Protein 3QV1 (pdb70)

Nearest PDB structures (foldseek):
  2pkr-assembly1_Q  TM=9.986E-01  e=2.501E-71  Spinacia oleracea
  3rvd-assembly1_C  TM=1.000E+00  e=3.241E-70  Arabidopsis thaliana
  1rm3-assembly1_B  TM=9.990E-01  e=1.098E-69  Spinacia oleracea
  1rm5-assembly1_A  TM=9.950E-01  e=1.240E-69  Spinacia oleracea
  4boy-assembly1_A  TM=9.921E-01  e=5.118E-60  Thermosynechococcus vestitus

Radius of gyration: 46.95 Å; Cα contacts (8 Å, |Δi|>4): 5160; chains: 9; bounding box: 91×151×78 Å

Solvent-accessible surface area: 75488 Å² total; per-residue (Å²): 150,102,14,90,0,0,0,3,8,10,25,32,34,0,2,0,0,1,21,2,22,62,66,69,189,148,19,37,0,26,2,30,0,0,4,30,28,1,4,16,116,6,6,12,14,5,0,47,20,2,10,17,34,31,88,11,140,12,78,16,93,80,38,55,164,88,5,0,10,8,82,57,89,103,5,58,8,37,44,49,128,55,2,29,118,7,49,0,168,149,51,25,0,16,0,0,0,2,16,47,54,104,33,21,53,99,146,6,0,16,67,0,59,124,11,18,3,104,4,0,0,0,17,23,63,22,133,74,132,9,31,16,10,0,14,27,18,22,5,134,66,16,44,34,111,41,54,9,0,0,0,0,28,26,7,1,2,0,0,0,0,0,0,26,0,0,27,119,72,6,21,4,78,19,0,2,0,4,1,3,8,0,4,30,52,68,5,55,11,10,3,20,39,34,229,38,38,16,37,0,0,0,1,20,38,0,0,0,0,10,90,30,48,3,5,165,10,0,15,114,4,26,99,94,2,67,66,50,14,58,6,6,4,2,25,0,11,2,16,5,0,0,0,0,10,0,4,0,22,2,76,94,148,9,125,31,93,58,0,3,40,9,0,76,76,0,15,133,152,86,0,151,34,21,1,48,23,17,90,72,47,9,0,2,22,11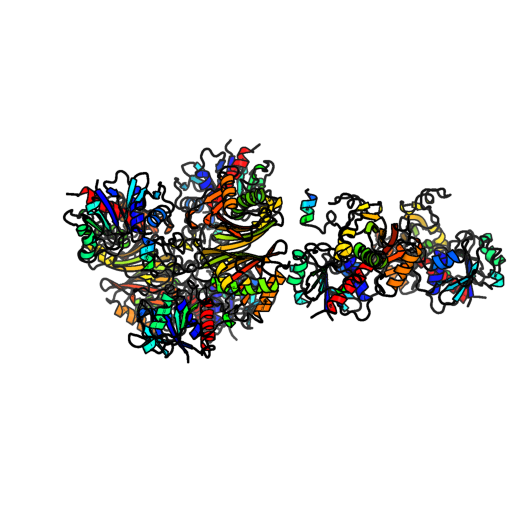,12,70,65,21,67,58,5,0,5,0,2,14,77,15,11,27,32,12,50,74,24,1,0,3,0,0,0,1,6,2,11,7,38,1,11,0,15,12,0,0,27,0,0,26,42,0,15,117,73,76,184,163,17,88,0,0,0,2,6,5,27,35,34,0,3,0,0,0,22,1,30,56,47,66,185,141,12,36,2,36,0,31,0,0,5,25,29,0,2,4,84,10,3,11,16,4,0,46,23,2,10,14,33,33,84,14,139,11,82,19,100,81,43,52,136,85,4,0,6,5,83,56,70,82,2,64,4,31,46,53,140,61,3,29,116,7,38,0,150,142,46,29,0,18,0,0,0,2,17,51,55,100,39,34,61,121,140,7,0,19,59,0,52,124,10,13,4,100,5,0,0,2,18,22,66,20,144,63,138,9,25,18,14,0,14,28,10,20,4,132,64,17,52,47,130,38,67,13,1,0,0,1,26,30,7,0,3,0,0,0,0,0,0,56,1,0,20,131,58,9,21,6,78,23,0,1,0,5,1,4,10,0,3,35,49,60,6,54,10,10,3,20,34,43,200,31,18,17,43,0,0,0,1,19,42,0,0,0,1,9,91,29,46,3,1,114,16,0,12,116,6,23,98,95,1,166,65,55,5,34,5,4,5,2,24,0,14,2,16,5,0,0,0,0,6,0,3,0,24,1,78,99,143,12,115,27,121,55,0,8,53,12,0,84,46,0,13,121,131,93,0,134,33,22,1,49,19,12,87,81,45,10,0,2,20,12,12,75,66,18,71,62,5,0,7,0,0,16,75,15,9,29,25,27,44,76,26,1,0,3,0,0,0,1,6,1,8,8,39,1,10,0,14,10,0,0,30,0,0,28,46,0,10,112,70,76,216,170,18,84,0,0,0,3,6,10,23,32,34,1,3,0,0,0,19,0,27,61,63,70,186,143,16,39,2,32,0,24,0,0,4,31,87,14,28,19,131,22,7,12,14,4,0,44,22,1,8,13,36,30,85,13,140,10,81,22,109,77,33,71,166,79,4,0,6,7,76,53,70,96,0,49,8,30,65,53,138,60,2,27,118,6,32,0,168,144,46,32,0,29,0,0,0,2,20,39,36,35,33,35,55,96,153,7,0,17,63,0,58,127,14,14,2,114,15,1,0,0,18,21,42,25,141,70,123,12,29,15,13,0,12,27,11,22,4,133,69,12,37,25,112,45,54,10,3,0,0,0,8,24,1,0,4,1,0,0,0,0,0,39,1,0,23,123,78,10,18,6,80,16,0,0,1,6,1,4,4,0,4,22,22,0,3,29,10,9,3,21,11,0,96,29,33,18,2,0,0,0,1,19,40,0,0,0,1,12,68,28,27,3,5,154,7,0,17,116,4,24,100,92,2,157,80,50,20,64,8,6,5,1,4,0,12,2,14,6,0,0,1,0,11,0,3,0,20,2,80,89,80,1,9,34,36,34,0,7,30,8,0,79,75,0,14,118,152,94,0,125,34,20,1,45,24,16,91,75,44,12,0,1,22,9,12,74,67,21,68,62,4,0,5,0,2,13,80,18,11,33,19,20,42,19,21,4,0,5,0,0,0,1,6,3,10,8,38,2,10,0,12,10,0,0,28,0,0,32,45,1,18,118,67,80,168,152,104,20,78,0,0,0,1,5,10,22,34,33,0,3,0,0,0,19,1,32,52,49,57,185,134,20,31,1,26,0,22,0,0,5,34,62,28,27,22,173,20,7,10,15,6,0,47,17,1,8,14,34,32,79,12,140,14,78,20,93,84,34,59,155,87,4,0,9,5,78,56,84,84,1,60,9,42,63,49,127,60,2,32,120,7,34,0,153,145,42,34,1,21,0,0,0,2,17,39,37,38,34,26,60,123,140,8,0,18,70,0,56,128,12,9,3,102,7,0,0,1,18,21,40,19,134,76,116,11,36,15,12,0,15,25,15,23,4,135,70,12,46,50,132,40,67,12,1,0,0,1,4,12,0,0,3,0,0,0,0,0,0,53,0,0,23,120,58,8,18,8,82,18,0,0,0,4,0,4,0,0,4,15,21,1,4,34,10,11,3,18,17,0,75,28,16,15,1,0,0,0,1,19,45,0,0,0,2,9,75,19,15,1,4,130,17,0,10,106,5,23,101,93,3,151,86,55,11,38,5,5,0,1,1,0,14,2,13,8,0,0,2,0,10,0,2,0,19,1,72,107,142,11,113,19,117,51,0,10,45,8,0,94,64,0,18,130,137,84,0,158,33,19,1,47,21,16,88,77,47,11,0,2,19,13,10,77,62,22,66,61,4,0,6,0,0,15,75,18,12,36,34,24,30,81,20,2,0,2,0,0,0,1,5,2,10,9,39,1,11,0,14,11,0,0,30,0,0,23,48,0,10,108,51,60,204,157,20,93,0,0,0,2,6,10,30,74,36,0,23,0,0,1,20,2,22,62,62,70,191,140,11,32,2,34,0,33,1,0,6,47,96,31,22,20,167,80,6,11,54,73,0,41,28,8,78,27,37,33,87,13,139,12,96,20,112,73,27,64,170,70,0,0,10,7,81,60,85,98,3,55,9,35,62,47,173,55,2,32,118,11,28,0,172,153,54,28,0,17,0,0,0,2,19,46,54,78,31,40,49,105,147,7,0,13,60,0,64,132,9,30,4,99,11,0,0,2,13,26,69,21,146,54,132,9,33,17,11,0,15,31,17,22,4,141,68,23,43,23,122,43,48,7,0,0,0,2,28,26,8,1,3,0,0,0,0,0,0,25,1,0,26,115,78,12,22,5,74,120,13,69,3,35,1,49,10,1,71,44,82,78,13,94,146,124,89,36,102,40,214,30,141,136,37,10,115,3,9,49,134,49,123,4,46,12,100,33,49,3,4,147,16,0,12,102,5,21,99,93,3,151,76,60,18,108,14,83,4,48,21,30,62,46,53,6,3,2,24,0,44,0,34,0,53,2,77,104,148,10,124,31,96,47,0,5,37,8,0,76,77,0,11,122,154,95,0,137,32,19,1,47,20,16,87,82,103,21,88,33,33,15,11,76,64,20,69,58,4,0,5,0,8,14,83,73,11,115,33,132,54,75,38,96,0,73,0,20,0,33,5,2,11,18,38,1,10,0,14,9,0,0,28,0,0,33,44,0,8,108,74,59,188,206,16,86,0,0,0,3,8,11,26,73,33,0,25,0,0,0,22,1,26,62,50,74,191,149,33,29,5,42,0,30,0,0,5,40,75,26,15,14,154,92,6,12,53,71,0,44,33,5,78,24,34,33,83,12,138,15,85,18,99,81,34,60,153,87,4,0,3,4,83,56,87,77,1,68,11,29,68,54,154,55,2,27,118,7,36,0,133,146,47,34,1,24,0,0,0,3,16,38,39,39,36,21,43,20,117,10,0,2,60,0,23,97,10,7,2,102,8,0,0,0,19,21,74,26,137,47,105,11,34,16,16,0,14,29,13,21,6,136,71,19,47,34,111,39,24,1,0,0,0,2,28,26,9,1,3,0,0,0,0,0,0,45,0,0,24,114,74,10,22,2,72,116,14,72,3,32,1,46,11,1,68,36,50,0,14,43,150,127,87,35,63,5,108,38,148,130,6,8,121,2,8,50,131,53,121,4,48,12,85,35,43,4,1,127,19,0,14,116,6,20,97,101,1,167,86,65,11,81,11,91,4,51,13,28,59,49,59,7,4,2,20,0,38,0,31,0,62,4,80,106,140,10,113,27,119,46,0,9,48,10,0,89,56,0,17,106,142,77,0,137,34,22,0,50,23,15,89,84,99,22,88,33,39,16,12,74,63,19,69,60,4,0,7,0,4,14,87,72,10,97,33,98,59,72,40,96,1,71,0,27,0,33,4,1,9,16,35,0,11,0,11,10,0,0,28,0,0,32,42,0,12,114,80,72,202,81,64,0,67,102,50,9,152,120,44,50,65,31,60,22,6,36,58,81,50,19,96,43,4,98,99,33,11,134,100,36,47,51,30,56,25,6,34,58,76,56,154,110,49,82,79,97,6,116,94,45,50,59,31,65,47,0,60,50,123

Sequence (2078 aa):
AKLKVAINGFGRIGRNFLRCWHGRKDSPLDIIAINDTGGVKQASHLLKYDSTLGIFDADVKPSGETAISVDGKIIQVVSNRNPSLLPWKELGIDIVIEGTGVFVDREGAGKHIEAGAKKVIITAPGKGDIPTYVVGVNADAYSHDEPIISNASCTTNCLAPFVKVLDQKFGIIKGTMTTTHSYTGDQRLLDASHRDLRRARAAALNIIVPTSTGAAKAVALVLPNLKGKLNGIALRVPTPNVSVVDLVVQVSKKTFAEEVNAAFRDSAEKELKGILDVCDEPLVSVDFRCSDFSTTIDSSLTMVMGDDMVKVIAWYDNEWGYSQRVVDLADIVANNWKKLKVAINGFGRIGRNFLRCWHGRKDSPLDIIAINDTGGVKQASHLLKYDSTLGIFDADVKPSGETAISVDGKIIQVVSNRNPSLLPWKELGIDIVIEGTGVFVDREGAGKHIEAGAKKVIITAPGKGDIPTYVVGVNADAYSHDEPIISNASCTTNCLAPFVKVLDQKFGIIKGTMTTTHSYTGDQRLLDASHRDLRRARAAALNIVPTSTGAAKAVALVLPNLKGKLNGIALRVPTPNVSVVDLVVQVSKKTFAEEVNAAFRDSAEKELKGILDVCDEPLVSVDFRCSDFSTTIDSSLTMVMMGDDMVKVIAWYDNEWGYSQRVVDLADIVANNWKKLKVAINGFGRIGRNFLRCWHGRKDSPLDIIAINDTGGVKQASHLLKYDSTLGIFDADVKPSGETAISVDGKIIQVVSNRNPSLLPWKELGIDIVIEGTGVFVDREGAGKHIEAGAKKVIITAPGKGDIPTYVVGVNADAYSHDEPIISNASCTTNCLAPFVKVLDQKFGIIKGTMTTTHSYTGDQRLLDASHRDLRRARAAALNIVPTSTGAAKAVALVLPNLKGKLNGIALRVPTPNVSVVDLVVQVSKKTFAEEVNAAFRDSAEKELKGILDVCDEPLVSVDFRCSDFSTTIDSSLTMVMGDDMVKVIAWYDNEWGYSQRVVDLADIVANNWKAKLKVAINGFGRIGRNFLRCWHGRKDSPLDIIAINDTGGVKQASHLLKYDSTLGIFDADVKPSGETAISVDGKIIQVVSNRNPSLLPWKELGIDIIVIEGTGVFVDREGAGKHIEAGAKKVIITAPGKGDIPTYVVGVNADAYSHDEPIISNASCTTNCLAPFVKVLDQKFGIIKGTMTTTHSYTGDQRLLDASHRDLRRARAAALNIVPTSTGAAKAVALVLPNLKGKLNGIALRVPTPNVSVVDLVVQVSKKTFAEEVNAAFRDSAEKELKGILDVCDEPLVSVDFRCSDFSTTIDSSLTMVMGDDMVKVIAWYDNEWGYSQRVVDLADIVANNWKKLKVAINGFGRIGRNFLRCWHGRKDSPLDIIAINDTGGVKQASHLLKYDSTLGIFDADVKPSGETAISVDGKIIQVVSNRNPSLLPWKELGIDIVIEGTGVFVDREGAGKHIEAGAKKVIITAPGKGDIPTYVVGVNADAYSHDEPIISNASCTTNCLAPFVKVLDQKFGIIKGTMTTTHSYTGDQRLLDASHRDLRRARAAALNIVPTSTGAAKAVALVLPNLKGKLNGIALRVPTPNVSVVDLVVQVSKKTFAEEVNAAFRDSAEKELKGILDVCDEPLVSVDFRCSDFSTTIDSSLTMVMGDDMVKVIAWYDNEWGYSQRVVDLADIVANNWKKLKVAINGFGRIGRNFLRCWHGRKDSPLDIIAINDTGGVKQASHLLKYDSTLGIFDADVKPSGETAISVDGKIIQVVSNRNPSLLPWKELGIDIVIEGTGVFVDREGAGKHIEAGAKKVIITAPGKGDIPTYVVGVNADAYSHDEPIISNASCTTNCLAPFVKVLDQKFGIIKGTMTTTHSYTGDQRLLDASHRDLRRARAAALNIVPTSTGAAKAVALVLPNLKGKLNGIALRVPTPNVSVVDLVVQVSKKTFAEEVNAAFRDSAEKELKGILDVCDEPLVSVDFRCSDFSTTIDSSLTMVMMGDDMVKVIAWYDNEWGYSQRVVDLADIVANNWKDPLEEYCKDNPETNECRTYDNDPLEEYCKDNPETNECRTYDDPLEEYCKDNPETNECRTY

InterPro domains:
  IPR006424 Glyceraldehyde-3-phosphate dehydrogenase, type I [TIGR01534] (63-386)
  IPR020828 Glyceraldehyde 3-phosphate dehydrogenase, NAD(P) binding domain [PF00044] (63-164)
  IPR020828 Glyceraldehyde 3-phosphate dehydrogenase, NAD(P) binding domain [SM00846] (62-213)
  IPR020829 Glyceraldehyde 3-phosphate dehydrogenase, catalytic domain [PF02800] (218-374)
  IPR020830 Glyceraldehyde 3-phosphate dehydrogenase, active site [PS00071] (211-218)
  IPR020831 Glyceraldehyde/Erythrose phosphate dehydrogenase family [PIRSF000149] (61-394)
  IPR020831 Glyceraldehyde/Erythrose phosphate dehydrogenase family [PR00078] (171-184)
  IPR020831 Glyceraldehyde/Erythrose phosphate dehydrogenase family [PR00078] (207-225)
  IPR020831 Glyceraldehyde/Erythrose phosphate dehydrogenase family [PR00078] (234-250)
  IPR020831 Glyceraldehyde/Erythrose phosphate dehydrogenase family [PR00078] (290-307)
  IPR020831 Glyceraldehyde/Erythrose phosphate dehydrogenase family [PR00078] (330-345)
  IPR020831 Glyceraldehyde/Erythrose phosphate dehydrogenase family [PTHR43148] (59-396)
  IPR036291 NAD(P)-binding domain superfamily [SSF51735] (61-229)

CATH classification: 3.40.50.720 (+1 more: 3.30.360.10)

Organism: Arabidopsis thaliana (NCBI:txid3702)

Structure (mmCIF, N/CA/C/O backbone):
data_3QV1
#
_entry.id   3QV1
#
_cell.length_a   142.670
_cell.length_b   245.990
_cell.length_c   138.660
_cell.angle_alpha   90.00
_cell.angle_beta   90.00
_cell.angle_gamma   90.00
#
_symmetry.space_group_name_H-M   'C 2 2 21'
#
loop_
_entity.id
_entity.type
_entity.pdbx_description
1 polymer 'Glyceraldehyde-3-phosphate dehydrogenase A, chloroplastic'
2 polymer 'CP12 protein'
3 non-polymer NICOTINAMIDE-ADENINE-DINUCLEOTIDE
4 non-polymer DI(HYDROXYETHYL)ETHER
5 non-polymer 'SULFATE ION'
6 non-polymer 1,2-ETHANEDIOL
7 water water
#
loop_
_atom_site.group_PDB
_atom_site.id
_atom_site.type_symbol
_atom_site.label_atom_id
_atom_site.label_alt_id
_atom_site.label_comp_id
_atom_site.label_asym_id
_atom_site.label_entity_id
_atom_site.label_seq_id
_atom_site.pdbx_PDB_ins_code
_atom_site.Cartn_x
_atom_site.Cartn_y
_atom_site.Cartn_z
_atom_site.occupancy
_atom_site.B_iso_or_equiv
_atom_site.auth_seq_id
_atom_site.auth_comp_id
_atom_site.auth_asym_id
_atom_site.auth_atom_id
_atom_site.pdbx_PDB_model_num
ATOM 1 N N . ALA A 1 1 ? 19.388 68.125 -41.150 1.00 34.96 -1 ALA A N 1
ATOM 2 C CA . ALA A 1 1 ? 18.714 69.265 -40.477 1.00 33.93 -1 ALA A CA 1
ATOM 3 C C . ALA A 1 1 ? 18.008 68.806 -39.210 1.00 33.35 -1 ALA A C 1
ATOM 4 O O . ALA A 1 1 ? 17.411 69.623 -38.499 1.00 32.10 -1 ALA A O 1
ATOM 6 N N . LYS A 1 2 ? 18.088 67.507 -38.917 1.00 33.20 0 LYS A N 1
ATOM 7 C CA . LYS A 1 2 ? 17.696 67.027 -37.605 1.00 33.58 0 LYS A CA 1
ATOM 8 C C . LYS A 1 2 ? 18.711 67.553 -36.601 1.00 32.19 0 LYS A C 1
ATOM 9 O O . LYS A 1 2 ? 19.911 67.543 -36.856 1.00 31.78 0 LYS A O 1
ATOM 15 N N . LEU A 1 3 ? 18.195 68.066 -35.488 1.00 32.76 1 LEU A N 1
ATOM 16 C CA . LEU A 1 3 ? 19.007 68.596 -34.417 1.00 31.36 1 LEU A CA 1
ATOM 17 C C . LEU A 1 3 ? 19.696 67.482 -33.664 1.00 30.74 1 LEU A C 1
ATOM 18 O O . LEU A 1 3 ? 19.093 66.455 -33.344 1.00 31.70 1 LEU A O 1
ATOM 23 N N . LYS A 1 4 ? 20.978 67.687 -33.383 1.00 29.32 2 LYS A N 1
ATOM 24 C CA . LYS A 1 4 ? 21.760 66.671 -32.736 1.00 28.72 2 LYS A CA 1
ATOM 25 C C . LYS A 1 4 ? 21.601 66.915 -31.249 1.00 26.82 2 LYS A C 1
ATOM 26 O O . LYS A 1 4 ? 21.805 68.029 -30.784 1.00 25.01 2 LYS A O 1
ATOM 32 N N . VAL A 1 5 ? 21.173 65.878 -30.535 1.00 26.11 3 VAL A N 1
ATOM 33 C CA . VAL A 1 5 ? 20.881 65.973 -29.098 1.00 24.05 3 VAL A CA 1
ATOM 34 C C . VAL A 1 5 ? 21.780 65.072 -28.261 1.00 22.18 3 VAL A C 1
ATOM 35 O O . VAL A 1 5 ? 22.047 63.935 -28.624 1.00 21.58 3 VAL A O 1
ATOM 39 N N . ALA A 1 6 ? 22.187 65.585 -27.096 1.00 22.12 4 ALA A N 1
ATOM 40 C CA . ALA A 1 6 ? 22.906 64.815 -26.081 1.00 20.48 4 ALA A CA 1
ATOM 41 C C . ALA A 1 6 ? 22.111 64.767 -24.768 1.00 18.43 4 ALA A C 1
ATOM 42 O O . ALA A 1 6 ? 21.481 65.730 -24.353 1.00 15.71 4 ALA A O 1
ATOM 44 N N . ILE A 1 7 ? 22.138 63.601 -24.148 1.00 18.40 5 ILE A N 1
ATOM 45 C CA . ILE A 1 7 ? 21.525 63.431 -22.834 1.00 19.10 5 ILE A CA 1
ATOM 46 C C . ILE A 1 7 ? 22.615 63.502 -21.790 1.00 17.84 5 ILE A C 1
ATOM 47 O O . ILE A 1 7 ? 23.483 62.648 -21.740 1.00 19.01 5 ILE A O 1
ATOM 52 N N . ASN A 1 8 ? 22.576 64.525 -20.942 1.00 20.40 6 ASN A N 1
ATOM 53 C CA . ASN A 1 8 ? 23.466 64.555 -19.807 1.00 20.24 6 ASN A CA 1
ATOM 54 C C . ASN A 1 8 ? 22.805 64.108 -18.514 1.00 22.69 6 ASN A C 1
ATOM 55 O O . ASN A 1 8 ? 21.975 64.804 -17.964 1.00 23.86 6 ASN A O 1
ATOM 60 N N . GLY A 1 9 ? 23.221 62.944 -18.025 1.00 22.98 7 GLY A N 1
ATOM 61 C CA . GLY A 1 9 ? 22.553 62.287 -16.934 1.00 22.28 7 GLY A CA 1
ATOM 62 C C . GLY A 1 9 ? 21.527 61.297 -17.433 1.00 21.75 7 GLY A C 1
ATOM 63 O O . GLY A 1 9 ? 20.388 61.639 -17.564 1.00 23.21 7 GLY A O 1
ATOM 64 N N . PHE A 1 10 ? 21.958 60.057 -17.646 1.00 20.94 8 PHE A N 1
ATOM 65 C CA . PHE A 1 10 ? 21.124 58.960 -18.151 1.00 20.69 8 PHE A CA 1
ATOM 66 C C . PHE A 1 10 ? 20.356 58.203 -17.069 1.00 19.36 8 PHE A C 1
ATOM 67 O O . PHE A 1 10 ? 20.477 56.988 -16.960 1.00 18.35 8 PHE A O 1
ATOM 75 N N . GLY A 1 11 ? 19.594 58.947 -16.279 1.00 19.72 9 GLY A N 1
ATOM 76 C CA . GLY A 1 11 ? 18.860 58.412 -15.129 1.00 19.48 9 GLY A CA 1
ATOM 77 C C . GLY A 1 11 ? 17.420 58.142 -15.470 1.00 17.44 9 GLY A C 1
ATOM 78 O O . GLY A 1 11 ? 17.085 57.905 -16.633 1.00 18.55 9 GLY A O 1
ATOM 79 N N . ARG A 1 12 ? 16.567 58.155 -14.470 1.00 16.31 10 ARG A N 1
ATOM 80 C CA . ARG A 1 12 ? 15.123 57.971 -14.701 1.00 16.88 10 ARG A CA 1
ATOM 81 C C . ARG A 1 12 ? 14.618 58.858 -15.859 1.00 15.41 10 ARG A C 1
ATOM 82 O O . ARG A 1 12 ? 14.103 58.354 -16.875 1.00 18.95 10 ARG A O 1
ATOM 90 N N . ILE A 1 13 ? 14.872 60.153 -15.779 1.00 16.45 11 ILE A N 1
ATOM 91 C CA . ILE A 1 13 ? 14.468 61.059 -16.829 1.00 16.57 11 ILE A CA 1
ATOM 92 C C . ILE A 1 13 ? 15.249 60.904 -18.123 1.00 15.59 11 ILE A C 1
ATOM 93 O O . ILE A 1 13 ? 14.652 60.926 -19.187 1.00 19.29 11 ILE A O 1
ATOM 98 N N . GLY A 1 14 ? 16.561 60.793 -18.030 1.00 16.28 12 GLY A N 1
ATOM 99 C CA . GLY A 1 14 ? 17.416 60.577 -19.197 1.00 17.73 12 GLY A CA 1
ATOM 100 C C . GLY A 1 14 ? 16.967 59.349 -19.969 1.00 16.73 12 GLY A C 1
ATOM 101 O O . GLY A 1 14 ? 16.831 59.408 -21.169 1.00 15.57 12 GLY A O 1
ATOM 102 N N . ARG A 1 15 ? 16.704 58.251 -19.265 1.00 16.83 13 ARG A N 1
ATOM 103 C CA . ARG A 1 15 ? 16.243 57.029 -19.934 1.00 17.70 13 ARG A CA 1
ATOM 104 C C . ARG A 1 15 ? 14.816 57.090 -20.442 1.00 18.20 13 ARG A C 1
ATOM 105 O O . ARG A 1 15 ? 14.574 56.715 -21.602 1.00 20.16 13 ARG A O 1
ATOM 113 N N . ASN A 1 16 ? 13.894 57.597 -19.632 1.00 17.13 14 ASN A N 1
ATOM 114 C CA . ASN A 1 16 ? 12.509 57.802 -20.067 1.00 18.37 14 ASN A CA 1
ATOM 115 C C . ASN A 1 16 ? 12.470 58.711 -21.289 1.00 19.02 14 ASN A C 1
ATOM 116 O O . ASN A 1 16 ? 11.752 58.439 -22.223 1.00 19.32 14 ASN A O 1
ATOM 121 N N . PHE A 1 17 ? 13.255 59.780 -21.269 1.00 20.56 15 PHE A N 1
ATOM 122 C CA . PHE A 1 17 ? 13.366 60.698 -22.401 1.00 20.34 15 PHE A CA 1
ATOM 123 C C . PHE A 1 17 ? 13.766 59.985 -23.696 1.00 20.04 15 PHE A C 1
ATOM 124 O O . PHE A 1 17 ? 13.145 60.209 -24.726 1.00 20.94 15 PHE A O 1
ATOM 132 N N . LEU A 1 18 ? 14.794 59.139 -23.665 1.00 20.58 16 LEU A N 1
ATOM 133 C CA . LEU A 1 18 ? 15.193 58.432 -24.873 1.00 21.15 16 LEU A CA 1
ATOM 134 C C . LEU A 1 18 ? 14.076 57.492 -25.432 1.00 22.96 16 LEU A C 1
ATOM 135 O O . LEU A 1 18 ? 13.791 57.457 -26.647 1.00 21.61 16 LEU A O 1
ATOM 140 N N . ARG A 1 19 ? 13.444 56.741 -24.534 1.00 22.03 17 ARG A N 1
ATOM 141 C CA . ARG A 1 19 ? 12.360 55.816 -24.885 1.00 22.36 17 ARG A CA 1
ATOM 142 C C . ARG A 1 19 ? 11.152 56.623 -25.377 1.00 22.16 17 ARG A C 1
ATOM 143 O O . ARG A 1 19 ? 10.558 56.289 -26.394 1.00 21.75 17 ARG A O 1
ATOM 151 N N . CYS A 1 20 ? 10.820 57.716 -24.688 1.00 21.15 18 CYS A N 1
ATOM 152 C CA . CYS A 1 20 ? 9.798 58.624 -25.194 1.00 21.89 18 CYS A CA 1
ATOM 153 C C . CYS A 1 20 ? 10.113 59.070 -26.626 1.00 21.96 18 CYS A C 1
ATOM 154 O O . CYS A 1 20 ? 9.289 58.895 -27.509 1.00 21.37 18 CYS A O 1
ATOM 157 N N . TRP A 1 21 A 11.268 59.694 -26.824 1.00 23.39 18 TRP A N 1
ATOM 158 C CA . TRP A 1 21 A 11.714 60.103 -28.177 1.00 24.24 18 TRP A CA 1
ATOM 159 C C . TRP A 1 21 A 11.720 58.914 -29.159 1.00 24.05 18 TRP A C 1
ATOM 160 O O . TRP A 1 21 A 11.342 59.047 -30.314 1.00 24.81 18 TRP A O 1
ATOM 171 N N . HIS A 1 22 B 12.187 57.754 -28.731 1.00 26.19 18 HIS A N 1
ATOM 172 C CA . HIS A 1 22 B 12.205 56.595 -29.643 1.00 27.32 18 HIS A CA 1
ATOM 173 C C . HIS A 1 22 B 10.824 56.255 -30.228 1.00 27.95 18 HIS A C 1
ATOM 174 O O . HIS A 1 22 B 10.701 55.770 -31.352 1.00 26.56 18 HIS A O 1
ATOM 181 N N . GLY A 1 23 ? 9.780 56.486 -29.445 1.00 28.62 19 GLY A N 1
ATOM 182 C CA . GLY A 1 23 ? 8.431 56.166 -29.887 1.00 28.51 19 GLY A CA 1
ATOM 183 C C . GLY A 1 23 ? 7.795 57.203 -30.785 1.00 28.77 19 GLY A C 1
ATOM 184 O O . GLY A 1 23 ? 6.712 56.975 -31.291 1.00 29.62 19 GLY A O 1
ATOM 185 N N . ARG A 1 24 ? 8.435 58.357 -30.973 1.00 29.63 20 ARG A N 1
ATOM 186 C CA . ARG A 1 24 ? 7.860 59.408 -31.822 1.00 29.88 20 ARG A CA 1
ATOM 187 C C . ARG A 1 24 ? 8.135 59.077 -33.280 1.00 31.62 20 ARG A C 1
ATOM 188 O O . ARG A 1 24 ? 9.159 58.478 -33.581 1.00 32.84 20 ARG A O 1
ATOM 196 N N . LYS A 1 25 ? 7.243 59.482 -34.188 1.00 34.58 21 LYS A N 1
ATOM 197 C CA . LYS A 1 25 ? 7.515 59.327 -35.648 1.00 35.09 21 LYS A CA 1
ATOM 198 C C . LYS A 1 25 ? 7.863 60.658 -36.297 1.00 34.26 21 LYS A C 1
ATOM 199 O O . LYS A 1 25 ? 7.219 61.658 -36.047 1.00 33.78 21 LYS A O 1
ATOM 205 N N . ASP A 1 26 ? 8.886 60.645 -37.144 1.00 35.20 22 ASP A N 1
ATOM 206 C CA . ASP A 1 26 ? 9.412 61.865 -37.790 1.00 35.66 22 ASP A CA 1
ATOM 207 C C . ASP A 1 26 ? 9.749 62.961 -36.752 1.00 34.75 22 ASP A C 1
ATOM 208 O O . ASP A 1 26 ? 9.235 64.088 -36.802 1.00 34.63 22 ASP A O 1
ATOM 213 N N . SER A 1 27 ? 10.614 62.591 -35.806 1.00 32.10 23 SER A N 1
ATOM 214 C CA . SER A 1 27 ? 11.180 63.510 -34.855 1.00 29.95 23 SER A CA 1
ATOM 215 C C . SER A 1 27 ? 12.089 64.484 -35.600 1.00 30.16 23 SER A C 1
ATOM 216 O O . SER A 1 27 ? 12.817 64.090 -36.526 1.00 30.89 23 SER A O 1
ATOM 219 N N . PRO A 1 28 ? 12.063 65.755 -35.204 1.00 27.74 24 PRO A N 1
ATOM 220 C CA . PRO A 1 28 ? 13.055 66.727 -35.640 1.00 26.97 24 PRO A CA 1
ATOM 221 C C . PRO A 1 28 ? 14.432 66.537 -34.966 1.00 25.93 24 PRO A C 1
ATOM 222 O O . PRO A 1 28 ? 15.380 67.266 -35.275 1.00 24.25 24 PRO A O 1
ATOM 226 N N . LEU A 1 29 ? 14.527 65.569 -34.058 1.00 24.91 25 LEU A N 1
ATOM 227 C CA . LEU A 1 29 ? 15.713 65.349 -33.233 1.00 25.51 25 LEU A CA 1
ATOM 228 C C . LEU A 1 29 ? 16.396 64.036 -33.514 1.00 25.65 25 LEU A C 1
ATOM 229 O O . LEU A 1 29 ? 15.771 63.001 -33.768 1.00 26.21 25 LEU A O 1
ATOM 234 N N . ASP A 1 30 ? 17.706 64.084 -33.405 1.00 27.09 26 ASP A N 1
ATOM 235 C CA . ASP A 1 30 ? 18.494 62.888 -33.425 1.00 28.39 26 ASP A CA 1
ATOM 236 C C . ASP A 1 30 ? 19.334 62.789 -32.181 1.00 27.07 26 ASP A C 1
ATOM 237 O O . ASP A 1 30 ? 20.135 63.682 -31.889 1.00 26.85 26 ASP A O 1
ATOM 242 N N . ILE A 1 31 ? 19.170 61.722 -31.421 1.00 26.99 27 ILE A N 1
ATOM 243 C CA . ILE A 1 31 ? 19.949 61.663 -30.216 1.00 27.28 27 ILE A CA 1
ATOM 244 C C . ILE A 1 31 ? 21.235 60.865 -30.470 1.00 27.28 27 ILE A C 1
ATOM 245 O O . ILE A 1 31 ? 21.210 59.690 -30.853 1.00 29.04 27 ILE A O 1
ATOM 250 N N . ILE A 1 32 ? 22.366 61.553 -30.310 1.00 26.24 28 ILE A N 1
ATOM 251 C CA . ILE A 1 32 ? 23.641 61.035 -30.800 1.00 26.24 28 ILE A CA 1
ATOM 252 C C . ILE A 1 32 ? 24.682 60.828 -29.695 1.00 24.12 28 ILE A C 1
ATOM 253 O O . ILE A 1 32 ? 25.754 60.293 -29.937 1.00 22.11 28 ILE A O 1
ATOM 258 N N . ALA A 1 33 ? 24.339 61.155 -28.447 1.00 22.15 29 ALA A N 1
ATOM 259 C CA . ALA A 1 33 ? 25.284 60.911 -27.387 1.00 22.12 29 ALA A CA 1
ATOM 260 C C . ALA A 1 33 ? 24.635 60.943 -26.001 1.00 20.32 29 ALA A C 1
ATOM 261 O O . ALA A 1 33 ? 23.633 61.600 -25.787 1.00 19.46 29 ALA A O 1
ATOM 263 N N . ILE A 1 34 ? 25.231 60.167 -25.114 1.00 20.84 30 ILE A N 1
ATOM 264 C CA . ILE A 1 34 ? 24.843 60.105 -23.697 1.00 21.90 30 ILE A CA 1
ATOM 265 C C . ILE A 1 34 ? 26.060 60.287 -22.819 1.00 21.26 30 ILE A C 1
ATOM 266 O O . ILE A 1 34 ? 27.147 59.821 -23.143 1.00 19.39 30 ILE A O 1
ATOM 271 N N . ASN A 1 35 ? 25.859 60.918 -21.661 1.00 21.04 31 ASN A N 1
ATOM 272 C CA . ASN A 1 35 ? 26.917 61.068 -20.730 1.00 20.86 31 ASN A CA 1
ATOM 273 C C . ASN A 1 35 ? 26.339 60.788 -19.357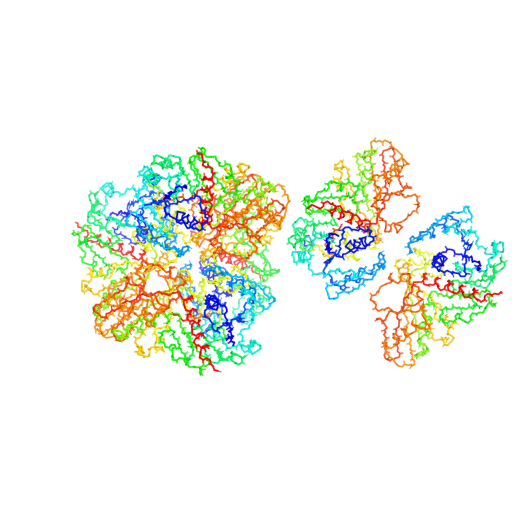 1.00 21.23 31 ASN A C 1
ATOM 274 O O . ASN A 1 35 ? 25.263 61.253 -19.044 1.00 18.57 31 ASN A O 1
ATOM 279 N N . ASP A 1 36 ? 27.052 59.972 -18.601 1.00 23.93 32 ASP A N 1
ATOM 280 C CA . ASP A 1 36 ? 26.758 59.699 -17.219 1.00 27.65 32 ASP A CA 1
ATOM 281 C C . ASP A 1 36 ? 28.063 59.364 -16.510 1.00 29.80 32 ASP A C 1
ATOM 282 O O . ASP A 1 36 ? 29.054 59.021 -17.137 1.00 30.00 32 ASP A O 1
ATOM 287 N N . THR A 1 37 ? 28.076 59.465 -15.192 1.00 32.50 33 THR A N 1
ATOM 288 C CA . THR A 1 37 ? 29.169 58.914 -14.421 1.00 33.27 33 THR A CA 1
ATOM 289 C C . THR A 1 37 ? 29.489 57.452 -14.840 1.00 34.59 33 THR A C 1
ATOM 290 O O . THR A 1 37 ? 30.634 57.017 -14.770 1.00 35.68 33 THR A O 1
ATOM 294 N N . GLY A 1 38 ? 28.487 56.719 -15.331 1.00 36.10 34 GLY A N 1
ATOM 295 C CA . GLY A 1 38 ? 28.553 55.258 -15.456 1.00 35.39 34 GLY A CA 1
ATOM 296 C C . GLY A 1 38 ? 29.202 54.418 -16.568 1.00 36.52 34 GLY A C 1
ATOM 297 O O . GLY A 1 38 ? 29.523 53.260 -16.313 1.00 39.89 34 GLY A O 1
ATOM 298 N N . GLY A 1 39 ? 29.381 54.879 -17.797 1.00 35.96 36 GLY A N 1
ATOM 299 C CA . GLY A 1 39 ? 29.947 53.963 -18.819 1.00 34.94 36 GLY A CA 1
ATOM 300 C C . GLY A 1 39 ? 28.967 53.044 -19.546 1.00 34.76 36 GLY A C 1
ATOM 301 O O . GLY A 1 39 ? 27.837 52.864 -19.090 1.00 35.88 36 GLY A O 1
ATOM 302 N N . VAL A 1 40 ? 29.390 52.464 -20.678 1.00 33.06 37 VAL A N 1
ATOM 303 C CA . VAL A 1 40 ? 28.512 51.604 -21.513 1.00 33.85 37 VAL A CA 1
ATOM 304 C C . VAL A 1 40 ? 27.821 50.384 -20.853 1.00 33.34 37 VAL A C 1
ATOM 305 O O . VAL A 1 40 ? 26.653 50.095 -21.148 1.00 32.77 37 VAL A O 1
ATOM 309 N N . LYS A 1 41 ? 28.525 49.637 -20.010 1.00 32.72 38 LYS A N 1
ATOM 310 C CA . LYS A 1 41 ? 27.905 48.529 -19.306 1.00 32.15 38 LYS A CA 1
ATOM 311 C C . LYS A 1 41 ? 26.542 49.042 -18.756 1.00 31.18 38 LYS A C 1
ATOM 312 O O . LYS A 1 41 ? 25.481 48.456 -19.011 1.00 29.82 38 LYS A O 1
ATOM 318 N N . GLN A 1 42 ? 26.584 50.149 -18.021 1.00 29.42 39 GLN A N 1
ATOM 319 C CA . GLN A 1 42 ? 25.394 50.658 -17.361 1.00 29.51 39 GLN A CA 1
ATOM 320 C C . GLN A 1 42 ? 24.402 51.133 -18.420 1.00 27.65 39 GLN A C 1
ATOM 321 O O . GLN A 1 42 ? 23.294 50.619 -18.502 1.00 28.39 39 GLN A O 1
ATOM 327 N N . ALA A 1 43 ? 24.797 52.126 -19.205 1.00 26.89 40 ALA A N 1
ATOM 328 C CA . ALA A 1 43 ? 23.962 52.685 -20.289 1.00 26.89 40 ALA A CA 1
ATOM 329 C C . ALA A 1 43 ? 23.052 51.652 -20.937 1.00 26.93 40 ALA A C 1
ATOM 330 O O . ALA A 1 43 ? 21.832 51.773 -20.967 1.00 24.21 40 ALA A O 1
ATOM 332 N N . SER A 1 44 ? 23.706 50.624 -21.453 1.00 26.95 41 SER A N 1
ATOM 333 C CA . SER A 1 44 ? 23.101 49.630 -22.338 1.00 27.45 41 SER A CA 1
ATOM 334 C C . SER A 1 44 ? 22.113 48.769 -21.534 1.00 26.66 41 SER A C 1
ATOM 335 O O . SER A 1 44 ? 20.971 48.486 -21.934 1.00 23.69 41 SER A O 1
ATOM 338 N N . HIS A 1 45 ? 22.557 48.387 -20.352 1.00 26.32 42 HIS A N 1
ATOM 339 C CA . HIS A 1 45 ? 21.746 47.528 -19.527 1.00 25.46 42 HIS A CA 1
ATOM 340 C C . HIS A 1 45 ? 20.516 48.239 -18.906 1.00 25.00 42 HIS A C 1
ATOM 341 O O . HIS A 1 45 ? 19.394 47.728 -18.974 1.00 23.54 42 HIS A O 1
ATOM 348 N N . LEU A 1 46 ? 20.712 49.414 -18.321 1.00 25.85 43 LEU A N 1
ATOM 349 C CA . LEU A 1 46 ? 19.601 50.138 -17.694 1.00 25.53 43 LEU A CA 1
ATOM 350 C C . LEU A 1 46 ? 18.592 50.726 -18.676 1.00 26.20 43 LEU A C 1
ATOM 351 O O . LEU A 1 46 ? 17.415 50.988 -18.295 1.00 24.84 43 LEU A O 1
ATOM 356 N N . LEU A 1 47 ? 19.008 50.880 -19.942 1.00 24.70 44 LEU A N 1
ATOM 357 C CA . LEU A 1 47 ? 18.064 51.182 -21.013 1.00 24.79 44 LEU A CA 1
ATOM 358 C C . LEU A 1 47 ? 17.170 49.988 -21.472 1.00 25.30 44 LEU A C 1
ATOM 359 O O . LEU A 1 47 ? 15.958 50.158 -21.641 1.00 27.40 44 LEU A O 1
ATOM 364 N N . LYS A 1 48 ? 17.746 48.801 -21.682 1.00 24.89 45 LYS A N 1
ATOM 365 C CA . LYS A 1 48 ? 16.971 47.611 -22.061 1.00 25.05 45 LYS A CA 1
ATOM 366 C C . LYS A 1 48 ? 16.026 47.186 -20.954 1.00 24.84 45 LYS A C 1
ATOM 367 O O . LYS A 1 48 ? 14.848 46.894 -21.187 1.00 23.51 45 LYS A O 1
ATOM 373 N N . TYR A 1 49 ? 16.569 47.170 -19.744 1.00 24.10 46 TYR A N 1
ATOM 374 C CA . TYR A 1 49 ? 15.908 46.568 -18.599 1.00 23.60 46 TYR A CA 1
ATOM 375 C C . TYR A 1 49 ? 15.508 47.681 -17.626 1.00 22.64 46 TYR A C 1
ATOM 376 O O . TYR A 1 49 ? 16.336 48.517 -17.255 1.00 20.97 46 TYR A O 1
ATOM 385 N N . ASP A 1 50 ? 14.220 47.699 -17.264 1.00 21.69 47 ASP A N 1
ATOM 386 C CA . ASP A 1 50 ? 13.651 48.763 -16.459 1.00 20.20 47 ASP A CA 1
ATOM 387 C C . ASP A 1 50 ? 12.553 48.262 -15.500 1.00 19.09 47 ASP A C 1
ATOM 388 O O . ASP A 1 50 ? 11.549 47.697 -15.895 1.00 19.76 47 ASP A O 1
ATOM 393 N N . SER A 1 51 ? 12.774 48.433 -14.200 1.00 18.48 48 SER A N 1
ATOM 394 C CA . SER A 1 51 ? 11.867 47.924 -13.204 1.00 17.94 48 SER A CA 1
ATOM 395 C C . SER A 1 51 ? 10.490 48.587 -13.324 1.00 17.95 48 SER A C 1
ATOM 396 O O . SER A 1 51 ? 9.476 47.982 -12.958 1.00 19.87 48 SER A O 1
ATOM 399 N N . THR A 1 52 ? 10.469 49.817 -13.832 1.00 16.51 49 THR A N 1
ATOM 400 C CA . THR A 1 52 ? 9.260 50.591 -13.902 1.00 17.90 49 THR A CA 1
ATOM 401 C C . THR A 1 52 ? 8.632 50.476 -15.301 1.00 17.91 49 THR A C 1
ATOM 402 O O . THR A 1 52 ? 7.433 50.350 -15.457 1.00 19.03 49 THR A O 1
ATOM 406 N N . LEU A 1 53 ? 9.470 50.495 -16.314 1.00 18.98 50 LEU A N 1
ATOM 407 C CA . LEU A 1 53 ? 8.994 50.528 -17.706 1.00 18.62 50 LEU A CA 1
ATOM 408 C C . LEU A 1 53 ? 8.941 49.179 -18.381 1.00 20.16 50 LEU A C 1
ATOM 409 O O . LEU A 1 53 ? 8.281 49.028 -19.429 1.00 22.18 50 LEU A O 1
ATOM 414 N N . GLY A 1 54 ? 9.656 48.203 -17.831 1.00 18.45 51 GLY A N 1
ATOM 415 C CA . GLY A 1 54 ? 9.725 46.909 -18.426 1.00 20.27 51 GLY A CA 1
ATOM 416 C C . GLY A 1 54 ? 10.748 46.974 -19.537 1.00 21.62 51 GLY A C 1
ATOM 417 O O . GLY A 1 54 ? 11.322 48.042 -19.803 1.00 20.36 51 GLY A O 1
ATOM 418 N N . ILE A 1 55 ? 10.971 45.832 -20.170 1.00 21.34 52 ILE A N 1
ATOM 419 C CA . ILE A 1 55 ? 11.957 45.682 -21.247 1.00 23.18 52 ILE A CA 1
ATOM 420 C C . ILE A 1 55 ? 11.669 46.612 -22.411 1.00 24.69 52 ILE A C 1
ATOM 421 O O . ILE A 1 55 ? 10.530 46.735 -22.836 1.00 25.00 52 ILE A O 1
ATOM 426 N N . PHE A 1 56 ? 12.723 47.242 -22.938 1.00 27.02 53 PHE A N 1
ATOM 427 C CA . PHE A 1 56 ? 12.658 48.110 -24.119 1.00 26.97 53 PHE A CA 1
ATOM 428 C C . PHE A 1 56 ? 12.582 47.332 -25.450 1.00 29.30 53 PHE A C 1
ATOM 429 O O . PHE A 1 56 ? 13.525 46.634 -25.842 1.00 29.20 53 PHE A O 1
ATOM 437 N N . ASP A 1 57 ? 11.457 47.468 -26.151 1.00 32.07 54 ASP A N 1
ATOM 438 C CA . ASP A 1 57 ? 11.214 46.735 -27.395 1.00 32.61 54 ASP A CA 1
ATOM 439 C C . ASP A 1 57 ? 11.991 47.406 -28.536 1.00 33.18 54 ASP A C 1
ATOM 440 O O . ASP A 1 57 ? 11.451 48.197 -29.333 1.00 32.69 54 ASP A O 1
ATOM 445 N N . ALA A 1 58 ? 13.280 47.107 -28.541 1.00 32.96 55 ALA A N 1
ATOM 446 C CA . ALA A 1 58 ? 14.239 47.604 -29.499 1.00 34.33 55 ALA A CA 1
ATOM 447 C C . ALA A 1 58 ? 15.474 46.773 -29.213 1.00 35.59 55 ALA A C 1
ATOM 448 O O . ALA A 1 58 ? 15.607 46.203 -28.108 1.00 35.10 55 ALA A O 1
ATOM 450 N N . ASP A 1 59 ? 16.354 46.691 -30.207 1.00 36.64 56 ASP A N 1
ATOM 451 C CA . ASP A 1 59 ? 17.575 45.893 -30.126 1.00 36.68 56 ASP A CA 1
ATOM 452 C C . ASP A 1 59 ? 18.652 46.794 -29.564 1.00 36.74 56 ASP A C 1
ATOM 453 O O . ASP A 1 59 ? 19.192 47.627 -30.270 1.00 36.75 56 ASP A O 1
ATOM 458 N N . VAL A 1 60 ? 18.938 46.634 -28.279 1.00 36.10 57 VAL A N 1
ATOM 459 C CA . VAL A 1 60 ? 19.846 47.506 -27.578 1.00 36.04 57 VAL A CA 1
ATOM 460 C C . VAL A 1 60 ? 21.074 46.697 -27.264 1.00 37.01 57 VAL A C 1
ATOM 461 O O . VAL A 1 60 ? 20.970 45.668 -26.610 1.00 35.75 57 VAL A O 1
ATOM 465 N N . LYS A 1 61 ? 22.238 47.158 -27.719 1.00 38.36 58 LYS A N 1
ATOM 466 C CA . LYS A 1 61 ? 23.487 46.540 -27.314 1.00 38.58 58 LYS A CA 1
ATOM 467 C C . LYS A 1 61 ? 24.677 47.483 -27.488 1.00 38.85 58 LYS A C 1
ATOM 468 O O . LYS A 1 61 ? 24.564 48.517 -28.153 1.00 39.32 58 LYS A O 1
ATOM 474 N N . PRO A 1 62 ? 25.829 47.134 -26.889 1.00 37.86 59 PRO A N 1
ATOM 475 C CA . PRO A 1 62 ? 27.072 47.885 -27.125 1.00 37.67 59 PRO A CA 1
ATOM 476 C C . PRO A 1 62 ? 27.508 47.965 -28.600 1.00 36.70 59 PRO A C 1
ATOM 477 O O . PRO A 1 62 ? 27.225 47.041 -29.349 1.00 36.45 59 PRO A O 1
ATOM 481 N N . SER A 1 63 ? 28.123 49.073 -29.019 1.00 36.21 60 SER A N 1
ATOM 482 C CA . SER A 1 63 ? 28.962 49.104 -30.260 1.00 37.81 60 SER A CA 1
ATOM 483 C C . SER A 1 63 ? 30.321 49.664 -29.902 1.00 37.81 60 SER A C 1
ATOM 484 O O . SER A 1 63 ? 30.469 50.877 -29.768 1.00 37.09 60 SER A O 1
ATOM 487 N N . GLY A 1 64 A 31.320 48.794 -29.780 1.00 38.30 60 GLY A N 1
ATOM 488 C CA . GLY A 1 64 A 32.636 49.228 -29.326 1.00 38.19 60 GLY A CA 1
ATOM 489 C C . GLY A 1 64 A 32.541 49.377 -27.827 1.00 38.45 60 GLY A C 1
ATOM 490 O O . GLY A 1 64 A 31.564 48.927 -27.219 1.00 39.32 60 GLY A O 1
ATOM 491 N N . GLU A 1 65 ? 33.526 50.019 -27.221 1.00 37.65 61 GLU A N 1
ATOM 492 C CA . GLU A 1 65 ? 33.500 50.159 -25.778 1.00 37.79 61 GLU A CA 1
ATOM 493 C C . GLU A 1 65 ? 33.167 51.583 -25.401 1.00 35.94 61 GLU A C 1
ATOM 494 O O . GLU A 1 65 ? 33.228 51.924 -24.217 1.00 35.33 61 GLU A O 1
ATOM 500 N N . THR A 1 66 ? 32.799 52.408 -26.388 1.00 34.22 62 THR A N 1
ATOM 501 C CA . THR A 1 66 ? 32.339 53.790 -26.103 1.00 33.19 62 THR A CA 1
ATOM 502 C C . THR A 1 66 ? 31.059 54.161 -26.854 1.00 32.08 62 THR A C 1
ATOM 503 O O . THR A 1 66 ? 30.814 55.327 -27.137 1.00 30.54 62 THR A O 1
ATOM 507 N N . ALA A 1 67 ? 30.248 53.179 -27.203 1.00 31.54 63 ALA A N 1
ATOM 508 C CA . ALA A 1 67 ? 28.968 53.491 -27.797 1.00 31.48 63 ALA A CA 1
ATOM 509 C C . ALA A 1 67 ? 27.933 52.399 -27.493 1.00 31.36 63 ALA A C 1
ATOM 510 O O . ALA A 1 67 ? 28.260 51.354 -26.907 1.00 29.99 63 ALA A O 1
ATOM 512 N N . ILE A 1 68 ? 26.677 52.703 -27.814 1.00 30.95 64 ILE A N 1
ATOM 513 C CA . ILE A 1 68 ? 25.633 51.702 -27.866 1.00 30.85 64 ILE A CA 1
ATOM 514 C C . ILE A 1 68 ? 24.912 51.887 -29.180 1.00 30.43 64 ILE A C 1
ATOM 515 O O . ILE A 1 68 ? 25.087 52.892 -29.867 1.00 31.26 64 ILE A O 1
ATOM 520 N N . SER A 1 69 ? 24.102 50.903 -29.540 1.00 30.60 65 SER A N 1
ATOM 521 C CA . SER A 1 69 ? 23.259 51.056 -30.697 1.00 29.59 65 SER A CA 1
ATOM 522 C C . SER A 1 69 ? 21.892 50.566 -30.302 1.00 29.85 65 SER A C 1
ATOM 523 O O . SER A 1 69 ? 21.770 49.596 -29.568 1.00 28.58 65 SER A O 1
ATOM 526 N N . VAL A 1 70 ? 20.886 51.286 -30.791 1.00 30.57 66 VAL A N 1
ATOM 527 C CA . VAL A 1 70 ? 19.494 51.097 -30.444 1.00 31.75 66 VAL A CA 1
ATOM 528 C C . VAL A 1 70 ? 18.737 51.027 -31.753 1.00 32.68 66 VAL A C 1
ATOM 529 O O . VAL A 1 70 ? 18.525 52.055 -32.389 1.00 32.33 66 VAL A O 1
ATOM 533 N N . ASP A 1 71 ? 18.320 49.808 -32.113 1.00 35.22 67 ASP A N 1
ATOM 534 C CA . ASP A 1 71 ? 17.811 49.460 -33.465 1.00 36.31 67 ASP A CA 1
ATOM 535 C C . ASP A 1 71 ? 18.762 49.914 -34.563 1.00 37.38 67 ASP A C 1
ATOM 536 O O . ASP A 1 71 ? 18.337 50.459 -35.590 1.00 39.20 67 ASP A O 1
ATOM 541 N N . GLY A 1 72 ? 20.050 49.700 -34.329 1.00 37.69 68 GLY A N 1
ATOM 542 C CA . GLY A 1 72 ? 21.081 50.073 -35.289 1.00 38.00 68 GLY A CA 1
ATOM 543 C C . GLY A 1 72 ? 21.554 51.518 -35.293 1.00 38.05 68 GLY A C 1
ATOM 544 O O . GLY A 1 72 ? 22.561 51.823 -35.934 1.00 39.09 68 GLY A O 1
ATOM 545 N N . LYS A 1 73 ? 20.853 52.418 -34.609 1.00 38.15 69 LYS A N 1
ATOM 546 C CA . LYS A 1 73 ? 21.317 53.795 -34.541 1.00 38.27 69 LYS A CA 1
ATOM 547 C C . LYS A 1 73 ? 22.409 53.840 -33.487 1.00 36.96 69 LYS A C 1
ATOM 548 O O . LYS A 1 73 ? 22.207 53.396 -32.353 1.00 35.39 69 LYS A O 1
ATOM 554 N N . ILE A 1 74 ? 23.580 54.350 -33.872 1.00 35.81 70 ILE A N 1
ATOM 555 C CA . ILE A 1 74 ? 24.711 54.371 -32.960 1.00 35.79 70 ILE A CA 1
ATOM 556 C C . ILE A 1 74 ? 24.650 55.645 -32.150 1.00 33.77 70 ILE A C 1
ATOM 557 O O . ILE A 1 74 ? 24.495 56.732 -32.694 1.00 32.26 70 ILE A O 1
ATOM 562 N N . ILE A 1 75 ? 24.743 55.506 -30.832 1.00 32.25 71 ILE A N 1
ATOM 563 C CA . ILE A 1 75 ? 24.825 56.688 -30.015 1.00 31.14 71 ILE A CA 1
ATOM 564 C C . ILE A 1 75 ? 26.036 56.538 -29.103 1.00 29.99 71 ILE A C 1
ATOM 565 O O . ILE A 1 75 ? 26.279 55.466 -28.546 1.00 29.74 71 ILE A O 1
ATOM 570 N N . GLN A 1 76 ? 26.808 57.613 -29.015 1.00 29.25 72 GLN A N 1
ATOM 571 C CA . GLN A 1 76 ? 28.050 57.640 -28.260 1.00 29.88 72 GLN A CA 1
ATOM 572 C C . GLN A 1 76 ? 27.783 57.752 -26.781 1.00 28.63 72 GLN A C 1
ATOM 573 O O . GLN A 1 76 ? 26.879 58.454 -26.360 1.00 28.67 72 GLN A O 1
ATOM 579 N N . VAL A 1 77 ? 28.577 57.042 -26.003 1.00 29.58 73 VAL A N 1
ATOM 580 C CA . VAL A 1 77 ? 28.442 57.038 -24.539 1.00 29.66 73 VAL A CA 1
ATOM 581 C C . VAL A 1 77 ? 29.753 57.498 -23.925 1.00 30.66 73 VAL A C 1
ATOM 582 O O . VAL A 1 77 ? 30.810 56.834 -24.052 1.00 32.56 73 VAL A O 1
ATOM 586 N N . VAL A 1 78 ? 29.688 58.640 -23.255 1.00 30.96 74 VAL A N 1
ATOM 587 C CA . VAL A 1 78 ? 30.859 59.198 -22.621 1.00 30.67 74 VAL A CA 1
ATOM 588 C C . VAL A 1 78 ? 30.591 59.221 -21.154 1.00 29.72 74 VAL A C 1
ATOM 589 O O . VAL A 1 78 ? 29.460 59.018 -20.738 1.00 28.83 74 VAL A O 1
ATOM 593 N N . SER A 1 79 ? 31.637 59.451 -20.370 1.00 28.06 75 SER A N 1
ATOM 594 C CA . SER A 1 79 ? 31.509 59.452 -18.941 1.00 28.68 75 SER A CA 1
ATOM 595 C C . SER A 1 79 ? 32.459 60.464 -18.366 1.00 28.18 75 SER A C 1
ATOM 596 O O . SER A 1 79 ? 33.609 60.160 -18.124 1.00 29.50 75 SER A O 1
ATOM 599 N N . ASN A 1 80 ? 31.979 61.681 -18.198 1.00 28.03 76 ASN A N 1
ATOM 600 C CA . ASN A 1 80 ? 32.724 62.742 -17.525 1.00 28.41 76 ASN A CA 1
ATOM 601 C C . ASN A 1 80 ? 31.790 63.525 -16.597 1.00 28.04 76 ASN A C 1
ATOM 602 O O . ASN A 1 80 ? 30.749 64.033 -17.014 1.00 28.08 76 ASN A O 1
ATOM 607 N N . ARG A 1 81 ? 32.180 63.647 -15.345 1.00 28.51 77 ARG A N 1
ATOM 608 C CA . ARG A 1 81 ? 31.376 64.357 -14.366 1.00 31.34 77 ARG A CA 1
ATOM 609 C C . ARG A 1 81 ? 31.512 65.893 -14.433 1.00 30.52 77 ARG A C 1
ATOM 610 O O . ARG A 1 81 ? 30.759 66.629 -13.780 1.00 29.40 77 ARG A O 1
ATOM 618 N N . ASN A 1 82 ? 32.447 66.368 -15.260 1.00 29.94 78 ASN A N 1
ATOM 619 C CA . ASN A 1 82 ? 32.611 67.798 -15.548 1.00 29.13 78 ASN A CA 1
ATOM 620 C C . ASN A 1 82 ? 32.107 68.085 -16.948 1.00 27.76 78 ASN A C 1
ATOM 621 O O . ASN A 1 82 ? 32.773 67.732 -17.900 1.00 26.26 78 ASN A O 1
ATOM 626 N N . PRO A 1 83 ? 30.911 68.711 -17.068 1.00 26.88 79 PRO A N 1
ATOM 627 C CA . PRO A 1 83 ? 30.291 69.076 -18.340 1.00 26.36 79 PRO A CA 1
ATOM 628 C C . PRO A 1 83 ? 31.153 69.958 -19.235 1.00 26.12 79 PRO A C 1
ATOM 629 O O . PRO A 1 83 ? 30.916 70.015 -20.428 1.00 27.09 79 PRO A O 1
ATOM 633 N N . SER A 1 84 ? 32.126 70.661 -18.656 1.00 26.65 80 SER A N 1
ATOM 634 C CA . SER A 1 84 ? 33.011 71.536 -19.430 1.00 25.58 80 SER A CA 1
ATOM 635 C C . SER A 1 84 ? 33.863 70.745 -20.389 1.00 24.86 80 SER A C 1
ATOM 636 O O . SER A 1 84 ? 34.211 71.245 -21.439 1.00 25.98 80 SER A O 1
ATOM 639 N N . LEU A 1 85 ? 34.113 69.484 -20.062 1.00 23.49 81 LEU A N 1
ATOM 640 C CA . LEU A 1 85 ? 35.047 68.669 -20.793 1.00 24.13 81 LEU A CA 1
ATOM 641 C C . LEU A 1 85 ? 34.405 67.729 -21.773 1.00 23.37 81 LEU A C 1
ATOM 642 O O . LEU A 1 85 ? 35.025 66.775 -22.211 1.00 22.97 81 LEU A O 1
ATOM 647 N N . LEU A 1 86 ? 33.130 67.943 -22.071 1.00 23.29 82 LEU A N 1
ATOM 648 C CA . LEU A 1 86 ? 32.403 66.991 -22.856 1.00 22.80 82 LEU A CA 1
ATOM 649 C C . LEU A 1 86 ? 32.598 67.354 -24.319 1.00 22.07 82 LEU A C 1
ATOM 650 O O . LEU A 1 86 ? 32.785 68.510 -24.640 1.00 21.07 82 LEU A O 1
ATOM 655 N N . PRO A 1 87 ? 32.603 66.340 -25.192 1.00 23.42 83 PRO A N 1
ATOM 656 C CA . PRO A 1 87 ? 32.979 66.493 -26.599 1.00 24.37 83 PRO A CA 1
ATOM 657 C C . PRO A 1 87 ? 31.890 67.072 -27.509 1.00 25.38 83 PRO A C 1
ATOM 658 O O . PRO A 1 87 ? 31.762 66.665 -28.668 1.00 27.22 83 PRO A O 1
ATOM 662 N N . TRP A 1 88 ? 31.188 68.086 -27.018 1.00 25.23 84 TRP A N 1
ATOM 663 C CA . TRP A 1 88 ? 29.988 68.564 -27.658 1.00 25.30 84 TRP A CA 1
ATOM 664 C C . TRP A 1 88 ? 30.247 69.324 -28.975 1.00 27.93 84 TRP A C 1
ATOM 665 O O . TRP A 1 88 ? 29.603 69.078 -30.009 1.00 26.60 84 TRP A O 1
ATOM 676 N N . LYS A 1 89 ? 31.198 70.263 -28.916 1.00 31.17 85 LYS A N 1
ATOM 677 C CA . LYS A 1 89 ? 31.734 70.932 -30.112 1.00 31.60 85 LYS A CA 1
ATOM 678 C C . LYS A 1 89 ? 32.124 69.927 -31.206 1.00 31.52 85 LYS A C 1
ATOM 679 O O . LYS A 1 89 ? 31.712 70.064 -32.350 1.00 31.78 85 LYS A O 1
ATOM 685 N N . GLU A 1 90 ? 32.903 68.915 -30.849 1.00 32.18 86 GLU A N 1
ATOM 686 C CA . GLU A 1 90 ? 33.254 67.845 -31.788 1.00 33.65 86 GLU A CA 1
ATOM 687 C C . GLU A 1 90 ? 32.053 67.127 -32.390 1.00 33.23 86 GLU A C 1
ATOM 688 O O . GLU A 1 90 ? 31.992 66.907 -33.598 1.00 32.64 86 GLU A O 1
ATOM 694 N N . LEU A 1 91 ? 31.128 66.701 -31.531 1.00 31.95 87 LEU A N 1
ATOM 695 C CA . LEU A 1 91 ? 29.957 65.935 -31.988 1.00 30.93 87 LEU A CA 1
ATOM 696 C C . LEU A 1 91 ? 28.911 66.829 -32.640 1.00 29.51 87 LEU A C 1
ATOM 697 O O . LEU A 1 91 ? 27.961 66.328 -33.222 1.00 30.13 87 LEU A O 1
ATOM 702 N N . GLY A 1 92 ? 29.097 68.155 -32.545 1.00 28.87 88 GLY A N 1
ATOM 703 C CA . GLY A 1 92 ? 28.169 69.113 -33.131 1.00 27.06 88 GLY A CA 1
ATOM 704 C C . GLY A 1 92 ? 26.841 69.099 -32.418 1.00 26.90 88 GLY A C 1
ATOM 705 O O . GLY A 1 92 ? 25.804 69.159 -33.053 1.00 27.90 88 GLY A O 1
ATOM 706 N N . ILE A 1 93 ? 26.863 69.046 -31.086 1.00 25.31 89 ILE A N 1
ATOM 707 C CA . ILE A 1 93 ? 25.630 68.959 -30.292 1.00 24.16 89 ILE A CA 1
ATOM 708 C C . ILE A 1 93 ? 24.878 70.273 -30.312 1.00 22.13 89 ILE A C 1
ATOM 709 O O . ILE A 1 93 ? 25.420 71.332 -30.043 1.00 22.49 89 ILE A O 1
ATOM 714 N N . ASP A 1 94 ? 23.598 70.200 -30.611 1.00 22.72 90 ASP A N 1
ATOM 715 C CA . ASP A 1 94 ? 22.762 71.378 -30.629 1.00 22.72 90 ASP A CA 1
ATOM 716 C C . ASP A 1 94 ? 22.078 71.562 -29.284 1.00 22.38 90 ASP A C 1
ATOM 717 O O . ASP A 1 94 ? 22.092 72.632 -28.743 1.00 24.00 90 ASP A O 1
ATOM 722 N N . ILE A 1 95 ? 21.431 70.515 -28.778 1.00 23.01 91 ILE A N 1
ATOM 723 C CA . ILE A 1 95 ? 20.769 70.593 -27.464 1.00 22.51 91 ILE A CA 1
ATOM 724 C C . ILE A 1 95 ? 21.265 69.561 -26.438 1.00 20.24 91 ILE A C 1
ATOM 725 O O . ILE A 1 95 ? 21.378 68.368 -26.705 1.00 18.04 91 ILE A O 1
ATOM 730 N N . VAL A 1 96 ? 21.494 70.020 -25.216 1.00 21.75 92 VAL A N 1
ATOM 731 C CA . VAL A 1 96 ? 21.684 69.084 -24.126 1.00 20.46 92 VAL A CA 1
ATOM 732 C C . VAL A 1 96 ? 20.439 69.061 -23.243 1.00 19.71 92 VAL A C 1
ATOM 733 O O . VAL A 1 96 ? 19.934 70.110 -22.801 1.00 18.24 92 VAL A O 1
ATOM 737 N N . ILE A 1 97 ? 19.967 67.834 -22.991 1.00 19.30 93 ILE A N 1
ATOM 738 C CA . ILE A 1 97 ? 19.035 67.564 -21.949 1.00 18.10 93 ILE A CA 1
ATOM 739 C C . ILE A 1 97 ? 19.794 67.393 -20.638 1.00 18.66 93 ILE A C 1
ATOM 740 O O . ILE A 1 97 ? 20.428 66.378 -20.389 1.00 19.30 93 ILE A O 1
ATOM 745 N N . GLU A 1 98 ? 19.684 68.395 -19.797 1.00 18.86 94 GLU A N 1
ATOM 746 C CA . GLU A 1 98 ? 20.364 68.370 -18.540 1.00 19.26 94 GLU A CA 1
ATOM 747 C C . GLU A 1 98 ? 19.498 67.605 -17.550 1.00 19.08 94 GLU A C 1
ATOM 748 O O . GLU A 1 98 ? 18.651 68.184 -16.835 1.00 17.95 94 GLU A O 1
ATOM 754 N N . GLY A 1 99 ? 19.778 66.308 -17.508 1.00 18.81 95 GLY A N 1
ATOM 755 C CA . GLY A 1 99 ? 19.057 65.343 -16.680 1.00 20.14 95 GLY A CA 1
ATOM 756 C C . GLY A 1 99 ? 19.794 64.876 -15.449 1.00 19.57 95 GLY A C 1
ATOM 757 O O . GLY A 1 99 ? 19.404 63.887 -14.850 1.00 20.43 95 GLY A O 1
ATOM 758 N N . THR A 1 100 ? 20.818 65.616 -15.003 1.00 21.82 96 THR A N 1
ATOM 759 C CA . THR A 1 100 ? 21.617 65.148 -13.843 1.00 20.52 96 THR A CA 1
ATOM 760 C C . THR A 1 100 ? 21.049 65.512 -12.482 1.00 21.40 96 THR A C 1
ATOM 761 O O . THR A 1 100 ? 21.348 64.823 -11.494 1.00 20.11 96 THR A O 1
ATOM 765 N N . GLY A 1 101 ? 20.300 66.607 -12.406 1.00 21.10 97 GLY A N 1
ATOM 766 C CA . GLY A 1 101 ? 19.843 67.116 -11.116 1.00 22.41 97 GLY A CA 1
ATOM 767 C C . GLY A 1 101 ? 20.858 68.014 -10.434 1.00 23.23 97 GLY A C 1
ATOM 768 O O . GLY A 1 101 ? 20.561 68.639 -9.403 1.00 24.02 97 GLY A O 1
ATOM 769 N N . VAL A 1 102 ? 22.064 68.091 -10.999 1.00 24.64 98 VAL A N 1
ATOM 770 C CA . VAL A 1 102 ? 23.168 68.826 -10.378 1.00 25.64 98 VAL A CA 1
ATOM 771 C C . VAL A 1 102 ? 23.700 69.998 -11.182 1.00 26.49 98 VAL A C 1
ATOM 772 O O . VAL A 1 102 ? 24.692 70.598 -10.773 1.00 27.37 98 VAL A O 1
ATOM 776 N N . PHE A 1 103 ? 23.131 70.276 -12.347 1.00 26.56 99 PHE A N 1
ATOM 777 C CA . PHE A 1 103 ? 23.554 71.445 -13.132 1.00 26.44 99 PHE A CA 1
ATOM 778 C C . PHE A 1 103 ? 22.312 72.275 -13.450 1.00 26.81 99 PHE A C 1
ATOM 779 O O . PHE A 1 103 ? 21.937 72.462 -14.603 1.00 26.94 99 PHE A O 1
ATOM 787 N N . VAL A 1 104 ? 21.665 72.777 -12.402 1.00 27.56 100 VAL A N 1
ATOM 788 C CA . VAL A 1 104 ? 20.359 73.396 -12.572 1.00 28.01 100 VAL A CA 1
ATOM 789 C C . VAL A 1 104 ? 20.404 74.920 -12.465 1.00 27.23 100 VAL A C 1
ATOM 790 O O . VAL A 1 104 ? 19.377 75.588 -12.650 1.00 25.88 100 VAL A O 1
ATOM 794 N N . ASP A 1 105 ? 21.607 75.465 -12.249 1.00 28.34 101 ASP A N 1
ATOM 795 C CA . ASP A 1 105 ? 21.834 76.877 -12.452 1.00 29.45 101 ASP A CA 1
ATOM 796 C C . ASP A 1 105 ? 22.488 77.156 -13.795 1.00 29.71 101 ASP A C 1
ATOM 797 O O . ASP A 1 105 ? 22.857 76.247 -14.537 1.00 28.81 101 ASP A O 1
ATOM 802 N N . ARG A 1 106 ? 22.595 78.441 -14.102 1.00 30.45 102 ARG A N 1
ATOM 803 C CA . ARG A 1 106 ? 23.256 78.906 -15.317 1.00 31.45 102 ARG A CA 1
ATOM 804 C C . ARG A 1 106 ? 24.711 78.536 -15.425 1.00 30.31 102 ARG A C 1
ATOM 805 O O . ARG A 1 106 ? 25.143 78.034 -16.450 1.00 31.35 102 ARG A O 1
ATOM 813 N N . GLU A 1 107 ? 25.456 78.823 -14.371 1.00 31.53 103 GLU A N 1
ATOM 814 C CA . GLU A 1 107 ? 26.824 78.379 -14.207 1.00 33.01 103 GLU A CA 1
ATOM 815 C C . GLU A 1 107 ? 27.057 76.915 -14.569 1.00 31.39 103 GLU A C 1
ATOM 816 O O . GLU A 1 107 ? 27.955 76.607 -15.339 1.00 32.67 103 GLU A O 1
ATOM 822 N N . GLY A 1 108 ? 26.305 76.010 -13.955 1.00 28.47 104 GLY A N 1
ATOM 823 C CA . GLY A 1 108 ? 26.481 74.594 -14.181 1.00 26.96 104 GLY A CA 1
ATOM 824 C C . GLY A 1 108 ? 26.018 74.279 -15.575 1.00 25.71 104 GLY A C 1
ATOM 825 O O . GLY A 1 108 ? 26.758 73.721 -16.368 1.00 23.85 104 GLY A O 1
ATOM 826 N N . ALA A 1 109 ? 24.782 74.666 -15.866 1.00 26.32 105 ALA A N 1
ATOM 827 C CA . ALA A 1 109 ? 24.155 74.426 -17.172 1.00 26.27 105 ALA A CA 1
ATOM 828 C C . ALA A 1 109 ? 24.983 75.019 -18.299 1.00 25.65 105 ALA A C 1
ATOM 829 O O . ALA A 1 109 ? 25.212 74.359 -19.318 1.00 27.37 105 ALA A O 1
ATOM 831 N N . GLY A 1 110 ? 25.446 76.261 -18.130 1.00 25.35 106 GLY A N 1
ATOM 832 C CA . GLY A 1 110 ? 26.286 76.912 -19.152 1.00 24.25 106 GLY A CA 1
ATOM 833 C C . GLY A 1 110 ? 27.551 76.146 -19.530 1.00 24.90 106 GLY A C 1
ATOM 834 O O . GLY A 1 110 ? 28.104 76.324 -20.634 1.00 25.65 106 GLY A O 1
ATOM 835 N N . LYS A 1 111 ? 28.019 75.243 -18.670 1.00 23.54 107 LYS A N 1
ATOM 836 C CA . LYS A 1 111 ? 29.228 74.513 -19.009 1.00 23.87 107 LYS A CA 1
ATOM 837 C C . LYS A 1 111 ? 29.111 73.695 -20.286 1.00 22.91 107 LYS A C 1
ATOM 838 O O . LYS A 1 111 ? 30.122 73.384 -20.875 1.00 20.29 107 LYS A O 1
ATOM 844 N N . HIS A 1 112 ? 27.900 73.264 -20.623 1.00 21.67 108 HIS A N 1
ATOM 845 C CA . HIS A 1 112 ? 27.635 72.560 -21.893 1.00 23.97 108 HIS A CA 1
ATOM 846 C C . HIS A 1 112 ? 27.808 73.463 -23.077 1.00 24.20 108 HIS A C 1
ATOM 847 O O . HIS A 1 112 ? 28.127 73.018 -24.198 1.00 27.36 108 HIS A O 1
ATOM 854 N N . ILE A 1 113 ? 27.533 74.730 -22.846 1.00 26.10 109 ILE A N 1
ATOM 855 C CA . ILE A 1 113 ? 27.657 75.703 -23.916 1.00 27.21 109 ILE A CA 1
ATOM 856 C C . ILE A 1 113 ? 29.137 76.025 -24.150 1.00 26.44 109 ILE A C 1
ATOM 857 O O . ILE A 1 113 ? 29.593 75.965 -25.285 1.00 22.78 109 ILE A O 1
ATOM 862 N N . GLU A 1 114 ? 29.886 76.200 -23.062 1.00 25.29 110 GLU A N 1
ATOM 863 C CA . GLU A 1 114 ? 31.357 76.124 -23.086 1.00 26.87 110 GLU A CA 1
ATOM 864 C C . GLU A 1 114 ? 31.922 74.946 -23.851 1.00 24.99 110 GLU A C 1
ATOM 865 O O . GLU A 1 114 ? 32.823 75.111 -24.638 1.00 26.64 110 GLU A O 1
ATOM 871 N N . ALA A 1 115 ? 31.413 73.750 -23.595 1.00 23.22 111 ALA A N 1
ATOM 872 C CA . ALA A 1 115 ? 31.907 72.569 -24.269 1.00 23.10 111 ALA A CA 1
ATOM 873 C C . ALA A 1 115 ? 31.513 72.529 -25.728 1.00 22.05 111 ALA A C 1
ATOM 874 O O . ALA A 1 115 ? 32.026 71.705 -26.451 1.00 24.39 111 ALA A O 1
ATOM 876 N N . GLY A 1 116 ? 30.584 73.365 -26.164 1.00 23.94 112 GLY A N 1
ATOM 877 C CA . GLY A 1 116 ? 30.225 73.437 -27.593 1.00 24.43 112 GLY A CA 1
ATOM 878 C C . GLY A 1 116 ? 28.779 73.185 -28.010 1.00 25.76 112 GLY A C 1
ATOM 879 O O . GLY A 1 116 ? 28.434 73.358 -29.190 1.00 25.04 112 GLY 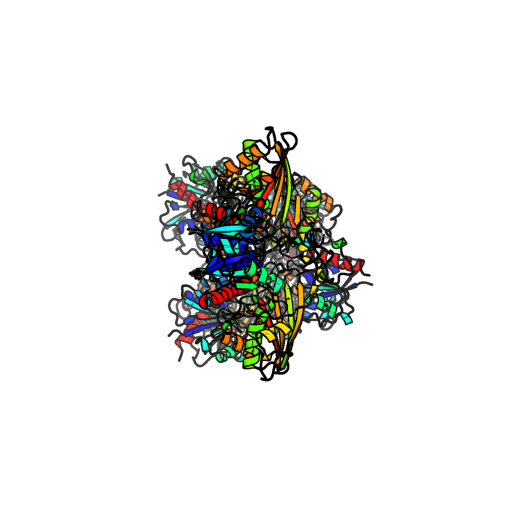A O 1
ATOM 880 N N . ALA A 1 117 ? 27.944 72.742 -27.068 1.00 26.67 113 ALA A N 1
ATOM 881 C CA . ALA A 1 117 ? 26.480 72.650 -27.267 1.00 26.11 113 ALA A CA 1
ATOM 882 C C . ALA A 1 117 ? 25.931 74.045 -27.487 1.00 26.13 113 ALA A C 1
ATOM 883 O O . ALA A 1 117 ? 26.454 75.015 -26.936 1.00 25.32 113 ALA A O 1
ATOM 885 N N . LYS A 1 118 ? 24.860 74.152 -28.270 1.00 25.79 114 LYS A N 1
ATOM 886 C CA . LYS A 1 118 ? 24.232 75.449 -28.514 1.00 26.91 114 LYS A CA 1
ATOM 887 C C . LYS A 1 118 ? 23.046 75.775 -27.606 1.00 25.98 114 LYS A C 1
ATOM 888 O O . LYS A 1 118 ? 22.680 76.934 -27.510 1.00 24.90 114 LYS A O 1
ATOM 894 N N . LYS A 1 119 ? 22.446 74.775 -26.946 1.00 25.36 115 LYS A N 1
ATOM 895 C CA . LYS A 1 119 ? 21.220 74.995 -26.120 1.00 24.77 115 LYS A CA 1
ATOM 896 C C . LYS A 1 119 ? 21.113 73.959 -25.004 1.00 21.24 115 LYS A C 1
ATOM 897 O O . LYS A 1 119 ? 21.487 72.833 -25.193 1.00 19.46 115 LYS A O 1
ATOM 903 N N . VAL A 1 120 ? 20.653 74.355 -23.830 1.00 21.34 116 VAL A N 1
ATOM 904 C CA . VAL A 1 120 ? 20.401 73.389 -22.725 1.00 21.23 116 VAL A CA 1
ATOM 905 C C . VAL A 1 120 ? 18.965 73.438 -22.201 1.00 19.55 116 VAL A C 1
ATOM 906 O O . VAL A 1 120 ? 18.432 74.528 -21.891 1.00 20.24 116 VAL A O 1
ATOM 910 N N . ILE A 1 121 ? 18.340 72.262 -22.142 1.00 20.13 117 ILE A N 1
ATOM 911 C CA . ILE A 1 121 ? 17.016 72.096 -21.542 1.00 19.53 117 ILE A CA 1
ATOM 912 C C . ILE A 1 121 ? 17.231 71.377 -20.236 1.00 17.71 117 ILE A C 1
ATOM 913 O O . ILE A 1 121 ? 17.682 70.248 -20.193 1.00 19.51 117 ILE A O 1
ATOM 918 N N . ILE A 1 122 ? 16.964 72.069 -19.151 1.00 19.09 118 ILE A N 1
ATOM 919 C CA . ILE A 1 122 ? 17.079 71.488 -17.827 1.00 17.23 118 ILE A CA 1
ATOM 920 C C . ILE A 1 122 ? 15.772 70.776 -17.437 1.00 17.02 118 ILE A C 1
ATOM 921 O O . ILE A 1 122 ? 14.730 71.423 -17.342 1.00 21.05 118 ILE A O 1
ATOM 926 N N . THR A 1 123 ? 15.861 69.461 -17.198 1.00 15.48 119 THR A N 1
ATOM 927 C CA . THR A 1 123 ? 14.740 68.570 -16.796 1.00 14.75 119 THR A CA 1
ATOM 928 C C . THR A 1 123 ? 14.336 68.727 -15.309 1.00 15.96 119 THR A C 1
ATOM 929 O O . THR A 1 123 ? 14.082 67.762 -14.625 1.00 12.97 119 THR A O 1
ATOM 933 N N . ALA A 1 124 ? 14.240 69.964 -14.880 1.00 16.99 120 ALA A N 1
ATOM 934 C CA . ALA A 1 124 ? 14.009 70.318 -13.486 1.00 18.58 120 ALA A CA 1
ATOM 935 C C . ALA A 1 124 ? 13.783 71.827 -13.445 1.00 20.82 120 ALA A C 1
ATOM 936 O O . ALA A 1 124 ? 14.063 72.541 -14.420 1.00 22.10 120 ALA A O 1
ATOM 938 N N . PRO A 1 125 ? 13.256 72.324 -12.326 1.00 23.58 121 PRO A N 1
ATOM 939 C CA . PRO A 1 125 ? 13.249 73.770 -12.208 1.00 26.47 121 PRO A CA 1
ATOM 940 C C . PRO A 1 125 ? 14.668 74.351 -12.231 1.00 27.95 121 PRO A C 1
ATOM 941 O O . PRO A 1 125 ? 15.608 73.684 -11.772 1.00 29.90 121 PRO A O 1
ATOM 945 N N . GLY A 1 126 ? 14.808 75.572 -12.755 1.00 28.95 122 GLY A N 1
ATOM 946 C CA . GLY A 1 126 ? 16.041 76.333 -12.645 1.00 31.07 122 GLY A CA 1
ATOM 947 C C . GLY A 1 126 ? 16.244 76.941 -11.256 1.00 32.99 122 GLY A C 1
ATOM 948 O O . GLY A 1 126 ? 15.284 77.264 -10.577 1.00 32.97 122 GLY A O 1
ATOM 949 N N . LYS A 1 127 A 17.500 77.047 -10.816 1.00 35.61 122 LYS A N 1
ATOM 950 C CA . LYS A 1 127 A 17.883 78.002 -9.792 1.00 36.23 122 LYS A CA 1
ATOM 951 C C . LYS A 1 127 A 18.080 79.334 -10.481 1.00 36.78 122 LYS A C 1
ATOM 952 O O . LYS A 1 127 A 18.677 79.409 -11.559 1.00 37.38 122 LYS A O 1
ATOM 958 N N . GLY A 1 128 ? 17.587 80.386 -9.857 1.00 37.33 123 GLY A N 1
ATOM 959 C CA . GLY A 1 128 ? 17.792 81.729 -10.360 1.00 37.41 123 GLY A CA 1
ATOM 960 C C . GLY A 1 128 ? 17.001 81.984 -11.622 1.00 38.02 123 GLY A C 1
ATOM 961 O O . GLY A 1 128 ? 15.978 81.349 -11.870 1.00 39.18 123 GLY A O 1
ATOM 962 N N . ASP A 1 129 ? 17.498 82.909 -12.428 1.00 37.94 124 ASP A N 1
ATOM 963 C CA . ASP A 1 129 ? 16.752 83.446 -13.543 1.00 36.47 124 ASP A CA 1
ATOM 964 C C . ASP A 1 129 ? 16.993 82.633 -14.808 1.00 35.17 124 ASP A C 1
ATOM 965 O O . ASP A 1 129 ? 17.814 82.983 -15.653 1.00 36.32 124 ASP A O 1
ATOM 970 N N . ILE A 1 130 ? 16.295 81.508 -14.908 1.00 32.85 125 ILE A N 1
ATOM 971 C CA . ILE A 1 130 ? 16.350 80.697 -16.114 1.00 29.78 125 ILE A CA 1
ATOM 972 C C . ILE A 1 130 ? 14.932 80.700 -16.631 1.00 27.38 125 ILE A C 1
ATOM 973 O O . ILE A 1 130 ? 14.010 80.413 -15.892 1.00 27.62 125 ILE A O 1
ATOM 978 N N . PRO A 1 131 ? 14.742 81.079 -17.900 1.00 25.43 126 PRO A N 1
ATOM 979 C CA . PRO A 1 131 ? 13.450 80.981 -18.519 1.00 25.06 126 PRO A CA 1
ATOM 980 C C . PRO A 1 131 ? 12.843 79.568 -18.382 1.00 23.89 126 PRO A C 1
ATOM 981 O O . PRO A 1 131 ? 13.508 78.574 -18.678 1.00 21.32 126 PRO A O 1
ATOM 985 N N . THR A 1 132 ? 11.582 79.514 -17.959 1.00 23.59 127 THR A N 1
ATOM 986 C CA . THR A 1 132 ? 10.876 78.286 -17.609 1.00 24.51 127 THR A CA 1
ATOM 987 C C . THR A 1 132 ? 9.596 78.093 -18.462 1.00 24.42 127 THR A C 1
ATOM 988 O O . THR A 1 132 ? 8.808 79.031 -18.639 1.00 24.04 127 THR A O 1
ATOM 992 N N . TYR A 1 133 ? 9.414 76.877 -19.013 1.00 24.09 128 TYR A N 1
ATOM 993 C CA . TYR A 1 133 ? 8.277 76.587 -19.887 1.00 22.48 128 TYR A CA 1
ATOM 994 C C . TYR A 1 133 ? 7.490 75.352 -19.461 1.00 21.98 128 TYR A C 1
ATOM 995 O O . TYR A 1 133 ? 8.054 74.354 -19.056 1.00 20.78 128 TYR A O 1
ATOM 1004 N N . VAL A 1 134 ? 6.166 75.451 -19.538 1.00 21.96 129 VAL A N 1
ATOM 1005 C CA . VAL A 1 134 ? 5.288 74.297 -19.412 1.00 22.39 129 VAL A CA 1
ATOM 1006 C C . VAL A 1 134 ? 4.559 74.222 -20.744 1.00 23.55 129 VAL A C 1
ATOM 1007 O O . VAL A 1 134 ? 3.883 75.140 -21.120 1.00 24.99 129 VAL A O 1
ATOM 1011 N N . VAL A 1 135 ? 4.791 73.155 -21.499 1.00 24.15 130 VAL A N 1
ATOM 1012 C CA . VAL A 1 135 ? 4.093 72.944 -22.759 1.00 24.86 130 VAL A CA 1
ATOM 1013 C C . VAL A 1 135 ? 2.571 72.879 -22.516 1.00 25.44 130 VAL A C 1
ATOM 1014 O O . VAL A 1 135 ? 2.090 72.154 -21.645 1.00 25.38 130 VAL A O 1
ATOM 1018 N N . GLY A 1 136 ? 1.834 73.670 -23.300 1.00 25.98 131 GLY A N 1
ATOM 1019 C CA . GLY A 1 136 ? 0.391 73.770 -23.224 1.00 25.52 131 GLY A CA 1
ATOM 1020 C C . GLY A 1 136 ? 0.004 74.994 -22.435 1.00 26.67 131 GLY A C 1
ATOM 1021 O O . GLY A 1 136 ? -1.150 75.397 -22.453 1.00 27.50 131 GLY A O 1
ATOM 1022 N N . VAL A 1 137 ? 0.990 75.597 -21.775 1.00 25.28 132 VAL A N 1
ATOM 1023 C CA . VAL A 1 137 ? 0.761 76.729 -20.873 1.00 25.99 132 VAL A CA 1
ATOM 1024 C C . VAL A 1 137 ? 1.479 78.033 -21.270 1.00 26.44 132 VAL A C 1
ATOM 1025 O O . VAL A 1 137 ? 0.813 79.061 -21.428 1.00 26.71 132 VAL A O 1
ATOM 1029 N N . ASN A 1 138 ? 2.811 78.015 -21.394 1.00 27.33 133 ASN A N 1
ATOM 1030 C CA . ASN A 1 138 ? 3.548 79.210 -21.875 1.00 28.44 133 ASN A CA 1
ATOM 1031 C C . ASN A 1 138 ? 4.703 78.935 -22.837 1.00 28.31 133 ASN A C 1
ATOM 1032 O O . ASN A 1 138 ? 5.520 79.805 -23.102 1.00 26.88 133 ASN A O 1
ATOM 1037 N N . ALA A 1 139 ? 4.738 77.747 -23.410 1.00 29.46 134 ALA A N 1
ATOM 1038 C CA . ALA A 1 139 ? 5.872 77.353 -24.230 1.00 30.69 134 ALA A CA 1
ATOM 1039 C C . ALA A 1 139 ? 5.864 78.075 -25.567 1.00 32.41 134 ALA A C 1
ATOM 1040 O O . ALA A 1 139 ? 6.808 77.972 -26.338 1.00 32.29 134 ALA A O 1
ATOM 1042 N N . ASP A 1 140 ? 4.778 78.781 -25.855 1.00 34.26 135 ASP A N 1
ATOM 1043 C CA . ASP A 1 140 ? 4.686 79.592 -27.071 1.00 34.67 135 ASP A CA 1
ATOM 1044 C C . ASP A 1 140 ? 5.421 80.920 -26.833 1.00 34.98 135 ASP A C 1
ATOM 1045 O O . ASP A 1 140 ? 5.715 81.657 -27.761 1.00 35.27 135 ASP A O 1
ATOM 1050 N N . ALA A 1 141 ? 5.731 81.222 -25.578 1.00 33.76 136 ALA A N 1
ATOM 1051 C CA . ALA A 1 141 ? 6.549 82.395 -25.299 1.00 33.09 136 ALA A CA 1
ATOM 1052 C C . ALA A 1 141 ? 8.062 82.077 -25.392 1.00 32.30 136 ALA A C 1
ATOM 1053 O O . ALA A 1 141 ? 8.895 82.936 -25.084 1.00 31.51 136 ALA A O 1
ATOM 1055 N N . TYR A 1 142 ? 8.410 80.856 -25.821 1.00 31.02 137 TYR A N 1
ATOM 1056 C CA . TYR A 1 142 ? 9.808 80.459 -26.004 1.00 31.77 137 TYR A CA 1
ATOM 1057 C C . TYR A 1 142 ? 10.445 81.246 -27.137 1.00 32.37 137 TYR A C 1
ATOM 1058 O O . TYR A 1 142 ? 9.868 81.404 -28.214 1.00 33.55 137 TYR A O 1
ATOM 1067 N N . SER A 1 143 ? 11.645 81.739 -26.865 1.00 33.35 138 SER A N 1
ATOM 1068 C CA . SER A 1 143 ? 12.424 82.483 -27.815 1.00 34.43 138 SER A CA 1
ATOM 1069 C C . SER A 1 143 ? 13.732 81.726 -28.018 1.00 35.50 138 SER A C 1
ATOM 1070 O O . SER A 1 143 ? 14.373 81.281 -27.058 1.00 35.93 138 SER A O 1
ATOM 1073 N N . HIS A 1 144 ? 14.096 81.559 -29.278 1.00 35.93 139 HIS A N 1
ATOM 1074 C CA . HIS A 1 144 ? 15.256 80.795 -29.653 1.00 35.92 139 HIS A CA 1
ATOM 1075 C C . HIS A 1 144 ? 16.554 81.420 -29.197 1.00 34.74 139 HIS A C 1
ATOM 1076 O O . HIS A 1 144 ? 17.604 80.796 -29.310 1.00 34.35 139 HIS A O 1
ATOM 1083 N N . ASP A 1 145 ? 16.474 82.637 -28.677 1.00 33.82 140 ASP A N 1
ATOM 1084 C CA . ASP A 1 145 ? 17.651 83.409 -28.297 1.00 33.16 140 ASP A CA 1
ATOM 1085 C C . ASP A 1 145 ? 18.091 83.034 -26.908 1.00 31.45 140 ASP A C 1
ATOM 1086 O O . ASP A 1 145 ? 19.183 83.400 -26.462 1.00 29.24 140 ASP A O 1
ATOM 1091 N N . GLU A 1 146 ? 17.221 82.284 -26.238 1.00 29.53 141 GLU A N 1
ATOM 1092 C CA . GLU A 1 146 ? 17.474 81.786 -24.902 1.00 28.35 141 GLU A CA 1
ATOM 1093 C C . GLU A 1 146 ? 18.271 80.472 -24.925 1.00 26.73 141 GLU A C 1
ATOM 1094 O O . GLU A 1 146 ? 17.786 79.404 -25.341 1.00 25.30 141 GLU A O 1
ATOM 1100 N N . PRO A 1 147 ? 19.531 80.541 -24.479 1.00 25.07 142 PRO A N 1
ATOM 1101 C CA . PRO A 1 147 ? 20.344 79.335 -24.595 1.00 24.84 142 PRO A CA 1
ATOM 1102 C C . PRO A 1 147 ? 20.131 78.330 -23.476 1.00 22.49 142 PRO A C 1
ATOM 1103 O O . PRO A 1 147 ? 20.518 77.204 -23.624 1.00 23.43 142 PRO A O 1
ATOM 1107 N N . ILE A 1 148 ? 19.555 78.756 -22.366 1.00 23.52 143 ILE A N 1
ATOM 1108 C CA . ILE A 1 148 ? 19.337 77.878 -21.210 1.00 23.95 143 ILE A CA 1
ATOM 1109 C C . ILE A 1 148 ? 17.918 78.061 -20.729 1.00 23.24 143 ILE A C 1
ATOM 1110 O O . ILE A 1 148 ? 17.467 79.168 -20.453 1.00 20.71 143 ILE A O 1
ATOM 1115 N N . ILE A 1 149 ? 17.176 76.942 -20.744 1.00 24.44 144 ILE A N 1
ATOM 1116 C CA . ILE A 1 149 ? 15.769 76.965 -20.395 1.00 23.40 144 ILE A CA 1
ATOM 1117 C C . ILE A 1 149 ? 15.431 75.785 -19.512 1.00 22.23 144 ILE A C 1
ATOM 1118 O O . ILE A 1 149 ? 16.108 74.740 -19.531 1.00 20.61 144 ILE A O 1
ATOM 1123 N N . SER A 1 150 ? 14.391 75.982 -18.704 1.00 21.97 145 SER A N 1
ATOM 1124 C CA . SER A 1 150 ? 13.833 74.920 -17.871 1.00 21.00 145 SER A CA 1
ATOM 1125 C C . SER A 1 150 ? 12.450 74.459 -18.324 1.00 19.33 145 SER A C 1
ATOM 1126 O O . SER A 1 150 ? 11.629 75.250 -18.754 1.00 16.33 145 SER A O 1
ATOM 1129 N N . ASN A 1 151 ? 12.213 73.160 -18.195 1.00 21.00 146 ASN A N 1
ATOM 1130 C CA . ASN A 1 151 ? 10.902 72.572 -18.388 1.00 21.05 146 ASN A CA 1
ATOM 1131 C C . ASN A 1 151 ? 10.153 72.385 -17.061 1.00 20.11 146 ASN A C 1
ATOM 1132 O O . ASN A 1 151 ? 9.182 71.648 -17.000 1.00 21.24 146 ASN A O 1
ATOM 1137 N N . ALA A 1 152 ? 10.627 73.029 -16.003 1.00 20.15 147 ALA A N 1
ATOM 1138 C CA . ALA A 1 152 ? 10.007 72.926 -14.681 1.00 19.61 147 ALA A CA 1
ATOM 1139 C C . ALA A 1 152 ? 10.011 71.524 -14.121 1.00 18.96 147 ALA A C 1
ATOM 1140 O O . ALA A 1 152 ? 10.781 70.656 -14.577 1.00 17.21 147 ALA A O 1
ATOM 1142 N N . SER A 1 153 ? 9.186 71.322 -13.076 1.00 20.46 148 SER A N 1
ATOM 1143 C CA . SER A 1 153 ? 8.981 70.002 -12.469 1.00 19.92 148 SER A CA 1
ATOM 1144 C C . SER A 1 153 ? 7.823 69.192 -13.100 1.00 21.36 148 SER A C 1
ATOM 1145 O O . SER A 1 153 ? 7.035 69.673 -13.981 1.00 19.95 148 SER A O 1
ATOM 1148 N N . CYS A 1 154 ? 7.757 67.923 -12.712 1.00 19.94 149 CYS A N 1
ATOM 1149 C CA . CYS A 1 154 ? 6.649 67.072 -13.063 1.00 19.83 149 CYS A CA 1
ATOM 1150 C C . CYS A 1 154 ? 5.385 67.608 -12.401 1.00 20.27 149 CYS A C 1
ATOM 1151 O O . CYS A 1 154 ? 4.339 67.696 -13.021 1.00 18.60 149 CYS A O 1
ATOM 1154 N N . THR A 1 155 ? 5.456 67.935 -11.100 1.00 20.40 150 THR A N 1
ATOM 1155 C CA . THR A 1 155 ? 4.325 68.494 -10.453 1.00 19.29 150 THR A CA 1
ATOM 1156 C C . THR A 1 155 ? 3.850 69.818 -11.079 1.00 21.33 150 THR A C 1
ATOM 1157 O O . THR A 1 155 ? 2.627 70.054 -11.152 1.00 21.02 150 THR A O 1
ATOM 1161 N N . THR A 1 156 ? 4.785 70.667 -11.532 1.00 19.69 151 THR A N 1
ATOM 1162 C CA . THR A 1 156 ? 4.421 71.936 -12.097 1.00 19.30 151 THR A CA 1
ATOM 1163 C C . THR A 1 156 ? 3.794 71.696 -13.487 1.00 18.35 151 THR A C 1
ATOM 1164 O O . THR A 1 156 ? 2.845 72.387 -13.863 1.00 17.12 151 THR A O 1
ATOM 1168 N N . ASN A 1 157 ? 4.241 70.665 -14.172 1.00 18.03 152 ASN A N 1
ATOM 1169 C CA . ASN A 1 157 ? 3.634 70.296 -15.466 1.00 18.43 152 ASN A CA 1
ATOM 1170 C C . ASN A 1 157 ? 2.202 69.696 -15.352 1.00 17.75 152 ASN A C 1
ATOM 1171 O O . ASN A 1 157 ? 1.411 69.802 -16.285 1.00 17.82 152 ASN A O 1
ATOM 1176 N N . CYS A 1 158 ? 1.878 69.070 -14.218 1.00 18.34 153 CYS A N 1
ATOM 1177 C CA . CYS A 1 158 ? 0.524 68.581 -13.927 1.00 18.24 153 CYS A CA 1
ATOM 1178 C C . CYS A 1 158 ? -0.413 69.711 -13.482 1.00 18.25 153 CYS A C 1
ATOM 1179 O O . CYS A 1 158 ? -1.563 69.820 -13.884 1.00 19.54 153 CYS A O 1
ATOM 1182 N N . LEU A 1 159 ? 0.091 70.538 -12.597 1.00 19.72 154 LEU A N 1
ATOM 1183 C CA . LEU A 1 159 ? -0.710 71.577 -11.998 1.00 20.75 154 LEU A CA 1
ATOM 1184 C C . LEU A 1 159 ? -1.056 72.696 -13.012 1.00 19.33 154 LEU A C 1
ATOM 1185 O O . LEU A 1 159 ? -2.205 73.075 -13.147 1.00 16.53 154 LEU A O 1
ATOM 1190 N N . ALA A 1 160 ? -0.067 73.180 -13.747 1.00 19.80 155 ALA A N 1
ATOM 1191 C CA . ALA A 1 160 ? -0.226 74.446 -14.448 1.00 20.98 155 ALA A CA 1
ATOM 1192 C C . ALA A 1 160 ? -1.341 74.399 -15.512 1.00 21.81 155 ALA A C 1
ATOM 1193 O O . ALA A 1 160 ? -2.111 75.350 -15.674 1.00 22.34 155 ALA A O 1
ATOM 1195 N N . PRO A 1 161 ? -1.412 73.312 -16.256 1.00 23.07 156 PRO A N 1
ATOM 1196 C CA . PRO A 1 161 ? -2.505 73.121 -17.241 1.00 22.55 156 PRO A CA 1
ATOM 1197 C C . PRO A 1 161 ? -3.908 73.319 -16.674 1.00 22.44 156 PRO A C 1
ATOM 1198 O O . PRO A 1 161 ? -4.717 73.963 -17.320 1.00 22.12 156 PRO A O 1
ATOM 1202 N N . PHE A 1 162 ? -4.174 72.844 -15.462 1.00 21.31 157 PHE A N 1
ATOM 1203 C CA . PHE A 1 162 ? -5.531 72.917 -14.949 1.00 21.44 157 PHE A CA 1
ATOM 1204 C C . PHE A 1 162 ? -5.755 74.140 -14.077 1.00 22.54 157 PHE A C 1
ATOM 1205 O O . PHE A 1 162 ? -6.874 74.589 -13.976 1.00 22.90 157 PHE A O 1
ATOM 1213 N N . VAL A 1 163 ? -4.693 74.667 -13.465 1.00 21.64 158 VAL A N 1
ATOM 1214 C CA . VAL A 1 163 ? -4.690 76.026 -12.956 1.00 20.56 158 VAL A CA 1
ATOM 1215 C C . VAL A 1 163 ? -4.963 77.031 -14.101 1.00 20.64 158 VAL A C 1
ATOM 1216 O O . VAL A 1 163 ? -5.738 77.964 -13.935 1.00 19.32 158 VAL A O 1
ATOM 1220 N N . LYS A 1 164 ? -4.407 76.807 -15.288 1.00 22.33 159 LYS A N 1
ATOM 1221 C CA . LYS A 1 164 ? -4.622 77.758 -16.382 1.00 22.22 159 LYS A CA 1
ATOM 1222 C C . LYS A 1 164 ? -6.122 77.870 -16.658 1.00 21.94 159 LYS A C 1
ATOM 1223 O O . LYS A 1 164 ? -6.693 78.964 -16.613 1.00 19.65 159 LYS A O 1
ATOM 1229 N N . VAL A 1 165 ? -6.749 76.715 -16.912 1.00 22.07 160 VAL A N 1
ATOM 1230 C CA . VAL A 1 165 ? -8.196 76.607 -17.141 1.00 21.90 160 VAL A CA 1
ATOM 1231 C C . VAL A 1 165 ? -8.976 77.160 -15.948 1.00 21.92 160 VAL A C 1
ATOM 1232 O O . VAL A 1 165 ? -9.878 77.959 -16.103 1.00 21.26 160 VAL A O 1
ATOM 1236 N N . LEU A 1 166 ? -8.665 76.743 -14.740 1.00 22.81 161 LEU A N 1
ATOM 1237 C CA . LEU A 1 166 ? -9.446 77.272 -13.624 1.00 23.03 161 LEU A CA 1
ATOM 1238 C C . LEU A 1 166 ? -9.417 78.807 -13.508 1.00 24.38 161 LEU A C 1
ATOM 1239 O O . LEU A 1 166 ? -10.450 79.442 -13.190 1.00 23.33 161 LEU A O 1
ATOM 1244 N N . ASP A 1 167 ? -8.255 79.420 -13.739 1.00 26.51 162 ASP A N 1
ATOM 1245 C CA . ASP A 1 167 ? -8.126 80.862 -13.601 1.00 26.10 162 ASP A CA 1
ATOM 1246 C C . ASP A 1 167 ? -8.842 81.563 -14.733 1.00 27.47 162 ASP A C 1
ATOM 1247 O O . ASP A 1 167 ? -9.558 82.523 -14.511 1.00 26.54 162 ASP A O 1
ATOM 1252 N N . GLN A 1 168 ? -8.632 81.070 -15.942 1.00 28.03 163 GLN A N 1
ATOM 1253 C CA . GLN A 1 168 ? -9.256 81.595 -17.132 1.00 30.04 163 GLN A CA 1
ATOM 1254 C C . GLN A 1 168 ? -10.762 81.656 -16.902 1.00 30.16 163 GLN A C 1
ATOM 1255 O O . GLN A 1 168 ? -11.377 82.716 -17.036 1.00 29.64 163 GLN A O 1
ATOM 1261 N N . LYS A 1 169 ? -11.342 80.515 -16.524 1.00 29.11 164 LYS A N 1
ATOM 1262 C CA . LYS A 1 169 ? -12.777 80.328 -16.537 1.00 28.28 164 LYS A CA 1
ATOM 1263 C C . LYS A 1 169 ? -13.510 80.644 -15.220 1.00 27.00 164 LYS A C 1
ATOM 1264 O O . LYS A 1 169 ? -14.704 80.951 -15.248 1.00 27.56 164 LYS A O 1
ATOM 1270 N N . PHE A 1 170 ? -12.814 80.626 -14.090 1.00 26.13 165 PHE A N 1
ATOM 1271 C CA . PHE A 1 170 ? -13.489 80.834 -12.790 1.00 24.15 165 PHE A CA 1
ATOM 1272 C C . PHE A 1 170 ? -12.907 81.921 -11.928 1.00 24.05 165 PHE A C 1
ATOM 1273 O O . PHE A 1 170 ? -13.606 82.472 -11.022 1.00 21.09 165 PHE A O 1
ATOM 1281 N N . GLY A 1 171 ? -11.638 82.208 -12.183 1.00 22.36 166 GLY A N 1
ATOM 1282 C CA . GLY A 1 171 ? -10.914 83.278 -11.524 1.00 22.06 166 GLY A CA 1
ATOM 1283 C C . GLY A 1 171 ? -10.424 82.873 -10.138 1.00 21.59 166 GLY A C 1
ATOM 1284 O O . GLY A 1 171 ? -11.143 83.018 -9.192 1.00 22.32 166 GLY A O 1
ATOM 1285 N N . ILE A 1 172 ? -9.197 82.365 -10.053 1.00 21.08 167 ILE A N 1
ATOM 1286 C CA . ILE A 1 172 ? -8.601 81.939 -8.796 1.00 21.68 167 ILE A CA 1
ATOM 1287 C C . ILE A 1 172 ? -8.179 83.100 -7.921 1.00 22.12 167 ILE A C 1
ATOM 1288 O O . ILE A 1 172 ? -7.404 83.929 -8.334 1.00 23.18 167 ILE A O 1
ATOM 1293 N N . ILE A 1 173 ? -8.633 83.088 -6.679 1.00 24.47 168 ILE A N 1
ATOM 1294 C CA . ILE A 1 173 ? -8.355 84.130 -5.706 1.00 23.86 168 ILE A CA 1
ATOM 1295 C C . ILE A 1 173 ? -7.120 83.739 -4.839 1.00 24.76 168 ILE A C 1
ATOM 1296 O O . ILE A 1 173 ? -6.148 84.472 -4.729 1.00 23.62 168 ILE A O 1
ATOM 1301 N N . LYS A 1 174 ? -7.167 82.566 -4.228 1.00 23.67 169 LYS A N 1
ATOM 1302 C CA . LYS A 1 174 ? -6.009 82.021 -3.568 1.00 24.09 169 LYS A CA 1
ATOM 1303 C C . LYS A 1 174 ? -6.216 80.544 -3.513 1.00 22.59 169 LYS A C 1
ATOM 1304 O O . LYS A 1 174 ? -7.350 80.061 -3.619 1.00 24.46 169 LYS A O 1
ATOM 1310 N N . GLY A 1 175 ? -5.151 79.800 -3.327 1.00 20.69 170 GLY A N 1
ATOM 1311 C CA . GLY A 1 175 ? -5.320 78.380 -3.268 1.00 21.44 170 GLY A CA 1
ATOM 1312 C C . GLY A 1 175 ? -4.219 77.677 -2.585 1.00 20.75 170 GLY A C 1
ATOM 1313 O O . GLY A 1 175 ? -3.181 78.280 -2.313 1.00 21.87 170 GLY A O 1
ATOM 1314 N N . THR A 1 176 ? -4.416 76.383 -2.360 1.00 20.29 171 THR A N 1
ATOM 1315 C CA . THR A 1 176 ? -3.371 75.563 -1.786 1.00 21.39 171 THR A CA 1
ATOM 1316 C C . THR A 1 176 ? -3.279 74.194 -2.375 1.00 21.67 171 THR A C 1
ATOM 1317 O O . THR A 1 176 ? -4.288 73.586 -2.692 1.00 21.00 171 THR A O 1
ATOM 1321 N N . MET A 1 177 ? -2.067 73.656 -2.475 1.00 21.84 172 MET A N 1
ATOM 1322 C CA . MET A 1 177 ? -1.941 72.324 -3.041 1.00 21.51 172 MET A CA 1
ATOM 1323 C C . MET A 1 177 ? -1.087 71.341 -2.285 1.00 19.37 172 MET A C 1
ATOM 1324 O O . MET A 1 177 ? -0.153 71.713 -1.576 1.00 19.92 172 MET A O 1
ATOM 1329 N N . THR A 1 178 ? -1.465 70.069 -2.405 1.00 17.99 173 THR A N 1
ATOM 1330 C CA . THR A 1 178 ? -0.676 68.982 -1.876 1.00 19.54 173 THR A CA 1
ATOM 1331 C C . THR A 1 178 ? -0.483 67.969 -2.949 1.00 18.70 173 THR A C 1
ATOM 1332 O O . THR A 1 178 ? -1.444 67.507 -3.522 1.00 20.15 173 THR A O 1
ATOM 1336 N N . THR A 1 179 ? 0.757 67.576 -3.191 1.00 20.35 174 THR A N 1
ATOM 1337 C CA . THR A 1 179 ? 1.009 66.420 -4.040 1.00 21.44 174 THR A CA 1
ATOM 1338 C C . THR A 1 179 ? 1.411 65.161 -3.267 1.00 20.46 174 THR A C 1
ATOM 1339 O O . THR A 1 179 ? 2.347 65.179 -2.482 1.00 19.71 174 THR A O 1
ATOM 1343 N N . THR A 1 180 ? 0.669 64.083 -3.536 1.00 19.16 175 THR A N 1
ATOM 1344 C CA . THR A 1 180 ? 0.930 62.730 -3.055 1.00 19.53 175 THR A CA 1
ATOM 1345 C C . THR A 1 180 ? 1.770 62.021 -4.133 1.00 19.86 175 THR A C 1
ATOM 1346 O O . THR A 1 180 ? 1.285 61.682 -5.278 1.00 19.07 175 THR A O 1
ATOM 1350 N N . HIS A 1 181 ? 3.051 61.867 -3.801 1.00 18.14 176 HIS A N 1
ATOM 1351 C CA . HIS A 1 181 ? 4.106 61.670 -4.817 1.00 18.23 176 HIS A CA 1
ATOM 1352 C C . HIS A 1 181 ? 4.847 60.337 -4.625 1.00 16.05 176 HIS A C 1
ATOM 1353 O O . HIS A 1 181 ? 5.146 59.931 -3.498 1.00 19.85 176 HIS A O 1
ATOM 1360 N N . SER A 1 182 ? 5.094 59.643 -5.743 1.00 16.89 177 SER A N 1
ATOM 1361 C CA . SER A 1 182 ? 5.914 58.437 -5.805 1.00 13.51 177 SER A CA 1
ATOM 1362 C C . SER A 1 182 ? 7.335 58.792 -5.293 1.00 14.93 177 SER A C 1
ATOM 1363 O O . SER A 1 182 ? 7.818 59.936 -5.469 1.00 11.12 177 SER A O 1
ATOM 1366 N N . TYR A 1 183 ? 7.980 57.869 -4.556 1.00 14.97 178 TYR A N 1
ATOM 1367 C CA . TYR A 1 183 ? 9.304 58.123 -4.098 1.00 14.62 178 TYR A CA 1
ATOM 1368 C C . TYR A 1 183 ? 10.187 58.346 -5.324 1.00 16.60 178 TYR A C 1
ATOM 1369 O O . TYR A 1 183 ? 9.833 57.916 -6.446 1.00 13.40 178 TYR A O 1
ATOM 1378 N N . THR A 1 184 ? 11.248 59.128 -5.150 1.00 15.78 179 THR A N 1
ATOM 1379 C CA . THR A 1 184 ? 12.173 59.394 -6.266 1.00 18.26 179 THR A CA 1
ATOM 1380 C C . THR A 1 184 ? 13.592 59.116 -5.783 1.00 20.18 179 THR A C 1
ATOM 1381 O O . THR A 1 184 ? 13.800 58.958 -4.571 1.00 21.33 179 THR A O 1
ATOM 1385 N N . GLY A 1 185 ? 14.569 59.117 -6.701 1.00 18.76 180 GLY A N 1
ATOM 1386 C CA . GLY A 1 185 ? 15.945 58.716 -6.354 1.00 20.02 180 GLY A CA 1
ATOM 1387 C C . GLY A 1 185 ? 16.666 59.608 -5.341 1.00 19.10 180 GLY A C 1
ATOM 1388 O O . GLY A 1 185 ? 17.717 59.296 -4.837 1.00 17.78 180 GLY A O 1
ATOM 1389 N N . ASP A 1 186 ? 16.059 60.733 -5.054 1.00 19.24 181 ASP A N 1
ATOM 1390 C CA . ASP A 1 186 ? 16.594 61.711 -4.194 1.00 20.88 181 ASP A CA 1
ATOM 1391 C C . ASP A 1 186 ? 16.329 61.318 -2.708 1.00 19.82 181 ASP A C 1
ATOM 1392 O O . ASP A 1 186 ? 17.001 61.804 -1.796 1.00 24.58 181 ASP A O 1
ATOM 1397 N N . GLN A 1 187 ? 15.420 60.374 -2.448 1.00 18.15 182 GLN A N 1
ATOM 1398 C CA . GLN A 1 187 ? 15.198 59.868 -1.072 1.00 15.76 182 GLN A CA 1
ATOM 1399 C C . GLN A 1 187 ? 16.067 58.661 -0.704 1.00 15.51 182 GLN A C 1
ATOM 1400 O O . GLN A 1 187 ? 16.504 57.908 -1.571 1.00 15.18 182 GLN A O 1
ATOM 1406 N N . ARG A 1 188 ? 16.270 58.389 0.586 1.00 14.26 183 ARG A N 1
ATOM 1407 C CA . ARG A 1 188 ? 17.114 57.264 0.932 1.00 14.88 183 ARG A CA 1
ATOM 1408 C C . ARG A 1 188 ? 16.279 55.994 1.000 1.00 14.63 183 ARG A C 1
ATOM 1409 O O . ARG A 1 188 ? 15.117 56.064 1.324 1.00 15.44 183 ARG A O 1
ATOM 1417 N N . LEU A 1 189 ? 16.852 54.846 0.601 1.00 16.88 184 LEU A N 1
ATOM 1418 C CA . LEU A 1 189 ? 16.250 53.518 0.721 1.00 15.44 184 LEU A CA 1
ATOM 1419 C C . LEU A 1 189 ? 16.025 53.110 2.165 1.00 15.29 184 LEU A C 1
ATOM 1420 O O . LEU A 1 189 ? 14.946 52.652 2.536 1.00 16.15 184 LEU A O 1
ATOM 1425 N N . LEU A 1 190 ? 17.073 53.213 2.960 1.00 17.09 185 LEU A N 1
ATOM 1426 C CA . LEU A 1 190 ? 16.972 53.066 4.433 1.00 16.61 185 LEU A CA 1
ATOM 1427 C C . LEU A 1 190 ? 17.423 54.362 5.059 1.00 17.30 185 LEU A C 1
ATOM 1428 O O . LEU A 1 190 ? 18.074 55.188 4.416 1.00 17.09 185 LEU A O 1
ATOM 1433 N N . ASP A 1 191 ? 17.076 54.528 6.323 1.00 16.06 186 ASP A N 1
ATOM 1434 C CA . ASP A 1 191 ? 17.329 55.774 7.049 1.00 16.53 186 ASP A CA 1
ATOM 1435 C C . ASP A 1 191 ? 18.807 56.104 6.951 1.00 17.12 186 ASP A C 1
ATOM 1436 O O . ASP A 1 191 ? 19.673 55.366 7.469 1.00 17.84 186 ASP A O 1
ATOM 1441 N N . ALA A 1 192 ? 19.108 57.248 6.348 1.00 17.75 187 ALA A N 1
ATOM 1442 C CA . ALA A 1 192 ? 20.482 57.663 6.236 1.00 16.93 187 ALA A CA 1
ATOM 1443 C C . ALA A 1 192 ? 20.618 59.114 5.922 1.00 17.58 187 ALA A C 1
ATOM 1444 O O . ALA A 1 192 ? 19.639 59.832 5.738 1.00 15.84 187 ALA A O 1
ATOM 1446 N N . SER A 1 193 ? 21.864 59.551 5.794 1.00 21.74 188 SER A N 1
ATOM 1447 C CA . SER A 1 193 ? 22.153 60.965 5.815 1.00 23.80 188 SER A CA 1
ATOM 1448 C C . SER A 1 193 ? 21.581 61.701 4.596 1.00 24.42 188 SER A C 1
ATOM 1449 O O . SER A 1 193 ? 21.683 61.255 3.469 1.00 21.94 188 SER A O 1
ATOM 1452 N N . HIS A 1 194 ? 20.927 62.826 4.856 1.00 25.87 190 HIS A N 1
ATOM 1453 C CA . HIS A 1 194 ? 20.393 63.669 3.803 1.00 27.02 190 HIS A CA 1
ATOM 1454 C C . HIS A 1 194 ? 20.317 65.041 4.427 1.00 27.93 190 HIS A C 1
ATOM 1455 O O . HIS A 1 194 ? 20.092 65.156 5.625 1.00 28.52 190 HIS A O 1
ATOM 1462 N N . ARG A 1 195 ? 20.513 66.072 3.614 1.00 30.33 191 ARG A N 1
ATOM 1463 C CA . ARG A 1 195 ? 20.376 67.463 4.067 1.00 30.52 191 ARG A CA 1
ATOM 1464 C C . ARG A 1 195 ? 18.936 67.763 4.538 1.00 29.56 191 ARG A C 1
ATOM 1465 O O . ARG A 1 195 ? 18.743 68.532 5.455 1.00 29.21 191 ARG A O 1
ATOM 1473 N N . ASP A 1 196 ? 17.946 67.096 3.927 1.00 28.04 192 ASP A N 1
ATOM 1474 C CA . ASP A 1 196 ? 16.532 67.123 4.328 1.00 25.87 192 ASP A CA 1
ATOM 1475 C C . ASP A 1 196 ? 16.224 65.921 5.270 1.00 24.24 192 ASP A C 1
ATOM 1476 O O . ASP A 1 196 ? 16.254 64.784 4.850 1.00 20.78 192 ASP A O 1
ATOM 1481 N N . LEU A 1 197 ? 15.976 66.208 6.561 1.00 22.19 193 LEU A N 1
ATOM 1482 C CA . LEU A 1 197 ? 15.795 65.190 7.549 1.00 22.18 193 LEU A CA 1
ATOM 1483 C C . LEU A 1 197 ? 14.604 64.289 7.240 1.00 20.63 193 LEU A C 1
ATOM 1484 O O . LEU A 1 197 ? 14.520 63.191 7.729 1.00 22.69 193 LEU A O 1
ATOM 1489 N N . ARG A 1 198 ? 13.679 64.753 6.421 1.00 22.01 194 ARG A N 1
ATOM 1490 C CA . ARG A 1 198 ? 12.563 63.895 6.002 1.00 21.22 194 ARG A CA 1
ATOM 1491 C C . ARG A 1 198 ? 12.916 62.957 4.844 1.00 20.80 194 ARG A C 1
ATOM 1492 O O . ARG A 1 198 ? 12.517 61.784 4.855 1.00 19.70 194 ARG A O 1
ATOM 1500 N N . ARG A 1 199 ? 13.662 63.461 3.846 1.00 22.42 195 ARG A N 1
ATOM 1501 C CA . ARG A 1 199 ? 14.114 62.647 2.728 1.00 22.92 195 ARG A CA 1
ATOM 1502 C C . ARG A 1 199 ? 15.230 61.711 3.134 1.00 21.48 195 ARG A C 1
ATOM 1503 O O . ARG A 1 199 ? 15.584 60.809 2.368 1.00 20.23 195 ARG A O 1
ATOM 1511 N N . ALA A 1 200 ? 15.809 61.951 4.321 1.00 20.27 196 ALA A N 1
ATOM 1512 C CA . ALA A 1 200 ? 16.683 60.972 4.981 1.00 20.57 196 ALA A CA 1
ATOM 1513 C C . ALA A 1 200 ? 16.036 59.585 5.237 1.00 19.50 196 ALA A C 1
ATOM 1514 O O . ALA A 1 200 ? 16.732 58.590 5.319 1.00 19.75 196 ALA A O 1
ATOM 1516 N N . ARG A 1 201 ? 14.711 59.530 5.358 1.00 19.02 197 ARG A N 1
ATOM 1517 C CA . ARG A 1 201 ? 14.030 58.379 5.957 1.00 18.13 197 ARG A CA 1
ATOM 1518 C C . ARG A 1 201 ? 13.645 57.360 4.950 1.00 17.67 197 ARG A C 1
ATOM 1519 O O . ARG A 1 201 ? 13.281 57.705 3.810 1.00 19.33 197 ARG A O 1
ATOM 1527 N N . ALA A 1 202 ? 13.713 56.081 5.336 1.00 16.67 198 ALA A N 1
ATOM 1528 C CA . ALA A 1 202 ? 13.415 55.031 4.357 1.00 15.30 198 ALA A CA 1
ATOM 1529 C C . ALA A 1 202 ? 12.192 55.279 3.497 1.00 14.73 198 ALA A C 1
ATOM 1530 O O . ALA A 1 202 ? 11.055 55.259 3.980 1.00 14.32 198 ALA A O 1
ATOM 1532 N N . ALA A 1 203 ? 12.407 55.400 2.177 1.00 14.55 199 ALA A N 1
ATOM 1533 C CA . ALA A 1 203 ? 11.370 55.851 1.286 1.00 13.60 199 ALA A CA 1
ATOM 1534 C C . ALA A 1 203 ? 10.154 54.956 1.241 1.00 14.05 199 ALA A C 1
ATOM 1535 O O . ALA A 1 203 ? 9.026 55.425 1.042 1.00 13.71 199 ALA A O 1
ATOM 1537 N N . ALA A 1 204 ? 10.406 53.651 1.249 1.00 14.68 200 ALA A N 1
ATOM 1538 C CA . ALA A 1 204 ? 9.387 52.677 0.889 1.00 14.51 200 ALA A CA 1
ATOM 1539 C C . ALA A 1 204 ? 8.616 52.247 2.117 1.00 13.72 200 ALA A C 1
ATOM 1540 O O . ALA A 1 204 ? 7.730 51.411 2.018 1.00 14.61 200 ALA A O 1
ATOM 1542 N N . LEU A 1 205 ? 8.929 52.862 3.255 1.00 14.41 201 LEU A N 1
ATOM 1543 C CA . LEU A 1 205 ? 8.304 52.542 4.514 1.00 13.45 201 LEU A CA 1
ATOM 1544 C C . LEU A 1 205 ? 7.405 53.630 5.051 1.00 14.79 201 LEU A C 1
ATOM 1545 O O . LEU A 1 205 ? 6.837 53.467 6.106 1.00 15.13 201 LEU A O 1
ATOM 1550 N N . ASN A 1 206 ? 7.325 54.779 4.383 1.00 14.59 202 ASN A N 1
ATOM 1551 C CA . ASN A 1 206 ? 6.912 56.012 5.042 1.00 10.94 202 ASN A CA 1
ATOM 1552 C C . ASN A 1 206 ? 6.089 56.886 4.230 1.00 14.30 202 ASN A C 1
ATOM 1553 O O . ASN A 1 206 ? 6.271 56.922 2.952 1.00 7.43 202 ASN A O 1
ATOM 1558 N N . ILE A 1 207 ? 5.234 57.644 4.888 1.00 11.65 203 ILE A N 1
ATOM 1559 C CA A ILE A 1 207 ? 4.687 58.849 4.249 0.50 13.55 203 ILE A CA 1
ATOM 1560 C CA B ILE A 1 207 ? 4.677 58.847 4.253 0.50 12.76 203 ILE A CA 1
ATOM 1561 C C . ILE A 1 207 ? 5.609 59.972 4.702 1.00 13.57 203 ILE A C 1
ATOM 1562 O O . ILE A 1 207 ? 5.823 60.174 5.932 1.00 13.77 203 ILE A O 1
ATOM 1571 N N . VAL A 1 208 ? 6.176 60.677 3.736 1.00 12.94 204 VAL A N 1
ATOM 1572 C CA . VAL A 1 208 ? 7.256 61.670 3.917 1.00 13.27 204 VAL A CA 1
ATOM 1573 C C . VAL A 1 208 ? 6.935 63.104 3.421 1.00 14.13 204 VAL A C 1
ATOM 1574 O O . VAL A 1 208 ? 6.899 63.391 2.187 1.00 16.46 204 VAL A O 1
ATOM 1578 N N . PRO A 1 209 ? 6.616 64.016 4.348 1.00 13.76 205 PRO A N 1
ATOM 1579 C CA . PRO A 1 209 ? 6.377 65.384 3.947 1.00 15.89 205 PRO A CA 1
ATOM 1580 C C . PRO A 1 209 ? 7.679 65.993 3.468 1.00 19.93 205 PRO A C 1
ATOM 1581 O O . PRO A 1 209 ? 8.723 65.763 4.070 1.00 21.08 205 PRO A O 1
ATOM 1585 N N . THR A 1 210 ? 7.610 66.702 2.354 1.00 22.57 206 THR A N 1
ATOM 1586 C CA . THR A 1 210 ? 8.738 67.392 1.825 1.00 25.93 206 THR A CA 1
ATOM 1587 C C . THR A 1 210 ? 8.254 68.610 1.032 1.00 28.35 206 THR A C 1
ATOM 1588 O O . THR A 1 210 ? 7.041 68.794 0.784 1.00 26.89 206 THR A O 1
ATOM 1592 N N . SER A 1 211 ? 9.182 69.494 0.695 1.00 31.05 207 SER A N 1
ATOM 1593 C CA . SER A 1 211 ? 8.772 70.736 0.064 1.00 32.02 207 SER A CA 1
ATOM 1594 C C . SER A 1 211 ? 8.626 70.535 -1.421 1.00 33.42 207 SER A C 1
ATOM 1595 O O . SER A 1 211 ? 9.080 69.548 -2.001 1.00 35.16 207 SER A O 1
ATOM 1598 N N . THR A 1 212 ? 7.872 71.453 -1.997 1.00 34.84 208 THR A N 1
ATOM 1599 C CA . THR A 1 212 ? 7.653 71.534 -3.424 1.00 34.52 208 THR A CA 1
ATOM 1600 C C . THR A 1 212 ? 7.662 73.041 -3.696 1.00 34.46 208 THR A C 1
ATOM 1601 O O . THR A 1 212 ? 7.160 73.841 -2.897 1.00 34.92 208 THR A O 1
ATOM 1605 N N . GLY A 1 213 ? 8.320 73.436 -4.768 1.00 34.09 209 GLY A N 1
ATOM 1606 C CA . GLY A 1 213 ? 8.276 74.816 -5.233 1.00 33.41 209 GLY A CA 1
ATOM 1607 C C . GLY A 1 213 ? 7.279 74.957 -6.371 1.00 32.63 209 GLY A C 1
ATOM 1608 O O . GLY A 1 213 ? 7.200 76.014 -6.999 1.00 31.26 209 GLY A O 1
ATOM 1609 N N . ALA A 1 214 ? 6.502 73.899 -6.613 1.00 32.58 210 ALA A N 1
ATOM 1610 C CA . ALA A 1 214 ? 5.482 73.890 -7.666 1.00 32.55 210 ALA A CA 1
ATOM 1611 C C . ALA A 1 214 ? 4.497 75.041 -7.516 1.00 31.78 210 ALA A C 1
ATOM 1612 O O . ALA A 1 214 ? 4.097 75.657 -8.488 1.00 30.97 210 ALA A O 1
ATOM 1614 N N . ALA A 1 215 ? 4.124 75.341 -6.286 1.00 33.97 211 ALA A N 1
ATOM 1615 C CA . ALA A 1 215 ? 3.114 76.358 -6.001 1.00 35.42 211 ALA A CA 1
ATOM 1616 C C . ALA A 1 215 ? 3.562 77.725 -6.489 1.00 36.28 211 ALA A C 1
ATOM 1617 O O . ALA A 1 215 ? 2.848 78.376 -7.264 1.00 35.75 211 ALA A O 1
ATOM 1619 N N . LYS A 1 216 ? 4.752 78.163 -6.054 1.00 37.68 212 LYS A N 1
ATOM 1620 C CA . LYS A 1 216 ? 5.328 79.432 -6.564 1.00 38.10 212 LYS A CA 1
ATOM 1621 C C . LYS A 1 216 ? 5.919 79.370 -8.011 1.00 36.72 212 LYS A C 1
ATOM 1622 O O . LYS A 1 216 ? 5.945 80.374 -8.693 1.00 38.26 212 LYS A O 1
ATOM 1628 N N . ALA A 1 217 ? 6.349 78.203 -8.483 1.00 34.75 213 ALA A N 1
ATOM 1629 C CA . ALA A 1 217 ? 6.757 78.016 -9.888 1.00 33.39 213 ALA A CA 1
ATOM 1630 C C . ALA A 1 217 ? 5.596 78.049 -10.896 1.00 32.59 213 ALA A C 1
ATOM 1631 O O . ALA A 1 217 ? 5.806 78.276 -12.088 1.00 31.85 213 ALA A O 1
ATOM 1633 N N . VAL A 1 218 ? 4.370 77.785 -10.459 1.00 31.52 214 VAL A N 1
ATOM 1634 C CA . VAL A 1 218 ? 3.254 78.009 -11.356 1.00 30.98 214 VAL A CA 1
ATOM 1635 C C . VAL A 1 218 ? 3.199 79.462 -11.772 1.00 29.33 214 VAL A C 1
ATOM 1636 O O . VAL A 1 218 ? 2.918 79.725 -12.915 1.00 28.43 214 VAL A O 1
ATOM 1640 N N . ALA A 1 219 ? 3.508 80.398 -10.870 1.00 29.34 215 ALA A N 1
ATOM 1641 C CA . ALA A 1 219 ? 3.496 81.827 -11.206 1.00 30.09 215 ALA A CA 1
ATOM 1642 C C . ALA A 1 219 ? 4.548 82.205 -12.261 1.00 30.68 215 ALA A C 1
ATOM 1643 O O . ALA A 1 219 ? 4.452 83.244 -12.882 1.00 32.57 215 ALA A O 1
ATOM 1645 N N . LEU A 1 220 ? 5.558 81.365 -12.461 1.00 30.40 216 LEU A N 1
ATOM 1646 C CA . LEU A 1 220 ? 6.557 81.631 -13.474 1.00 28.89 216 LEU A CA 1
ATOM 1647 C C . LEU A 1 220 ? 5.941 81.457 -14.848 1.00 28.07 216 LEU A C 1
ATOM 1648 O O . LEU A 1 220 ? 6.153 82.305 -15.724 1.00 28.44 216 LEU A O 1
ATOM 1653 N N . VAL A 1 221 ? 5.139 80.400 -15.032 1.00 26.19 217 VAL A N 1
ATOM 1654 C CA . VAL A 1 221 ? 4.450 80.179 -16.321 1.00 24.98 217 VAL A CA 1
ATOM 1655 C C . VAL A 1 221 ? 3.030 80.786 -16.445 1.00 23.61 217 VAL A C 1
ATOM 1656 O O . VAL A 1 221 ? 2.514 80.955 -17.547 1.00 21.19 217 VAL A O 1
ATOM 1660 N N . LEU A 1 222 ? 2.384 81.106 -15.325 1.00 22.38 218 LEU A N 1
ATOM 1661 C CA . LEU A 1 222 ? 1.140 81.900 -15.345 1.00 24.81 218 LEU A CA 1
ATOM 1662 C C . LEU A 1 222 ? 1.222 83.004 -14.279 1.00 25.04 218 LEU A C 1
ATOM 1663 O O . LEU A 1 222 ? 0.834 82.793 -13.126 1.00 22.92 218 LEU A O 1
ATOM 1668 N N . PRO A 1 223 ? 1.776 84.166 -14.656 1.00 27.29 219 PRO A N 1
ATOM 1669 C CA . PRO A 1 223 ? 2.056 85.359 -13.836 1.00 27.86 219 PRO A CA 1
ATOM 1670 C C . PRO A 1 223 ? 0.911 85.886 -12.962 1.00 29.37 219 PRO A C 1
ATOM 1671 O O . PRO A 1 223 ? 1.166 86.391 -11.872 1.00 28.97 219 PRO A O 1
ATOM 1675 N N . ASN A 1 224 ? -0.335 85.743 -13.417 1.00 30.90 220 ASN A N 1
ATOM 1676 C CA . ASN A 1 224 ? -1.514 86.139 -12.624 1.00 30.63 220 ASN A CA 1
ATOM 1677 C C . ASN A 1 224 ? -1.628 85.311 -11.340 1.00 29.86 220 ASN A C 1
ATOM 1678 O O . ASN A 1 224 ? -2.374 85.654 -10.438 1.00 29.27 220 ASN A O 1
ATOM 1683 N N . LEU A 1 225 ? -0.877 84.221 -11.268 1.00 28.82 221 LEU A N 1
ATOM 1684 C CA . LEU A 1 225 ? -0.955 83.319 -10.131 1.00 29.42 221 LEU A CA 1
ATOM 1685 C C . LEU A 1 225 ? 0.048 83.687 -9.059 1.00 28.82 221 LEU A C 1
ATOM 1686 O O . LEU A 1 225 ? 0.134 83.033 -8.023 1.00 27.52 221 LEU A O 1
ATOM 1691 N N . LYS A 1 226 ? 0.803 84.755 -9.297 1.00 29.60 222 LYS A N 1
ATOM 1692 C CA . LYS A 1 226 ? 1.839 85.135 -8.375 1.00 30.45 222 LYS A CA 1
ATOM 1693 C C . LYS A 1 226 ? 1.272 85.453 -6.993 1.00 28.69 222 LYS A C 1
ATOM 1694 O O . LYS A 1 226 ? 0.360 86.257 -6.851 1.00 27.88 222 LYS A O 1
ATOM 1700 N N . GLY A 1 227 ? 1.824 84.811 -5.979 1.00 29.11 223 GLY A N 1
ATOM 1701 C CA . GLY A 1 227 ? 1.448 85.084 -4.579 1.00 29.05 223 GLY A CA 1
ATOM 1702 C C . GLY A 1 227 ? 0.212 84.324 -4.102 1.00 29.46 223 GLY A C 1
ATOM 1703 O O . GLY A 1 227 ? -0.110 84.329 -2.917 1.00 28.84 223 GLY A O 1
ATOM 1704 N N . LYS A 1 228 ? -0.453 83.642 -5.031 1.00 27.64 224 LYS A N 1
ATOM 1705 C CA . LYS A 1 228 ? -1.791 83.093 -4.799 1.00 27.30 224 LYS A CA 1
ATOM 1706 C C . LYS A 1 228 ? -1.837 81.636 -4.364 1.00 25.66 224 LYS A C 1
ATOM 1707 O O . LYS A 1 228 ? -2.845 81.213 -3.847 1.00 27.10 224 LYS A O 1
ATOM 1713 N N . LEU A 1 229 ? -0.771 80.864 -4.573 1.00 25.01 225 LEU A N 1
ATOM 1714 C CA . LEU A 1 229 ? -0.754 79.448 -4.179 1.00 24.52 225 LEU A CA 1
ATOM 1715 C C . LEU A 1 229 ? 0.362 79.145 -3.180 1.00 24.65 225 LEU A C 1
ATOM 1716 O O . LEU A 1 229 ? 1.322 79.923 -2.986 1.00 24.31 225 LEU A O 1
ATOM 1721 N N . ASN A 1 230 ? 0.200 78.035 -2.495 1.00 24.88 226 ASN A N 1
ATOM 1722 C CA . ASN A 1 230 ? 1.239 77.487 -1.663 1.00 25.36 226 ASN A CA 1
ATOM 1723 C C . ASN A 1 230 ? 0.986 75.988 -1.651 1.00 23.58 226 ASN A C 1
ATOM 1724 O O . ASN A 1 230 ? -0.113 75.519 -1.947 1.00 23.47 226 ASN A O 1
ATOM 1729 N N . GLY A 1 231 ? 1.992 75.211 -1.336 1.00 23.35 227 GLY A N 1
ATOM 1730 C CA . GLY A 1 231 ? 1.773 73.784 -1.286 1.00 23.24 227 GLY A CA 1
ATOM 1731 C C . GLY A 1 231 ? 2.846 73.006 -0.601 1.00 22.40 227 GLY A C 1
ATOM 1732 O O . GLY A 1 231 ? 3.887 73.569 -0.209 1.00 23.10 227 GLY A O 1
ATOM 1733 N N . ILE A 1 232 ? 2.572 71.710 -0.492 1.00 18.97 228 ILE A N 1
ATOM 1734 C CA . ILE A 1 232 ? 3.459 70.740 0.049 1.00 20.42 228 ILE A CA 1
ATOM 1735 C C . ILE A 1 232 ? 3.390 69.469 -0.774 1.00 19.86 228 ILE A C 1
ATOM 1736 O O . ILE A 1 232 ? 2.535 69.327 -1.676 1.00 19.43 228 ILE A O 1
ATOM 1741 N N . ALA A 1 233 ? 4.362 68.594 -0.517 1.00 19.64 229 ALA A N 1
ATOM 1742 C CA . ALA A 1 233 ? 4.383 67.255 -1.045 1.00 19.39 229 ALA A CA 1
ATOM 1743 C C . ALA A 1 233 ? 4.385 66.236 0.082 1.00 18.95 229 ALA A C 1
ATOM 1744 O O . ALA A 1 233 ? 4.788 66.525 1.216 1.00 19.67 229 ALA A O 1
ATOM 1746 N N . LEU A 1 234 ? 3.832 65.070 -0.243 1.00 18.22 230 LEU A N 1
ATOM 1747 C CA . LEU A 1 234 ? 3.871 63.880 0.582 1.00 17.92 230 LEU A CA 1
ATOM 1748 C C . LEU A 1 234 ? 4.332 62.768 -0.314 1.00 16.55 230 LEU A C 1
ATOM 1749 O O . LEU A 1 234 ? 3.518 62.276 -1.125 1.00 19.44 230 LEU A O 1
ATOM 1754 N N . ARG A 1 235 ? 5.598 62.381 -0.177 1.00 15.06 231 ARG A N 1
ATOM 1755 C CA . ARG A 1 235 ? 6.119 61.188 -0.834 1.00 16.12 231 ARG A CA 1
ATOM 1756 C C . ARG A 1 235 ? 5.615 59.912 -0.202 1.00 13.60 231 ARG A C 1
ATOM 1757 O O . ARG A 1 235 ? 5.603 59.778 1.052 1.00 14.90 231 ARG A O 1
ATOM 1765 N N . VAL A 1 236 ? 5.231 58.971 -1.072 1.00 13.74 232 VAL A N 1
ATOM 1766 C CA . VAL A 1 236 ? 4.566 57.708 -0.683 1.00 13.33 232 VAL A CA 1
ATOM 1767 C C . VAL A 1 236 ? 5.255 56.529 -1.294 1.00 8.28 232 VAL A C 1
ATOM 1768 O O . VAL A 1 236 ? 6.140 56.756 -2.037 1.00 14.40 232 VAL A O 1
ATOM 1772 N N . PRO A 1 237 ? 5.085 55.327 -0.731 1.00 9.00 233 PRO A N 1
ATOM 1773 C CA . PRO A 1 237 ? 5.830 54.165 -1.093 1.00 8.35 233 PRO A CA 1
ATOM 1774 C C . PRO A 1 237 ? 5.374 53.475 -2.286 1.00 8.94 233 PRO A C 1
ATOM 1775 O O . PRO A 1 237 ? 5.086 52.314 -2.196 1.00 7.99 233 PRO A O 1
ATOM 1779 N N . THR A 1 238 ? 5.237 54.259 -3.358 1.00 9.99 234 THR A N 1
ATOM 1780 C CA . THR A 1 238 ? 5.050 53.762 -4.730 1.00 10.71 234 THR A CA 1
ATOM 1781 C C . THR A 1 238 ? 6.245 54.217 -5.610 1.00 11.09 234 THR A C 1
ATOM 1782 O O . THR A 1 238 ? 6.771 55.301 -5.469 1.00 10.33 234 THR A O 1
ATOM 1786 N N . PRO A 1 239 ? 6.673 53.361 -6.533 1.00 13.32 235 PRO A N 1
ATOM 1787 C CA . PRO A 1 239 ? 7.804 53.685 -7.406 1.00 14.82 235 PRO A CA 1
ATOM 1788 C C . PRO A 1 239 ? 7.598 54.722 -8.544 1.00 17.03 235 PRO A C 1
ATOM 1789 O O . PRO A 1 239 ? 8.582 55.329 -9.059 1.00 18.27 235 PRO A O 1
ATOM 1793 N N . ASN A 1 240 ? 6.350 54.903 -8.958 1.00 16.21 236 ASN A N 1
ATOM 1794 C CA . ASN A 1 240 ? 6.049 55.873 -9.968 1.00 12.17 236 ASN A CA 1
ATOM 1795 C C . ASN A 1 240 ? 4.598 56.208 -9.944 1.00 9.02 236 ASN A C 1
ATOM 1796 O O . ASN A 1 240 ? 3.779 55.352 -9.732 1.00 5.79 236 ASN A O 1
ATOM 1801 N N . VAL A 1 241 ? 4.289 57.413 -10.394 1.00 14.79 237 VAL A N 1
ATOM 1802 C CA . VAL A 1 241 ? 2.937 57.971 -10.633 1.00 14.58 237 VAL A CA 1
ATOM 1803 C C . VAL A 1 241 ? 2.592 58.768 -9.381 1.00 15.30 237 VAL A C 1
ATOM 1804 O O . VAL A 1 241 ? 2.809 58.314 -8.295 1.00 14.57 237 VAL A O 1
ATOM 1808 N N . SER A 1 242 ? 2.150 59.997 -9.575 1.00 16.61 238 SER A N 1
ATOM 1809 C CA . SER A 1 242 ? 1.851 60.915 -8.471 1.00 15.64 238 SER A CA 1
ATOM 1810 C C . SER A 1 242 ? 0.458 61.563 -8.684 1.00 17.07 238 SER A C 1
ATOM 1811 O O . SER A 1 242 ? -0.193 61.414 -9.746 1.00 14.58 238 SER A O 1
ATOM 1814 N N . VAL A 1 243 ? -0.049 62.236 -7.660 1.00 18.70 239 VAL A N 1
ATOM 1815 C CA . VAL A 1 243 ? -1.362 62.880 -7.810 1.00 19.56 239 VAL A CA 1
ATOM 1816 C C . VAL A 1 243 ? -1.308 64.241 -7.153 1.00 21.91 239 VAL A C 1
ATOM 1817 O O . VAL A 1 243 ? -0.765 64.360 -6.052 1.00 23.80 239 VAL A O 1
ATOM 1821 N N . VAL A 1 244 ? -1.820 65.284 -7.823 1.00 22.61 240 VAL A N 1
ATOM 1822 C CA . VAL A 1 244 ? -1.984 66.591 -7.164 1.00 21.69 240 VAL A CA 1
ATOM 1823 C C . VAL A 1 244 ? -3.416 66.836 -6.693 1.00 20.34 240 VAL A C 1
ATOM 1824 O O . VAL A 1 244 ? -4.385 66.610 -7.404 1.00 16.38 240 VAL A O 1
ATOM 1828 N N . ASP A 1 245 ? -3.531 67.296 -5.456 1.00 19.70 241 ASP A N 1
ATOM 1829 C CA . ASP A 1 245 ? -4.773 67.695 -4.880 1.00 20.44 241 ASP A CA 1
ATOM 1830 C C . ASP A 1 245 ? -4.777 69.245 -4.780 1.00 20.66 241 ASP A C 1
ATOM 1831 O O . ASP A 1 245 ? -4.110 69.809 -3.879 1.00 20.89 241 ASP A O 1
ATOM 1836 N N . LEU A 1 246 ? -5.522 69.930 -5.657 1.00 18.70 242 LEU A N 1
ATOM 1837 C CA . LEU A 1 246 ? -5.626 71.399 -5.574 1.00 19.19 242 LEU A CA 1
ATOM 1838 C C . LEU A 1 246 ? -6.930 71.902 -4.923 1.00 19.47 242 LEU A C 1
ATOM 1839 O O . LEU A 1 246 ? -8.012 71.442 -5.254 1.00 20.53 242 LEU A O 1
ATOM 1844 N N . VAL A 1 247 ? -6.797 72.790 -3.935 1.00 17.52 243 VAL A N 1
ATOM 1845 C CA . VAL A 1 247 ? -7.932 73.509 -3.390 1.00 19.70 243 VAL A CA 1
ATOM 1846 C C . VAL A 1 247 ? -7.811 75.028 -3.608 1.00 19.94 243 VAL A C 1
ATOM 1847 O O . VAL A 1 247 ? -6.886 75.646 -3.090 1.00 19.31 243 VAL A O 1
ATOM 1851 N N . VAL A 1 248 ? -8.743 75.599 -4.393 1.00 20.06 244 VAL A N 1
ATOM 1852 C CA . VAL A 1 248 ? -8.788 77.045 -4.709 1.00 20.85 244 VAL A CA 1
ATOM 1853 C C . VAL A 1 248 ? -10.152 77.711 -4.385 1.00 22.41 244 VAL A C 1
ATOM 1854 O O . VAL A 1 248 ? -11.211 77.113 -4.579 1.00 22.93 244 VAL A O 1
ATOM 1858 N N . GLN A 1 249 ? -10.113 78.937 -3.873 1.00 21.91 245 GLN A N 1
ATOM 1859 C CA . GLN A 1 249 ? -11.266 79.826 -3.873 1.00 22.33 245 GLN A CA 1
ATOM 1860 C C . GLN A 1 249 ? -11.298 80.532 -5.216 1.00 23.04 245 GLN A C 1
ATOM 1861 O O . GLN A 1 249 ? -10.277 81.048 -5.666 1.00 21.52 245 GLN A O 1
ATOM 1867 N N . VAL A 1 250 ? -12.476 80.561 -5.825 1.00 24.46 246 VAL A N 1
ATOM 1868 C CA . VAL A 1 250 ? -12.641 81.112 -7.164 1.00 24.55 246 VAL A CA 1
ATOM 1869 C C . VAL A 1 250 ? -13.698 82.216 -7.094 1.00 25.10 246 VAL A C 1
ATOM 1870 O O . VAL A 1 250 ? -14.464 82.322 -6.103 1.00 22.49 246 VAL A O 1
ATOM 1874 N N . SER A 1 251 ? -13.699 83.074 -8.117 1.00 25.42 247 SER A N 1
ATOM 1875 C CA . SER A 1 251 ? -14.543 84.270 -8.093 1.00 27.17 247 SER A CA 1
ATOM 1876 C C . SER A 1 251 ? -15.898 83.947 -8.654 1.00 27.39 247 SER A C 1
ATOM 1877 O O . SER A 1 251 ? -16.908 84.470 -8.180 1.00 27.92 247 SER A O 1
ATOM 1880 N N . LYS A 1 252 ? -15.931 83.066 -9.647 1.00 28.20 248 LYS A N 1
ATOM 1881 C CA . LYS A 1 252 ? -17.180 82.588 -10.192 1.00 28.32 248 LYS A CA 1
ATOM 1882 C C . LYS A 1 252 ? -17.772 81.436 -9.389 1.00 27.43 248 LYS A C 1
ATOM 1883 O O . LYS A 1 252 ? -17.206 80.366 -9.327 1.00 26.35 248 LYS A O 1
ATOM 1889 N N . LYS A 1 253 ? -18.928 81.657 -8.775 1.00 27.86 249 LYS A N 1
ATOM 1890 C CA . LYS A 1 253 ? -19.660 80.567 -8.090 1.00 27.85 249 LYS A CA 1
ATOM 1891 C C . LYS A 1 253 ? -20.076 79.436 -9.057 1.00 24.77 249 LYS A C 1
ATOM 1892 O O . LYS A 1 253 ? -20.513 79.664 -10.191 1.00 21.44 249 LYS A O 1
ATOM 1898 N N . THR A 1 254 ? -19.918 78.199 -8.601 1.00 23.97 250 THR A N 1
ATOM 1899 C CA . THR A 1 254 ? -19.946 77.063 -9.507 1.00 22.82 250 THR A CA 1
ATOM 1900 C C . THR A 1 254 ? -20.334 75.805 -8.771 1.00 21.86 250 THR A C 1
ATOM 1901 O O . THR A 1 254 ? -20.812 75.856 -7.630 1.00 20.56 250 THR A O 1
ATOM 1905 N N . PHE A 1 255 ? -20.150 74.671 -9.435 1.00 22.12 251 PHE A N 1
ATOM 1906 C CA . PHE A 1 255 ? -20.461 73.362 -8.879 1.00 21.25 251 PHE A CA 1
ATOM 1907 C C . PHE A 1 255 ? -19.549 72.415 -9.652 1.00 20.13 251 PHE A C 1
ATOM 1908 O O . PHE A 1 255 ? -18.976 72.806 -10.657 1.00 21.16 251 PHE A O 1
ATOM 1916 N N . ALA A 1 256 ? -19.423 71.184 -9.176 1.00 20.84 252 ALA A N 1
ATOM 1917 C CA . ALA A 1 256 ? -18.378 70.250 -9.639 1.00 20.85 252 ALA A CA 1
ATOM 1918 C C . ALA A 1 256 ? -18.383 69.942 -11.130 1.00 21.54 252 ALA A C 1
ATOM 1919 O O . ALA A 1 256 ? -17.315 69.809 -11.748 1.00 20.31 252 ALA A O 1
ATOM 1921 N N . GLU A 1 257 ? -19.564 69.758 -11.699 1.00 22.08 253 GLU A N 1
ATOM 1922 C CA . GLU A 1 257 ? -19.618 69.318 -13.082 1.00 22.11 253 GLU A CA 1
ATOM 1923 C C . GLU A 1 257 ? -19.320 70.417 -14.056 1.00 21.32 253 GLU A C 1
ATOM 1924 O O . GLU A 1 257 ? -18.895 70.157 -15.185 1.00 23.43 253 GLU A O 1
ATOM 1930 N N . GLU A 1 258 ? -19.554 71.656 -13.662 1.00 22.13 254 GLU A N 1
ATOM 1931 C CA . GLU A 1 258 ? -19.235 72.754 -14.554 1.00 21.31 254 GLU A CA 1
ATOM 1932 C C . GLU A 1 258 ? -17.720 72.848 -14.658 1.00 20.35 254 GLU A C 1
ATOM 1933 O O . GLU A 1 258 ? -17.135 73.072 -15.721 1.00 19.89 254 GLU A O 1
ATOM 1939 N N . VAL A 1 259 ? -17.083 72.675 -13.516 1.00 18.01 255 VAL A N 1
ATOM 1940 C CA . VAL A 1 259 ? -15.636 72.556 -13.440 1.00 18.05 255 VAL A CA 1
ATOM 1941 C C . VAL A 1 259 ? -15.122 71.389 -14.244 1.00 17.45 255 VAL A C 1
ATOM 1942 O O . VAL A 1 259 ? -14.205 71.569 -15.051 1.00 20.87 255 VAL A O 1
ATOM 1946 N N . ASN A 1 260 ? -15.694 70.205 -14.074 1.00 17.32 256 ASN A N 1
ATOM 1947 C CA . ASN A 1 260 ? -15.255 69.065 -14.865 1.00 18.29 256 ASN A CA 1
ATOM 1948 C C . ASN A 1 260 ? -15.480 69.333 -16.359 1.00 19.24 256 ASN A C 1
ATOM 1949 O O . ASN A 1 260 ? -14.606 69.033 -17.177 1.00 22.48 256 ASN A O 1
ATOM 1954 N N . ALA A 1 261 ? -16.655 69.860 -16.708 1.00 20.14 257 ALA A N 1
ATOM 1955 C CA . ALA A 1 261 ? -16.965 70.197 -18.147 1.00 20.97 257 ALA A CA 1
ATOM 1956 C C . ALA A 1 261 ? -15.936 71.139 -18.739 1.00 20.78 257 ALA A C 1
ATOM 1957 O O . ALA A 1 261 ? -15.495 70.968 -19.856 1.00 25.00 257 ALA A O 1
ATOM 1959 N N . ALA A 1 262 ? -15.514 72.135 -17.986 1.00 21.29 258 ALA A N 1
ATOM 1960 C CA . ALA A 1 262 ? -14.510 73.071 -18.476 1.00 21.37 258 ALA A CA 1
ATOM 1961 C C . ALA A 1 262 ? -13.150 72.432 -18.805 1.00 21.05 258 ALA A C 1
ATOM 1962 O O . ALA A 1 262 ? -12.528 72.759 -19.801 1.00 22.46 258 ALA A O 1
ATOM 1964 N N . PHE A 1 263 ? -12.685 71.505 -17.982 1.00 20.28 259 PHE A N 1
ATOM 1965 C CA . PHE A 1 263 ? -11.513 70.721 -18.362 1.00 19.17 259 PHE A CA 1
ATOM 1966 C C . PHE A 1 263 ? -11.737 69.867 -19.611 1.00 20.07 259 PHE A C 1
ATOM 1967 O O . PHE A 1 263 ? -10.810 69.674 -20.383 1.00 19.54 259 PHE A O 1
ATOM 1975 N N . ARG A 1 264 ? -12.930 69.273 -19.728 1.00 22.66 260 ARG A N 1
ATOM 1976 C CA . ARG A 1 264 ? -13.282 68.473 -20.911 1.00 23.47 260 ARG A CA 1
ATOM 1977 C C . ARG A 1 264 ? -13.187 69.270 -22.197 1.00 24.27 260 ARG A C 1
ATOM 1978 O O . ARG A 1 264 ? -12.741 68.768 -23.252 1.00 24.94 260 ARG A O 1
ATOM 1986 N N . ASP A 1 265 ? -13.643 70.508 -22.109 1.00 25.90 261 ASP A N 1
ATOM 1987 C CA . ASP A 1 265 ? -13.624 71.412 -23.252 1.00 25.98 261 ASP A CA 1
ATOM 1988 C C . ASP A 1 265 ? -12.196 71.745 -23.631 1.00 24.67 261 ASP A C 1
ATOM 1989 O O . ASP A 1 265 ? -11.841 71.635 -24.788 1.00 24.28 261 ASP A O 1
ATOM 1994 N N . SER A 1 266 ? -11.378 72.132 -22.646 1.00 25.88 262 SER A N 1
ATOM 1995 C CA . SER A 1 266 ? -9.924 72.370 -22.844 1.00 25.32 262 SER A CA 1
ATOM 1996 C C . SER A 1 266 ? -9.215 71.179 -23.444 1.00 26.21 262 SER A C 1
ATOM 1997 O O . SER A 1 266 ? -8.357 71.334 -24.304 1.00 24.35 262 SER A O 1
ATOM 2000 N N . ALA A 1 267 ? -9.554 69.982 -22.959 1.00 27.28 263 ALA A N 1
ATOM 2001 C CA . ALA A 1 267 ? -8.943 68.768 -23.451 1.00 27.75 263 ALA A CA 1
ATOM 2002 C C . ALA A 1 267 ? -9.290 68.560 -24.916 1.00 28.87 263 ALA A C 1
ATOM 2003 O O . ALA A 1 267 ? -8.546 67.928 -25.643 1.00 29.00 263 ALA A O 1
ATOM 2005 N N . GLU A 1 268 ? -10.428 69.085 -25.341 1.00 30.83 264 GLU A N 1
ATOM 2006 C CA . GLU A 1 268 ? -10.837 69.009 -26.748 1.00 32.65 264 GLU A CA 1
ATOM 2007 C C . GLU A 1 268 ? -10.085 70.019 -27.568 1.00 32.76 264 GLU A C 1
ATOM 2008 O O . GLU A 1 268 ? -9.777 69.777 -28.721 1.00 33.58 264 GLU A O 1
ATOM 2014 N N . LYS A 1 269 ? -9.826 71.166 -26.955 1.00 33.14 265 LYS A N 1
ATOM 2015 C CA . LYS A 1 269 ? -9.272 72.314 -27.640 1.00 33.78 265 LYS A CA 1
ATOM 2016 C C . LYS A 1 269 ? -7.813 72.598 -27.269 1.00 32.31 265 LYS A C 1
ATOM 2017 O O . LYS A 1 269 ? -6.918 71.812 -27.551 1.00 31.52 265 LYS A O 1
ATOM 2023 N N . GLU A 1 270 ? -7.605 73.741 -26.635 1.00 32.14 266 GLU A N 1
ATOM 2024 C CA . GLU A 1 270 ? -6.283 74.313 -26.426 1.00 31.64 266 GLU A CA 1
ATOM 2025 C C . GLU A 1 270 ? -5.312 73.427 -25.592 1.00 30.18 266 GLU A C 1
ATOM 2026 O O . GLU A 1 270 ? -4.103 73.616 -25.649 1.00 27.46 266 GLU A O 1
ATOM 2032 N N . LEU A 1 271 ? -5.844 72.435 -24.880 1.00 29.49 267 LEU A N 1
ATOM 2033 C CA . LEU A 1 271 ? -5.010 71.503 -24.116 1.00 27.97 267 LEU A CA 1
ATOM 2034 C C . LEU A 1 271 ? -5.097 70.087 -24.670 1.00 27.16 267 LEU A C 1
ATOM 2035 O O . LEU A 1 271 ? -4.780 69.116 -24.005 1.00 26.33 267 LEU A O 1
ATOM 2040 N N . LYS A 1 272 ? -5.477 69.954 -25.928 1.00 26.76 268 LYS A N 1
ATOM 2041 C CA . LYS A 1 272 ? -5.491 68.623 -26.531 1.00 25.50 268 LYS A CA 1
ATOM 2042 C C . LYS A 1 272 ? -4.126 67.979 -26.325 1.00 23.37 268 LYS A C 1
ATOM 2043 O O . LYS A 1 272 ? -3.103 68.636 -26.457 1.00 24.80 268 LYS A O 1
ATOM 2049 N N . GLY A 1 273 ? -4.082 66.706 -25.981 1.00 21.20 269 GLY A N 1
ATOM 2050 C CA . GLY A 1 273 ? -2.792 66.043 -25.737 1.00 21.44 269 GLY A CA 1
ATOM 2051 C C . GLY A 1 273 ? -2.079 66.331 -24.420 1.00 21.26 269 GLY A C 1
ATOM 2052 O O . GLY A 1 273 ? -1.158 65.591 -24.007 1.00 21.93 269 GLY A O 1
ATOM 2053 N N . ILE A 1 274 ? -2.478 67.390 -23.752 1.00 20.29 270 ILE A N 1
ATOM 2054 C CA . ILE A 1 274 ? -1.835 67.762 -22.500 1.00 20.47 270 ILE A CA 1
ATOM 2055 C C . ILE A 1 274 ? -2.722 67.457 -21.300 1.00 20.15 270 ILE A C 1
ATOM 2056 O O . ILE A 1 274 ? -2.238 66.951 -20.276 1.00 21.13 270 ILE A O 1
ATOM 2061 N N . LEU A 1 275 ? -4.003 67.789 -21.395 1.00 20.40 271 LEU A N 1
ATOM 2062 C CA . LEU A 1 275 ? -4.931 67.583 -20.277 1.00 20.73 271 LEU A CA 1
ATOM 2063 C C . LEU A 1 275 ? -5.935 66.534 -20.729 1.00 20.75 271 LEU A C 1
ATOM 2064 O O . LEU A 1 275 ? -6.386 66.562 -21.887 1.00 17.01 271 LEU A O 1
ATOM 2069 N N . ASP A 1 276 ? -6.245 65.608 -19.818 1.00 19.99 272 ASP A N 1
ATOM 2070 C CA . ASP A 1 276 ? -7.255 64.574 -19.997 1.00 19.62 272 ASP A CA 1
ATOM 2071 C C . ASP A 1 276 ? -8.123 64.498 -18.761 1.00 20.39 272 ASP A C 1
ATOM 2072 O O . ASP A 1 276 ? -7.757 64.970 -17.661 1.00 18.93 272 ASP A O 1
ATOM 2077 N N . VAL A 1 277 ? -9.297 63.925 -18.971 1.00 19.99 273 VAL A N 1
ATOM 2078 C CA . VAL A 1 277 ? -10.310 63.772 -17.944 1.00 20.08 273 VAL A CA 1
ATOM 2079 C C . VAL A 1 277 ? -10.718 62.306 -17.879 1.00 20.33 273 VAL A C 1
ATOM 2080 O O . VAL A 1 277 ? -11.194 61.724 -18.843 1.00 20.15 273 VAL A O 1
ATOM 2084 N N . CYS A 1 278 ? -10.494 61.681 -16.747 1.00 21.41 274 CYS A N 1
ATOM 2085 C CA . CYS A 1 278 ? -10.881 60.277 -16.602 1.00 22.21 274 CYS A CA 1
ATOM 2086 C C . CYS A 1 278 ? -12.149 60.090 -15.763 1.00 22.68 274 CYS A C 1
ATOM 2087 O O . CYS A 1 278 ? -12.205 60.525 -14.596 1.00 17.68 274 CYS A O 1
ATOM 2090 N N . ASP A 1 279 ? -13.137 59.394 -16.347 1.00 23.88 275 ASP A N 1
ATOM 2091 C CA . ASP A 1 279 ? -14.410 59.102 -15.668 1.00 24.58 275 ASP A CA 1
ATOM 2092 C C . ASP A 1 279 ? -14.500 57.730 -14.977 1.00 25.24 275 ASP A C 1
ATOM 2093 O O . ASP A 1 279 ? -15.343 57.528 -14.098 1.00 26.36 275 ASP A O 1
ATOM 2098 N N . GLU A 1 280 ? -13.572 56.833 -15.263 1.00 24.55 276 GLU A N 1
ATOM 2099 C CA . GLU A 1 280 ? -13.539 55.578 -14.526 1.00 24.50 276 GLU A CA 1
ATOM 2100 C C . GLU A 1 280 ? -12.758 55.561 -13.254 1.00 22.40 276 GLU A C 1
ATOM 2101 O O . GLU A 1 280 ? -11.842 56.344 -13.071 1.00 21.22 276 GLU A O 1
ATOM 2107 N N . PRO A 1 281 ? -13.164 54.648 -12.368 1.00 19.68 277 PRO A N 1
ATOM 2108 C CA . PRO A 1 281 ? -12.612 54.500 -11.048 1.00 19.29 277 PRO A CA 1
ATOM 2109 C C . PRO A 1 281 ? -11.268 53.795 -11.037 1.00 19.99 277 PRO A C 1
ATOM 2110 O O . PRO A 1 281 ? -11.188 52.631 -10.612 1.00 21.36 277 PRO A O 1
ATOM 2114 N N . LEU A 1 282 ? -10.225 54.525 -11.469 1.00 17.60 278 LEU A N 1
ATOM 2115 C CA . LEU A 1 282 ? -8.866 53.994 -11.549 1.00 16.90 278 LEU A CA 1
ATOM 2116 C C . LEU A 1 282 ? -7.967 54.261 -10.311 1.00 16.45 278 LEU A C 1
ATOM 2117 O O . LEU A 1 282 ? -8.335 55.007 -9.399 1.00 15.99 278 LEU A O 1
ATOM 2122 N N . VAL A 1 283 ? -6.803 53.593 -10.301 1.00 14.52 279 VAL A N 1
ATOM 2123 C CA . VAL A 1 283 ? -5.806 53.731 -9.235 1.00 16.48 279 VAL A CA 1
ATOM 2124 C C . VAL A 1 283 ? -4.468 54.067 -9.839 1.00 17.58 279 VAL A C 1
ATOM 2125 O O . VAL A 1 283 ? -4.351 54.093 -11.076 1.00 15.42 279 VAL A O 1
ATOM 2129 N N . SER A 1 284 ? -3.490 54.435 -9.008 1.00 16.63 280 SER A N 1
ATOM 2130 C CA . SER A 1 284 ? -2.256 55.061 -9.555 1.00 18.65 280 SER A CA 1
ATOM 2131 C C . SER A 1 284 ? -1.689 54.324 -10.735 1.00 19.63 280 SER A C 1
ATOM 2132 O O . SER A 1 284 ? -1.205 54.950 -11.672 1.00 19.88 280 SER A O 1
ATOM 2135 N N . VAL A 1 285 ? -1.669 52.997 -10.639 1.00 19.33 281 VAL A N 1
ATOM 2136 C CA . VAL A 1 285 ? -0.902 52.149 -11.558 1.00 18.77 281 VAL A CA 1
ATOM 2137 C C . VAL A 1 285 ? -1.495 52.243 -12.977 1.00 18.47 281 VAL A C 1
ATOM 2138 O O . VAL A 1 285 ? -0.816 52.017 -14.009 1.00 18.15 281 VAL A O 1
ATOM 2142 N N . ASP A 1 286 ? -2.767 52.622 -13.069 1.00 18.25 282 ASP A N 1
ATOM 2143 C CA . ASP A 1 286 ? -3.409 52.657 -14.412 1.00 17.37 282 ASP A CA 1
ATOM 2144 C C . ASP A 1 286 ? -2.954 53.856 -15.229 1.00 17.47 282 ASP A C 1
ATOM 2145 O O . ASP A 1 286 ? -3.283 53.969 -16.399 1.00 19.56 282 ASP A O 1
ATOM 2150 N N . PHE A 1 287 ? -2.223 54.777 -14.625 1.00 18.87 283 PHE A N 1
ATOM 2151 C CA . PHE A 1 287 ? -1.786 55.946 -15.365 1.00 18.46 283 PHE A CA 1
ATOM 2152 C C . PHE A 1 287 ? -0.339 55.828 -15.819 1.00 18.35 283 PHE A C 1
ATOM 2153 O O . PHE A 1 287 ? 0.160 56.735 -16.492 1.00 21.46 283 PHE A O 1
ATOM 2161 N N . ARG A 1 288 ? 0.308 54.690 -15.571 1.00 17.48 284 ARG A N 1
ATOM 2162 C CA . ARG A 1 288 ? 1.666 54.489 -16.009 1.00 18.69 284 ARG A CA 1
ATOM 2163 C C . ARG A 1 288 ? 1.648 54.686 -17.519 1.00 17.61 284 ARG A C 1
ATOM 2164 O O . ARG A 1 288 ? 0.720 54.199 -18.146 1.00 13.91 284 ARG A O 1
ATOM 2172 N N . CYS A 1 289 ? 2.617 55.432 -18.052 1.00 18.64 285 CYS A N 1
ATOM 2173 C CA . CYS A 1 289 ? 2.780 55.664 -19.502 1.00 19.74 285 CYS A CA 1
ATOM 2174 C C . CYS A 1 289 ? 1.690 56.543 -20.121 1.00 20.93 285 CYS A C 1
ATOM 2175 O O . CYS A 1 289 ? 1.561 56.647 -21.354 1.00 21.07 285 CYS A O 1
ATOM 2178 N N . SER A 1 290 ? 0.907 57.189 -19.257 1.00 21.59 286 SER A N 1
ATOM 2179 C CA . SER A 1 290 ? 0.047 58.320 -19.652 1.00 21.05 286 SER A CA 1
ATOM 2180 C C . SER A 1 290 ? 0.874 59.458 -20.238 1.00 21.36 286 SER A C 1
ATOM 2181 O O . SER A 1 290 ? 1.753 60.052 -19.562 1.00 19.18 286 SER A O 1
ATOM 2184 N N . ASP A 1 291 ? 0.578 59.762 -21.499 1.00 19.70 287 ASP A N 1
ATOM 2185 C CA . ASP A 1 291 ? 1.172 60.868 -22.233 1.00 20.04 287 ASP A CA 1
ATOM 2186 C C . ASP A 1 291 ? 0.656 62.254 -21.898 1.00 20.40 287 ASP A C 1
ATOM 2187 O O . ASP A 1 291 ? 1.162 63.254 -22.457 1.00 17.46 287 ASP A O 1
ATOM 2192 N N . PHE A 1 292 ? -0.319 62.322 -20.974 1.00 20.71 288 PHE A N 1
ATOM 2193 C CA . PHE A 1 292 ? -0.904 63.575 -20.543 1.00 20.29 288 PHE A CA 1
ATOM 2194 C C . PHE A 1 292 ? -0.213 64.083 -19.319 1.00 20.13 288 PHE A C 1
ATOM 2195 O O . PHE A 1 292 ? 0.192 63.312 -18.446 1.00 22.29 288 PHE A O 1
ATOM 2203 N N . SER A 1 293 ? -0.082 65.396 -19.261 1.00 19.18 289 SER A N 1
ATOM 2204 C CA . SER A 1 293 ? 0.536 66.076 -18.198 1.00 18.81 289 SER A CA 1
ATOM 2205 C C . SER A 1 293 ? -0.369 65.988 -16.962 1.00 18.12 289 SER A C 1
ATOM 2206 O O . SER A 1 293 ? 0.073 65.804 -15.869 1.00 22.51 289 SER A O 1
ATOM 2209 N N . THR A 1 294 ? -1.666 66.111 -17.209 1.00 19.79 290 THR A N 1
ATOM 2210 C CA . THR A 1 294 ? -2.716 66.164 -16.204 1.00 19.32 290 THR A CA 1
ATOM 2211 C C . THR A 1 294 ? -3.933 65.353 -16.687 1.00 19.46 290 THR A C 1
ATOM 2212 O O . THR A 1 294 ? -4.373 65.447 -17.853 1.00 20.74 290 THR A O 1
ATOM 2216 N N . THR A 1 295 ? -4.340 64.414 -15.837 1.00 17.52 291 THR A N 1
ATOM 2217 C CA . THR A 1 295 ? -5.550 63.626 -16.024 1.00 15.85 291 THR A CA 1
ATOM 2218 C C . THR A 1 295 ? -6.363 63.877 -14.798 1.00 15.68 291 THR A C 1
ATOM 2219 O O . THR A 1 295 ? -6.075 63.335 -13.737 1.00 12.35 291 THR A O 1
ATOM 2223 N N . ILE A 1 296 ? -7.402 64.686 -14.956 1.00 15.77 292 ILE A N 1
ATOM 2224 C CA . ILE A 1 296 ? -8.378 64.908 -13.895 1.00 17.13 292 ILE A CA 1
ATOM 2225 C C . ILE A 1 296 ? -9.190 63.624 -13.519 1.00 16.73 292 ILE A C 1
ATOM 2226 O O . ILE A 1 296 ? -9.713 62.929 -14.380 1.00 15.41 292 ILE A O 1
ATOM 2231 N N . ASP A 1 297 ? -9.280 63.325 -12.212 1.00 15.63 293 ASP A N 1
ATOM 2232 C CA . ASP A 1 297 ? -10.173 62.302 -11.719 1.00 16.99 293 ASP A CA 1
ATOM 2233 C C . ASP A 1 297 ? -11.530 62.970 -11.525 1.00 17.10 293 ASP A C 1
ATOM 2234 O O . ASP A 1 297 ? -11.765 63.579 -10.500 1.00 18.17 293 ASP A O 1
ATOM 2239 N N . SER A 1 298 ? -12.410 62.887 -12.522 1.00 19.79 294 SER A N 1
ATOM 2240 C CA . SER A 1 298 ? -13.642 63.667 -12.526 1.00 19.09 294 SER A CA 1
ATOM 2241 C C . SER A 1 298 ? -14.545 63.349 -11.314 1.00 19.78 294 SER A C 1
ATOM 2242 O O . SER A 1 298 ? -15.211 64.250 -10.709 1.00 17.67 294 SER A O 1
ATOM 2245 N N . SER A 1 299 ? -14.560 62.081 -10.946 1.00 22.32 295 SER A N 1
ATOM 2246 C CA . SER A 1 299 ? -15.407 61.626 -9.851 1.00 21.75 295 SER A CA 1
ATOM 2247 C C . SER A 1 299 ? -14.953 62.179 -8.522 1.00 21.85 295 SER A C 1
ATOM 2248 O O . SER A 1 299 ? -15.740 62.175 -7.569 1.00 22.56 295 SER A O 1
ATOM 2251 N N . LEU A 1 300 ? -13.742 62.730 -8.442 1.00 21.35 296 LEU A N 1
ATOM 2252 C CA . LEU A 1 300 ? -13.298 63.332 -7.171 1.00 19.49 296 LEU A CA 1
ATOM 2253 C C . LEU A 1 300 ? -13.483 64.833 -7.125 1.00 18.77 296 LEU A C 1
ATOM 2254 O O . LEU A 1 300 ? -13.393 65.400 -6.079 1.00 11.97 296 LEU A O 1
ATOM 2259 N N . THR A 1 301 ? -13.758 65.504 -8.256 1.00 16.86 297 THR A N 1
ATOM 2260 C CA . THR A 1 301 ? -14.010 66.941 -8.173 1.00 16.88 297 THR A CA 1
ATOM 2261 C C . THR A 1 301 ? -15.143 67.307 -7.150 1.00 19.05 297 THR A C 1
ATOM 2262 O O . THR A 1 301 ? -16.213 66.704 -7.120 1.00 19.19 297 THR A O 1
ATOM 2266 N N . MET A 1 302 ? -14.932 68.361 -6.384 1.00 17.46 298 MET A N 1
ATOM 2267 C CA . MET A 1 302 ? -15.909 68.774 -5.388 1.00 17.61 298 MET A CA 1
ATOM 2268 C C . MET A 1 302 ? -15.953 70.273 -5.278 1.00 14.20 298 MET A C 1
ATOM 2269 O O . MET A 1 302 ? -14.921 70.888 -5.371 1.00 15.08 298 MET A O 1
ATOM 2274 N N . VAL A 1 303 ? -17.118 70.866 -5.020 1.00 14.17 299 VAL A N 1
ATOM 2275 C CA . VAL A 1 303 ? -17.196 72.294 -4.673 1.00 16.95 299 VAL A CA 1
ATOM 2276 C C . VAL A 1 303 ? -17.935 72.465 -3.326 1.00 18.00 299 VAL A C 1
ATOM 2277 O O . VAL A 1 303 ? -18.998 71.866 -3.119 1.00 19.67 299 VAL A O 1
ATOM 2281 N N . MET A 1 304 ? -17.381 73.282 -2.428 1.00 19.58 300 MET A N 1
ATOM 2282 C CA . MET A 1 304 ? -17.955 73.525 -1.101 1.00 19.48 300 MET A CA 1
ATOM 2283 C C . MET A 1 304 ? -18.269 75.017 -1.032 1.00 18.34 300 MET A C 1
ATOM 2284 O O . MET A 1 304 ? -17.411 75.820 -1.285 1.00 17.27 300 MET A O 1
ATOM 2289 N N . GLY A 1 305 ? -19.494 75.389 -0.683 1.00 21.29 301 GLY A N 1
ATOM 2290 C CA . GLY A 1 305 ? -19.912 76.817 -0.545 1.00 20.85 301 GLY A CA 1
ATOM 2291 C C . GLY A 1 305 ? -19.875 77.581 -1.842 1.00 21.70 301 GLY A C 1
ATOM 2292 O O . GLY A 1 305 ? -19.647 78.813 -1.890 1.00 22.45 301 GLY A O 1
ATOM 2293 N N . ASP A 1 306 ? -20.083 76.836 -2.906 1.00 19.81 302 ASP A N 1
ATOM 2294 C CA . ASP A 1 306 ? -20.135 77.388 -4.303 1.00 22.44 302 ASP A CA 1
ATOM 2295 C C . ASP A 1 306 ? -18.829 77.914 -4.894 1.00 21.35 302 ASP A C 1
ATOM 2296 O O . ASP A 1 306 ? -18.679 77.955 -6.131 1.00 21.74 302 ASP A O 1
ATOM 2301 N N . ASP A 1 307 ? -17.893 78.309 -4.035 1.00 20.65 303 ASP A N 1
ATOM 2302 C CA . ASP A 1 307 ? -16.613 78.866 -4.511 1.00 20.91 303 ASP A CA 1
ATOM 2303 C C . ASP A 1 307 ? -15.274 78.254 -3.950 1.00 19.97 303 ASP A C 1
ATOM 2304 O O . ASP A 1 307 ? -14.229 78.801 -4.263 1.00 21.92 303 ASP A O 1
ATOM 2309 N N . MET A 1 308 ? -15.296 77.203 -3.113 1.00 19.14 304 MET A N 1
ATOM 2310 C CA . MET A 1 308 ? -14.064 76.454 -2.788 1.00 18.27 304 MET A CA 1
ATOM 2311 C C . MET A 1 308 ? -14.021 75.154 -3.514 1.00 18.42 304 MET A C 1
ATOM 2312 O O . MET A 1 308 ? -14.844 74.275 -3.268 1.00 19.44 304 MET A O 1
ATOM 2317 N N . VAL A 1 309 ? -13.070 75.051 -4.441 1.00 19.75 305 VAL A N 1
ATOM 2318 C CA . VAL A 1 309 ? -13.065 74.009 -5.453 1.00 17.06 305 VAL A CA 1
ATOM 2319 C C . VAL A 1 309 ? -11.882 73.072 -5.243 1.00 16.99 305 VAL A C 1
ATOM 2320 O O . VAL A 1 309 ? -10.712 73.495 -5.308 1.00 13.70 305 VAL A O 1
ATOM 2324 N N . LYS A 1 310 ? -12.198 71.785 -5.060 1.00 18.37 306 LYS A N 1
ATOM 2325 C CA . LYS A 1 310 ? -11.207 70.724 -4.957 1.00 18.78 306 LYS A CA 1
ATOM 2326 C C . LYS A 1 310 ? -11.077 69.880 -6.226 1.00 16.96 306 LYS A C 1
ATOM 2327 O O . LYS A 1 310 ? -12.008 69.234 -6.648 1.00 15.95 306 LYS A O 1
ATOM 2333 N N . VAL A 1 311 ? -9.878 69.818 -6.765 1.00 17.27 307 VAL A N 1
ATOM 2334 C CA . VAL A 1 311 ? -9.609 69.009 -7.911 1.00 15.85 307 VAL A CA 1
ATOM 2335 C C . VAL A 1 311 ? -8.358 68.110 -7.780 1.00 15.89 307 VAL A C 1
ATOM 2336 O O . VAL A 1 311 ? -7.276 68.563 -7.428 1.00 15.42 307 VAL A O 1
ATOM 2340 N N . ILE A 1 312 ? -8.511 66.843 -8.181 1.00 17.63 308 ILE A N 1
ATOM 2341 C CA . ILE A 1 312 ? -7.475 65.840 -8.106 1.00 17.75 308 ILE A CA 1
ATOM 2342 C C . ILE A 1 312 ? -7.020 65.426 -9.485 1.00 17.44 308 ILE A C 1
ATOM 2343 O O . ILE A 1 312 ? -7.828 64.975 -10.268 1.00 18.66 308 ILE A O 1
ATOM 2348 N N . ALA A 1 313 ? -5.725 65.524 -9.754 1.00 18.03 309 ALA A N 1
ATOM 2349 C CA . ALA A 1 313 ? -5.165 65.180 -11.078 1.00 17.46 309 ALA A CA 1
ATOM 2350 C C . ALA A 1 313 ? -4.045 64.190 -10.964 1.00 18.08 309 ALA A C 1
ATOM 2351 O O . ALA A 1 313 ? -3.203 64.255 -10.022 1.00 18.61 309 ALA A O 1
ATOM 2353 N N . TRP A 1 314 ? -4.009 63.289 -11.939 1.00 17.53 310 TRP A N 1
ATOM 2354 C CA . TRP A 1 314 ? -3.035 62.176 -11.976 1.00 17.09 310 TRP A CA 1
ATOM 2355 C C . TRP A 1 314 ? -1.926 62.463 -12.968 1.00 18.38 310 TRP A C 1
ATOM 2356 O O . TRP A 1 314 ? -2.190 62.951 -14.060 1.00 18.93 310 TRP A O 1
ATOM 2367 N N . TYR A 1 315 ? -0.671 62.120 -12.645 1.00 20.64 311 TYR A N 1
ATOM 2368 C CA . TYR A 1 315 ? 0.393 62.188 -13.693 1.00 16.57 311 TYR A CA 1
ATOM 2369 C C . TYR A 1 315 ? 1.440 61.105 -13.535 1.00 15.95 311 TYR A C 1
ATOM 2370 O O . TYR A 1 315 ? 1.771 60.679 -12.433 1.00 10.97 311 TYR A O 1
ATOM 2379 N N . ASP A 1 316 ? 1.974 60.629 -14.659 1.00 12.92 312 ASP A N 1
ATOM 2380 C CA . ASP A 1 316 ? 3.135 59.767 -14.589 1.00 14.89 312 ASP A CA 1
ATOM 2381 C C . ASP A 1 316 ? 4.361 60.708 -14.571 1.00 16.33 312 ASP A C 1
ATOM 2382 O O . ASP A 1 316 ? 4.739 61.322 -15.613 1.00 17.97 312 ASP A O 1
ATOM 2387 N N . ASN A 1 317 ? 4.919 60.863 -13.356 1.00 15.99 313 ASN A N 1
ATOM 2388 C CA . ASN A 1 317 ? 6.003 61.824 -13.125 1.00 15.98 313 ASN A CA 1
ATOM 2389 C C . ASN A 1 317 ? 7.254 61.645 -13.979 1.00 15.89 313 ASN A C 1
ATOM 2390 O O . ASN A 1 317 ? 8.003 62.610 -14.201 1.00 17.01 313 ASN A O 1
ATOM 2395 N N . GLU A 1 318 ? 7.482 60.418 -14.458 1.00 16.12 314 GLU A N 1
ATOM 2396 C CA . GLU A 1 318 ? 8.689 60.066 -15.183 1.00 15.26 314 GLU A CA 1
ATOM 2397 C C . GLU A 1 318 ? 8.379 60.164 -16.664 1.00 14.84 314 GLU A C 1
ATOM 2398 O O . GLU A 1 318 ? 8.991 60.910 -17.385 1.00 14.32 314 GLU A O 1
ATOM 2404 N N . TRP A 1 319 ? 7.402 59.397 -17.099 1.00 17.21 315 TRP A N 1
ATOM 2405 C CA . TRP A 1 319 ? 7.122 59.256 -18.549 1.00 17.09 315 TRP A CA 1
ATOM 2406 C C . TRP A 1 319 ? 6.425 60.472 -19.180 1.00 16.84 315 TRP A C 1
ATOM 2407 O O . TRP A 1 319 ? 6.742 60.939 -20.334 1.00 18.92 315 TRP A O 1
ATOM 2418 N N . GLY A 1 320 ? 5.405 60.913 -18.476 1.00 16.06 316 GLY A N 1
ATOM 2419 C CA . GLY A 1 320 ? 4.601 62.068 -18.838 1.00 18.16 316 GLY A CA 1
ATOM 2420 C C . GLY A 1 320 ? 5.440 63.321 -18.979 1.00 19.09 316 GLY A C 1
ATOM 2421 O O . GLY A 1 320 ? 5.369 64.009 -20.008 1.00 18.28 316 GLY A O 1
ATOM 2422 N N . TYR A 1 321 ? 6.213 63.613 -17.932 1.00 19.38 317 TYR A N 1
ATOM 2423 C CA . TYR A 1 321 ? 7.138 64.736 -17.923 1.00 18.51 317 TYR A CA 1
ATOM 2424 C C . TYR A 1 321 ? 8.141 64.627 -19.078 1.00 18.55 317 TYR A C 1
ATOM 2425 O O . TYR A 1 321 ? 8.449 65.632 -19.744 1.00 19.01 317 TYR A O 1
ATOM 2434 N N . SER A 1 322 ? 8.661 63.418 -19.303 1.00 17.37 318 SER A N 1
ATOM 2435 C CA . SER A 1 322 ? 9.698 63.227 -20.321 1.00 17.43 318 SER A CA 1
ATOM 2436 C C . SER A 1 322 ? 9.082 63.390 -21.709 1.00 17.05 318 SER A C 1
ATOM 2437 O O . SER A 1 322 ? 9.755 63.823 -22.621 1.00 18.30 318 SER A O 1
ATOM 2440 N N . GLN A 1 323 ? 7.815 63.021 -21.859 1.00 17.27 319 GLN A N 1
ATOM 2441 C CA . GLN A 1 323 ? 7.080 63.297 -23.125 1.00 17.20 319 GLN A CA 1
ATOM 2442 C C . GLN A 1 323 ? 7.013 64.806 -23.383 1.00 15.20 319 GLN A C 1
ATOM 2443 O O . GLN A 1 323 ? 7.174 65.263 -24.488 1.00 12.58 319 GLN A O 1
ATOM 2449 N N . ARG A 1 324 ? 6.851 65.580 -22.322 1.00 14.13 320 ARG A N 1
ATOM 2450 C CA . ARG A 1 324 ? 6.960 67.043 -22.357 1.00 15.24 320 ARG A CA 1
ATOM 2451 C C . ARG A 1 324 ? 8.354 67.620 -22.576 1.00 15.78 320 ARG A C 1
ATOM 2452 O O . ARG A 1 324 ? 8.491 68.763 -23.047 1.00 17.06 320 ARG A O 1
ATOM 2460 N N . VAL A 1 325 ? 9.395 66.870 -22.237 1.00 16.70 321 VAL A N 1
ATOM 2461 C CA . VAL A 1 325 ? 10.737 67.295 -22.566 1.00 17.49 321 VAL A CA 1
ATOM 2462 C C . VAL A 1 325 ? 10.966 67.110 -24.074 1.00 18.22 321 VAL A C 1
ATOM 2463 O O . VAL A 1 325 ? 11.549 67.971 -24.702 1.00 19.35 321 VAL A O 1
ATOM 2467 N N . VAL A 1 326 ? 10.528 65.983 -24.624 1.00 17.55 322 VAL A N 1
ATOM 2468 C CA . VAL A 1 326 ? 10.603 65.789 -26.100 1.00 17.59 322 VAL A CA 1
ATOM 2469 C C . VAL A 1 326 ? 9.861 66.917 -26.796 1.00 17.12 322 VAL A C 1
ATOM 2470 O O . VAL A 1 326 ? 10.406 67.507 -27.669 1.00 24.83 322 VAL A O 1
ATOM 2474 N N . ASP A 1 327 ? 8.613 67.187 -26.432 1.00 19.77 323 ASP A N 1
ATOM 2475 C CA . ASP A 1 327 ? 7.793 68.336 -26.922 1.00 19.11 323 ASP A CA 1
ATOM 2476 C C . ASP A 1 327 ? 8.452 69.711 -26.846 1.00 20.41 323 ASP A C 1
ATOM 2477 O O . ASP A 1 327 ? 8.315 70.501 -27.773 1.00 19.05 323 ASP A O 1
ATOM 2482 N N . LEU A 1 328 ? 9.136 70.006 -25.740 1.00 18.59 324 LEU A N 1
ATOM 2483 C CA . LEU A 1 328 ? 9.869 71.253 -25.589 1.00 19.49 324 LEU A CA 1
ATOM 2484 C C . LEU A 1 328 ? 11.112 71.266 -26.484 1.00 19.61 324 LEU A C 1
ATOM 2485 O O . LEU A 1 328 ? 11.408 72.268 -27.152 1.00 16.97 324 LEU A O 1
ATOM 2490 N N . ALA A 1 329 ? 11.805 70.129 -26.541 1.00 20.94 325 ALA A N 1
ATOM 2491 C CA . ALA A 1 329 ? 12.921 69.982 -27.427 1.00 20.54 325 ALA A CA 1
ATOM 2492 C C . ALA A 1 329 ? 12.457 70.098 -28.908 1.00 21.64 325 ALA A C 1
ATOM 2493 O O . ALA A 1 329 ? 13.141 70.725 -29.717 1.00 21.84 325 ALA A O 1
ATOM 2495 N N . ASP A 1 330 ? 11.306 69.519 -29.250 1.00 22.38 326 ASP A N 1
ATOM 2496 C CA . ASP A 1 330 ? 10.687 69.750 -30.591 1.00 22.56 326 ASP A CA 1
ATOM 2497 C C . ASP A 1 330 ? 10.346 71.234 -30.859 1.00 22.78 326 ASP A C 1
ATOM 2498 O O . ASP A 1 330 ? 10.515 71.721 -31.954 1.00 22.76 326 ASP A O 1
ATOM 2503 N N . ILE A 1 331 ? 9.870 71.947 -29.857 1.00 23.50 327 ILE A N 1
ATOM 2504 C CA . ILE A 1 331 ? 9.618 73.374 -29.978 1.00 25.06 327 ILE A CA 1
ATOM 2505 C C . ILE A 1 331 ? 10.895 74.197 -30.167 1.00 25.93 327 ILE A C 1
ATOM 2506 O O . ILE A 1 331 ? 10.920 75.199 -30.897 1.00 25.84 327 ILE A O 1
ATOM 2511 N N . VAL A 1 332 ? 11.963 73.793 -29.496 1.00 26.26 328 VAL A N 1
ATOM 2512 C CA . VAL A 1 332 ? 13.283 74.375 -29.769 1.00 26.27 328 VAL A CA 1
ATOM 2513 C C . VAL A 1 332 ? 13.676 74.111 -31.248 1.00 25.55 328 VAL A C 1
ATOM 2514 O O . VAL A 1 332 ? 14.106 75.000 -31.956 1.00 22.62 328 VAL A O 1
ATOM 2518 N N . ALA A 1 333 ? 13.548 72.870 -31.680 1.00 27.77 329 ALA A N 1
ATOM 2519 C CA . ALA A 1 333 ? 13.947 72.495 -33.024 1.00 30.54 329 ALA A CA 1
ATOM 2520 C C . ALA A 1 333 ? 13.159 73.277 -34.056 1.00 31.83 329 ALA A C 1
ATOM 2521 O O . ALA A 1 333 ? 13.719 73.738 -35.053 1.00 33.88 329 ALA A O 1
ATOM 2523 N N . ASN A 1 334 ? 11.861 73.403 -33.834 1.00 34.49 330 ASN A N 1
ATOM 2524 C CA . ASN A 1 334 ? 10.988 74.089 -34.791 1.00 35.91 330 ASN A CA 1
ATOM 2525 C C . ASN A 1 334 ? 11.234 75.589 -34.809 1.00 36.39 330 ASN A C 1
ATOM 2526 O O . ASN A 1 334 ? 10.950 76.235 -35.787 1.00 36.87 330 ASN A O 1
ATOM 2531 N N . ASN A 1 335 ? 11.782 76.140 -33.738 1.00 36.71 331 ASN A N 1
ATOM 2532 C CA . ASN A 1 335 ? 12.095 77.562 -33.707 1.00 38.14 331 ASN A CA 1
ATOM 2533 C C . ASN A 1 335 ? 13.573 77.857 -33.932 1.00 38.36 331 ASN A C 1
ATOM 2534 O O . ASN A 1 335 ? 14.050 78.944 -33.598 1.00 38.36 331 ASN A O 1
ATOM 2539 N N . TRP A 1 336 ? 14.293 76.891 -34.488 1.00 38.38 332 TRP A N 1
ATOM 2540 C CA . TRP A 1 336 ? 15.730 77.001 -34.641 1.00 40.02 332 TRP A CA 1
ATOM 2541 C C . TRP A 1 336 ? 15.995 77.969 -35.790 1.00 42.08 332 TRP A C 1
ATOM 2542 O O . TRP A 1 336 ? 15.478 77.811 -36.891 1.00 41.97 332 TRP A O 1
ATOM 2553 N N . LYS A 1 337 ? 16.788 78.990 -35.498 1.00 45.54 333 LYS A N 1
ATOM 2554 C CA . LYS A 1 337 ? 17.067 80.041 -36.449 1.00 46.51 333 LYS A CA 1
ATOM 2555 C C . LYS A 1 337 ? 18.588 80.113 -36.639 1.00 48.14 333 LYS A C 1
ATOM 2556 O O . LYS A 1 337 ? 19.367 79.789 -35.724 1.00 47.87 333 LYS A O 1
ATOM 2563 N N . LYS B 1 2 ? -14.103 23.720 -33.028 1.00 47.09 0 LYS B N 1
ATOM 2564 C CA . LYS B 1 2 ? -13.421 24.725 -32.162 1.00 46.70 0 LYS B CA 1
ATOM 2565 C C . LYS B 1 2 ? -14.072 24.741 -30.787 1.00 45.99 0 LYS B C 1
ATOM 2566 O O . LYS B 1 2 ? -15.223 25.124 -30.607 1.00 46.46 0 LYS B O 1
ATOM 2572 N N . LEU B 1 3 ? -13.289 24.332 -29.813 1.00 45.43 1 LEU B N 1
ATOM 2573 C CA . LEU B 1 3 ? -13.803 23.982 -28.521 1.00 44.80 1 LEU B CA 1
ATOM 2574 C C . LEU B 1 3 ? -14.258 25.194 -27.734 1.00 44.61 1 LEU B C 1
ATOM 2575 O O . LEU B 1 3 ? -13.705 26.283 -27.867 1.00 44.45 1 LEU B O 1
ATOM 2580 N N . LYS B 1 4 ? -15.278 24.969 -26.912 1.00 44.02 2 LYS B N 1
ATOM 2581 C CA . LYS B 1 4 ? -15.967 26.021 -26.197 1.00 42.81 2 LYS B CA 1
ATOM 2582 C C . LYS B 1 4 ? -15.566 25.951 -24.746 1.00 40.44 2 LYS B C 1
ATOM 2583 O O . LYS B 1 4 ? -15.748 24.929 -24.097 1.00 39.77 2 LYS B O 1
ATOM 2589 N N . VAL B 1 5 ? -15.008 27.058 -24.260 1.00 38.76 3 VAL B N 1
ATOM 2590 C CA . VAL B 1 5 ? -14.385 27.124 -22.942 1.00 36.69 3 VAL B CA 1
ATOM 2591 C C . VAL B 1 5 ? -15.128 28.086 -22.026 1.00 34.77 3 VAL B C 1
ATOM 2592 O O . VAL B 1 5 ? -15.553 29.142 -22.456 1.00 34.06 3 VAL B O 1
ATOM 2596 N N . ALA B 1 6 ? -15.280 27.713 -20.762 1.00 33.63 4 ALA B N 1
ATOM 2597 C CA . ALA B 1 6 ? -15.717 28.639 -19.741 1.00 33.51 4 ALA B CA 1
ATOM 2598 C C . ALA B 1 6 ? -14.647 28.752 -18.636 1.00 32.93 4 ALA B C 1
ATOM 2599 O O . ALA B 1 6 ? -13.982 27.786 -18.267 1.00 31.76 4 ALA B O 1
ATOM 2601 N N . ILE B 1 7 ? -14.484 29.957 -18.118 1.00 32.31 5 ILE B N 1
ATOM 2602 C CA . ILE B 1 7 ? -13.546 30.182 -17.051 1.00 31.48 5 ILE B CA 1
ATOM 2603 C C . ILE B 1 7 ? -14.300 30.200 -15.736 1.00 30.25 5 ILE B C 1
ATOM 2604 O O . ILE B 1 7 ? -15.082 31.106 -15.463 1.00 31.66 5 ILE B O 1
ATOM 2609 N N . ASN B 1 8 ? -14.085 29.170 -14.936 1.00 29.33 6 ASN B N 1
ATOM 2610 C CA . ASN B 1 8 ? -14.604 29.166 -13.592 1.00 28.55 6 ASN B CA 1
ATOM 2611 C C . ASN B 1 8 ? -13.592 29.715 -12.607 1.00 28.60 6 ASN B C 1
ATOM 2612 O O . ASN B 1 8 ? -12.638 29.055 -12.236 1.00 29.87 6 ASN B O 1
ATOM 2617 N N . GLY B 1 9 ? -13.816 30.956 -12.201 1.00 28.62 7 GLY B N 1
ATOM 2618 C CA . GLY B 1 9 ? -12.950 31.641 -11.265 1.00 28.07 7 GLY B CA 1
ATOM 2619 C C . GLY B 1 9 ? -12.232 32.700 -12.042 1.00 27.41 7 GLY B C 1
ATOM 2620 O O . GLY B 1 9 ? -11.245 32.407 -12.671 1.00 29.08 7 GLY B O 1
ATOM 2621 N N . PHE B 1 10 ? -12.743 33.925 -12.053 1.00 26.80 8 PHE B N 1
ATOM 2622 C CA . PHE B 1 10 ? -12.116 34.971 -12.867 1.00 25.91 8 PHE B CA 1
ATOM 2623 C C . PHE B 1 10 ? -11.060 35.756 -12.072 1.00 26.83 8 PHE B C 1
ATOM 2624 O O . PHE B 1 10 ? -11.106 36.985 -12.011 1.00 27.59 8 PHE B O 1
ATOM 2632 N N . GLY B 1 11 ? -10.086 35.023 -11.531 1.00 25.98 9 GLY B N 1
ATOM 2633 C CA . GLY B 1 11 ? -9.100 35.564 -10.646 1.00 25.03 9 GLY B CA 1
ATOM 2634 C C . GLY B 1 11 ? -7.786 35.827 -11.302 1.00 24.66 9 GLY B C 1
ATOM 2635 O O . GLY B 1 11 ? -7.735 36.196 -12.441 1.00 22.80 9 GLY B O 1
ATOM 2636 N N . ARG B 1 12 ? -6.693 35.698 -10.560 1.00 25.03 10 ARG B N 1
ATOM 2637 C CA . ARG B 1 12 ? -5.395 35.995 -11.182 1.00 24.67 10 ARG B CA 1
ATOM 2638 C C . ARG B 1 12 ? -5.124 35.035 -12.343 1.00 23.64 10 ARG B C 1
ATOM 2639 O O . ARG B 1 12 ? -4.822 35.460 -13.441 1.00 25.43 10 ARG B O 1
ATOM 2647 N N . ILE B 1 13 ? -5.336 33.750 -12.137 1.00 24.18 11 ILE B N 1
ATOM 2648 C CA . ILE B 1 13 ? -5.186 32.791 -13.269 1.00 24.70 11 ILE B CA 1
ATOM 2649 C C . ILE B 1 13 ? -6.272 32.898 -14.336 1.00 23.64 11 ILE B C 1
ATOM 2650 O O . ILE B 1 13 ? -5.974 32.909 -15.534 1.00 23.59 11 ILE B O 1
ATOM 2655 N N . GLY B 1 14 ? -7.528 32.983 -13.925 1.00 24.51 12 GLY B N 1
ATOM 2656 C CA . GLY B 1 14 ? -8.623 33.104 -14.886 1.00 25.35 12 GLY B CA 1
ATOM 2657 C C . GLY B 1 14 ? -8.441 34.220 -15.891 1.00 26.02 12 GLY B C 1
ATOM 2658 O O . GLY B 1 14 ? -8.705 34.068 -17.096 1.00 26.72 12 GLY B O 1
ATOM 2659 N N . ARG B 1 15 ? -7.995 35.375 -15.406 1.00 27.13 13 ARG B N 1
ATOM 2660 C CA . ARG B 1 15 ? -7.799 36.545 -16.268 1.00 25.25 13 ARG B CA 1
ATOM 2661 C C . ARG B 1 15 ? -6.450 36.527 -16.991 1.00 25.41 13 ARG B C 1
ATOM 2662 O O . ARG B 1 15 ? -6.361 36.962 -18.128 1.00 26.06 13 ARG B O 1
ATOM 2670 N N . ASN B 1 16 ? -5.404 36.007 -16.353 1.00 25.37 14 ASN B N 1
ATOM 2671 C CA . ASN B 1 16 ? -4.143 35.742 -17.054 1.00 26.25 14 ASN B CA 1
ATOM 2672 C C . ASN B 1 16 ? -4.417 34.742 -18.161 1.00 26.77 14 ASN B C 1
ATOM 2673 O O . ASN B 1 16 ? -3.961 34.928 -19.293 1.00 26.46 14 ASN B O 1
ATOM 2678 N N . PHE B 1 17 ? -5.217 33.720 -17.851 1.00 27.79 15 PHE B N 1
ATOM 2679 C CA . PHE B 1 17 ? -5.575 32.727 -18.851 1.00 28.48 15 PHE B CA 1
ATOM 2680 C C . PHE B 1 17 ? -6.243 33.371 -20.082 1.00 28.25 15 PHE B C 1
ATOM 2681 O O . PHE B 1 17 ? -5.821 33.121 -21.197 1.00 27.73 15 PHE B O 1
ATOM 2689 N N . LEU B 1 18 ? -7.261 34.205 -19.872 1.00 29.13 16 LEU B N 1
ATOM 2690 C CA . LEU B 1 18 ? -7.955 34.879 -20.972 1.00 30.33 16 LEU B CA 1
ATOM 2691 C C . LEU B 1 18 ? -7.004 35.711 -21.836 1.00 30.43 16 LEU B C 1
ATOM 2692 O O . LEU B 1 18 ? -7.007 35.600 -23.053 1.00 31.76 16 LEU B O 1
ATOM 2697 N N . ARG B 1 19 ? -6.181 36.525 -21.187 1.00 29.82 17 ARG B N 1
ATOM 2698 C CA . ARG B 1 19 ? -5.226 37.392 -21.866 1.00 30.35 17 ARG B CA 1
ATOM 2699 C C . ARG B 1 19 ? -4.203 36.574 -22.655 1.00 30.01 17 ARG B C 1
ATOM 2700 O O . ARG B 1 19 ? -3.919 36.887 -23.819 1.00 28.76 17 ARG B O 1
ATOM 2708 N N . CYS B 1 20 ? -3.693 35.506 -22.031 1.00 30.48 18 CYS B N 1
ATOM 2709 C CA . CYS B 1 20 ? -2.794 34.536 -22.691 1.00 30.67 18 CYS B CA 1
ATOM 2710 C C . CYS B 1 20 ? -3.456 33.952 -23.918 1.00 31.82 18 CYS B C 1
ATOM 2711 O O . CYS B 1 20 ? -2.830 33.904 -24.970 1.00 30.88 18 CYS B O 1
ATOM 2714 N N . TRP B 1 21 A -4.714 33.519 -23.786 1.00 33.45 18 TRP B N 1
ATOM 2715 C CA . TRP B 1 21 A -5.447 32.949 -24.932 1.00 35.18 18 TRP B CA 1
ATOM 2716 C C . TRP B 1 21 A -5.631 34.021 -25.995 1.00 35.82 18 TRP B C 1
ATOM 2717 O O . TRP B 1 21 A -5.275 33.822 -27.146 1.00 35.87 18 TRP B O 1
ATOM 2728 N N . HIS B 1 22 B -6.128 35.184 -25.589 1.00 36.90 18 HIS B N 1
ATOM 2729 C CA . HIS B 1 22 B -6.309 36.278 -26.524 1.00 37.54 18 HIS B CA 1
ATOM 2730 C C . HIS B 1 22 B -5.044 36.528 -27.355 1.00 38.47 18 HIS B C 1
ATOM 2731 O O . HIS B 1 22 B -5.131 36.953 -28.496 1.00 37.67 18 HIS B O 1
ATOM 2738 N N . GLY B 1 23 ? -3.875 36.264 -26.773 1.00 39.18 19 GLY B N 1
ATOM 2739 C CA . GLY B 1 23 ? -2.612 36.552 -27.418 1.00 39.60 19 GLY B CA 1
ATOM 2740 C C . GLY B 1 23 ? -2.242 35.490 -28.415 1.00 39.84 19 GLY B C 1
ATOM 2741 O O . GLY B 1 23 ? -1.339 35.668 -29.221 1.00 39.00 19 GLY B O 1
ATOM 2742 N N . ARG B 1 24 ? -2.954 34.373 -28.363 1.00 41.31 20 ARG B N 1
ATOM 2743 C CA . ARG B 1 24 ? -2.688 33.274 -29.277 1.00 41.47 20 ARG B CA 1
ATOM 2744 C C . ARG B 1 24 ? -3.281 33.523 -30.640 1.00 43.33 20 ARG B C 1
ATOM 2745 O O . ARG B 1 24 ? -4.300 34.179 -30.805 1.00 43.01 20 ARG B O 1
ATOM 2753 N N . LYS B 1 25 ? -2.620 32.923 -31.607 1.00 45.66 21 LYS B N 1
ATOM 2754 C CA . LYS B 1 25 ? -3.010 32.983 -32.982 1.00 47.73 21 LYS B CA 1
ATOM 2755 C C . LYS B 1 25 ? -3.673 31.643 -33.388 1.00 47.71 21 LYS B C 1
ATOM 2756 O O . LYS B 1 25 ? -3.130 30.557 -33.169 1.00 47.12 21 LYS B O 1
ATOM 2762 N N . ASP B 1 26 ? -4.877 31.738 -33.941 1.00 48.53 22 ASP B N 1
ATOM 2763 C CA . ASP B 1 26 ? -5.619 30.564 -34.440 1.00 48.20 22 ASP B CA 1
ATOM 2764 C C . ASP B 1 26 ? -5.908 29.529 -33.378 1.00 47.84 22 ASP B C 1
ATOM 2765 O O . ASP B 1 26 ? -5.804 28.329 -33.635 1.00 47.78 22 ASP B O 1
ATOM 2770 N N . SER B 1 27 ? -6.273 29.983 -32.186 1.00 46.00 23 SER B N 1
ATOM 2771 C CA . SER B 1 27 ? -6.560 29.053 -31.114 1.00 44.99 23 SER B CA 1
ATOM 2772 C C . SER B 1 27 ? -7.616 28.043 -31.590 1.00 45.03 23 SER B C 1
ATOM 2773 O O . SER B 1 27 ? -8.536 28.416 -32.326 1.00 45.61 23 SER B O 1
ATOM 2776 N N . PRO B 1 28 ? -7.472 26.764 -31.195 1.00 43.93 24 PRO B N 1
ATOM 2777 C CA . PRO B 1 28 ? -8.547 25.809 -31.334 1.00 43.82 24 PRO B CA 1
ATOM 2778 C C . PRO B 1 28 ? -9.605 25.987 -30.252 1.00 43.47 24 PRO B C 1
ATOM 2779 O O . PRO B 1 28 ? -10.590 25.256 -30.240 1.00 41.79 24 PRO B O 1
ATOM 2783 N N . LEU B 1 29 ? -9.387 26.948 -29.349 1.00 43.77 25 LEU B N 1
ATOM 2784 C CA . LEU B 1 29 ? -10.321 27.232 -28.254 1.00 43.56 25 LEU B CA 1
ATOM 2785 C C . LEU B 1 29 ? -11.101 28.506 -28.537 1.00 43.61 25 LEU B C 1
ATOM 2786 O O . LEU B 1 29 ? -10.614 29.415 -29.165 1.00 44.06 25 LEU B O 1
ATOM 2791 N N . ASP B 1 30 ? -12.326 28.565 -28.060 1.00 44.36 26 ASP B N 1
ATOM 2792 C CA . ASP B 1 30 ? -13.129 29.743 -28.202 1.00 44.67 26 ASP B CA 1
ATOM 2793 C C . ASP B 1 30 ? -13.675 30.012 -26.818 1.00 44.43 26 ASP B C 1
ATOM 2794 O O . ASP B 1 30 ? -14.332 29.158 -26.229 1.00 44.22 26 ASP B O 1
ATOM 2799 N N . ILE B 1 31 ? -13.387 31.183 -26.266 1.00 43.72 27 ILE B N 1
ATOM 2800 C CA . ILE B 1 31 ? -13.876 31.470 -24.917 1.00 42.98 27 ILE B CA 1
ATOM 2801 C C . ILE B 1 31 ? -15.242 32.106 -25.044 1.00 41.88 27 ILE B C 1
ATOM 2802 O O . ILE B 1 31 ? -15.397 33.078 -25.772 1.00 43.55 27 ILE B O 1
ATOM 2807 N N . ILE B 1 32 ? -16.239 31.513 -24.394 1.00 39.89 28 ILE B N 1
ATOM 2808 C CA . ILE B 1 32 ? -17.617 31.983 -24.520 1.00 39.49 28 ILE B CA 1
ATOM 2809 C C . ILE B 1 32 ? -18.257 32.298 -23.178 1.00 37.13 28 ILE B C 1
ATOM 2810 O O . ILE B 1 32 ? -19.290 32.934 -23.131 1.00 36.11 28 ILE B O 1
ATOM 2815 N N . ALA B 1 33 ? -17.653 31.869 -22.087 1.00 35.70 29 ALA B N 1
ATOM 2816 C CA . ALA B 1 33 ? -18.226 32.189 -20.799 1.00 35.29 29 ALA B CA 1
ATOM 2817 C C . ALA B 1 33 ? -17.201 32.337 -19.677 1.00 33.57 29 ALA B C 1
ATOM 2818 O O . ALA B 1 33 ? -16.066 31.868 -19.778 1.00 32.34 29 ALA B O 1
ATOM 2820 N N . ILE B 1 34 ? -17.641 33.003 -18.608 1.00 32.29 30 ILE B N 1
ATOM 2821 C CA . ILE B 1 34 ? -16.820 33.286 -17.452 1.00 32.48 30 ILE B CA 1
ATOM 2822 C C . ILE B 1 34 ? -17.741 33.136 -16.274 1.00 32.62 30 ILE B C 1
ATOM 2823 O O . ILE B 1 34 ? -18.895 33.553 -16.342 1.00 33.19 30 ILE B O 1
ATOM 2828 N N . ASN B 1 35 ? -17.250 32.565 -15.181 1.00 33.11 31 ASN B N 1
ATOM 2829 C CA . ASN B 1 35 ? -18.054 32.520 -13.972 1.00 33.73 31 ASN B CA 1
ATOM 2830 C C . ASN B 1 35 ? -17.240 32.997 -12.787 1.00 35.79 31 ASN B C 1
ATOM 2831 O O . ASN B 1 35 ? -16.055 32.690 -12.661 1.00 35.87 31 ASN B O 1
ATOM 2836 N N . ASP B 1 36 ? -17.881 33.757 -11.918 1.00 38.48 32 ASP B N 1
ATOM 2837 C CA . ASP B 1 36 ? -17.186 34.334 -10.814 1.00 40.27 32 ASP B CA 1
ATOM 2838 C C . ASP B 1 36 ? -18.227 34.635 -9.767 1.00 41.67 32 ASP B C 1
ATOM 2839 O O . ASP B 1 36 ? -19.401 34.647 -10.040 1.00 42.17 32 ASP B O 1
ATOM 2844 N N . THR B 1 37 ? -17.781 34.867 -8.550 1.00 43.82 33 THR B N 1
ATOM 2845 C CA . THR B 1 37 ? -18.653 35.285 -7.486 1.00 44.87 33 THR B CA 1
ATOM 2846 C C . THR B 1 37 ? -18.948 36.799 -7.570 1.00 44.98 33 THR B C 1
ATOM 2847 O O . THR B 1 37 ? -19.470 37.370 -6.627 1.00 45.17 33 THR B O 1
ATOM 2851 N N . GLY B 1 38 ? -18.708 37.408 -8.738 1.00 45.65 34 GLY B N 1
ATOM 2852 C CA . GLY B 1 38 ? -18.571 38.868 -8.859 1.00 45.25 34 GLY B CA 1
ATOM 2853 C C . GLY B 1 38 ? -19.574 39.691 -9.667 1.00 45.53 34 GLY B C 1
ATOM 2854 O O . GLY B 1 38 ? -20.156 40.649 -9.150 1.00 47.38 34 GLY B O 1
ATOM 2855 N N . GLY B 1 39 ? -19.749 39.387 -10.945 1.00 44.70 36 GLY B N 1
ATOM 2856 C CA . GLY B 1 39 ? -20.612 40.215 -11.779 1.00 43.16 36 GLY B CA 1
ATOM 2857 C C . GLY B 1 39 ? -19.869 40.831 -12.942 1.00 42.81 36 GLY B C 1
ATOM 2858 O O . GLY B 1 39 ? -18.657 41.045 -12.869 1.00 43.75 36 GLY B O 1
ATOM 2859 N N . VAL B 1 40 ? -20.603 41.091 -14.021 1.00 40.76 37 VAL B N 1
ATOM 2860 C CA . VAL B 1 40 ? -20.084 41.726 -15.242 1.00 40.10 37 VAL B CA 1
ATOM 2861 C C . VAL B 1 40 ? -19.306 43.023 -14.956 1.00 39.39 37 VAL B C 1
ATOM 2862 O O . VAL B 1 40 ? -18.443 43.432 -15.734 1.00 37.94 37 VAL B O 1
ATOM 2866 N N . LYS B 1 41 ? -19.658 43.679 -13.848 1.00 39.39 38 LYS B N 1
ATOM 2867 C CA . LYS B 1 41 ? -19.137 44.983 -13.511 1.00 38.50 38 LYS B CA 1
ATOM 2868 C C . LYS B 1 41 ? -17.684 44.841 -13.077 1.00 37.48 38 LYS B C 1
ATOM 2869 O O . LYS B 1 41 ? -16.829 45.627 -13.500 1.00 37.26 38 LYS B O 1
ATOM 2875 N N . GLN B 1 42 ? -17.414 43.833 -12.246 1.00 35.08 39 GLN B N 1
ATOM 2876 C CA . GLN B 1 42 ? -16.060 43.479 -11.881 1.00 34.48 39 GLN B CA 1
ATOM 2877 C C . GLN B 1 42 ? -15.354 42.916 -13.104 1.00 33.10 39 GLN B C 1
ATOM 2878 O O . GLN B 1 42 ? -14.257 43.329 -13.453 1.00 31.44 39 GLN B O 1
ATOM 2884 N N . ALA B 1 43 ? -15.978 41.936 -13.739 1.00 31.40 40 ALA B N 1
ATOM 2885 C CA . ALA B 1 43 ? -15.285 41.168 -14.777 1.00 30.84 40 ALA B CA 1
ATOM 2886 C C . ALA B 1 43 ? -14.681 42.051 -15.861 1.00 29.51 40 ALA B C 1
ATOM 2887 O O . ALA B 1 43 ? -13.562 41.803 -16.327 1.00 28.50 40 ALA B O 1
ATOM 2889 N N . SER B 1 44 ? -15.437 43.056 -16.296 1.00 29.75 41 SER B N 1
ATOM 2890 C CA . SER B 1 44 ? -15.007 43.904 -17.431 1.00 28.71 41 SER B CA 1
ATOM 2891 C C . SER B 1 44 ? -13.914 44.888 -16.974 1.00 27.87 41 SER B C 1
ATOM 2892 O O . SER B 1 44 ? -12.984 45.203 -17.711 1.00 27.32 41 SER B O 1
ATOM 2895 N N . HIS B 1 45 ? -14.024 45.342 -15.727 1.00 27.42 42 HIS B N 1
ATOM 2896 C CA . HIS B 1 45 ? -13.070 46.292 -15.154 1.00 27.47 42 HIS B CA 1
ATOM 2897 C C . HIS B 1 45 ? -11.734 45.631 -14.826 1.00 26.65 42 HIS B C 1
ATOM 2898 O O . HIS B 1 45 ? -10.700 46.085 -15.261 1.00 25.20 42 HIS B O 1
ATOM 2905 N N . LEU B 1 46 ? -11.769 44.538 -14.063 1.00 26.58 43 LEU B N 1
ATOM 2906 C CA . LEU B 1 46 ? -10.545 43.848 -13.667 1.00 25.69 43 LEU B CA 1
ATOM 2907 C C . LEU B 1 46 ? -9.845 43.158 -14.835 1.00 25.00 43 LEU B C 1
ATOM 2908 O O . LEU B 1 46 ? -8.662 42.849 -14.745 1.00 25.70 43 LEU B O 1
ATOM 2913 N N . LEU B 1 47 ? -10.561 42.945 -15.936 1.00 23.27 44 LEU B N 1
ATOM 2914 C CA . LEU B 1 47 ? -9.938 42.404 -17.124 1.00 23.17 44 LEU B CA 1
ATOM 2915 C C . LEU B 1 47 ? -9.151 43.488 -17.865 1.00 22.92 44 LEU B C 1
ATOM 2916 O O . LEU B 1 47 ? -8.038 43.257 -18.313 1.00 23.18 44 LEU B O 1
ATOM 2921 N N . LYS B 1 48 ? -9.734 44.671 -17.973 1.00 24.37 45 LYS B N 1
ATOM 2922 C CA . LYS B 1 48 ? -9.134 45.798 -18.688 1.00 24.30 45 LYS B CA 1
ATOM 2923 C C . LYS B 1 48 ? -7.999 46.416 -17.879 1.00 23.33 45 LYS B C 1
ATOM 2924 O O . LYS B 1 48 ? -7.006 46.734 -18.426 1.00 22.75 45 LYS B O 1
ATOM 2930 N N . TYR B 1 49 ? -8.141 46.557 -16.554 1.00 23.88 46 TYR B N 1
ATOM 2931 C CA . TYR B 1 49 ? -7.154 47.251 -15.757 1.00 22.69 46 TYR B CA 1
ATOM 2932 C C . TYR B 1 49 ? -6.505 46.211 -14.883 1.00 22.45 46 TYR B C 1
ATOM 2933 O O . TYR B 1 49 ? -7.173 45.493 -14.152 1.00 25.75 46 TYR B O 1
ATOM 2942 N N . ASP B 1 50 ? -5.203 46.095 -14.941 1.00 21.80 47 ASP B N 1
ATOM 2943 C CA . ASP B 1 50 ? -4.511 45.080 -14.106 1.00 20.92 47 ASP B CA 1
ATOM 2944 C C . ASP B 1 50 ? -3.249 45.657 -13.454 1.00 20.02 47 ASP B C 1
ATOM 2945 O O . ASP B 1 50 ? -2.399 46.223 -14.098 1.00 19.09 47 ASP B O 1
ATOM 2950 N N . SER B 1 51 ? -3.128 45.563 -12.135 1.00 19.78 48 SER B N 1
ATOM 2951 C CA . SER B 1 51 ? -2.037 46.214 -11.471 1.00 18.61 48 SER B CA 1
ATOM 2952 C C . SER B 1 51 ? -0.721 45.542 -11.826 1.00 18.90 48 SER B C 1
ATOM 2953 O O . SER B 1 51 ? 0.335 46.173 -11.769 1.00 19.32 48 SER B O 1
ATOM 2956 N N . THR B 1 52 ? -0.766 44.268 -12.200 1.00 19.29 49 THR B N 1
ATOM 2957 C CA . THR B 1 52 ? 0.421 43.503 -12.487 1.00 19.19 49 THR B CA 1
ATOM 2958 C C . THR B 1 52 ? 0.749 43.455 -13.989 1.00 20.75 49 THR B C 1
ATOM 2959 O O . THR B 1 52 ? 1.916 43.532 -14.360 1.00 20.00 49 THR B O 1
ATOM 2963 N N . LEU B 1 53 ? -0.281 43.330 -14.822 1.00 20.64 50 LEU B N 1
ATOM 2964 C CA . LEU B 1 53 ? -0.122 43.180 -16.258 1.00 21.72 50 LEU B CA 1
ATOM 2965 C C . LEU B 1 53 ? -0.274 44.465 -17.004 1.00 22.51 50 LEU B C 1
ATOM 2966 O O . LEU B 1 53 ? 0.069 44.515 -18.191 1.00 24.13 50 LEU B O 1
ATOM 2971 N N . GLY B 1 54 ? -0.836 45.500 -16.365 1.00 22.65 51 GLY B N 1
ATOM 2972 C CA . GLY B 1 54 ? -1.121 46.735 -17.072 1.00 24.74 51 GLY B CA 1
ATOM 2973 C C . GLY B 1 54 ? -2.352 46.632 -17.975 1.00 24.41 51 GLY B C 1
ATOM 2974 O O . GLY B 1 54 ? -3.037 45.632 -17.960 1.00 26.38 51 GLY B O 1
ATOM 2975 N N . ILE B 1 55 ? -2.647 47.670 -18.730 1.00 23.80 52 ILE B N 1
ATOM 2976 C CA . ILE B 1 55 ? -3.947 47.786 -19.336 1.00 26.34 52 ILE B CA 1
ATOM 2977 C C . ILE B 1 55 ? -4.022 46.828 -20.488 1.00 27.94 52 ILE B C 1
ATOM 2978 O O . ILE B 1 55 ? -3.089 46.768 -21.264 1.00 29.00 52 ILE B O 1
ATOM 2983 N N . PHE B 1 56 ? -5.107 46.062 -20.567 1.00 29.80 53 PHE B N 1
ATOM 2984 C CA . PHE B 1 56 ? -5.327 45.112 -21.662 1.00 30.88 53 PHE B CA 1
ATOM 2985 C C . PHE B 1 56 ? -5.590 45.905 -22.932 1.00 32.92 53 PHE B C 1
ATOM 2986 O O . PHE B 1 56 ? -6.513 46.724 -22.998 1.00 32.99 53 PHE B O 1
ATOM 2994 N N . ASP B 1 57 ? -4.754 45.661 -23.931 1.00 36.03 54 ASP B N 1
ATOM 2995 C CA . ASP B 1 57 ? -4.843 46.330 -25.203 1.00 36.94 54 ASP B CA 1
ATOM 2996 C C . ASP B 1 57 ? -5.843 45.585 -26.082 1.00 38.60 54 ASP B C 1
ATOM 2997 O O . ASP B 1 57 ? -5.468 44.843 -27.012 1.00 38.28 54 ASP B O 1
ATOM 3002 N N . ALA B 1 58 ? -7.117 45.786 -25.755 1.00 39.01 55 ALA B N 1
ATOM 3003 C CA . ALA B 1 58 ? -8.226 45.240 -26.508 1.00 40.22 55 ALA B CA 1
ATOM 3004 C C . ALA B 1 58 ? -9.449 46.075 -26.153 1.00 41.78 55 ALA B C 1
ATOM 3005 O O . ALA B 1 58 ? -9.438 46.795 -25.132 1.00 42.16 55 ALA B O 1
ATOM 3007 N N . ASP B 1 59 ? -10.501 46.008 -26.962 1.00 42.15 56 ASP B N 1
ATOM 3008 C CA . ASP B 1 59 ? -11.694 46.776 -26.625 1.00 42.09 56 ASP B CA 1
ATOM 3009 C C . ASP B 1 59 ? -12.570 45.980 -25.671 1.00 42.38 56 ASP B C 1
ATOM 3010 O O . ASP B 1 59 ? -13.356 45.119 -26.089 1.00 43.05 56 ASP B O 1
ATOM 3015 N N . VAL B 1 60 ? -12.421 46.258 -24.380 1.00 41.30 57 VAL B N 1
ATOM 3016 C CA . VAL B 1 60 ? -13.218 45.578 -23.369 1.00 41.25 57 VAL B CA 1
ATOM 3017 C C . VAL B 1 60 ? -14.385 46.460 -22.926 1.00 41.48 57 VAL B C 1
ATOM 3018 O O . VAL B 1 60 ? -14.190 47.612 -22.531 1.00 41.18 57 VAL B O 1
ATOM 3022 N N . LYS B 1 61 ? -15.597 45.933 -23.003 1.00 41.88 58 LYS B N 1
ATOM 3023 C CA . LYS B 1 61 ? -16.752 46.681 -22.542 1.00 42.85 58 LYS B CA 1
ATOM 3024 C C . LYS B 1 61 ? -17.891 45.746 -22.189 1.00 42.67 58 LYS B C 1
ATOM 3025 O O . LYS B 1 61 ? -17.906 44.622 -22.652 1.00 42.94 58 LYS B O 1
ATOM 3031 N N . PRO B 1 62 ? -18.798 46.171 -21.294 1.00 42.87 59 PRO B N 1
ATOM 3032 C CA . PRO B 1 62 ? -20.072 45.466 -21.164 1.00 43.10 59 PRO B CA 1
ATOM 3033 C C . PRO B 1 62 ? -20.902 45.369 -22.456 1.00 43.01 59 PRO B C 1
ATOM 3034 O O . PRO B 1 62 ? -20.722 46.144 -23.413 1.00 41.97 59 PRO B O 1
ATOM 3038 N N . SER B 1 63 ? -21.782 44.368 -22.457 1.00 43.65 60 SER B N 1
ATOM 3039 C CA . SER B 1 63 ? -22.548 43.931 -23.639 1.00 43.63 60 SER B CA 1
ATOM 3040 C C . SER B 1 63 ? -23.772 43.218 -23.090 1.00 43.96 60 SER B C 1
ATOM 3041 O O . SER B 1 63 ? -23.907 42.013 -23.234 1.00 45.49 60 SER B O 1
ATOM 3044 N N . GLY B 1 64 A -24.624 43.968 -22.402 1.00 44.15 60 GLY B N 1
ATOM 3045 C CA . GLY B 1 64 A -25.826 43.430 -21.786 1.00 44.45 60 GLY B CA 1
ATOM 3046 C C . GLY B 1 64 A -25.693 43.569 -20.297 1.00 44.94 60 GLY B C 1
ATOM 3047 O O . GLY B 1 64 A -24.696 44.116 -19.818 1.00 45.16 60 GLY B O 1
ATOM 3048 N N . GLU B 1 65 ? -26.678 43.077 -19.555 1.00 44.95 61 GLU B N 1
ATOM 3049 C CA . GLU B 1 65 ? -26.545 42.993 -18.103 1.00 45.39 61 GLU B CA 1
ATOM 3050 C C . GLU B 1 65 ? -25.750 41.737 -17.732 1.00 44.65 61 GLU B C 1
ATOM 3051 O O . GLU B 1 65 ? -25.344 41.594 -16.580 1.00 45.06 61 GLU B O 1
ATOM 3057 N N . THR B 1 66 ? -25.524 40.837 -18.698 1.00 43.51 62 THR B N 1
ATOM 3058 C CA . THR B 1 66 ? -24.906 39.537 -18.389 1.00 42.98 62 THR B CA 1
ATOM 3059 C C . THR B 1 66 ? -23.779 39.077 -19.325 1.00 41.88 62 THR B C 1
ATOM 3060 O O . THR B 1 66 ? -23.500 37.874 -19.402 1.00 42.44 62 THR B O 1
ATOM 3064 N N . ALA B 1 67 ? -23.138 40.007 -20.023 1.00 40.56 63 ALA B N 1
ATOM 3065 C CA . ALA B 1 67 ? -21.985 39.678 -20.855 1.00 39.69 63 ALA B CA 1
ATOM 3066 C C . ALA B 1 67 ? -21.018 40.852 -21.051 1.00 39.19 63 ALA B C 1
ATOM 3067 O O . ALA B 1 67 ? -21.316 41.994 -20.668 1.00 39.45 63 ALA B O 1
ATOM 3069 N N . ILE B 1 68 ? -19.858 40.548 -21.648 1.00 38.11 64 ILE B N 1
ATOM 3070 C CA . ILE B 1 68 ? -18.856 41.546 -22.039 1.00 37.10 64 ILE B CA 1
ATOM 3071 C C . ILE B 1 68 ? -18.424 41.278 -23.472 1.00 36.53 64 ILE B C 1
ATOM 3072 O O . ILE B 1 68 ? -18.522 40.160 -23.967 1.00 36.44 64 ILE B O 1
ATOM 3077 N N . SER B 1 69 ? -17.949 42.317 -24.131 1.00 36.24 65 SER B N 1
ATOM 3078 C CA . SER B 1 69 ? -17.350 42.185 -25.439 1.00 37.53 65 SER B CA 1
ATOM 3079 C C . SER B 1 69 ? -15.834 42.386 -25.308 1.00 38.00 65 SER B C 1
ATOM 3080 O O . SER B 1 69 ? -15.379 43.375 -24.750 1.00 39.57 65 SER B O 1
ATOM 3083 N N . VAL B 1 70 ? -15.051 41.438 -25.796 1.00 37.70 66 VAL B N 1
ATOM 3084 C CA . VAL B 1 70 ? -13.618 41.644 -25.912 1.00 37.91 66 VAL B CA 1
ATOM 3085 C C . VAL B 1 70 ? -13.296 41.563 -27.395 1.00 38.65 66 VAL B C 1
ATOM 3086 O O . VAL B 1 70 ? -13.412 40.497 -27.980 1.00 38.38 66 VAL B O 1
ATOM 3090 N N . ASP B 1 71 ? -12.908 42.688 -27.987 1.00 39.79 67 ASP B N 1
ATOM 3091 C CA . ASP B 1 71 ? -12.552 42.765 -29.416 1.00 41.35 67 ASP B CA 1
ATOM 3092 C C . ASP B 1 71 ? -13.660 42.316 -30.409 1.00 42.92 67 ASP B C 1
ATOM 3093 O O . ASP B 1 71 ? -13.378 41.794 -31.509 1.00 44.07 67 ASP B O 1
ATOM 3098 N N . GLY B 1 72 ? -14.910 42.560 -30.032 1.00 43.34 68 GLY B N 1
ATOM 3099 C CA . GLY B 1 72 ? -16.052 42.193 -30.855 1.00 44.46 68 GLY B CA 1
ATOM 3100 C C . GLY B 1 72 ? -16.729 40.937 -30.346 1.00 45.67 68 GLY B C 1
ATOM 3101 O O . GLY B 1 72 ? -17.953 40.851 -30.344 1.00 46.63 68 GLY B O 1
ATOM 3102 N N . LYS B 1 73 ? -15.919 39.989 -29.873 1.00 46.18 69 LYS B N 1
ATOM 3103 C CA . LYS B 1 73 ? -16.380 38.670 -29.460 1.00 45.77 69 LYS B CA 1
ATOM 3104 C C . LYS B 1 73 ? -17.062 38.765 -28.087 1.00 45.39 69 LYS B C 1
ATOM 3105 O O . LYS B 1 73 ? -16.452 39.163 -27.103 1.00 45.88 69 LYS B O 1
ATOM 3111 N N . ILE B 1 74 ? -18.341 38.421 -28.039 1.00 44.36 70 ILE B N 1
ATOM 3112 C CA . ILE B 1 74 ? -19.126 38.525 -26.818 1.00 44.09 70 ILE B CA 1
ATOM 3113 C C . ILE B 1 74 ? -18.768 37.372 -25.894 1.00 43.91 70 ILE B C 1
ATOM 3114 O O . ILE B 1 74 ? -18.423 36.291 -26.370 1.00 44.47 70 ILE B O 1
ATOM 3119 N N . ILE B 1 75 ? -18.852 37.584 -24.581 1.00 42.34 71 ILE B N 1
ATOM 3120 C CA . ILE B 1 75 ? -18.562 36.514 -23.622 1.00 41.71 71 ILE B CA 1
ATOM 3121 C C . ILE B 1 75 ? -19.508 36.578 -22.424 1.00 41.10 71 ILE B C 1
ATOM 3122 O O . ILE B 1 75 ? -19.486 37.544 -21.654 1.00 40.33 71 ILE B O 1
ATOM 3127 N N . GLN B 1 76 ? -20.323 35.537 -22.253 1.00 40.31 72 GLN B N 1
ATOM 3128 C CA . GLN B 1 76 ? -21.292 35.530 -21.172 1.00 40.06 72 GLN B CA 1
ATOM 3129 C C . GLN B 1 76 ? -20.598 35.613 -19.817 1.00 39.17 72 GLN B C 1
ATOM 3130 O O . GLN B 1 76 ? -19.540 35.047 -19.607 1.00 39.41 72 GLN B O 1
ATOM 3136 N N . VAL B 1 77 ? -21.235 36.309 -18.892 1.00 38.81 73 VAL B N 1
ATOM 3137 C CA . VAL B 1 77 ? -20.768 36.370 -17.526 1.00 38.26 73 VAL B CA 1
ATOM 3138 C C . VAL B 1 77 ? -21.933 35.959 -16.691 1.00 37.16 73 VAL B C 1
ATOM 3139 O O . VAL B 1 77 ? -22.994 36.569 -16.746 1.00 36.70 73 VAL B O 1
ATOM 3143 N N . VAL B 1 78 ? -21.724 34.873 -15.963 1.00 38.38 74 VAL B N 1
ATOM 3144 C CA . VAL B 1 78 ? -22.692 34.346 -15.026 1.00 40.08 74 VAL B CA 1
ATOM 3145 C C . VAL B 1 78 ? -22.018 34.390 -13.675 1.00 40.33 74 VAL B C 1
ATOM 3146 O O . VAL B 1 78 ? -20.831 34.691 -13.603 1.00 40.43 74 VAL B O 1
ATOM 3150 N N . SER B 1 79 ? -22.775 34.129 -12.614 1.00 40.90 75 SER B N 1
ATOM 3151 C CA . SER B 1 79 ? -22.282 34.315 -11.269 1.00 41.86 75 SER B CA 1
ATOM 3152 C C . SER B 1 79 ? -22.949 33.383 -10.237 1.00 42.31 75 SER B C 1
ATOM 3153 O O . SER B 1 79 ? -23.953 33.743 -9.607 1.00 41.07 75 SER B O 1
ATOM 3156 N N . ASN B 1 80 ? -22.360 32.191 -10.071 1.00 42.99 76 ASN B N 1
ATOM 3157 C CA . ASN B 1 80 ? -22.894 31.134 -9.201 1.00 42.45 76 ASN B CA 1
ATOM 3158 C C . ASN B 1 80 ? -21.805 30.322 -8.503 1.00 41.59 76 ASN B C 1
ATOM 3159 O O . ASN B 1 80 ? -20.982 29.722 -9.157 1.00 40.24 76 ASN B O 1
ATOM 3164 N N . ARG B 1 81 ? -21.833 30.288 -7.168 1.00 42.57 77 ARG B N 1
ATOM 3165 C CA . ARG B 1 81 ? -20.830 29.587 -6.368 1.00 43.07 77 ARG B CA 1
ATOM 3166 C C . ARG B 1 81 ? -20.915 28.058 -6.492 1.00 42.13 77 ARG B C 1
ATOM 3167 O O . ARG B 1 81 ? -20.032 27.354 -6.020 1.00 41.09 77 ARG B O 1
ATOM 3175 N N . ASN B 1 82 ? -22.001 27.562 -7.080 1.00 41.14 78 ASN B N 1
ATOM 3176 C CA . ASN B 1 82 ? -22.281 26.134 -7.170 1.00 40.10 78 ASN B CA 1
ATOM 3177 C C . ASN B 1 82 ? -22.183 25.733 -8.629 1.00 38.58 78 ASN B C 1
ATOM 3178 O O . ASN B 1 82 ? -23.036 26.094 -9.447 1.00 35.20 78 ASN B O 1
ATOM 3183 N N . PRO B 1 83 ? -21.106 25.010 -8.979 1.00 38.58 79 PRO B N 1
ATOM 3184 C CA . PRO B 1 83 ? -20.888 24.588 -10.371 1.00 39.23 79 PRO B CA 1
ATOM 3185 C C . PRO B 1 83 ? -22.054 23.802 -11.033 1.00 39.51 79 PRO B C 1
ATOM 3186 O O . PRO B 1 83 ? -22.238 23.884 -12.261 1.00 37.54 79 PRO B O 1
ATOM 3190 N N . SER B 1 84 ? -22.806 23.048 -10.222 1.00 40.60 80 SER B N 1
ATOM 3191 C CA . SER B 1 84 ? -23.958 22.253 -10.691 1.00 40.95 80 SER B CA 1
ATOM 3192 C C . SER B 1 84 ? -24.995 23.118 -11.380 1.00 41.96 80 SER B C 1
ATOM 3193 O O . SER B 1 84 ? -25.603 22.721 -12.391 1.00 42.71 80 SER B O 1
ATOM 3196 N N . LEU B 1 85 ? -25.167 24.320 -10.831 1.00 42.46 81 LEU B N 1
ATOM 3197 C CA . LEU B 1 85 ? -26.179 25.276 -11.273 1.00 42.17 81 LEU B CA 1
ATOM 3198 C C . LEU B 1 85 ? -25.772 26.025 -12.528 1.00 42.31 81 LEU B C 1
ATOM 3199 O O . LEU B 1 85 ? -26.609 26.641 -13.190 1.00 44.38 81 LEU B O 1
ATOM 3204 N N . LEU B 1 86 ? -24.499 25.945 -12.887 1.00 40.58 82 LEU B N 1
ATOM 3205 C CA . LEU B 1 86 ? -24.012 26.662 -14.049 1.00 39.88 82 LEU B CA 1
ATOM 3206 C C . LEU B 1 86 ? -24.643 26.131 -15.330 1.00 38.97 82 LEU B C 1
ATOM 3207 O O . LEU B 1 86 ? -24.997 24.973 -15.393 1.00 38.91 82 LEU B O 1
ATOM 3212 N N . PRO B 1 87 ? -24.811 26.998 -16.350 1.00 39.81 83 PRO B N 1
ATOM 3213 C CA . PRO B 1 87 ? -25.502 26.639 -17.598 1.00 39.71 83 PRO B CA 1
ATOM 3214 C C . PRO B 1 87 ? -24.592 26.111 -18.689 1.00 39.53 83 PRO B C 1
ATOM 3215 O O . PRO B 1 87 ? -24.603 26.610 -19.809 1.00 39.81 83 PRO B O 1
ATOM 3219 N N . TRP B 1 88 ? -23.809 25.095 -18.393 1.00 40.54 84 TRP B N 1
ATOM 3220 C CA . TRP B 1 88 ? -22.834 24.649 -19.378 1.00 41.85 84 TRP B CA 1
ATOM 3221 C C . TRP B 1 88 ? -23.504 23.883 -20.509 1.00 42.72 84 TRP B C 1
ATOM 3222 O O . TRP B 1 88 ? -23.105 24.019 -21.686 1.00 43.30 84 TRP B O 1
ATOM 3233 N N . LYS B 1 89 ? -24.504 23.067 -20.145 1.00 43.83 85 LYS B N 1
ATOM 3234 C CA . LYS B 1 89 ? -25.339 22.361 -21.128 1.00 44.41 85 LYS B CA 1
ATOM 3235 C C . LYS B 1 89 ? -25.964 23.398 -22.053 1.00 44.66 85 LYS B C 1
ATOM 3236 O O . LYS B 1 89 ? -25.832 23.338 -23.272 1.00 42.23 85 LYS B O 1
ATOM 3242 N N . GLU B 1 90 ? -26.618 24.373 -21.430 1.00 45.34 86 GLU B N 1
ATOM 3243 C CA . GLU B 1 90 ? -27.184 25.508 -22.135 1.00 46.38 86 GLU B CA 1
ATOM 3244 C C . GLU B 1 90 ? -26.257 26.107 -23.196 1.00 46.59 86 GLU B C 1
ATOM 3245 O O . GLU B 1 90 ? -26.676 26.270 -24.340 1.00 46.43 86 GLU B O 1
ATOM 3251 N N . LEU B 1 91 ? -25.016 26.460 -22.828 1.00 46.61 87 LEU B N 1
ATOM 3252 C CA . LEU B 1 91 ? -24.157 27.258 -23.741 1.00 46.71 87 LEU B CA 1
ATOM 3253 C C . LEU B 1 91 ? -23.188 26.436 -24.586 1.00 46.50 87 LEU B C 1
ATOM 3254 O O . LEU B 1 91 ? -22.447 27.007 -25.399 1.00 47.24 87 LEU B O 1
ATOM 3259 N N . GLY B 1 92 ? -23.173 25.118 -24.385 1.00 45.37 88 GLY B N 1
ATOM 3260 C CA . GLY B 1 92 ? -22.407 24.220 -25.235 1.00 44.59 88 GLY B CA 1
ATOM 3261 C C . GLY B 1 92 ? -20.948 24.132 -24.838 1.00 43.90 88 GLY B C 1
ATOM 3262 O O . GLY B 1 92 ? -20.061 23.941 -25.681 1.00 44.11 88 GLY B O 1
ATOM 3263 N N . ILE B 1 93 ? -20.696 24.265 -23.545 1.00 43.06 89 ILE B N 1
ATOM 3264 C CA . ILE B 1 93 ? -19.333 24.365 -23.062 1.00 42.44 89 ILE B CA 1
ATOM 3265 C C . ILE B 1 93 ? -18.706 22.971 -23.104 1.00 42.52 89 ILE B C 1
ATOM 3266 O O . ILE B 1 93 ? -19.220 22.008 -22.508 1.00 43.90 89 ILE B O 1
ATOM 3271 N N . ASP B 1 94 ? -17.605 22.871 -23.835 1.00 40.84 90 ASP B N 1
ATOM 3272 C CA . ASP B 1 94 ? -16.834 21.652 -23.906 1.00 39.35 90 ASP B CA 1
ATOM 3273 C C . ASP B 1 94 ? -15.934 21.507 -22.690 1.00 38.22 90 ASP B C 1
ATOM 3274 O O . ASP B 1 94 ? -15.930 20.461 -22.028 1.00 38.14 90 ASP B O 1
ATOM 3279 N N . ILE B 1 95 ? -15.158 22.555 -22.408 1.00 37.83 91 ILE B N 1
ATOM 3280 C CA . ILE B 1 95 ? -14.168 22.502 -21.331 1.00 36.38 91 ILE B CA 1
ATOM 3281 C C . ILE B 1 95 ? -14.186 23.698 -20.357 1.00 35.03 91 ILE B C 1
ATOM 3282 O O . ILE B 1 95 ? -14.235 24.870 -20.758 1.00 35.06 91 ILE B O 1
ATOM 3287 N N . VAL B 1 96 ? -14.171 23.365 -19.072 1.00 31.72 92 VAL B N 1
ATOM 3288 C CA . VAL B 1 96 ? -14.094 24.341 -17.988 1.00 30.82 92 VAL B CA 1
ATOM 3289 C C . VAL B 1 96 ? -12.657 24.584 -17.482 1.00 28.96 92 VAL B C 1
ATOM 3290 O O . VAL B 1 96 ? -11.938 23.648 -17.091 1.00 28.26 92 VAL B O 1
ATOM 3294 N N . ILE B 1 97 ? -12.227 25.846 -17.485 1.00 27.69 93 ILE B N 1
ATOM 3295 C CA . ILE B 1 97 ? -10.989 26.158 -16.780 1.00 27.09 93 ILE B CA 1
ATOM 3296 C C . ILE B 1 97 ? -11.357 26.412 -15.309 1.00 26.27 93 ILE B C 1
ATOM 3297 O O . ILE B 1 97 ? -12.062 27.363 -14.962 1.00 27.21 93 ILE B O 1
ATOM 3302 N N . GLU B 1 98 ? -10.873 25.537 -14.458 1.00 26.93 94 GLU B N 1
ATOM 3303 C CA . GLU B 1 98 ? -11.203 25.571 -13.040 1.00 27.19 94 GLU B CA 1
ATOM 3304 C C . GLU B 1 98 ? -10.132 26.369 -12.306 1.00 26.47 94 GLU B C 1
ATOM 3305 O O . GLU B 1 98 ? -9.108 25.817 -11.930 1.00 27.94 94 GLU B O 1
ATOM 3311 N N . GLY B 1 99 ? -10.369 27.662 -12.140 1.00 26.24 95 GLY B N 1
ATOM 3312 C CA . GLY B 1 99 ? -9.430 28.556 -11.520 1.00 26.79 95 GLY B CA 1
ATOM 3313 C C . GLY B 1 99 ? -9.942 29.150 -10.221 1.00 27.43 95 GLY B C 1
ATOM 3314 O O . GLY B 1 99 ? -9.468 30.198 -9.793 1.00 30.29 95 GLY B O 1
ATOM 3315 N N . THR B 1 100 ? -10.899 28.510 -9.573 1.00 27.09 96 THR B N 1
ATOM 3316 C CA . THR B 1 100 ? -11.455 29.071 -8.319 1.00 27.03 96 THR B CA 1
ATOM 3317 C C . THR B 1 100 ? -10.567 28.767 -7.111 1.00 26.08 96 THR B C 1
ATOM 3318 O O . THR B 1 100 ? -10.753 29.330 -6.015 1.00 25.72 96 THR B O 1
ATOM 3322 N N . GLY B 1 101 ? -9.683 27.793 -7.276 1.00 26.59 97 GLY B N 1
ATOM 3323 C CA . GLY B 1 101 ? -8.911 27.261 -6.151 1.00 28.09 97 GLY B CA 1
ATOM 3324 C C . GLY B 1 101 ? -9.688 26.395 -5.171 1.00 29.01 97 GLY B C 1
ATOM 3325 O O . GLY B 1 101 ? -9.158 26.016 -4.117 1.00 28.56 97 GLY B O 1
ATOM 3326 N N . VAL B 1 102 ? -10.930 26.038 -5.496 1.00 30.72 98 VAL B N 1
ATOM 3327 C CA . VAL B 1 102 ? -11.738 25.268 -4.515 1.00 31.35 98 VAL B CA 1
ATOM 3328 C C . VAL B 1 102 ? -12.405 24.012 -5.061 1.00 32.06 98 VAL B C 1
ATOM 3329 O O . VAL B 1 102 ? -12.873 23.209 -4.276 1.00 33.88 98 VAL B O 1
ATOM 3333 N N . PHE B 1 103 ? -12.441 23.810 -6.375 1.00 31.55 99 PHE B N 1
ATOM 3334 C CA . PHE B 1 103 ? -12.918 22.538 -6.890 1.00 32.48 99 PHE B CA 1
ATOM 3335 C C . PHE B 1 103 ? -11.758 21.731 -7.501 1.00 32.51 99 PHE B C 1
ATOM 3336 O O . PHE B 1 103 ? -11.541 21.693 -8.711 1.00 32.84 99 PHE B O 1
ATOM 3344 N N . VAL B 1 104 ? -11.035 21.080 -6.609 1.00 33.56 100 VAL B N 1
ATOM 3345 C CA . VAL B 1 104 ? -9.774 20.422 -6.921 1.00 34.29 100 VAL B CA 1
ATOM 3346 C C . VAL B 1 104 ? -9.878 18.896 -6.772 1.00 35.24 100 VAL B C 1
ATOM 3347 O O . VAL B 1 104 ? -8.940 18.179 -7.138 1.00 35.55 100 VAL B O 1
ATOM 3351 N N . ASP B 1 105 ? -10.994 18.395 -6.232 1.00 35.44 101 ASP B N 1
ATOM 3352 C CA . ASP B 1 105 ? -11.248 16.940 -6.213 1.00 35.74 101 ASP B CA 1
ATOM 3353 C C . ASP B 1 105 ? -12.243 16.506 -7.297 1.00 35.38 101 ASP B C 1
ATOM 3354 O O . ASP B 1 105 ? -12.810 17.343 -7.982 1.00 35.79 101 ASP B O 1
ATOM 3359 N N . ARG B 1 106 ? -12.382 15.190 -7.474 1.00 36.03 102 ARG B N 1
ATOM 3360 C CA . ARG B 1 106 ? -13.301 14.576 -8.461 1.00 35.80 102 ARG B CA 1
ATOM 3361 C C . ARG B 1 106 ? -14.749 14.975 -8.149 1.00 35.84 102 ARG B C 1
ATOM 3362 O O . ARG B 1 106 ? -15.535 15.324 -9.034 1.00 34.66 102 ARG B O 1
ATOM 3370 N N . GLU B 1 107 ? -15.092 14.942 -6.873 1.00 36.67 103 GLU B N 1
ATOM 3371 C CA . GLU B 1 107 ? -16.456 15.284 -6.483 1.00 38.12 103 GLU B CA 1
ATOM 3372 C C . GLU B 1 107 ? -16.827 16.746 -6.795 1.00 38.54 103 GLU B C 1
ATOM 3373 O O . GLU B 1 107 ? -17.881 16.994 -7.395 1.00 39.92 103 GLU B O 1
ATOM 3379 N N . GLY B 1 108 ? -15.974 17.707 -6.404 1.00 37.55 104 GLY B N 1
ATOM 3380 C CA . GLY B 1 108 ? -16.227 19.132 -6.704 1.00 36.40 104 GLY B CA 1
ATOM 3381 C C . GLY B 1 108 ? -16.108 19.480 -8.190 1.00 35.59 104 GLY B C 1
ATOM 3382 O O . GLY B 1 108 ? -17.029 20.053 -8.795 1.00 33.85 104 GLY B O 1
ATOM 3383 N N . ALA B 1 109 ? -14.963 19.143 -8.777 1.00 34.48 105 ALA B N 1
ATOM 3384 C CA . ALA B 1 109 ? -14.725 19.438 -10.175 1.00 35.30 105 ALA B CA 1
ATOM 3385 C C . ALA B 1 109 ? -15.741 18.700 -11.084 1.00 35.83 105 ALA B C 1
ATOM 3386 O O . ALA B 1 109 ? -16.128 19.204 -12.136 1.00 36.70 105 ALA B O 1
ATOM 3388 N N . GLY B 1 110 ? -16.163 17.505 -10.675 1.00 36.48 106 GLY B N 1
ATOM 3389 C CA . GLY B 1 110 ? -17.200 16.775 -11.403 1.00 36.61 106 GLY B CA 1
ATOM 3390 C C . GLY B 1 110 ? -18.523 17.510 -11.617 1.00 36.63 106 GLY B C 1
ATOM 3391 O O . GLY B 1 110 ? -19.219 17.232 -12.589 1.00 37.97 106 GLY B O 1
ATOM 3392 N N . LYS B 1 111 ? -18.871 18.465 -10.746 1.00 36.41 107 LYS B N 1
ATOM 3393 C CA . LYS B 1 111 ? -20.142 19.181 -10.883 1.00 36.20 107 LYS B CA 1
ATOM 3394 C C . LYS B 1 111 ? -20.243 19.940 -12.182 1.00 35.97 107 LYS B C 1
ATOM 3395 O O . LYS B 1 111 ? -21.335 20.121 -12.705 1.00 35.82 107 LYS B O 1
ATOM 3401 N N . HIS B 1 112 ? -19.107 20.405 -12.681 1.00 35.36 108 HIS B N 1
ATOM 3402 C CA . HIS B 1 112 ? -19.031 21.045 -13.993 1.00 36.22 108 HIS B CA 1
ATOM 3403 C C . HIS B 1 112 ? -19.527 20.112 -15.081 1.00 35.63 108 HIS B C 1
ATOM 3404 O O . HIS B 1 112 ? -20.113 20.536 -16.056 1.00 36.45 108 HIS B O 1
ATOM 3411 N N . ILE B 1 113 ? -19.278 18.827 -14.909 1.00 36.98 109 ILE B N 1
ATOM 3412 C CA . ILE B 1 113 ? -19.673 17.844 -15.910 1.00 37.98 109 ILE B CA 1
ATOM 3413 C C . ILE B 1 113 ? -21.153 17.493 -15.672 1.00 37.67 109 ILE B C 1
ATOM 3414 O O . ILE B 1 113 ? -21.943 17.512 -16.597 1.00 37.02 109 ILE B O 1
ATOM 3419 N N . GLU B 1 114 ? -21.541 17.261 -14.421 1.00 38.73 110 GLU B N 1
ATOM 3420 C CA . GLU B 1 114 ? -22.960 17.173 -14.074 1.00 38.77 110 GLU B CA 1
ATOM 3421 C C . GLU B 1 114 ? -23.775 18.300 -14.753 1.00 38.81 110 GLU B C 1
ATOM 3422 O O . GLU B 1 114 ? -24.845 18.052 -15.317 1.00 38.60 110 GLU B O 1
ATOM 3428 N N . ALA B 1 115 ? -23.243 19.528 -14.705 1.00 37.98 111 ALA B N 1
ATOM 3429 C CA . ALA B 1 115 ? -23.874 20.732 -15.271 1.00 37.10 111 ALA B CA 1
ATOM 3430 C C . ALA B 1 115 ? -23.777 20.801 -16.784 1.00 35.76 111 ALA B C 1
ATOM 3431 O O . ALA B 1 115 ? -24.389 21.678 -17.394 1.00 34.44 111 ALA B O 1
ATOM 3433 N N . GLY B 1 116 ? -22.986 19.907 -17.383 1.00 35.98 112 GLY B N 1
ATOM 3434 C CA . GLY B 1 116 ? -22.994 19.726 -18.846 1.00 36.34 112 GLY B CA 1
ATOM 3435 C C . GLY B 1 116 ? -21.697 19.929 -19.594 1.00 36.70 112 GLY B C 1
ATOM 3436 O O . GLY B 1 116 ? -21.672 19.914 -20.831 1.00 35.32 112 GLY B O 1
ATOM 3437 N N . ALA B 1 117 ? -20.605 20.153 -18.873 1.00 37.73 113 ALA B N 1
ATOM 3438 C CA . ALA B 1 117 ? -19.302 20.223 -19.535 1.00 38.63 113 ALA B CA 1
ATOM 3439 C C . ALA B 1 117 ? -18.712 18.808 -19.714 1.00 38.17 113 ALA B C 1
ATOM 3440 O O . ALA B 1 117 ? -19.142 17.864 -19.076 1.00 38.03 113 ALA B O 1
ATOM 3442 N N . LYS B 1 118 ? -17.726 18.679 -20.589 1.00 40.10 114 LYS B N 1
ATOM 3443 C CA . LYS B 1 118 ? -17.099 17.387 -20.892 1.00 40.51 114 LYS B CA 1
ATOM 3444 C C . LYS B 1 118 ? -15.776 17.182 -20.168 1.00 40.59 114 LYS B C 1
ATOM 3445 O O . LYS B 1 118 ? -15.395 16.046 -19.831 1.00 38.83 114 LYS B O 1
ATOM 3451 N N . LYS B 1 119 ? -15.073 18.301 -19.966 1.00 40.72 115 LYS B N 1
ATOM 3452 C CA . LYS B 1 119 ? -13.720 18.327 -19.400 1.00 39.51 115 LYS B CA 1
ATOM 3453 C C . LYS B 1 119 ? -13.494 19.500 -18.451 1.00 37.72 115 LYS B C 1
ATOM 3454 O O . LYS B 1 119 ? -14.023 20.596 -18.636 1.00 36.72 115 LYS B O 1
ATOM 3460 N N . VAL B 1 120 ? -12.734 19.213 -17.400 1.00 36.01 116 VAL B N 1
ATOM 3461 C CA . VAL B 1 120 ? -12.326 20.200 -16.413 1.00 34.09 116 VAL B CA 1
ATOM 3462 C C . VAL B 1 120 ? -10.820 20.168 -16.315 1.00 32.06 116 VAL B C 1
ATOM 3463 O O . VAL B 1 120 ? -10.227 19.106 -16.083 1.00 28.94 116 VAL B O 1
ATOM 3467 N N . ILE B 1 121 ? -10.223 21.343 -16.491 1.00 30.58 117 ILE B N 1
ATOM 3468 C CA . ILE B 1 121 ? -8.802 21.547 -16.298 1.00 29.97 117 ILE B CA 1
ATOM 3469 C C . ILE B 1 121 ? -8.607 22.385 -15.049 1.00 28.43 117 ILE B C 1
ATOM 3470 O O . ILE B 1 121 ? -8.946 23.570 -15.019 1.00 28.58 117 ILE B O 1
ATOM 3475 N N . ILE B 1 122 ? -8.056 21.770 -14.024 1.00 27.62 118 ILE B N 1
ATOM 3476 C CA . ILE B 1 122 ? -7.852 22.450 -12.761 1.00 27.18 118 ILE B CA 1
ATOM 3477 C C . ILE B 1 122 ? -6.473 23.120 -12.769 1.00 27.02 118 ILE B C 1
ATOM 3478 O O . ILE B 1 122 ? -5.480 22.507 -13.163 1.00 26.38 118 ILE B O 1
ATOM 3483 N N . THR B 1 123 ? -6.439 24.376 -12.330 1.00 27.21 119 THR B N 1
ATOM 3484 C CA . THR B 1 123 ? -5.254 25.220 -12.341 1.00 26.93 119 THR B CA 1
ATOM 3485 C C . THR B 1 123 ? -4.560 25.133 -10.960 1.00 28.81 119 THR B C 1
ATOM 3486 O O . THR B 1 123 ? -4.163 26.132 -10.392 1.00 29.66 119 THR B O 1
ATOM 3490 N N . ALA B 1 124 ? -4.424 23.929 -10.434 1.00 28.13 120 ALA B N 1
ATOM 3491 C CA . ALA B 1 124 ? -3.812 23.717 -9.150 1.00 29.82 120 ALA B CA 1
ATOM 3492 C C . ALA B 1 124 ? -3.579 22.227 -8.999 1.00 31.55 120 ALA B C 1
ATOM 3493 O O . ALA B 1 124 ? -4.091 21.432 -9.767 1.00 32.67 120 ALA B O 1
ATOM 3495 N N . PRO B 1 125 ? -2.781 21.831 -8.019 1.00 33.61 121 PRO B N 1
ATOM 3496 C CA . PRO B 1 125 ? -2.766 20.385 -7.865 1.00 35.76 121 PRO B CA 1
ATOM 3497 C C . PRO B 1 125 ? -4.173 19.838 -7.536 1.00 36.96 121 PRO B C 1
ATOM 3498 O O . PRO B 1 125 ? -5.007 20.550 -6.983 1.00 36.66 121 PRO B O 1
ATOM 3502 N N . GLY B 1 126 ? -4.438 18.592 -7.917 1.00 38.89 122 GLY B N 1
ATOM 3503 C CA . GLY B 1 126 ? -5.701 17.961 -7.604 1.00 40.31 122 GLY B CA 1
ATOM 3504 C C . GLY B 1 126 ? -5.609 17.334 -6.238 1.00 41.84 122 GLY B C 1
ATOM 3505 O O . GLY B 1 126 ? -4.522 17.307 -5.622 1.00 41.45 122 GLY B O 1
ATOM 3506 N N . LYS B 1 127 A -6.749 16.864 -5.741 1.00 43.91 122 LYS B N 1
ATOM 3507 C CA . LYS B 1 127 A -6.771 15.971 -4.577 1.00 45.88 122 LYS B CA 1
ATOM 3508 C C . LYS B 1 127 A -7.198 14.646 -5.181 1.00 46.78 122 LYS B C 1
ATOM 3509 O O . LYS B 1 127 A -7.900 14.636 -6.203 1.00 46.87 122 LYS B O 1
ATOM 3515 N N . GLY B 1 128 ? -6.755 13.544 -4.579 1.00 47.16 123 GLY B N 1
ATOM 3516 C CA . GLY B 1 128 ? -6.973 12.204 -5.143 1.00 47.37 123 GLY B CA 1
ATOM 3517 C C . GLY B 1 128 ? -5.979 11.895 -6.259 1.00 48.14 123 GLY B C 1
ATOM 3518 O O . GLY B 1 128 ? -5.107 12.713 -6.592 1.00 49.20 123 GLY B O 1
ATOM 3519 N N . ASP B 1 129 ? -6.104 10.718 -6.855 1.00 47.83 124 ASP B N 1
ATOM 3520 C CA . ASP B 1 129 ? -5.184 10.333 -7.922 1.00 46.39 124 ASP B CA 1
ATOM 3521 C C . ASP B 1 129 ? -5.547 11.004 -9.248 1.00 43.79 124 ASP B C 1
ATOM 3522 O O . ASP B 1 129 ? -5.481 10.369 -10.305 1.00 42.53 124 ASP B O 1
ATOM 3527 N N . ILE B 1 130 ? -5.895 12.291 -9.187 1.00 41.11 125 ILE B N 1
ATOM 3528 C CA . ILE B 1 130 ? -6.340 13.037 -10.380 1.00 39.27 125 ILE B CA 1
ATOM 3529 C C . ILE B 1 130 ? -5.199 13.218 -11.360 1.00 37.46 125 ILE B C 1
ATOM 3530 O O . ILE B 1 130 ? -4.117 13.654 -10.989 1.00 37.30 125 ILE B O 1
ATOM 3535 N N . PRO B 1 131 ? -5.424 12.851 -12.623 1.00 35.92 126 PRO B N 1
ATOM 3536 C CA . PRO B 1 131 ? -4.355 12.931 -13.587 1.00 35.60 126 PRO B CA 1
ATOM 3537 C C . PRO B 1 131 ? -3.725 14.333 -13.702 1.00 34.85 126 PRO B C 1
ATOM 3538 O O . PRO B 1 131 ? -4.410 15.320 -13.943 1.00 33.44 126 PRO B O 1
ATOM 3542 N N . THR B 1 132 ? -2.411 14.393 -13.553 1.00 34.35 127 THR B N 1
ATOM 3543 C CA . THR B 1 132 ? -1.698 15.671 -13.471 1.00 34.25 127 THR B CA 1
ATOM 3544 C C . THR B 1 132 ? -0.622 15.769 -14.547 1.00 33.33 127 THR B C 1
ATOM 3545 O O . THR B 1 132 ? 0.061 14.794 -14.821 1.00 31.83 127 THR B O 1
ATOM 3549 N N . TYR B 1 133 ? -0.495 16.940 -15.166 1.00 35.00 128 TYR B N 1
ATOM 3550 C CA . TYR B 1 133 ? 0.331 17.113 -16.369 1.00 35.19 128 TYR B CA 1
ATOM 3551 C C . TYR B 1 133 ? 1.169 18.399 -16.355 1.00 34.83 128 TYR B C 1
ATOM 3552 O O . TYR B 1 133 ? 0.671 19.475 -15.995 1.00 33.03 128 TYR B O 1
ATOM 3561 N N . VAL B 1 134 ? 2.441 18.257 -16.742 1.00 33.55 129 VAL B N 1
ATOM 3562 C CA . VAL B 1 134 ? 3.331 19.381 -16.989 1.00 33.79 129 VAL B CA 1
ATOM 3563 C C . VAL B 1 134 ? 3.711 19.366 -18.471 1.00 34.17 129 VAL B C 1
ATOM 3564 O O . VAL B 1 134 ? 4.221 18.383 -19.004 1.00 33.57 129 VAL B O 1
ATOM 3568 N N . VAL B 1 135 ? 3.417 20.465 -19.130 1.00 34.72 130 VAL B N 1
ATOM 3569 C CA . VAL B 1 135 ? 3.662 20.582 -20.541 1.00 35.86 130 VAL B CA 1
ATOM 3570 C C . VAL B 1 135 ? 5.169 20.632 -20.743 1.00 36.95 130 VAL B C 1
ATOM 3571 O O . VAL B 1 135 ? 5.881 21.404 -20.081 1.00 37.08 130 VAL B O 1
ATOM 3575 N N . GLY B 1 136 ? 5.657 19.760 -21.621 1.00 37.34 131 GLY B N 1
ATOM 3576 C CA . GLY B 1 136 ? 7.090 19.568 -21.814 1.00 37.18 131 GLY B CA 1
ATOM 3577 C C . GLY B 1 136 ? 7.665 18.418 -21.020 1.00 36.79 131 GLY B C 1
ATOM 3578 O O . GLY B 1 136 ? 8.765 17.992 -21.303 1.00 36.93 131 GLY B O 1
ATOM 3579 N N . VAL B 1 137 ? 6.934 17.914 -20.027 1.00 37.32 132 VAL B N 1
ATOM 3580 C CA . VAL B 1 137 ? 7.432 16.820 -19.178 1.00 38.11 132 VAL B CA 1
ATOM 3581 C C . VAL B 1 137 ? 6.657 15.503 -19.423 1.00 38.70 132 VAL B C 1
ATOM 3582 O O . VAL B 1 137 ? 7.248 14.476 -19.775 1.00 39.28 132 VAL B O 1
ATOM 3586 N N . ASN B 1 138 ? 5.346 15.527 -19.233 1.00 38.95 133 ASN B N 1
ATOM 3587 C CA . ASN B 1 138 ? 4.541 14.320 -19.401 1.00 39.89 133 ASN B CA 1
ATOM 3588 C C . ASN B 1 138 ? 3.196 14.605 -20.017 1.00 39.95 133 ASN B C 1
ATOM 3589 O O . ASN B 1 138 ? 2.311 13.775 -19.975 1.00 40.03 133 ASN B O 1
ATOM 3594 N N . ALA B 1 139 ? 3.031 15.781 -20.590 1.00 42.21 134 ALA B N 1
ATOM 3595 C CA . ALA B 1 139 ? 1.728 16.175 -21.122 1.00 43.92 134 ALA B CA 1
ATOM 3596 C C . ALA B 1 139 ? 1.390 15.333 -22.333 1.00 44.93 134 ALA B C 1
ATOM 3597 O O . ALA B 1 139 ? 0.221 15.247 -22.737 1.00 44.76 134 ALA B O 1
ATOM 3599 N N . ASP B 1 140 ? 2.430 14.715 -22.902 1.00 46.67 135 ASP B N 1
ATOM 3600 C CA . ASP B 1 140 ? 2.295 13.743 -24.012 1.00 46.90 135 ASP B CA 1
ATOM 3601 C C . ASP B 1 140 ? 1.603 12.443 -23.582 1.00 46.67 135 ASP B C 1
ATOM 3602 O O . ASP B 1 140 ? 1.100 11.709 -24.420 1.00 47.04 135 ASP B O 1
ATOM 3607 N N . ALA B 1 141 ? 1.558 12.165 -22.281 1.00 46.57 136 ALA B N 1
ATOM 3608 C CA . ALA B 1 141 ? 0.853 10.989 -21.785 1.00 46.20 136 ALA B CA 1
ATOM 3609 C C . ALA B 1 141 ? -0.642 11.248 -21.580 1.00 46.22 136 ALA B C 1
ATOM 3610 O O . ALA B 1 141 ? -1.354 10.385 -21.072 1.00 45.82 136 ALA B O 1
ATOM 3612 N N . TYR B 1 142 ? -1.126 12.430 -21.964 1.00 46.15 137 TYR B N 1
ATOM 3613 C CA . TYR B 1 142 ? -2.541 12.769 -21.744 1.00 46.86 137 TYR B CA 1
ATOM 3614 C C . TYR B 1 142 ? -3.467 11.970 -22.652 1.00 47.18 137 TYR B C 1
ATOM 3615 O O . TYR B 1 142 ? -3.248 11.900 -23.859 1.00 47.39 137 TYR B O 1
ATOM 3624 N N . SER B 1 143 ? -4.509 11.402 -22.040 1.00 49.01 138 SER B N 1
ATOM 3625 C CA . SER B 1 143 ? -5.527 10.596 -22.721 1.00 49.96 138 SER B CA 1
ATOM 3626 C C . SER B 1 143 ? -6.883 11.301 -22.694 1.00 50.37 138 SER B C 1
ATOM 3627 O O . SER B 1 143 ? -7.302 11.781 -21.636 1.00 50.09 138 SER B O 1
ATOM 3630 N N . HIS B 1 144 ? -7.584 11.331 -23.835 1.00 51.57 139 HIS B N 1
ATOM 3631 C CA . HIS B 1 144 ? -8.959 11.851 -23.860 1.00 51.27 139 HIS B CA 1
ATOM 3632 C C . HIS B 1 144 ? -9.935 11.088 -22.964 1.00 51.03 139 HIS B C 1
ATOM 3633 O O . HIS B 1 144 ? -10.965 11.638 -22.577 1.00 51.64 139 HIS B O 1
ATOM 3640 N N . ASP B 1 145 ? -9.625 9.834 -22.645 1.00 50.70 140 ASP B N 1
ATOM 3641 C CA . ASP B 1 145 ? -10.384 9.071 -21.646 1.00 49.68 140 ASP B CA 1
ATOM 3642 C C . ASP B 1 145 ? -10.601 9.875 -20.333 1.00 48.72 140 ASP B C 1
ATOM 3643 O O . ASP B 1 145 ? -11.561 9.621 -19.598 1.00 48.37 140 ASP B O 1
ATOM 3648 N N . GLU B 1 146 ? -9.714 10.832 -20.036 1.00 46.44 141 GLU B N 1
ATOM 3649 C CA . GLU B 1 146 ? -9.730 11.498 -18.729 1.00 43.88 141 GLU B CA 1
ATOM 3650 C C . GLU B 1 146 ? -10.562 12.797 -18.706 1.00 42.24 141 GLU B C 1
ATOM 3651 O O . GLU B 1 146 ? -10.276 13.755 -19.414 1.00 40.32 141 GLU B O 1
ATOM 3657 N N . PRO B 1 147 ? -11.618 12.817 -17.873 1.00 40.94 142 PRO B N 1
ATOM 3658 C CA . PRO B 1 147 ? -12.532 13.960 -17.818 1.00 39.46 142 PRO B CA 1
ATOM 3659 C C . PRO B 1 147 ? -12.011 15.119 -16.970 1.00 37.47 142 PRO B C 1
ATOM 3660 O O . PRO B 1 147 ? -12.181 16.269 -17.343 1.00 37.64 142 PRO B O 1
ATOM 3664 N N . ILE B 1 148 ? -11.399 14.791 -15.837 1.00 35.08 143 ILE B N 1
ATOM 3665 C CA . ILE B 1 148 ? -10.852 15.766 -14.920 1.00 33.52 143 ILE B CA 1
ATOM 3666 C C . ILE B 1 148 ? -9.333 15.615 -14.792 1.00 32.97 143 ILE B C 1
ATOM 3667 O O . ILE B 1 148 ? -8.816 14.565 -14.407 1.00 31.52 143 ILE B O 1
ATOM 3672 N N . ILE B 1 149 ? -8.617 16.694 -15.088 1.00 32.55 144 ILE B N 1
ATOM 3673 C CA . ILE B 1 149 ? -7.172 16.689 -15.055 1.00 31.35 144 ILE B CA 1
ATOM 3674 C C . ILE B 1 149 ? -6.651 18.006 -14.468 1.00 31.86 144 ILE B C 1
ATOM 3675 O O . ILE B 1 149 ? -7.334 19.039 -14.533 1.00 31.08 144 ILE B O 1
ATOM 3680 N N . SER B 1 150 ? -5.417 17.937 -13.949 1.00 31.47 145 SER B N 1
ATOM 3681 C CA . SER B 1 150 ? -4.731 19.048 -13.307 1.00 30.57 145 SER B CA 1
ATOM 3682 C C . SER B 1 150 ? -3.531 19.519 -14.104 1.00 29.98 145 SER B C 1
ATOM 3683 O O . SER B 1 150 ? -2.866 18.732 -14.784 1.00 29.74 145 SER B O 1
ATOM 3686 N N . ASN B 1 151 ? -3.263 20.817 -14.015 1.00 29.17 146 ASN B N 1
ATOM 3687 C CA . ASN B 1 151 ? -2.041 21.406 -14.570 1.00 28.05 146 ASN B CA 1
ATOM 3688 C C . ASN B 1 151 ? -0.944 21.619 -13.502 1.00 27.27 146 ASN B C 1
ATOM 3689 O O . ASN B 1 151 ? 0.043 22.303 -13.749 1.00 25.55 146 ASN B O 1
ATOM 3694 N N . ALA B 1 152 ? -1.136 21.046 -12.324 1.00 26.46 147 ALA B N 1
ATOM 3695 C CA . ALA B 1 152 ? -0.177 21.164 -11.245 1.00 26.55 147 ALA B CA 1
ATOM 3696 C C . ALA B 1 152 ? -0.013 22.639 -10.811 1.00 26.87 147 ALA B C 1
ATOM 3697 O O . ALA B 1 152 ? -0.682 23.514 -11.383 1.00 24.46 147 ALA B O 1
ATOM 3699 N N . SER B 1 153 ? 0.764 22.862 -9.722 1.00 27.10 148 SER B N 1
ATOM 3700 C CA . SER B 1 153 ? 1.164 24.195 -9.252 1.00 27.24 148 SER B CA 1
ATOM 3701 C C . SER B 1 153 ? 2.127 24.956 -10.191 1.00 28.20 148 SER B C 1
ATOM 3702 O O . SER B 1 153 ? 2.693 24.404 -11.146 1.00 29.07 148 SER B O 1
ATOM 3705 N N . CYS B 1 154 ? 2.285 26.256 -9.933 1.00 28.51 149 CYS B N 1
ATOM 3706 C CA . CYS B 1 154 ? 3.251 27.078 -10.685 1.00 27.70 149 CYS B CA 1
ATOM 3707 C C . CYS B 1 154 ? 4.685 26.615 -10.391 1.00 25.82 149 CYS B C 1
ATOM 3708 O O . CYS B 1 154 ? 5.528 26.549 -11.273 1.00 23.89 149 CYS B O 1
ATOM 3711 N N . THR B 1 155 ? 4.942 26.285 -9.134 1.00 25.43 150 THR B N 1
ATOM 3712 C CA . THR B 1 155 ? 6.255 25.898 -8.710 1.00 26.09 150 THR B CA 1
ATOM 3713 C C . THR B 1 155 ? 6.639 24.582 -9.363 1.00 27.03 150 THR B C 1
ATOM 3714 O O . THR B 1 155 ? 7.800 24.370 -9.659 1.00 28.13 150 THR B O 1
ATOM 3718 N N . THR B 1 156 ? 5.656 23.718 -9.619 1.00 26.49 151 THR B N 1
ATOM 3719 C CA . THR B 1 156 ? 5.922 22.403 -10.147 1.00 25.35 151 THR B CA 1
ATOM 3720 C C . THR B 1 156 ? 6.189 22.498 -11.656 1.00 25.86 151 THR B C 1
ATOM 3721 O O . THR B 1 156 ? 7.007 21.755 -12.190 1.00 26.26 151 THR B O 1
ATOM 3725 N N . ASN B 1 157 ? 5.514 23.416 -12.336 1.00 24.68 152 ASN B N 1
ATOM 3726 C CA . ASN B 1 157 ? 5.806 23.696 -13.763 1.00 25.56 152 ASN B CA 1
ATOM 3727 C C . ASN B 1 157 ? 7.184 24.315 -13.991 1.00 26.41 152 ASN B C 1
ATOM 3728 O O . ASN B 1 157 ? 7.735 24.224 -15.096 1.00 27.84 152 ASN B O 1
ATOM 3733 N N . CYS B 1 158 ? 7.743 24.959 -12.963 1.00 27.53 153 CYS B N 1
ATOM 3734 C CA . CYS B 1 158 ? 9.080 25.517 -13.085 1.00 27.16 153 CYS B CA 1
ATOM 3735 C C . CYS B 1 158 ? 10.068 24.407 -12.825 1.00 27.55 153 CYS B C 1
ATOM 3736 O O . CYS B 1 158 ? 10.923 24.119 -13.630 1.00 26.70 153 CYS B O 1
ATOM 3739 N N . LEU B 1 159 ? 9.901 23.774 -11.686 1.00 28.55 154 LEU B N 1
ATOM 3740 C CA . LEU B 1 159 ? 10.841 22.789 -11.201 1.00 29.93 154 LEU B CA 1
ATOM 3741 C C . LEU B 1 159 ? 10.988 21.560 -12.088 1.00 29.47 154 LEU B C 1
ATOM 3742 O O . LEU B 1 159 ? 12.106 21.092 -12.314 1.00 29.88 154 LEU B O 1
ATOM 3747 N N . ALA B 1 160 ? 9.872 21.043 -12.595 1.00 29.28 155 ALA B N 1
ATOM 3748 C CA . ALA B 1 160 ? 9.889 19.739 -13.227 1.00 30.01 155 ALA B CA 1
ATOM 3749 C C . ALA B 1 160 ? 10.758 19.693 -14.492 1.00 30.03 155 ALA B C 1
ATOM 3750 O O . ALA B 1 160 ? 11.501 18.732 -14.689 1.00 30.42 155 ALA B O 1
ATOM 3752 N N . PRO B 1 161 ? 10.639 20.701 -15.373 1.00 30.79 156 PRO B N 1
ATOM 3753 C CA . PRO B 1 161 ? 11.428 20.735 -16.626 1.00 30.82 156 PRO B CA 1
ATOM 3754 C C . PRO B 1 161 ? 12.953 20.696 -16.457 1.00 33.02 156 PRO B C 1
ATOM 3755 O O . PRO B 1 161 ? 13.618 20.002 -17.238 1.00 33.97 156 PRO B O 1
ATOM 3759 N N . PHE B 1 162 ? 13.515 21.374 -15.447 1.00 33.05 157 PHE B N 1
ATOM 3760 C CA . PHE B 1 162 ? 14.971 21.283 -15.260 1.00 33.56 157 PHE B CA 1
ATOM 3761 C C . PHE B 1 162 ? 15.381 20.040 -14.505 1.00 33.75 157 PHE B C 1
ATOM 3762 O O . PHE B 1 162 ? 16.366 19.426 -14.869 1.00 33.36 157 PHE B O 1
ATOM 3770 N N . VAL B 1 163 ? 14.610 19.661 -13.491 1.00 35.55 158 VAL B N 1
ATOM 3771 C CA . VAL B 1 163 ? 14.757 18.354 -12.827 1.00 36.56 158 VAL B CA 1
ATOM 3772 C C . VAL B 1 163 ? 14.717 17.175 -13.799 1.00 37.79 158 VAL B C 1
ATOM 3773 O O . VAL B 1 163 ? 15.353 16.156 -13.541 1.00 38.37 158 VAL B O 1
ATOM 3777 N N . LYS B 1 164 ? 13.977 17.319 -14.898 1.00 38.86 159 LYS B N 1
ATOM 3778 C CA . LYS B 1 164 ? 13.930 16.315 -15.963 1.00 40.07 159 LYS B CA 1
ATOM 3779 C C . LYS B 1 164 ? 15.303 16.208 -16.642 1.00 40.53 159 LYS B C 1
ATOM 3780 O O . LYS B 1 164 ? 15.884 15.127 -16.713 1.00 40.58 159 LYS B O 1
ATOM 3786 N N . VAL B 1 165 ? 15.801 17.342 -17.139 1.00 40.55 160 VAL B N 1
ATOM 3787 C CA . VAL B 1 165 ? 17.138 17.443 -17.744 1.00 40.55 160 VAL B CA 1
ATOM 3788 C C . VAL B 1 165 ? 18.268 16.973 -16.788 1.00 40.42 160 VAL B C 1
ATOM 3789 O O . VAL B 1 165 ? 19.187 16.276 -17.203 1.00 39.44 160 VAL B O 1
ATOM 3793 N N . LEU B 1 166 ? 18.177 17.326 -15.508 1.00 38.71 161 LEU B N 1
ATOM 3794 C CA . LEU B 1 166 ? 19.206 16.981 -14.544 1.00 39.03 161 LEU B CA 1
ATOM 3795 C C . LEU B 1 166 ? 19.254 15.475 -14.226 1.00 39.37 161 LEU B C 1
ATOM 3796 O O . LEU B 1 166 ? 20.321 14.919 -13.969 1.00 36.00 161 LEU B O 1
ATOM 3801 N N . ASP B 1 167 ? 18.077 14.857 -14.158 1.00 40.85 162 ASP B N 1
ATOM 3802 C CA . ASP B 1 167 ? 17.965 13.435 -13.869 1.00 41.63 162 ASP B CA 1
ATOM 3803 C C . ASP B 1 167 ? 18.419 12.663 -15.098 1.00 42.42 162 ASP B C 1
ATOM 3804 O O . ASP B 1 167 ? 19.193 11.732 -14.979 1.00 43.11 162 ASP B O 1
ATOM 3809 N N . GLN B 1 168 ? 17.940 13.061 -16.274 1.00 43.70 163 GLN B N 1
ATOM 3810 C CA . GLN B 1 168 ? 18.353 12.441 -17.521 1.00 43.99 163 GLN B CA 1
ATOM 3811 C C . GLN B 1 168 ? 19.870 12.464 -17.673 1.00 44.04 163 GLN B C 1
ATOM 3812 O O . GLN B 1 168 ? 20.483 11.432 -17.921 1.00 43.43 163 GLN B O 1
ATOM 3818 N N . LYS B 1 169 ? 20.470 13.643 -17.546 1.00 42.98 164 LYS B N 1
ATOM 3819 C CA . LYS B 1 169 ? 21.859 13.829 -17.947 1.00 42.14 164 LYS B CA 1
ATOM 3820 C C . LYS B 1 169 ? 22.904 13.718 -16.835 1.00 41.35 164 LYS B C 1
ATOM 3821 O O . LYS B 1 169 ? 24.098 13.637 -17.119 1.00 40.55 164 LYS B O 1
ATOM 3827 N N . PHE B 1 170 ? 22.473 13.695 -15.578 1.00 40.70 165 PHE B N 1
ATOM 3828 C CA . PHE B 1 170 ? 23.413 13.547 -14.485 1.00 40.20 165 PHE B CA 1
ATOM 3829 C C . PHE B 1 170 ? 22.925 12.526 -13.471 1.00 39.16 165 PHE B C 1
ATOM 3830 O O . PHE B 1 170 ? 23.716 11.926 -12.764 1.00 39.51 165 PHE B O 1
ATOM 3838 N N . GLY B 1 171 ? 21.621 12.326 -13.397 1.00 37.81 166 GLY B N 1
ATOM 3839 C CA . GLY B 1 171 ? 21.079 11.295 -12.550 1.00 36.90 166 GLY B CA 1
ATOM 3840 C C . GLY B 1 171 ? 20.980 11.795 -11.140 1.00 35.87 166 GLY B C 1
ATOM 3841 O O . GLY B 1 171 ? 21.987 11.863 -10.449 1.00 35.52 166 GLY B O 1
ATOM 3842 N N . ILE B 1 172 ? 19.757 12.156 -10.742 1.00 34.60 167 ILE B N 1
ATOM 3843 C CA . ILE B 1 172 ? 19.482 12.723 -9.436 1.00 34.97 167 ILE B CA 1
ATOM 3844 C C . ILE B 1 172 ? 19.405 11.613 -8.405 1.00 34.93 167 ILE B C 1
ATOM 3845 O O . ILE B 1 172 ? 18.582 10.711 -8.517 1.00 33.78 167 ILE B O 1
ATOM 3850 N N . ILE B 1 173 ? 20.270 11.689 -7.397 1.00 36.53 168 ILE B N 1
ATOM 3851 C CA . ILE B 1 173 ? 20.200 10.764 -6.271 1.00 37.14 168 ILE B CA 1
ATOM 3852 C C . ILE B 1 173 ? 19.144 11.252 -5.306 1.00 37.91 168 ILE B C 1
ATOM 3853 O O . ILE B 1 173 ? 18.166 10.547 -5.061 1.00 39.77 168 ILE B O 1
ATOM 3858 N N . LYS B 1 174 ? 19.351 12.450 -4.759 1.00 37.17 169 LYS B N 1
ATOM 3859 C CA . LYS B 1 174 ? 18.412 13.063 -3.821 1.00 37.68 169 LYS B CA 1
ATOM 3860 C C . LYS B 1 174 ? 18.571 14.563 -3.907 1.00 36.99 169 LYS B C 1
ATOM 3861 O O . LYS B 1 174 ? 19.572 15.040 -4.426 1.00 35.48 169 LYS B O 1
ATOM 3867 N N . GLY B 1 175 ? 17.612 15.299 -3.355 1.00 36.02 170 GLY B N 1
ATOM 3868 C CA . GLY B 1 175 ? 17.668 16.754 -3.433 1.00 36.80 170 GLY B CA 1
ATOM 3869 C C . GLY B 1 175 ? 16.547 17.511 -2.748 1.00 35.85 170 GLY B C 1
ATOM 3870 O O . GLY B 1 175 ? 15.468 16.969 -2.521 1.00 35.60 170 GLY B O 1
ATOM 3871 N N . THR B 1 176 ? 16.815 18.779 -2.444 1.00 35.04 171 THR B N 1
ATOM 3872 C CA . THR B 1 176 ? 15.885 19.615 -1.706 1.00 35.17 171 THR B CA 1
ATOM 3873 C C . THR B 1 176 ? 15.691 20.977 -2.432 1.00 35.78 171 THR B C 1
ATOM 3874 O O . THR B 1 176 ? 16.518 21.402 -3.231 1.00 34.81 171 THR B O 1
ATOM 3878 N N . MET B 1 177 ? 14.576 21.645 -2.167 1.00 35.97 172 MET B N 1
ATOM 3879 C CA . MET B 1 177 ? 14.129 22.785 -2.961 1.00 34.60 172 MET B CA 1
ATOM 3880 C C . MET B 1 177 ? 13.655 23.885 -2.007 1.00 32.84 172 MET B C 1
ATOM 3881 O O . MET B 1 177 ? 13.064 23.569 -0.970 1.00 31.19 172 MET B O 1
ATOM 3886 N N . THR B 1 178 ? 13.994 25.155 -2.300 1.00 30.81 173 THR B N 1
ATOM 3887 C CA . THR B 1 178 ? 13.300 26.340 -1.726 1.00 29.73 173 THR B CA 1
ATOM 3888 C C . THR B 1 178 ? 12.807 27.212 -2.863 1.00 28.51 173 THR B C 1
ATOM 3889 O O . THR B 1 178 ? 13.575 27.574 -3.754 1.00 28.62 173 THR B O 1
ATOM 3893 N N . THR B 1 179 ? 11.514 27.507 -2.851 1.00 29.07 174 THR B N 1
ATOM 3894 C CA . THR B 1 179 ? 10.955 28.490 -3.767 1.00 28.16 174 THR B CA 1
ATOM 3895 C C . THR B 1 179 ? 10.803 29.826 -3.037 1.00 27.50 174 THR B C 1
ATOM 3896 O O . THR B 1 179 ? 10.283 29.917 -1.914 1.00 24.52 174 THR B O 1
ATOM 3900 N N . THR B 1 180 ? 11.359 30.854 -3.645 1.00 25.73 175 THR B N 1
ATOM 3901 C CA . THR B 1 180 ? 11.247 32.191 -3.098 1.00 27.00 175 THR B CA 1
ATOM 3902 C C . THR B 1 180 ? 10.191 32.851 -3.966 1.00 25.03 175 THR B C 1
ATOM 3903 O O . THR B 1 180 ? 10.381 33.111 -5.182 1.00 22.82 175 THR B O 1
ATOM 3907 N N . HIS B 1 181 ? 9.038 33.053 -3.342 1.00 23.41 176 HIS B N 1
ATOM 3908 C CA . HIS B 1 181 ? 7.813 33.164 -4.106 1.00 22.83 176 HIS B CA 1
ATOM 3909 C C . HIS B 1 181 ? 7.124 34.500 -3.906 1.00 20.15 176 HIS B C 1
ATOM 3910 O O . HIS B 1 181 ? 6.994 34.954 -2.804 1.00 19.92 176 HIS B O 1
ATOM 3917 N N . SER B 1 182 ? 6.675 35.147 -4.977 1.00 20.03 177 SER B N 1
ATOM 3918 C CA . SER B 1 182 ? 5.792 36.296 -4.786 1.00 19.69 177 SER B CA 1
ATOM 3919 C C . SER B 1 182 ? 4.558 35.923 -3.926 1.00 20.83 177 SER B C 1
ATOM 3920 O O . SER B 1 182 ? 4.046 34.777 -3.960 1.00 18.36 177 SER B O 1
ATOM 3923 N N . TYR B 1 183 ? 4.134 36.891 -3.094 1.00 20.56 178 TYR B N 1
ATOM 3924 C CA . TYR B 1 183 ? 2.878 36.798 -2.383 1.00 18.16 178 TYR B CA 1
ATOM 3925 C C . TYR B 1 183 ? 1.713 36.476 -3.318 1.00 19.99 178 TYR B C 1
ATOM 3926 O O . TYR B 1 183 ? 1.714 36.770 -4.539 1.00 13.52 178 TYR B O 1
ATOM 3935 N N . THR B 1 184 ? 0.751 35.755 -2.769 1.00 20.93 179 THR B N 1
ATOM 3936 C CA . THR B 1 184 ? -0.431 35.476 -3.541 1.00 22.84 179 THR B CA 1
ATOM 3937 C C . THR B 1 184 ? -1.651 35.703 -2.678 1.00 22.83 179 THR B C 1
ATOM 3938 O O . THR B 1 184 ? -1.554 35.928 -1.469 1.00 26.21 179 THR B O 1
ATOM 3942 N N . GLY B 1 185 ? -2.807 35.649 -3.321 1.00 25.08 180 GLY B N 1
ATOM 3943 C CA . GLY B 1 185 ? -4.060 36.012 -2.678 1.00 24.94 180 GLY B CA 1
ATOM 3944 C C . GLY B 1 185 ? -4.573 35.155 -1.552 1.00 24.55 180 GLY B C 1
ATOM 3945 O O . GLY B 1 185 ? -5.588 35.523 -0.961 1.00 23.74 180 GLY B O 1
ATOM 3946 N N . ASP B 1 186 ? -3.916 34.027 -1.253 1.00 24.41 181 ASP B N 1
ATOM 3947 C CA . ASP B 1 186 ? -4.234 33.237 -0.033 1.00 26.10 181 ASP B CA 1
ATOM 3948 C C . ASP B 1 186 ? -3.660 33.863 1.239 1.00 26.40 181 ASP B C 1
ATOM 3949 O O . ASP B 1 186 ? -4.074 33.546 2.397 1.00 29.00 181 ASP B O 1
ATOM 3954 N N . GLN B 1 187 ? -2.698 34.770 1.040 1.00 24.30 182 GLN B N 1
ATOM 3955 C CA . GLN B 1 187 ? -2.079 35.505 2.144 1.00 19.49 182 GLN B CA 1
ATOM 3956 C C . GLN B 1 187 ? -2.865 36.731 2.653 1.00 17.79 182 GLN B C 1
ATOM 3957 O O . GLN B 1 187 ? -3.503 37.381 1.886 1.00 12.19 182 GLN B O 1
ATOM 3963 N N . ARG B 1 188 ? -2.856 37.056 3.960 1.00 13.36 183 ARG B N 1
ATOM 3964 C CA . ARG B 1 188 ? -3.575 38.268 4.380 1.00 14.95 183 ARG B CA 1
ATOM 3965 C C . ARG B 1 188 ? -2.812 39.587 4.027 1.00 15.45 183 ARG B C 1
ATOM 3966 O O . ARG B 1 188 ? -1.609 39.591 3.922 1.00 14.51 183 ARG B O 1
ATOM 3974 N N . LEU B 1 189 ? -3.494 40.715 3.842 1.00 15.44 184 LEU B N 1
ATOM 3975 C CA . LEU B 1 189 ? -2.806 42.004 3.731 1.00 15.35 184 LEU B CA 1
ATOM 3976 C C . LEU B 1 189 ? -2.229 42.545 5.044 1.00 14.76 184 LEU B C 1
ATOM 3977 O O . LEU B 1 189 ? -1.107 43.030 5.067 1.00 11.65 184 LEU B O 1
ATOM 3982 N N . LEU B 1 190 ? -2.997 42.510 6.127 1.00 15.04 185 LEU B N 1
ATOM 3983 C CA . LEU B 1 190 ? -2.465 42.724 7.453 1.00 15.09 185 LEU B CA 1
ATOM 3984 C C . LEU B 1 190 ? -2.790 41.511 8.335 1.00 15.35 185 LEU B C 1
ATOM 3985 O O . LEU B 1 190 ? -3.756 40.809 8.111 1.00 16.52 185 LEU B O 1
ATOM 3990 N N . ASP B 1 191 ? -2.047 41.302 9.402 1.00 16.75 186 ASP B N 1
ATOM 3991 C CA . ASP B 1 191 ? -2.319 40.167 10.266 1.00 16.54 186 ASP B CA 1
ATOM 3992 C C . ASP B 1 191 ? -3.824 40.068 10.524 1.00 15.81 186 ASP B C 1
ATOM 3993 O O . ASP B 1 191 ? -4.506 41.039 10.821 1.00 14.68 186 ASP B O 1
ATOM 399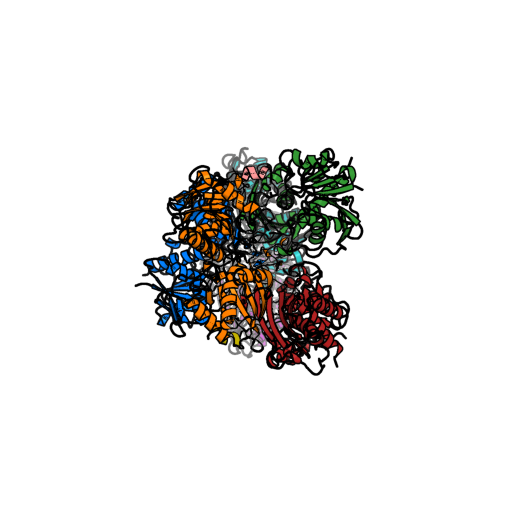8 N N . ALA B 1 192 ? -4.325 38.866 10.355 1.00 17.62 187 ALA B N 1
ATOM 3999 C CA . ALA B 1 192 ? -5.742 38.558 10.470 1.00 19.60 187 ALA B CA 1
ATOM 4000 C C . ALA B 1 192 ? -5.863 37.046 10.397 1.00 21.50 187 ALA B C 1
ATOM 4001 O O . ALA B 1 192 ? -4.917 36.336 10.037 1.00 24.84 187 ALA B O 1
ATOM 4003 N N . SER B 1 193 ? -7.036 36.545 10.721 1.00 26.07 188 SER B N 1
ATOM 4004 C CA . SER B 1 193 ? -7.240 35.117 10.875 1.00 27.30 188 SER B CA 1
ATOM 4005 C C . SER B 1 193 ? -7.025 34.367 9.566 1.00 29.34 188 SER B C 1
ATOM 4006 O O . SER B 1 193 ? -7.395 34.837 8.468 1.00 28.84 188 SER B O 1
ATOM 4009 N N . HIS B 1 194 ? -6.378 33.207 9.698 1.00 29.88 190 HIS B N 1
ATOM 4010 C CA . HIS B 1 194 ? -6.171 32.274 8.606 1.00 30.84 190 HIS B CA 1
ATOM 4011 C C . HIS B 1 194 ? -5.909 30.986 9.362 1.00 32.13 190 HIS B C 1
ATOM 4012 O O . HIS B 1 194 ? -5.539 31.004 10.545 1.00 32.74 190 HIS B O 1
ATOM 4019 N N . ARG B 1 195 ? -6.155 29.868 8.714 1.00 33.72 191 ARG B N 1
ATOM 4020 C CA . ARG B 1 195 ? -5.940 28.560 9.337 1.00 34.65 191 ARG B CA 1
ATOM 4021 C C . ARG B 1 195 ? -4.441 28.206 9.380 1.00 34.22 191 ARG B C 1
ATOM 4022 O O . ARG B 1 195 ? -3.994 27.424 10.242 1.00 34.73 191 ARG B O 1
ATOM 4030 N N . ASP B 1 196 ? -3.703 28.766 8.411 1.00 32.85 192 ASP B N 1
ATOM 4031 C CA . ASP B 1 196 ? -2.249 28.814 8.398 1.00 31.48 192 ASP B CA 1
ATOM 4032 C C . ASP B 1 196 ? -1.807 30.097 9.106 1.00 29.83 192 ASP B C 1
ATOM 4033 O O . ASP B 1 196 ? -2.040 31.219 8.627 1.00 26.86 192 ASP B O 1
ATOM 4038 N N . LEU B 1 197 ? -1.185 29.914 10.270 1.00 28.42 193 LEU B N 1
ATOM 4039 C CA . LEU B 1 197 ? -0.766 31.017 11.120 1.00 27.58 193 LEU B CA 1
ATOM 4040 C C . LEU B 1 197 ? 0.327 31.867 10.503 1.00 25.90 193 LEU B C 1
ATOM 4041 O O . LEU B 1 197 ? 0.589 32.955 10.977 1.00 26.31 193 LEU B O 1
ATOM 4046 N N . ARG B 1 198 ? 0.917 31.388 9.426 1.00 27.29 194 ARG B N 1
ATOM 4047 C CA . ARG B 1 198 ? 1.948 32.143 8.687 1.00 28.05 194 ARG B CA 1
ATOM 4048 C C . ARG B 1 198 ? 1.358 32.939 7.534 1.00 27.17 194 ARG B C 1
ATOM 4049 O O . ARG B 1 198 ? 1.747 34.073 7.316 1.00 28.88 194 ARG B O 1
ATOM 4057 N N . ARG B 1 199 ? 0.434 32.330 6.794 1.00 26.33 195 ARG B N 1
ATOM 4058 C CA . ARG B 1 199 ? -0.352 33.029 5.784 1.00 25.76 195 ARG B CA 1
ATOM 4059 C C . ARG B 1 199 ? -1.286 34.108 6.406 1.00 22.47 195 ARG B C 1
ATOM 4060 O O . ARG B 1 199 ? -1.746 34.996 5.714 1.00 20.11 195 ARG B O 1
ATOM 4068 N N . ALA B 1 200 ? -1.558 34.039 7.719 1.00 18.62 196 ALA B N 1
ATOM 4069 C CA . ALA B 1 200 ? -2.259 35.045 8.411 1.00 19.43 196 ALA B CA 1
ATOM 4070 C C . ALA B 1 200 ? -1.550 36.388 8.297 1.00 19.43 196 ALA B C 1
ATOM 4071 O O . ALA B 1 200 ? -2.162 37.446 8.387 1.00 20.50 196 ALA B O 1
ATOM 4073 N N . ARG B 1 201 ? -0.240 36.344 8.147 1.00 18.93 197 ARG B N 1
ATOM 4074 C CA . ARG B 1 201 ? 0.579 37.518 8.435 1.00 19.41 197 ARG B CA 1
ATOM 4075 C C . ARG B 1 201 ? 0.771 38.442 7.242 1.00 16.97 197 ARG B C 1
ATOM 4076 O O . ARG B 1 201 ? 0.909 37.981 6.087 1.00 18.12 197 ARG B O 1
ATOM 4084 N N . ALA B 1 202 ? 0.753 39.746 7.513 1.00 16.09 198 ALA B N 1
ATOM 4085 C CA . ALA B 1 202 ? 0.795 40.772 6.462 1.00 17.64 198 ALA B CA 1
ATOM 4086 C C . ALA B 1 202 ? 1.762 40.451 5.336 1.00 18.32 198 ALA B C 1
ATOM 4087 O O . ALA B 1 202 ? 2.992 40.460 5.528 1.00 20.81 198 ALA B O 1
ATOM 4089 N N . ALA B 1 203 ? 1.214 40.222 4.147 1.00 18.50 199 ALA B N 1
ATOM 4090 C CA . ALA B 1 203 ? 1.970 39.648 3.050 1.00 17.72 199 ALA B CA 1
ATOM 4091 C C . ALA B 1 203 ? 3.136 40.515 2.574 1.00 16.93 199 ALA B C 1
ATOM 4092 O O . ALA B 1 203 ? 4.213 40.000 2.220 1.00 17.63 199 ALA B O 1
ATOM 4094 N N . ALA B 1 204 ? 2.896 41.821 2.490 1.00 16.23 200 ALA B N 1
ATOM 4095 C CA . ALA B 1 204 ? 3.856 42.769 1.865 1.00 16.57 200 ALA B CA 1
ATOM 4096 C C . ALA B 1 204 ? 4.871 43.311 2.840 1.00 17.63 200 ALA B C 1
ATOM 4097 O O . ALA B 1 204 ? 5.662 44.144 2.448 1.00 19.33 200 ALA B O 1
ATOM 4099 N N . LEU B 1 205 ? 4.826 42.830 4.085 1.00 16.21 201 LEU B N 1
ATOM 4100 C CA . LEU B 1 205 ? 5.700 43.216 5.140 1.00 15.43 201 LEU B CA 1
ATOM 4101 C C . LEU B 1 205 ? 6.694 42.148 5.599 1.00 17.33 201 LEU B C 1
ATOM 4102 O O . LEU B 1 205 ? 7.594 42.442 6.377 1.00 19.50 201 LEU B O 1
ATOM 4107 N N . ASN B 1 206 ? 6.543 40.910 5.126 1.00 19.00 202 ASN B N 1
ATOM 4108 C CA . ASN B 1 206 ? 7.213 39.742 5.755 1.00 17.82 202 ASN B CA 1
ATOM 4109 C C . ASN B 1 206 ? 7.795 38.767 4.770 1.00 17.43 202 ASN B C 1
ATOM 4110 O O . ASN B 1 206 ? 7.301 38.644 3.656 1.00 15.28 202 ASN B O 1
ATOM 4115 N N . ILE B 1 207 ? 8.827 38.049 5.209 1.00 17.24 203 ILE B N 1
ATOM 4116 C CA . ILE B 1 207 ? 9.220 36.785 4.625 1.00 16.26 203 ILE B CA 1
ATOM 4117 C C . ILE B 1 207 ? 8.435 35.707 5.378 1.00 17.33 203 ILE B C 1
ATOM 4118 O O . ILE B 1 207 ? 8.468 35.646 6.632 1.00 20.07 203 ILE B O 1
ATOM 4123 N N . VAL B 1 208 ? 7.664 34.933 4.625 1.00 16.95 204 VAL B N 1
ATOM 4124 C CA . VAL B 1 208 ? 6.726 33.957 5.139 1.00 15.87 204 VAL B CA 1
ATOM 4125 C C . VAL B 1 208 ? 6.964 32.586 4.581 1.00 17.76 204 VAL B C 1
ATOM 4126 O O . VAL B 1 208 ? 6.768 32.326 3.330 1.00 17.86 204 VAL B O 1
ATOM 4130 N N . PRO B 1 209 ? 7.415 31.684 5.447 1.00 20.83 205 PRO B N 1
ATOM 4131 C CA . PRO B 1 209 ? 7.613 30.326 5.007 1.00 22.77 205 PRO B CA 1
ATOM 4132 C C . PRO B 1 209 ? 6.278 29.606 4.986 1.00 27.62 205 PRO B C 1
ATOM 4133 O O . PRO B 1 209 ? 5.413 29.811 5.859 1.00 28.73 205 PRO B O 1
ATOM 4137 N N . THR B 1 210 ? 6.093 28.793 3.971 1.00 31.22 206 THR B N 1
ATOM 4138 C CA . THR B 1 210 ? 4.852 28.099 3.801 1.00 34.90 206 THR B CA 1
ATOM 4139 C C . THR B 1 210 ? 5.150 26.713 3.209 1.00 36.93 206 THR B C 1
ATOM 4140 O O . THR B 1 210 ? 6.239 26.460 2.646 1.00 38.07 206 THR B O 1
ATOM 4144 N N . SER B 1 211 ? 4.208 25.800 3.393 1.00 38.34 207 SER B N 1
ATOM 4145 C CA . SER B 1 211 ? 4.376 24.445 2.926 1.00 39.77 207 SER B CA 1
ATOM 4146 C C . SER B 1 211 ? 4.159 24.468 1.451 1.00 40.62 207 SER B C 1
ATOM 4147 O O . SER B 1 211 ? 3.336 25.241 0.973 1.00 41.73 207 SER B O 1
ATOM 4150 N N . THR B 1 212 ? 4.909 23.627 0.745 1.00 41.22 208 THR B N 1
ATOM 4151 C CA . THR B 1 212 ? 4.706 23.377 -0.678 1.00 41.28 208 THR B CA 1
ATOM 4152 C C . THR B 1 212 ? 4.696 21.861 -0.820 1.00 41.64 208 THR B C 1
ATOM 4153 O O . THR B 1 212 ? 5.373 21.153 -0.068 1.00 41.42 208 THR B O 1
ATOM 4157 N N . GLY B 1 213 ? 3.896 21.366 -1.750 1.00 41.73 209 GLY B N 1
ATOM 4158 C CA . GLY B 1 213 ? 3.906 19.948 -2.084 1.00 42.14 209 GLY B CA 1
ATOM 4159 C C . GLY B 1 213 ? 4.550 19.749 -3.434 1.00 41.91 209 GLY B C 1
ATOM 4160 O O . GLY B 1 213 ? 4.525 18.649 -3.984 1.00 41.02 209 GLY B O 1
ATOM 4161 N N . ALA B 1 214 ? 5.144 20.832 -3.939 1.00 42.97 210 ALA B N 1
ATOM 4162 C CA . ALA B 1 214 ? 5.723 20.908 -5.287 1.00 43.62 210 ALA B CA 1
ATOM 4163 C C . ALA B 1 214 ? 6.836 19.896 -5.548 1.00 44.02 210 ALA B C 1
ATOM 4164 O O . ALA B 1 214 ? 6.994 19.406 -6.670 1.00 44.27 210 ALA B O 1
ATOM 4166 N N . ALA B 1 215 ? 7.609 19.582 -4.511 1.00 45.18 211 ALA B N 1
ATOM 4167 C CA . ALA B 1 215 ? 8.739 18.656 -4.638 1.00 45.41 211 ALA B CA 1
ATOM 4168 C C . ALA B 1 215 ? 8.271 17.220 -4.819 1.00 46.29 211 ALA B C 1
ATOM 4169 O O . ALA B 1 215 ? 8.775 16.490 -5.672 1.00 47.43 211 ALA B O 1
ATOM 4171 N N . LYS B 1 216 ? 7.308 16.811 -4.001 1.00 46.61 212 LYS B N 1
ATOM 4172 C CA . LYS B 1 216 ? 6.724 15.481 -4.115 1.00 46.37 212 LYS B CA 1
ATOM 4173 C C . LYS B 1 216 ? 5.807 15.336 -5.333 1.00 45.73 212 LYS B C 1
ATOM 4174 O O . LYS B 1 216 ? 5.531 14.214 -5.766 1.00 47.40 212 LYS B O 1
ATOM 4180 N N . ALA B 1 217 ? 5.329 16.452 -5.879 1.00 43.65 213 ALA B N 1
ATOM 4181 C CA . ALA B 1 217 ? 4.422 16.412 -7.010 1.00 43.02 213 ALA B CA 1
ATOM 4182 C C . ALA B 1 217 ? 5.155 16.239 -8.325 1.00 41.30 213 ALA B C 1
ATOM 4183 O O . ALA B 1 217 ? 4.551 15.828 -9.298 1.00 41.27 213 ALA B O 1
ATOM 4185 N N . VAL B 1 218 ? 6.444 16.570 -8.361 1.00 40.89 214 VAL B N 1
ATOM 4186 C CA . VAL B 1 218 ? 7.281 16.337 -9.558 1.00 41.00 214 VAL B CA 1
ATOM 4187 C C . VAL B 1 218 ? 7.334 14.846 -9.882 1.00 40.07 214 VAL B C 1
ATOM 4188 O O . VAL B 1 218 ? 7.418 14.449 -11.047 1.00 40.62 214 VAL B O 1
ATOM 4192 N N . ALA B 1 219 ? 7.290 14.032 -8.837 1.00 39.32 215 ALA B N 1
ATOM 4193 C CA . ALA B 1 219 ? 7.288 12.585 -8.978 1.00 39.76 215 ALA B CA 1
ATOM 4194 C C . ALA B 1 219 ? 6.011 12.002 -9.615 1.00 39.16 215 ALA B C 1
ATOM 4195 O O . ALA B 1 219 ? 5.957 10.813 -9.881 1.00 38.27 215 ALA B O 1
ATOM 4197 N N . LEU B 1 220 ? 4.985 12.820 -9.831 1.00 39.60 216 LEU B N 1
ATOM 4198 C CA . LEU B 1 220 ? 3.795 12.372 -10.545 1.00 39.65 216 LEU B CA 1
ATOM 4199 C C . LEU B 1 220 ? 3.980 12.527 -12.034 1.00 39.74 216 LEU B C 1
ATOM 4200 O O . LEU B 1 220 ? 3.387 11.787 -12.809 1.00 40.78 216 LEU B O 1
ATOM 4205 N N . VAL B 1 221 ? 4.813 13.486 -12.433 1.00 38.35 217 VAL B N 1
ATOM 4206 C CA . VAL B 1 221 ? 5.074 13.745 -13.847 1.00 37.35 217 VAL B CA 1
ATOM 4207 C C . VAL B 1 221 ? 6.443 13.198 -14.264 1.00 36.69 217 VAL B C 1
ATOM 4208 O O . VAL B 1 221 ? 6.751 13.066 -15.460 1.00 34.95 217 VAL B O 1
ATOM 4212 N N . LEU B 1 222 ? 7.233 12.840 -13.254 1.00 36.79 218 LEU B N 1
ATOM 4213 C CA . LEU B 1 222 ? 8.532 12.187 -13.420 1.00 37.95 218 LEU B CA 1
ATOM 4214 C C . LEU B 1 222 ? 8.670 11.111 -12.349 1.00 38.34 218 LEU B C 1
ATOM 4215 O O . LEU B 1 222 ? 9.365 11.306 -11.336 1.00 37.29 218 LEU B O 1
ATOM 4220 N N . PRO B 1 223 ? 8.006 9.964 -12.561 1.00 39.33 219 PRO B N 1
ATOM 4221 C CA . PRO B 1 223 ? 7.937 8.970 -11.499 1.00 40.10 219 PRO B CA 1
ATOM 4222 C C . PRO B 1 223 ? 9.314 8.590 -10.967 1.00 40.96 219 PRO B C 1
ATOM 4223 O O . PRO B 1 223 ? 9.460 8.341 -9.763 1.00 40.40 219 PRO B O 1
ATOM 4227 N N . ASN B 1 224 ? 10.321 8.587 -11.840 1.00 41.96 220 ASN B N 1
ATOM 4228 C CA . ASN B 1 224 ? 11.696 8.327 -11.414 1.00 42.56 220 ASN B CA 1
ATOM 4229 C C . ASN B 1 224 ? 12.126 9.162 -10.202 1.00 43.27 220 ASN B C 1
ATOM 4230 O O . ASN B 1 224 ? 13.020 8.776 -9.454 1.00 44.69 220 ASN B O 1
ATOM 4235 N N . LEU B 1 225 ? 11.491 10.312 -9.998 1.00 43.49 221 LEU B N 1
ATOM 4236 C CA . LEU B 1 225 ? 11.897 11.203 -8.912 1.00 43.17 221 LEU B CA 1
ATOM 4237 C C . LEU B 1 225 ? 11.218 10.879 -7.603 1.00 42.30 221 LEU B C 1
ATOM 4238 O O . LEU B 1 225 ? 11.366 11.609 -6.630 1.00 41.25 221 LEU B O 1
ATOM 4243 N N . LYS B 1 226 ? 10.493 9.769 -7.568 1.00 42.39 222 LYS B N 1
ATOM 4244 C CA . LYS B 1 226 ? 9.645 9.470 -6.427 1.00 42.19 222 LYS B CA 1
ATOM 4245 C C . LYS B 1 226 ? 10.441 9.224 -5.144 1.00 41.02 222 LYS B C 1
ATOM 4246 O O . LYS B 1 226 ? 11.431 8.476 -5.122 1.00 40.99 222 LYS B O 1
ATOM 4252 N N . GLY B 1 227 ? 9.984 9.854 -4.071 1.00 40.12 223 GLY B N 1
ATOM 4253 C CA . GLY B 1 227 ? 10.612 9.727 -2.771 1.00 39.85 223 GLY B CA 1
ATOM 4254 C C . GLY B 1 227 ? 11.853 10.576 -2.605 1.00 39.92 223 GLY B C 1
ATOM 4255 O O . GLY B 1 227 ? 12.286 10.797 -1.473 1.00 40.77 223 GLY B O 1
ATOM 4256 N N . LYS B 1 228 ? 12.409 11.071 -3.719 1.00 39.31 224 LYS B N 1
ATOM 4257 C CA . LYS B 1 228 ? 13.742 11.707 -3.747 1.00 38.91 224 LYS B CA 1
ATOM 4258 C C . LYS B 1 228 ? 13.827 13.213 -3.428 1.00 38.46 224 LYS B C 1
ATOM 4259 O O . LYS B 1 228 ? 14.919 13.698 -3.135 1.00 38.19 224 LYS B O 1
ATOM 4265 N N . LEU B 1 229 ? 12.716 13.955 -3.506 1.00 36.97 225 LEU B N 1
ATOM 4266 C CA . LEU B 1 229 ? 12.754 15.415 -3.281 1.00 36.61 225 LEU B CA 1
ATOM 4267 C C . LEU B 1 229 ? 11.897 15.878 -2.105 1.00 35.73 225 LEU B C 1
ATOM 4268 O O . LEU B 1 229 ? 10.796 15.362 -1.886 1.00 35.81 225 LEU B O 1
ATOM 4273 N N . ASN B 1 230 ? 12.397 16.869 -1.368 1.00 35.19 226 ASN B N 1
ATOM 4274 C CA . ASN B 1 230 ? 11.517 17.726 -0.574 1.00 35.13 226 ASN B CA 1
ATOM 4275 C C . ASN B 1 230 ? 11.786 19.227 -0.781 1.00 34.09 226 ASN B C 1
ATOM 4276 O O . ASN B 1 230 ? 12.697 19.610 -1.517 1.00 32.49 226 ASN B O 1
ATOM 4281 N N . GLY B 1 231 ? 10.960 20.060 -0.159 1.00 32.50 227 GLY B N 1
ATOM 4282 C CA . GLY B 1 231 ? 11.030 21.488 -0.365 1.00 31.17 227 GLY B CA 1
ATOM 4283 C C . GLY B 1 231 ? 10.280 22.289 0.677 1.00 30.88 227 GLY B C 1
ATOM 4284 O O . GLY B 1 231 ? 9.574 21.745 1.533 1.00 30.91 227 GLY B O 1
ATOM 4285 N N . ILE B 1 232 ? 10.505 23.593 0.620 1.00 29.65 228 ILE B N 1
ATOM 4286 C CA . ILE B 1 232 ? 9.764 24.575 1.370 1.00 28.45 228 ILE B CA 1
ATOM 4287 C C . ILE B 1 232 ? 9.556 25.743 0.406 1.00 25.69 228 ILE B C 1
ATOM 4288 O O . ILE B 1 232 ? 10.185 25.776 -0.626 1.00 25.81 228 ILE B O 1
ATOM 4293 N N . ALA B 1 233 ? 8.671 26.671 0.757 1.00 24.81 229 ALA B N 1
ATOM 4294 C CA . ALA B 1 233 ? 8.501 27.942 0.060 1.00 25.35 229 ALA B CA 1
ATOM 4295 C C . ALA B 1 233 ? 8.654 29.066 1.038 1.00 23.25 229 ALA B C 1
ATOM 4296 O O . ALA B 1 233 ? 8.289 28.919 2.226 1.00 22.54 229 ALA B O 1
ATOM 4298 N N . LEU B 1 234 ? 9.250 30.152 0.560 1.00 20.87 230 LEU B N 1
ATOM 4299 C CA . LEU B 1 234 ? 9.257 31.442 1.263 1.00 22.12 230 LEU B CA 1
ATOM 4300 C C . LEU B 1 234 ? 8.509 32.465 0.408 1.00 22.88 230 LEU B C 1
ATOM 4301 O O . LEU B 1 234 ? 8.941 32.780 -0.734 1.00 23.65 230 LEU B O 1
ATOM 4306 N N . ARG B 1 235 ? 7.393 32.983 0.930 1.00 20.92 231 ARG B N 1
ATOM 4307 C CA . ARG B 1 235 ? 6.700 34.085 0.275 1.00 21.22 231 ARG B CA 1
ATOM 4308 C C . ARG B 1 235 ? 7.336 35.424 0.664 1.00 20.92 231 ARG B C 1
ATOM 4309 O O . ARG B 1 235 ? 7.603 35.695 1.867 1.00 20.44 231 ARG B O 1
ATOM 4317 N N . VAL B 1 236 ? 7.596 36.252 -0.353 1.00 18.33 232 VAL B N 1
ATOM 4318 C CA . VAL B 1 236 ? 8.271 37.551 -0.129 1.00 18.20 232 VAL B CA 1
ATOM 4319 C C . VAL B 1 236 ? 7.447 38.710 -0.710 1.00 15.40 232 VAL B C 1
ATOM 4320 O O . VAL B 1 236 ? 6.525 38.456 -1.415 1.00 13.24 232 VAL B O 1
ATOM 4324 N N . PRO B 1 237 ? 7.665 39.962 -0.253 1.00 17.12 233 PRO B N 1
ATOM 4325 C CA . PRO B 1 237 ? 6.827 41.100 -0.691 1.00 16.74 233 PRO B CA 1
ATOM 4326 C C . PRO B 1 237 ? 7.019 41.614 -2.100 1.00 18.37 233 PRO B C 1
ATOM 4327 O O . PRO B 1 237 ? 7.221 42.792 -2.302 1.00 19.40 233 PRO B O 1
ATOM 4331 N N . THR B 1 238 ? 6.941 40.704 -3.061 1.00 18.74 234 THR B N 1
ATOM 4332 C CA . THR B 1 238 ? 6.793 41.060 -4.452 1.00 19.44 234 THR B CA 1
ATOM 4333 C C . THR B 1 238 ? 5.456 40.458 -4.874 1.00 19.76 234 THR B C 1
ATOM 4334 O O . THR B 1 238 ? 5.054 39.414 -4.363 1.00 19.45 234 THR B O 1
ATOM 4338 N N . PRO B 1 239 ? 4.761 41.125 -5.823 1.00 20.64 235 PRO B N 1
ATOM 4339 C CA . PRO B 1 239 ? 3.410 40.821 -6.266 1.00 21.15 235 PRO B CA 1
ATOM 4340 C C . PRO B 1 239 ? 3.291 39.793 -7.380 1.00 22.90 235 PRO B C 1
ATOM 4341 O O . PRO B 1 239 ? 2.220 39.180 -7.560 1.00 25.55 235 PRO B O 1
ATOM 4345 N N . ASN B 1 240 ? 4.361 39.650 -8.149 1.00 23.27 236 ASN B N 1
ATOM 4346 C CA . ASN B 1 240 ? 4.469 38.592 -9.126 1.00 22.64 236 ASN B CA 1
ATOM 4347 C C . ASN B 1 240 ? 5.938 38.241 -9.356 1.00 22.02 236 ASN B C 1
ATOM 4348 O O . ASN B 1 240 ? 6.811 39.072 -9.124 1.00 19.35 236 ASN B O 1
ATOM 4353 N N . VAL B 1 241 ? 6.149 37.032 -9.881 1.00 22.69 237 VAL B N 1
ATOM 4354 C CA . VAL B 1 241 ? 7.436 36.469 -10.367 1.00 23.11 237 VAL B CA 1
ATOM 4355 C C . VAL B 1 241 ? 8.137 35.769 -9.209 1.00 23.32 237 VAL B C 1
ATOM 4356 O O . VAL B 1 241 ? 8.203 36.280 -8.055 1.00 22.07 237 VAL B O 1
ATOM 4360 N N . SER B 1 242 ? 8.549 34.534 -9.489 1.00 23.01 238 SER B N 1
ATOM 4361 C CA . SER B 1 242 ? 9.074 33.670 -8.446 1.00 23.83 238 SER B CA 1
ATOM 4362 C C . SER B 1 242 ? 10.405 32.976 -8.852 1.00 24.02 238 SER B C 1
ATOM 4363 O O . SER B 1 242 ? 10.790 32.990 -10.009 1.00 23.54 238 SER B O 1
ATOM 4366 N N . VAL B 1 243 ? 11.096 32.363 -7.889 1.00 24.47 239 VAL B N 1
ATOM 4367 C CA . VAL B 1 243 ? 12.341 31.679 -8.206 1.00 24.02 239 VAL B CA 1
ATOM 4368 C C . VAL B 1 243 ? 12.429 30.355 -7.472 1.00 25.40 239 VAL B C 1
ATOM 4369 O O . VAL B 1 243 ? 12.078 30.268 -6.287 1.00 23.61 239 VAL B O 1
ATOM 4373 N N . VAL B 1 244 ? 12.868 29.306 -8.171 1.00 24.06 240 VAL B N 1
ATOM 4374 C CA . VAL B 1 244 ? 13.174 28.055 -7.494 1.00 24.77 240 VAL B CA 1
ATOM 4375 C C . VAL B 1 244 ? 14.687 27.836 -7.301 1.00 24.29 240 VAL B C 1
ATOM 4376 O O . VAL B 1 244 ? 15.490 28.111 -8.173 1.00 20.70 240 VAL B O 1
ATOM 4380 N N . ASP B 1 245 ? 15.041 27.401 -6.098 1.00 23.99 241 ASP B N 1
ATOM 4381 C CA . ASP B 1 245 ? 16.425 27.178 -5.691 1.00 26.30 241 ASP B CA 1
ATOM 4382 C C . ASP B 1 245 ? 16.454 25.656 -5.409 1.00 25.86 241 ASP B C 1
ATOM 4383 O O . ASP B 1 245 ? 15.890 25.178 -4.434 1.00 25.66 241 ASP B O 1
ATOM 4388 N N . LEU B 1 246 ? 17.038 24.900 -6.320 1.00 27.48 242 LEU B N 1
ATOM 4389 C CA . LEU B 1 246 ? 17.130 23.439 -6.185 1.00 28.14 242 LEU B CA 1
ATOM 4390 C C . LEU B 1 246 ? 18.568 22.996 -5.892 1.00 28.56 242 LEU B C 1
ATOM 4391 O O . LEU B 1 246 ? 19.474 23.260 -6.682 1.00 26.56 242 LEU B O 1
ATOM 4396 N N . VAL B 1 247 ? 18.749 22.301 -4.765 1.00 28.83 243 VAL B N 1
ATOM 4397 C CA . VAL B 1 247 ? 19.995 21.570 -4.509 1.00 30.81 243 VAL B CA 1
ATOM 4398 C C . VAL B 1 247 ? 19.827 20.023 -4.715 1.00 31.71 243 VAL B C 1
ATOM 4399 O O . VAL B 1 247 ? 19.072 19.367 -3.991 1.00 31.24 243 VAL B O 1
ATOM 4403 N N . VAL B 1 248 ? 20.537 19.457 -5.694 1.00 32.60 244 VAL B N 1
ATOM 4404 C CA . VAL B 1 248 ? 20.557 18.006 -5.871 1.00 33.41 244 VAL B CA 1
ATOM 4405 C C . VAL B 1 248 ? 21.949 17.394 -5.762 1.00 35.33 244 VAL B C 1
ATOM 4406 O O . VAL B 1 248 ? 22.961 18.006 -6.089 1.00 35.49 244 VAL B O 1
ATOM 4410 N N . GLN B 1 249 ? 21.966 16.163 -5.284 1.00 37.82 245 GLN B N 1
ATOM 4411 C CA . GLN B 1 249 ? 23.126 15.299 -5.413 1.00 39.11 245 GLN B CA 1
ATOM 4412 C C . GLN B 1 249 ? 22.959 14.427 -6.643 1.00 38.49 245 GLN B C 1
ATOM 4413 O O . GLN B 1 249 ? 21.989 13.696 -6.761 1.00 37.08 245 GLN B O 1
ATOM 4419 N N . VAL B 1 250 ? 23.895 14.520 -7.573 1.00 39.23 246 VAL B N 1
ATOM 4420 C CA . VAL B 1 250 ? 23.798 13.705 -8.776 1.00 40.19 246 VAL B CA 1
ATOM 4421 C C . VAL B 1 250 ? 24.849 12.580 -8.771 1.00 40.64 246 VAL B C 1
ATOM 4422 O O . VAL B 1 250 ? 25.851 12.644 -8.058 1.00 40.63 246 VAL B O 1
ATOM 4426 N N . SER B 1 251 ? 24.589 11.547 -9.563 1.00 41.80 247 SER B N 1
ATOM 4427 C CA . SER B 1 251 ? 25.480 10.391 -9.665 1.00 42.54 247 SER B CA 1
ATOM 4428 C C . SER B 1 251 ? 26.709 10.759 -10.505 1.00 43.36 247 SER B C 1
ATOM 4429 O O . SER B 1 251 ? 27.845 10.453 -10.132 1.00 44.24 247 SER B O 1
ATOM 4432 N N . LYS B 1 252 ? 26.465 11.437 -11.625 1.00 43.89 248 LYS B N 1
ATOM 4433 C CA . LYS B 1 252 ? 27.497 11.837 -12.559 1.00 44.49 248 LYS B CA 1
ATOM 4434 C C . LYS B 1 252 ? 28.244 13.119 -12.130 1.00 45.99 248 LYS B C 1
ATOM 4435 O O . LYS B 1 252 ? 27.711 14.226 -12.216 1.00 46.14 248 LYS B O 1
ATOM 4441 N N . LYS B 1 253 ? 29.482 12.971 -11.662 1.00 46.76 249 LYS B N 1
ATOM 4442 C CA . LYS B 1 253 ? 30.338 14.125 -11.354 1.00 46.29 249 LYS B CA 1
ATOM 4443 C C . LYS B 1 253 ? 30.337 15.129 -12.513 1.00 45.01 249 LYS B C 1
ATOM 4444 O O . LYS B 1 253 ? 30.344 14.728 -13.681 1.00 44.11 249 LYS B O 1
ATOM 4450 N N . THR B 1 254 ? 30.313 16.426 -12.189 1.00 43.38 250 THR B N 1
ATOM 4451 C CA . THR B 1 254 ? 30.115 17.467 -13.217 1.00 43.21 250 THR B CA 1
ATOM 4452 C C . THR B 1 254 ? 30.613 18.819 -12.722 1.00 42.58 250 THR B C 1
ATOM 4453 O O . THR B 1 254 ? 31.162 18.917 -11.627 1.00 42.71 250 THR B O 1
ATOM 4457 N N . PHE B 1 255 ? 30.418 19.856 -13.533 1.00 41.63 251 PHE B N 1
ATOM 4458 C CA . PHE B 1 255 ? 30.775 21.210 -13.141 1.00 41.57 251 PHE B CA 1
ATOM 4459 C C . PHE B 1 255 ? 29.809 22.284 -13.710 1.00 40.74 251 PHE B C 1
ATOM 4460 O O . PHE B 1 255 ? 29.258 22.149 -14.816 1.00 38.34 251 PHE B O 1
ATOM 4468 N N . ALA B 1 256 ? 29.619 23.357 -12.944 1.00 40.39 252 ALA B N 1
ATOM 4469 C CA . ALA B 1 256 ? 28.657 24.421 -13.296 1.00 40.56 252 ALA B CA 1
ATOM 4470 C C . ALA B 1 256 ? 28.433 24.639 -14.805 1.00 41.26 252 ALA B C 1
ATOM 4471 O O . ALA B 1 256 ? 27.306 24.516 -15.309 1.00 41.40 252 ALA B O 1
ATOM 4473 N N . GLU B 1 257 ? 29.495 24.984 -15.527 1.00 41.57 253 GLU B N 1
ATOM 4474 C CA . GLU B 1 257 ? 29.370 25.257 -16.956 1.00 41.09 253 GLU B CA 1
ATOM 4475 C C . GLU B 1 257 ? 28.780 24.094 -17.697 1.00 40.18 253 GLU B C 1
ATOM 4476 O O . GLU B 1 257 ? 28.129 24.303 -18.717 1.00 39.71 253 GLU B O 1
ATOM 4482 N N . GLU B 1 258 ? 29.020 22.875 -17.206 1.00 39.41 254 GLU B N 1
ATOM 4483 C CA . GLU B 1 258 ? 28.548 21.676 -17.905 1.00 39.27 254 GLU B CA 1
ATOM 4484 C C . GLU B 1 258 ? 27.051 21.466 -17.751 1.00 38.34 254 GLU B C 1
ATOM 4485 O O . GLU B 1 258 ? 26.348 21.184 -18.739 1.00 37.81 254 GLU B O 1
ATOM 4491 N N . VAL B 1 259 ? 26.596 21.556 -16.496 1.00 37.41 255 VAL B N 1
ATOM 4492 C CA . VAL B 1 259 ? 25.178 21.680 -16.122 1.00 35.66 255 VAL B CA 1
ATOM 4493 C C . VAL B 1 259 ? 24.466 22.777 -16.933 1.00 34.70 255 VAL B C 1
ATOM 4494 O O . VAL B 1 259 ? 23.439 22.525 -17.540 1.00 34.70 255 VAL B O 1
ATOM 4498 N N . ASN B 1 260 ? 25.019 23.986 -16.982 1.00 34.01 256 ASN B N 1
ATOM 4499 C CA . ASN B 1 260 ? 24.401 25.061 -17.782 1.00 33.40 256 ASN B CA 1
ATOM 4500 C C . ASN B 1 260 ? 24.260 24.719 -19.271 1.00 33.57 256 ASN B C 1
ATOM 4501 O O . ASN B 1 260 ? 23.251 25.059 -19.892 1.00 33.85 256 ASN B O 1
ATOM 4506 N N . ALA B 1 261 ? 25.276 24.067 -19.845 1.00 34.59 257 ALA B N 1
ATOM 4507 C CA . ALA B 1 261 ? 25.306 23.782 -21.284 1.00 34.20 257 ALA B CA 1
ATOM 4508 C C . ALA B 1 261 ? 24.266 22.741 -21.649 1.00 33.99 257 ALA B C 1
ATOM 4509 O O . ALA B 1 261 ? 23.653 22.765 -22.730 1.00 32.88 257 ALA B O 1
ATOM 4511 N N . ALA B 1 262 ? 24.083 21.814 -20.731 1.00 33.04 258 ALA B N 1
ATOM 4512 C CA . ALA B 1 262 ? 23.031 20.823 -20.821 1.00 33.26 258 ALA B CA 1
ATOM 4513 C C . ALA B 1 262 ? 21.651 21.473 -20.883 1.00 33.19 258 ALA B C 1
ATOM 4514 O O . ALA B 1 262 ? 20.827 21.100 -21.728 1.00 32.49 258 ALA B O 1
ATOM 4516 N N . PHE B 1 263 ? 21.396 22.430 -19.975 1.00 32.64 259 PHE B N 1
ATOM 4517 C CA . PHE B 1 263 ? 20.159 23.256 -20.013 1.00 32.64 259 PHE B CA 1
ATOM 4518 C C . PHE B 1 263 ? 20.005 23.965 -21.363 1.00 31.89 259 PHE B C 1
ATOM 4519 O O . PHE B 1 263 ? 18.931 23.979 -21.939 1.00 30.29 259 PHE B O 1
ATOM 4527 N N . ARG B 1 264 ? 21.085 24.542 -21.869 1.00 33.66 260 ARG B N 1
ATOM 4528 C CA . ARG B 1 264 ? 21.004 25.295 -23.120 1.00 35.65 260 ARG B CA 1
ATOM 4529 C C . ARG B 1 264 ? 20.652 24.389 -24.281 1.00 36.42 260 ARG B C 1
ATOM 4530 O O . ARG B 1 264 ? 20.025 24.809 -25.245 1.00 36.96 260 ARG B O 1
ATOM 4538 N N . ASP B 1 265 ? 21.061 23.133 -24.184 1.00 39.21 261 ASP B N 1
ATOM 4539 C CA . ASP B 1 265 ? 20.795 22.149 -25.222 1.00 39.00 261 ASP B CA 1
ATOM 4540 C C . ASP B 1 265 ? 19.348 21.664 -25.137 1.00 38.49 261 ASP B C 1
ATOM 4541 O O . ASP B 1 265 ? 18.657 21.559 -26.139 1.00 37.30 261 ASP B O 1
ATOM 4546 N N . SER B 1 266 ? 18.887 21.366 -23.932 1.00 38.72 262 SER B N 1
ATOM 4547 C CA . SER B 1 266 ? 17.456 21.132 -23.700 1.00 40.07 262 SER B CA 1
ATOM 4548 C C . SER B 1 266 ? 16.545 22.245 -24.282 1.00 40.05 262 SER B C 1
ATOM 4549 O O . SER B 1 266 ? 15.525 21.957 -24.890 1.00 39.14 262 SER B O 1
ATOM 4552 N N . ALA B 1 267 ? 16.952 23.506 -24.097 1.00 40.72 263 ALA B N 1
ATOM 4553 C CA . ALA B 1 267 ? 16.225 24.689 -24.577 1.00 41.38 263 ALA B CA 1
ATOM 4554 C C . ALA B 1 267 ? 16.108 24.812 -26.100 1.00 41.87 263 ALA B C 1
ATOM 4555 O O . ALA B 1 267 ? 15.179 25.425 -26.592 1.00 41.39 263 ALA B O 1
ATOM 4557 N N . GLU B 1 268 ? 17.056 24.252 -26.846 1.00 44.06 264 GLU B N 1
ATOM 4558 C CA . GLU B 1 268 ? 17.037 24.342 -28.315 1.00 45.96 264 GLU B CA 1
ATOM 4559 C C . GLU B 1 268 ? 16.302 23.158 -28.911 1.00 45.81 264 GLU B C 1
ATOM 4560 O O . GLU B 1 268 ? 15.743 23.237 -30.008 1.00 44.97 264 GLU B O 1
ATOM 4566 N N . LYS B 1 269 ? 16.295 22.065 -28.161 1.00 46.09 265 LYS B N 1
ATOM 4567 C CA . LYS B 1 269 ? 15.746 20.799 -28.631 1.00 45.90 265 LYS B CA 1
ATOM 4568 C C . LYS B 1 269 ? 14.377 20.471 -27.998 1.00 45.02 265 LYS B C 1
ATOM 4569 O O . LYS B 1 269 ? 13.345 21.013 -28.430 1.00 45.34 265 LYS B O 1
ATOM 4575 N N . GLU B 1 270 ? 14.376 19.623 -26.971 1.00 43.79 266 GLU B N 1
ATOM 4576 C CA . GLU B 1 270 ? 13.142 18.997 -26.482 1.00 43.16 266 GLU B CA 1
ATOM 4577 C C . GLU B 1 270 ? 12.252 19.887 -25.588 1.00 42.52 266 GLU B C 1
ATOM 4578 O O . GLU B 1 270 ? 11.019 19.800 -25.670 1.00 42.05 266 GLU B O 1
ATOM 4584 N N . LEU B 1 271 ? 12.861 20.734 -24.748 1.00 41.02 267 LEU B N 1
ATOM 4585 C CA . LEU B 1 271 ? 12.110 21.697 -23.937 1.00 39.01 267 LEU B CA 1
ATOM 4586 C C . LEU B 1 271 ? 12.083 23.089 -24.590 1.00 37.56 267 LEU B C 1
ATOM 4587 O O . LEU B 1 271 ? 12.148 24.120 -23.922 1.00 35.08 267 LEU B O 1
ATOM 4592 N N . LYS B 1 272 ? 11.979 23.117 -25.911 1.00 37.10 268 LYS B N 1
ATOM 4593 C CA . LYS B 1 272 ? 11.978 24.381 -26.613 1.00 36.62 268 LYS B CA 1
ATOM 4594 C C . LYS B 1 272 ? 10.660 25.107 -26.440 1.00 35.84 268 LYS B C 1
ATOM 4595 O O . LYS B 1 272 ? 9.591 24.584 -26.774 1.00 34.03 268 LYS B O 1
ATOM 4601 N N . GLY B 1 273 ? 10.756 26.341 -25.949 1.00 34.72 269 GLY B N 1
ATOM 4602 C CA . GLY B 1 273 ? 9.576 27.132 -25.620 1.00 33.46 269 GLY B CA 1
ATOM 4603 C C . GLY B 1 273 ? 9.154 26.960 -24.175 1.00 32.54 269 GLY B C 1
ATOM 4604 O O . GLY B 1 273 ? 8.183 27.582 -23.745 1.00 31.15 269 GLY B O 1
ATOM 4605 N N . ILE B 1 274 ? 9.896 26.126 -23.427 1.00 31.36 270 ILE B N 1
ATOM 4606 C CA . ILE B 1 274 ? 9.514 25.707 -22.077 1.00 31.07 270 ILE B CA 1
ATOM 4607 C C . ILE B 1 274 ? 10.628 26.028 -21.056 1.00 30.59 270 ILE B C 1
ATOM 4608 O O . ILE B 1 274 ? 10.359 26.574 -19.991 1.00 30.08 270 ILE B O 1
ATOM 4613 N N . LEU B 1 275 ? 11.866 25.682 -21.388 1.00 31.20 271 LEU B N 1
ATOM 4614 C CA . LEU B 1 275 ? 13.022 25.927 -20.512 1.00 30.83 271 LEU B CA 1
ATOM 4615 C C . LEU B 1 275 ? 13.880 26.926 -21.278 1.00 29.80 271 LEU B C 1
ATOM 4616 O O . LEU B 1 275 ? 14.056 26.791 -22.475 1.00 27.87 271 LEU B O 1
ATOM 4621 N N . ASP B 1 276 ? 14.378 27.943 -20.587 1.00 30.14 272 ASP B N 1
ATOM 4622 C CA . ASP B 1 276 ? 15.329 28.884 -21.192 1.00 30.06 272 ASP B CA 1
ATOM 4623 C C . ASP B 1 276 ? 16.472 29.135 -20.233 1.00 29.09 272 ASP B C 1
ATOM 4624 O O . ASP B 1 276 ? 16.392 28.856 -19.034 1.00 30.69 272 ASP B O 1
ATOM 4629 N N . VAL B 1 277 ? 17.567 29.633 -20.760 1.00 29.02 273 VAL B N 1
ATOM 4630 C CA . VAL B 1 277 ? 18.729 29.884 -19.934 1.00 28.84 273 VAL B CA 1
ATOM 4631 C C . VAL B 1 277 ? 19.084 31.357 -19.983 1.00 28.74 273 VAL B C 1
ATOM 4632 O O . VAL B 1 277 ? 19.353 31.887 -21.050 1.00 27.75 273 VAL B O 1
ATOM 4636 N N . CYS B 1 278 ? 19.112 32.017 -18.830 1.00 28.56 274 CYS B N 1
ATOM 4637 C CA . CYS B 1 278 ? 19.474 33.451 -18.824 1.00 29.87 274 CYS B CA 1
ATOM 4638 C C . CYS B 1 278 ? 20.930 33.751 -18.461 1.00 30.35 274 CYS B C 1
ATOM 4639 O O . CYS B 1 278 ? 21.366 33.499 -17.337 1.00 31.00 274 CYS B O 1
ATOM 4642 N N . ASP B 1 279 ? 21.651 34.370 -19.393 1.00 30.82 275 ASP B N 1
ATOM 4643 C CA . ASP B 1 279 ? 23.076 34.689 -19.198 1.00 30.47 275 ASP B CA 1
ATOM 4644 C C . ASP B 1 279 ? 23.428 36.165 -18.964 1.00 31.27 275 ASP B C 1
ATOM 4645 O O . ASP B 1 279 ? 24.529 36.617 -19.326 1.00 32.30 275 ASP B O 1
ATOM 4650 N N . GLU B 1 280 ? 22.499 36.907 -18.375 1.00 29.83 276 GLU B N 1
ATOM 4651 C CA . GLU B 1 280 ? 22.661 38.331 -18.114 1.00 29.63 276 GLU B CA 1
ATOM 4652 C C . GLU B 1 280 ? 22.240 38.536 -16.690 1.00 26.64 276 GLU B C 1
ATOM 4653 O O . GLU B 1 280 ? 21.433 37.749 -16.192 1.00 25.06 276 GLU B O 1
ATOM 4659 N N . PRO B 1 281 ? 22.765 39.583 -16.036 1.00 24.35 277 PRO B N 1
ATOM 4660 C CA . PRO B 1 281 ? 22.454 39.637 -14.611 1.00 23.88 277 PRO B CA 1
ATOM 4661 C C . PRO B 1 281 ? 21.133 40.345 -14.408 1.00 23.45 277 PRO B C 1
ATOM 4662 O O . PRO B 1 281 ? 21.106 41.538 -14.085 1.00 25.06 277 PRO B O 1
ATOM 4666 N N . LEU B 1 282 ? 20.041 39.609 -14.592 1.00 22.90 278 LEU B N 1
ATOM 4667 C CA . LEU B 1 282 ? 18.708 40.174 -14.439 1.00 23.96 278 LEU B CA 1
ATOM 4668 C C . LEU B 1 282 ? 18.178 40.015 -13.013 1.00 24.42 278 LEU B C 1
ATOM 4669 O O . LEU B 1 282 ? 18.789 39.325 -12.221 1.00 26.75 278 LEU B O 1
ATOM 4674 N N . VAL B 1 283 ? 17.057 40.680 -12.700 1.00 24.23 279 VAL B N 1
ATOM 4675 C CA . VAL B 1 283 ? 16.378 40.602 -11.365 1.00 22.68 279 VAL B CA 1
ATOM 4676 C C . VAL B 1 283 ? 14.892 40.269 -11.597 1.00 22.55 279 VAL B C 1
ATOM 4677 O O . VAL B 1 283 ? 14.441 40.192 -12.735 1.00 18.55 279 VAL B O 1
ATOM 4681 N N . SER B 1 284 ? 14.109 40.069 -10.550 1.00 23.18 280 SER B N 1
ATOM 4682 C CA . SER B 1 284 ? 12.793 39.441 -10.780 1.00 23.02 280 SER B CA 1
ATOM 4683 C C . SER B 1 284 ? 11.850 40.132 -11.791 1.00 23.01 280 SER B C 1
ATOM 4684 O O . SER B 1 284 ? 11.196 39.469 -12.583 1.00 21.83 280 SER B O 1
ATOM 4687 N N . VAL B 1 285 ? 11.771 41.446 -11.758 1.00 22.00 281 VAL B N 1
ATOM 4688 C CA . VAL B 1 285 ? 10.803 42.155 -12.540 1.00 23.03 281 VAL B CA 1
ATOM 4689 C C . VAL B 1 285 ? 11.012 41.888 -14.019 1.00 22.30 281 VAL B C 1
ATOM 4690 O O . VAL B 1 285 ? 10.096 42.070 -14.819 1.00 21.69 281 VAL B O 1
ATOM 4694 N N . ASP B 1 286 ? 12.230 41.502 -14.365 1.00 23.09 282 ASP B N 1
ATOM 4695 C CA . ASP B 1 286 ? 12.655 41.298 -15.779 1.00 23.27 282 ASP B CA 1
ATOM 4696 C C . ASP B 1 286 ? 12.042 40.054 -16.428 1.00 24.03 282 ASP B C 1
ATOM 4697 O O . ASP B 1 286 ? 12.115 39.879 -17.636 1.00 24.50 282 ASP B O 1
ATOM 4702 N N . PHE B 1 287 ? 11.458 39.179 -15.604 1.00 25.21 283 PHE B N 1
ATOM 4703 C CA . PHE B 1 287 ? 10.902 37.894 -16.077 1.00 25.27 283 PHE B CA 1
ATOM 4704 C C . PHE B 1 287 ? 9.390 37.924 -16.127 1.00 25.29 283 PHE B C 1
ATOM 4705 O O . PHE B 1 287 ? 8.751 36.890 -16.311 1.00 24.23 283 PHE B O 1
ATOM 4713 N N . ARG B 1 288 ? 8.824 39.121 -15.949 1.00 26.46 284 ARG B N 1
ATOM 4714 C CA . ARG B 1 288 ? 7.385 39.328 -16.062 1.00 27.35 284 ARG B CA 1
ATOM 4715 C C . ARG B 1 288 ? 6.974 39.045 -17.488 1.00 26.11 284 ARG B C 1
ATOM 4716 O O . ARG B 1 288 ? 7.686 39.425 -18.390 1.00 23.12 284 ARG B O 1
ATOM 4724 N N . CYS B 1 289 ? 5.861 38.333 -17.660 1.00 26.23 285 CYS B N 1
ATOM 4725 C CA . CYS B 1 289 ? 5.373 37.932 -18.988 1.00 27.85 285 CYS B CA 1
ATOM 4726 C C . CYS B 1 289 ? 6.349 37.013 -19.749 1.00 27.41 285 CYS B C 1
ATOM 4727 O O . CYS B 1 289 ? 6.297 36.902 -20.981 1.00 26.90 285 CYS B O 1
ATOM 4730 N N . SER B 1 290 ? 7.238 36.354 -18.998 1.00 27.63 286 SER B N 1
ATOM 4731 C CA . SER B 1 290 ? 8.008 35.220 -19.538 1.00 27.73 286 SER B CA 1
ATOM 4732 C C . SER B 1 290 ? 7.090 34.039 -19.906 1.00 28.19 286 SER B C 1
ATOM 4733 O O . SER B 1 290 ? 6.307 33.559 -19.074 1.00 26.73 286 SER B O 1
ATOM 4736 N N . ASP B 1 291 ? 7.208 33.601 -21.169 1.00 27.94 287 ASP B N 1
ATOM 4737 C CA . ASP B 1 291 ? 6.417 32.525 -21.732 1.00 27.53 287 ASP B CA 1
ATOM 4738 C C . ASP B 1 291 ? 7.013 31.191 -21.395 1.00 27.42 287 ASP B C 1
ATOM 4739 O O . ASP B 1 291 ? 6.367 30.183 -21.633 1.00 29.10 287 ASP B O 1
ATOM 4744 N N . PHE B 1 292 ? 8.207 31.190 -20.815 1.00 26.38 288 PHE B N 1
ATOM 4745 C CA . PHE B 1 292 ? 8.865 29.978 -20.353 1.00 27.54 288 PHE B CA 1
ATOM 4746 C C . PHE B 1 292 ? 8.459 29.619 -18.933 1.00 28.97 288 PHE B C 1
ATOM 4747 O O . PHE B 1 292 ? 8.224 30.505 -18.103 1.00 30.21 288 PHE B O 1
ATOM 4755 N N . SER B 1 293 ? 8.356 28.318 -18.659 1.00 28.46 289 SER B N 1
ATOM 4756 C CA . SER B 1 293 ? 8.043 27.840 -17.323 1.00 29.24 289 SER B CA 1
ATOM 4757 C C . SER B 1 293 ? 9.287 27.896 -16.462 1.00 28.88 289 SER B C 1
ATOM 4758 O O . SER B 1 293 ? 9.200 27.962 -15.234 1.00 30.03 289 SER B O 1
ATOM 4761 N N . THR B 1 294 ? 10.449 27.799 -17.098 1.00 29.12 290 THR B N 1
ATOM 4762 C CA . THR B 1 294 ? 11.693 27.849 -16.352 1.00 28.97 290 THR B CA 1
ATOM 4763 C C . THR B 1 294 ? 12.795 28.564 -17.149 1.00 28.77 290 THR B C 1
ATOM 4764 O O . THR B 1 294 ? 13.028 28.310 -18.336 1.00 28.23 290 THR B O 1
ATOM 4768 N N . THR B 1 295 ? 13.355 29.580 -16.504 1.00 27.43 291 THR B N 1
ATOM 4769 C CA . THR B 1 295 ? 14.510 30.300 -16.999 1.00 27.04 291 THR B CA 1
ATOM 4770 C C . THR B 1 295 ? 15.606 30.135 -15.944 1.00 25.73 291 THR B C 1
ATOM 4771 O O . THR B 1 295 ? 15.522 30.577 -14.795 1.00 26.66 291 THR B O 1
ATOM 4775 N N . ILE B 1 296 ? 16.601 29.379 -16.355 1.00 24.35 292 ILE B N 1
ATOM 4776 C CA . ILE B 1 296 ? 17.758 29.118 -15.573 1.00 23.49 292 ILE B CA 1
ATOM 4777 C C . ILE B 1 296 ? 18.639 30.376 -15.482 1.00 21.94 292 ILE B C 1
ATOM 4778 O O . ILE B 1 296 ? 18.946 30.987 -16.479 1.00 18.75 292 ILE B O 1
ATOM 4783 N N . ASP B 1 297 ? 18.995 30.769 -14.260 1.00 21.90 293 ASP B N 1
ATOM 4784 C CA . ASP B 1 297 ? 19.936 31.849 -14.051 1.00 23.81 293 ASP B CA 1
ATOM 4785 C C . ASP B 1 297 ? 21.362 31.271 -13.941 1.00 23.66 293 ASP B C 1
ATOM 4786 O O . ASP B 1 297 ? 21.825 30.862 -12.876 1.00 22.94 293 ASP B O 1
ATOM 4791 N N . SER B 1 298 ? 22.071 31.327 -15.056 1.00 24.69 294 SER B N 1
ATOM 4792 C CA . SER B 1 298 ? 23.287 30.549 -15.295 1.00 24.95 294 SER B CA 1
ATOM 4793 C C . SER B 1 298 ? 24.490 30.970 -14.448 1.00 25.54 294 SER B C 1
ATOM 4794 O O . SER B 1 298 ? 25.376 30.157 -14.137 1.00 26.72 294 SER B O 1
ATOM 4797 N N . SER B 1 299 ? 24.520 32.235 -14.060 1.00 27.42 295 SER B N 1
ATOM 4798 C CA . SER B 1 299 ? 25.616 32.736 -13.262 1.00 27.53 295 SER B CA 1
ATOM 4799 C C . SER B 1 299 ? 25.449 32.311 -11.834 1.00 29.19 295 SER B C 1
ATOM 4800 O O . SER B 1 299 ? 26.384 32.449 -11.007 1.00 28.29 295 SER B O 1
ATOM 4803 N N . LEU B 1 300 ? 24.273 31.765 -11.543 1.00 28.49 296 LEU B N 1
ATOM 4804 C CA . LEU B 1 300 ? 24.003 31.272 -10.199 1.00 28.00 296 LEU B CA 1
ATOM 4805 C C . LEU B 1 300 ? 24.217 29.750 -10.052 1.00 26.82 296 LEU B C 1
ATOM 4806 O O . LEU B 1 300 ? 24.350 29.249 -8.939 1.00 25.94 296 LEU B O 1
ATOM 4811 N N . THR B 1 301 ? 24.283 29.019 -11.168 1.00 26.67 297 THR B N 1
ATOM 4812 C CA . THR B 1 301 ? 24.613 27.593 -11.141 1.00 27.94 297 THR B CA 1
ATOM 4813 C C . THR B 1 301 ? 25.933 27.316 -10.379 1.00 28.91 297 THR B C 1
ATOM 4814 O O . THR B 1 301 ? 26.957 27.958 -10.593 1.00 29.01 297 THR B O 1
ATOM 4818 N N . MET B 1 302 ? 25.864 26.402 -9.424 1.00 30.83 298 MET B N 1
ATOM 4819 C CA . MET B 1 302 ? 27.041 25.945 -8.690 1.00 32.64 298 MET B CA 1
ATOM 4820 C C . MET B 1 302 ? 27.088 24.434 -8.608 1.00 32.77 298 MET B C 1
ATOM 4821 O O . MET B 1 302 ? 26.060 23.772 -8.706 1.00 32.14 298 MET B O 1
ATOM 4826 N N . VAL B 1 303 ? 28.301 23.916 -8.412 1.00 32.95 299 VAL B N 1
ATOM 4827 C CA . VAL B 1 303 ? 28.550 22.516 -8.120 1.00 33.14 299 VAL B CA 1
ATOM 4828 C C . VAL B 1 303 ? 29.569 22.476 -6.989 1.00 33.11 299 VAL B C 1
ATOM 4829 O O . VAL B 1 303 ? 30.689 22.945 -7.128 1.00 34.68 299 VAL B O 1
ATOM 4833 N N . MET B 1 304 ? 29.184 21.945 -5.848 1.00 34.67 300 MET B N 1
ATOM 4834 C CA A MET B 1 304 ? 30.084 21.801 -4.714 0.50 34.63 300 MET B CA 1
ATOM 4835 C CA B MET B 1 304 ? 30.115 21.781 -4.736 0.50 34.48 300 MET B CA 1
ATOM 4836 C C . MET B 1 304 ? 30.496 20.316 -4.529 1.00 35.16 300 MET B C 1
ATOM 4837 O O . MET B 1 304 ? 29.650 19.425 -4.575 1.00 33.71 300 MET B O 1
ATOM 4846 N N . GLY B 1 305 ? 31.798 20.069 -4.308 1.00 35.70 301 GLY B N 1
ATOM 4847 C CA . GLY B 1 305 ? 32.325 18.712 -4.075 1.00 35.50 301 GLY B CA 1
ATOM 4848 C C . GLY B 1 305 ? 31.937 17.700 -5.148 1.00 36.13 301 GLY B C 1
ATOM 4849 O O . GLY B 1 305 ? 31.620 16.526 -4.836 1.00 36.32 301 GLY B O 1
ATOM 4850 N N . ASP B 1 306 ? 31.932 18.190 -6.395 1.00 35.92 302 ASP B N 1
ATOM 4851 C CA . ASP B 1 306 ? 31.724 17.406 -7.625 1.00 35.67 302 ASP B CA 1
ATOM 4852 C C . ASP B 1 306 ? 30.282 16.983 -7.950 1.00 34.28 302 ASP B C 1
ATOM 4853 O O . ASP B 1 306 ? 29.897 16.933 -9.120 1.00 31.16 302 ASP B O 1
ATOM 4858 N N . ASP B 1 307 ? 29.507 16.684 -6.915 1.00 34.22 303 ASP B N 1
ATOM 4859 C CA . ASP B 1 307 ? 28.211 16.040 -7.076 1.00 35.02 303 ASP B CA 1
ATOM 4860 C C . ASP B 1 307 ? 27.051 16.702 -6.305 1.00 34.97 303 ASP B C 1
ATOM 4861 O O . ASP B 1 307 ? 25.966 16.106 -6.224 1.00 34.90 303 ASP B O 1
ATOM 4866 N N . MET B 1 308 ? 27.265 17.917 -5.764 1.00 33.83 304 MET B N 1
ATOM 4867 C CA . MET B 1 308 ? 26.165 18.720 -5.194 1.00 33.35 304 MET B CA 1
ATOM 4868 C C . MET B 1 308 ? 25.864 19.953 -6.057 1.00 32.53 304 MET B C 1
ATOM 4869 O O . MET B 1 308 ? 26.545 20.973 -5.952 1.00 31.04 304 MET B O 1
ATOM 4874 N N . VAL B 1 309 ? 24.846 19.847 -6.925 1.00 32.73 305 VAL B N 1
ATOM 4875 C CA . VAL B 1 309 ? 24.489 20.930 -7.854 1.00 32.32 305 VAL B CA 1
ATOM 4876 C C . VAL B 1 309 ? 23.370 21.852 -7.293 1.00 32.97 305 VAL B C 1
ATOM 4877 O O . VAL B 1 309 ? 22.420 21.395 -6.643 1.00 33.50 305 VAL B O 1
ATOM 4881 N N . LYS B 1 310 ? 23.527 23.160 -7.508 1.00 31.79 306 LYS B N 1
ATOM 4882 C CA . LYS B 1 310 ? 22.554 24.157 -7.071 1.00 30.95 306 LYS B CA 1
ATOM 4883 C C . LYS B 1 310 ? 22.178 24.897 -8.320 1.00 30.21 306 LYS B C 1
ATOM 4884 O O . LYS B 1 310 ? 23.041 25.370 -9.043 1.00 29.93 306 LYS B O 1
ATOM 4890 N N . VAL B 1 311 ? 20.878 24.933 -8.596 1.00 29.99 307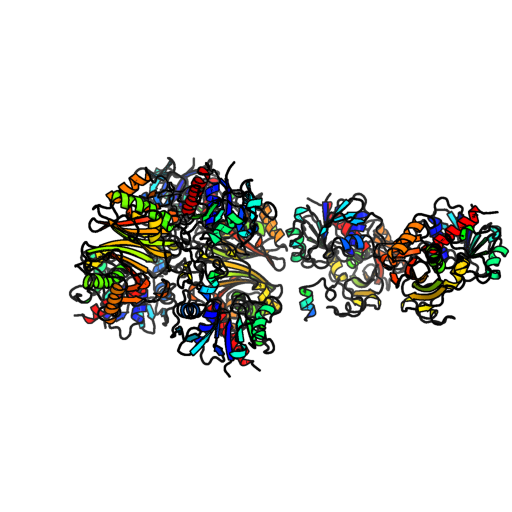 VAL B N 1
ATOM 4891 C CA . VAL B 1 311 ? 20.330 25.615 -9.783 1.00 28.02 307 VAL B CA 1
ATOM 4892 C C . VAL B 1 311 ? 19.216 26.532 -9.287 1.00 27.11 307 VAL B C 1
ATOM 4893 O O . VAL B 1 311 ? 18.423 26.152 -8.399 1.00 26.04 307 VAL B O 1
ATOM 4897 N N . ILE B 1 312 ? 19.231 27.747 -9.840 1.00 26.63 308 ILE B N 1
ATOM 4898 C CA . ILE B 1 312 ? 18.281 28.835 -9.602 1.00 25.21 308 ILE B CA 1
ATOM 4899 C C . ILE B 1 312 ? 17.471 29.105 -10.860 1.00 23.63 308 ILE B C 1
ATOM 4900 O O . ILE B 1 312 ? 18.058 29.362 -11.899 1.00 21.17 308 ILE B O 1
ATOM 4905 N N . ALA B 1 313 ? 16.142 29.058 -10.773 1.00 22.53 309 ALA B N 1
ATOM 4906 C CA . ALA B 1 313 ? 15.268 29.260 -11.945 1.00 21.93 309 ALA B CA 1
ATOM 4907 C C . ALA B 1 313 ? 14.115 30.241 -11.687 1.00 21.69 309 ALA B C 1
ATOM 4908 O O . ALA B 1 313 ? 13.468 30.269 -10.600 1.00 22.96 309 ALA B O 1
ATOM 4910 N N . TRP B 1 314 ? 13.887 31.091 -12.663 1.00 22.05 310 TRP B N 1
ATOM 4911 C CA . TRP B 1 314 ? 12.876 32.118 -12.549 1.00 23.21 310 TRP B CA 1
ATOM 4912 C C . TRP B 1 314 ? 11.626 31.727 -13.271 1.00 23.68 310 TRP B C 1
ATOM 4913 O O . TRP B 1 314 ? 11.694 31.092 -14.317 1.00 25.32 310 TRP B O 1
ATOM 4924 N N . TYR B 1 315 ? 10.470 32.136 -12.729 1.00 24.23 311 TYR B N 1
ATOM 4925 C CA . TYR B 1 315 ? 9.210 32.011 -13.477 1.00 23.61 311 TYR B CA 1
ATOM 4926 C C . TYR B 1 315 ? 8.200 33.141 -13.175 1.00 23.15 311 TYR B C 1
ATOM 4927 O O . TYR B 1 315 ? 8.122 33.659 -12.062 1.00 21.66 311 TYR B O 1
ATOM 4936 N N . ASP B 1 316 ? 7.451 33.558 -14.179 1.00 22.89 312 ASP B N 1
ATOM 4937 C CA . ASP B 1 316 ? 6.232 34.344 -13.887 1.00 22.33 312 ASP B CA 1
ATOM 4938 C C . ASP B 1 316 ? 5.139 33.370 -13.412 1.00 21.75 312 ASP B C 1
ATOM 4939 O O . ASP B 1 316 ? 4.519 32.697 -14.225 1.00 21.88 312 ASP B O 1
ATOM 4944 N N . ASN B 1 317 ? 4.912 33.276 -12.097 1.00 20.62 313 ASN B N 1
ATOM 4945 C CA . ASN B 1 317 ? 3.923 32.336 -11.580 1.00 20.85 313 ASN B CA 1
ATOM 4946 C C . ASN B 1 317 ? 2.495 32.524 -12.093 1.00 21.74 313 ASN B C 1
ATOM 4947 O O . ASN B 1 317 ? 1.693 31.580 -12.047 1.00 23.48 313 ASN B O 1
ATOM 4952 N N . GLU B 1 318 ? 2.166 33.713 -12.600 1.00 22.31 314 GLU B N 1
ATOM 4953 C CA . GLU B 1 318 ? 0.837 33.990 -13.105 1.00 21.50 314 GLU B CA 1
ATOM 4954 C C . GLU B 1 318 ? 0.735 33.715 -14.612 1.00 23.29 314 GLU B C 1
ATOM 4955 O O . GLU B 1 318 ? -0.050 32.853 -15.054 1.00 24.67 314 GLU B O 1
ATOM 4961 N N . TRP B 1 319 ? 1.542 34.435 -15.376 1.00 21.85 315 TRP B N 1
ATOM 4962 C CA . TRP B 1 319 ? 1.467 34.436 -16.833 1.00 22.86 315 TRP B CA 1
ATOM 4963 C C . TRP B 1 319 ? 2.042 33.182 -17.416 1.00 24.34 315 TRP B C 1
ATOM 4964 O O . TRP B 1 319 ? 1.518 32.647 -18.409 1.00 24.19 315 TRP B O 1
ATOM 4975 N N . GLY B 1 320 ? 3.127 32.721 -16.819 1.00 25.48 316 GLY B N 1
ATOM 4976 C CA . GLY B 1 320 ? 3.851 31.599 -17.373 1.00 28.12 316 GLY B CA 1
ATOM 4977 C C . GLY B 1 320 ? 3.062 30.326 -17.242 1.00 28.19 316 GLY B C 1
ATOM 4978 O O . GLY B 1 320 ? 2.977 29.543 -18.169 1.00 28.71 316 GLY B O 1
ATOM 4979 N N . TYR B 1 321 ? 2.503 30.138 -16.059 1.00 28.54 317 TYR B N 1
ATOM 4980 C CA . TYR B 1 321 ? 1.607 29.048 -15.739 1.00 28.27 317 TYR B CA 1
ATOM 4981 C C . TYR B 1 321 ? 0.341 29.096 -16.546 1.00 27.37 317 TYR B C 1
ATOM 4982 O O . TYR B 1 321 ? -0.141 28.061 -17.024 1.00 26.36 317 TYR B O 1
ATOM 4991 N N . SER B 1 322 ? -0.215 30.298 -16.657 1.00 27.15 318 SER B N 1
ATOM 4992 C CA . SER B 1 322 ? -1.413 30.525 -17.429 1.00 28.14 318 SER B CA 1
ATOM 4993 C C . SER B 1 322 ? -1.177 30.241 -18.910 1.00 28.65 318 SER B C 1
ATOM 4994 O O . SER B 1 322 ? -2.134 29.952 -19.634 1.00 29.00 318 SER B O 1
ATOM 4997 N N . GLN B 1 323 ? 0.084 30.301 -19.350 1.00 29.09 319 GLN B N 1
ATOM 4998 C CA . GLN B 1 323 ? 0.427 29.999 -20.751 1.00 29.10 319 GLN B CA 1
ATOM 4999 C C . GLN B 1 323 ? 0.461 28.494 -20.900 1.00 28.73 319 GLN B C 1
ATOM 5000 O O . GLN B 1 323 ? 0.128 27.946 -21.944 1.00 28.97 319 GLN B O 1
ATOM 5006 N N . ARG B 1 324 ? 0.860 27.837 -19.826 1.00 29.41 320 ARG B N 1
ATOM 5007 C CA . ARG B 1 324 ? 0.888 26.386 -19.768 1.00 29.47 320 ARG B CA 1
ATOM 5008 C C . ARG B 1 324 ? -0.536 25.818 -19.734 1.00 31.03 320 ARG B C 1
ATOM 5009 O O . ARG B 1 324 ? -0.826 24.872 -20.468 1.00 32.00 320 ARG B O 1
ATOM 5017 N N . VAL B 1 325 ? -1.399 26.363 -18.860 1.00 30.98 321 VAL B N 1
ATOM 5018 C CA . VAL B 1 325 ? -2.832 26.063 -18.873 1.00 30.73 321 VAL B CA 1
ATOM 5019 C C . VAL B 1 325 ? -3.408 26.118 -20.312 1.00 31.42 321 VAL B C 1
ATOM 5020 O O . VAL B 1 325 ? -4.095 25.192 -20.714 1.00 31.19 321 VAL B O 1
ATOM 5024 N N . VAL B 1 326 ? -3.120 27.175 -21.083 1.00 31.16 322 VAL B N 1
ATOM 5025 C CA . VAL B 1 326 ? -3.590 27.273 -22.495 1.00 30.78 322 VAL B CA 1
ATOM 5026 C C . VAL B 1 326 ? -3.018 26.161 -23.390 1.00 32.12 322 VAL B C 1
ATOM 5027 O O . VAL B 1 326 ? -3.683 25.643 -24.290 1.00 33.10 322 VAL B O 1
ATOM 5031 N N . ASP B 1 327 ? -1.750 25.836 -23.168 1.00 32.34 323 ASP B N 1
ATOM 5032 C CA . ASP B 1 327 ? -1.105 24.741 -23.880 1.00 32.05 323 ASP B CA 1
ATOM 5033 C C . ASP B 1 327 ? -1.737 23.408 -23.523 1.00 31.77 323 ASP B C 1
ATOM 5034 O O . ASP B 1 327 ? -1.841 22.548 -24.371 1.00 31.68 323 ASP B O 1
ATOM 5039 N N . LEU B 1 328 ? -2.135 23.216 -22.274 1.00 32.73 324 LEU B N 1
ATOM 5040 C CA . LEU B 1 328 ? -2.674 21.933 -21.888 1.00 33.02 324 LEU B CA 1
ATOM 5041 C C . LEU B 1 328 ? -4.051 21.742 -22.505 1.00 33.97 324 LEU B C 1
ATOM 5042 O O . LEU B 1 328 ? -4.466 20.604 -22.780 1.00 33.91 324 LEU B O 1
ATOM 5047 N N . ALA B 1 329 ? -4.745 22.864 -22.703 1.00 34.10 325 ALA B N 1
ATOM 5048 C CA . ALA B 1 329 ? -6.082 22.887 -23.254 1.00 34.44 325 ALA B CA 1
ATOM 5049 C C . ALA B 1 329 ? -6.024 22.774 -24.771 1.00 35.80 325 ALA B C 1
ATOM 5050 O O . ALA B 1 329 ? -7.002 22.375 -25.414 1.00 35.96 325 ALA B O 1
ATOM 5052 N N . ASP B 1 330 ? -4.892 23.142 -25.348 1.00 36.42 326 ASP B N 1
ATOM 5053 C CA . ASP B 1 330 ? -4.696 22.966 -26.782 1.00 37.10 326 ASP B CA 1
ATOM 5054 C C . ASP B 1 330 ? -4.414 21.492 -27.022 1.00 38.19 326 ASP B C 1
ATOM 5055 O O . ASP B 1 330 ? -4.808 20.932 -28.029 1.00 37.99 326 ASP B O 1
ATOM 5060 N N . ILE B 1 331 ? -3.741 20.865 -26.065 1.00 39.61 327 ILE B N 1
ATOM 5061 C CA . ILE B 1 331 ? -3.521 19.425 -26.096 1.00 40.39 327 ILE B CA 1
ATOM 5062 C C . ILE B 1 331 ? -4.866 18.683 -25.931 1.00 40.99 327 ILE B C 1
ATOM 5063 O O . ILE B 1 331 ? -5.165 17.758 -26.682 1.00 40.38 327 ILE B O 1
ATOM 5068 N N . VAL B 1 332 ? -5.678 19.094 -24.964 1.00 41.97 328 VAL B N 1
ATOM 5069 C CA . VAL B 1 332 ? -7.006 18.512 -24.802 1.00 43.18 328 VAL B CA 1
ATOM 5070 C C . VAL B 1 332 ? -7.845 18.660 -26.085 1.00 44.71 328 VAL B C 1
ATOM 5071 O O . VAL B 1 332 ? -8.548 17.733 -26.511 1.00 44.33 328 VAL B O 1
ATOM 5075 N N . ALA B 1 333 ? -7.756 19.825 -26.708 1.00 46.80 329 ALA B N 1
ATOM 5076 C CA . ALA B 1 333 ? -8.515 20.102 -27.921 1.00 48.16 329 ALA B CA 1
ATOM 5077 C C . ALA B 1 333 ? -8.001 19.290 -29.106 1.00 50.05 329 ALA B C 1
ATOM 5078 O O . ALA B 1 333 ? -8.787 18.800 -29.915 1.00 50.74 329 ALA B O 1
ATOM 5080 N N . ASN B 1 334 ? -6.686 19.145 -29.226 1.00 51.76 330 ASN B N 1
ATOM 5081 C CA . ASN B 1 334 ? -6.139 18.457 -30.396 1.00 52.65 330 ASN B CA 1
ATOM 5082 C C . ASN B 1 334 ? -6.310 16.952 -30.296 1.00 53.73 330 ASN B C 1
ATOM 5083 O O . ASN B 1 334 ? -6.054 16.245 -31.257 1.00 54.40 330 ASN B O 1
ATOM 5088 N N . ASN B 1 335 ? -6.769 16.474 -29.147 1.00 54.65 331 ASN B N 1
ATOM 5089 C CA . ASN B 1 335 ? -6.979 15.047 -28.926 1.00 55.64 331 ASN B CA 1
ATOM 5090 C C . ASN B 1 335 ? -8.431 14.715 -28.598 1.00 56.16 331 ASN B C 1
ATOM 5091 O O . ASN B 1 335 ? -8.716 13.725 -27.935 1.00 55.25 331 ASN B O 1
ATOM 5096 N N . TRP B 1 336 ? -9.334 15.565 -29.082 1.00 57.98 332 TRP B N 1
ATOM 5097 C CA . TRP B 1 336 ? -10.773 15.474 -28.823 1.00 58.68 332 TRP B CA 1
ATOM 5098 C C . TRP B 1 336 ? -11.337 14.268 -29.582 1.00 59.67 332 TRP B C 1
ATOM 5099 O O . TRP B 1 336 ? -10.879 13.973 -30.692 1.00 60.21 332 TRP B O 1
ATOM 5110 N N . LYS B 1 337 ? -12.307 13.565 -28.994 1.00 60.66 333 LYS B N 1
ATOM 5111 C CA . LYS B 1 337 ? -12.857 12.335 -29.606 1.00 61.54 333 LYS B CA 1
ATOM 5112 C C . LYS B 1 337 ? -14.352 12.418 -29.888 1.00 62.46 333 LYS B C 1
ATOM 5113 O O . LYS B 1 337 ? -14.881 11.518 -30.548 1.00 63.81 333 LYS B O 1
ATOM 5120 N N . LYS C 1 2 ? -17.199 45.517 38.845 1.00 42.65 0 LYS C N 1
ATOM 5121 C CA . LYS C 1 2 ? -16.330 45.865 37.686 1.00 42.62 0 LYS C CA 1
ATOM 5122 C C . LYS C 1 2 ? -16.926 45.404 36.354 1.00 42.88 0 LYS C C 1
ATOM 5123 O O . LYS C 1 2 ? -17.258 44.226 36.153 1.00 44.53 0 LYS C O 1
ATOM 5129 N N . LEU C 1 3 ? -17.038 46.364 35.446 1.00 41.95 1 LEU C N 1
ATOM 5130 C CA . LEU C 1 3 ? -17.670 46.182 34.153 1.00 40.37 1 LEU C CA 1
ATOM 5131 C C . LEU C 1 3 ? -17.030 45.115 33.267 1.00 39.40 1 LEU C C 1
ATOM 5132 O O . LEU C 1 3 ? -15.809 45.056 33.105 1.00 39.88 1 LEU C O 1
ATOM 5137 N N . LYS C 1 4 ? -17.876 44.278 32.682 1.00 37.52 2 LYS C N 1
ATOM 5138 C CA . LYS C 1 4 ? -17.409 43.128 31.970 1.00 37.05 2 LYS C CA 1
ATOM 5139 C C . LYS C 1 4 ? -17.603 43.357 30.467 1.00 35.26 2 LYS C C 1
ATOM 5140 O O . LYS C 1 4 ? -18.637 43.800 30.028 1.00 34.47 2 LYS C O 1
ATOM 5146 N N . VAL C 1 5 ? -16.551 43.082 29.705 1.00 35.43 3 VAL C N 1
ATOM 5147 C CA . VAL C 1 5 ? -16.455 43.482 28.313 1.00 32.93 3 VAL C CA 1
ATOM 5148 C C . VAL C 1 5 ? -16.187 42.233 27.526 1.00 31.15 3 VAL C C 1
ATOM 5149 O O . VAL C 1 5 ? -15.486 41.378 27.996 1.00 30.72 3 VAL C O 1
ATOM 5153 N N . ALA C 1 6 ? -16.796 42.127 26.344 1.00 30.85 4 ALA C N 1
ATOM 5154 C CA . ALA C 1 6 ? -16.445 41.130 25.350 1.00 30.64 4 ALA C CA 1
ATOM 5155 C C . ALA C 1 6 ? -16.033 41.861 24.074 1.00 29.37 4 ALA C C 1
ATOM 5156 O O . ALA C 1 6 ? -16.581 42.892 23.711 1.00 29.56 4 ALA C O 1
ATOM 5158 N N . ILE C 1 7 ? -15.039 41.309 23.410 1.00 27.98 5 ILE C N 1
ATOM 5159 C CA . ILE C 1 7 ? -14.545 41.903 22.215 1.00 26.52 5 ILE C CA 1
ATOM 5160 C C . ILE C 1 7 ? -15.090 41.052 21.109 1.00 23.73 5 ILE C C 1
ATOM 5161 O O . ILE C 1 7 ? -14.770 39.895 21.030 1.00 23.30 5 ILE C O 1
ATOM 5166 N N . ASN C 1 8 ? -15.915 41.624 20.242 1.00 22.61 6 ASN C N 1
ATOM 5167 C CA . ASN C 1 8 ? -16.406 40.850 19.128 1.00 22.48 6 ASN C CA 1
ATOM 5168 C C . ASN C 1 8 ? -15.768 41.285 17.801 1.00 23.27 6 ASN C C 1
ATOM 5169 O O . ASN C 1 8 ? -15.940 42.421 17.407 1.00 23.38 6 ASN C O 1
ATOM 5174 N N . GLY C 1 9 ? -15.096 40.362 17.098 1.00 23.43 7 GLY C N 1
ATOM 5175 C CA . GLY C 1 9 ? -14.162 40.719 16.008 1.00 23.62 7 GLY C CA 1
ATOM 5176 C C . GLY C 1 9 ? -12.761 41.039 16.548 1.00 23.06 7 GLY C C 1
ATOM 5177 O O . GLY C 1 9 ? -12.462 42.198 16.898 1.00 22.53 7 GLY C O 1
ATOM 5178 N N . PHE C 1 10 ? -11.922 40.000 16.652 1.00 22.92 8 PHE C N 1
ATOM 5179 C CA . PHE C 1 10 ? -10.577 40.112 17.246 1.00 23.20 8 PHE C CA 1
ATOM 5180 C C . PHE C 1 10 ? -9.539 40.424 16.186 1.00 22.86 8 PHE C C 1
ATOM 5181 O O . PHE C 1 10 ? -8.558 39.688 16.035 1.00 22.01 8 PHE C O 1
ATOM 5189 N N . GLY C 1 11 ? -9.786 41.512 15.451 1.00 21.98 9 GLY C N 1
ATOM 5190 C CA . GLY C 1 11 ? -8.981 41.889 14.307 1.00 22.51 9 GLY C CA 1
ATOM 5191 C C . GLY C 1 11 ? -8.033 43.008 14.693 1.00 21.01 9 GLY C C 1
ATOM 5192 O O . GLY C 1 11 ? -7.666 43.168 15.848 1.00 21.04 9 GLY C O 1
ATOM 5193 N N . ARG C 1 12 ? -7.663 43.816 13.740 1.00 19.46 10 ARG C N 1
ATOM 5194 C CA . ARG C 1 12 ? -6.717 44.869 14.067 1.00 19.79 10 ARG C CA 1
ATOM 5195 C C . ARG C 1 12 ? -7.149 45.737 15.239 1.00 18.57 10 ARG C C 1
ATOM 5196 O O . ARG C 1 12 ? -6.368 45.950 16.183 1.00 21.92 10 ARG C O 1
ATOM 5204 N N . ILE C 1 13 ? -8.387 46.238 15.222 1.00 20.82 11 ILE C N 1
ATOM 5205 C CA . ILE C 1 13 ? -8.910 47.062 16.368 1.00 19.60 11 ILE C CA 1
ATOM 5206 C C . ILE C 1 13 ? -9.163 46.216 17.572 1.00 19.60 11 ILE C C 1
ATOM 5207 O O . ILE C 1 13 ? -8.864 46.614 18.731 1.00 19.45 11 ILE C O 1
ATOM 5212 N N . GLY C 1 14 ? -9.726 45.050 17.350 1.00 18.51 12 GLY C N 1
ATOM 5213 C CA . GLY C 1 14 ? -9.983 44.168 18.475 1.00 20.98 12 GLY C CA 1
ATOM 5214 C C . GLY C 1 14 ? -8.725 43.801 19.242 1.00 19.47 12 GLY C C 1
ATOM 5215 O O . GLY C 1 14 ? -8.713 43.821 20.456 1.00 18.74 12 GLY C O 1
ATOM 5216 N N . ARG C 1 15 ? -7.677 43.456 18.510 1.00 21.67 13 ARG C N 1
ATOM 5217 C CA . ARG C 1 15 ? -6.388 43.107 19.085 1.00 22.32 13 ARG C CA 1
ATOM 5218 C C . ARG C 1 15 ? -5.639 44.320 19.590 1.00 22.75 13 ARG C C 1
ATOM 5219 O O . ARG C 1 15 ? -5.094 44.281 20.745 1.00 23.11 13 ARG C O 1
ATOM 5227 N N . ASN C 1 16 ? -5.698 45.430 18.851 1.00 21.19 14 ASN C N 1
ATOM 5228 C CA . ASN C 1 16 ? -5.135 46.694 19.369 1.00 22.13 14 ASN C CA 1
ATOM 5229 C C . ASN C 1 16 ? -5.836 47.101 20.660 1.00 23.24 14 ASN C C 1
ATOM 5230 O O . ASN C 1 16 ? -5.177 47.545 21.612 1.00 26.06 14 ASN C O 1
ATOM 5235 N N . PHE C 1 17 ? -7.174 46.978 20.663 1.00 23.90 15 PHE C N 1
ATOM 5236 C CA . PHE C 1 17 ? -8.015 47.355 21.790 1.00 23.55 15 PHE C CA 1
ATOM 5237 C C . PHE C 1 17 ? -7.543 46.664 23.077 1.00 23.81 15 PHE C C 1
ATOM 5238 O O . PHE C 1 17 ? -7.465 47.272 24.181 1.00 26.13 15 PHE C O 1
ATOM 5246 N N . LEU C 1 18 ? -7.239 45.385 22.926 1.00 23.48 16 LEU C N 1
ATOM 5247 C CA . LEU C 1 18 ? -6.853 44.539 24.018 1.00 25.65 16 LEU C CA 1
ATOM 5248 C C . LEU C 1 18 ? -5.548 45.014 24.629 1.00 26.63 16 LEU C C 1
ATOM 5249 O O . LEU C 1 18 ? -5.416 45.091 25.840 1.00 26.95 16 LEU C O 1
ATOM 5254 N N . ARG C 1 19 ? -4.600 45.362 23.769 1.00 27.76 17 ARG C N 1
ATOM 5255 C CA . ARG C 1 19 ? -3.275 45.827 24.197 1.00 26.30 17 ARG C CA 1
ATOM 5256 C C . ARG C 1 19 ? -3.361 47.249 24.734 1.00 25.36 17 ARG C C 1
ATOM 5257 O O . ARG C 1 19 ? -2.726 47.574 25.734 1.00 25.96 17 ARG C O 1
ATOM 5265 N N . CYS C 1 20 ? -4.219 48.080 24.154 1.00 24.84 18 CYS C N 1
ATOM 5266 C CA . CYS C 1 20 ? -4.397 49.413 24.696 1.00 25.41 18 CYS C CA 1
ATOM 5267 C C . CYS C 1 20 ? -4.895 49.329 26.134 1.00 26.53 18 CYS C C 1
ATOM 5268 O O . CYS C 1 20 ? -4.343 49.958 27.024 1.00 27.85 18 CYS C O 1
ATOM 5271 N N . TRP C 1 21 A -5.939 48.536 26.346 1.00 30.10 18 TRP C N 1
ATOM 5272 C CA . TRP C 1 21 A -6.543 48.351 27.673 1.00 30.59 18 TRP C CA 1
ATOM 5273 C C . TRP C 1 21 A -5.522 47.764 28.627 1.00 30.65 18 TRP C C 1
ATOM 5274 O O . TRP C 1 21 A -5.419 48.160 29.790 1.00 31.05 18 TRP C O 1
ATOM 5285 N N . HIS C 1 22 B -4.748 46.822 28.120 1.00 33.00 18 HIS C N 1
ATOM 5286 C CA . HIS C 1 22 B -3.752 46.141 28.926 1.00 33.00 18 HIS C CA 1
ATOM 5287 C C . HIS C 1 22 B -2.744 47.133 29.496 1.00 33.64 18 HIS C C 1
ATOM 5288 O O . HIS C 1 22 B -2.193 46.939 30.585 1.00 33.08 18 HIS C O 1
ATOM 5295 N N . GLY C 1 23 ? -2.492 48.196 28.736 1.00 33.06 19 GLY C N 1
ATOM 5296 C CA . GLY C 1 23 ? -1.512 49.192 29.134 1.00 33.79 19 GLY C CA 1
ATOM 5297 C C . GLY C 1 23 ? -2.052 50.119 30.195 1.00 33.25 19 GLY C C 1
ATOM 5298 O O . GLY C 1 23 ? -1.323 50.940 30.737 1.00 31.88 19 GLY C O 1
ATOM 5299 N N . ARG C 1 24 ? -3.354 50.013 30.450 1.00 35.01 20 ARG C N 1
ATOM 5300 C CA . ARG C 1 24 ? -4.053 50.937 31.331 1.00 36.30 20 ARG C CA 1
ATOM 5301 C C . ARG C 1 24 ? -3.900 50.513 32.799 1.00 37.59 20 ARG C C 1
ATOM 5302 O O . ARG C 1 24 ? -3.713 49.334 33.111 1.00 37.17 20 ARG C O 1
ATOM 5310 N N . LYS C 1 25 ? -3.964 51.502 33.679 1.00 39.95 21 LYS C N 1
ATOM 5311 C CA . LYS C 1 25 ? -3.752 51.307 35.111 1.00 41.60 21 LYS C CA 1
ATOM 5312 C C . LYS C 1 25 ? -5.077 51.603 35.793 1.00 42.21 21 LYS C C 1
ATOM 5313 O O . LYS C 1 25 ? -5.710 52.630 35.536 1.00 41.79 21 LYS C O 1
ATOM 5319 N N . ASP C 1 26 ? -5.527 50.670 36.618 1.00 42.51 22 ASP C N 1
ATOM 5320 C CA . ASP C 1 26 ? -6.804 50.835 37.323 1.00 42.72 22 ASP C CA 1
ATOM 5321 C C . ASP C 1 26 ? -7.986 51.038 36.377 1.00 42.08 22 ASP C C 1
ATOM 5322 O O . ASP C 1 26 ? -8.839 51.888 36.612 1.00 41.11 22 ASP C O 1
ATOM 5327 N N . SER C 1 27 ? -8.038 50.216 35.333 1.00 41.69 23 SER C N 1
ATOM 5328 C CA . SER C 1 27 ? -9.159 50.197 34.401 1.00 40.98 23 SER C CA 1
ATOM 5329 C C . SER C 1 27 ? -10.437 49.906 35.140 1.00 40.46 23 SER C C 1
ATOM 5330 O O . SER C 1 27 ? -10.445 49.063 36.028 1.00 40.95 23 SER C O 1
ATOM 5333 N N . PRO C 1 28 ? -11.519 50.630 34.807 1.00 40.15 24 PRO C N 1
ATOM 5334 C CA . PRO C 1 28 ? -12.843 50.253 35.288 1.00 39.64 24 PRO C CA 1
ATOM 5335 C C . PRO C 1 28 ? -13.431 49.073 34.515 1.00 39.08 24 PRO C C 1
ATOM 5336 O O . PRO C 1 28 ? -14.577 48.678 34.748 1.00 38.11 24 PRO C O 1
ATOM 5340 N N . LEU C 1 29 ? -12.651 48.534 33.585 1.00 38.30 25 LEU C N 1
ATOM 5341 C CA . LEU C 1 29 ? -13.119 47.485 32.730 1.00 38.03 25 LEU C CA 1
ATOM 5342 C C . LEU C 1 29 ? -12.334 46.255 33.027 1.00 38.04 25 LEU C C 1
ATOM 5343 O O . LEU C 1 29 ? -11.230 46.319 33.558 1.00 37.51 25 LEU C O 1
ATOM 5348 N N . ASP C 1 30 ? -12.909 45.128 32.637 1.00 37.91 26 ASP C N 1
ATOM 5349 C CA . ASP C 1 30 ? -12.240 43.872 32.758 1.00 38.40 26 ASP C CA 1
ATOM 5350 C C . ASP C 1 30 ? -12.761 43.033 31.633 1.00 37.07 26 ASP C C 1
ATOM 5351 O O . ASP C 1 30 ? -13.941 42.715 31.592 1.00 37.28 26 ASP C O 1
ATOM 5356 N N . ILE C 1 31 ? -11.894 42.704 30.687 1.00 36.09 27 ILE C N 1
ATOM 5357 C CA . ILE C 1 31 ? -12.343 41.992 29.512 1.00 35.09 27 ILE C CA 1
ATOM 5358 C C . ILE C 1 31 ? -12.319 40.472 29.777 1.00 34.78 27 ILE C C 1
ATOM 5359 O O . ILE C 1 31 ? -11.292 39.889 30.159 1.00 34.17 27 ILE C O 1
ATOM 5364 N N . ILE C 1 32 ? -13.481 39.846 29.601 1.00 33.08 28 ILE C N 1
ATOM 5365 C CA . ILE C 1 32 ? -13.634 38.444 29.961 1.00 33.20 28 ILE C CA 1
ATOM 5366 C C . ILE C 1 32 ? -13.896 37.528 28.778 1.00 30.81 28 ILE C C 1
ATOM 5367 O O . ILE C 1 32 ? -13.828 36.323 28.932 1.00 30.67 28 ILE C O 1
ATOM 5372 N N . ALA C 1 33 ? -14.172 38.093 27.602 1.00 28.66 29 ALA C N 1
ATOM 5373 C CA . ALA C 1 33 ? -14.420 37.280 26.417 1.00 28.50 29 ALA C CA 1
ATOM 5374 C C . ALA C 1 33 ? -13.970 37.915 25.116 1.00 27.09 29 ALA C C 1
ATOM 5375 O O . ALA C 1 33 ? -14.024 39.133 24.948 1.00 27.24 29 ALA C O 1
ATOM 5377 N N . ILE C 1 34 ? -13.568 37.031 24.204 1.00 26.92 30 ILE C N 1
ATOM 5378 C CA . ILE C 1 34 ? -13.247 37.350 22.817 1.00 27.57 30 ILE C CA 1
ATOM 5379 C C . ILE C 1 34 ? -14.043 36.422 21.930 1.00 27.07 30 ILE C C 1
ATOM 5380 O O . ILE C 1 34 ? -14.075 35.225 22.150 1.00 29.09 30 ILE C O 1
ATOM 5385 N N . ASN C 1 35 ? -14.693 36.973 20.927 1.00 27.09 31 ASN C N 1
ATOM 5386 C CA . ASN C 1 35 ? -15.310 36.157 19.895 1.00 28.28 31 ASN C CA 1
ATOM 5387 C C . ASN C 1 35 ? -14.715 36.516 18.549 1.00 28.14 31 ASN C C 1
ATOM 5388 O O . ASN C 1 35 ? -14.462 37.670 18.300 1.00 27.07 31 ASN C O 1
ATOM 5393 N N . ASP C 1 36 ? -14.504 35.535 17.681 1.00 30.51 32 ASP C N 1
ATOM 5394 C CA . ASP C 1 36 ? -14.098 35.801 16.313 1.00 32.66 32 ASP C CA 1
ATOM 5395 C C . ASP C 1 36 ? -14.368 34.570 15.457 1.00 34.56 32 ASP C C 1
ATOM 5396 O O . ASP C 1 36 ? -14.642 33.495 15.976 1.00 35.27 32 ASP C O 1
ATOM 5401 N N . THR C 1 37 ? -14.279 34.737 14.140 1.00 36.63 33 THR C N 1
ATOM 5402 C CA . THR C 1 37 ? -14.381 33.620 13.204 1.00 38.24 33 THR C CA 1
ATOM 5403 C C . THR C 1 37 ? -13.308 32.536 13.439 1.00 39.09 33 THR C C 1
ATOM 5404 O O . THR C 1 37 ? -13.574 31.359 13.235 1.00 39.45 33 THR C O 1
ATOM 5408 N N . GLY C 1 38 ? -12.098 32.926 13.832 1.00 40.59 34 GLY C N 1
ATOM 5409 C CA . GLY C 1 38 ? -11.061 31.942 14.241 1.00 41.48 34 GLY C CA 1
ATOM 5410 C C . GLY C 1 38 ? -11.261 31.332 15.636 1.00 41.99 34 GLY C C 1
ATOM 5411 O O . GLY C 1 38 ? -12.245 31.631 16.324 1.00 43.33 34 GLY C O 1
ATOM 5412 N N . GLY C 1 39 ? -10.321 30.488 16.064 1.00 42.21 36 GLY C N 1
ATOM 5413 C CA . GLY C 1 39 ? -10.395 29.822 17.378 1.00 42.21 36 GLY C CA 1
ATOM 5414 C C . GLY C 1 39 ? -9.331 30.288 18.354 1.00 42.59 36 GLY C C 1
ATOM 5415 O O . GLY C 1 39 ? -8.670 31.296 18.120 1.00 43.83 36 GLY C O 1
ATOM 5416 N N . VAL C 1 40 ? -9.156 29.567 19.451 1.00 43.10 37 VAL C N 1
ATOM 5417 C CA . VAL C 1 40 ? -8.119 29.922 20.444 1.00 43.74 37 VAL C CA 1
ATOM 5418 C C . VAL C 1 40 ? -6.713 29.879 19.808 1.00 44.08 37 VAL C C 1
ATOM 5419 O O . VAL C 1 40 ? -5.799 30.586 20.214 1.00 43.95 37 VAL C O 1
ATOM 5423 N N . LYS C 1 41 ? -6.554 29.022 18.810 1.00 44.69 38 LYS C N 1
ATOM 5424 C CA . LYS C 1 41 ? -5.294 28.894 18.109 1.00 44.27 38 LYS C CA 1
ATOM 5425 C C . LYS C 1 41 ? -4.844 30.247 17.543 1.00 44.16 38 LYS C C 1
ATOM 5426 O O . LYS C 1 41 ? -3.693 30.671 17.753 1.00 43.56 38 LYS C O 1
ATOM 5432 N N . GLN C 1 42 ? -5.759 30.899 16.817 1.00 42.75 39 GLN C N 1
ATOM 5433 C CA . GLN C 1 42 ? -5.507 32.186 16.194 1.00 41.33 39 GLN C CA 1
ATOM 5434 C C . GLN C 1 42 ? -5.445 33.289 17.241 1.00 40.12 39 GLN C C 1
ATOM 5435 O O . GLN C 1 42 ? -4.531 34.107 17.239 1.00 38.28 39 GLN C O 1
ATOM 5441 N N . ALA C 1 43 ? -6.433 33.315 18.134 1.00 38.47 40 ALA C N 1
ATOM 5442 C CA . ALA C 1 43 ? -6.528 34.375 19.142 1.00 37.18 40 ALA C CA 1
ATOM 5443 C C . ALA C 1 43 ? -5.228 34.539 19.928 1.00 35.78 40 ALA C C 1
ATOM 5444 O O . ALA C 1 43 ? -4.744 35.655 20.162 1.00 34.04 40 ALA C O 1
ATOM 5446 N N . SER C 1 44 ? -4.662 33.409 20.322 1.00 34.41 41 SER C N 1
ATOM 5447 C CA . SER C 1 44 ? -3.448 33.404 21.121 1.00 33.86 41 SER C CA 1
ATOM 5448 C C . SER C 1 44 ? -2.235 33.872 20.276 1.00 32.27 41 SER C C 1
ATOM 5449 O O . SER C 1 44 ? -1.516 34.815 20.671 1.00 33.22 41 SER C O 1
ATOM 5452 N N . HIS C 1 45 ? -2.051 33.249 19.109 1.00 30.17 42 HIS C N 1
ATOM 5453 C CA . HIS C 1 45 ? -0.925 33.566 18.213 1.00 30.14 42 HIS C CA 1
ATOM 5454 C C . HIS C 1 45 ? -0.919 35.042 17.760 1.00 29.09 42 HIS C C 1
ATOM 5455 O O . HIS C 1 45 ? 0.076 35.769 17.982 1.00 27.64 42 HIS C O 1
ATOM 5462 N N . LEU C 1 46 ? -2.045 35.483 17.191 1.00 27.81 43 LEU C N 1
ATOM 5463 C CA . LEU C 1 46 ? -2.196 36.856 16.685 1.00 27.93 43 LEU C CA 1
ATOM 5464 C C . LEU C 1 46 ? -2.186 37.932 17.766 1.00 28.05 43 LEU C C 1
ATOM 5465 O O . LEU C 1 46 ? -1.816 39.073 17.479 1.00 30.34 43 LEU C O 1
ATOM 5470 N N . LEU C 1 47 ? -2.603 37.597 18.987 1.00 26.12 44 LEU C N 1
ATOM 5471 C CA . LEU C 1 47 ? -2.441 38.526 20.088 1.00 26.14 44 LEU C CA 1
ATOM 5472 C C . LEU C 1 47 ? -0.947 38.742 20.380 1.00 25.65 44 LEU C C 1
ATOM 5473 O O . LEU C 1 47 ? -0.516 39.879 20.596 1.00 23.24 44 LEU C O 1
ATOM 5478 N N . LYS C 1 48 ? -0.170 37.644 20.336 1.00 26.46 45 LYS C N 1
ATOM 5479 C CA . LYS C 1 48 ? 1.254 37.625 20.723 1.00 26.49 45 LYS C CA 1
ATOM 5480 C C . LYS C 1 48 ? 2.187 38.150 19.644 1.00 26.10 45 LYS C C 1
ATOM 5481 O O . LYS C 1 48 ? 3.088 38.908 19.933 1.00 26.70 45 LYS C O 1
ATOM 5487 N N . TYR C 1 49 ? 1.976 37.733 18.402 1.00 26.39 46 TYR C N 1
ATOM 5488 C CA . TYR C 1 49 ? 2.809 38.161 17.312 1.00 26.33 46 TYR C CA 1
ATOM 5489 C C . TYR C 1 49 ? 1.989 39.099 16.424 1.00 25.98 46 TYR C C 1
ATOM 5490 O O . TYR C 1 49 ? 0.856 38.766 16.052 1.00 24.29 46 TYR C O 1
ATOM 5499 N N . ASP C 1 50 ? 2.557 40.275 16.132 1.00 24.16 47 ASP C N 1
ATOM 5500 C CA . ASP C 1 50 ? 1.888 41.337 15.365 1.00 22.77 47 ASP C CA 1
ATOM 5501 C C . ASP C 1 50 ? 2.866 42.056 14.439 1.00 21.20 47 ASP C C 1
ATOM 5502 O O . ASP C 1 50 ? 3.820 42.666 14.894 1.00 21.43 47 ASP C O 1
ATOM 5507 N N . SER C 1 51 ? 2.664 41.972 13.132 1.00 18.60 48 SER C N 1
ATOM 5508 C CA . SER C 1 51 ? 3.616 42.566 12.211 1.00 18.81 48 SER C CA 1
ATOM 5509 C C . SER C 1 51 ? 3.757 44.113 12.337 1.00 17.79 48 SER C C 1
ATOM 5510 O O . SER C 1 51 ? 4.764 44.705 11.952 1.00 19.70 48 SER C O 1
ATOM 5513 N N . THR C 1 52 ? 2.731 44.751 12.853 1.00 17.23 49 THR C N 1
ATOM 5514 C CA . THR C 1 52 ? 2.665 46.191 12.978 1.00 17.48 49 THR C CA 1
ATOM 5515 C C . THR C 1 52 ? 3.087 46.613 14.355 1.00 17.78 49 THR C C 1
ATOM 5516 O O . THR C 1 52 ? 3.752 47.616 14.510 1.00 18.50 49 THR C O 1
ATOM 5520 N N . LEU C 1 53 ? 2.665 45.857 15.361 1.00 19.44 50 LEU C N 1
ATOM 5521 C CA . LEU C 1 53 ? 2.920 46.240 16.769 1.00 19.00 50 LEU C CA 1
ATOM 5522 C C . LEU C 1 53 ? 4.109 45.564 17.383 1.00 20.39 50 LEU C C 1
ATOM 5523 O O . LEU C 1 53 ? 4.545 45.955 18.471 1.00 21.90 50 LEU C O 1
ATOM 5528 N N . GLY C 1 54 ? 4.581 44.500 16.760 1.00 19.27 51 GLY C N 1
ATOM 5529 C CA . GLY C 1 54 ? 5.560 43.648 17.387 1.00 21.51 51 GLY C CA 1
ATOM 5530 C C . GLY C 1 54 ? 5.046 42.826 18.570 1.00 21.65 51 GLY C C 1
ATOM 5531 O O . GLY C 1 54 ? 3.839 42.744 18.825 1.00 17.65 51 GLY C O 1
ATOM 5532 N N . ILE C 1 55 ? 5.972 42.235 19.310 1.00 22.11 52 ILE C N 1
ATOM 5533 C CA . ILE C 1 55 ? 5.605 41.135 20.209 1.00 24.07 52 ILE C CA 1
ATOM 5534 C C . ILE C 1 55 ? 5.019 41.748 21.438 1.00 25.40 52 ILE C C 1
ATOM 5535 O O . ILE C 1 55 ? 5.572 42.710 21.961 1.00 26.69 52 ILE C O 1
ATOM 5540 N N . PHE C 1 56 ? 3.872 41.218 21.858 1.00 26.79 53 PHE C N 1
ATOM 5541 C CA . PHE C 1 56 ? 3.197 41.627 23.093 1.00 27.13 53 PHE C CA 1
ATOM 5542 C C . PHE C 1 56 ? 4.026 41.174 24.299 1.00 29.34 53 PHE C C 1
ATOM 5543 O O . PHE C 1 56 ? 4.222 39.978 24.526 1.00 29.02 53 PHE C O 1
ATOM 5551 N N . ASP C 1 57 ? 4.519 42.150 25.047 1.00 31.77 54 ASP C N 1
ATOM 5552 C CA . ASP C 1 57 ? 5.221 41.934 26.297 1.00 32.77 54 ASP C CA 1
ATOM 5553 C C . ASP C 1 57 ? 4.223 41.489 27.368 1.00 33.93 54 ASP C C 1
ATOM 5554 O O . ASP C 1 57 ? 3.884 42.249 28.271 1.00 34.57 54 ASP C O 1
ATOM 5559 N N . ALA C 1 58 ? 3.723 40.273 27.217 1.00 34.62 55 ALA C N 1
ATOM 5560 C CA . ALA C 1 58 ? 2.885 39.644 28.226 1.00 35.88 55 ALA C CA 1
ATOM 5561 C C . ALA C 1 58 ? 2.921 38.161 27.951 1.00 36.51 55 ALA C C 1
ATOM 5562 O O . ALA C 1 58 ? 3.257 37.722 26.847 1.00 36.02 55 ALA C O 1
ATOM 5564 N N . ASP C 1 59 ? 2.613 37.405 28.993 1.00 37.83 56 ASP C N 1
ATOM 5565 C CA . ASP C 1 59 ? 2.581 35.947 28.959 1.00 38.01 56 ASP C CA 1
ATOM 5566 C C . ASP C 1 59 ? 1.263 35.526 28.322 1.00 37.77 56 ASP C C 1
ATOM 5567 O O . ASP C 1 59 ? 0.203 35.570 28.950 1.00 37.97 56 ASP C O 1
ATOM 5572 N N . VAL C 1 60 ? 1.323 35.184 27.044 1.00 36.86 57 VAL C N 1
ATOM 5573 C CA . VAL C 1 60 ? 0.125 34.870 26.319 1.00 37.01 57 VAL C CA 1
ATOM 5574 C C . VAL C 1 60 ? 0.147 33.394 25.980 1.00 37.20 57 VAL C C 1
ATOM 5575 O O . VAL C 1 60 ? 1.001 32.953 25.216 1.00 37.55 57 VAL C O 1
ATOM 5579 N N . LYS C 1 61 ? -0.813 32.647 26.523 1.00 37.39 58 LYS C N 1
ATOM 5580 C CA . LYS C 1 61 ? -1.021 31.237 26.152 1.00 38.91 58 LYS C CA 1
ATOM 5581 C C . LYS C 1 61 ? -2.513 30.826 26.206 1.00 39.36 58 LYS C C 1
ATOM 5582 O O . LYS C 1 61 ? -3.338 31.520 26.808 1.00 39.20 58 LYS C O 1
ATOM 5588 N N . PRO C 1 62 ? -2.871 29.727 25.527 1.00 40.67 59 PRO C N 1
ATOM 5589 C CA . PRO C 1 62 ? -4.174 29.047 25.770 1.00 41.14 59 PRO C CA 1
ATOM 5590 C C . PRO C 1 62 ? -4.402 28.539 27.218 1.00 41.09 59 PRO C C 1
ATOM 5591 O O . PRO C 1 62 ? -3.461 28.070 27.844 1.00 39.98 59 PRO C O 1
ATOM 5595 N N . SER C 1 63 ? -5.626 28.714 27.744 1.00 42.33 60 SER C N 1
ATOM 5596 C CA . SER C 1 63 ? -6.139 27.981 28.924 1.00 43.04 60 SER C CA 1
ATOM 5597 C C . SER C 1 63 ? -7.257 27.054 28.477 1.00 43.37 60 SER C C 1
ATOM 5598 O O . SER C 1 63 ? -8.332 27.521 28.143 1.00 44.50 60 SER C O 1
ATOM 5601 N N . GLY C 1 64 A -7.027 25.750 28.485 1.00 43.43 60 GLY C N 1
ATOM 5602 C CA . GLY C 1 64 A -8.033 24.818 28.011 1.00 44.15 60 GLY C CA 1
ATOM 5603 C C . GLY C 1 64 A -8.126 24.922 26.503 1.00 44.94 60 GLY C C 1
ATOM 5604 O O . GLY C 1 64 A -7.130 25.198 25.839 1.00 45.68 60 GLY C O 1
ATOM 5605 N N . GLU C 1 65 ? -9.318 24.731 25.953 1.00 44.86 61 GLU C N 1
ATOM 5606 C CA . GLU C 1 65 ? -9.466 24.757 24.503 1.00 45.06 61 GLU C CA 1
ATOM 5607 C C . GLU C 1 65 ? -10.439 25.828 24.024 1.00 44.55 61 GLU C C 1
ATOM 5608 O O . GLU C 1 65 ? -10.629 26.008 22.816 1.00 44.21 61 GLU C O 1
ATOM 5614 N N . THR C 1 66 ? -11.021 26.540 24.989 1.00 43.52 62 THR C N 1
ATOM 5615 C CA . THR C 1 66 ? -12.046 27.547 24.759 1.00 42.12 62 THR C CA 1
ATOM 5616 C C . THR C 1 66 ? -11.671 28.857 25.465 1.00 39.91 62 THR C C 1
ATOM 5617 O O . THR C 1 66 ? -12.531 29.713 25.696 1.00 39.32 62 THR C O 1
ATOM 5621 N N . ALA C 1 67 ? -10.394 29.000 25.825 1.00 38.45 63 ALA C N 1
ATOM 5622 C CA . ALA C 1 67 ? -9.895 30.215 26.468 1.00 38.45 63 ALA C CA 1
ATOM 5623 C C . ALA C 1 67 ? -8.398 30.435 26.225 1.00 37.78 63 ALA C C 1
ATOM 5624 O O . ALA C 1 67 ? -7.699 29.559 25.698 1.00 36.94 63 ALA C O 1
ATOM 5626 N N . ILE C 1 68 ? -7.943 31.637 26.575 1.00 37.05 64 ILE C N 1
ATOM 5627 C CA . ILE C 1 68 ? -6.526 31.978 26.591 1.00 37.75 64 ILE C CA 1
ATOM 5628 C C . ILE C 1 68 ? -6.243 32.610 27.929 1.00 37.47 64 ILE C C 1
ATOM 5629 O O . ILE C 1 68 ? -7.155 33.047 28.585 1.00 38.67 64 ILE C O 1
ATOM 5634 N N . SER C 1 69 ? -4.991 32.670 28.351 1.00 38.27 65 SER C N 1
ATOM 5635 C CA . SER C 1 69 ? -4.684 33.516 29.504 1.00 38.57 65 SER C CA 1
ATOM 5636 C C . SER C 1 69 ? -3.595 34.554 29.173 1.00 38.93 65 SER C C 1
ATOM 5637 O O . SER C 1 69 ? -2.584 34.247 28.541 1.00 38.31 65 SER C O 1
ATOM 5640 N N . VAL C 1 70 ? -3.842 35.791 29.580 1.00 39.55 66 VAL C N 1
ATOM 5641 C CA . VAL C 1 70 ? -2.941 36.874 29.302 1.00 40.43 66 VAL C CA 1
ATOM 5642 C C . VAL C 1 70 ? -2.490 37.376 30.644 1.00 41.63 66 VAL C C 1
ATOM 5643 O O . VAL C 1 70 ? -3.241 38.079 31.318 1.00 42.29 66 VAL C O 1
ATOM 5647 N N . ASP C 1 71 ? -1.259 37.008 31.016 1.00 42.80 67 ASP C N 1
ATOM 5648 C CA . ASP C 1 71 ? -0.702 37.300 32.346 1.00 42.90 67 ASP C CA 1
ATOM 5649 C C . ASP C 1 71 ? -1.573 36.752 33.486 1.00 43.52 67 ASP C C 1
ATOM 5650 O O . ASP C 1 71 ? -1.856 37.432 34.467 1.00 43.44 67 ASP C O 1
ATOM 5655 N N . GLY C 1 72 ? -2.008 35.511 33.341 1.00 44.32 68 GLY C N 1
ATOM 5656 C CA . GLY C 1 72 ? -2.749 34.862 34.412 1.00 44.92 68 GLY C CA 1
ATOM 5657 C C . GLY C 1 72 ? -4.247 35.087 34.377 1.00 45.79 68 GLY C C 1
ATOM 5658 O O . GLY C 1 72 ? -5.005 34.256 34.873 1.00 47.20 68 GLY C O 1
ATOM 5659 N N . LYS C 1 73 ? -4.683 36.208 33.812 1.00 45.42 69 LYS C N 1
ATOM 5660 C CA . LYS C 1 73 ? -6.103 36.409 33.521 1.00 44.85 69 LYS C CA 1
ATOM 5661 C C . LYS C 1 73 ? -6.592 35.493 32.393 1.00 43.55 69 LYS C C 1
ATOM 5662 O O . LYS C 1 73 ? -6.064 35.531 31.282 1.00 42.73 69 LYS C O 1
ATOM 5668 N N . ILE C 1 74 ? -7.601 34.675 32.701 1.00 42.22 70 ILE C N 1
ATOM 5669 C CA . ILE C 1 74 ? -8.274 33.833 31.716 1.00 40.99 70 ILE C CA 1
ATOM 5670 C C . ILE C 1 74 ? -9.355 34.636 30.993 1.00 39.70 70 ILE C C 1
ATOM 5671 O O . ILE C 1 74 ? -10.111 35.407 31.606 1.00 36.67 70 ILE C O 1
ATOM 5676 N N . ILE C 1 75 ? -9.378 34.441 29.674 1.00 38.14 71 ILE C N 1
ATOM 5677 C CA . ILE C 1 75 ? -10.286 35.104 28.769 1.00 37.57 71 ILE C CA 1
ATOM 5678 C C . ILE C 1 75 ? -10.848 34.050 27.845 1.00 35.45 71 ILE C C 1
ATOM 5679 O O . ILE C 1 75 ? -10.105 33.350 27.169 1.00 34.27 71 ILE C O 1
ATOM 5684 N N . GLN C 1 76 ? -12.173 33.940 27.823 1.00 35.30 72 GLN C N 1
ATOM 5685 C CA . GLN C 1 76 ? -12.847 32.959 26.981 1.00 34.57 72 GLN C CA 1
ATOM 5686 C C . GLN C 1 76 ? -12.701 33.331 25.520 1.00 33.59 72 GLN C C 1
ATOM 5687 O O . GLN C 1 76 ? -12.633 34.504 25.176 1.00 34.26 72 GLN C O 1
ATOM 5693 N N . VAL C 1 77 ? -12.647 32.331 24.656 1.00 32.47 73 VAL C N 1
ATOM 5694 C CA . VAL C 1 77 ? -12.611 32.589 23.246 1.00 33.24 73 VAL C CA 1
ATOM 5695 C C . VAL C 1 77 ? -13.748 31.796 22.656 1.00 33.97 73 VAL C C 1
ATOM 5696 O O . VAL C 1 77 ? -13.795 30.576 22.792 1.00 35.62 73 VAL C O 1
ATOM 5700 N N . VAL C 1 78 ? -14.686 32.479 22.018 1.00 33.90 74 VAL C N 1
ATOM 5701 C CA . VAL C 1 78 ? -15.733 31.769 21.311 1.00 34.01 74 VAL C CA 1
ATOM 5702 C C . VAL C 1 78 ? -15.621 32.069 19.854 1.00 33.19 74 VAL C C 1
ATOM 5703 O O . VAL C 1 78 ? -14.900 32.991 19.445 1.00 31.62 74 VAL C O 1
ATOM 5707 N N . SER C 1 79 ? -16.322 31.278 19.065 1.00 33.26 75 SER C N 1
ATOM 5708 C CA . SER C 1 79 ? -16.294 31.444 17.645 1.00 34.61 75 SER C CA 1
ATOM 5709 C C . SER C 1 79 ? -17.654 31.237 17.026 1.00 35.30 75 SER C C 1
ATOM 5710 O O . SER C 1 79 ? -17.897 30.216 16.391 1.00 37.32 75 SER C O 1
ATOM 5713 N N . ASN C 1 80 ? -18.538 32.216 17.179 1.00 35.10 76 ASN C N 1
ATOM 5714 C CA . ASN C 1 80 ? -19.793 32.224 16.426 1.00 33.95 76 ASN C CA 1
ATOM 5715 C C . ASN C 1 80 ? -19.963 33.516 15.651 1.00 32.74 76 ASN C C 1
ATOM 5716 O O . ASN C 1 80 ? -19.943 34.614 16.214 1.00 30.88 76 ASN C O 1
ATOM 5721 N N . ARG C 1 81 ? -20.148 33.326 14.351 1.00 32.37 77 ARG C N 1
ATOM 5722 C CA . ARG C 1 81 ? -20.429 34.360 13.369 1.00 32.52 77 ARG C CA 1
ATOM 5723 C C . ARG C 1 81 ? -21.785 35.018 13.551 1.00 30.75 77 ARG C C 1
ATOM 5724 O O . ARG C 1 81 ? -22.038 36.081 12.991 1.00 29.36 77 ARG C O 1
ATOM 5732 N N . ASN C 1 82 ? -22.651 34.403 14.359 1.00 31.27 78 ASN C N 1
ATOM 5733 C CA . ASN C 1 82 ? -23.953 34.997 14.701 1.00 30.43 78 ASN C CA 1
ATOM 5734 C C . ASN C 1 82 ? -23.975 35.404 16.151 1.00 30.03 78 ASN C C 1
ATOM 5735 O O . ASN C 1 82 ? -23.945 34.551 17.028 1.00 31.10 78 ASN C O 1
ATOM 5740 N N . PRO C 1 83 ? -23.976 36.721 16.397 1.00 28.90 79 PRO C N 1
ATOM 5741 C CA . PRO C 1 83 ? -23.888 37.341 17.700 1.00 29.53 79 PRO C CA 1
ATOM 5742 C C . PRO C 1 83 ? -25.095 37.127 18.638 1.00 30.72 79 PRO C C 1
ATOM 5743 O O . PRO C 1 83 ? -24.987 37.303 19.883 1.00 28.30 79 PRO C O 1
ATOM 5747 N N . SER C 1 84 ? -26.227 36.749 18.043 1.00 32.52 80 SER C N 1
ATOM 5748 C CA . SER C 1 84 ? -27.418 36.405 18.792 1.00 33.50 80 SER C CA 1
ATOM 5749 C C . SER C 1 84 ? -27.104 35.203 19.669 1.00 33.88 80 SER C C 1
ATOM 5750 O O . SER C 1 84 ? -27.659 35.061 20.753 1.00 34.48 80 SER C O 1
ATOM 5753 N N . LEU C 1 85 ? -26.195 34.354 19.183 1.00 34.26 81 LEU C N 1
ATOM 5754 C CA . LEU C 1 85 ? -25.874 33.057 19.811 1.00 34.43 81 LEU C CA 1
ATOM 5755 C C . LEU C 1 85 ? -24.705 33.066 20.787 1.00 34.23 81 LEU C C 1
ATOM 5756 O O . LEU C 1 85 ? -24.223 32.012 21.187 1.00 35.15 81 LEU C O 1
ATOM 5761 N N . LEU C 1 86 ? -24.262 34.246 21.186 1.00 34.06 82 LEU C N 1
ATOM 5762 C CA . LEU C 1 86 ? -23.036 34.359 21.938 1.00 34.24 82 LEU C CA 1
ATOM 5763 C C . LEU C 1 86 ? -23.343 34.300 23.439 1.00 34.37 82 LEU C C 1
ATOM 5764 O O . LEU C 1 86 ? -24.354 34.810 23.898 1.00 33.76 82 LEU C O 1
ATOM 5769 N N . PRO C 1 87 ? -22.443 33.688 24.215 1.00 35.97 83 PRO C N 1
ATOM 5770 C CA . PRO C 1 87 ? -22.724 33.400 25.624 1.00 36.04 83 PRO C CA 1
ATOM 5771 C C . PRO C 1 87 ? -22.690 34.576 26.549 1.00 37.27 83 PRO C C 1
ATOM 5772 O O . PRO C 1 87 ? -22.150 34.456 27.645 1.00 38.77 83 PRO C O 1
ATOM 5776 N N . TRP C 1 88 ? -23.279 35.699 26.163 1.00 37.84 84 TRP C N 1
ATOM 5777 C CA . TRP C 1 88 ? -23.051 36.940 26.897 1.00 39.16 84 TRP C CA 1
ATOM 5778 C C . TRP C 1 88 ? -23.792 36.965 28.239 1.00 40.56 84 TRP C C 1
ATOM 5779 O O . TRP C 1 88 ? -23.274 37.458 29.252 1.00 40.95 84 TRP C O 1
ATOM 5790 N N . LYS C 1 89 ? -25.028 36.464 28.210 1.00 42.91 85 LYS C N 1
ATOM 5791 C CA . LYS C 1 89 ? -25.840 36.211 29.398 1.00 42.96 85 LYS C CA 1
ATOM 5792 C C . LYS C 1 89 ? -25.147 35.161 30.293 1.00 42.86 85 LYS C C 1
ATOM 5793 O O . LYS C 1 89 ? -24.978 35.363 31.484 1.00 41.39 85 LYS C O 1
ATOM 5799 N N . GLU C 1 90 ? -24.718 34.046 29.715 1.00 43.72 86 GLU C N 1
ATOM 5800 C CA . GLU C 1 90 ? -23.933 33.114 30.497 1.00 43.79 86 GLU C CA 1
ATOM 5801 C C . GLU C 1 90 ? -22.797 33.882 31.221 1.00 44.14 86 GLU C C 1
ATOM 5802 O O . GLU C 1 90 ? -22.727 33.896 32.462 1.00 44.87 86 GLU C O 1
ATOM 5808 N N . LEU C 1 91 ? -21.939 34.569 30.460 1.00 43.08 87 LEU C N 1
ATOM 5809 C CA . LEU C 1 91 ? -20.688 35.115 31.006 1.00 41.85 87 LEU C CA 1
ATOM 5810 C C . LEU C 1 91 ? -20.846 36.435 31.761 1.00 41.56 87 LEU C C 1
ATOM 5811 O O . LEU C 1 91 ? -19.909 36.891 32.425 1.00 42.17 87 LEU C O 1
ATOM 5816 N N . GLY C 1 92 ? -22.028 37.041 31.681 1.00 40.33 88 GLY C N 1
ATOM 5817 C CA . GLY C 1 92 ? -22.288 38.260 32.418 1.00 39.87 88 GLY C CA 1
ATOM 5818 C C . GLY C 1 92 ? -21.573 39.445 31.800 1.00 39.83 88 GLY C C 1
ATOM 5819 O O . GLY C 1 92 ? -20.928 40.245 32.491 1.00 40.22 88 GLY C O 1
ATOM 5820 N N . ILE C 1 93 ? -21.692 39.554 30.480 1.00 38.84 89 ILE C N 1
ATOM 5821 C CA . ILE C 1 93 ? -21.089 40.645 29.743 1.00 37.53 89 ILE C CA 1
ATOM 5822 C C . ILE C 1 93 ? -21.923 41.901 29.929 1.00 36.88 89 ILE C C 1
ATOM 5823 O O . ILE C 1 93 ? -23.118 41.915 29.626 1.00 36.43 89 ILE C O 1
ATOM 5828 N N . ASP C 1 94 ? -21.286 42.960 30.408 1.00 36.71 90 ASP C N 1
ATOM 5829 C CA . ASP C 1 94 ? -21.920 44.253 30.469 1.00 36.69 90 ASP C CA 1
ATOM 5830 C C . ASP C 1 94 ? -21.857 44.994 29.140 1.00 36.15 90 ASP C C 1
ATOM 5831 O O . ASP C 1 94 ? -22.815 45.648 28.740 1.00 36.53 90 ASP C O 1
ATOM 5836 N N . ILE C 1 95 ? -20.730 44.904 28.448 1.00 36.12 91 ILE C N 1
ATOM 5837 C CA . ILE C 1 95 ? -20.526 45.761 27.280 1.00 33.60 91 ILE C CA 1
ATOM 5838 C C . ILE C 1 95 ? -19.703 45.064 26.224 1.00 31.21 91 ILE C C 1
ATOM 5839 O O . ILE C 1 95 ? -18.777 44.347 26.517 1.00 31.28 91 ILE C O 1
ATOM 5844 N N . VAL C 1 96 ? -20.097 45.245 24.976 1.00 29.62 92 VAL C N 1
ATOM 5845 C CA . VAL C 1 96 ? -19.452 44.602 23.849 1.00 28.30 92 VAL C CA 1
ATOM 5846 C C . VAL C 1 96 ? -18.734 45.666 22.979 1.00 26.29 92 VAL C C 1
ATOM 5847 O O . VAL C 1 96 ? -19.226 46.768 22.748 1.00 23.59 92 VAL C O 1
ATOM 5851 N N . ILE C 1 97 ? -17.528 45.326 22.575 1.00 26.27 93 ILE C N 1
ATOM 5852 C CA . ILE C 1 97 ? -16.735 46.163 21.699 1.00 25.41 93 ILE C CA 1
ATOM 5853 C C . ILE C 1 97 ? -16.917 45.489 20.376 1.00 23.79 93 ILE C C 1
ATOM 5854 O O . ILE C 1 97 ? -16.570 44.329 20.239 1.00 24.28 93 ILE C O 1
ATOM 5859 N N . GLU C 1 98 ? -17.481 46.212 19.411 1.00 24.30 94 GLU C N 1
ATOM 5860 C CA . GLU C 1 98 ? -17.910 45.628 18.157 1.00 22.51 94 GLU C CA 1
ATOM 5861 C C . GLU C 1 98 ? -16.981 45.971 16.938 1.00 21.64 94 GLU C C 1
ATOM 5862 O O . GLU C 1 98 ? -17.117 47.001 16.235 1.00 19.96 94 GLU C O 1
ATOM 5868 N N . GLY C 1 99 ? -16.091 45.021 16.663 1.00 20.87 95 GLY C N 1
ATOM 5869 C CA . GLY C 1 99 ? -14.942 45.236 15.795 1.00 21.32 95 GLY C CA 1
ATOM 5870 C C . GLY C 1 99 ? -14.913 44.391 14.548 1.00 19.99 95 GLY C C 1
ATOM 5871 O O . GLY C 1 99 ? -13.886 44.239 13.943 1.00 21.07 95 GLY C O 1
ATOM 5872 N N . THR C 1 100 ? -16.049 43.805 14.189 1.00 21.24 96 THR C N 1
ATOM 5873 C CA . THR C 1 100 ? -16.125 42.917 13.024 1.00 19.73 96 THR C CA 1
ATOM 5874 C C . THR C 1 100 ? -16.203 43.753 11.775 1.00 20.47 96 THR C C 1
ATOM 5875 O O . THR C 1 100 ? -15.881 43.275 10.675 1.00 22.27 96 THR C O 1
ATOM 5879 N N . GLY C 1 101 ? -16.682 44.984 11.959 1.00 19.69 97 GLY C N 1
ATOM 5880 C CA . GLY C 1 101 ? -17.052 45.854 10.884 1.00 22.64 97 GLY C CA 1
ATOM 5881 C C . GLY C 1 101 ? -18.295 45.474 10.097 1.00 23.89 97 GLY C C 1
ATOM 5882 O O . GLY C 1 101 ? -18.561 46.100 9.057 1.00 23.42 97 GLY C O 1
ATOM 5883 N N . VAL C 1 102 ? -19.045 44.456 10.548 1.00 25.54 98 VAL C N 1
ATOM 5884 C CA . VAL C 1 102 ? -20.254 44.009 9.833 1.00 26.57 98 VAL C CA 1
ATOM 5885 C C . VAL C 1 102 ? -21.547 44.325 10.599 1.00 27.10 98 VAL C C 1
ATOM 5886 O O . VAL C 1 102 ? -22.568 44.522 9.980 1.00 29.83 98 VAL C O 1
ATOM 5890 N N . PHE C 1 103 ? -21.488 44.488 11.918 1.00 26.87 99 PHE C N 1
ATOM 5891 C CA . PHE C 1 103 ? -22.675 44.807 12.710 1.00 27.26 99 PHE C CA 1
ATOM 5892 C C . PHE C 1 103 ? -22.674 46.246 13.164 1.00 27.90 99 PHE C C 1
ATOM 5893 O O . PHE C 1 103 ? -22.479 46.529 14.357 1.00 26.36 99 PHE C O 1
ATOM 5901 N N . VAL C 1 104 ? -22.916 47.140 12.209 1.00 27.27 100 VAL C N 1
ATOM 5902 C CA . VAL C 1 104 ? -22.806 48.582 12.424 1.00 29.18 100 VAL C CA 1
ATOM 5903 C C . VAL C 1 104 ? -24.134 49.332 12.460 1.00 30.10 100 VAL C C 1
ATOM 5904 O O . VAL C 1 104 ? -24.152 50.552 12.650 1.00 30.50 100 VAL C O 1
ATOM 5908 N N . ASP C 1 105 ? -25.237 48.605 12.272 1.00 31.99 101 ASP C N 1
ATOM 5909 C CA . ASP C 1 105 ? -26.583 49.156 12.456 1.00 32.50 101 ASP C CA 1
ATOM 5910 C C . ASP C 1 105 ? -27.224 48.589 13.721 1.00 32.68 101 ASP C C 1
ATOM 5911 O O . ASP C 1 105 ? -26.665 47.704 14.391 1.00 32.40 101 ASP C O 1
ATOM 5916 N N . ARG C 1 106 ? -28.381 49.143 14.063 1.00 34.14 102 ARG C N 1
ATOM 5917 C CA . ARG C 1 106 ? -29.114 48.783 15.288 1.00 34.98 102 ARG C CA 1
ATOM 5918 C C . ARG C 1 106 ? -29.555 47.336 15.287 1.00 34.15 102 ARG C C 1
ATOM 5919 O O . ARG C 1 106 ? -29.443 46.660 16.281 1.00 33.41 102 ARG C O 1
ATOM 5927 N N . GLU C 1 107 ? -30.073 46.886 14.150 1.00 34.88 103 GLU C N 1
ATOM 5928 C CA . GLU C 1 107 ? -30.519 45.514 14.006 1.00 36.47 103 GLU C CA 1
ATOM 5929 C C . GLU C 1 107 ? -29.370 44.543 14.228 1.00 34.31 103 GLU C C 1
ATOM 5930 O O . GLU C 1 107 ? -29.542 43.500 14.869 1.00 33.30 103 GLU C O 1
ATOM 5936 N N . GLY C 1 108 ? -28.201 44.880 13.678 1.00 32.96 104 GLY C N 1
ATOM 5937 C CA . GLY C 1 108 ? -27.011 44.025 13.781 1.00 31.99 104 GLY C CA 1
ATOM 5938 C C . GLY C 1 108 ? -26.383 44.039 15.151 1.00 29.64 104 GLY C C 1
ATOM 5939 O O . GLY C 1 108 ? -26.256 43.025 15.771 1.00 30.45 104 GLY C O 1
ATOM 5940 N N . ALA C 1 109 ? -25.988 45.210 15.622 1.00 30.79 105 ALA C N 1
ATOM 5941 C CA . ALA C 1 109 ? -25.334 45.375 16.938 1.00 30.65 105 ALA C CA 1
ATOM 5942 C C . ALA C 1 109 ? -26.234 44.976 18.104 1.00 31.13 105 ALA C C 1
ATOM 5943 O O . ALA C 1 109 ? -25.758 44.569 19.177 1.00 30.70 105 ALA C O 1
ATOM 5945 N N . GLY C 1 110 ? -27.533 45.158 17.887 1.00 32.56 106 GLY C N 1
ATOM 5946 C CA . GLY C 1 110 ? -28.559 44.824 18.857 1.00 32.53 106 GLY C CA 1
ATOM 5947 C C . GLY C 1 110 ? -28.699 43.333 19.052 1.00 32.70 106 GLY C C 1
ATOM 5948 O O . GLY C 1 110 ? -29.294 42.918 20.021 1.00 32.03 106 GLY C O 1
ATOM 5949 N N . LYS C 1 111 ? -28.150 42.520 18.140 1.00 32.84 107 LYS C N 1
ATOM 5950 C CA . LYS C 1 111 ? -28.094 41.073 18.361 1.00 32.99 107 LYS C CA 1
ATOM 5951 C C . LYS C 1 111 ? -27.289 40.718 19.593 1.00 33.21 107 LYS C C 1
ATOM 5952 O O . LYS C 1 111 ? -27.527 39.685 20.196 1.00 33.67 107 LYS C O 1
ATOM 5958 N N . HIS C 1 112 ? -26.346 41.571 19.975 1.00 34.18 108 HIS C N 1
ATOM 5959 C CA . HIS C 1 112 ? -25.558 41.337 21.173 1.00 34.09 108 HIS C CA 1
ATOM 5960 C C . HIS C 1 112 ? -26.380 41.504 22.395 1.00 36.20 108 HIS C C 1
ATOM 5961 O O . HIS C 1 112 ? -26.079 40.913 23.438 1.00 36.59 108 HIS C O 1
ATOM 5968 N N . ILE C 1 113 ? -27.372 42.379 22.282 1.00 38.89 109 ILE C N 1
ATOM 5969 C CA . ILE C 1 113 ? -28.230 42.740 23.404 1.00 39.36 109 ILE C CA 1
ATOM 5970 C C . ILE C 1 113 ? -29.171 41.565 23.666 1.00 38.93 109 ILE C C 1
ATOM 5971 O O . ILE C 1 113 ? -29.328 41.135 24.801 1.00 37.68 109 ILE C O 1
ATOM 5976 N N . GLU C 1 114 ? -29.764 41.050 22.591 1.00 39.51 110 GLU C N 1
ATOM 5977 C CA . GLU C 1 114 ? -30.515 39.810 22.630 1.00 40.30 110 GLU C CA 1
ATOM 5978 C C . GLU C 1 114 ? -29.761 38.836 23.470 1.00 41.20 110 GLU C C 1
ATOM 5979 O O . GLU C 1 114 ? -30.268 38.336 24.478 1.00 42.04 110 GLU C O 1
ATOM 5985 N N . ALA C 1 115 ? -28.524 38.586 23.035 1.00 41.54 111 ALA C N 1
ATOM 5986 C CA . ALA C 1 115 ? -27.703 37.492 23.533 1.00 40.84 111 ALA C CA 1
ATOM 5987 C C . ALA C 1 115 ? -27.394 37.595 25.002 1.00 40.59 111 ALA C C 1
ATOM 5988 O O . ALA C 1 115 ? -27.011 36.601 25.606 1.00 41.74 111 ALA C O 1
ATOM 5990 N N . GLY C 1 116 ? -27.541 38.784 25.581 1.00 40.79 112 GLY C N 1
ATOM 5991 C CA . GLY C 1 116 ? -27.220 38.984 26.995 1.00 41.27 112 GLY C CA 1
ATOM 5992 C C . GLY C 1 116 ? -26.564 40.323 27.312 1.00 42.01 112 GLY C C 1
ATOM 5993 O O . GLY C 1 116 ? -26.754 40.872 28.409 1.00 41.90 112 GLY C O 1
ATOM 5994 N N . ALA C 1 117 ? -25.783 40.858 26.368 1.00 41.59 113 ALA C N 1
ATOM 5995 C CA . ALA C 1 117 ? -25.075 42.117 26.611 1.00 41.29 113 ALA C CA 1
ATOM 5996 C C . ALA C 1 117 ? -26.027 43.277 26.874 1.00 41.14 113 ALA C C 1
ATOM 5997 O O . ALA C 1 117 ? -27.141 43.323 26.348 1.00 41.72 113 ALA C O 1
ATOM 5999 N N . LYS C 1 118 ? -25.566 44.234 27.672 1.00 40.69 114 LYS C N 1
ATOM 6000 C CA . LYS C 1 118 ? -26.352 45.415 27.979 1.00 40.39 114 LYS C CA 1
ATOM 6001 C C . LYS C 1 118 ? -25.958 46.658 27.165 1.00 39.43 114 LYS C C 1
ATOM 6002 O O . LYS C 1 118 ? -26.792 47.558 26.999 1.00 39.80 114 LYS C O 1
ATOM 6008 N N . LYS C 1 119 ? -24.714 46.731 26.669 1.00 37.52 115 LYS C N 1
ATOM 6009 C CA . LYS C 1 119 ? -24.316 47.827 25.762 1.00 35.76 115 LYS C CA 1
ATOM 6010 C C . LYS C 1 119 ? -23.309 47.423 24.663 1.00 33.27 115 LYS C C 1
ATOM 6011 O O . LYS C 1 119 ? -22.604 46.424 24.749 1.00 31.40 115 LYS C O 1
ATOM 6017 N N . VAL C 1 120 ? -23.282 48.225 23.610 1.00 31.23 116 VAL C N 1
ATOM 6018 C CA . VAL C 1 120 ? -22.435 47.961 22.456 1.00 29.13 116 VAL C CA 1
ATOM 6019 C C . VAL C 1 120 ? -21.750 49.237 22.005 1.00 27.43 116 VAL C C 1
ATOM 6020 O O . VAL C 1 120 ? -22.413 50.264 21.730 1.00 27.43 116 VAL C O 1
ATOM 6024 N N . ILE C 1 121 ? -20.417 49.172 21.961 1.00 24.52 117 ILE C N 1
ATOM 6025 C CA . ILE C 1 121 ? -19.641 50.223 21.327 1.00 22.92 117 ILE C CA 1
ATOM 6026 C C . ILE C 1 121 ? -19.192 49.693 19.964 1.00 21.62 117 ILE C C 1
ATOM 6027 O O . ILE C 1 121 ? -18.476 48.694 19.854 1.00 21.68 117 ILE C O 1
ATOM 6032 N N . ILE C 1 122 ? -19.671 50.348 18.928 1.00 22.19 118 ILE C N 1
ATOM 6033 C CA . ILE C 1 122 ? -19.239 50.043 17.576 1.00 20.00 118 ILE C CA 1
ATOM 6034 C C . ILE C 1 122 ? -17.971 50.860 17.190 1.00 20.05 118 ILE C C 1
ATOM 6035 O O . ILE C 1 122 ? -17.912 52.084 17.326 1.00 20.12 118 ILE C O 1
ATOM 6040 N N . THR C 1 123 ? -16.959 50.161 16.709 1.00 20.07 119 THR C N 1
ATOM 6041 C CA . THR C 1 123 ? -15.648 50.739 16.367 1.00 19.47 119 THR C CA 1
ATOM 6042 C C . THR C 1 123 ? -15.597 51.119 14.881 1.00 20.35 119 THR C C 1
ATOM 6043 O O . THR C 1 123 ? -14.639 50.772 14.173 1.00 19.46 119 THR C O 1
ATOM 6047 N N . ALA C 1 124 ? -16.639 51.825 14.446 1.00 20.36 120 ALA C N 1
ATOM 6048 C CA . ALA C 1 124 ? -16.808 52.238 13.049 1.00 20.47 120 ALA C CA 1
ATOM 6049 C C . ALA C 1 124 ? -17.915 53.296 13.036 1.00 23.23 120 ALA C C 1
ATOM 6050 O O . ALA C 1 124 ? -18.653 53.431 13.998 1.00 23.63 120 ALA C O 1
ATOM 6052 N N . PRO C 1 125 ? -18.024 54.077 11.957 1.00 25.76 121 PRO C N 1
ATOM 6053 C CA . PRO C 1 125 ? -19.240 54.861 11.890 1.00 28.02 121 PRO C CA 1
ATOM 6054 C C . PRO C 1 125 ? -20.514 53.949 11.872 1.00 29.00 121 PRO C C 1
ATOM 6055 O O . PRO C 1 125 ? -20.502 52.861 11.303 1.00 30.19 121 PRO C O 1
ATOM 6059 N N . GLY C 1 126 ? -21.565 54.392 12.565 1.00 30.77 122 GLY C N 1
ATOM 6060 C CA . GLY C 1 126 ? -22.826 53.670 12.683 1.00 32.07 122 GLY C CA 1
ATOM 6061 C C . GLY C 1 126 ? -23.721 53.890 11.484 1.00 33.30 122 GLY C C 1
ATOM 6062 O O . GLY C 1 126 ? -23.600 54.892 10.811 1.00 33.76 122 GLY C O 1
ATOM 6063 N N . LYS C 1 127 A -24.594 52.933 11.199 1.00 35.52 122 LYS C N 1
ATOM 6064 C CA . LYS C 1 127 A -25.609 53.094 10.161 1.00 37.86 122 LYS C CA 1
ATOM 6065 C C . LYS C 1 127 A -26.848 53.614 10.844 1.00 38.71 122 LYS C C 1
ATOM 6066 O O . LYS C 1 127 A -27.198 53.128 11.922 1.00 38.44 122 LYS C O 1
ATOM 6072 N N . GLY C 1 128 ? -27.477 54.613 10.231 1.00 38.93 123 GLY C N 1
ATOM 6073 C CA . GLY C 1 128 ? -28.750 55.115 10.693 1.00 39.72 123 GLY C CA 1
ATOM 6074 C C . GLY C 1 128 ? -28.685 55.951 11.950 1.00 40.63 123 GLY C C 1
ATOM 6075 O O . GLY C 1 128 ? -27.831 56.810 12.076 1.00 40.74 123 GLY C O 1
ATOM 6076 N N . ASP C 1 129 ? -29.592 55.689 12.886 1.00 41.85 124 ASP C N 1
ATOM 6077 C CA . ASP C 1 129 ? -29.850 56.603 13.995 1.00 41.84 124 ASP C CA 1
ATOM 6078 C C . ASP C 1 129 ? -29.039 56.229 15.226 1.00 40.77 124 ASP C C 1
ATOM 6079 O O . ASP C 1 129 ? -29.539 56.320 16.352 1.00 42.39 124 ASP C O 1
ATOM 6084 N N . ILE C 1 130 ? -27.789 55.829 15.033 1.00 38.21 125 ILE C N 1
ATOM 6085 C CA . ILE C 1 130 ? -26.921 55.517 16.175 1.00 36.30 125 ILE C CA 1
ATOM 6086 C C . ILE C 1 130 ? -26.162 56.768 16.628 1.00 35.28 125 ILE C C 1
ATOM 6087 O O . ILE C 1 130 ? -25.616 57.490 15.786 1.00 34.32 125 ILE C O 1
ATOM 6092 N N . PRO C 1 131 ? -26.153 57.044 17.966 1.00 33.96 126 PRO C N 1
ATOM 6093 C CA . PRO C 1 131 ? -25.354 58.098 18.578 1.00 33.32 126 PRO C CA 1
ATOM 6094 C C . PRO C 1 131 ? -23.863 57.873 18.351 1.00 32.79 126 PRO C C 1
ATOM 6095 O O . PRO C 1 131 ? -23.381 56.739 18.433 1.00 31.96 126 PRO C O 1
ATOM 6099 N N . THR C 1 132 ? -23.146 58.954 18.068 1.00 32.08 127 THR C N 1
ATOM 6100 C CA . THR C 1 132 ? -21.770 58.872 17.632 1.00 31.59 127 THR C CA 1
ATOM 6101 C C . THR C 1 132 ? -20.981 59.829 18.482 1.00 31.35 127 THR C C 1
ATOM 6102 O O . THR C 1 132 ? -21.340 60.985 18.568 1.00 29.44 127 THR C O 1
ATOM 6106 N N . TYR C 1 133 ? -19.917 59.337 19.117 1.00 31.83 128 TYR C N 1
ATOM 6107 C CA . TYR C 1 133 ? -19.132 60.135 20.059 1.00 31.25 128 TYR C CA 1
ATOM 6108 C C . TYR C 1 133 ? -17.658 60.162 19.674 1.00 30.69 128 TYR C C 1
ATOM 6109 O O . TYR C 1 133 ? -17.088 59.130 19.309 1.00 30.14 128 TYR C O 1
ATOM 6118 N N . VAL C 1 134 ? -17.065 61.354 19.711 1.00 29.20 129 VAL C N 1
ATOM 6119 C CA . VAL C 1 134 ? -15.610 61.490 19.627 1.00 27.24 129 VAL C CA 1
ATOM 6120 C C . VAL C 1 134 ? -15.126 62.019 20.972 1.00 26.15 129 VAL C C 1
ATOM 6121 O O . VAL C 1 134 ? -15.569 63.054 21.445 1.00 26.72 129 VAL C O 1
ATOM 6125 N N . VAL C 1 135 ? -14.223 61.266 21.584 1.00 26.88 130 VAL C N 1
ATOM 6126 C CA . VAL C 1 135 ? -13.622 61.620 22.861 1.00 27.26 130 VAL C CA 1
ATOM 6127 C C . VAL C 1 135 ? -12.778 62.883 22.773 1.00 28.48 130 VAL C C 1
ATOM 6128 O O . VAL C 1 135 ? -11.891 63.047 21.894 1.00 28.63 130 VAL C O 1
ATOM 6132 N N . GLY C 1 136 ? -13.090 63.813 23.672 1.00 28.89 131 GLY C N 1
ATOM 6133 C CA . GLY C 1 136 ? -12.523 65.154 23.621 1.00 28.37 131 GLY C CA 1
ATOM 6134 C C . GLY C 1 136 ? -13.343 66.136 22.814 1.00 28.49 131 GLY C C 1
ATOM 6135 O O . GLY C 1 136 ? -13.028 67.313 22.760 1.00 28.49 131 GLY C O 1
ATOM 6136 N N . VAL C 1 137 ? -14.391 65.667 22.163 1.00 28.41 132 VAL C N 1
ATOM 6137 C CA . VAL C 1 137 ? -15.200 66.578 21.386 1.00 30.05 132 VAL C CA 1
ATOM 6138 C C . VAL C 1 137 ? -16.640 66.698 21.925 1.00 30.88 132 VAL C C 1
ATOM 6139 O O . VAL C 1 137 ? -17.062 67.774 22.341 1.00 29.63 132 VAL C O 1
ATOM 6143 N N . ASN C 1 138 ? -17.363 65.580 21.904 1.00 32.67 133 ASN C N 1
ATOM 6144 C CA . ASN C 1 138 ? -18.772 65.526 22.268 1.00 33.19 133 ASN C CA 1
ATOM 6145 C C . ASN C 1 138 ? -19.122 64.310 23.090 1.00 34.15 133 ASN C C 1
ATOM 6146 O O . ASN C 1 138 ? -20.287 63.960 23.145 1.00 35.73 133 ASN C O 1
ATOM 6151 N N . ALA C 1 139 ? -18.147 63.660 23.714 1.00 34.44 134 ALA C N 1
ATOM 6152 C CA . ALA C 1 139 ? -18.405 62.431 24.428 1.00 35.88 134 ALA C CA 1
ATOM 6153 C C . ALA C 1 139 ? -18.768 62.713 25.883 1.00 37.06 134 ALA C C 1
ATOM 6154 O O . ALA C 1 139 ? -19.075 61.797 26.651 1.00 36.25 134 ALA C O 1
ATOM 6156 N N . ASP C 1 140 ? -18.718 63.982 26.267 1.00 39.21 135 ASP C N 1
ATOM 6157 C CA . ASP C 1 140 ? -19.269 64.395 27.565 1.00 40.68 135 ASP C CA 1
ATOM 6158 C C . ASP C 1 140 ? -20.787 64.261 27.511 1.00 42.09 135 ASP C C 1
ATOM 6159 O O . ASP C 1 140 ? -21.440 63.952 28.511 1.00 43.66 135 ASP C O 1
ATOM 6164 N N . ALA C 1 141 ? -21.329 64.487 26.313 1.00 42.65 136 ALA C N 1
ATOM 6165 C CA . ALA C 1 141 ? -22.742 64.406 26.036 1.00 41.68 136 ALA C CA 1
ATOM 6166 C C . ALA C 1 141 ? -23.292 62.997 26.078 1.00 42.10 136 ALA C C 1
ATOM 6167 O O . ALA C 1 141 ? -24.467 62.811 25.806 1.00 43.21 136 ALA C O 1
ATOM 6169 N N . TYR C 1 142 ? -22.463 62.001 26.384 1.00 41.75 137 TYR C N 1
ATOM 6170 C CA . TYR C 1 142 ? -22.922 60.616 26.392 1.00 42.00 137 TYR C CA 1
ATOM 6171 C C . TYR C 1 142 ? -23.953 60.364 27.489 1.00 43.21 137 TYR C C 1
ATOM 6172 O O . TYR C 1 142 ? -23.725 60.660 28.671 1.00 43.63 137 TYR C O 1
ATOM 6181 N N . SER C 1 143 ? -25.066 59.767 27.065 1.00 44.78 138 SER C N 1
ATOM 6182 C CA . SER C 1 143 ? -26.227 59.481 27.898 1.00 45.19 138 SER C CA 1
ATOM 6183 C C . SER C 1 143 ? -26.339 57.962 28.075 1.00 45.34 138 SER C C 1
ATOM 6184 O O . SER C 1 143 ? -26.373 57.224 27.092 1.00 44.51 138 SER C O 1
ATOM 6187 N N . HIS C 1 144 ? -26.380 57.494 29.321 1.00 46.39 139 HIS C N 1
ATOM 6188 C CA . HIS C 1 144 ? -26.448 56.054 29.581 1.00 46.54 139 HIS C CA 1
ATOM 6189 C C . HIS C 1 144 ? -27.719 55.391 29.060 1.00 46.21 139 HIS C C 1
ATOM 6190 O O . HIS C 1 144 ? -27.735 54.195 28.780 1.00 46.34 139 HIS C O 1
ATOM 6197 N N . ASP C 1 145 ? -28.791 56.159 28.952 1.00 45.72 140 ASP C N 1
ATOM 6198 C CA . ASP C 1 145 ? -29.999 55.656 28.336 1.00 45.10 140 ASP C CA 1
ATOM 6199 C C . ASP C 1 145 ? -29.719 55.035 26.963 1.00 43.23 140 ASP C C 1
ATOM 6200 O O . ASP C 1 145 ? -30.527 54.266 26.473 1.00 42.67 140 ASP C O 1
ATOM 6205 N N . GLU C 1 146 ? -28.605 55.400 26.326 1.00 42.38 141 GLU C N 1
ATOM 6206 C CA . GLU C 1 146 ? -28.288 54.943 24.943 1.00 40.63 141 GLU C CA 1
ATOM 6207 C C . GLU C 1 146 ? -27.505 53.614 24.954 1.00 38.40 141 GLU C C 1
ATOM 6208 O O . GLU C 1 146 ? -26.372 53.562 25.426 1.00 37.69 141 GLU C O 1
ATOM 6214 N N . PRO C 1 147 ? -28.112 52.538 24.435 1.00 35.66 142 PRO C N 1
ATOM 6215 C CA . PRO C 1 147 ? -27.561 51.180 24.487 1.00 34.22 142 PRO C CA 1
ATOM 6216 C C . PRO C 1 147 ? -26.547 50.816 23.396 1.00 32.91 142 PRO C C 1
ATOM 6217 O O . PRO C 1 147 ? -25.665 49.974 23.610 1.00 32.58 142 PRO C O 1
ATOM 6221 N N . ILE C 1 148 ? -26.726 51.409 22.226 1.00 31.10 143 ILE C N 1
ATOM 6222 C CA . ILE C 1 148 ? -25.888 51.149 21.073 1.00 30.52 143 ILE C CA 1
ATOM 6223 C C . ILE C 1 148 ? -25.304 52.489 20.599 1.00 29.09 143 ILE C C 1
ATOM 6224 O O . ILE C 1 148 ? -26.038 53.359 20.147 1.00 29.72 143 ILE C O 1
ATOM 6229 N N . ILE C 1 149 ? -23.984 52.639 20.735 1.00 27.14 144 ILE C N 1
ATOM 6230 C CA . ILE C 1 149 ? -23.260 53.813 20.256 1.00 25.36 144 ILE C CA 1
ATOM 6231 C C . ILE C 1 149 ? -22.023 53.491 19.389 1.00 22.37 144 ILE C C 1
ATOM 6232 O O . ILE C 1 149 ? -21.510 52.374 19.338 1.00 22.36 144 ILE C O 1
ATOM 6237 N N . SER C 1 150 ? -21.538 54.514 18.727 1.00 20.04 145 SER C N 1
ATOM 6238 C CA . SER C 1 150 ? -20.439 54.365 17.838 1.00 19.35 145 SER C CA 1
ATOM 6239 C C . SER C 1 150 ? -19.331 55.322 18.218 1.00 19.44 145 SER C C 1
ATOM 6240 O O . SER C 1 150 ? -19.586 56.461 18.629 1.00 21.01 145 SER C O 1
ATOM 6243 N N . ASN C 1 151 ? -18.090 54.846 18.086 1.00 19.14 146 ASN C N 1
ATOM 6244 C CA . ASN C 1 151 ? -16.937 55.664 18.368 1.00 19.28 146 ASN C CA 1
ATOM 6245 C C . ASN C 1 151 ? -16.344 56.355 17.104 1.00 19.20 146 ASN C C 1
ATOM 6246 O O . ASN C 1 151 ? -15.190 56.834 17.083 1.00 17.75 146 ASN C O 1
ATOM 6251 N N . ALA C 1 152 ? -17.163 56.421 16.067 1.00 20.81 147 ALA C N 1
ATOM 6252 C CA . ALA C 1 152 ? -16.772 57.015 14.812 1.00 18.54 147 ALA C CA 1
ATOM 6253 C C . ALA C 1 152 ? -15.607 56.291 14.143 1.00 19.88 147 ALA C C 1
ATOM 6254 O O . ALA C 1 152 ? -15.229 55.207 14.588 1.00 16.79 147 ALA C O 1
ATOM 6256 N N . SER C 1 153 ? -15.115 56.847 12.996 1.00 19.35 148 SER C N 1
ATOM 6257 C CA . SER C 1 153 ? -13.877 56.361 12.321 1.00 18.88 148 SER C CA 1
ATOM 6258 C C . SER C 1 153 ? -12.590 56.980 12.833 1.00 20.07 148 SER C C 1
ATOM 6259 O O . SER C 1 153 ? -12.564 57.866 13.722 1.00 21.83 148 SER C O 1
ATOM 6262 N N . CYS C 1 154 ? -11.497 56.408 12.342 1.00 19.73 149 CYS C N 1
ATOM 6263 C CA . CYS C 1 154 ? -10.165 56.816 12.751 1.00 18.98 149 CYS C CA 1
ATOM 6264 C C . CYS C 1 154 ? -9.947 58.228 12.301 1.00 18.06 149 CYS C C 1
ATOM 6265 O O . CYS C 1 154 ? -9.491 59.065 13.057 1.00 15.63 149 CYS C O 1
ATOM 6268 N N . THR C 1 155 ? -10.311 58.480 11.051 1.00 16.45 150 THR C N 1
ATOM 6269 C CA . THR C 1 155 ? -10.238 59.787 10.467 1.00 16.65 150 THR C CA 1
ATOM 6270 C C . THR C 1 155 ? -11.036 60.865 11.123 1.00 16.07 150 THR C C 1
ATOM 6271 O O . THR C 1 155 ? -10.595 62.017 11.184 1.00 16.18 150 THR C O 1
ATOM 6275 N N . THR C 1 156 ? -12.207 60.503 11.622 1.00 17.76 151 THR C N 1
ATOM 6276 C CA . THR C 1 156 ? -13.120 61.445 12.159 1.00 17.40 151 THR C CA 1
ATOM 6277 C C . THR C 1 156 ? -12.562 61.794 13.531 1.00 17.06 151 THR C C 1
ATOM 6278 O O . THR C 1 156 ? -12.631 62.950 13.947 1.00 18.83 151 THR C O 1
ATOM 6282 N N . ASN C 1 157 ? -11.965 60.817 14.210 1.00 15.80 152 ASN C N 1
ATOM 6283 C CA . ASN C 1 157 ? -11.315 61.077 15.523 1.00 17.49 152 ASN C CA 1
ATOM 6284 C C . ASN C 1 157 ? -10.065 61.942 15.415 1.00 17.81 152 ASN C C 1
ATOM 6285 O O . ASN C 1 157 ? -9.797 62.748 16.298 1.00 17.37 152 ASN C O 1
ATOM 6290 N N . CYS C 1 158 ? -9.305 61.808 14.309 1.00 18.87 153 CYS C N 1
ATOM 6291 C CA . CYS C 1 158 ? -8.188 62.699 14.072 1.00 18.92 153 CYS C CA 1
ATOM 6292 C C . CYS C 1 158 ? -8.687 64.085 13.829 1.00 19.90 153 CYS C C 1
ATOM 6293 O O . CYS C 1 158 ? -8.238 65.040 14.463 1.00 18.88 153 CYS C O 1
ATOM 6296 N N . LEU C 1 159 ? -9.619 64.175 12.904 1.00 22.17 154 LEU C N 1
ATOM 6297 C CA . LEU C 1 159 ? -10.123 65.436 12.404 1.00 24.61 154 LEU C CA 1
ATOM 6298 C C . LEU C 1 159 ? -11.028 66.255 13.356 1.00 23.19 154 LEU C C 1
ATOM 6299 O O . LEU C 1 159 ? -10.803 67.454 13.537 1.00 20.86 154 LEU C O 1
ATOM 6304 N N . ALA C 1 160 ? -11.997 65.630 14.021 1.00 24.77 155 ALA C N 1
ATOM 6305 C CA . ALA C 1 160 ? -12.946 66.407 14.847 1.00 25.12 155 ALA C CA 1
ATOM 6306 C C . ALA C 1 160 ? -12.278 67.303 15.858 1.00 24.68 155 ALA C C 1
ATOM 6307 O O . ALA C 1 160 ? -12.664 68.440 15.980 1.00 24.18 155 ALA C O 1
ATOM 6309 N N . PRO C 1 161 ? -11.319 66.775 16.632 1.00 25.91 156 PRO C N 1
ATOM 6310 C CA . PRO C 1 161 ? -10.711 67.586 17.702 1.00 25.77 156 PRO C CA 1
ATOM 6311 C C . PRO C 1 161 ? -10.046 68.897 17.242 1.00 26.03 156 PRO C C 1
ATOM 6312 O O . PRO C 1 161 ? -10.248 69.932 17.892 1.00 25.44 156 PRO C O 1
ATOM 6316 N N . PHE C 1 162 ? -9.289 68.880 16.132 1.00 25.23 157 PHE C N 1
ATOM 6317 C CA . PHE C 1 162 ? -8.717 70.139 15.641 1.00 24.31 157 PHE C CA 1
ATOM 6318 C C . PHE C 1 162 ? -9.674 70.995 14.829 1.00 24.19 157 PHE C C 1
ATOM 6319 O O . PHE C 1 162 ? -9.545 72.201 14.826 1.00 27.27 157 PHE C O 1
ATOM 6327 N N . VAL C 1 163 ? -10.674 70.386 14.216 1.00 25.36 158 VAL C N 1
ATOM 6328 C CA . VAL C 1 163 ? -11.824 71.130 13.707 1.00 25.73 158 VAL C CA 1
ATOM 6329 C C . VAL C 1 163 ? -12.601 71.830 14.864 1.00 25.31 158 VAL C C 1
ATOM 6330 O O . VAL C 1 163 ? -13.035 72.960 14.744 1.00 24.57 158 VAL C O 1
ATOM 6334 N N . LYS C 1 164 ? -12.788 71.160 15.979 1.00 26.60 159 LYS C N 1
ATOM 6335 C CA . LYS C 1 164 ? -13.435 71.818 17.113 1.00 26.15 159 LYS C CA 1
ATOM 6336 C C . LYS C 1 164 ? -12.694 73.117 17.437 1.00 23.58 159 LYS C C 1
ATOM 6337 O O . LYS C 1 164 ? -13.294 74.163 17.628 1.00 23.97 159 LYS C O 1
ATOM 6343 N N . VAL C 1 165 ? -11.374 73.062 17.467 1.00 23.65 160 VAL C N 1
ATOM 6344 C CA . VAL C 1 165 ? -10.574 74.247 17.803 1.00 23.31 160 VAL C CA 1
ATOM 6345 C C . VAL C 1 165 ? -10.660 75.335 16.705 1.00 22.20 160 VAL C C 1
ATOM 6346 O O . VAL C 1 165 ? -10.934 76.501 16.965 1.00 21.76 160 VAL C O 1
ATOM 6350 N N . LEU C 1 166 ? -10.487 74.945 15.457 1.00 21.65 161 LEU C N 1
ATOM 6351 C CA . LEU C 1 166 ? -10.586 75.926 14.399 1.00 21.24 161 LEU C CA 1
ATOM 6352 C C . LEU C 1 166 ? -11.937 76.690 14.394 1.00 21.19 161 LEU C C 1
ATOM 6353 O O . LEU C 1 166 ? -11.980 77.898 14.196 1.00 20.60 161 LEU C O 1
ATOM 6358 N N . ASP C 1 167 ? -13.049 75.993 14.565 1.00 23.35 162 ASP C N 1
ATOM 6359 C CA . ASP C 1 167 ? -14.358 76.629 14.417 1.00 23.51 162 ASP C CA 1
ATOM 6360 C C . ASP C 1 167 ? -14.586 77.553 15.619 1.00 25.31 162 ASP C C 1
ATOM 6361 O O . ASP C 1 167 ? -14.991 78.724 15.480 1.00 23.72 162 ASP C O 1
ATOM 6366 N N . GLN C 1 168 ? -14.310 77.023 16.806 1.00 26.50 163 GLN C N 1
ATOM 6367 C CA . GLN C 1 168 ? -14.323 77.830 18.015 1.00 27.77 163 GLN C CA 1
ATOM 6368 C C . GLN C 1 168 ? -13.495 79.079 17.890 1.00 29.26 163 GLN C C 1
ATOM 6369 O O . GLN C 1 168 ? -13.996 80.201 18.023 1.00 29.03 163 GLN C O 1
ATOM 6375 N N . LYS C 1 169 ? -12.205 78.889 17.632 1.00 29.43 164 LYS C N 1
ATOM 6376 C CA . LYS C 1 169 ? -11.279 80.002 17.678 1.00 29.75 164 LYS C CA 1
ATOM 6377 C C . LYS C 1 169 ? -11.302 80.928 16.457 1.00 28.41 164 LYS C C 1
ATOM 6378 O O . LYS C 1 169 ? -10.943 82.076 16.586 1.00 27.97 164 LYS C O 1
ATOM 6384 N N . PHE C 1 170 ? -11.786 80.461 15.307 1.00 27.74 165 PHE C N 1
ATOM 6385 C CA . PHE C 1 170 ? -11.713 81.239 14.048 1.00 25.61 165 PHE C CA 1
ATOM 6386 C C . PHE C 1 170 ? -12.975 81.207 13.205 1.00 25.05 165 PHE C C 1
ATOM 6387 O O . PHE C 1 170 ? -13.170 82.070 12.346 1.00 25.33 165 PHE C O 1
ATOM 6395 N N . GLY C 1 171 ? -13.785 80.171 13.401 1.00 24.34 166 GLY C N 1
ATOM 6396 C CA . GLY C 1 171 ? -15.075 80.025 12.764 1.00 23.99 166 GLY C CA 1
ATOM 6397 C C . GLY C 1 171 ? -14.957 79.512 11.342 1.00 23.43 166 GLY C C 1
ATOM 6398 O O . GLY C 1 171 ? -14.654 80.279 10.489 1.00 24.55 166 GLY C O 1
ATOM 6399 N N . ILE C 1 172 ? -15.220 78.235 11.103 1.00 23.66 167 ILE C N 1
ATOM 6400 C CA . ILE C 1 172 ? -15.137 77.678 9.752 1.00 23.24 167 ILE C CA 1
ATOM 6401 C C . ILE C 1 172 ? -16.373 78.075 8.966 1.00 24.31 167 ILE C C 1
ATOM 6402 O O . ILE C 1 172 ? -17.486 77.987 9.444 1.00 26.49 167 ILE C O 1
ATOM 6407 N N . ILE C 1 173 ? -16.167 78.485 7.734 1.00 23.75 168 ILE C N 1
ATOM 6408 C CA . ILE C 1 173 ? -17.246 78.854 6.841 1.00 23.00 168 ILE C CA 1
ATOM 6409 C C . ILE C 1 173 ? -17.521 77.616 5.974 1.00 22.67 168 ILE C C 1
ATOM 6410 O O . ILE C 1 173 ? -18.645 77.138 5.855 1.00 24.52 168 ILE C O 1
ATOM 6415 N N . LYS C 1 174 ? -16.462 77.060 5.412 1.00 21.06 169 LYS C N 1
ATOM 6416 C CA . LYS C 1 174 ? -16.536 75.787 4.740 1.00 20.94 169 LYS C CA 1
ATOM 6417 C C . LYS C 1 174 ? -15.142 75.189 4.696 1.00 19.43 169 LYS C C 1
ATOM 6418 O O . LYS C 1 174 ? -14.153 75.846 5.093 1.00 20.43 169 LYS C O 1
ATOM 6424 N N . GLY C 1 175 ? -15.048 73.968 4.202 1.00 17.22 170 GLY C N 1
ATOM 6425 C CA . GLY C 1 175 ? -13.757 73.335 4.036 1.00 17.89 170 GLY C CA 1
ATOM 6426 C C . GLY C 1 175 ? -13.812 71.961 3.457 1.00 15.86 170 GLY C C 1
ATOM 6427 O O . GLY C 1 175 ? -14.884 71.434 3.155 1.00 14.38 170 GLY C O 1
ATOM 6428 N N . THR C 1 176 ? -12.620 71.396 3.285 1.00 16.67 171 THR C N 1
ATOM 6429 C CA . THR C 1 176 ? -12.446 70.158 2.571 1.00 18.16 171 THR C CA 1
ATOM 6430 C C . THR C 1 176 ? -11.227 69.415 3.037 1.00 19.61 171 THR C C 1
ATOM 6431 O O . THR C 1 176 ? -10.239 69.995 3.444 1.00 21.02 171 THR C O 1
ATOM 6435 N N . MET C 1 177 ? -11.272 68.101 2.926 1.00 23.13 172 MET C N 1
ATOM 6436 C CA . MET C 1 177 ? -10.356 67.256 3.626 1.00 24.14 172 MET C CA 1
ATOM 6437 C C . MET C 1 177 ? -9.901 66.205 2.653 1.00 23.87 172 MET C C 1
ATOM 6438 O O . MET C 1 177 ? -10.704 65.743 1.788 1.00 22.74 172 MET C O 1
ATOM 6443 N N . THR C 1 178 ? -8.610 65.872 2.736 1.00 21.44 173 THR C N 1
ATOM 6444 C CA . THR C 1 178 ? -8.066 64.672 2.089 1.00 21.21 173 THR C CA 1
ATOM 6445 C C . THR C 1 178 ? -7.226 63.914 3.088 1.00 19.21 173 THR C C 1
ATOM 6446 O O . THR C 1 178 ? -6.264 64.440 3.624 1.00 19.68 173 THR C O 1
ATOM 6450 N N . THR C 1 179 ? -7.590 62.662 3.328 1.00 19.22 174 THR C N 1
ATOM 6451 C CA . THR C 1 179 ? -6.761 61.765 4.131 1.00 20.83 174 THR C CA 1
ATOM 6452 C C . THR C 1 179 ? -5.903 60.885 3.229 1.00 21.70 174 THR C C 1
ATOM 6453 O O . THR C 1 179 ? -6.378 60.371 2.222 1.00 24.15 174 THR C O 1
ATOM 6457 N N . THR C 1 180 ? -4.609 60.827 3.540 1.00 20.66 175 THR C N 1
ATOM 6458 C CA . THR C 1 180 ? -3.656 59.950 2.871 1.00 19.38 175 THR C CA 1
ATOM 6459 C C . THR C 1 180 ? -3.471 58.840 3.887 1.00 19.03 175 THR C C 1
ATOM 6460 O O . THR C 1 180 ? -2.871 59.029 4.919 1.00 15.94 175 THR C O 1
ATOM 6464 N N . HIS C 1 181 ? -4.060 57.694 3.603 1.00 18.04 176 HIS C N 1
ATOM 6465 C CA . HIS C 1 181 ? -4.338 56.713 4.634 1.00 16.16 176 HIS C CA 1
ATOM 6466 C C . HIS C 1 181 ? -3.548 55.443 4.393 1.00 14.47 176 HIS C C 1
ATOM 6467 O O . HIS C 1 181 ? -3.451 54.967 3.262 1.00 12.14 176 HIS C O 1
ATOM 6474 N N . SER C 1 182 ? -2.972 54.872 5.460 1.00 9.06 177 SER C N 1
ATOM 6475 C CA . SER C 1 182 ? -2.441 53.505 5.380 1.00 11.16 177 SER C CA 1
ATOM 6476 C C . SER C 1 182 ? -3.517 52.542 4.785 1.00 13.33 177 SER C C 1
ATOM 6477 O O . SER C 1 182 ? -4.734 52.720 5.016 1.00 11.87 177 SER C O 1
ATOM 6480 N N . TYR C 1 183 ? -3.105 51.558 3.947 1.00 14.42 178 TYR C N 1
ATOM 6481 C CA . TYR C 1 183 ? -4.020 50.486 3.574 1.00 13.59 178 TYR C CA 1
ATOM 6482 C C . TYR C 1 183 ? -4.652 49.775 4.775 1.00 17.58 178 TYR C C 1
ATOM 6483 O O . TYR C 1 183 ? -4.089 49.816 5.908 1.00 10.79 178 TYR C O 1
ATOM 6492 N N . THR C 1 184 ? -5.867 49.231 4.583 1.00 17.70 179 THR C N 1
ATOM 6493 C CA . THR C 1 184 ? -6.581 48.587 5.729 1.00 18.72 179 THR C CA 1
ATOM 6494 C C . THR C 1 184 ? -7.089 47.282 5.206 1.00 20.24 179 THR C C 1
ATOM 6495 O O . THR C 1 184 ? -7.073 47.080 3.989 1.00 17.71 179 THR C O 1
ATOM 6499 N N . GLY C 1 185 ? -7.580 46.411 6.091 1.00 19.00 180 GLY C N 1
ATOM 6500 C CA . GLY C 1 185 ? -8.001 45.080 5.660 1.00 20.29 180 GLY C CA 1
ATOM 6501 C C . GLY C 1 185 ? -9.108 44.922 4.609 1.00 18.85 180 GLY C C 1
ATOM 6502 O O . GLY C 1 185 ? -9.360 43.802 4.186 1.00 16.28 180 GLY C O 1
ATOM 6503 N N . ASP C 1 186 ? -9.797 46.005 4.230 1.00 18.69 181 ASP C N 1
ATOM 6504 C CA . ASP C 1 186 ? -10.854 45.941 3.221 1.00 21.39 181 ASP C CA 1
ATOM 6505 C C . ASP C 1 186 ? -10.344 46.048 1.795 1.00 20.81 181 ASP C C 1
ATOM 6506 O O . ASP C 1 186 ? -11.080 45.790 0.843 1.00 22.01 181 ASP C O 1
ATOM 6511 N N . GLN C 1 187 ? -9.079 46.387 1.623 1.00 19.12 182 GLN C N 1
ATOM 6512 C CA . GLN C 1 187 ? -8.492 46.330 0.278 1.00 15.86 182 GLN C CA 1
ATOM 6513 C C . GLN C 1 187 ? -7.951 44.977 -0.090 1.00 13.49 182 GLN C C 1
ATOM 6514 O O . GLN C 1 187 ? -7.516 44.209 0.750 1.00 11.42 182 GLN C O 1
ATOM 6520 N N . ARG C 1 188 ? -7.926 44.660 -1.395 1.00 14.43 183 ARG C N 1
ATOM 6521 C CA . ARG C 1 188 ? -7.382 43.392 -1.782 1.00 13.40 183 ARG C CA 1
ATOM 6522 C C . ARG C 1 188 ? -5.871 43.484 -1.795 1.00 11.54 183 ARG C C 1
ATOM 6523 O O . ARG C 1 188 ? -5.304 44.597 -2.000 1.00 13.00 183 ARG C O 1
ATOM 6531 N N . LEU C 1 189 ? -5.197 42.350 -1.531 1.00 13.13 184 LEU C N 1
ATOM 6532 C CA . LEU C 1 189 ? -3.733 42.225 -1.658 1.00 15.36 184 LEU C CA 1
ATOM 6533 C C . LEU C 1 189 ? -3.280 42.263 -3.122 1.00 17.31 184 LEU C C 1
ATOM 6534 O O . LEU C 1 189 ? -2.374 43.040 -3.504 1.00 17.55 184 LEU C O 1
ATOM 6539 N N . LEU C 1 190 ? -3.926 41.445 -3.944 1.00 17.81 185 LEU C N 1
ATOM 6540 C CA . LEU C 1 190 ? -3.773 41.550 -5.423 1.00 17.50 185 LEU C CA 1
ATOM 6541 C C . LEU C 1 190 ? -5.099 41.809 -6.084 1.00 17.16 185 LEU C C 1
ATOM 6542 O O . LEU C 1 190 ? -6.148 41.553 -5.518 1.00 17.16 185 LEU C O 1
ATOM 6547 N N . ASP C 1 191 ? -5.100 42.286 -7.327 1.00 19.72 186 ASP C N 1
ATOM 6548 C CA . ASP C 1 191 ? -6.386 42.679 -7.909 1.00 19.58 186 ASP C CA 1
ATOM 6549 C C . ASP C 1 191 ? -7.375 41.504 -7.906 1.00 19.65 186 ASP C C 1
ATOM 6550 O O . ASP C 1 191 ? -7.099 40.434 -8.428 1.00 22.68 186 ASP C O 1
ATOM 6555 N N . ALA C 1 192 ? -8.547 41.735 -7.347 1.00 22.29 187 ALA C N 1
ATOM 6556 C CA . ALA C 1 192 ? -9.571 40.712 -7.165 1.00 22.94 187 ALA C CA 1
ATOM 6557 C C . ALA C 1 192 ? -10.911 41.392 -6.972 1.00 24.37 187 ALA C C 1
ATOM 6558 O O . ALA C 1 192 ? -10.988 42.581 -6.767 1.00 24.20 187 ALA C O 1
ATOM 6560 N N . SER C 1 193 ? -11.985 40.612 -7.024 1.00 26.59 188 SER C N 1
ATOM 6561 C CA . SER C 1 193 ? -13.325 41.183 -6.970 1.00 26.20 188 SER C CA 1
ATOM 6562 C C . SER C 1 193 ? -13.604 41.912 -5.660 1.00 26.81 188 SER C C 1
ATOM 6563 O O . SER C 1 193 ? -13.228 41.483 -4.582 1.00 23.01 188 SER C O 1
ATOM 6566 N N . HIS C 1 194 ? -14.265 43.044 -5.777 1.00 28.27 190 HIS C N 1
ATOM 6567 C CA . HIS C 1 194 ? -14.700 43.769 -4.615 1.00 30.46 190 HIS C CA 1
ATOM 6568 C C . HIS C 1 194 ? -15.852 44.588 -5.134 1.00 30.82 190 HIS C C 1
ATOM 6569 O O . HIS C 1 194 ? -15.986 44.786 -6.355 1.00 31.65 190 HIS C O 1
ATOM 6576 N N . ARG C 1 195 ? -16.707 45.027 -4.225 1.00 32.84 191 ARG C N 1
ATOM 6577 C CA . ARG C 1 195 ? -17.901 45.773 -4.615 1.00 33.55 191 ARG C CA 1
ATOM 6578 C C . ARG C 1 195 ? -17.529 47.169 -5.078 1.00 32.89 191 ARG C C 1
ATOM 6579 O O . ARG C 1 195 ? -18.140 47.703 -6.012 1.00 32.10 191 ARG C O 1
ATOM 6587 N N . ASP C 1 196 ? -16.514 47.719 -4.402 1.00 32.12 192 ASP C N 1
ATOM 6588 C CA . ASP C 1 196 ? -15.779 48.920 -4.769 1.00 30.28 192 ASP C CA 1
ATOM 6589 C C . ASP C 1 196 ? -14.571 48.549 -5.639 1.00 28.69 192 ASP C C 1
ATOM 6590 O O . ASP C 1 196 ? -13.646 47.839 -5.189 1.00 26.46 192 ASP C O 1
ATOM 6595 N N . LEU C 1 197 ? -14.620 48.990 -6.891 1.00 25.04 193 LEU C N 1
ATOM 6596 C CA . LEU C 1 197 ? -13.663 48.625 -7.883 1.00 25.25 193 LEU C CA 1
ATOM 6597 C C . LEU C 1 197 ? -12.264 49.255 -7.683 1.00 23.41 193 LEU C C 1
ATOM 6598 O O . LEU C 1 197 ? -11.292 48.833 -8.306 1.00 20.69 193 LEU C O 1
ATOM 6603 N N . ARG C 1 198 ? -12.199 50.301 -6.867 1.00 22.37 194 ARG C N 1
ATOM 6604 C CA . ARG C 1 198 ? -10.914 50.829 -6.442 1.00 22.59 194 ARG C CA 1
ATOM 6605 C C . ARG C 1 198 ? -10.303 49.993 -5.317 1.00 20.51 194 ARG C C 1
ATOM 6606 O O . ARG C 1 198 ? -9.132 49.763 -5.311 1.00 17.47 194 ARG C O 1
ATOM 6614 N N . ARG C 1 199 ? -11.102 49.563 -4.336 1.00 23.06 195 ARG C N 1
ATOM 6615 C CA . ARG C 1 199 ? -10.608 48.688 -3.275 1.00 22.69 195 ARG C CA 1
ATOM 6616 C C . ARG C 1 199 ? -10.326 47.292 -3.781 1.00 21.48 195 ARG C C 1
ATOM 6617 O O . ARG C 1 199 ? -9.629 46.548 -3.128 1.00 23.15 195 ARG C O 1
ATOM 6625 N N . ALA C 1 200 ? -10.797 46.952 -4.987 1.00 22.27 196 ALA C N 1
ATOM 6626 C CA . ALA C 1 200 ? -10.392 45.719 -5.660 1.00 21.15 196 ALA C CA 1
ATOM 6627 C C . ALA C 1 200 ? -8.896 45.593 -5.939 1.00 21.13 196 ALA C C 1
ATOM 6628 O O . ALA C 1 200 ? -8.400 44.508 -6.191 1.00 22.52 196 ALA C O 1
ATOM 6630 N N . ARG C 1 201 ? -8.189 46.720 -5.918 1.00 20.95 197 ARG C N 1
ATOM 6631 C CA . ARG C 1 201 ? -6.885 46.848 -6.527 1.00 18.42 197 ARG C CA 1
ATOM 6632 C C . ARG C 1 201 ? -5.789 46.598 -5.514 1.00 18.10 197 ARG C C 1
ATOM 6633 O O . ARG C 1 201 ? -5.918 46.972 -4.285 1.00 16.11 197 ARG C O 1
ATOM 6641 N N . ALA C 1 202 ? -4.755 45.908 -5.975 1.00 15.69 198 ALA C N 1
ATOM 6642 C CA . ALA C 1 202 ? -3.582 45.579 -5.122 1.00 16.49 198 ALA C CA 1
ATOM 6643 C C . ALA C 1 202 ? -3.141 46.748 -4.222 1.00 17.07 198 ALA C C 1
ATOM 6644 O O . ALA C 1 202 ? -2.645 47.785 -4.687 1.00 18.68 198 ALA C O 1
ATOM 6646 N N . ALA C 1 203 ? -3.294 46.548 -2.909 1.00 17.34 199 ALA C N 1
ATOM 6647 C CA . ALA C 1 203 ? -3.182 47.598 -1.931 1.00 15.29 199 ALA C CA 1
ATOM 6648 C C . ALA C 1 203 ? -1.791 48.215 -1.812 1.00 14.94 199 ALA C C 1
ATOM 6649 O O . ALA C 1 203 ? -1.647 49.450 -1.644 1.00 15.70 199 ALA C O 1
ATOM 6651 N N . ALA C 1 204 ? -0.777 47.340 -1.825 1.00 14.97 200 ALA C N 1
ATOM 6652 C CA . ALA C 1 204 ? 0.582 47.702 -1.546 1.00 14.52 200 ALA C CA 1
ATOM 6653 C C . ALA C 1 204 ? 1.329 48.164 -2.789 1.00 14.47 200 ALA C C 1
ATOM 6654 O O . ALA C 1 204 ? 2.494 48.437 -2.677 1.00 12.78 200 ALA C O 1
ATOM 6656 N N . LEU C 1 205 ? 0.633 48.278 -3.925 1.00 14.71 201 LEU C N 1
ATOM 6657 C CA . LEU C 1 205 ? 1.166 48.768 -5.203 1.00 16.03 201 LEU C CA 1
ATOM 6658 C C . LEU C 1 205 ? 0.588 50.082 -5.725 1.00 16.36 201 LEU C C 1
ATOM 6659 O O . LEU C 1 205 ? 1.001 50.560 -6.800 1.00 17.75 201 LEU C O 1
ATOM 6664 N N . ASN C 1 206 ? -0.382 50.643 -5.019 1.00 17.43 202 ASN C N 1
ATOM 6665 C CA . ASN C 1 206 ? -1.196 51.708 -5.601 1.00 15.83 202 ASN C CA 1
ATOM 6666 C C . ASN C 1 206 ? -1.486 52.840 -4.624 1.00 14.72 202 ASN C C 1
ATOM 6667 O O . ASN C 1 206 ? -1.643 52.653 -3.394 1.00 13.82 202 ASN C O 1
ATOM 6672 N N . ILE C 1 207 ? -1.669 54.016 -5.192 1.00 12.75 203 ILE C N 1
ATOM 6673 C CA . ILE C 1 207 ? -2.477 55.057 -4.601 1.00 11.64 203 ILE C CA 1
ATOM 6674 C C . ILE C 1 207 ? -3.893 54.827 -5.141 1.00 13.17 203 ILE C C 1
ATOM 6675 O O . ILE C 1 207 ? -4.135 54.750 -6.410 1.00 10.67 203 ILE C O 1
ATOM 6680 N N . VAL C 1 208 ? -4.808 54.699 -4.196 1.00 11.98 204 VAL C N 1
ATOM 6681 C CA . VAL C 1 208 ? -6.220 54.259 -4.358 1.00 13.53 204 VAL C CA 1
ATOM 6682 C C . VAL C 1 208 ? -7.180 55.261 -3.746 1.00 15.16 204 VAL C C 1
ATOM 6683 O O . VAL C 1 208 ? -7.279 55.348 -2.509 1.00 14.10 204 VAL C O 1
ATOM 6687 N N . PRO C 1 209 ? -7.853 56.093 -4.593 1.00 17.24 205 PRO C N 1
ATOM 6688 C CA . PRO C 1 209 ? -8.890 56.910 -4.002 1.00 19.93 205 PRO C CA 1
ATOM 6689 C C . PRO C 1 209 ? -10.065 56.063 -3.509 1.00 21.87 205 PRO C C 1
ATOM 6690 O O . PRO C 1 209 ? -10.476 55.124 -4.160 1.00 21.27 205 PRO C O 1
ATOM 6694 N N . THR C 1 210 ? -10.522 56.370 -2.320 1.00 23.76 206 THR C N 1
ATOM 6695 C CA . THR C 1 210 ? -11.699 55.748 -1.787 1.00 26.99 206 THR C CA 1
ATOM 6696 C C . THR C 1 210 ? -12.643 56.714 -1.034 1.00 29.35 206 THR C C 1
ATOM 6697 O O . THR C 1 210 ? -12.365 57.916 -0.879 1.00 30.86 206 THR C O 1
ATOM 6701 N N . SER C 1 211 ? -13.788 56.169 -0.645 1.00 32.61 207 SER C N 1
ATOM 6702 C CA . SER C 1 211 ? -14.943 56.929 -0.207 1.00 33.82 207 SER C CA 1
ATOM 6703 C C . SER C 1 211 ? -14.853 57.067 1.261 1.00 36.16 207 SER C C 1
ATOM 6704 O O . SER C 1 211 ? -14.757 56.064 1.963 1.00 37.43 207 SER C O 1
ATOM 6707 N N . THR C 1 212 ? -14.851 58.312 1.719 1.00 37.39 208 THR C N 1
ATOM 6708 C CA . THR C 1 212 ? -14.906 58.590 3.128 1.00 37.52 208 THR C CA 1
ATOM 6709 C C . THR C 1 212 ? -16.297 59.184 3.424 1.00 37.35 208 THR C C 1
ATOM 6710 O O . THR C 1 212 ? -17.008 59.627 2.510 1.00 37.10 208 THR C O 1
ATOM 6714 N N . GLY C 1 213 ? -16.701 59.109 4.682 1.00 35.25 209 GLY C N 1
ATOM 6715 C CA . GLY C 1 213 ? -17.875 59.787 5.148 1.00 35.44 209 GLY C CA 1
ATOM 6716 C C . GLY C 1 213 ? -17.466 60.691 6.275 1.00 35.53 209 GLY C C 1
ATOM 6717 O O . GLY C 1 213 ? -18.285 61.420 6.792 1.00 35.89 209 GLY C O 1
ATOM 6718 N N . ALA C 1 214 ? -16.167 60.703 6.592 1.00 36.01 210 ALA C N 1
ATOM 6719 C CA . ALA C 1 214 ? -15.634 61.371 7.785 1.00 36.11 210 ALA C CA 1
ATOM 6720 C C . ALA C 1 214 ? -15.930 62.855 7.845 1.00 36.08 210 ALA C C 1
ATOM 6721 O O . ALA C 1 214 ? -16.133 63.393 8.923 1.00 36.50 210 ALA C O 1
ATOM 6723 N N . ALA C 1 215 ? -15.926 63.515 6.694 1.00 37.30 211 ALA C N 1
ATOM 6724 C CA . ALA C 1 215 ? -16.188 64.963 6.619 1.00 38.05 211 ALA C CA 1
ATOM 6725 C C . ALA C 1 215 ? -17.641 65.295 7.007 1.00 37.74 211 ALA C C 1
ATOM 6726 O O . ALA C 1 215 ? -17.934 66.332 7.596 1.00 37.26 211 ALA C O 1
ATOM 6728 N N . LYS C 1 216 ? -18.545 64.383 6.693 1.00 38.93 212 LYS C N 1
ATOM 6729 C CA . LYS C 1 216 ? -19.917 64.478 7.165 1.00 38.60 212 LYS C CA 1
ATOM 6730 C C . LYS C 1 216 ? -20.091 63.970 8.604 1.00 37.45 212 LYS C C 1
ATOM 6731 O O . LYS C 1 216 ? -20.846 64.544 9.363 1.00 37.50 212 LYS C O 1
ATOM 6737 N N . ALA C 1 217 ? -19.375 62.928 8.999 1.00 35.84 213 ALA C N 1
ATOM 6738 C CA . ALA C 1 217 ? -19.443 62.456 10.392 1.00 34.78 213 ALA C CA 1
ATOM 6739 C C . ALA C 1 217 ? -19.028 63.491 11.412 1.00 33.60 213 ALA C C 1
ATOM 6740 O O . ALA C 1 217 ? -19.480 63.442 12.543 1.00 32.70 213 ALA C O 1
ATOM 6742 N N . VAL C 1 218 ? -18.133 64.400 11.042 1.00 33.68 214 VAL C N 1
ATOM 6743 C CA . VAL C 1 218 ? -17.705 65.433 11.986 1.00 33.23 214 VAL C CA 1
ATOM 6744 C C . VAL C 1 218 ? -18.889 66.297 12.372 1.00 32.59 214 VAL C C 1
ATOM 6745 O O . VAL C 1 218 ? -18.925 66.855 13.484 1.00 31.20 214 VAL C O 1
ATOM 6749 N N . ALA C 1 219 ? -19.857 66.415 11.461 1.00 31.74 215 ALA C N 1
ATOM 6750 C CA . ALA C 1 219 ? -21.123 67.098 11.760 1.00 31.66 215 ALA C CA 1
ATOM 6751 C C . ALA C 1 219 ? -21.960 66.403 12.840 1.00 30.60 215 ALA C C 1
ATOM 6752 O O . ALA C 1 219 ? -22.696 67.038 13.528 1.00 29.43 215 ALA C O 1
ATOM 6754 N N . LEU C 1 220 ? -21.837 65.097 12.985 1.00 30.42 216 LEU C N 1
ATOM 6755 C CA . LEU C 1 220 ? -22.523 64.392 14.035 1.00 31.13 216 LEU C CA 1
ATOM 6756 C C . LEU C 1 220 ? -22.005 64.757 15.415 1.00 31.21 216 LEU C C 1
ATOM 6757 O O . LEU C 1 220 ? -22.776 64.836 16.379 1.00 32.97 216 LEU C O 1
ATOM 6762 N N . VAL C 1 221 ? -20.712 64.996 15.532 1.00 30.17 217 VAL C N 1
ATOM 6763 C CA . VAL C 1 221 ? -20.139 65.323 16.843 1.00 29.00 217 VAL C CA 1
ATOM 6764 C C . VAL C 1 221 ? -19.931 66.821 17.050 1.00 28.40 217 VAL C C 1
ATOM 6765 O O . VAL C 1 221 ? -19.630 67.266 18.174 1.00 27.54 217 VAL C O 1
ATOM 6769 N N . LEU C 1 222 ? -20.075 67.585 15.966 1.00 27.89 218 LEU C N 1
ATOM 6770 C CA . LEU C 1 222 ? -19.992 69.058 15.977 1.00 28.94 218 LEU C CA 1
ATOM 6771 C C . LEU C 1 222 ? -21.018 69.588 15.001 1.00 30.26 218 LEU C C 1
ATOM 6772 O O . LEU C 1 222 ? -20.675 69.912 13.872 1.00 29.90 218 LEU C O 1
ATOM 6777 N N . PRO C 1 223 ? -22.294 69.655 15.430 1.00 31.67 219 PRO C N 1
ATOM 6778 C CA . PRO C 1 223 ? -23.415 70.086 14.584 1.00 31.60 219 PRO C CA 1
ATOM 6779 C C . PRO C 1 223 ? -23.209 71.388 13.830 1.00 31.52 219 PRO C C 1
ATOM 6780 O O . PRO C 1 223 ? -23.732 71.517 12.705 1.00 28.82 219 PRO C O 1
ATOM 6784 N N . ASN C 1 224 ? -22.459 72.336 14.398 1.00 31.95 220 ASN C N 1
ATOM 6785 C CA . ASN C 1 224 ? -22.164 73.585 13.662 1.00 32.12 220 ASN C CA 1
ATOM 6786 C C . ASN C 1 224 ? -21.496 73.368 12.287 1.00 31.98 220 ASN C C 1
ATOM 6787 O O . ASN C 1 224 ? -21.591 74.226 11.399 1.00 31.00 220 ASN C O 1
ATOM 6792 N N . LEU C 1 225 ? -20.850 72.212 12.103 1.00 31.81 221 LEU C N 1
ATOM 6793 C CA . LEU C 1 225 ? -20.128 71.923 10.852 1.00 31.92 221 LEU C CA 1
ATOM 6794 C C . LEU C 1 225 ? -21.012 71.290 9.797 1.00 31.76 221 LEU C C 1
ATOM 6795 O O . LEU C 1 225 ? -20.565 71.037 8.677 1.00 30.97 221 LEU C O 1
ATOM 6800 N N . LYS C 1 226 ? -22.279 71.066 10.153 1.00 33.27 222 LYS C N 1
ATOM 6801 C CA . LYS C 1 226 ? -23.260 70.417 9.270 1.00 32.01 222 LYS C CA 1
ATOM 6802 C C . LYS C 1 226 ? -23.316 71.170 7.966 1.00 30.45 222 LYS C C 1
ATOM 6803 O O . LYS C 1 226 ? -23.477 72.385 7.978 1.00 29.70 222 LYS C O 1
ATOM 6809 N N . GLY C 1 227 ? -23.145 70.453 6.854 1.00 28.43 223 GLY C N 1
ATOM 6810 C CA . GLY C 1 227 ? -23.113 71.051 5.528 1.00 28.88 223 GLY C CA 1
ATOM 6811 C C . GLY C 1 227 ? -21.817 71.761 5.122 1.00 28.18 223 GLY C C 1
ATOM 6812 O O . GLY C 1 227 ? -21.687 72.228 3.992 1.00 27.03 223 GLY C O 1
ATOM 6813 N N . LYS C 1 228 ? -20.863 71.882 6.035 1.00 28.07 224 LYS C N 1
ATOM 6814 C CA . LYS C 1 228 ? -19.704 72.764 5.780 1.00 28.27 224 LYS C CA 1
ATOM 6815 C C . LYS C 1 228 ? -18.435 72.055 5.232 1.00 28.26 224 LYS C C 1
ATOM 6816 O O . LYS C 1 228 ? -17.572 72.725 4.697 1.00 27.74 224 LYS C O 1
ATOM 6822 N N . LEU C 1 229 ? -18.338 70.725 5.338 1.00 27.17 225 LEU C N 1
ATOM 6823 C CA . LEU C 1 229 ? -17.150 69.989 4.906 1.00 25.98 225 LEU C CA 1
ATOM 6824 C C . LEU C 1 229 ? -17.475 68.904 3.876 1.00 25.30 225 LEU C C 1
ATOM 6825 O O . LEU C 1 229 ? -18.548 68.326 3.884 1.00 24.35 225 LEU C O 1
ATOM 6830 N N . ASN C 1 230 ? -16.545 68.653 2.959 1.00 25.36 226 ASN C N 1
ATOM 6831 C CA . ASN C 1 230 ? -16.564 67.432 2.116 1.00 23.83 226 ASN C CA 1
ATOM 6832 C C . ASN C 1 230 ? -15.129 66.885 2.185 1.00 21.93 226 ASN C C 1
ATOM 6833 O O . ASN C 1 230 ? -14.191 67.637 2.375 1.00 19.49 226 ASN C O 1
ATOM 6838 N N . GLY C 1 231 ? -14.941 65.581 2.104 1.00 20.87 227 GLY C N 1
ATOM 6839 C CA . GLY C 1 231 ? -13.619 65.083 1.845 1.00 22.58 227 GLY C CA 1
ATOM 6840 C C . GLY C 1 231 ? -13.503 63.919 0.900 1.00 22.67 227 GLY C C 1
ATOM 6841 O O . GLY C 1 231 ? -14.501 63.388 0.460 1.00 22.03 227 GLY C O 1
ATOM 6842 N N . ILE C 1 232 ? -12.252 63.549 0.607 1.00 24.35 228 ILE C N 1
ATOM 6843 C CA . ILE C 1 232 ? -11.889 62.274 0.052 1.00 23.56 228 ILE C CA 1
ATOM 6844 C C . ILE C 1 232 ? -10.743 61.582 0.828 1.00 23.75 228 ILE C C 1
ATOM 6845 O O . ILE C 1 232 ? -10.143 62.149 1.773 1.00 22.37 228 ILE C O 1
ATOM 6850 N N . ALA C 1 233 ? -10.505 60.320 0.445 1.00 21.82 229 ALA C N 1
ATOM 6851 C CA . ALA C 1 233 ? -9.454 59.504 0.994 1.00 21.08 229 ALA C CA 1
ATOM 6852 C C . ALA C 1 233 ? -8.643 58.908 -0.119 1.00 20.69 229 ALA C C 1
ATOM 6853 O O . ALA C 1 233 ? -9.179 58.604 -1.182 1.00 21.30 229 ALA C O 1
ATOM 6855 N N . LEU C 1 234 ? -7.337 58.745 0.138 1.00 20.29 230 LEU C N 1
ATOM 6856 C CA . LEU C 1 234 ? -6.370 58.131 -0.805 1.00 17.96 230 LEU C CA 1
ATOM 6857 C C . LEU C 1 234 ? -5.595 57.171 0.042 1.00 17.43 230 LEU C C 1
ATOM 6858 O O . LEU C 1 234 ? -4.803 57.636 0.881 1.00 16.81 230 LEU C O 1
ATOM 6863 N N . ARG C 1 235 ? -5.820 55.882 -0.174 1.00 14.18 231 ARG C N 1
ATOM 6864 C CA . ARG C 1 235 ? -5.092 54.815 0.469 1.00 15.10 231 ARG C CA 1
ATOM 6865 C C . ARG C 1 235 ? -3.761 54.628 -0.206 1.00 15.35 231 ARG C C 1
ATOM 6866 O O . ARG C 1 235 ? -3.699 54.538 -1.459 1.00 15.76 231 ARG C O 1
ATOM 6874 N N . VAL C 1 236 ? -2.692 54.533 0.606 1.00 16.69 232 VAL C N 1
ATOM 6875 C CA . VAL C 1 236 ? -1.329 54.404 0.014 1.00 15.45 232 VAL C CA 1
ATOM 6876 C C . VAL C 1 236 ? -0.629 53.214 0.647 1.00 14.77 232 VAL C C 1
ATOM 6877 O O . VAL C 1 236 ? -1.153 52.666 1.572 1.00 15.52 232 VAL C O 1
ATOM 6881 N N . PRO C 1 237 ? 0.460 52.713 0.024 1.00 13.82 233 PRO C N 1
ATOM 6882 C CA . PRO C 1 237 ? 1.116 51.487 0.464 1.00 13.00 233 PRO C CA 1
ATOM 6883 C C . PRO C 1 237 ? 1.934 51.528 1.751 1.00 12.14 233 PRO C C 1
ATOM 6884 O O . PRO C 1 237 ? 3.076 51.105 1.709 1.00 9.54 233 PRO C O 1
ATOM 6888 N N . THR C 1 238 ? 1.384 52.159 2.814 1.00 12.35 234 THR C N 1
ATOM 6889 C CA . THR C 1 238 ? 1.853 51.959 4.190 1.00 10.92 234 THR C CA 1
ATOM 6890 C C . THR C 1 238 ? 0.911 51.055 5.005 1.00 12.42 234 THR C C 1
ATOM 6891 O O . THR C 1 238 ? -0.274 51.114 4.870 1.00 15.00 234 THR C O 1
ATOM 6895 N N . PRO C 1 239 ? 1.443 50.190 5.898 1.00 13.89 235 PRO C N 1
ATOM 6896 C CA . PRO C 1 239 ? 0.526 49.310 6.654 1.00 15.70 235 PRO C CA 1
ATOM 6897 C C . PRO C 1 239 ? -0.228 49.939 7.851 1.00 16.82 235 PRO C C 1
ATOM 6898 O O . PRO C 1 239 ? -1.169 49.354 8.418 1.00 19.39 235 PRO C O 1
ATOM 6902 N N . ASN C 1 240 ? 0.234 51.094 8.288 1.00 18.27 236 ASN C N 1
ATOM 6903 C CA . ASN C 1 240 ? -0.371 51.802 9.398 1.00 15.62 236 ASN C CA 1
ATOM 6904 C C . ASN C 1 240 ? 0.189 53.196 9.446 1.00 15.45 236 ASN C C 1
ATOM 6905 O O . ASN C 1 240 ? 1.322 53.397 9.094 1.00 13.49 236 ASN C O 1
ATOM 6910 N N . VAL C 1 241 ? -0.652 54.105 9.937 1.00 18.09 237 VAL C N 1
ATOM 6911 C CA . VAL C 1 241 ? -0.439 55.480 10.337 1.00 17.49 237 VAL C CA 1
ATOM 6912 C C . VAL C 1 241 ? -0.936 56.304 9.171 1.00 18.13 237 VAL C C 1
ATOM 6913 O O . VAL C 1 241 ? -0.653 55.965 8.012 1.00 16.96 237 VAL C O 1
ATOM 6917 N N . SER C 1 242 ? -1.728 57.344 9.462 1.00 18.25 238 SER C N 1
ATOM 6918 C CA . SER C 1 242 ? -2.435 58.036 8.381 1.00 16.83 238 SER C CA 1
ATOM 6919 C C . SER C 1 242 ? -2.309 59.562 8.540 1.00 17.81 238 SER C C 1
ATOM 6920 O O . SER C 1 242 ? -1.870 60.053 9.567 1.00 15.77 238 SER C O 1
ATOM 6923 N N . VAL C 1 243 ? -2.599 60.329 7.489 1.00 18.32 239 VAL C N 1
ATOM 6924 C CA . VAL C 1 243 ? -2.446 61.794 7.618 1.00 17.76 239 VAL C CA 1
ATOM 6925 C C . VAL C 1 243 ? -3.701 62.533 7.112 1.00 17.89 239 VAL C C 1
ATOM 6926 O O . VAL C 1 243 ? -4.267 62.169 6.099 1.00 18.48 239 VAL C O 1
ATOM 6930 N N . VAL C 1 244 ? -4.163 63.550 7.837 1.00 16.50 240 VAL C N 1
ATOM 6931 C CA . VAL C 1 244 ? -5.197 64.430 7.313 1.00 17.92 240 VAL C CA 1
ATOM 6932 C C . VAL C 1 244 ? -4.709 65.806 6.862 1.00 17.61 240 VAL C C 1
ATOM 6933 O O . VAL C 1 244 ? -3.980 66.488 7.554 1.00 15.63 240 VAL C O 1
ATOM 6937 N N . ASP C 1 245 ? -5.137 66.174 5.658 1.00 17.30 241 ASP C N 1
ATOM 6938 C CA . ASP C 1 245 ? -4.887 67.458 5.072 1.00 17.93 241 ASP C CA 1
ATOM 6939 C C . ASP C 1 245 ? -6.205 68.207 5.062 1.00 18.24 241 ASP C C 1
ATOM 6940 O O . ASP C 1 245 ? -7.082 67.929 4.214 1.00 17.50 241 ASP C O 1
ATOM 6945 N N . LEU C 1 246 ? -6.365 69.153 5.990 1.00 17.59 242 LEU C N 1
ATOM 6946 C CA . LEU C 1 246 ? -7.576 69.987 6.037 1.00 18.31 242 LEU C CA 1
ATOM 6947 C C . LEU C 1 246 ? -7.334 71.410 5.531 1.00 18.55 242 LEU C C 1
ATOM 6948 O O . LEU C 1 246 ? -6.388 72.097 5.957 1.00 18.45 242 LEU C O 1
ATOM 6953 N N . VAL C 1 247 ? -8.200 71.829 4.616 1.00 17.20 243 VAL C N 1
ATOM 6954 C CA . VAL C 1 247 ? -8.241 73.204 4.148 1.00 19.11 243 VAL C CA 1
ATOM 6955 C C . VAL C 1 247 ? -9.635 73.801 4.494 1.00 18.98 243 VAL C C 1
ATOM 6956 O O . VAL C 1 247 ? -10.669 73.261 4.093 1.00 17.18 243 VAL C O 1
ATOM 6960 N N . VAL C 1 248 ? -9.634 74.876 5.283 1.00 19.24 244 VAL C N 1
ATOM 6961 C CA . VAL C 1 248 ? -10.851 75.608 5.658 1.00 20.10 244 VAL C CA 1
ATOM 6962 C C . VAL C 1 248 ? -10.714 77.093 5.359 1.00 19.94 244 VAL C C 1
ATOM 6963 O O . VAL C 1 248 ? -9.636 77.672 5.487 1.00 19.87 244 VAL C O 1
ATOM 6967 N N . GLN C 1 249 ? -11.827 77.721 5.003 1.00 21.99 245 GLN C N 1
ATOM 6968 C CA . GLN C 1 249 ? -11.947 79.165 4.996 1.00 22.53 245 GLN C CA 1
ATOM 6969 C C . GLN C 1 249 ? -12.600 79.563 6.284 1.00 22.57 245 GLN C C 1
ATOM 6970 O O . GLN C 1 249 ? -13.656 79.061 6.574 1.00 22.65 245 GLN C O 1
ATOM 6976 N N . VAL C 1 250 ? -11.982 80.472 7.030 1.00 23.21 246 VAL C N 1
ATOM 6977 C CA . VAL C 1 250 ? -12.416 80.798 8.388 1.00 24.68 246 VAL C CA 1
ATOM 6978 C C . VAL C 1 250 ? -12.867 82.249 8.364 1.00 25.25 246 VAL C C 1
ATOM 6979 O O . VAL C 1 250 ? -12.615 82.969 7.394 1.00 24.63 246 VAL C O 1
ATOM 6983 N N . SER C 1 251 ? -13.538 82.648 9.433 1.00 25.77 247 SER C N 1
ATOM 6984 C CA . SER C 1 251 ? -14.125 83.975 9.566 1.00 26.81 247 SER C CA 1
ATOM 6985 C C . SER C 1 251 ? -13.098 84.995 10.015 1.00 27.66 247 SER C C 1
ATOM 6986 O O . SER C 1 251 ? -13.023 86.123 9.481 1.00 28.53 247 SER C O 1
ATOM 6989 N N . LYS C 1 252 ? -12.346 84.600 11.038 1.00 26.99 248 LYS C N 1
ATOM 6990 C CA . LYS C 1 252 ? -11.342 85.424 11.628 1.00 27.14 248 LYS C CA 1
ATOM 6991 C C . LYS C 1 252 ? -10.012 85.338 10.848 1.00 29.26 248 LYS C C 1
ATOM 6992 O O . LYS C 1 252 ? -9.405 84.246 10.694 1.00 28.40 248 LYS C O 1
ATOM 6998 N N . LYS C 1 253 ? -9.591 86.489 10.301 1.00 30.24 249 LYS C N 1
ATOM 6999 C CA . LYS C 1 253 ? -8.365 86.552 9.512 1.00 29.23 249 LYS C CA 1
ATOM 7000 C C . LYS C 1 253 ? -7.189 86.323 10.441 1.00 27.71 249 LYS C C 1
ATOM 7001 O O . LYS C 1 253 ? -7.205 86.755 11.575 1.00 26.37 249 LYS C O 1
ATOM 7007 N N . THR C 1 254 ? -6.184 85.609 9.955 1.00 25.99 250 THR C N 1
ATOM 7008 C CA . THR C 1 254 ? -5.189 85.023 10.844 1.00 25.61 250 THR C CA 1
ATOM 7009 C C . THR C 1 254 ? -3.889 84.754 10.092 1.00 23.92 250 THR C C 1
ATOM 7010 O O . THR C 1 254 ? -3.715 85.154 8.932 1.00 23.78 250 THR C O 1
ATOM 7014 N N . PHE C 1 255 ? -2.969 84.115 10.794 1.00 24.23 251 PHE C N 1
ATOM 7015 C CA . PHE C 1 255 ? -1.670 83.713 10.257 1.00 24.31 251 PHE C CA 1
ATOM 7016 C C . PHE C 1 255 ? -1.276 82.368 10.909 1.00 24.05 251 PHE C C 1
ATOM 7017 O O . PHE C 1 255 ? -1.759 82.018 11.997 1.00 25.69 251 PHE C O 1
ATOM 7025 N N . ALA C 1 256 ? -0.402 81.636 10.227 1.00 23.68 252 ALA C N 1
ATOM 7026 C CA . ALA C 1 256 ? 0.023 80.300 10.607 1.00 22.20 252 ALA C CA 1
ATOM 7027 C C . ALA C 1 256 ? 0.286 80.058 12.107 1.00 22.18 252 ALA C C 1
ATOM 7028 O O . ALA C 1 256 ? -0.210 79.104 12.672 1.00 18.93 252 ALA C O 1
ATOM 7030 N N . GLU C 1 257 ? 1.096 80.889 12.736 1.00 23.99 253 GLU C N 1
ATOM 7031 C CA . GLU C 1 257 ? 1.480 80.653 14.129 1.00 23.62 253 GLU C CA 1
ATOM 7032 C C . GLU C 1 257 ? 0.335 80.929 15.123 1.00 23.88 253 GLU C C 1
ATOM 7033 O O . GLU C 1 257 ? 0.294 80.332 16.221 1.00 26.24 253 GLU C O 1
ATOM 7039 N N . GLU C 1 258 ? -0.589 81.826 14.770 1.00 24.18 254 GLU C N 1
ATOM 7040 C CA . GLU C 1 258 ? -1.800 82.009 15.566 1.00 23.97 254 GLU C CA 1
ATOM 7041 C C . GLU C 1 258 ? -2.597 80.720 15.607 1.00 23.74 254 GLU C C 1
ATOM 7042 O O . GLU C 1 258 ? -2.979 80.245 16.664 1.00 22.68 254 GLU C O 1
ATOM 7048 N N . VAL C 1 259 ? -2.769 80.126 14.439 1.00 22.65 255 VAL C N 1
ATOM 7049 C CA . VAL C 1 259 ? -3.421 78.835 14.319 1.00 22.49 255 VAL C CA 1
ATOM 7050 C C . VAL C 1 259 ? -2.671 77.774 15.114 1.00 22.25 255 VAL C C 1
ATOM 7051 O O . VAL C 1 259 ? -3.294 77.128 15.970 1.00 24.05 255 VAL C O 1
ATOM 7055 N N . ASN C 1 260 ? -1.350 77.620 14.898 1.00 21.01 256 ASN C N 1
ATOM 7056 C CA . ASN C 1 260 ? -0.603 76.553 15.561 1.00 19.91 256 ASN C CA 1
ATOM 7057 C C . ASN C 1 260 ? -0.652 76.804 17.057 1.00 19.98 256 ASN C C 1
ATOM 7058 O O . ASN C 1 260 ? -0.643 75.855 17.824 1.00 19.65 256 ASN C O 1
ATOM 7063 N N . ALA C 1 261 ? -0.665 78.070 17.467 1.00 21.52 257 ALA C N 1
ATOM 7064 C CA . ALA C 1 261 ? -0.703 78.419 18.925 1.00 22.08 257 ALA C CA 1
ATOM 7065 C C . ALA C 1 261 ? -2.006 78.061 19.596 1.00 23.13 257 ALA C C 1
ATOM 7066 O O . ALA C 1 261 ? -2.047 77.761 20.792 1.00 25.49 257 ALA C O 1
ATOM 7068 N N . ALA C 1 262 ? -3.095 78.149 18.840 1.00 24.55 258 ALA C N 1
ATOM 7069 C CA . ALA C 1 262 ? -4.411 77.758 19.315 1.00 23.96 258 ALA C CA 1
ATOM 7070 C C . ALA C 1 262 ? -4.439 76.263 19.588 1.00 24.06 258 ALA C C 1
ATOM 7071 O O . ALA C 1 262 ? -5.080 75.809 20.546 1.00 23.10 258 ALA C O 1
ATOM 7073 N N . PHE C 1 263 ? -3.741 75.504 18.742 1.00 21.48 259 PHE C N 1
ATOM 7074 C CA . PHE C 1 263 ? -3.654 74.067 18.927 1.00 21.58 259 PHE C CA 1
ATOM 7075 C C . PHE C 1 263 ? -2.809 73.708 20.119 1.00 22.58 259 PHE C C 1
ATOM 7076 O O . PHE C 1 263 ? -3.131 72.746 20.801 1.00 22.71 259 PHE C O 1
ATOM 7084 N N . ARG C 1 264 ? -1.693 74.415 20.319 1.00 24.29 260 ARG C N 1
ATOM 7085 C CA . ARG C 1 264 ? -0.813 74.148 21.439 1.00 26.67 260 ARG C CA 1
ATOM 7086 C C . ARG C 1 264 ? -1.538 74.476 22.724 1.00 28.11 260 ARG C C 1
ATOM 7087 O O . ARG C 1 264 ? -1.312 73.855 23.768 1.00 30.74 260 ARG C O 1
ATOM 7095 N N . ASP C 1 265 ? -2.388 75.491 22.673 1.00 30.85 261 ASP C N 1
ATOM 7096 C CA . ASP C 1 265 ? -3.142 75.902 23.848 1.00 31.65 261 ASP C CA 1
ATOM 7097 C C . ASP C 1 265 ? -4.147 74.830 24.227 1.00 31.75 261 ASP C C 1
ATOM 7098 O O . ASP C 1 265 ? -4.251 74.472 25.391 1.00 32.80 261 ASP C O 1
ATOM 7103 N N . SER C 1 266 ? -4.857 74.286 23.248 1.00 31.11 262 SER C N 1
ATOM 7104 C CA . SER C 1 266 ? -5.811 73.188 23.487 1.00 31.57 262 SER C CA 1
ATOM 7105 C C . SER C 1 266 ? -5.126 71.937 24.004 1.00 31.63 262 SER C C 1
ATOM 7106 O O . SER C 1 266 ? -5.707 71.199 24.781 1.00 31.33 262 SER C O 1
ATOM 7109 N N . ALA C 1 267 ? -3.910 71.682 23.527 1.00 31.57 263 ALA C N 1
ATOM 7110 C CA . ALA C 1 267 ? -3.132 70.507 23.909 1.00 32.48 263 ALA C CA 1
ATOM 7111 C C . ALA C 1 267 ? -2.798 70.465 25.409 1.00 33.43 263 ALA C C 1
ATOM 7112 O O . ALA C 1 267 ? -2.654 69.391 26.005 1.00 31.33 263 ALA C O 1
ATOM 7114 N N . GLU C 1 268 ? -2.672 71.634 26.021 1.00 35.39 264 GLU C N 1
ATOM 7115 C CA . GLU C 1 268 ? -2.349 71.696 27.444 1.00 37.67 264 GLU C CA 1
ATOM 7116 C C . GLU C 1 268 ? -3.581 71.874 28.327 1.00 37.98 264 GLU C C 1
ATOM 7117 O O . GLU C 1 268 ? -3.454 71.889 29.542 1.00 40.28 264 GLU C O 1
ATOM 7123 N N . LYS C 1 269 ? -4.763 71.978 27.718 1.00 37.36 265 LYS C N 1
ATOM 7124 C CA . LYS C 1 269 ? -5.992 72.199 28.446 1.00 36.18 265 LYS C CA 1
ATOM 7125 C C . LYS C 1 269 ? -7.076 71.209 28.046 1.00 35.71 265 LYS C C 1
ATOM 7126 O O . LYS C 1 269 ? -7.052 70.060 28.471 1.00 35.20 265 LYS C O 1
ATOM 7132 N N . GLU C 1 270 ? -8.028 71.639 27.222 1.00 35.80 266 GLU C N 1
ATOM 7133 C CA . GLU C 1 270 ? -9.226 70.840 27.007 1.00 35.15 266 GLU C CA 1
ATOM 7134 C C . GLU C 1 270 ? -8.944 69.557 26.204 1.00 34.60 266 GLU C C 1
ATOM 7135 O O . GLU C 1 270 ? -9.588 68.536 26.421 1.00 33.63 266 GLU C O 1
ATOM 7141 N N . LEU C 1 271 ? -7.962 69.607 25.306 1.00 33.85 267 LEU C N 1
ATOM 7142 C CA . LEU C 1 271 ? -7.652 68.477 24.443 1.00 32.33 267 LEU C CA 1
ATOM 7143 C C . LEU C 1 271 ? -6.380 67.781 24.864 1.00 32.19 267 LEU C C 1
ATOM 7144 O O . LEU C 1 271 ? -5.783 67.048 24.075 1.00 32.66 267 LEU C O 1
ATOM 7149 N N . LYS C 1 272 ? -6.003 68.007 26.125 1.00 31.82 268 LYS C N 1
ATOM 7150 C CA . LYS C 1 272 ? -4.911 67.314 26.796 1.00 31.45 268 LYS C CA 1
ATOM 7151 C C . LYS C 1 272 ? -5.093 65.813 26.636 1.00 31.03 268 LYS C C 1
ATOM 7152 O O . LYS C 1 272 ? -6.147 65.260 26.933 1.00 32.33 268 LYS C O 1
ATOM 7158 N N . GLY C 1 273 ? -4.079 65.150 26.103 1.00 29.91 269 GLY C N 1
ATOM 7159 C CA . GLY C 1 273 ? -4.148 63.711 25.912 1.00 28.39 269 GLY C CA 1
ATOM 7160 C C . GLY C 1 273 ? -4.796 63.256 24.619 1.00 26.09 269 GLY C C 1
ATOM 7161 O O . GLY C 1 273 ? -4.732 62.068 24.300 1.00 26.15 269 GLY C O 1
ATOM 7162 N N . ILE C 1 274 ? -5.410 64.181 23.881 1.00 25.23 270 ILE C N 1
ATOM 7163 C CA . ILE C 1 274 ? -6.142 63.844 22.633 1.00 25.60 270 ILE C CA 1
ATOM 7164 C C . ILE C 1 274 ? -5.485 64.521 21.416 1.00 23.34 270 ILE C C 1
ATOM 7165 O O . ILE C 1 274 ? -5.343 63.925 20.349 1.00 25.73 270 ILE C O 1
ATOM 7170 N N . LEU C 1 275 ? -5.150 65.784 21.589 1.00 24.43 271 LEU C N 1
ATOM 7171 C CA . LEU C 1 275 ? -4.415 66.592 20.634 1.00 23.44 271 LEU C CA 1
ATOM 7172 C C . LEU C 1 275 ? -2.965 66.892 21.063 1.00 23.36 271 LEU C C 1
ATOM 7173 O O . LEU C 1 275 ? -2.718 67.269 22.234 1.00 22.03 271 LEU C O 1
ATOM 7178 N N . ASP C 1 276 ? -2.030 66.736 20.110 1.00 21.91 272 ASP C N 1
ATOM 7179 C CA . ASP C 1 276 ? -0.597 67.059 20.265 1.00 22.13 272 ASP C CA 1
ATOM 7180 C C . ASP C 1 276 ? -0.150 67.981 19.132 1.00 23.02 272 ASP C C 1
ATOM 7181 O O . ASP C 1 276 ? -0.762 67.986 18.044 1.00 20.83 272 ASP C O 1
ATOM 7186 N N . VAL C 1 277 ? 0.898 68.765 19.392 1.00 23.74 273 VAL C N 1
ATOM 7187 C CA . VAL C 1 277 ? 1.563 69.556 18.352 1.00 23.56 273 VAL C CA 1
ATOM 7188 C C . VAL C 1 277 ? 3.021 69.109 18.246 1.00 23.69 273 VAL C C 1
ATOM 7189 O O . VAL C 1 277 ? 3.784 69.077 19.239 1.00 22.70 273 VAL C O 1
ATOM 7193 N N . CYS C 1 278 ? 3.388 68.698 17.045 1.00 21.57 274 CYS C N 1
ATOM 7194 C CA . CYS C 1 278 ? 4.761 68.263 16.791 1.00 21.94 274 CYS C CA 1
ATOM 7195 C C . CYS C 1 278 ? 5.509 69.283 15.980 1.00 21.38 274 CYS C C 1
ATOM 7196 O O . CYS C 1 278 ? 5.171 69.555 14.810 1.00 18.69 274 CYS C O 1
ATOM 7199 N N . ASP C 1 279 ? 6.580 69.783 16.582 1.00 22.04 275 ASP C N 1
ATOM 7200 C CA . ASP C 1 279 ? 7.485 70.714 15.947 1.00 23.51 275 ASP C CA 1
ATOM 7201 C C . ASP C 1 279 ? 8.724 70.142 15.319 1.00 24.70 275 ASP C C 1
ATOM 7202 O O . ASP C 1 279 ? 9.568 70.914 14.891 1.00 25.87 275 ASP C O 1
ATOM 7207 N N . GLU C 1 280 ? 8.819 68.824 15.202 1.00 23.68 276 GLU C N 1
ATOM 7208 C CA . GLU C 1 280 ? 9.949 68.192 14.548 1.00 23.72 276 GLU C CA 1
ATOM 7209 C C . GLU C 1 280 ? 9.579 67.704 13.164 1.00 22.83 276 GLU C C 1
ATOM 7210 O O . GLU C 1 280 ? 8.408 67.439 12.911 1.00 23.48 276 GLU C O 1
ATOM 7216 N N . PRO C 1 281 ? 10.576 67.585 12.277 1.00 20.02 277 PRO C N 1
ATOM 7217 C CA . PRO C 1 281 ? 10.413 67.073 10.928 1.00 19.79 277 PRO C CA 1
ATOM 7218 C C . PRO C 1 281 ? 10.371 65.532 10.909 1.00 17.83 277 PRO C C 1
ATOM 7219 O O . PRO C 1 281 ? 11.342 64.887 10.491 1.00 17.17 277 PRO C O 1
ATOM 7223 N N . LEU C 1 282 ? 9.245 64.974 11.395 1.00 17.03 278 LEU C N 1
ATOM 7224 C CA . LEU C 1 282 ? 8.971 63.522 11.433 1.00 16.82 278 LEU C CA 1
ATOM 7225 C C . LEU C 1 282 ? 8.270 62.952 10.160 1.00 17.72 278 LEU C C 1
ATOM 7226 O O . LEU C 1 282 ? 7.812 63.704 9.297 1.00 20.74 278 LEU C O 1
ATOM 7231 N N . VAL C 1 283 ? 8.189 61.621 10.078 1.00 16.98 279 VAL C N 1
ATOM 7232 C CA . VAL C 1 283 ? 7.557 60.905 8.946 1.00 15.83 279 VAL C CA 1
ATOM 7233 C C . VAL C 1 283 ? 6.607 59.888 9.568 1.00 17.34 279 VAL C C 1
ATOM 7234 O O . VAL C 1 283 ? 6.606 59.753 10.765 1.00 16.04 279 VAL C O 1
ATOM 7238 N N . SER C 1 284 ? 5.768 59.240 8.761 1.00 16.62 280 SER C N 1
ATOM 7239 C CA . SER C 1 284 ? 4.663 58.414 9.256 1.00 15.90 280 SER C CA 1
ATOM 7240 C C . SER C 1 284 ? 5.105 57.426 10.289 1.00 17.82 280 SER C C 1
ATOM 7241 O O . SER C 1 284 ? 4.520 57.342 11.380 1.00 14.28 280 SER C O 1
ATOM 7244 N N . VAL C 1 285 ? 6.143 56.663 9.988 1.00 17.38 281 VAL C N 1
ATOM 7245 C CA . VAL C 1 285 ? 6.515 55.596 10.934 1.00 17.10 281 VAL C CA 1
ATOM 7246 C C . VAL C 1 285 ? 6.757 56.170 12.304 1.00 17.85 281 VAL C C 1
ATOM 7247 O O . VAL C 1 285 ? 6.547 55.500 13.290 1.00 18.51 281 VAL C O 1
ATOM 7251 N N . ASP C 1 286 ? 7.143 57.432 12.424 1.00 19.93 282 ASP C N 1
ATOM 7252 C CA . ASP C 1 286 ? 7.394 57.981 13.806 1.00 18.41 282 ASP C CA 1
ATOM 7253 C C . ASP C 1 286 ? 6.187 58.242 14.707 1.00 19.30 282 ASP C C 1
ATOM 7254 O O . ASP C 1 286 ? 6.348 58.438 15.919 1.00 17.09 282 ASP C O 1
ATOM 7259 N N . PHE C 1 287 ? 4.985 58.213 14.153 1.00 18.84 283 PHE C N 1
ATOM 7260 C CA . PHE C 1 287 ? 3.791 58.334 14.980 1.00 19.13 283 PHE C CA 1
ATOM 7261 C C . PHE C 1 287 ? 3.135 56.986 15.280 1.00 19.30 283 PHE C C 1
ATOM 7262 O O . PHE C 1 287 ? 1.971 56.934 15.659 1.00 20.14 283 PHE C O 1
ATOM 7270 N N . ARG C 1 288 ? 3.885 55.891 15.092 1.00 20.95 284 ARG C N 1
ATOM 7271 C CA . ARG C 1 288 ? 3.427 54.571 15.439 1.00 21.06 284 ARG C CA 1
ATOM 7272 C C . ARG C 1 288 ? 3.297 54.608 16.959 1.00 20.98 284 ARG C C 1
ATOM 7273 O O . ARG C 1 288 ? 4.190 55.096 17.613 1.00 19.37 284 ARG C O 1
ATOM 7281 N N . CYS C 1 289 ? 2.155 54.133 17.468 1.00 21.89 285 CYS C N 1
ATOM 7282 C CA . CYS C 1 289 ? 1.837 54.016 18.895 1.00 22.13 285 CYS C CA 1
ATOM 7283 C C . CYS C 1 289 ? 1.600 55.360 19.548 1.00 22.55 285 CYS C C 1
ATOM 7284 O O . CYS C 1 289 ? 1.645 55.509 20.753 1.00 25.11 285 CYS C O 1
ATOM 7287 N N . SER C 1 290 ? 1.268 56.354 18.740 1.00 23.34 286 SER C N 1
ATOM 7288 C CA . SER C 1 290 ? 0.871 57.647 19.317 1.00 22.30 286 SER C CA 1
ATOM 7289 C C . SER C 1 290 ? -0.521 57.514 19.939 1.00 21.46 286 SER C C 1
ATOM 7290 O O . SER C 1 290 ? -1.473 57.026 19.314 1.00 19.65 286 SER C O 1
ATOM 7293 N N . ASP C 1 291 ? -0.611 57.948 21.192 1.00 20.68 287 ASP C N 1
ATOM 7294 C CA . ASP C 1 291 ? -1.827 57.880 21.982 1.00 22.16 287 ASP C CA 1
ATOM 7295 C C . ASP C 1 291 ? -2.732 59.069 21.774 1.00 20.90 287 ASP C C 1
ATOM 7296 O O . ASP C 1 291 ? -3.814 59.059 22.274 1.00 22.05 287 ASP C O 1
ATOM 7301 N N . PHE C 1 292 ? -2.277 60.089 21.063 1.00 21.94 288 PHE C N 1
ATOM 7302 C CA . PHE C 1 292 ? -3.108 61.220 20.678 1.00 21.34 288 PHE C CA 1
ATOM 7303 C C . PHE C 1 292 ? -4.011 60.904 19.464 1.00 20.85 288 PHE C C 1
ATOM 7304 O O . PHE C 1 292 ? -3.610 60.216 18.514 1.00 24.33 288 PHE C O 1
ATOM 7312 N N . SER C 1 293 ? -5.231 61.423 19.467 1.00 21.91 289 SER C N 1
ATOM 7313 C CA . SER C 1 293 ? -6.111 61.319 18.265 1.00 20.34 289 SER C CA 1
ATOM 7314 C C . SER C 1 293 ? -5.548 62.126 17.108 1.00 19.52 289 SER C C 1
ATOM 7315 O O . SER C 1 293 ? -5.732 61.785 15.960 1.00 18.35 289 SER C O 1
ATOM 7318 N N . THR C 1 294 ? -4.905 63.238 17.441 1.00 19.80 290 THR C N 1
ATOM 7319 C CA . THR C 1 294 ? -4.447 64.182 16.468 1.00 18.58 290 THR C CA 1
ATOM 7320 C C . THR C 1 294 ? -3.102 64.752 16.866 1.00 18.21 290 THR C C 1
ATOM 7321 O O . THR C 1 294 ? -2.872 65.094 18.040 1.00 18.10 290 THR C O 1
ATOM 7325 N N . THR C 1 295 ? -2.180 64.738 15.899 1.00 16.32 291 THR C N 1
ATOM 7326 C CA . THR C 1 295 ? -0.842 65.309 16.063 1.00 16.11 291 THR C CA 1
ATOM 7327 C C . THR C 1 295 ? -0.592 66.235 14.926 1.00 14.23 291 THR C C 1
ATOM 7328 O O . THR C 1 295 ? -0.376 65.805 13.787 1.00 18.36 291 THR C O 1
ATOM 7332 N N . ILE C 1 296 ? -0.650 67.514 15.236 1.00 15.38 292 ILE C N 1
ATOM 7333 C CA . ILE C 1 296 ? -0.464 68.616 14.248 1.00 16.36 292 ILE C CA 1
ATOM 7334 C C . ILE C 1 296 ? 1.001 68.699 13.855 1.00 15.25 292 ILE C C 1
ATOM 7335 O O . ILE C 1 296 ? 1.880 68.733 14.693 1.00 15.22 292 ILE C O 1
ATOM 7340 N N . ASP C 1 297 ? 1.281 68.671 12.563 1.00 13.94 293 ASP C N 1
ATOM 7341 C CA . ASP C 1 297 ? 2.609 68.900 12.101 1.00 14.52 293 ASP C CA 1
ATOM 7342 C C . ASP C 1 297 ? 2.788 70.415 11.974 1.00 16.25 293 ASP C C 1
ATOM 7343 O O . ASP C 1 297 ? 2.544 70.955 10.929 1.00 13.37 293 ASP C O 1
ATOM 7348 N N . SER C 1 298 ? 3.184 71.107 13.040 1.00 15.83 294 SER C N 1
ATOM 7349 C CA . SER C 1 298 ? 3.186 72.567 13.040 1.00 18.44 294 SER C CA 1
ATOM 7350 C C . SER C 1 298 ? 3.889 73.241 11.878 1.00 20.28 294 SER C C 1
ATOM 7351 O O . SER C 1 298 ? 3.471 74.347 11.458 1.00 22.69 294 SER C O 1
ATOM 7354 N N . SER C 1 299 ? 4.920 72.610 11.317 1.00 21.34 295 SER C N 1
ATOM 7355 C CA . SER C 1 299 ? 5.643 73.262 10.201 1.00 20.22 295 SER C CA 1
ATOM 7356 C C . SER C 1 299 ? 4.946 73.224 8.864 1.00 21.12 295 SER C C 1
ATOM 7357 O O . SER C 1 299 ? 5.387 73.933 7.934 1.00 19.00 295 SER C O 1
ATOM 7360 N N . LEU C 1 300 ? 3.868 72.427 8.735 1.00 20.39 296 LEU C N 1
ATOM 7361 C CA . LEU C 1 300 ? 3.152 72.376 7.452 1.00 18.97 296 LEU C CA 1
ATOM 7362 C C . LEU C 1 300 ? 1.940 73.305 7.442 1.00 17.76 296 LEU C C 1
ATOM 7363 O O . LEU C 1 300 ? 1.322 73.443 6.403 1.00 15.13 296 LEU C O 1
ATOM 7368 N N . THR C 1 301 ? 1.596 73.909 8.604 1.00 16.77 297 THR C N 1
ATOM 7369 C CA . THR C 1 301 ? 0.492 74.901 8.768 1.00 17.32 297 THR C CA 1
ATOM 7370 C C . THR C 1 301 ? 0.717 76.115 7.873 1.00 22.42 297 THR C C 1
ATOM 7371 O O . THR C 1 301 ? 1.734 76.803 8.053 1.00 24.65 297 THR C O 1
ATOM 7375 N N . MET C 1 302 ? -0.157 76.319 6.861 1.00 20.70 298 MET C N 1
ATOM 7376 C CA . MET C 1 302 ? -0.166 77.554 6.060 1.00 21.83 298 MET C CA 1
ATOM 7377 C C . MET C 1 302 ? -1.469 78.353 6.177 1.00 20.64 298 MET C C 1
ATOM 7378 O O . MET C 1 302 ? -2.555 77.797 6.363 1.00 17.19 298 MET C O 1
ATOM 7383 N N . VAL C 1 303 ? -1.380 79.664 5.991 1.00 20.52 299 VAL C N 1
ATOM 7384 C CA . VAL C 1 303 ? -2.547 80.510 5.801 1.00 21.72 299 VAL C CA 1
ATOM 7385 C C . VAL C 1 303 ? -2.314 81.306 4.539 1.00 21.27 299 VAL C C 1
ATOM 7386 O O . VAL C 1 303 ? -1.313 82.023 4.452 1.00 21.99 299 VAL C O 1
ATOM 7390 N N . MET C 1 304 ? -3.217 81.139 3.570 1.00 24.06 300 MET C N 1
ATOM 7391 C CA . MET C 1 304 ? -3.220 81.821 2.271 1.00 24.11 300 MET C CA 1
ATOM 7392 C C . MET C 1 304 ? -4.300 82.914 2.215 1.00 23.83 300 MET C C 1
ATOM 7393 O O . MET C 1 304 ? -5.496 82.646 2.423 1.00 22.95 300 MET C O 1
ATOM 7398 N N . GLY C 1 305 ? -3.904 84.155 1.936 1.00 22.96 301 GLY C N 1
ATOM 7399 C CA . GLY C 1 305 ? -4.878 85.239 1.835 1.00 24.40 301 GLY C CA 1
ATOM 7400 C C . GLY C 1 305 ? -5.618 85.504 3.121 1.00 24.33 301 GLY C C 1
ATOM 7401 O O . GLY C 1 305 ? -6.760 85.892 3.119 1.00 26.04 301 GLY C O 1
ATOM 7402 N N . ASP C 1 306 ? -4.949 85.261 4.231 1.00 26.14 302 ASP C N 1
ATOM 7403 C CA . ASP C 1 306 ? -5.453 85.576 5.576 1.00 26.64 302 ASP C CA 1
ATOM 7404 C C . ASP C 1 306 ? -6.568 84.715 6.111 1.00 26.09 302 ASP C C 1
ATOM 7405 O O . ASP C 1 306 ? -6.755 84.647 7.316 1.00 25.30 302 ASP C O 1
ATOM 7410 N N . ASP C 1 307 ? -7.301 84.016 5.256 1.00 26.88 303 ASP C N 1
ATOM 7411 C CA . ASP C 1 307 ? -8.447 83.234 5.770 1.00 26.53 303 ASP C CA 1
ATOM 7412 C C . ASP C 1 307 ? -8.567 81.818 5.254 1.00 25.45 303 ASP C C 1
ATOM 7413 O O . ASP C 1 307 ? -9.573 81.164 5.542 1.00 25.58 303 ASP C O 1
ATOM 7418 N N . MET C 1 308 ? -7.586 81.361 4.471 1.00 24.88 304 MET C N 1
ATOM 7419 C CA . MET C 1 308 ? -7.549 79.987 3.954 1.00 24.61 304 MET C CA 1
ATOM 7420 C C . MET C 1 308 ? -6.436 79.244 4.672 1.00 23.93 304 MET C C 1
ATOM 7421 O O . MET C 1 308 ? -5.238 79.448 4.411 1.00 23.91 304 MET C O 1
ATOM 7426 N N . VAL C 1 309 ? -6.847 78.414 5.625 1.00 22.13 305 VAL C N 1
ATOM 7427 C CA . VAL C 1 309 ? -5.956 77.710 6.491 1.00 21.82 305 VAL C CA 1
ATOM 7428 C C . VAL C 1 309 ? -5.796 76.244 6.057 1.00 21.35 305 VAL C C 1
ATOM 7429 O O . VAL C 1 309 ? -6.778 75.528 5.837 1.00 20.76 305 VAL C O 1
ATOM 7433 N N . LYS C 1 310 ? -4.558 75.791 5.960 1.00 21.65 306 LYS C N 1
ATOM 7434 C CA . LYS C 1 310 ? -4.248 74.393 5.672 1.00 20.98 306 LYS C CA 1
ATOM 7435 C C . LYS C 1 310 ? -3.574 73.772 6.895 1.00 20.54 306 LYS C C 1
ATOM 7436 O O . LYS C 1 310 ? -2.591 74.318 7.413 1.00 20.19 306 LYS C O 1
ATOM 7442 N N . VAL C 1 311 ? -4.083 72.621 7.313 1.00 18.65 307 VAL C N 1
ATOM 7443 C CA . VAL C 1 311 ? -3.572 71.918 8.471 1.00 17.88 307 VAL C CA 1
ATOM 7444 C C . VAL C 1 311 ? -3.383 70.445 8.161 1.00 17.21 307 VAL C C 1
ATOM 7445 O O . VAL C 1 311 ? -4.278 69.797 7.624 1.00 18.18 307 VAL C O 1
ATOM 7449 N N . ILE C 1 312 ? -2.198 69.939 8.511 1.00 18.40 308 ILE C N 1
ATOM 7450 C CA . ILE C 1 312 ? -1.813 68.523 8.379 1.00 17.64 308 ILE C CA 1
ATOM 7451 C C . ILE C 1 312 ? -1.724 67.841 9.738 1.00 17.97 308 ILE C C 1
ATOM 7452 O O . ILE C 1 312 ? -1.127 68.392 10.649 1.00 14.73 308 ILE C O 1
ATOM 7457 N N . ALA C 1 313 ? -2.381 66.687 9.882 1.00 16.96 309 ALA C N 1
ATOM 7458 C CA . ALA C 1 313 ? -2.384 66.012 11.168 1.00 17.05 309 ALA C CA 1
ATOM 7459 C C . ALA C 1 313 ? -2.240 64.523 11.032 1.00 16.20 309 ALA C C 1
ATOM 7460 O O . ALA C 1 313 ? -2.855 63.890 10.161 1.00 20.45 309 ALA C O 1
ATOM 7462 N N . TRP C 1 314 ? -1.364 63.990 11.871 1.00 15.74 310 TRP C N 1
ATOM 7463 C CA . TRP C 1 314 ? -0.991 62.586 11.915 1.00 15.51 310 TRP C CA 1
ATOM 7464 C C . TRP C 1 314 ? -1.771 61.795 12.979 1.00 18.85 310 TRP C C 1
ATOM 7465 O O . TRP C 1 314 ? -2.157 62.329 14.021 1.00 17.38 310 TRP C O 1
ATOM 7476 N N . TYR C 1 315 ? -2.004 60.517 12.687 1.00 19.68 311 TYR C N 1
ATOM 7477 C CA . TYR C 1 315 ? -2.727 59.630 13.579 1.00 17.65 311 TYR C CA 1
ATOM 7478 C C . TYR C 1 315 ? -2.340 58.183 13.368 1.00 17.24 311 TYR C C 1
ATOM 7479 O O . TYR C 1 315 ? -2.273 57.701 12.246 1.00 14.81 311 TYR C O 1
ATOM 7488 N N . ASP C 1 316 ? -2.126 57.449 14.475 1.00 17.26 312 ASP C N 1
ATOM 7489 C CA . ASP C 1 316 ? -2.001 56.011 14.345 1.00 16.97 312 ASP C CA 1
ATOM 7490 C C . ASP C 1 316 ? -3.444 55.510 14.214 1.00 16.79 312 ASP C C 1
ATOM 7491 O O . ASP C 1 316 ? -4.197 55.470 15.185 1.00 17.17 312 ASP C O 1
ATOM 7496 N N . ASN C 1 317 ? -3.847 55.200 12.964 1.00 17.35 313 ASN C N 1
ATOM 7497 C CA . ASN C 1 317 ? -5.211 54.727 12.739 1.00 16.16 313 ASN C CA 1
ATOM 7498 C C . ASN C 1 317 ? -5.681 53.504 13.551 1.00 16.17 313 ASN C C 1
ATOM 7499 O O . ASN C 1 317 ? -6.868 53.279 13.667 1.00 17.21 313 ASN C O 1
ATOM 7504 N N . GLU C 1 318 ? -4.763 52.693 14.060 1.00 16.65 314 GLU C N 1
ATOM 7505 C CA . GLU C 1 318 ? -5.138 51.518 14.796 1.00 17.04 314 GLU C CA 1
ATOM 7506 C C . GLU C 1 318 ? -4.992 51.782 16.265 1.00 17.86 314 GLU C C 1
ATOM 7507 O O . GLU C 1 318 ? -5.928 51.549 17.043 1.00 20.66 314 GLU C O 1
ATOM 7513 N N . TRP C 1 319 ? -3.812 52.218 16.675 1.00 17.64 315 TRP C N 1
ATOM 7514 C CA . TRP C 1 319 ? -3.506 52.280 18.119 1.00 17.15 315 TRP C CA 1
ATOM 7515 C C . TRP C 1 319 ? -4.218 53.458 18.726 1.00 17.99 315 TRP C C 1
ATOM 7516 O O . TRP C 1 319 ? -4.842 53.358 19.801 1.00 19.26 315 TRP C O 1
ATOM 7527 N N . GLY C 1 320 ? -4.128 54.607 18.065 1.00 17.31 316 GLY C N 1
ATOM 7528 C CA . GLY C 1 320 ? -4.669 55.818 18.620 1.00 19.42 316 GLY C CA 1
ATOM 7529 C C . GLY C 1 320 ? -6.189 55.778 18.632 1.00 20.18 316 GLY C C 1
ATOM 7530 O O . GLY C 1 320 ? -6.829 56.361 19.497 1.00 19.20 316 GLY C O 1
ATOM 7531 N N . TYR C 1 321 ? -6.772 55.139 17.619 1.00 19.63 317 TYR C N 1
ATOM 7532 C CA . TYR C 1 321 ? -8.186 54.924 17.603 1.00 20.57 317 TYR C CA 1
ATOM 7533 C C . TYR C 1 321 ? -8.596 53.941 18.706 1.00 21.22 317 TYR C C 1
ATOM 7534 O O . TYR C 1 321 ? -9.633 54.121 19.334 1.00 22.58 317 TYR C O 1
ATOM 7543 N N . SER C 1 322 ? -7.812 52.901 18.931 1.00 20.86 318 SER C N 1
ATOM 7544 C CA . SER C 1 322 ? -8.162 51.914 19.952 1.00 21.14 318 SER C CA 1
ATOM 7545 C C . SER C 1 322 ? -8.021 52.503 21.384 1.00 21.74 318 SER C C 1
ATOM 7546 O O . SER C 1 322 ? -8.720 52.104 22.296 1.00 22.34 318 SER C O 1
ATOM 7549 N N . GLN C 1 323 ? -7.121 53.453 21.577 1.00 22.45 319 GLN C N 1
ATOM 7550 C CA . GLN C 1 323 ? -6.984 54.098 22.865 1.00 21.97 319 GLN C CA 1
ATOM 7551 C C . GLN C 1 323 ? -8.270 54.890 23.124 1.00 21.89 319 GLN C C 1
ATOM 7552 O O . GLN C 1 323 ? -8.752 54.914 24.245 1.00 22.66 319 GLN C O 1
ATOM 7558 N N . ARG C 1 324 ? -8.804 55.552 22.096 1.00 22.05 320 ARG C N 1
ATOM 7559 C CA . ARG C 1 324 ? -10.096 56.245 22.165 1.00 22.49 320 ARG C CA 1
ATOM 7560 C C . ARG C 1 324 ? -11.279 55.299 22.416 1.00 23.52 320 ARG C C 1
ATOM 7561 O O . ARG C 1 324 ? -12.216 55.662 23.116 1.00 24.38 320 ARG C O 1
ATOM 7569 N N . VAL C 1 325 ? -11.285 54.117 21.811 1.00 24.35 321 VAL C N 1
ATOM 7570 C CA . VAL C 1 325 ? -12.331 53.156 22.154 1.00 25.01 321 VAL C CA 1
ATOM 7571 C C . VAL C 1 325 ? -12.317 52.821 23.645 1.00 26.27 321 VAL C C 1
ATOM 7572 O O . VAL C 1 325 ? -13.372 52.822 24.315 1.00 26.04 321 VAL C O 1
ATOM 7576 N N . VAL C 1 326 ? -11.133 52.525 24.166 1.00 25.76 322 VAL C N 1
ATOM 7577 C CA . VAL C 1 326 ? -10.988 52.268 25.590 1.00 26.10 322 VAL C CA 1
ATOM 7578 C C . VAL C 1 326 ? -11.511 53.461 26.412 1.00 26.40 322 VAL C C 1
ATOM 7579 O O . VAL C 1 326 ? -12.270 53.289 27.354 1.00 29.67 322 VAL C O 1
ATOM 7583 N N . ASP C 1 327 ? -11.109 54.668 26.063 1.00 27.26 323 ASP C N 1
ATOM 7584 C CA . ASP C 1 327 ? -11.574 55.891 26.735 1.00 26.33 323 ASP C CA 1
ATOM 7585 C C . ASP C 1 327 ? -13.103 56.058 26.762 1.00 26.87 323 ASP C C 1
ATOM 7586 O O . ASP C 1 327 ? -13.652 56.582 27.711 1.00 23.67 323 ASP C O 1
ATOM 7591 N N . LEU C 1 328 ? -13.758 55.675 25.666 1.00 26.75 324 LEU C N 1
ATOM 7592 C CA . LEU C 1 328 ? -15.210 55.737 25.529 1.00 27.35 324 LEU C CA 1
ATOM 7593 C C . LEU C 1 328 ? -15.863 54.649 26.362 1.00 29.04 324 LEU C C 1
ATOM 7594 O O . LEU C 1 328 ? -16.899 54.890 26.987 1.00 30.96 324 LEU C O 1
ATOM 7599 N N . ALA C 1 329 ? -15.257 53.471 26.409 1.00 29.01 325 ALA C N 1
ATOM 7600 C CA . ALA C 1 329 ? -15.746 52.421 27.269 1.00 29.99 325 ALA C CA 1
ATOM 7601 C C . ALA C 1 329 ? -15.624 52.812 28.766 1.00 31.99 325 ALA C C 1
ATOM 7602 O O . ALA C 1 329 ? -16.512 52.526 29.575 1.00 33.16 325 ALA C O 1
ATOM 7604 N N . ASP C 1 330 ? -14.530 53.475 29.126 1.00 32.23 326 ASP C N 1
ATOM 7605 C CA . ASP C 1 330 ? -14.366 54.024 30.458 1.00 32.24 326 ASP C CA 1
ATOM 7606 C C . ASP C 1 330 ? -15.429 55.069 30.826 1.00 32.89 326 ASP C C 1
ATOM 7607 O O . ASP C 1 330 ? -15.899 55.125 31.959 1.00 32.24 326 ASP C O 1
ATOM 7612 N N . ILE C 1 331 ? -15.724 55.954 29.883 1.00 33.23 327 ILE C N 1
ATOM 7613 C CA . ILE C 1 331 ? -16.810 56.924 29.988 1.00 33.35 327 ILE C CA 1
ATOM 7614 C C . ILE C 1 331 ? -18.177 56.241 30.150 1.00 33.63 327 ILE C C 1
ATOM 7615 O O . ILE C 1 331 ? -18.977 56.632 31.016 1.00 32.87 327 ILE C O 1
ATOM 7620 N N . VAL C 1 332 ? -18.444 55.243 29.306 1.00 32.09 328 VAL C N 1
ATOM 7621 C CA . VAL C 1 332 ? -19.648 54.429 29.437 1.00 33.43 328 VAL C CA 1
ATOM 7622 C C . VAL C 1 332 ? -19.765 53.821 30.864 1.00 34.09 328 VAL C C 1
ATOM 7623 O O . VAL C 1 332 ? -20.842 53.834 31.477 1.00 34.73 328 VAL C O 1
ATOM 7627 N N . ALA C 1 333 ? -18.652 53.308 31.374 1.00 34.51 329 ALA C N 1
ATOM 7628 C CA . ALA C 1 333 ? -18.636 52.519 32.589 1.00 34.43 329 ALA C CA 1
ATOM 7629 C C . ALA C 1 333 ? -18.774 53.378 33.808 1.00 37.58 329 ALA C C 1
ATOM 7630 O O . ALA C 1 333 ? -19.096 52.882 34.898 1.00 36.62 329 ALA C O 1
ATOM 7632 N N . ASN C 1 334 ? -18.468 54.657 33.632 1.00 40.14 330 ASN C N 1
ATOM 7633 C CA . ASN C 1 334 ? -18.481 55.615 34.713 1.00 43.30 330 ASN C CA 1
ATOM 7634 C C . ASN C 1 334 ? -19.799 56.394 34.668 1.00 43.35 330 ASN C C 1
ATOM 7635 O O . ASN C 1 334 ? -20.152 57.068 35.603 1.00 42.48 330 ASN C O 1
ATOM 7640 N N . ASN C 1 335 ? -20.509 56.278 33.550 1.00 45.87 331 ASN C N 1
ATOM 7641 C CA . ASN C 1 335 ? -21.877 56.759 33.394 1.00 47.12 331 ASN C CA 1
ATOM 7642 C C . ASN C 1 335 ? -22.798 55.544 33.267 1.00 48.22 331 ASN C C 1
ATOM 7643 O O . ASN C 1 335 ? -23.675 55.495 32.407 1.00 48.83 331 ASN C O 1
ATOM 7648 N N . TRP C 1 336 ? -22.565 54.539 34.103 1.00 48.81 332 TRP C N 1
ATOM 7649 C CA . TRP C 1 336 ? -23.459 53.401 34.205 1.00 49.76 332 TRP C CA 1
ATOM 7650 C C . TRP C 1 336 ? -24.548 53.739 35.240 1.00 51.19 332 TRP C C 1
ATOM 7651 O O . TRP C 1 336 ? -24.257 54.169 36.374 1.00 51.03 332 TRP C O 1
ATOM 7662 N N . LYS C 1 337 ? -25.801 53.588 34.831 1.00 53.06 333 LYS C N 1
ATOM 7663 C CA . LYS C 1 337 ? -26.925 53.637 35.776 1.00 54.30 333 LYS C CA 1
ATOM 7664 C C . LYS C 1 337 ? -27.554 52.222 35.815 1.00 55.48 333 LYS C C 1
ATOM 7665 O O . LYS C 1 337 ? -28.733 52.011 35.473 1.00 56.32 333 LYS C O 1
ATOM 7672 N N . ALA D 1 1 ? 39.542 52.775 34.498 1.00 36.82 -1 ALA D N 1
ATOM 7673 C CA . ALA D 1 1 ? 38.585 53.491 33.618 1.00 36.05 -1 ALA D CA 1
ATOM 7674 C C . ALA D 1 1 ? 38.044 52.592 32.495 1.00 36.20 -1 ALA D C 1
ATOM 7675 O O . ALA D 1 1 ? 38.567 51.503 32.192 1.00 35.29 -1 ALA D O 1
ATOM 7677 N N . LYS D 1 2 ? 36.958 53.076 31.908 1.00 35.77 0 LYS D N 1
ATOM 7678 C CA . LYS D 1 2 ? 36.294 52.404 30.815 1.00 34.09 0 LYS D CA 1
ATOM 7679 C C . LYS D 1 2 ? 36.960 52.762 29.497 1.00 33.06 0 LYS D C 1
ATOM 7680 O O . LYS D 1 2 ? 37.420 53.884 29.302 1.00 32.88 0 LYS D O 1
ATOM 7686 N N . LEU D 1 3 ? 36.997 51.804 28.579 1.00 31.54 1 LEU D N 1
ATOM 7687 C CA . LEU D 1 3 ? 37.625 52.042 27.296 1.00 30.92 1 LEU D CA 1
ATOM 7688 C C . LEU D 1 3 ? 36.821 53.051 26.464 1.00 28.90 1 LEU D C 1
ATOM 7689 O O . LEU D 1 3 ? 35.596 53.012 26.419 1.00 27.42 1 LEU D O 1
ATOM 7694 N N . LYS D 1 4 ? 37.500 53.984 25.824 1.00 28.59 2 LYS D N 1
ATOM 7695 C CA . LYS D 1 4 ? 36.774 55.020 25.107 1.00 29.25 2 LYS D CA 1
ATOM 7696 C C . LYS D 1 4 ? 36.599 54.649 23.646 1.00 27.93 2 LYS D C 1
ATOM 7697 O O . LYS D 1 4 ? 37.553 54.316 22.921 1.00 25.40 2 LYS D O 1
ATOM 7703 N N . VAL D 1 5 ? 35.339 54.667 23.237 1.00 26.79 3 VAL D N 1
ATOM 7704 C CA . VAL D 1 5 ? 34.974 54.144 21.971 1.00 25.49 3 VAL D CA 1
ATOM 7705 C C . VAL D 1 5 ? 34.526 55.306 21.112 1.00 24.70 3 VAL D C 1
ATOM 7706 O O . VAL D 1 5 ? 33.806 56.218 21.552 1.00 23.14 3 VAL D O 1
ATOM 7710 N N . ALA D 1 6 ? 34.989 55.285 19.874 1.00 23.40 4 ALA D N 1
ATOM 7711 C CA . ALA D 1 6 ? 34.487 56.204 18.904 1.00 21.51 4 ALA D CA 1
ATOM 7712 C C . ALA D 1 6 ? 33.890 55.368 17.772 1.00 21.61 4 ALA D C 1
ATOM 7713 O O . ALA D 1 6 ? 34.329 54.229 17.520 1.00 19.62 4 ALA D O 1
ATOM 7715 N N . ILE D 1 7 ? 32.807 55.891 17.196 1.00 19.78 5 ILE D N 1
ATOM 7716 C CA . ILE D 1 7 ? 32.110 55.210 16.126 1.00 19.46 5 ILE D CA 1
ATOM 7717 C C . ILE D 1 7 ? 32.370 55.981 14.883 1.00 18.66 5 ILE D C 1
ATOM 7718 O O . ILE D 1 7 ? 32.061 57.145 14.837 1.00 18.03 5 ILE D O 1
ATOM 7723 N N . ASN D 1 8 ? 32.903 55.305 13.864 1.00 20.96 6 ASN D N 1
ATOM 7724 C CA . ASN D 1 8 ? 33.155 55.925 12.578 1.00 19.98 6 ASN D CA 1
ATOM 7725 C C . ASN D 1 8 ? 32.222 55.366 11.525 1.00 18.11 6 ASN D C 1
ATOM 7726 O O . ASN D 1 8 ? 32.220 54.180 11.238 1.00 16.74 6 ASN D O 1
ATOM 7731 N N . GLY D 1 9 ? 31.380 56.240 10.993 1.00 18.62 7 GLY D N 1
ATOM 7732 C CA . GLY D 1 9 ? 30.241 55.800 10.194 1.00 19.63 7 GLY D CA 1
ATOM 7733 C C . GLY D 1 9 ? 29.005 55.567 11.037 1.00 19.24 7 GLY D C 1
ATOM 7734 O O . GLY D 1 9 ? 28.730 54.476 11.483 1.00 20.53 7 GLY D O 1
ATOM 7735 N N . PHE D 1 10 ? 28.200 56.591 11.187 1.00 19.90 8 PHE D N 1
ATOM 7736 C CA . PHE D 1 10 ? 27.028 56.496 12.043 1.00 18.64 8 PHE D CA 1
ATOM 7737 C C . PHE D 1 10 ? 25.818 56.117 11.178 1.00 18.70 8 PHE D C 1
ATOM 7738 O O . PHE D 1 10 ? 24.846 56.823 11.121 1.00 17.05 8 PHE D O 1
ATOM 7746 N N . GLY D 1 11 ? 25.936 55.010 10.476 1.00 17.54 9 GLY D N 1
ATOM 7747 C CA . GLY D 1 11 ? 24.905 54.536 9.620 1.00 18.06 9 GLY D CA 1
ATOM 7748 C C . GLY D 1 11 ? 24.121 53.485 10.326 1.00 17.50 9 GLY D C 1
ATOM 7749 O O . GLY D 1 11 ? 24.012 53.482 11.542 1.00 19.99 9 GLY D O 1
ATOM 7750 N N . ARG D 1 12 ? 23.545 52.585 9.585 1.00 17.76 10 ARG D N 1
ATOM 7751 C CA . ARG D 1 12 ? 22.668 51.607 10.230 1.00 18.32 10 ARG D CA 1
ATOM 7752 C C . ARG D 1 12 ? 23.391 50.857 11.352 1.00 18.13 10 ARG D C 1
ATOM 7753 O O . ARG D 1 12 ? 22.901 50.790 12.451 1.00 18.50 10 ARG D O 1
ATOM 7761 N N . ILE D 1 13 ? 24.579 50.320 11.086 1.00 21.15 11 ILE D N 1
ATOM 7762 C CA . ILE D 1 13 ? 25.367 49.596 12.115 1.00 19.94 11 ILE D CA 1
ATOM 7763 C C . ILE D 1 13 ? 25.888 50.532 13.180 1.00 20.12 11 ILE D C 1
ATOM 7764 O O . ILE D 1 13 ? 25.730 50.285 14.363 1.00 21.04 11 ILE D O 1
ATOM 7769 N N . GLY D 1 14 ? 26.453 51.655 12.784 1.00 20.42 12 GLY D N 1
ATOM 7770 C CA . GLY D 1 14 ? 26.923 52.604 13.769 1.00 20.06 12 GLY D CA 1
ATOM 7771 C C . GLY D 1 14 ? 25.841 52.967 14.740 1.00 20.38 12 GLY D C 1
ATOM 7772 O O . GLY D 1 14 ? 26.078 53.036 15.998 1.00 19.08 12 GLY D O 1
ATOM 7773 N N . ARG D 1 15 ? 24.670 53.249 14.161 1.00 20.22 13 ARG D N 1
ATOM 7774 C CA . ARG D 1 15 ? 23.481 53.616 14.939 1.00 20.39 13 ARG D CA 1
ATOM 7775 C C . ARG D 1 15 ? 22.867 52.481 15.764 1.00 19.70 13 ARG D C 1
ATOM 7776 O O . ARG D 1 15 ? 22.630 52.682 16.948 1.00 20.77 13 ARG D O 1
ATOM 7784 N N . ASN D 1 16 ? 22.705 51.288 15.189 1.00 19.66 14 ASN D N 1
ATOM 7785 C CA . ASN D 1 16 ? 22.264 50.107 15.959 1.00 21.70 14 ASN D CA 1
ATOM 7786 C C . ASN D 1 16 ? 23.236 49.823 17.103 1.00 22.41 14 ASN D C 1
ATOM 7787 O O . ASN D 1 16 ? 22.816 49.609 18.248 1.00 24.48 14 ASN D O 1
ATOM 7792 N N . PHE D 1 17 ? 24.533 49.833 16.776 1.00 22.26 15 PHE D N 1
ATOM 7793 C CA . PHE D 1 17 ? 25.605 49.688 17.746 1.00 21.44 15 PHE D CA 1
ATOM 7794 C C . PHE D 1 17 ? 25.434 50.575 18.971 1.00 19.24 15 PHE D C 1
ATOM 7795 O O . PHE D 1 17 ? 25.536 50.086 20.050 1.00 18.49 15 PHE D O 1
ATOM 7803 N N . LEU D 1 18 ? 25.198 51.868 18.798 1.00 21.29 16 LEU D N 1
ATOM 7804 C CA . LEU D 1 18 ? 25.055 52.794 19.925 1.00 22.56 16 LEU D CA 1
ATOM 7805 C C . LEU D 1 18 ? 23.856 52.458 20.786 1.00 24.06 16 LEU D C 1
ATOM 7806 O O . LEU D 1 18 ? 23.906 52.552 22.035 1.00 24.77 16 LEU D O 1
ATOM 7811 N N . ARG D 1 19 ? 22.766 52.100 20.106 1.00 24.91 17 ARG D N 1
ATOM 7812 C CA . ARG D 1 19 ? 21.528 51.659 20.764 1.00 25.29 17 ARG D CA 1
ATOM 7813 C C . ARG D 1 19 ? 21.745 50.295 21.447 1.00 23.94 17 ARG D C 1
ATOM 7814 O O . ARG D 1 19 ? 21.303 50.106 22.551 1.00 25.72 17 ARG D O 1
ATOM 7822 N N . CYS D 1 20 ? 22.473 49.375 20.828 1.00 23.13 18 CYS D N 1
ATOM 7823 C CA . CYS D 1 20 ? 22.760 48.108 21.489 1.00 24.20 18 CYS D CA 1
ATOM 7824 C C . CYS D 1 20 ? 23.610 48.341 22.738 1.00 24.53 18 CYS D C 1
ATOM 7825 O O . CYS D 1 20 ? 23.298 47.844 23.796 1.00 22.74 18 CYS D O 1
ATOM 7828 N N . TRP D 1 21 A 24.687 49.106 22.621 1.00 25.35 18 TRP D N 1
ATOM 7829 C CA . TRP D 1 21 A 25.534 49.364 23.785 1.00 26.43 18 TRP D CA 1
ATOM 7830 C C . TRP D 1 21 A 24.767 50.015 24.944 1.00 27.51 18 TRP D C 1
ATOM 7831 O O . TRP D 1 21 A 24.953 49.673 26.119 1.00 29.43 18 TRP D O 1
ATOM 7842 N N . HIS D 1 22 B 23.942 50.990 24.610 1.00 28.50 18 HIS D N 1
ATOM 7843 C CA . HIS D 1 22 B 23.204 51.746 25.592 1.00 29.11 18 HIS D CA 1
ATOM 7844 C C . HIS D 1 22 B 22.302 50.838 26.440 1.00 29.58 18 HIS D C 1
ATOM 7845 O O . HIS D 1 22 B 22.097 51.079 27.617 1.00 31.81 18 HIS D O 1
ATOM 7852 N N . GLY D 1 23 ? 21.798 49.764 25.861 1.00 31.53 19 GLY D N 1
ATOM 7853 C CA . GLY D 1 23 ? 20.924 48.850 26.595 1.00 32.20 19 GLY D CA 1
ATOM 7854 C C . GLY D 1 23 ? 21.646 47.827 27.445 1.00 32.96 19 GLY D C 1
ATOM 7855 O O . GLY D 1 23 ? 21.029 47.174 28.263 1.00 33.82 19 GLY D O 1
ATOM 7856 N N . ARG D 1 24 ? 22.949 47.661 27.225 1.00 34.41 20 ARG D N 1
ATOM 7857 C CA . ARG D 1 24 ? 23.797 46.787 28.051 1.00 34.08 20 ARG D CA 1
ATOM 7858 C C . ARG D 1 24 ? 23.940 47.356 29.450 1.00 34.76 20 ARG D C 1
ATOM 7859 O O . ARG D 1 24 ? 24.185 48.554 29.620 1.00 36.87 20 ARG D O 1
ATOM 7867 N N . LYS D 1 25 ? 23.849 46.495 30.450 1.00 35.30 21 LYS D N 1
ATOM 7868 C CA . LYS D 1 25 ? 24.013 46.941 31.816 1.00 36.85 21 LYS D CA 1
ATOM 7869 C C . LYS D 1 25 ? 25.429 46.637 32.386 1.00 37.18 21 LYS D C 1
ATOM 7870 O O . LYS D 1 25 ? 25.917 47.373 33.218 1.00 38.03 21 LYS D O 1
ATOM 7876 N N . ASP D 1 26 ? 26.078 45.569 31.924 1.00 38.82 22 ASP D N 1
ATOM 7877 C CA . ASP D 1 26 ? 27.529 45.327 32.146 1.00 38.73 22 ASP D CA 1
ATOM 7878 C C . ASP D 1 26 ? 28.288 45.709 30.868 1.00 38.44 22 ASP D C 1
ATOM 7879 O O . ASP D 1 26 ? 28.182 45.013 29.865 1.00 39.26 22 ASP D O 1
ATOM 7884 N N . SER D 1 27 ? 29.028 46.809 30.891 1.00 37.94 23 SER D N 1
ATOM 7885 C CA . SER D 1 27 ? 29.831 47.214 29.750 1.00 36.45 23 SER D CA 1
ATOM 7886 C C . SER D 1 27 ? 31.168 47.768 30.208 1.00 35.46 23 SER D C 1
ATOM 7887 O O . SER D 1 27 ? 31.231 48.544 31.155 1.00 35.98 23 SER D O 1
ATOM 7890 N N . PRO D 1 28 ? 32.247 47.385 29.528 1.00 34.08 24 PRO D N 1
ATOM 7891 C CA . PRO D 1 28 ? 33.528 48.014 29.780 1.00 33.83 24 PRO D CA 1
ATOM 7892 C C . PRO D 1 28 ? 33.767 49.224 28.853 1.00 33.30 24 PRO D C 1
ATOM 7893 O O . PRO D 1 28 ? 34.816 49.880 28.913 1.00 32.67 24 PRO D O 1
ATOM 7897 N N . LEU D 1 29 ? 32.777 49.531 28.023 1.00 32.25 25 LEU D N 1
ATOM 7898 C CA . LEU D 1 29 ? 32.905 50.599 27.066 1.00 31.04 25 LEU D CA 1
ATOM 7899 C C . LEU D 1 29 ? 32.198 51.898 27.453 1.00 30.08 25 LEU D C 1
ATOM 7900 O O . LEU D 1 29 ? 31.216 51.935 28.202 1.00 29.24 25 LEU D O 1
ATOM 7905 N N . ASP D 1 30 ? 32.737 52.954 26.870 1.00 29.63 26 ASP D N 1
ATOM 7906 C CA . ASP D 1 30 ? 32.294 54.318 27.032 1.00 30.19 26 ASP D CA 1
ATOM 7907 C C . ASP D 1 30 ? 32.258 54.954 25.666 1.00 28.90 26 ASP D C 1
ATOM 7908 O O . ASP D 1 30 ? 33.319 55.196 25.110 1.00 27.63 26 ASP D O 1
ATOM 7913 N N . ILE D 1 31 ? 31.081 55.269 25.135 1.00 28.10 27 ILE D N 1
ATOM 7914 C CA . ILE D 1 31 ? 31.024 55.866 23.819 1.00 28.17 27 ILE D CA 1
ATOM 7915 C C . ILE D 1 31 ? 31.087 57.374 23.914 1.00 28.17 27 ILE D C 1
ATOM 7916 O O . ILE D 1 31 ? 30.177 58.038 24.439 1.00 31.43 27 ILE D O 1
ATOM 7921 N N . ILE D 1 32 ? 32.183 57.932 23.429 1.00 25.73 28 ILE D N 1
ATOM 7922 C CA . ILE D 1 32 ? 32.410 59.344 23.647 1.00 26.32 28 ILE D CA 1
ATOM 7923 C C . ILE D 1 32 ? 32.550 60.154 22.361 1.00 24.49 28 ILE D C 1
ATOM 7924 O O . ILE D 1 32 ? 32.625 61.354 22.409 1.00 23.05 28 ILE D O 1
ATOM 7929 N N . ALA D 1 33 ? 32.560 59.492 21.208 1.00 25.12 29 ALA D N 1
ATOM 7930 C CA . ALA D 1 33 ? 32.636 60.209 19.949 1.00 24.86 29 ALA D CA 1
ATOM 7931 C C . ALA D 1 33 ? 32.042 59.421 18.773 1.00 25.17 29 ALA D C 1
ATOM 7932 O O . ALA D 1 33 ? 31.982 58.203 18.807 1.00 24.07 29 ALA D O 1
ATOM 7934 N N . ILE D 1 34 ? 31.620 60.192 17.757 1.00 25.18 30 ILE D N 1
ATOM 7935 C CA . ILE D 1 34 ? 30.979 59.728 16.560 1.00 25.49 30 ILE D CA 1
ATOM 7936 C C . ILE D 1 34 ? 31.501 60.579 15.421 1.00 25.17 30 ILE D C 1
ATOM 7937 O O . ILE D 1 34 ? 31.561 61.767 15.544 1.00 25.07 30 ILE D O 1
ATOM 7942 N N . ASN D 1 35 ? 31.873 59.960 14.304 1.00 26.13 31 ASN D N 1
ATOM 7943 C CA . ASN D 1 35 ? 32.204 60.703 13.115 1.00 26.83 31 ASN D CA 1
ATOM 7944 C C . ASN D 1 35 ? 31.256 60.199 12.036 1.00 28.34 31 ASN D C 1
ATOM 7945 O O . ASN D 1 35 ? 31.064 59.021 11.869 1.00 28.16 31 ASN D O 1
ATOM 7950 N N . ASP D 1 36 ? 30.643 61.111 11.308 1.00 32.49 32 ASP D N 1
ATOM 7951 C CA . ASP D 1 36 ? 30.016 60.771 10.034 1.00 33.78 32 ASP D CA 1
ATOM 7952 C C . ASP D 1 36 ? 30.033 62.050 9.280 1.00 35.92 32 ASP D C 1
ATOM 7953 O O . ASP D 1 36 ? 29.907 63.120 9.867 1.00 36.30 32 ASP D O 1
ATOM 7958 N N . THR D 1 37 ? 30.152 61.936 7.977 1.00 37.50 33 THR D N 1
ATOM 7959 C CA . THR D 1 37 ? 30.034 63.092 7.112 1.00 39.81 33 THR D CA 1
ATOM 7960 C C . THR D 1 37 ? 28.829 64.070 7.330 1.00 40.29 33 THR D C 1
ATOM 7961 O O . THR D 1 37 ? 28.966 65.238 6.988 1.00 40.53 33 THR D O 1
ATOM 7965 N N . GLY D 1 38 ? 27.699 63.655 7.917 1.00 40.54 34 GLY D N 1
ATOM 7966 C CA . GLY D 1 38 ? 26.504 64.550 7.984 1.00 40.95 34 GLY D CA 1
ATOM 7967 C C . GLY D 1 38 ? 26.230 65.614 9.078 1.00 42.20 34 GLY D C 1
ATOM 7968 O O . GLY D 1 38 ? 25.206 66.318 9.035 1.00 43.28 34 GLY D O 1
ATOM 7969 N N . GLY D 1 39 ? 27.071 65.738 10.095 1.00 42.59 36 GLY D N 1
ATOM 7970 C CA . GLY D 1 39 ? 26.841 66.773 11.118 1.00 41.01 36 GLY D CA 1
ATOM 7971 C C . GLY D 1 39 ? 25.957 66.371 12.291 1.00 41.50 36 GLY D C 1
ATOM 7972 O O . GLY D 1 39 ? 25.231 65.378 12.250 1.00 42.54 36 GLY D O 1
ATOM 7973 N N . VAL D 1 40 ? 26.010 67.192 13.327 1.00 40.25 37 VAL D N 1
ATOM 7974 C CA . VAL D 1 40 ? 25.376 66.955 14.618 1.00 40.32 37 VAL D CA 1
ATOM 7975 C C . VAL D 1 40 ? 23.852 66.897 14.504 1.00 40.66 37 VAL D C 1
ATOM 7976 O O . VAL D 1 40 ? 23.198 66.145 15.213 1.00 40.64 37 VAL D O 1
ATOM 7980 N N . LYS D 1 41 ? 23.299 67.701 13.598 1.00 41.09 38 LYS D N 1
ATOM 7981 C CA . LYS D 1 41 ? 21.872 67.751 13.386 1.00 40.81 38 LYS D CA 1
ATOM 7982 C C . LYS D 1 41 ? 21.341 66.406 12.891 1.00 38.99 38 LYS D C 1
ATOM 7983 O O . LYS D 1 41 ? 20.326 65.900 13.382 1.00 37.11 38 LYS D O 1
ATOM 7989 N N . GLN D 1 42 ? 22.033 65.809 11.939 1.00 36.95 39 GLN D N 1
ATOM 7990 C CA . GLN D 1 42 ? 21.691 64.457 11.536 1.00 37.03 39 GLN D CA 1
ATOM 7991 C C . GLN D 1 42 ? 21.923 63.421 12.623 1.00 35.33 39 GLN D C 1
ATOM 7992 O O . GLN D 1 42 ? 21.101 62.535 12.833 1.00 34.63 39 GLN D O 1
ATOM 7998 N N . ALA D 1 43 ? 23.065 63.515 13.289 1.00 33.05 40 ALA D N 1
ATOM 7999 C CA . ALA D 1 43 ? 23.434 62.522 14.266 1.00 31.99 40 ALA D CA 1
ATOM 8000 C C . ALA D 1 43 ? 22.309 62.355 15.256 1.00 28.21 40 ALA D C 1
ATOM 8001 O O . ALA D 1 43 ? 21.861 61.260 15.524 1.00 25.81 40 ALA D O 1
ATOM 8003 N N . SER D 1 44 ? 21.848 63.479 15.769 1.00 27.03 41 SER D N 1
ATOM 8004 C CA . SER D 1 44 ? 20.890 63.508 16.849 1.00 25.62 41 SER D CA 1
ATOM 8005 C C . SER D 1 44 ? 19.497 63.048 16.343 1.00 25.03 41 SER D C 1
ATOM 8006 O O . SER D 1 44 ? 18.824 62.187 16.922 1.00 23.71 41 SER D O 1
ATOM 8009 N N . HIS D 1 45 ? 19.073 63.601 15.223 1.00 23.48 42 HIS D N 1
ATOM 8010 C CA . HIS D 1 45 ? 17.799 63.252 14.703 1.00 23.15 42 HIS D CA 1
ATOM 8011 C C . HIS D 1 45 ? 17.697 61.730 14.394 1.00 22.54 42 HIS D C 1
ATOM 8012 O O . HIS D 1 45 ? 16.817 61.018 14.914 1.00 21.15 42 HIS D O 1
ATOM 8019 N N . LEU D 1 46 ? 18.631 61.239 13.589 1.00 21.12 43 LEU D N 1
ATOM 8020 C CA . LEU D 1 46 ? 18.560 59.899 13.067 1.00 20.88 43 LEU D CA 1
ATOM 8021 C C . LEU D 1 46 ? 18.854 58.858 14.106 1.00 21.74 43 LEU D C 1
ATOM 8022 O O . LEU D 1 46 ? 18.645 57.654 13.899 1.00 22.50 43 LEU D O 1
ATOM 8027 N N . LEU D 1 47 ? 19.347 59.309 15.235 1.00 20.92 44 LEU D N 1
ATOM 8028 C CA . LEU D 1 47 ? 19.493 58.409 16.331 1.00 20.79 44 LEU D CA 1
ATOM 8029 C C . LEU D 1 47 ? 18.191 58.319 17.142 1.00 19.53 44 LEU D C 1
ATOM 8030 O O . LEU D 1 47 ? 17.851 57.261 17.616 1.00 19.83 44 LEU D O 1
ATOM 8035 N N . LYS D 1 48 ? 17.493 59.437 17.318 1.00 20.65 45 LYS D N 1
ATOM 8036 C CA . LYS D 1 48 ? 16.263 59.461 18.107 1.00 21.11 45 LYS D CA 1
ATOM 8037 C C . LYS D 1 48 ? 15.160 58.738 17.332 1.00 21.15 45 LYS D C 1
ATOM 8038 O O . LYS D 1 48 ? 14.413 57.984 17.898 1.00 19.44 45 LYS D O 1
ATOM 8044 N N . TYR D 1 49 ? 15.159 58.887 16.003 1.00 21.05 46 TYR D N 1
ATOM 8045 C CA . TYR D 1 49 ? 14.083 58.420 15.154 1.00 20.74 46 TYR D CA 1
ATOM 8046 C C . TYR D 1 49 ? 14.605 57.480 14.101 1.00 21.81 46 TYR D C 1
ATOM 8047 O O . TYR D 1 49 ? 15.389 57.873 13.257 1.00 22.13 46 TYR D O 1
ATOM 8056 N N . ASP D 1 50 ? 14.111 56.253 14.136 1.00 22.10 47 ASP D N 1
ATOM 8057 C CA . ASP D 1 50 ? 14.587 55.207 13.300 1.00 21.51 47 ASP D CA 1
ATOM 8058 C C . ASP D 1 50 ? 13.357 54.463 12.814 1.00 20.89 47 ASP D C 1
ATOM 8059 O O . ASP D 1 50 ? 12.484 54.097 13.623 1.00 17.85 47 ASP D O 1
ATOM 8064 N N . SER D 1 51 ? 13.278 54.307 11.486 1.00 19.07 48 SER D N 1
ATOM 8065 C CA . SER D 1 51 ? 12.132 53.739 10.792 1.00 19.37 48 SER D CA 1
ATOM 8066 C C . SER D 1 51 ? 12.052 52.235 10.981 1.00 19.91 48 SER D C 1
ATOM 8067 O O . SER D 1 51 ? 11.006 51.651 10.731 1.00 18.74 48 SER D O 1
ATOM 8070 N N . THR D 1 52 ? 13.167 51.626 11.373 1.00 20.53 49 THR D N 1
ATOM 8071 C CA . THR D 1 52 ? 13.234 50.200 11.641 1.00 21.02 49 THR D CA 1
ATOM 8072 C C . THR D 1 52 ? 13.195 49.868 13.152 1.00 21.16 49 THR D C 1
ATOM 8073 O O . THR D 1 52 ? 12.554 48.906 13.561 1.00 17.52 49 THR D O 1
ATOM 8077 N N . LEU D 1 53 ? 13.871 50.670 13.972 1.00 22.11 50 LEU D N 1
ATOM 8078 C CA . LEU D 1 53 ? 13.962 50.390 15.402 1.00 22.52 50 LEU D CA 1
ATOM 8079 C C . LEU D 1 53 ? 12.938 51.131 16.194 1.00 23.65 50 LEU D C 1
ATOM 8080 O O . LEU D 1 53 ? 12.769 50.895 17.409 1.00 24.12 50 LEU D O 1
ATOM 8085 N N . GLY D 1 54 ? 12.256 52.054 15.533 1.00 23.90 51 GLY D N 1
ATOM 8086 C CA . GLY D 1 54 ? 11.379 52.943 16.212 1.00 26.32 51 GLY D CA 1
ATOM 8087 C C . GLY D 1 54 ? 12.173 53.952 16.999 1.00 28.49 51 GLY D C 1
ATOM 8088 O O . GLY D 1 54 ? 13.350 54.153 16.717 1.00 30.99 51 GLY D O 1
ATOM 8089 N N . ILE D 1 55 ? 11.537 54.585 17.985 1.00 28.14 52 ILE D N 1
ATOM 8090 C CA . ILE D 1 55 ? 12.077 55.779 18.626 1.00 29.06 52 ILE D CA 1
ATOM 8091 C C . ILE D 1 55 ? 12.946 55.407 19.823 1.00 29.35 52 ILE D C 1
ATOM 8092 O O . ILE D 1 55 ? 12.538 54.638 20.669 1.00 29.03 52 ILE D O 1
ATOM 8097 N N . PHE D 1 56 ? 14.160 55.938 19.858 1.00 28.97 53 PHE D N 1
ATOM 8098 C CA . PHE D 1 56 ? 15.121 55.556 20.854 1.00 30.21 53 PHE D CA 1
ATOM 8099 C C . PHE D 1 56 ? 14.482 55.953 22.169 1.00 30.28 53 PHE D C 1
ATOM 8100 O O . PHE D 1 56 ? 14.136 57.106 22.344 1.00 29.02 53 PHE D O 1
ATOM 8108 N N . ASP D 1 57 ? 14.316 55.016 23.087 1.00 32.97 54 ASP D N 1
ATOM 8109 C CA . ASP D 1 57 ? 13.776 55.383 24.404 1.00 34.07 54 ASP D CA 1
ATOM 8110 C C . ASP D 1 57 ? 14.866 56.002 25.288 1.00 35.25 54 ASP D C 1
ATOM 8111 O O . ASP D 1 57 ? 15.433 55.340 26.163 1.00 35.70 54 ASP D O 1
ATOM 8116 N N . ALA D 1 58 ? 15.140 57.282 25.042 1.00 35.79 55 ALA D N 1
ATOM 8117 C CA . ALA D 1 58 ? 16.216 58.009 25.693 1.00 35.85 55 ALA D CA 1
ATOM 8118 C C . ALA D 1 58 ? 16.137 59.493 25.337 1.00 36.47 55 ALA D C 1
ATOM 8119 O O . ALA D 1 58 ? 15.563 59.882 24.315 1.00 37.16 55 ALA D O 1
ATOM 8121 N N . ASP D 1 59 ? 16.737 60.316 26.177 1.00 37.34 56 ASP D N 1
ATOM 8122 C CA . ASP D 1 59 ? 16.699 61.757 26.012 1.00 37.65 56 ASP D CA 1
ATOM 8123 C C . ASP D 1 59 ? 17.870 62.221 25.117 1.00 37.13 56 ASP D C 1
ATOM 8124 O O . ASP D 1 59 ? 18.996 62.456 25.582 1.00 36.98 56 ASP D O 1
ATOM 8129 N N . VAL D 1 60 ? 17.587 62.320 23.821 1.00 37.36 57 VAL D N 1
ATOM 8130 C CA . VAL D 1 60 ? 18.584 62.671 22.811 1.00 38.08 57 VAL D CA 1
ATOM 8131 C C . VAL D 1 60 ? 18.436 64.137 22.359 1.00 38.69 57 VAL D C 1
ATOM 8132 O O . VAL D 1 60 ? 17.474 64.498 21.685 1.00 37.84 57 VAL D O 1
ATOM 8136 N N . LYS D 1 61 ? 19.405 64.973 22.720 1.00 39.75 58 LYS D N 1
ATOM 8137 C CA . LYS D 1 61 ? 19.402 66.379 22.323 1.00 41.15 58 LYS D CA 1
ATOM 8138 C C . LYS D 1 61 ? 20.791 66.820 21.881 1.00 42.10 58 LYS D C 1
ATOM 8139 O O . LYS D 1 61 ? 21.775 66.213 22.288 1.00 41.36 58 LYS D O 1
ATOM 8145 N N . PRO D 1 62 ? 20.873 67.862 21.018 1.00 42.77 59 PRO D N 1
ATOM 8146 C CA . PRO D 1 62 ? 22.163 68.536 20.781 1.00 41.88 59 PRO D CA 1
ATOM 8147 C C . PRO D 1 62 ? 22.767 69.084 22.055 1.00 41.34 59 PRO D C 1
ATOM 8148 O O . PRO D 1 62 ? 22.036 69.434 22.967 1.00 41.23 59 PRO D O 1
ATOM 8152 N N . SER D 1 63 ? 24.096 69.131 22.101 1.00 40.72 60 SER D N 1
ATOM 8153 C CA . SER D 1 63 ? 24.841 69.721 23.196 1.00 40.43 60 SER D CA 1
ATOM 8154 C C . SER D 1 63 ? 25.956 70.600 22.613 1.00 40.38 60 SER D C 1
ATOM 8155 O O . SER D 1 63 ? 27.098 70.153 22.481 1.00 40.21 60 SER D O 1
ATOM 8158 N N . GLY D 1 64 A 25.613 71.840 22.253 1.00 39.77 60 GLY D N 1
ATOM 8159 C CA . GLY D 1 64 A 26.549 72.762 21.607 1.00 39.89 60 GLY D CA 1
ATOM 8160 C C . GLY D 1 64 A 26.435 72.612 20.103 1.00 40.14 60 GLY D C 1
ATOM 8161 O O . GLY D 1 64 A 25.475 72.019 19.624 1.00 39.49 60 GLY D O 1
ATOM 8162 N N . GLU D 1 65 ? 27.408 73.132 19.357 1.00 40.44 61 GLU D N 1
ATOM 8163 C CA . GLU D 1 65 ? 27.439 72.931 17.895 1.00 41.44 61 GLU D CA 1
ATOM 8164 C C . GLU D 1 65 ? 28.116 71.633 17.523 1.00 40.42 61 GLU D C 1
ATOM 8165 O O . GLU D 1 65 ? 28.012 71.179 16.382 1.00 41.14 61 GLU D O 1
ATOM 8171 N N . THR D 1 66 ? 28.857 71.056 18.460 1.00 39.00 62 THR D N 1
ATOM 8172 C CA . THR D 1 66 ? 29.779 69.984 18.114 1.00 37.38 62 THR D CA 1
ATOM 8173 C C . THR D 1 66 ? 29.524 68.725 18.914 1.00 35.45 62 THR D C 1
ATOM 8174 O O . THR D 1 66 ? 30.390 67.880 18.997 1.00 36.53 62 THR D O 1
ATOM 8178 N N . ALA D 1 67 ? 28.355 68.597 19.525 1.00 33.54 63 ALA D N 1
ATOM 8179 C CA . ALA D 1 67 ? 28.066 67.387 20.274 1.00 32.37 63 ALA D CA 1
ATOM 8180 C C . ALA D 1 67 ? 26.568 67.085 20.341 1.00 30.96 63 ALA D C 1
ATOM 8181 O O . ALA D 1 67 ? 25.730 67.900 19.911 1.00 29.74 63 ALA D O 1
ATOM 8183 N N . ILE D 1 68 ? 26.259 65.903 20.880 1.00 29.85 64 ILE D N 1
ATOM 8184 C CA . ILE D 1 68 ? 24.915 65.552 21.288 1.00 30.22 64 ILE D CA 1
ATOM 8185 C C . ILE D 1 68 ? 25.014 65.060 22.701 1.00 31.03 64 ILE D C 1
ATOM 8186 O O . ILE D 1 68 ? 26.103 64.856 23.224 1.00 31.02 64 ILE D O 1
ATOM 8191 N N . SER D 1 69 ? 23.850 64.819 23.279 1.00 32.32 65 SER D N 1
ATOM 8192 C CA . SER D 1 69 ? 23.683 64.418 24.660 1.00 32.73 65 SER D CA 1
ATOM 8193 C C . SER D 1 69 ? 22.743 63.217 24.632 1.00 33.15 65 SER D C 1
ATOM 8194 O O . SER D 1 69 ? 21.685 63.290 24.019 1.00 32.65 65 SER D O 1
ATOM 8197 N N . VAL D 1 70 ? 23.103 62.116 25.285 1.00 34.22 66 VAL D N 1
ATOM 8198 C CA . VAL D 1 70 ? 22.228 60.949 25.340 1.00 34.59 66 VAL D CA 1
ATOM 8199 C C . VAL D 1 70 ? 22.005 60.519 26.795 1.00 36.34 66 VAL D C 1
ATOM 8200 O O . VAL D 1 70 ? 22.844 59.864 27.414 1.00 37.27 66 VAL D O 1
ATOM 8204 N N . ASP D 1 71 ? 20.858 60.910 27.334 1.00 38.09 67 ASP D N 1
ATOM 8205 C CA . ASP D 1 71 ? 20.509 60.668 28.739 1.00 39.25 67 ASP D CA 1
ATOM 8206 C C . ASP D 1 71 ? 21.526 61.318 29.670 1.00 40.24 67 ASP D C 1
ATOM 8207 O O . ASP D 1 71 ? 21.941 60.710 30.670 1.00 41.79 67 ASP D O 1
ATOM 8212 N N . GLY D 1 72 ? 21.938 62.543 29.336 1.00 40.54 68 GLY D N 1
ATOM 8213 C CA . GLY D 1 72 ? 22.964 63.247 30.116 1.00 40.49 68 GLY D CA 1
ATOM 8214 C C . GLY D 1 72 ? 24.417 62.966 29.735 1.00 40.88 68 GLY D C 1
ATOM 8215 O O . GLY D 1 72 ? 25.284 63.801 29.974 1.00 41.71 68 GLY D O 1
ATOM 8216 N N . LYS D 1 73 ? 24.695 61.784 29.178 1.00 41.03 69 LYS D N 1
ATOM 8217 C CA . LYS D 1 73 ? 26.026 61.423 28.723 1.00 40.26 69 LYS D CA 1
ATOM 8218 C C . LYS D 1 73 ? 26.358 62.224 27.464 1.00 39.78 69 LYS D C 1
ATOM 8219 O O . LYS D 1 73 ? 25.671 62.109 26.450 1.00 40.57 69 LYS D O 1
ATOM 8225 N N . ILE D 1 74 ? 27.401 63.044 27.515 1.00 38.18 70 ILE D N 1
ATOM 8226 C CA . ILE D 1 74 ? 27.790 63.838 26.352 1.00 36.93 70 ILE D CA 1
ATOM 8227 C C . ILE D 1 74 ? 28.656 63.008 25.396 1.00 36.07 70 ILE D C 1
ATOM 8228 O O . ILE D 1 74 ? 29.519 62.219 25.828 1.00 34.89 70 ILE D O 1
ATOM 8233 N N . ILE D 1 75 ? 28.392 63.183 24.093 1.00 34.02 71 ILE D N 1
ATOM 8234 C CA . ILE D 1 75 ? 29.112 62.491 23.052 1.00 32.31 71 ILE D CA 1
ATOM 8235 C C . ILE D 1 75 ? 29.405 63.459 21.928 1.00 31.31 71 ILE D C 1
ATOM 8236 O O . ILE D 1 75 ? 28.485 64.013 21.368 1.00 30.88 71 ILE D O 1
ATOM 8241 N N . GLN D 1 76 ? 30.678 63.610 21.567 1.00 30.60 72 GLN D N 1
ATOM 8242 C CA . GLN D 1 76 ? 31.097 64.576 20.555 1.00 30.02 72 GLN D CA 1
ATOM 8243 C C . GLN D 1 76 ? 30.801 64.040 19.180 1.00 28.91 72 GLN D C 1
ATOM 8244 O O . GLN D 1 76 ? 30.807 62.830 18.982 1.00 27.00 72 GLN D O 1
ATOM 8250 N N . VAL D 1 77 ? 30.586 64.956 18.234 1.00 27.44 73 VAL D N 1
ATOM 8251 C CA . VAL D 1 77 ? 30.300 64.594 16.856 1.00 28.15 73 VAL D CA 1
ATOM 8252 C C . VAL D 1 77 ? 31.220 65.379 15.924 1.00 28.12 73 VAL D C 1
ATOM 8253 O O . VAL D 1 77 ? 31.234 66.618 15.971 1.00 28.15 73 VAL D O 1
ATOM 8257 N N . VAL D 1 78 ? 31.942 64.660 15.052 1.00 28.74 74 VAL D N 1
ATOM 8258 C CA . VAL D 1 78 ? 32.810 65.286 14.045 1.00 28.82 74 VAL D CA 1
ATOM 8259 C C . VAL D 1 78 ? 32.440 64.816 12.616 1.00 28.37 74 VAL D C 1
ATOM 8260 O O . VAL D 1 78 ? 31.632 63.915 12.432 1.00 27.06 74 VAL D O 1
ATOM 8264 N N . SER D 1 79 ? 33.021 65.434 11.608 1.00 27.26 75 SER D N 1
ATOM 8265 C CA . SER D 1 79 ? 32.638 65.155 10.262 1.00 29.43 75 SER D CA 1
ATOM 8266 C C . SER D 1 79 ? 33.852 65.203 9.361 1.00 30.07 75 SER D C 1
ATOM 8267 O O . SER D 1 79 ? 34.122 66.211 8.740 1.00 31.75 75 SER D O 1
ATOM 8270 N N . ASN D 1 80 ? 34.615 64.126 9.302 1.00 29.99 76 ASN D N 1
ATOM 8271 C CA . ASN D 1 80 ? 35.723 64.087 8.357 1.00 29.57 76 ASN D CA 1
ATOM 8272 C C . ASN D 1 80 ? 35.819 62.738 7.664 1.00 28.98 76 ASN D C 1
ATOM 8273 O O . ASN D 1 80 ? 35.924 61.710 8.313 1.00 27.29 76 ASN D O 1
ATOM 8278 N N . ARG D 1 81 ? 35.782 62.784 6.328 1.00 29.48 77 ARG D N 1
ATOM 8279 C CA . ARG D 1 81 ? 35.882 61.624 5.469 1.00 30.54 77 ARG D CA 1
ATOM 8280 C C . ARG D 1 81 ? 37.230 60.940 5.531 1.00 29.39 77 ARG D C 1
ATOM 8281 O O . ARG D 1 81 ? 37.414 59.868 4.923 1.00 27.33 77 ARG D O 1
ATOM 8289 N N . ASN D 1 82 ? 38.167 61.600 6.220 1.00 28.75 78 ASN D N 1
ATOM 8290 C CA . ASN D 1 82 ? 39.564 61.189 6.283 1.00 26.98 78 ASN D CA 1
ATOM 8291 C C . ASN D 1 82 ? 39.885 60.828 7.723 1.00 24.95 78 ASN D C 1
ATOM 8292 O O . ASN D 1 82 ? 40.003 61.705 8.556 1.00 25.02 78 ASN D O 1
ATOM 8297 N N . PRO D 1 83 ? 39.984 59.516 8.037 1.00 25.30 79 PRO D N 1
ATOM 8298 C CA . PRO D 1 83 ? 40.272 59.112 9.420 1.00 25.64 79 PRO D CA 1
ATOM 8299 C C . PRO D 1 83 ? 41.577 59.689 10.007 1.00 26.65 79 PRO D C 1
ATOM 8300 O O . PRO D 1 83 ? 41.687 59.883 11.244 1.00 26.92 79 PRO D O 1
ATOM 8304 N N . SER D 1 84 ? 42.543 59.977 9.137 1.00 26.31 80 SER D N 1
ATOM 8305 C CA . SER D 1 84 ? 43.809 60.554 9.544 1.00 27.04 80 SER D CA 1
ATOM 8306 C C . SER D 1 84 ? 43.603 61.871 10.299 1.00 27.50 80 SER D C 1
ATOM 8307 O O . SER D 1 84 ? 44.347 62.174 11.231 1.00 28.40 80 SER D O 1
ATOM 8310 N N . LEU D 1 85 ? 42.598 62.647 9.899 1.00 27.98 81 LEU D N 1
ATOM 8311 C CA . LEU D 1 85 ? 42.334 63.981 10.456 1.00 27.63 81 LEU D CA 1
ATOM 8312 C C . LEU D 1 85 ? 41.442 64.021 11.692 1.00 28.16 81 LEU D C 1
ATOM 8313 O O . LEU D 1 85 ? 41.181 65.112 12.237 1.00 30.00 81 LEU D O 1
ATOM 8318 N N . LEU D 1 86 ? 40.991 62.862 12.162 1.00 26.66 82 LEU D N 1
ATOM 8319 C CA . LEU D 1 86 ? 40.051 62.807 13.279 1.00 26.36 82 LEU D CA 1
ATOM 8320 C C . LEU D 1 86 ? 40.787 62.968 14.570 1.00 27.11 82 LEU D C 1
ATOM 8321 O O . LEU D 1 86 ? 41.931 62.607 14.660 1.00 27.26 82 LEU D O 1
ATOM 8326 N N . PRO D 1 87 ? 40.114 63.515 15.589 1.00 28.21 83 PRO D N 1
ATOM 8327 C CA . PRO D 1 87 ? 40.741 63.961 16.829 1.00 27.64 83 PRO D CA 1
ATOM 8328 C C . PRO D 1 87 ? 40.821 62.908 17.916 1.00 27.14 83 PRO D C 1
ATOM 8329 O O . PRO D 1 87 ? 40.486 63.142 19.093 1.00 27.13 83 PRO D O 1
ATOM 8333 N N . TRP D 1 88 ? 41.311 61.747 17.532 1.00 27.49 84 TRP D N 1
ATOM 8334 C CA . TRP D 1 88 ? 41.242 60.587 18.399 1.00 28.13 84 TRP D CA 1
ATOM 8335 C C . TRP D 1 88 ? 42.237 60.672 19.554 1.00 29.07 84 TRP D C 1
ATOM 8336 O O . TRP D 1 88 ? 41.937 60.225 20.667 1.00 28.96 84 TRP D O 1
ATOM 8347 N N . LYS D 1 89 ? 43.427 61.217 19.287 1.00 31.60 85 LYS D N 1
ATOM 8348 C CA . LYS D 1 89 ? 44.470 61.373 20.316 1.00 32.40 85 LYS D CA 1
ATOM 8349 C C . LYS D 1 89 ? 43.967 62.416 21.291 1.00 33.06 85 LYS D C 1
ATOM 8350 O O . LYS D 1 89 ? 43.892 62.192 22.512 1.00 32.73 85 LYS D O 1
ATOM 8356 N N . GLU D 1 90 ? 43.563 63.546 20.736 1.00 34.87 86 GLU D N 1
ATOM 8357 C CA . GLU D 1 90 ? 42.954 64.598 21.524 1.00 36.14 86 GLU D CA 1
ATOM 8358 C C . GLU D 1 90 ? 41.839 64.086 22.437 1.00 36.21 86 GLU D C 1
ATOM 8359 O O . GLU D 1 90 ? 41.782 64.445 23.599 1.00 36.11 86 GLU D O 1
ATOM 8365 N N . LEU D 1 91 ? 40.955 63.233 21.919 1.00 36.22 87 LEU D N 1
ATOM 8366 C CA . LEU D 1 91 ? 39.808 62.759 22.718 1.00 35.15 87 LEU D CA 1
ATOM 8367 C C . LEU D 1 91 ? 40.064 61.517 23.550 1.00 34.21 87 LEU D C 1
ATOM 8368 O O . LEU D 1 91 ? 39.185 61.089 24.290 1.00 34.04 87 LEU D O 1
ATOM 8373 N N . GLY D 1 92 ? 41.239 60.920 23.410 1.00 33.28 88 GLY D N 1
ATOM 8374 C CA . GLY D 1 92 ? 41.593 59.764 24.227 1.00 32.86 88 GLY D CA 1
ATOM 8375 C C . GLY D 1 92 ? 40.931 58.463 23.804 1.00 32.41 88 GLY D C 1
ATOM 8376 O O . GLY D 1 92 ? 40.644 57.599 24.645 1.00 32.43 88 GLY D O 1
ATOM 8377 N N . ILE D 1 93 ? 40.707 58.309 22.500 1.00 31.32 89 ILE D N 1
ATOM 8378 C CA . ILE D 1 93 ? 39.951 57.168 21.988 1.00 30.73 89 ILE D CA 1
ATOM 8379 C C . ILE D 1 93 ? 40.796 55.882 22.087 1.00 29.49 89 ILE D C 1
ATOM 8380 O O . ILE D 1 93 ? 41.938 55.836 21.639 1.00 29.79 89 ILE D O 1
ATOM 8385 N N . ASP D 1 94 ? 40.227 54.843 22.659 1.00 28.27 90 ASP D N 1
ATOM 8386 C CA . ASP D 1 94 ? 40.894 53.558 22.718 1.00 27.16 90 ASP D CA 1
ATOM 8387 C C . ASP D 1 94 ? 40.533 52.706 21.510 1.00 25.57 90 ASP D C 1
ATOM 8388 O O . ASP D 1 94 ? 41.431 52.161 20.887 1.00 24.45 90 ASP D O 1
ATOM 8393 N N . ILE D 1 95 ? 39.219 52.591 21.216 1.00 23.64 91 ILE D N 1
ATOM 8394 C CA A ILE D 1 95 ? 38.752 51.750 20.101 0.50 23.65 91 ILE D CA 1
ATOM 8395 C CA B ILE D 1 95 ? 38.682 51.717 20.150 0.50 22.42 91 ILE D CA 1
ATOM 8396 C C . ILE D 1 95 ? 37.819 52.476 19.136 1.00 22.02 91 ILE D C 1
ATOM 8397 O O . ILE D 1 95 ? 36.967 53.264 19.517 1.00 19.98 91 ILE D O 1
ATOM 8406 N N . VAL D 1 96 ? 38.028 52.209 17.847 1.00 21.72 92 VAL D N 1
ATOM 8407 C CA . VAL D 1 96 ? 37.165 52.731 16.806 1.00 21.12 92 VAL D CA 1
ATOM 8408 C C . VAL D 1 96 ? 36.273 51.608 16.214 1.00 20.33 92 VAL D C 1
ATOM 8409 O O . VAL D 1 96 ? 36.744 50.539 15.832 1.00 19.41 92 VAL D O 1
ATOM 8413 N N . ILE D 1 97 ? 34.975 51.856 16.139 1.00 19.71 93 ILE D N 1
ATOM 8414 C CA . ILE D 1 97 ? 34.095 50.945 15.430 1.00 18.72 93 ILE D CA 1
ATOM 8415 C C . ILE D 1 97 ? 34.049 51.464 14.019 1.00 18.93 93 ILE D C 1
ATOM 8416 O O . ILE D 1 97 ? 33.569 52.564 13.759 1.00 20.14 93 ILE D O 1
ATOM 8421 N N . GLU D 1 98 ? 34.576 50.677 13.109 1.00 19.22 94 GLU D N 1
ATOM 8422 C CA . GLU D 1 98 ? 34.560 51.081 11.702 1.00 18.58 94 GLU D CA 1
ATOM 8423 C C . GLU D 1 98 ? 33.293 50.612 11.014 1.00 17.48 94 GLU D C 1
ATOM 8424 O O . GLU D 1 98 ? 33.231 49.475 10.522 1.00 18.36 94 GLU D O 1
ATOM 8430 N N . GLY D 1 99 ? 32.316 51.525 10.964 1.00 17.34 95 GLY D N 1
ATOM 8431 C CA . GLY D 1 99 ? 30.989 51.297 10.359 1.00 18.33 95 GLY D CA 1
ATOM 8432 C C . GLY D 1 99 ? 30.689 52.032 9.048 1.00 17.71 95 GLY D C 1
ATOM 8433 O O . GLY D 1 99 ? 29.516 52.074 8.572 1.00 16.54 95 GLY D O 1
ATOM 8434 N N . THR D 1 100 ? 31.736 52.600 8.456 1.00 18.83 96 THR D N 1
ATOM 8435 C CA . THR D 1 100 ? 31.622 53.338 7.145 1.00 19.07 96 THR D CA 1
ATOM 8436 C C . THR D 1 100 ? 31.466 52.404 6.000 1.00 19.97 96 THR D C 1
ATOM 8437 O O . THR D 1 100 ? 30.956 52.755 4.904 1.00 21.22 96 THR D O 1
ATOM 8441 N N . GLY D 1 101 ? 31.998 51.215 6.194 1.00 21.58 97 GLY D N 1
ATOM 8442 C CA . GLY D 1 101 ? 32.154 50.274 5.096 1.00 22.64 97 GLY D CA 1
ATOM 8443 C C . GLY D 1 101 ? 33.259 50.497 4.069 1.00 21.97 97 GLY D C 1
ATOM 8444 O O . GLY D 1 101 ? 33.331 49.758 3.093 1.00 20.77 97 GLY D O 1
ATOM 8445 N N . VAL D 1 102 ? 34.123 51.478 4.256 1.00 22.37 98 VAL D N 1
ATOM 8446 C CA . VAL D 1 102 ? 35.101 51.776 3.202 1.00 23.51 98 VAL D CA 1
ATOM 8447 C C . VAL D 1 102 ? 36.548 51.647 3.671 1.00 24.48 98 VAL D C 1
ATOM 8448 O O . VAL D 1 102 ? 37.436 51.591 2.835 1.00 23.47 98 VAL D O 1
ATOM 8452 N N . PHE D 1 103 ? 36.784 51.613 4.990 1.00 23.83 99 PHE D N 1
ATOM 8453 C CA . PHE D 1 103 ? 38.129 51.350 5.531 1.00 24.54 99 PHE D CA 1
ATOM 8454 C C . PHE D 1 103 ? 38.243 49.925 6.094 1.00 24.70 99 PHE D C 1
ATOM 8455 O O . PHE D 1 103 ? 38.160 49.696 7.303 1.00 25.20 99 PHE D O 1
ATOM 8463 N N . VAL D 1 104 ? 38.442 48.963 5.198 1.00 25.14 100 VAL D N 1
ATOM 8464 C CA . VAL D 1 104 ? 38.359 47.545 5.550 1.00 24.66 100 VAL D CA 1
ATOM 8465 C C . VAL D 1 104 ? 39.698 46.770 5.479 1.00 25.05 100 VAL D C 1
ATOM 8466 O O . VAL D 1 104 ? 39.760 45.558 5.722 1.00 24.78 100 VAL D O 1
ATOM 8470 N N . ASP D 1 105 ? 40.771 47.498 5.204 1.00 25.54 101 ASP D N 1
ATOM 8471 C CA . ASP D 1 105 ? 42.105 46.934 5.185 1.00 26.26 101 ASP D CA 1
ATOM 8472 C C . ASP D 1 105 ? 42.996 47.661 6.197 1.00 26.42 101 ASP D C 1
ATOM 8473 O O . ASP D 1 105 ? 42.554 48.667 6.772 1.00 26.52 101 ASP D O 1
ATOM 8478 N N . ARG D 1 106 ? 44.226 47.156 6.396 1.00 25.52 102 ARG D N 1
ATOM 8479 C CA . ARG D 1 106 ? 45.176 47.695 7.385 1.00 25.07 102 ARG D CA 1
ATOM 8480 C C . ARG D 1 106 ? 45.551 49.128 7.182 1.00 25.04 102 ARG D C 1
ATOM 8481 O O . ARG D 1 106 ? 45.683 49.880 8.154 1.00 23.22 102 ARG D O 1
ATOM 8489 N N . GLU D 1 107 ? 45.772 49.493 5.926 1.00 24.45 103 GLU D N 1
ATOM 8490 C CA . GLU D 1 107 ? 46.245 50.829 5.581 1.00 26.26 103 GLU D CA 1
ATOM 8491 C C . GLU D 1 107 ? 45.147 51.888 5.690 1.00 26.33 103 GLU D C 1
ATOM 8492 O O . GLU D 1 107 ? 45.456 53.041 5.984 1.00 29.27 103 GLU D O 1
ATOM 8498 N N . GLY D 1 108 ? 43.885 51.526 5.449 1.00 25.15 104 GLY D N 1
ATOM 8499 C CA . GLY D 1 108 ? 42.783 52.461 5.684 1.00 24.71 104 GLY D CA 1
ATOM 8500 C C . GLY D 1 108 ? 42.326 52.519 7.136 1.00 24.54 104 GLY D C 1
ATOM 8501 O O . GLY D 1 108 ? 42.186 53.599 7.709 1.00 25.58 104 GLY D O 1
ATOM 8502 N N . ALA D 1 109 ? 42.041 51.358 7.714 1.00 23.36 105 ALA D N 1
ATOM 8503 C CA . ALA D 1 109 ? 41.659 51.268 9.141 1.00 23.90 105 ALA D CA 1
ATOM 8504 C C . ALA D 1 109 ? 42.782 51.819 10.025 1.00 22.45 105 ALA D C 1
ATOM 8505 O O . ALA D 1 109 ? 42.542 52.471 11.039 1.00 25.07 105 ALA D O 1
ATOM 8507 N N . GLY D 1 110 ? 44.015 51.504 9.631 1.00 22.32 106 GLY D N 1
ATOM 8508 C CA . GLY D 1 110 ? 45.244 52.004 10.213 1.00 21.74 106 GLY D CA 1
ATOM 8509 C C . GLY D 1 110 ? 45.314 53.486 10.466 1.00 22.96 106 GLY D C 1
ATOM 8510 O O . GLY D 1 110 ? 45.831 53.930 11.520 1.00 24.43 106 GLY D O 1
ATOM 8511 N N . LYS D 1 111 ? 44.769 54.252 9.523 1.00 24.45 107 LYS D N 1
ATOM 8512 C CA . LYS D 1 111 ? 44.649 55.702 9.647 1.00 25.09 107 LYS D CA 1
ATOM 8513 C C . LYS D 1 111 ? 44.039 56.150 10.980 1.00 24.06 107 LYS D C 1
ATOM 8514 O O . LYS D 1 111 ? 44.317 57.240 11.416 1.00 26.11 107 LYS D O 1
ATOM 8520 N N . HIS D 1 112 ? 43.210 55.315 11.605 1.00 24.45 108 HIS D N 1
ATOM 8521 C CA . HIS D 1 112 ? 42.599 55.634 12.911 1.00 23.69 108 HIS D CA 1
ATOM 8522 C C . HIS D 1 112 ? 43.605 55.546 14.045 1.00 23.02 108 HIS D C 1
ATOM 8523 O O . HIS D 1 112 ? 43.486 56.243 15.075 1.00 23.22 108 HIS D O 1
ATOM 8530 N N . ILE D 1 113 ? 44.525 54.609 13.919 1.00 23.00 109 ILE D N 1
ATOM 8531 C CA . ILE D 1 113 ? 45.527 54.402 14.951 1.00 23.87 109 ILE D CA 1
ATOM 8532 C C . ILE D 1 113 ? 46.503 55.547 14.783 1.00 24.37 109 ILE D C 1
ATOM 8533 O O . ILE D 1 113 ? 46.800 56.267 15.721 1.00 21.66 109 ILE D O 1
ATOM 8538 N N . GLU D 1 114 ? 46.891 55.810 13.552 1.00 23.83 110 GLU D N 1
ATOM 8539 C CA . GLU D 1 114 ? 47.632 57.027 13.271 1.00 25.76 110 GLU D CA 1
ATOM 8540 C C . GLU D 1 114 ? 47.038 58.286 13.940 1.00 25.80 110 GLU D C 1
ATOM 8541 O O . GLU D 1 114 ? 47.768 59.130 14.445 1.00 23.52 110 GLU D O 1
ATOM 8547 N N . ALA D 1 115 ? 45.713 58.454 13.857 1.00 26.54 111 ALA D N 1
ATOM 8548 C CA . ALA D 1 115 ? 45.030 59.647 14.405 1.00 25.86 111 ALA D CA 1
ATOM 8549 C C . ALA D 1 115 ? 44.969 59.593 15.930 1.00 25.70 111 ALA D C 1
ATOM 8550 O O . ALA D 1 115 ? 44.560 60.556 16.555 1.00 26.77 111 ALA D O 1
ATOM 8552 N N . GLY D 1 116 ? 45.348 58.467 16.522 1.00 25.12 112 GLY D N 1
ATOM 8553 C CA . GLY D 1 116 ? 45.377 58.370 17.987 1.00 24.49 112 GLY D CA 1
ATOM 8554 C C . GLY D 1 116 ? 44.655 57.208 18.620 1.00 24.72 112 GLY D C 1
ATOM 8555 O O . GLY D 1 116 ? 44.825 56.971 19.809 1.00 23.11 112 GLY D O 1
ATOM 8556 N N . ALA D 1 117 ? 43.835 56.471 17.867 1.00 24.97 113 ALA D N 1
ATOM 8557 C CA . ALA D 1 117 ? 43.152 55.281 18.454 1.00 26.94 113 ALA D CA 1
ATOM 8558 C C . ALA D 1 117 ? 44.155 54.133 18.650 1.00 27.44 113 ALA D C 1
ATOM 8559 O O . ALA D 1 117 ? 45.263 54.219 18.175 1.00 29.60 113 ALA D O 1
ATOM 8561 N N . LYS D 1 118 ? 43.773 53.058 19.327 1.00 29.37 114 LYS D N 1
ATOM 8562 C CA . LYS D 1 118 ? 44.670 51.912 19.499 1.00 30.75 114 LYS D CA 1
ATOM 8563 C C . LYS D 1 118 ? 44.103 50.593 18.926 1.00 30.40 114 LYS D C 1
ATOM 8564 O O . LYS D 1 118 ? 44.856 49.671 18.584 1.00 29.30 114 LYS D O 1
ATOM 8570 N N . LYS D 1 119 ? 42.778 50.526 18.772 1.00 29.77 115 LYS D N 1
ATOM 8571 C CA . LYS D 1 119 ? 42.123 49.374 18.160 1.00 28.15 115 LYS D CA 1
ATOM 8572 C C . LYS D 1 119 ? 41.090 49.805 17.107 1.00 25.79 115 LYS D C 1
ATOM 8573 O O . LYS D 1 119 ? 40.438 50.831 17.245 1.00 22.96 115 LYS D O 1
ATOM 8579 N N . VAL D 1 120 ? 40.913 48.980 16.086 1.00 24.16 116 VAL D N 1
ATOM 8580 C CA . VAL D 1 120 ? 39.824 49.176 15.117 1.00 23.93 116 VAL D CA 1
ATOM 8581 C C . VAL D 1 120 ? 39.058 47.858 14.907 1.00 22.82 116 VAL D C 1
ATOM 8582 O O . VAL D 1 120 ? 39.651 46.826 14.611 1.00 21.20 116 VAL D O 1
ATOM 8586 N N . ILE D 1 121 ? 37.744 47.904 15.158 1.00 21.71 117 ILE D N 1
ATOM 8587 C CA . ILE D 1 121 ? 36.857 46.802 14.807 1.00 20.59 117 ILE D CA 1
ATOM 8588 C C . ILE D 1 121 ? 35.972 47.193 13.641 1.00 19.07 117 ILE D C 1
ATOM 8589 O O . ILE D 1 121 ? 35.235 48.198 13.656 1.00 18.88 117 ILE D O 1
ATOM 8594 N N . ILE D 1 122 ? 36.120 46.409 12.599 1.00 19.96 118 ILE D N 1
ATOM 8595 C CA . ILE D 1 122 ? 35.505 46.681 11.339 1.00 19.99 118 ILE D CA 1
ATOM 8596 C C . ILE D 1 122 ? 34.229 45.868 11.291 1.00 21.10 118 ILE D C 1
ATOM 8597 O O . ILE D 1 122 ? 34.252 44.649 11.480 1.00 23.22 118 ILE D O 1
ATOM 8602 N N . THR D 1 123 ? 33.122 46.534 10.971 1.00 21.93 119 THR D N 1
ATOM 8603 C CA . THR D 1 123 ? 31.813 45.912 10.924 1.00 21.97 119 THR D CA 1
ATOM 8604 C C . THR D 1 123 ? 31.519 45.278 9.550 1.00 23.47 119 THR D C 1
ATOM 8605 O O . THR D 1 123 ? 30.470 45.479 8.980 1.00 24.27 119 THR D O 1
ATOM 8609 N N . ALA D 1 124 ? 32.445 44.500 9.054 1.00 24.34 120 ALA D N 1
ATOM 8610 C CA . ALA D 1 124 ? 32.385 43.987 7.691 1.00 27.28 120 ALA D CA 1
ATOM 8611 C C . ALA D 1 124 ? 33.512 42.978 7.499 1.00 28.34 120 ALA D C 1
ATOM 8612 O O . ALA D 1 124 ? 34.502 43.031 8.204 1.00 28.66 120 ALA D O 1
ATOM 8614 N N . PRO D 1 125 ? 33.367 42.057 6.527 1.00 31.02 121 PRO D N 1
ATOM 8615 C CA . PRO D 1 125 ? 34.564 41.337 6.141 1.00 30.73 121 PRO D CA 1
ATOM 8616 C C . PRO D 1 125 ? 35.764 42.304 5.925 1.00 31.59 121 PRO D C 1
ATOM 8617 O O . PRO D 1 125 ? 35.605 43.421 5.375 1.00 28.10 121 PRO D O 1
ATOM 8621 N N . GLY D 1 126 ? 36.922 41.888 6.447 1.00 32.55 122 GLY D N 1
ATOM 8622 C CA . GLY D 1 126 ? 38.168 42.571 6.225 1.00 34.58 122 GLY D CA 1
ATOM 8623 C C . GLY D 1 126 ? 38.677 42.321 4.812 1.00 36.69 122 GLY D C 1
ATOM 8624 O O . GLY D 1 126 ? 38.285 41.356 4.137 1.00 35.23 122 GLY D O 1
ATOM 8625 N N . LYS D 1 127 A 39.531 43.227 4.348 1.00 39.45 122 LYS D N 1
ATOM 8626 C CA . LYS D 1 127 A 40.185 43.051 3.069 1.00 40.73 122 LYS D CA 1
ATOM 8627 C C . LYS D 1 127 A 41.575 42.628 3.359 1.00 42.05 122 LYS D C 1
ATOM 8628 O O . LYS D 1 127 A 42.256 43.187 4.224 1.00 42.56 122 LYS D O 1
ATOM 8634 N N . GLY D 1 128 ? 41.990 41.624 2.613 1.00 43.17 123 GLY D N 1
ATOM 8635 C CA . GLY D 1 128 ? 43.270 41.012 2.827 1.00 43.21 123 GLY D CA 1
ATOM 8636 C C . GLY D 1 128 ? 43.178 40.065 3.999 1.00 42.63 123 GLY D C 1
ATOM 8637 O O . GLY D 1 128 ? 42.241 39.238 4.131 1.00 42.04 123 GLY D O 1
ATOM 8638 N N . ASP D 1 129 ? 44.147 40.247 4.875 1.00 41.01 124 ASP D N 1
ATOM 8639 C CA . ASP D 1 129 ? 44.518 39.230 5.809 1.00 39.01 124 ASP D CA 1
ATOM 8640 C C . ASP D 1 129 ? 44.094 39.502 7.248 1.00 37.19 124 ASP D C 1
ATOM 8641 O O . ASP D 1 129 ? 44.737 39.023 8.202 1.00 37.96 124 ASP D O 1
ATOM 8646 N N . ILE D 1 130 ? 43.020 40.267 7.395 1.00 33.39 125 ILE D N 1
ATOM 8647 C CA . ILE D 1 130 ? 42.615 40.788 8.694 1.00 31.89 125 ILE D CA 1
ATOM 8648 C C . ILE D 1 130 ? 42.154 39.659 9.619 1.00 29.20 125 ILE D C 1
ATOM 8649 O O . ILE D 1 130 ? 41.379 38.811 9.239 1.00 27.64 125 ILE D O 1
ATOM 8654 N N . PRO D 1 131 ? 42.623 39.650 10.864 1.00 28.09 126 PRO D N 1
ATOM 8655 C CA . PRO D 1 131 ? 41.992 38.672 11.747 1.00 27.81 126 PRO D CA 1
ATOM 8656 C C . PRO D 1 131 ? 40.444 38.855 11.868 1.00 26.74 126 PRO D C 1
ATOM 8657 O O . PRO D 1 131 ? 39.947 39.955 12.176 1.00 24.69 126 PRO D O 1
ATOM 8661 N N . THR D 1 132 ? 39.728 37.759 11.644 1.00 26.42 127 THR D N 1
ATOM 8662 C CA . THR D 1 132 ? 38.262 37.723 11.582 1.00 26.34 127 THR D CA 1
ATOM 8663 C C . THR D 1 132 ? 37.706 36.868 12.720 1.00 26.16 127 THR D C 1
ATOM 8664 O O . THR D 1 132 ? 38.149 35.732 12.926 1.00 27.78 127 THR D O 1
ATOM 8668 N N . TYR D 1 133 ? 36.788 37.434 13.493 1.00 25.60 128 TYR D N 1
ATOM 8669 C CA . TYR D 1 133 ? 36.168 36.756 14.614 1.00 25.84 128 TYR D CA 1
ATOM 8670 C C . TYR D 1 133 ? 34.635 36.759 14.557 1.00 27.37 128 TYR D C 1
ATOM 8671 O O . TYR D 1 133 ? 33.995 37.742 14.073 1.00 25.61 128 TYR D O 1
ATOM 8680 N N . VAL D 1 134 ? 34.074 35.638 15.053 1.00 26.06 129 VAL D N 1
ATOM 8681 C CA . VAL D 1 134 ? 32.643 35.430 15.210 1.00 25.71 129 VAL D CA 1
ATOM 8682 C C . VAL D 1 134 ? 32.479 35.003 16.649 1.00 25.70 129 VAL D C 1
ATOM 8683 O O . VAL D 1 134 ? 32.923 33.929 17.039 1.00 25.91 129 VAL D O 1
ATOM 8687 N N . VAL D 1 135 ? 31.864 35.865 17.441 1.00 26.84 130 VAL D N 1
ATOM 8688 C CA . VAL D 1 135 ? 31.581 35.575 18.849 1.00 27.67 130 VAL D CA 1
ATOM 8689 C C .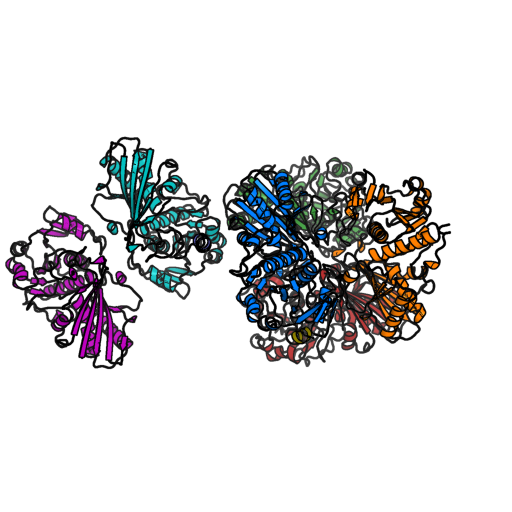 VAL D 1 135 ? 30.737 34.307 18.977 1.00 28.05 130 VAL D C 1
ATOM 8690 O O . VAL D 1 135 ? 29.610 34.260 18.509 1.00 28.47 130 VAL D O 1
ATOM 8694 N N . GLY D 1 136 ? 31.317 33.282 19.608 1.00 28.89 131 GLY D N 1
ATOM 8695 C CA . GLY D 1 136 ? 30.693 31.980 19.807 1.00 28.52 131 GLY D CA 1
ATOM 8696 C C . GLY D 1 136 ? 31.291 30.931 18.884 1.00 29.45 131 GLY D C 1
ATOM 8697 O O . GLY D 1 136 ? 30.991 29.744 19.009 1.00 29.22 131 GLY D O 1
ATOM 8698 N N . VAL D 1 137 ? 32.097 31.359 17.919 1.00 28.69 132 VAL D N 1
ATOM 8699 C CA . VAL D 1 137 ? 32.780 30.398 17.066 1.00 29.27 132 VAL D CA 1
ATOM 8700 C C . VAL D 1 137 ? 34.301 30.415 17.317 1.00 29.84 132 VAL D C 1
ATOM 8701 O O . VAL D 1 137 ? 34.847 29.388 17.696 1.00 29.01 132 VAL D O 1
ATOM 8705 N N . ASN D 1 138 ? 34.972 31.557 17.096 1.00 30.92 133 ASN D N 1
ATOM 8706 C CA . ASN D 1 138 ? 36.441 31.646 17.310 1.00 30.89 133 ASN D CA 1
ATOM 8707 C C . ASN D 1 138 ? 36.900 32.917 18.019 1.00 31.64 133 ASN D C 1
ATOM 8708 O O . ASN D 1 138 ? 38.096 33.205 18.027 1.00 32.26 133 ASN D O 1
ATOM 8713 N N . ALA D 1 139 ? 35.978 33.667 18.625 1.00 32.27 134 ALA D N 1
ATOM 8714 C CA . ALA D 1 139 ? 36.322 34.953 19.261 1.00 32.86 134 ALA D CA 1
ATOM 8715 C C . ALA D 1 139 ? 37.200 34.819 20.509 1.00 33.72 134 ALA D C 1
ATOM 8716 O O . ALA D 1 139 ? 37.801 35.797 20.950 1.00 32.37 134 ALA D O 1
ATOM 8718 N N . ASP D 1 140 ? 37.233 33.612 21.072 1.00 34.98 135 ASP D N 1
ATOM 8719 C CA . ASP D 1 140 ? 38.141 33.225 22.190 1.00 35.84 135 ASP D CA 1
ATOM 8720 C C . ASP D 1 140 ? 39.623 33.217 21.782 1.00 35.69 135 ASP D C 1
ATOM 8721 O O . ASP D 1 140 ? 40.504 33.316 22.637 1.00 36.04 135 ASP D O 1
ATOM 8726 N N . ALA D 1 141 ? 39.878 33.092 20.477 1.00 34.22 136 ALA D N 1
ATOM 8727 C CA . ALA D 1 141 ? 41.220 33.110 19.918 1.00 34.43 136 ALA D CA 1
ATOM 8728 C C . ALA D 1 141 ? 41.737 34.517 19.560 1.00 34.32 136 ALA D C 1
ATOM 8729 O O . ALA D 1 141 ? 42.775 34.640 18.933 1.00 34.19 136 ALA D O 1
ATOM 8731 N N . TYR D 1 142 ? 41.033 35.567 19.965 1.00 33.89 137 TYR D N 1
ATOM 8732 C CA . TYR D 1 142 ? 41.501 36.925 19.745 1.00 34.05 137 TYR D CA 1
ATOM 8733 C C . TYR D 1 142 ? 42.634 37.193 20.703 1.00 34.98 137 TYR D C 1
ATOM 8734 O O . TYR D 1 142 ? 42.553 36.767 21.849 1.00 35.07 137 TYR D O 1
ATOM 8743 N N . SER D 1 143 ? 43.670 37.907 20.254 1.00 35.87 138 SER D N 1
ATOM 8744 C CA . SER D 1 143 ? 44.784 38.317 21.126 1.00 36.47 138 SER D CA 1
ATOM 8745 C C . SER D 1 143 ? 44.972 39.838 21.173 1.00 36.46 138 SER D C 1
ATOM 8746 O O . SER D 1 143 ? 44.886 40.493 20.133 1.00 35.42 138 SER D O 1
ATOM 8749 N N . HIS D 1 144 ? 45.241 40.414 22.351 1.00 37.23 139 HIS D N 1
ATOM 8750 C CA . HIS D 1 144 ? 45.406 41.880 22.440 1.00 37.75 139 HIS D CA 1
ATOM 8751 C C . HIS D 1 144 ? 46.474 42.485 21.512 1.00 38.22 139 HIS D C 1
ATOM 8752 O O . HIS D 1 144 ? 46.558 43.709 21.381 1.00 37.95 139 HIS D O 1
ATOM 8759 N N . ASP D 1 145 ? 47.276 41.618 20.901 1.00 37.06 140 ASP D N 1
ATOM 8760 C CA . ASP D 1 145 ? 48.331 41.968 19.954 1.00 37.32 140 ASP D CA 1
ATOM 8761 C C . ASP D 1 145 ? 47.887 42.465 18.600 1.00 36.04 140 ASP D C 1
ATOM 8762 O O . ASP D 1 145 ? 48.710 42.962 17.819 1.00 33.98 140 ASP D O 1
ATOM 8767 N N . GLU D 1 146 ? 46.609 42.222 18.297 1.00 34.60 141 GLU D N 1
ATOM 8768 C CA . GLU D 1 146 ? 46.014 42.487 16.988 1.00 32.86 141 GLU D CA 1
ATOM 8769 C C . GLU D 1 146 ? 45.325 43.847 17.005 1.00 29.68 141 GLU D C 1
ATOM 8770 O O . GLU D 1 146 ? 44.351 44.031 17.699 1.00 27.79 141 GLU D O 1
ATOM 8776 N N . PRO D 1 147 ? 45.851 44.829 16.259 1.00 27.78 142 PRO D N 1
ATOM 8777 C CA . PRO D 1 147 ? 45.235 46.169 16.367 1.00 27.10 142 PRO D CA 1
ATOM 8778 C C . PRO D 1 147 ? 43.953 46.421 15.536 1.00 25.59 142 PRO D C 1
ATOM 8779 O O . PRO D 1 147 ? 43.117 47.217 15.957 1.00 24.44 142 PRO D O 1
ATOM 8783 N N . ILE D 1 148 ? 43.884 45.793 14.355 1.00 24.78 143 ILE D N 1
ATOM 8784 C CA . ILE D 1 148 ? 42.782 45.863 13.419 1.00 24.05 143 ILE D CA 1
ATOM 8785 C C . ILE D 1 148 ? 42.171 44.445 13.319 1.00 23.71 143 ILE D C 1
ATOM 8786 O O . ILE D 1 148 ? 42.866 43.502 12.969 1.00 25.20 143 ILE D O 1
ATOM 8791 N N . ILE D 1 149 ? 40.884 44.305 13.645 1.00 22.99 144 ILE D N 1
ATOM 8792 C CA . ILE D 1 149 ? 40.152 43.047 13.511 1.00 22.33 144 ILE D CA 1
ATOM 8793 C C . ILE D 1 149 ? 38.818 43.246 12.788 1.00 22.56 144 ILE D C 1
ATOM 8794 O O . ILE D 1 149 ? 38.310 44.368 12.695 1.00 22.50 144 ILE D O 1
ATOM 8799 N N . SER D 1 150 ? 38.272 42.155 12.241 1.00 22.54 145 SER D N 1
ATOM 8800 C CA . SER D 1 150 ? 36.967 42.173 11.601 1.00 21.05 145 SER D CA 1
ATOM 8801 C C . SER D 1 150 ? 35.946 41.270 12.282 1.00 20.92 145 SER D C 1
ATOM 8802 O O . SER D 1 150 ? 36.289 40.201 12.766 1.00 20.77 145 SER D O 1
ATOM 8805 N N . ASN D 1 151 ? 34.676 41.689 12.265 1.00 21.74 146 ASN D N 1
ATOM 8806 C CA . ASN D 1 151 ? 33.550 40.916 12.828 1.00 21.57 146 ASN D CA 1
ATOM 8807 C C . ASN D 1 151 ? 32.801 40.212 11.707 1.00 21.11 146 ASN D C 1
ATOM 8808 O O . ASN D 1 151 ? 31.690 39.738 11.852 1.00 24.18 146 ASN D O 1
ATOM 8813 N N . ALA D 1 152 ? 33.430 40.117 10.575 1.00 21.41 147 ALA D N 1
ATOM 8814 C CA . ALA D 1 152 ? 32.819 39.457 9.440 1.00 23.04 147 ALA D CA 1
ATOM 8815 C C . ALA D 1 152 ? 31.464 40.100 9.100 1.00 22.03 147 ALA D C 1
ATOM 8816 O O . ALA D 1 152 ? 31.226 41.266 9.397 1.00 23.00 147 ALA D O 1
ATOM 8818 N N . SER D 1 153 ? 30.630 39.370 8.380 1.00 25.21 148 SER D N 1
ATOM 8819 C CA . SER D 1 153 ? 29.355 39.869 7.884 1.00 25.42 148 SER D CA 1
ATOM 8820 C C . SER D 1 153 ? 28.249 39.325 8.724 1.00 26.37 148 SER D C 1
ATOM 8821 O O . SER D 1 153 ? 28.438 38.351 9.480 1.00 23.80 148 SER D O 1
ATOM 8824 N N . CYS D 1 154 ? 27.084 39.961 8.599 1.00 26.11 149 CYS D N 1
ATOM 8825 C CA . CYS D 1 154 ? 25.906 39.471 9.282 1.00 25.98 149 CYS D CA 1
ATOM 8826 C C . CYS D 1 154 ? 25.553 38.064 8.810 1.00 25.84 149 CYS D C 1
ATOM 8827 O O . CYS D 1 154 ? 25.191 37.231 9.622 1.00 26.47 149 CYS D O 1
ATOM 8830 N N . THR D 1 155 ? 25.623 37.778 7.504 1.00 26.19 150 THR D N 1
ATOM 8831 C CA . THR D 1 155 ? 25.363 36.403 7.069 1.00 25.26 150 THR D CA 1
ATOM 8832 C C . THR D 1 155 ? 26.328 35.389 7.743 1.00 24.76 150 THR D C 1
ATOM 8833 O O . THR D 1 155 ? 25.924 34.326 8.233 1.00 24.95 150 THR D O 1
ATOM 8837 N N . THR D 1 156 ? 27.614 35.696 7.745 1.00 23.16 151 THR D N 1
ATOM 8838 C CA . THR D 1 156 ? 28.620 34.793 8.322 1.00 21.73 151 THR D CA 1
ATOM 8839 C C . THR D 1 156 ? 28.326 34.528 9.817 1.00 20.83 151 THR D C 1
ATOM 8840 O O . THR D 1 156 ? 28.398 33.389 10.284 1.00 18.94 151 THR D O 1
ATOM 8844 N N . ASN D 1 157 ? 27.935 35.566 10.538 1.00 20.46 152 ASN D N 1
ATOM 8845 C CA . ASN D 1 157 ? 27.595 35.427 11.995 1.00 21.78 152 ASN D CA 1
ATOM 8846 C C . ASN D 1 157 ? 26.331 34.605 12.274 1.00 23.57 152 ASN D C 1
ATOM 8847 O O . ASN D 1 157 ? 26.161 34.063 13.364 1.00 25.93 152 ASN D O 1
ATOM 8852 N N . CYS D 1 158 ? 25.415 34.513 11.312 1.00 24.89 153 CYS D N 1
ATOM 8853 C CA . CYS D 1 158 ? 24.256 33.630 11.477 1.00 24.59 153 CYS D CA 1
ATOM 8854 C C . CYS D 1 158 ? 24.673 32.216 11.155 1.00 24.49 153 CYS D C 1
ATOM 8855 O O . CYS D 1 158 ? 24.313 31.276 11.846 1.00 25.29 153 CYS D O 1
ATOM 8858 N N . LEU D 1 159 ? 25.387 32.084 10.050 1.00 25.55 154 LEU D N 1
ATOM 8859 C CA . LEU D 1 159 ? 25.789 30.802 9.460 1.00 27.06 154 LEU D CA 1
ATOM 8860 C C . LEU D 1 159 ? 26.800 29.994 10.320 1.00 27.00 154 LEU D C 1
ATOM 8861 O O . LEU D 1 159 ? 26.564 28.829 10.633 1.00 26.54 154 LEU D O 1
ATOM 8866 N N . ALA D 1 160 ? 27.899 30.638 10.721 1.00 27.06 155 ALA D N 1
ATOM 8867 C CA . ALA D 1 160 ? 28.984 29.945 11.401 1.00 26.95 155 ALA D CA 1
ATOM 8868 C C . ALA D 1 160 ? 28.514 29.157 12.636 1.00 26.82 155 ALA D C 1
ATOM 8869 O O . ALA D 1 160 ? 28.902 28.000 12.812 1.00 24.87 155 ALA D O 1
ATOM 8871 N N . PRO D 1 161 ? 27.697 29.779 13.498 1.00 26.87 156 PRO D N 1
ATOM 8872 C CA . PRO D 1 161 ? 27.273 29.057 14.715 1.00 27.79 156 PRO D CA 1
ATOM 8873 C C . PRO D 1 161 ? 26.569 27.720 14.426 1.00 29.31 156 PRO D C 1
ATOM 8874 O O . PRO D 1 161 ? 26.892 26.709 15.056 1.00 29.10 156 PRO D O 1
ATOM 8878 N N . PHE D 1 162 ? 25.650 27.668 13.460 1.00 29.67 157 PHE D N 1
ATOM 8879 C CA . PHE D 1 162 ? 24.973 26.391 13.223 1.00 29.33 157 PHE D CA 1
ATOM 8880 C C . PHE D 1 162 ? 25.805 25.428 12.367 1.00 29.40 157 PHE D C 1
ATOM 8881 O O . PHE D 1 162 ? 25.553 24.218 12.314 1.00 27.02 157 PHE D O 1
ATOM 8889 N N . VAL D 1 163 ? 26.841 25.966 11.736 1.00 31.34 158 VAL D N 1
ATOM 8890 C CA . VAL D 1 163 ? 27.773 25.137 10.993 1.00 31.92 158 VAL D CA 1
ATOM 8891 C C . VAL D 1 163 ? 28.777 24.503 11.975 1.00 32.16 158 VAL D C 1
ATOM 8892 O O . VAL D 1 163 ? 29.199 23.364 11.808 1.00 30.94 158 VAL D O 1
ATOM 8896 N N . LYS D 1 164 ? 29.108 25.234 13.032 1.00 33.36 159 LYS D N 1
ATOM 8897 C CA . LYS D 1 164 ? 29.963 24.705 14.078 1.00 34.32 159 LYS D CA 1
ATOM 8898 C C . LYS D 1 164 ? 29.362 23.414 14.600 1.00 35.42 159 LYS D C 1
ATOM 8899 O O . LYS D 1 164 ? 30.034 22.389 14.653 1.00 35.11 159 LYS D O 1
ATOM 8905 N N . VAL D 1 165 ? 28.089 23.490 14.990 1.00 36.15 160 VAL D N 1
ATOM 8906 C CA . VAL D 1 165 ? 27.373 22.373 15.592 1.00 35.51 160 VAL D CA 1
ATOM 8907 C C . VAL D 1 165 ? 27.138 21.255 14.595 1.00 35.51 160 VAL D C 1
ATOM 8908 O O . VAL D 1 165 ? 27.426 20.114 14.888 1.00 35.43 160 VAL D O 1
ATOM 8912 N N . LEU D 1 166 ? 26.639 21.567 13.407 1.00 35.50 161 LEU D N 1
ATOM 8913 C CA . LEU D 1 166 ? 26.555 20.539 12.370 1.00 35.47 161 LEU D CA 1
ATOM 8914 C C . LEU D 1 166 ? 27.868 19.727 12.131 1.00 36.09 161 LEU D C 1
ATOM 8915 O O . LEU D 1 166 ? 27.827 18.487 12.099 1.00 35.50 161 LEU D O 1
ATOM 8920 N N . ASP D 1 167 ? 29.004 20.409 11.938 1.00 36.46 162 ASP D N 1
ATOM 8921 C CA . ASP D 1 167 ? 30.305 19.753 11.718 1.00 36.92 162 ASP D CA 1
ATOM 8922 C C . ASP D 1 167 ? 30.731 18.969 12.963 1.00 38.08 162 ASP D C 1
ATOM 8923 O O . ASP D 1 167 ? 30.985 17.775 12.885 1.00 38.02 162 ASP D O 1
ATOM 8928 N N . GLN D 1 168 ? 30.774 19.627 14.118 1.00 39.17 163 GLN D N 1
ATOM 8929 C CA . GLN D 1 168 ? 31.062 18.934 15.356 1.00 39.56 163 GLN D CA 1
ATOM 8930 C C . GLN D 1 168 ? 30.211 17.665 15.461 1.00 39.65 163 GLN D C 1
ATOM 8931 O O . GLN D 1 168 ? 30.736 16.571 15.653 1.00 38.99 163 GLN D O 1
ATOM 8937 N N . LYS D 1 169 ? 28.900 17.811 15.280 1.00 40.06 164 LYS D N 1
ATOM 8938 C CA . LYS D 1 169 ? 27.932 16.749 15.584 1.00 39.00 164 LYS D CA 1
ATOM 8939 C C . LYS D 1 169 ? 27.716 15.696 14.495 1.00 38.33 164 LYS D C 1
ATOM 8940 O O . LYS D 1 169 ? 27.440 14.537 14.803 1.00 38.70 164 LYS D O 1
ATOM 8946 N N . PHE D 1 170 ? 27.784 16.087 13.231 1.00 37.47 165 PHE D N 1
ATOM 8947 C CA . PHE D 1 170 ? 27.342 15.194 12.148 1.00 36.86 165 PHE D CA 1
ATOM 8948 C C . PHE D 1 170 ? 28.378 15.082 11.065 1.00 35.99 165 PHE D C 1
ATOM 8949 O O . PHE D 1 170 ? 28.388 14.106 10.312 1.00 36.41 165 PHE D O 1
ATOM 8957 N N . GLY D 1 171 ? 29.218 16.108 10.953 1.00 34.97 166 GLY D N 1
ATOM 8958 C CA . GLY D 1 171 ? 30.347 16.102 10.045 1.00 34.47 166 GLY D CA 1
ATOM 8959 C C . GLY D 1 171 ? 29.983 16.554 8.655 1.00 33.97 166 GLY D C 1
ATOM 8960 O O . GLY D 1 171 ? 29.349 15.835 7.932 1.00 34.48 166 GLY D O 1
ATOM 8961 N N . ILE D 1 172 ? 30.408 17.748 8.266 1.00 34.33 167 ILE D N 1
ATOM 8962 C CA . ILE D 1 172 ? 30.056 18.261 6.959 1.00 34.34 167 ILE D CA 1
ATOM 8963 C C . ILE D 1 172 ? 31.073 17.844 5.902 1.00 34.67 167 ILE D C 1
ATOM 8964 O O . ILE D 1 172 ? 32.282 17.920 6.119 1.00 36.68 167 ILE D O 1
ATOM 8969 N N . ILE D 1 173 ? 30.567 17.449 4.742 1.00 34.52 168 ILE D N 1
ATOM 8970 C CA . ILE D 1 173 ? 31.375 16.968 3.646 1.00 34.49 168 ILE D CA 1
ATOM 8971 C C . ILE D 1 173 ? 31.488 18.072 2.612 1.00 35.63 168 ILE D C 1
ATOM 8972 O O . ILE D 1 173 ? 32.575 18.437 2.150 1.00 34.64 168 ILE D O 1
ATOM 8977 N N . LYS D 1 174 ? 30.337 18.612 2.253 1.00 36.77 169 LYS D N 1
ATOM 8978 C CA . LYS D 1 174 ? 30.271 19.893 1.589 1.00 36.84 169 LYS D CA 1
ATOM 8979 C C . LYS D 1 174 ? 28.893 20.449 1.843 1.00 36.73 169 LYS D C 1
ATOM 8980 O O . LYS D 1 174 ? 28.096 19.850 2.568 1.00 34.66 169 LYS D O 1
ATOM 8986 N N . GLY D 1 175 ? 28.618 21.597 1.234 1.00 37.27 170 GLY D N 1
ATOM 8987 C CA . GLY D 1 175 ? 27.360 22.291 1.460 1.00 37.27 170 GLY D CA 1
ATOM 8988 C C . GLY D 1 175 ? 27.191 23.497 0.570 1.00 37.14 170 GLY D C 1
ATOM 8989 O O . GLY D 1 175 ? 28.130 23.958 -0.077 1.00 36.13 170 GLY D O 1
ATOM 8990 N N . THR D 1 176 ? 25.967 23.997 0.543 1.00 37.59 171 THR D N 1
ATOM 8991 C CA . THR D 1 176 ? 25.650 25.187 -0.212 1.00 37.18 171 THR D CA 1
ATOM 8992 C C . THR D 1 176 ? 24.584 26.005 0.520 1.00 36.63 171 THR D C 1
ATOM 8993 O O . THR D 1 176 ? 23.848 25.493 1.382 1.00 36.92 171 THR D O 1
ATOM 8997 N N . MET D 1 177 ? 24.515 27.278 0.147 1.00 35.86 172 MET D N 1
ATOM 8998 C CA . MET D 1 177 ? 23.909 28.319 0.960 1.00 34.21 172 MET D CA 1
ATOM 8999 C C . MET D 1 177 ? 23.144 29.301 0.060 1.00 31.76 172 MET D C 1
ATOM 9000 O O . MET D 1 177 ? 23.678 29.744 -0.962 1.00 27.04 172 MET D O 1
ATOM 9005 N N . THR D 1 178 ? 21.888 29.618 0.423 1.00 29.80 173 THR D N 1
ATOM 9006 C CA . THR D 1 178 ? 21.230 30.839 -0.046 1.00 28.75 173 THR D CA 1
ATOM 9007 C C . THR D 1 178 ? 20.783 31.651 1.168 1.00 27.20 173 THR D C 1
ATOM 9008 O O . THR D 1 178 ? 20.140 31.112 2.094 1.00 24.92 173 THR D O 1
ATOM 9012 N N . THR D 1 179 ? 21.145 32.939 1.192 1.00 26.34 174 THR D N 1
ATOM 9013 C CA . THR D 1 179 ? 20.533 33.861 2.155 1.00 26.65 174 THR D CA 1
ATOM 9014 C C . THR D 1 179 ? 19.458 34.660 1.461 1.00 26.66 174 THR D C 1
ATOM 9015 O O . THR D 1 179 ? 19.713 35.301 0.460 1.00 25.16 174 THR D O 1
ATOM 9019 N N . THR D 1 180 ? 18.241 34.603 1.993 1.00 25.76 175 THR D N 1
ATOM 9020 C CA . THR D 1 180 ? 17.208 35.503 1.519 1.00 24.74 175 THR D CA 1
ATOM 9021 C C . THR D 1 180 ? 17.242 36.741 2.406 1.00 23.74 175 THR D C 1
ATOM 9022 O O . THR D 1 180 ? 16.872 36.712 3.591 1.00 23.86 175 THR D O 1
ATOM 9026 N N . HIS D 1 181 ? 17.732 37.833 1.822 1.00 22.03 176 HIS D N 1
ATOM 9027 C CA . HIS D 1 181 ? 18.185 38.987 2.580 1.00 21.81 176 HIS D CA 1
ATOM 9028 C C . HIS D 1 181 ? 17.345 40.246 2.337 1.00 21.19 176 HIS D C 1
ATOM 9029 O O . HIS D 1 181 ? 16.964 40.559 1.175 1.00 22.83 176 HIS D O 1
ATOM 9036 N N . SER D 1 182 ? 17.058 40.936 3.441 1.00 19.06 177 SER D N 1
ATOM 9037 C CA . SER D 1 182 ? 16.506 42.286 3.451 1.00 19.09 177 SER D CA 1
ATOM 9038 C C . SER D 1 182 ? 17.431 43.217 2.634 1.00 18.97 177 SER D C 1
ATOM 9039 O O . SER D 1 182 ? 18.651 43.059 2.609 1.00 20.23 177 SER D O 1
ATOM 9042 N N . TYR D 1 183 ? 16.849 44.201 1.985 1.00 19.31 178 TYR D N 1
ATOM 9043 C CA . TYR D 1 183 ? 17.611 45.058 1.065 1.00 17.50 178 TYR D CA 1
ATOM 9044 C C . TYR D 1 183 ? 18.506 45.857 1.990 1.00 19.52 178 TYR D C 1
ATOM 9045 O O . TYR D 1 183 ? 18.209 45.973 3.187 1.00 12.92 178 TYR D O 1
ATOM 9054 N N . THR D 1 184 ? 19.677 46.259 1.505 1.00 18.28 179 THR D N 1
ATOM 9055 C CA . THR D 1 184 ? 20.569 47.078 2.327 1.00 18.17 179 THR D CA 1
ATOM 9056 C C . THR D 1 184 ? 20.895 48.368 1.584 1.00 17.67 179 THR D C 1
ATOM 9057 O O . THR D 1 184 ? 20.569 48.480 0.406 1.00 15.34 179 THR D O 1
ATOM 9061 N N . GLY D 1 185 ? 21.556 49.303 2.265 1.00 16.91 180 GLY D N 1
ATOM 9062 C CA . GLY D 1 185 ? 21.892 50.619 1.722 1.00 18.46 180 GLY D CA 1
ATOM 9063 C C . GLY D 1 185 ? 22.787 50.689 0.492 1.00 17.51 180 GLY D C 1
ATOM 9064 O O . GLY D 1 185 ? 22.975 51.765 -0.040 1.00 14.36 180 GLY D O 1
ATOM 9065 N N . ASP D 1 186 ? 23.371 49.557 0.067 1.00 19.01 181 ASP D N 1
ATOM 9066 C CA . ASP D 1 186 ? 24.156 49.479 -1.168 1.00 18.56 181 ASP D CA 1
ATOM 9067 C C . ASP D 1 186 ? 23.339 49.340 -2.444 1.00 19.59 181 ASP D C 1
ATOM 9068 O O . ASP D 1 186 ? 23.906 49.487 -3.541 1.00 19.68 181 ASP D O 1
ATOM 9073 N N . GLN D 1 187 ? 22.041 48.997 -2.314 1.00 19.37 182 GLN D N 1
ATOM 9074 C CA . GLN D 1 187 ? 21.133 48.865 -3.469 1.00 16.25 182 GLN D CA 1
ATOM 9075 C C . GLN D 1 187 ? 20.500 50.201 -3.852 1.00 14.25 182 GLN D C 1
ATOM 9076 O O . GLN D 1 187 ? 20.250 51.011 -3.011 1.00 10.96 182 GLN D O 1
ATOM 9082 N N . ARG D 1 188 ? 20.132 50.418 -5.115 1.00 14.46 183 ARG D N 1
ATOM 9083 C CA . ARG D 1 188 ? 19.467 51.669 -5.423 1.00 14.34 183 ARG D CA 1
ATOM 9084 C C . ARG D 1 188 ? 17.977 51.595 -5.103 1.00 15.29 183 ARG D C 1
ATOM 9085 O O . ARG D 1 188 ? 17.373 50.531 -5.261 1.00 19.84 183 ARG D O 1
ATOM 9093 N N . LEU D 1 189 ? 17.371 52.683 -4.614 1.00 13.44 184 LEU D N 1
ATOM 9094 C CA . LEU D 1 189 ? 15.908 52.779 -4.501 1.00 13.66 184 LEU D CA 1
ATOM 9095 C C . LEU D 1 189 ? 15.140 52.612 -5.816 1.00 13.06 184 LEU D C 1
ATOM 9096 O O . LEU D 1 189 ? 14.136 51.901 -5.894 1.00 13.74 184 LEU D O 1
ATOM 9101 N N . LEU D 1 190 ? 15.590 53.307 -6.838 1.00 15.25 185 LEU D N 1
ATOM 9102 C CA . LEU D 1 190 ? 15.074 53.079 -8.216 1.00 13.27 185 LEU D CA 1
ATOM 9103 C C . LEU D 1 190 ? 16.235 52.837 -9.162 1.00 14.71 185 LEU D C 1
ATOM 9104 O O . LEU D 1 190 ? 17.336 53.327 -8.923 1.00 14.99 185 LEU D O 1
ATOM 9109 N N . ASP D 1 191 ? 15.968 52.173 -10.289 1.00 14.26 186 ASP D N 1
ATOM 9110 C CA . ASP D 1 191 ? 17.023 51.743 -11.201 1.00 12.67 186 ASP D CA 1
ATOM 9111 C C . ASP D 1 191 ? 17.949 52.886 -11.429 1.00 11.08 186 ASP D C 1
ATOM 9112 O O . ASP D 1 191 ? 17.524 53.962 -11.730 1.00 13.78 186 ASP D O 1
ATOM 9117 N N . ALA D 1 192 ? 19.241 52.679 -11.246 1.00 12.26 187 ALA D N 1
ATOM 9118 C CA . ALA D 1 192 ? 20.175 53.783 -11.340 1.00 13.68 187 ALA D CA 1
ATOM 9119 C C . ALA D 1 192 ? 21.544 53.209 -11.396 1.00 16.49 187 ALA D C 1
ATOM 9120 O O . ALA D 1 192 ? 21.742 52.026 -11.135 1.00 19.42 187 ALA D O 1
ATOM 9122 N N . SER D 1 193 ? 22.499 54.048 -11.748 1.00 20.73 188 SER D N 1
ATOM 9123 C CA . SER D 1 193 ? 23.860 53.609 -11.974 1.00 22.97 188 SER D CA 1
ATOM 9124 C C . SER D 1 193 ? 24.481 52.901 -10.760 1.00 21.97 188 SER D C 1
ATOM 9125 O O . SER D 1 193 ? 24.448 53.400 -9.625 1.00 21.83 188 SER D O 1
ATOM 9128 N N . HIS D 1 194 ? 25.040 51.729 -11.023 1.00 23.96 190 HIS D N 1
ATOM 9129 C CA . HIS D 1 194 ? 25.823 50.976 -10.046 1.00 23.77 190 HIS D CA 1
ATOM 9130 C C . HIS D 1 194 ? 26.851 50.087 -10.755 1.00 24.91 190 HIS D C 1
ATOM 9131 O O . HIS D 1 194 ? 26.628 49.613 -11.887 1.00 24.45 190 HIS D O 1
ATOM 9138 N N . ARG D 1 195 ? 28.006 49.905 -10.114 1.00 26.90 191 ARG D N 1
ATOM 9139 C CA . ARG D 1 195 ? 29.051 49.005 -10.642 1.00 26.56 191 ARG D CA 1
ATOM 9140 C C . ARG D 1 195 ? 28.549 47.567 -10.731 1.00 24.82 191 ARG D C 1
ATOM 9141 O O . ARG D 1 195 ? 28.963 46.858 -11.596 1.00 23.59 191 ARG D O 1
ATOM 9149 N N . ASP D 1 196 ? 27.634 47.160 -9.842 1.00 25.90 192 ASP D N 1
ATOM 9150 C CA . ASP D 1 196 ? 26.935 45.868 -9.886 1.00 24.96 192 ASP D CA 1
ATOM 9151 C C . ASP D 1 196 ? 25.542 46.087 -10.512 1.00 23.67 192 ASP D C 1
ATOM 9152 O O . ASP D 1 196 ? 24.736 46.885 -10.006 1.00 21.35 192 ASP D O 1
ATOM 9157 N N . LEU D 1 197 ? 25.268 45.400 -11.624 1.00 23.16 193 LEU D N 1
ATOM 9158 C CA . LEU D 1 197 ? 24.078 45.696 -12.430 1.00 23.79 193 LEU D CA 1
ATOM 9159 C C . LEU D 1 197 ? 22.782 45.225 -11.768 1.00 23.24 193 LEU D C 1
ATOM 9160 O O . LEU D 1 197 ? 21.701 45.609 -12.160 1.00 23.61 193 LEU D O 1
ATOM 9165 N N . ARG D 1 198 ? 22.910 44.416 -10.735 1.00 24.59 194 ARG D N 1
ATOM 9166 C CA . ARG D 1 198 ? 21.783 43.950 -10.009 1.00 25.33 194 ARG D CA 1
ATOM 9167 C C . ARG D 1 198 ? 21.492 44.775 -8.740 1.00 25.03 194 ARG D C 1
ATOM 9168 O O . ARG D 1 198 ? 20.332 44.866 -8.300 1.00 26.12 194 ARG D O 1
ATOM 9176 N N . ARG D 1 199 ? 22.532 45.318 -8.115 1.00 24.43 195 ARG D N 1
ATOM 9177 C CA . ARG D 1 199 ? 22.361 46.267 -7.027 1.00 23.82 195 ARG D CA 1
ATOM 9178 C C . ARG D 1 199 ? 21.877 47.602 -7.575 1.00 22.46 195 ARG D C 1
ATOM 9179 O O . ARG D 1 199 ? 21.417 48.461 -6.823 1.00 21.09 195 ARG D O 1
ATOM 9187 N N . ALA D 1 200 ? 22.019 47.772 -8.893 1.00 20.52 196 ALA D N 1
ATOM 9188 C CA . ALA D 1 200 ? 21.473 48.915 -9.642 1.00 20.55 196 ALA D CA 1
ATOM 9189 C C . ALA D 1 200 ? 19.938 49.011 -9.688 1.00 18.88 196 ALA D C 1
ATOM 9190 O O . ALA D 1 200 ? 19.385 50.077 -9.938 1.00 15.71 196 ALA D O 1
ATOM 9192 N N . ARG D 1 201 ? 19.281 47.870 -9.508 1.00 19.79 197 ARG D N 1
ATOM 9193 C CA . ARG D 1 201 ? 17.850 47.737 -9.636 1.00 20.85 197 ARG D CA 1
ATOM 9194 C C . ARG D 1 201 ? 17.059 48.078 -8.353 1.00 20.69 197 ARG D C 1
ATOM 9195 O O . ARG D 1 201 ? 17.530 47.889 -7.210 1.00 22.30 197 ARG D O 1
ATOM 9203 N N . ALA D 1 202 ? 15.861 48.606 -8.573 1.00 19.34 198 ALA D N 1
ATOM 9204 C CA . ALA D 1 202 ? 14.995 49.063 -7.489 1.00 17.81 198 ALA D CA 1
ATOM 9205 C C . ALA D 1 202 ? 14.854 48.021 -6.383 1.00 15.82 198 ALA D C 1
ATOM 9206 O O . ALA D 1 202 ? 14.215 46.996 -6.551 1.00 16.70 198 ALA D O 1
ATOM 9208 N N . ALA D 1 203 ? 15.457 48.322 -5.241 1.00 16.09 199 ALA D N 1
ATOM 9209 C CA . ALA D 1 203 ? 15.504 47.435 -4.124 1.00 16.27 199 ALA D CA 1
ATOM 9210 C C . ALA D 1 203 ? 14.132 46.972 -3.660 1.00 15.82 199 ALA D C 1
ATOM 9211 O O . ALA D 1 203 ? 13.952 45.841 -3.233 1.00 16.81 199 ALA D O 1
ATOM 9213 N N . ALA D 1 204 ? 13.154 47.855 -3.691 1.00 17.29 200 ALA D N 1
ATOM 9214 C CA . ALA D 1 204 ? 11.910 47.543 -3.030 1.00 18.17 200 ALA D CA 1
ATOM 9215 C C . ALA D 1 204 ? 10.915 46.872 -3.940 1.00 19.07 200 ALA D C 1
ATOM 9216 O O . ALA D 1 204 ? 9.809 46.558 -3.499 1.00 20.32 200 ALA D O 1
ATOM 9218 N N . LEU D 1 205 ? 11.301 46.717 -5.219 1.00 18.59 201 LEU D N 1
ATOM 9219 C CA . LEU D 1 205 ? 10.473 46.150 -6.290 1.00 17.87 201 LEU D CA 1
ATOM 9220 C C . LEU D 1 205 ? 10.862 44.740 -6.725 1.00 17.07 201 LEU D C 1
ATOM 9221 O O . LEU D 1 205 ? 10.147 44.089 -7.488 1.00 16.88 201 LEU D O 1
ATOM 9226 N N . ASN D 1 206 ? 11.958 44.232 -6.187 1.00 19.99 202 ASN D N 1
ATOM 9227 C CA . ASN D 1 206 ? 12.694 43.161 -6.855 1.00 19.16 202 ASN D CA 1
ATOM 9228 C C . ASN D 1 206 ? 13.244 42.164 -5.910 1.00 19.22 202 ASN D C 1
ATOM 9229 O O . ASN D 1 206 ? 13.597 42.513 -4.795 1.00 16.84 202 ASN D O 1
ATOM 9234 N N . ILE D 1 207 ? 13.302 40.924 -6.395 1.00 19.37 203 ILE D N 1
ATOM 9235 C CA . ILE D 1 207 ? 14.176 39.876 -5.880 1.00 18.17 203 ILE D CA 1
ATOM 9236 C C . ILE D 1 207 ? 15.490 39.967 -6.674 1.00 19.00 203 ILE D C 1
ATOM 9237 O O . ILE D 1 207 ? 15.505 39.791 -7.916 1.00 18.49 203 ILE D O 1
ATOM 9242 N N . VAL D 1 208 ? 16.561 40.240 -5.954 1.00 17.05 204 VAL D N 1
ATOM 9243 C CA . VAL D 1 208 ? 17.875 40.621 -6.505 1.00 17.72 204 VAL D CA 1
ATOM 9244 C C . VAL D 1 208 ? 19.007 39.693 -6.109 1.00 19.31 204 VAL D C 1
ATOM 9245 O O . VAL D 1 208 ? 19.449 39.641 -4.897 1.00 18.73 204 VAL D O 1
ATOM 9249 N N . PRO D 1 209 ? 19.459 38.882 -7.079 1.00 23.23 205 PRO D N 1
ATOM 9250 C CA . PRO D 1 209 ? 20.568 38.027 -6.721 1.00 25.16 205 PRO D CA 1
ATOM 9251 C C . PRO D 1 209 ? 21.842 38.834 -6.627 1.00 27.82 205 PRO D C 1
ATOM 9252 O O . PRO D 1 209 ? 22.117 39.695 -7.464 1.00 28.74 205 PRO D O 1
ATOM 9256 N N . THR D 1 210 ? 22.629 38.544 -5.614 1.00 30.07 206 THR D N 1
ATOM 9257 C CA . THR D 1 210 ? 23.812 39.303 -5.397 1.00 32.91 206 THR D CA 1
ATOM 9258 C C . THR D 1 210 ? 24.963 38.412 -4.895 1.00 33.55 206 THR D C 1
ATOM 9259 O O . THR D 1 210 ? 24.756 37.252 -4.477 1.00 33.71 206 THR D O 1
ATOM 9263 N N . SER D 1 211 ? 26.176 38.924 -5.031 1.00 34.51 207 SER D N 1
ATOM 9264 C CA . SER D 1 211 ? 27.365 38.165 -4.685 1.00 35.36 207 SER D CA 1
ATOM 9265 C C . SER D 1 211 ? 27.462 38.090 -3.181 1.00 36.33 207 SER D C 1
ATOM 9266 O O . SER D 1 211 ? 27.216 39.094 -2.496 1.00 39.09 207 SER D O 1
ATOM 9269 N N . THR D 1 212 ? 27.799 36.919 -2.661 1.00 36.10 208 THR D N 1
ATOM 9270 C CA . THR D 1 212 ? 28.184 36.805 -1.250 1.00 35.65 208 THR D CA 1
ATOM 9271 C C . THR D 1 212 ? 29.505 36.023 -1.066 1.00 36.00 208 THR D C 1
ATOM 9272 O O . THR D 1 212 ? 29.855 35.162 -1.880 1.00 36.41 208 THR D O 1
ATOM 9276 N N . GLY D 1 213 ? 30.252 36.362 -0.022 1.00 35.72 209 GLY D N 1
ATOM 9277 C CA . GLY D 1 213 ? 31.434 35.589 0.369 1.00 36.02 209 GLY D CA 1
ATOM 9278 C C . GLY D 1 213 ? 31.241 34.949 1.727 1.00 35.90 209 GLY D C 1
ATOM 9279 O O . GLY D 1 213 ? 32.168 34.377 2.297 1.00 35.21 209 GLY D O 1
ATOM 9280 N N . ALA D 1 214 ? 30.015 35.040 2.235 1.00 37.31 210 ALA D N 1
ATOM 9281 C CA . ALA D 1 214 ? 29.667 34.577 3.581 1.00 37.98 210 ALA D CA 1
ATOM 9282 C C . ALA D 1 214 ? 29.997 33.110 3.730 1.00 38.37 210 ALA D C 1
ATOM 9283 O O . ALA D 1 214 ? 30.412 32.677 4.782 1.00 37.62 210 ALA D O 1
ATOM 9285 N N . ALA D 1 215 ? 29.854 32.363 2.636 1.00 39.90 211 ALA D N 1
ATOM 9286 C CA . ALA D 1 215 ? 29.972 30.901 2.665 1.00 40.63 211 ALA D CA 1
ATOM 9287 C C . ALA D 1 215 ? 31.433 30.435 2.646 1.00 41.06 211 ALA D C 1
ATOM 9288 O O . ALA D 1 215 ? 31.773 29.419 3.229 1.00 40.55 211 ALA D O 1
ATOM 9290 N N . LYS D 1 216 ? 32.295 31.166 1.965 1.00 41.39 212 LYS D N 1
ATOM 9291 C CA . LYS D 1 216 ? 33.718 30.894 2.078 1.00 41.47 212 LYS D CA 1
ATOM 9292 C C . LYS D 1 216 ? 34.262 31.486 3.389 1.00 40.68 212 LYS D C 1
ATOM 9293 O O . LYS D 1 216 ? 35.103 30.879 4.047 1.00 40.95 212 LYS D O 1
ATOM 9299 N N . ALA D 1 217 ? 33.738 32.642 3.798 1.00 39.37 213 ALA D N 1
ATOM 9300 C CA . ALA D 1 217 ? 34.223 33.346 4.993 1.00 38.28 213 ALA D CA 1
ATOM 9301 C C . ALA D 1 217 ? 34.121 32.531 6.293 1.00 38.23 213 ALA D C 1
ATOM 9302 O O . ALA D 1 217 ? 34.872 32.772 7.256 1.00 37.52 213 ALA D O 1
ATOM 9304 N N . VAL D 1 218 ? 33.194 31.577 6.338 1.00 36.37 214 VAL D N 1
ATOM 9305 C CA . VAL D 1 218 ? 33.041 30.735 7.516 1.00 35.86 214 VAL D CA 1
ATOM 9306 C C . VAL D 1 218 ? 34.324 29.927 7.750 1.00 34.42 214 VAL D C 1
ATOM 9307 O O . VAL D 1 218 ? 34.680 29.643 8.898 1.00 33.70 214 VAL D O 1
ATOM 9311 N N . ALA D 1 219 ? 35.023 29.606 6.662 1.00 33.79 215 ALA D N 1
ATOM 9312 C CA . ALA D 1 219 ? 36.349 28.947 6.713 1.00 34.21 215 ALA D CA 1
ATOM 9313 C C . ALA D 1 219 ? 37.413 29.732 7.486 1.00 33.73 215 ALA D C 1
ATOM 9314 O O . ALA D 1 219 ? 38.341 29.126 8.030 1.00 35.02 215 ALA D O 1
ATOM 9316 N N . LEU D 1 220 ? 37.279 31.063 7.542 1.00 31.64 216 LEU D N 1
ATOM 9317 C CA . LEU D 1 220 ? 38.173 31.900 8.357 1.00 30.12 216 LEU D CA 1
ATOM 9318 C C . LEU D 1 220 ? 37.970 31.657 9.821 1.00 29.22 216 LEU D C 1
ATOM 9319 O O . LEU D 1 220 ? 38.911 31.747 10.622 1.00 29.28 216 LEU D O 1
ATOM 9324 N N . VAL D 1 221 ? 36.738 31.358 10.194 1.00 28.64 217 VAL D N 1
ATOM 9325 C CA . VAL D 1 221 ? 36.433 31.122 11.618 1.00 27.72 217 VAL D CA 1
ATOM 9326 C C . VAL D 1 221 ? 36.270 29.626 11.954 1.00 26.14 217 VAL D C 1
ATOM 9327 O O . VAL D 1 221 ? 36.396 29.202 13.113 1.00 24.54 217 VAL D O 1
ATOM 9331 N N . LEU D 1 222 ? 36.062 28.823 10.920 1.00 25.94 218 LEU D N 1
ATOM 9332 C CA . LEU D 1 222 ? 35.993 27.362 11.063 1.00 27.80 218 LEU D CA 1
ATOM 9333 C C . LEU D 1 222 ? 36.839 26.727 9.982 1.00 28.71 218 LEU D C 1
ATOM 9334 O O . LEU D 1 222 ? 36.350 26.440 8.874 1.00 26.90 218 LEU D O 1
ATOM 9339 N N . PRO D 1 223 ? 38.124 26.532 10.284 1.00 30.10 219 PRO D N 1
ATOM 9340 C CA . PRO D 1 223 ? 39.055 26.142 9.211 1.00 30.88 219 PRO D CA 1
ATOM 9341 C C . PRO D 1 223 ? 38.753 24.773 8.584 1.00 31.22 219 PRO D C 1
ATOM 9342 O O . PRO D 1 223 ? 39.127 24.515 7.437 1.00 29.87 219 PRO D O 1
ATOM 9346 N N . ASN D 1 224 ? 38.034 23.922 9.316 1.00 34.35 220 ASN D N 1
ATOM 9347 C CA . ASN D 1 224 ? 37.678 22.601 8.814 1.00 34.46 220 ASN D CA 1
ATOM 9348 C C . ASN D 1 224 ? 36.711 22.653 7.638 1.00 35.51 220 ASN D C 1
ATOM 9349 O O . ASN D 1 224 ? 36.534 21.644 6.933 1.00 35.01 220 ASN D O 1
ATOM 9354 N N . LEU D 1 225 ? 36.090 23.827 7.433 1.00 36.21 221 LEU D N 1
ATOM 9355 C CA . LEU D 1 225 ? 35.129 24.040 6.348 1.00 35.39 221 LEU D CA 1
ATOM 9356 C C . LEU D 1 225 ? 35.738 24.638 5.101 1.00 34.83 221 LEU D C 1
ATOM 9357 O O . LEU D 1 225 ? 35.004 24.997 4.194 1.00 35.09 221 LEU D O 1
ATOM 9362 N N . LYS D 1 226 ? 37.057 24.775 5.069 1.00 34.93 222 LYS D N 1
ATOM 9363 C CA . LYS D 1 226 ? 37.747 25.360 3.929 1.00 35.30 222 LYS D CA 1
ATOM 9364 C C . LYS D 1 226 ? 37.450 24.519 2.695 1.00 33.07 222 LYS D C 1
ATOM 9365 O O . LYS D 1 226 ? 37.496 23.281 2.730 1.00 30.72 222 LYS D O 1
ATOM 9371 N N . GLY D 1 227 ? 37.094 25.200 1.613 1.00 33.72 223 GLY D N 1
ATOM 9372 C CA . GLY D 1 227 ? 36.781 24.535 0.351 1.00 33.84 223 GLY D CA 1
ATOM 9373 C C . GLY D 1 227 ? 35.419 23.864 0.319 1.00 33.90 223 GLY D C 1
ATOM 9374 O O . GLY D 1 227 ? 34.974 23.426 -0.735 1.00 33.79 223 GLY D O 1
ATOM 9375 N N . LYS D 1 228 ? 34.726 23.794 1.451 1.00 34.43 224 LYS D N 1
ATOM 9376 C CA . LYS D 1 228 ? 33.519 22.966 1.497 1.00 35.40 224 LYS D CA 1
ATOM 9377 C C . LYS D 1 228 ? 32.169 23.691 1.235 1.00 35.61 224 LYS D C 1
ATOM 9378 O O . LYS D 1 228 ? 31.214 23.040 0.831 1.00 34.28 224 LYS D O 1
ATOM 9384 N N . LEU D 1 229 ? 32.098 25.011 1.451 1.00 35.40 225 LEU D N 1
ATOM 9385 C CA . LEU D 1 229 ? 30.837 25.753 1.296 1.00 35.54 225 LEU D CA 1
ATOM 9386 C C . LEU D 1 229 ? 30.850 26.766 0.150 1.00 35.66 225 LEU D C 1
ATOM 9387 O O . LEU D 1 229 ? 31.846 27.427 -0.110 1.00 35.20 225 LEU D O 1
ATOM 9392 N N . ASN D 1 230 ? 29.731 26.859 -0.553 1.00 35.86 226 ASN D N 1
ATOM 9393 C CA . ASN D 1 230 ? 29.514 27.969 -1.456 1.00 35.96 226 ASN D CA 1
ATOM 9394 C C . ASN D 1 230 ? 28.118 28.530 -1.216 1.00 35.35 226 ASN D C 1
ATOM 9395 O O . ASN D 1 230 ? 27.357 27.969 -0.447 1.00 34.65 226 ASN D O 1
ATOM 9400 N N . GLY D 1 231 ? 27.786 29.648 -1.851 1.00 34.76 227 GLY D N 1
ATOM 9401 C CA . GLY D 1 231 ? 26.439 30.201 -1.701 1.00 33.11 227 GLY D CA 1
ATOM 9402 C C . GLY D 1 231 ? 26.132 31.444 -2.498 1.00 31.61 227 GLY D C 1
ATOM 9403 O O . GLY D 1 231 ? 27.025 32.070 -3.074 1.00 30.95 227 GLY D O 1
ATOM 9404 N N . ILE D 1 232 ? 24.839 31.777 -2.520 1.00 30.31 228 ILE D N 1
ATOM 9405 C CA . ILE D 1 232 ? 24.345 33.040 -3.045 1.00 30.35 228 ILE D CA 1
ATOM 9406 C C . ILE D 1 232 ? 23.513 33.866 -2.040 1.00 28.69 228 ILE D C 1
ATOM 9407 O O . ILE D 1 232 ? 23.260 33.467 -0.897 1.00 29.69 228 ILE D O 1
ATOM 9412 N N . ALA D 1 233 ? 23.145 35.063 -2.459 1.00 27.73 229 ALA D N 1
ATOM 9413 C CA . ALA D 1 233 ? 22.269 35.900 -1.674 1.00 27.55 229 ALA D CA 1
ATOM 9414 C C . ALA D 1 233 ? 21.122 36.298 -2.589 1.00 27.09 229 ALA D C 1
ATOM 9415 O O . ALA D 1 233 ? 21.350 36.593 -3.757 1.00 27.26 229 ALA D O 1
ATOM 9417 N N . LEU D 1 234 ? 19.886 36.264 -2.081 1.00 25.70 230 LEU D N 1
ATOM 9418 C CA . LEU D 1 234 ? 18.774 36.922 -2.775 1.00 24.53 230 LEU D CA 1
ATOM 9419 C C . LEU D 1 234 ? 18.276 38.066 -1.927 1.00 23.04 230 LEU D C 1
ATOM 9420 O O . LEU D 1 234 ? 17.754 37.831 -0.837 1.00 22.82 230 LEU D O 1
ATOM 9425 N N . ARG D 1 235 ? 18.516 39.301 -2.367 1.00 20.22 231 ARG D N 1
ATOM 9426 C CA . ARG D 1 235 ? 17.875 40.456 -1.747 1.00 19.16 231 ARG D CA 1
ATOM 9427 C C . ARG D 1 235 ? 16.380 40.623 -2.142 1.00 19.29 231 ARG D C 1
ATOM 9428 O O . ARG D 1 235 ? 15.964 40.606 -3.350 1.00 17.45 231 ARG D O 1
ATOM 9436 N N . VAL D 1 236 ? 15.564 40.830 -1.112 1.00 17.87 232 VAL D N 1
ATOM 9437 C CA . VAL D 1 236 ? 14.131 40.910 -1.295 1.00 16.98 232 VAL D CA 1
ATOM 9438 C C . VAL D 1 236 ? 13.594 42.123 -0.579 1.00 15.68 232 VAL D C 1
ATOM 9439 O O . VAL D 1 236 ? 14.307 42.733 0.185 1.00 19.68 232 VAL D O 1
ATOM 9443 N N . PRO D 1 237 ? 12.378 42.563 -0.931 1.00 15.64 233 PRO D N 1
ATOM 9444 C CA . PRO D 1 237 ? 11.845 43.850 -0.428 1.00 14.27 233 PRO D CA 1
ATOM 9445 C C . PRO D 1 237 ? 11.352 43.925 1.012 1.00 15.11 233 PRO D C 1
ATOM 9446 O O . PRO D 1 237 ? 10.244 44.345 1.272 1.00 16.20 233 PRO D O 1
ATOM 9450 N N . THR D 1 238 ? 12.192 43.518 1.934 1.00 15.59 234 THR D N 1
ATOM 9451 C CA . THR D 1 238 ? 11.948 43.805 3.346 1.00 15.46 234 THR D CA 1
ATOM 9452 C C . THR D 1 238 ? 13.102 44.665 3.840 1.00 16.97 234 THR D C 1
ATOM 9453 O O . THR D 1 238 ? 14.206 44.544 3.357 1.00 17.06 234 THR D O 1
ATOM 9457 N N . PRO D 1 239 ? 12.845 45.561 4.818 1.00 19.24 235 PRO D N 1
ATOM 9458 C CA . PRO D 1 239 ? 13.893 46.498 5.221 1.00 19.17 235 PRO D CA 1
ATOM 9459 C C . PRO D 1 239 ? 14.895 45.979 6.257 1.00 19.11 235 PRO D C 1
ATOM 9460 O O . PRO D 1 239 ? 15.909 46.626 6.538 1.00 19.66 235 PRO D O 1
ATOM 9464 N N . ASN D 1 240 ? 14.598 44.810 6.792 1.00 18.41 236 ASN D N 1
ATOM 9465 C CA . ASN D 1 240 ? 15.417 44.229 7.801 1.00 19.01 236 ASN D CA 1
ATOM 9466 C C . ASN D 1 240 ? 14.895 42.834 8.179 1.00 17.62 236 ASN D C 1
ATOM 9467 O O . ASN D 1 240 ? 13.699 42.579 8.040 1.00 12.02 236 ASN D O 1
ATOM 9472 N N . VAL D 1 241 ? 15.808 42.024 8.743 1.00 20.80 237 VAL D N 1
ATOM 9473 C CA . VAL D 1 241 ? 15.686 40.571 9.077 1.00 19.77 237 VAL D CA 1
ATOM 9474 C C . VAL D 1 241 ? 15.938 39.781 7.802 1.00 20.87 237 VAL D C 1
ATOM 9475 O O . VAL D 1 241 ? 15.451 40.126 6.745 1.00 20.09 237 VAL D O 1
ATOM 9479 N N . SER D 1 242 ? 16.743 38.735 7.942 1.00 21.73 238 SER D N 1
ATOM 9480 C CA . SER D 1 242 ? 17.141 37.891 6.834 1.00 22.21 238 SER D CA 1
ATOM 9481 C C . SER D 1 242 ? 17.099 36.413 7.293 1.00 21.89 238 SER D C 1
ATOM 9482 O O . SER D 1 242 ? 16.867 36.087 8.452 1.00 18.98 238 SER D O 1
ATOM 9485 N N . VAL D 1 243 ? 17.329 35.510 6.383 1.00 23.74 239 VAL D N 1
ATOM 9486 C CA . VAL D 1 243 ? 17.232 34.115 6.731 1.00 24.73 239 VAL D CA 1
ATOM 9487 C C . VAL D 1 243 ? 18.265 33.382 5.899 1.00 26.73 239 VAL D C 1
ATOM 9488 O O . VAL D 1 243 ? 18.456 33.710 4.723 1.00 25.60 239 VAL D O 1
ATOM 9492 N N . VAL D 1 244 ? 18.982 32.431 6.503 1.00 27.24 240 VAL D N 1
ATOM 9493 C CA . VAL D 1 244 ? 19.826 31.559 5.680 1.00 27.63 240 VAL D CA 1
ATOM 9494 C C . VAL D 1 244 ? 19.265 30.148 5.587 1.00 28.11 240 VAL D C 1
ATOM 9495 O O . VAL D 1 244 ? 18.745 29.572 6.548 1.00 23.78 240 VAL D O 1
ATOM 9499 N N . ASP D 1 245 ? 19.357 29.674 4.347 1.00 27.68 241 ASP D N 1
ATOM 9500 C CA . ASP D 1 245 ? 18.987 28.367 3.880 1.00 29.77 241 ASP D CA 1
ATOM 9501 C C . ASP D 1 245 ? 20.269 27.546 3.538 1.00 29.32 241 ASP D C 1
ATOM 9502 O O . ASP D 1 245 ? 20.878 27.702 2.461 1.00 27.96 241 ASP D O 1
ATOM 9507 N N . LEU D 1 246 ? 20.645 26.655 4.442 1.00 29.75 242 LEU D N 1
ATOM 9508 C CA . LEU D 1 246 ? 21.814 25.791 4.263 1.00 30.50 242 LEU D CA 1
ATOM 9509 C C . LEU D 1 246 ? 21.421 24.365 3.894 1.00 30.30 242 LEU D C 1
ATOM 9510 O O . LEU D 1 246 ? 20.643 23.754 4.598 1.00 30.47 242 LEU D O 1
ATOM 9515 N N . VAL D 1 247 ? 21.963 23.849 2.793 1.00 30.66 243 VAL D N 1
ATOM 9516 C CA . VAL D 1 247 ? 21.890 22.427 2.487 1.00 31.93 243 VAL D CA 1
ATOM 9517 C C . VAL D 1 247 ? 23.307 21.797 2.595 1.00 33.23 243 VAL D C 1
ATOM 9518 O O . VAL D 1 247 ? 24.248 22.213 1.905 1.00 32.28 243 VAL D O 1
ATOM 9522 N N . VAL D 1 248 ? 23.469 20.815 3.488 1.00 34.57 244 VAL D N 1
ATOM 9523 C CA . VAL D 1 248 ? 24.741 20.088 3.587 1.00 35.04 244 VAL D CA 1
ATOM 9524 C C . VAL D 1 248 ? 24.574 18.559 3.520 1.00 36.11 244 VAL D C 1
ATOM 9525 O O . VAL D 1 248 ? 23.558 18.014 3.953 1.00 35.95 244 VAL D O 1
ATOM 9529 N N . GLN D 1 249 ? 25.586 17.897 2.952 1.00 37.23 245 GLN D N 1
ATOM 9530 C CA . GLN D 1 249 ? 25.729 16.446 3.016 1.00 37.31 245 GLN D CA 1
ATOM 9531 C C . GLN D 1 249 ? 26.576 16.119 4.221 1.00 37.19 245 GLN D C 1
ATOM 9532 O O . GLN D 1 249 ? 27.740 16.458 4.221 1.00 37.99 245 GLN D O 1
ATOM 9538 N N . VAL D 1 250 ? 25.990 15.517 5.260 1.00 38.17 246 VAL D N 1
ATOM 9539 C CA . VAL D 1 250 ? 26.753 15.152 6.445 1.00 38.52 246 VAL D CA 1
ATOM 9540 C C . VAL D 1 250 ? 27.264 13.713 6.329 1.00 39.29 246 VAL D C 1
ATOM 9541 O O . VAL D 1 250 ? 26.878 12.968 5.407 1.00 39.25 246 VAL D O 1
ATOM 9545 N N . SER D 1 251 ? 28.177 13.341 7.223 1.00 39.03 247 SER D N 1
ATOM 9546 C CA . SER D 1 251 ? 28.795 12.016 7.134 1.00 39.85 247 SER D CA 1
ATOM 9547 C C . SER D 1 251 ? 28.047 11.011 8.030 1.00 39.88 247 SER D C 1
ATOM 9548 O O . SER D 1 251 ? 27.802 9.888 7.603 1.00 39.54 247 SER D O 1
ATOM 9551 N N . LYS D 1 252 ? 27.636 11.455 9.225 1.00 39.83 248 LYS D N 1
ATOM 9552 C CA . LYS D 1 252 ? 26.700 10.721 10.091 1.00 40.38 248 LYS D CA 1
ATOM 9553 C C . LYS D 1 252 ? 25.216 10.835 9.654 1.00 41.48 248 LYS D C 1
ATOM 9554 O O . LYS D 1 252 ? 24.654 11.933 9.668 1.00 41.85 248 LYS D O 1
ATOM 9560 N N . LYS D 1 253 ? 24.585 9.713 9.273 1.00 42.14 249 LYS D N 1
ATOM 9561 C CA . LYS D 1 253 ? 23.138 9.679 8.945 1.00 41.69 249 LYS D CA 1
ATOM 9562 C C . LYS D 1 253 ? 22.276 10.154 10.109 1.00 41.02 249 LYS D C 1
ATOM 9563 O O . LYS D 1 253 ? 22.501 9.788 11.254 1.00 41.54 249 LYS D O 1
ATOM 9569 N N . THR D 1 254 ? 21.268 10.968 9.811 1.00 39.62 250 THR D N 1
ATOM 9570 C CA . THR D 1 254 ? 20.408 11.524 10.868 1.00 38.24 250 THR D CA 1
ATOM 9571 C C . THR D 1 254 ? 18.988 11.798 10.339 1.00 36.78 250 THR D C 1
ATOM 9572 O O . THR D 1 254 ? 18.617 11.312 9.281 1.00 35.78 250 THR D O 1
ATOM 9576 N N . PHE D 1 255 ? 18.209 12.557 11.092 1.00 36.89 251 PHE D N 1
ATOM 9577 C CA . PHE D 1 255 ? 16.807 12.863 10.746 1.00 37.79 251 PHE D CA 1
ATOM 9578 C C . PHE D 1 255 ? 16.433 14.179 11.438 1.00 38.26 251 PHE D C 1
ATOM 9579 O O . PHE D 1 255 ? 17.032 14.542 12.470 1.00 38.10 251 PHE D O 1
ATOM 9587 N N . ALA D 1 256 ? 15.457 14.904 10.896 1.00 38.69 252 ALA D N 1
ATOM 9588 C CA . ALA D 1 256 ? 15.215 16.285 11.367 1.00 37.62 252 ALA D CA 1
ATOM 9589 C C . ALA D 1 256 ? 15.256 16.445 12.874 1.00 37.00 252 ALA D C 1
ATOM 9590 O O . ALA D 1 256 ? 15.961 17.289 13.371 1.00 38.02 252 ALA D O 1
ATOM 9592 N N . GLU D 1 257 ? 14.499 15.650 13.611 1.00 37.42 253 GLU D N 1
ATOM 9593 C CA . GLU D 1 257 ? 14.407 15.834 15.070 1.00 37.78 253 GLU D CA 1
ATOM 9594 C C . GLU D 1 257 ? 15.786 15.690 15.734 1.00 36.79 253 GLU D C 1
ATOM 9595 O O . GLU D 1 257 ? 16.092 16.370 16.710 1.00 36.07 253 GLU D O 1
ATOM 9601 N N . GLU D 1 258 ? 16.622 14.825 15.169 1.00 36.00 254 GLU D N 1
ATOM 9602 C CA . GLU D 1 258 ? 17.975 14.615 15.686 1.00 36.30 254 GLU D CA 1
ATOM 9603 C C . GLU D 1 258 ? 18.794 15.921 15.528 1.00 35.93 254 GLU D C 1
ATOM 9604 O O . GLU D 1 258 ? 19.428 16.408 16.467 1.00 34.40 254 GLU D O 1
ATOM 9610 N N . VAL D 1 259 ? 18.753 16.468 14.318 1.00 35.06 255 VAL D N 1
ATOM 9611 C CA . VAL D 1 259 ? 19.393 17.724 14.004 1.00 34.03 255 VAL D CA 1
ATOM 9612 C C . VAL D 1 259 ? 18.920 18.890 14.894 1.00 32.81 255 VAL D C 1
ATOM 9613 O O . VAL D 1 259 ? 19.730 19.717 15.294 1.00 30.86 255 VAL D O 1
ATOM 9617 N N . ASN D 1 260 ? 17.616 18.945 15.188 1.00 32.19 256 ASN D N 1
ATOM 9618 C CA . ASN D 1 260 ? 17.021 20.029 15.963 1.00 32.18 256 ASN D CA 1
ATOM 9619 C C . ASN D 1 260 ? 17.342 19.933 17.449 1.00 32.69 256 ASN D C 1
ATOM 9620 O O . ASN D 1 260 ? 17.515 20.944 18.134 1.00 31.66 256 ASN D O 1
ATOM 9625 N N . ALA D 1 261 ? 17.374 18.701 17.959 1.00 33.53 257 ALA D N 1
ATOM 9626 C CA . ALA D 1 261 ? 17.728 18.434 19.364 1.00 32.79 257 ALA D CA 1
ATOM 9627 C C . ALA D 1 261 ? 19.196 18.806 19.618 1.00 32.06 257 ALA D C 1
ATOM 9628 O O . ALA D 1 261 ? 19.572 19.299 20.676 1.00 32.16 257 ALA D O 1
ATOM 9630 N N . ALA D 1 262 ? 20.016 18.554 18.617 1.00 32.59 258 ALA D N 1
ATOM 9631 C CA . ALA D 1 262 ? 21.421 18.955 18.623 1.00 31.87 258 ALA D CA 1
ATOM 9632 C C . ALA D 1 262 ? 21.577 20.495 18.676 1.00 31.27 258 ALA D C 1
ATOM 9633 O O . ALA D 1 262 ? 22.172 21.036 19.620 1.00 29.88 258 ALA D O 1
ATOM 9635 N N . PHE D 1 263 ? 21.003 21.213 17.695 1.00 31.19 259 PHE D N 1
ATOM 9636 C CA . PHE D 1 263 ? 20.923 22.685 17.801 1.00 31.11 259 PHE D CA 1
ATOM 9637 C C . PHE D 1 263 ? 20.372 23.056 19.156 1.00 31.24 259 PHE D C 1
ATOM 9638 O O . PHE D 1 263 ? 20.838 24.017 19.767 1.00 32.76 259 PHE D O 1
ATOM 9646 N N . ARG D 1 264 ? 19.407 22.285 19.651 1.00 33.72 260 ARG D N 1
ATOM 9647 C CA . ARG D 1 264 ? 18.775 22.608 20.949 1.00 34.48 260 ARG D CA 1
ATOM 9648 C C . ARG D 1 264 ? 19.676 22.407 22.166 1.00 35.71 260 ARG D C 1
ATOM 9649 O O . ARG D 1 264 ? 19.586 23.194 23.132 1.00 35.16 260 ARG D O 1
ATOM 9657 N N . ASP D 1 265 ? 20.506 21.350 22.165 1.00 36.84 261 ASP D N 1
ATOM 9658 C CA . ASP D 1 265 ? 21.512 21.171 23.247 1.00 37.22 261 ASP D CA 1
ATOM 9659 C C . ASP D 1 265 ? 22.526 22.344 23.243 1.00 36.00 261 ASP D C 1
ATOM 9660 O O . ASP D 1 265 ? 22.864 22.911 24.280 1.00 32.53 261 ASP D O 1
ATOM 9665 N N . SER D 1 266 ? 23.030 22.664 22.055 1.00 35.02 262 SER D N 1
ATOM 9666 C CA . SER D 1 266 ? 23.987 23.747 21.888 1.00 36.84 262 SER D CA 1
ATOM 9667 C C . SER D 1 266 ? 23.457 25.050 22.426 1.00 36.65 262 SER D C 1
ATOM 9668 O O . SER D 1 266 ? 24.131 25.739 23.200 1.00 36.06 262 SER D O 1
ATOM 9671 N N . ALA D 1 267 ? 22.232 25.377 22.014 1.00 37.69 263 ALA D N 1
ATOM 9672 C CA . ALA D 1 267 ? 21.540 26.597 22.446 1.00 38.18 263 ALA D CA 1
ATOM 9673 C C . ALA D 1 267 ? 21.543 26.720 23.965 1.00 38.63 263 ALA D C 1
ATOM 9674 O O . ALA D 1 267 ? 21.619 27.804 24.508 1.00 37.80 263 ALA D O 1
ATOM 9676 N N . GLU D 1 268 ? 21.438 25.584 24.642 1.00 40.79 264 GLU D N 1
ATOM 9677 C CA . GLU D 1 268 ? 21.470 25.514 26.104 1.00 41.46 264 GLU D CA 1
ATOM 9678 C C . GLU D 1 268 ? 22.873 25.685 26.716 1.00 41.04 264 GLU D C 1
ATOM 9679 O O . GLU D 1 268 ? 23.030 26.118 27.863 1.00 40.44 264 GLU D O 1
ATOM 9685 N N . LYS D 1 269 ? 23.891 25.342 25.939 1.00 40.99 265 LYS D N 1
ATOM 9686 C CA . LYS D 1 269 ? 25.231 25.150 26.457 1.00 41.59 265 LYS D CA 1
ATOM 9687 C C . LYS D 1 269 ? 26.288 26.072 25.809 1.00 40.82 265 LYS D C 1
ATOM 9688 O O . LYS D 1 269 ? 26.420 27.237 26.200 1.00 40.75 265 LYS D O 1
ATOM 9694 N N . GLU D 1 270 ? 27.025 25.578 24.815 1.00 40.53 266 GLU D N 1
ATOM 9695 C CA . GLU D 1 270 ? 28.175 26.335 24.275 1.00 39.82 266 GLU D CA 1
ATOM 9696 C C . GLU D 1 270 ? 27.791 27.526 23.396 1.00 39.53 266 GLU D C 1
ATOM 9697 O O . GLU D 1 270 ? 28.640 28.384 23.113 1.00 39.04 266 GLU D O 1
ATOM 9703 N N . LEU D 1 271 ? 26.527 27.581 22.965 1.00 38.01 267 LEU D N 1
ATOM 9704 C CA . LEU D 1 271 ? 26.067 28.683 22.147 1.00 36.48 267 LEU D CA 1
ATOM 9705 C C . LEU D 1 271 ? 24.968 29.428 22.857 1.00 36.40 267 LEU D C 1
ATOM 9706 O O . LEU D 1 271 ? 24.199 30.158 22.241 1.00 36.14 267 LEU D O 1
ATOM 9711 N N . LYS D 1 272 ? 24.903 29.279 24.172 1.00 36.47 268 LYS D N 1
ATOM 9712 C CA . LYS D 1 272 ? 23.927 30.048 24.918 1.00 35.55 268 LYS D CA 1
ATOM 9713 C C . LYS D 1 272 ? 24.044 31.535 24.555 1.00 35.20 268 LYS D C 1
ATOM 9714 O O . LYS D 1 272 ? 25.063 32.180 24.826 1.00 35.36 268 LYS D O 1
ATOM 9720 N N . GLY D 1 273 ? 22.992 32.077 23.953 1.00 33.42 269 GLY D N 1
ATOM 9721 C CA . GLY D 1 273 ? 22.903 33.511 23.759 1.00 32.67 269 GLY D CA 1
ATOM 9722 C C . GLY D 1 273 ? 23.272 33.915 22.354 1.00 31.01 269 GLY D C 1
ATOM 9723 O O . GLY D 1 273 ? 23.169 35.081 21.992 1.00 31.45 269 GLY D O 1
ATOM 9724 N N . ILE D 1 274 ? 23.681 32.932 21.573 1.00 30.28 270 ILE D N 1
ATOM 9725 C CA . ILE D 1 274 ? 24.124 33.128 20.212 1.00 30.89 270 ILE D CA 1
ATOM 9726 C C . ILE D 1 274 ? 23.258 32.333 19.242 1.00 30.91 270 ILE D C 1
ATOM 9727 O O . ILE D 1 274 ? 22.928 32.816 18.161 1.00 30.03 270 ILE D O 1
ATOM 9732 N N . LEU D 1 275 ? 22.913 31.111 19.638 1.00 32.22 271 LEU D N 1
ATOM 9733 C CA . LEU D 1 275 ? 22.089 30.197 18.837 1.00 32.00 271 LEU D CA 1
ATOM 9734 C C . LEU D 1 275 ? 20.799 29.909 19.646 1.00 32.57 271 LEU D C 1
ATOM 9735 O O . LEU D 1 275 ? 20.799 29.790 20.908 1.00 30.86 271 LEU D O 1
ATOM 9740 N N . ASP D 1 276 ? 19.690 29.883 18.903 1.00 32.54 272 ASP D N 1
ATOM 9741 C CA . ASP D 1 276 ? 18.358 29.661 19.456 1.00 31.39 272 ASP D CA 1
ATOM 9742 C C . ASP D 1 276 ? 17.552 28.818 18.516 1.00 30.36 272 ASP D C 1
ATOM 9743 O O . ASP D 1 276 ? 17.832 28.751 17.312 1.00 29.64 272 ASP D O 1
ATOM 9748 N N . VAL D 1 277 ? 16.527 28.183 19.066 1.00 29.22 273 VAL D N 1
ATOM 9749 C CA . VAL D 1 277 ? 15.688 27.300 18.290 1.00 29.04 273 VAL D CA 1
ATOM 9750 C C . VAL D 1 277 ? 14.259 27.807 18.383 1.00 28.09 273 VAL D C 1
ATOM 9751 O O . VAL D 1 277 ? 13.748 28.021 19.462 1.00 24.43 273 VAL D O 1
ATOM 9755 N N . CYS D 1 278 ? 13.609 27.978 17.239 1.00 29.52 274 CYS D N 1
ATOM 9756 C CA . CYS D 1 278 ? 12.229 28.462 17.269 1.00 28.99 274 CYS D CA 1
ATOM 9757 C C . CYS D 1 278 ? 11.228 27.376 16.893 1.00 27.71 274 CYS D C 1
ATOM 9758 O O . CYS D 1 278 ? 11.257 26.809 15.798 1.00 26.40 274 CYS D O 1
ATOM 9761 N N . ASP D 1 279 ? 10.309 27.097 17.810 1.00 27.80 275 ASP D N 1
ATOM 9762 C CA . ASP D 1 279 ? 9.314 26.044 17.563 1.00 27.50 275 ASP D CA 1
ATOM 9763 C C . ASP D 1 279 ? 7.905 26.595 17.324 1.00 27.33 275 ASP D C 1
ATOM 9764 O O . ASP D 1 279 ? 6.969 25.825 17.180 1.00 29.46 275 ASP D O 1
ATOM 9769 N N . GLU D 1 280 ? 7.763 27.915 17.232 1.00 27.40 276 GLU D N 1
ATOM 9770 C CA . GLU D 1 280 ? 6.531 28.518 16.742 1.00 25.49 276 GLU D CA 1
ATOM 9771 C C . GLU D 1 280 ? 6.598 28.934 15.269 1.00 25.08 276 GLU D C 1
ATOM 9772 O O . GLU D 1 280 ? 7.660 29.259 14.748 1.00 23.51 276 GLU D O 1
ATOM 9778 N N . PRO D 1 281 ? 5.443 28.929 14.599 1.00 23.30 277 PRO D N 1
ATOM 9779 C CA . PRO D 1 281 ? 5.339 29.255 13.168 1.00 22.42 277 PRO D CA 1
ATOM 9780 C C . PRO D 1 281 ? 5.339 30.773 12.955 1.00 21.10 277 PRO D C 1
ATOM 9781 O O . PRO D 1 281 ? 4.299 31.377 12.694 1.00 22.21 277 PRO D O 1
ATOM 9785 N N . LEU D 1 282 ? 6.516 31.380 13.113 1.00 21.20 278 LEU D N 1
ATOM 9786 C CA . LEU D 1 282 ? 6.676 32.833 13.061 1.00 20.99 278 LEU D CA 1
ATOM 9787 C C . LEU D 1 282 ? 7.154 33.286 11.680 1.00 19.92 278 LEU D C 1
ATOM 9788 O O . LEU D 1 282 ? 7.431 32.455 10.829 1.00 23.89 278 LEU D O 1
ATOM 9793 N N . VAL D 1 283 ? 7.244 34.602 11.476 1.00 19.99 279 VAL D N 1
ATOM 9794 C CA . VAL D 1 283 ? 7.631 35.180 10.159 1.00 21.51 279 VAL D CA 1
ATOM 9795 C C . VAL D 1 283 ? 8.706 36.241 10.401 1.00 20.87 279 VAL D C 1
ATOM 9796 O O . VAL D 1 283 ? 8.992 36.558 11.540 1.00 20.77 279 VAL D O 1
ATOM 9800 N N . SER D 1 284 ? 9.321 36.755 9.347 1.00 20.43 280 SER D N 1
ATOM 9801 C CA . SER D 1 284 ? 10.497 37.629 9.490 1.00 21.67 280 SER D CA 1
ATOM 9802 C C . SER D 1 284 ? 10.398 38.674 10.572 1.00 21.51 280 SER D C 1
ATOM 9803 O O . SER D 1 284 ? 11.267 38.744 11.464 1.00 21.31 280 SER D O 1
ATOM 9806 N N . VAL D 1 285 ? 9.334 39.460 10.497 1.00 19.97 281 VAL D N 1
ATOM 9807 C CA . VAL D 1 285 ? 9.166 40.612 11.345 1.00 20.07 281 VAL D CA 1
ATOM 9808 C C . VAL D 1 285 ? 9.293 40.214 12.811 1.00 20.02 281 VAL D C 1
ATOM 9809 O O . VAL D 1 285 ? 9.708 41.044 13.596 1.00 20.95 281 VAL D O 1
ATOM 9813 N N . ASP D 1 286 ? 8.959 38.959 13.164 1.00 21.26 282 ASP D N 1
ATOM 9814 C CA . ASP D 1 286 ? 8.959 38.512 14.596 1.00 21.54 282 ASP D CA 1
ATOM 9815 C C . ASP D 1 286 ? 10.363 38.377 15.172 1.00 22.62 282 ASP D C 1
ATOM 9816 O O . ASP D 1 286 ? 10.549 38.283 16.403 1.00 20.27 282 ASP D O 1
ATOM 9821 N N . PHE D 1 287 ? 11.349 38.326 14.271 1.00 21.68 283 PHE D N 1
ATOM 9822 C CA . PHE D 1 287 ? 12.754 38.219 14.674 1.00 22.15 283 PHE D CA 1
ATOM 9823 C C . PHE D 1 287 ? 13.446 39.576 14.727 1.00 21.12 283 PHE D C 1
ATOM 9824 O O . PHE D 1 287 ? 14.641 39.636 14.845 1.00 23.48 283 PHE D O 1
ATOM 9832 N N . ARG D 1 288 ? 12.690 40.662 14.700 1.00 19.02 284 ARG D N 1
ATOM 9833 C CA . ARG D 1 288 ? 13.276 41.967 14.900 1.00 22.03 284 ARG D CA 1
ATOM 9834 C C . ARG D 1 288 ? 13.764 42.077 16.316 1.00 22.75 284 ARG D C 1
ATOM 9835 O O . ARG D 1 288 ? 13.070 41.680 17.209 1.00 18.87 284 ARG D O 1
ATOM 9843 N N . CYS D 1 289 ? 14.975 42.615 16.472 1.00 23.74 285 CYS D N 1
ATOM 9844 C CA . CYS D 1 289 ? 15.581 42.844 17.752 1.00 23.47 285 CYS D CA 1
ATOM 9845 C C . CYS D 1 289 ? 15.936 41.547 18.528 1.00 24.37 285 CYS D C 1
ATOM 9846 O O . CYS D 1 289 ? 16.173 41.562 19.748 1.00 25.65 285 CYS D O 1
ATOM 9849 N N . SER D 1 290 ? 15.979 40.438 17.801 1.00 23.93 286 SER D N 1
ATOM 9850 C CA . SER D 1 290 ? 16.602 39.203 18.278 1.00 24.32 286 SER D CA 1
ATOM 9851 C C . SER D 1 290 ? 18.112 39.420 18.507 1.00 24.20 286 SER D C 1
ATOM 9852 O O . SER D 1 290 ? 18.862 39.772 17.576 1.00 21.54 286 SER D O 1
ATOM 9855 N N . ASP D 1 291 ? 18.509 39.190 19.748 1.00 23.95 287 ASP D N 1
ATOM 9856 C CA . ASP D 1 291 ? 19.906 39.238 20.207 1.00 25.70 287 ASP D CA 1
ATOM 9857 C C . ASP D 1 291 ? 20.741 38.008 19.813 1.00 26.77 287 ASP D C 1
ATOM 9858 O O . ASP D 1 291 ? 21.926 37.971 20.114 1.00 26.18 287 ASP D O 1
ATOM 9863 N N . PHE D 1 292 ? 20.125 37.016 19.150 1.00 26.53 288 PHE D N 1
ATOM 9864 C CA . PHE D 1 292 ? 20.783 35.795 18.763 1.00 26.03 288 PHE D CA 1
ATOM 9865 C C . PHE D 1 292 ? 21.326 35.939 17.347 1.00 26.72 288 PHE D C 1
ATOM 9866 O O . PHE D 1 292 ? 20.633 36.435 16.459 1.00 25.34 288 PHE D O 1
ATOM 9874 N N . SER D 1 293 ? 22.560 35.489 17.135 1.00 25.61 289 SER D N 1
ATOM 9875 C CA . SER D 1 293 ? 23.148 35.540 15.818 1.00 24.78 289 SER D CA 1
ATOM 9876 C C . SER D 1 293 ? 22.361 34.612 14.920 1.00 23.96 289 SER D C 1
ATOM 9877 O O . SER D 1 293 ? 22.313 34.814 13.703 1.00 23.42 289 SER D O 1
ATOM 9880 N N . THR D 1 294 ? 21.779 33.562 15.511 1.00 23.64 290 THR D N 1
ATOM 9881 C CA . THR D 1 294 ? 21.085 32.555 14.708 1.00 25.10 290 THR D CA 1
ATOM 9882 C C . THR D 1 294 ? 19.902 31.902 15.427 1.00 25.01 290 THR D C 1
ATOM 9883 O O . THR D 1 294 ? 20.010 31.455 16.574 1.00 26.80 290 THR D O 1
ATOM 9887 N N . THR D 1 295 ? 18.766 31.868 14.735 1.00 25.56 291 THR D N 1
ATOM 9888 C CA . THR D 1 295 ? 17.530 31.256 15.268 1.00 25.31 291 THR D CA 1
ATOM 9889 C C . THR D 1 295 ? 17.057 30.214 14.279 1.00 26.19 291 THR D C 1
ATOM 9890 O O . THR D 1 295 ? 16.598 30.520 13.159 1.00 25.82 291 THR D O 1
ATOM 9894 N N . ILE D 1 296 ? 17.217 28.957 14.688 1.00 26.03 292 ILE D N 1
ATOM 9895 C CA . ILE D 1 296 ? 16.791 27.845 13.879 1.00 26.22 292 ILE D CA 1
ATOM 9896 C C . ILE D 1 296 ? 15.260 27.837 13.718 1.00 25.52 292 ILE D C 1
ATOM 9897 O O . ILE D 1 296 ? 14.543 27.974 14.690 1.00 24.91 292 ILE D O 1
ATOM 9902 N N . ASP D 1 297 ? 14.769 27.692 12.493 1.00 23.58 293 ASP D N 1
ATOM 9903 C CA . ASP D 1 297 ? 13.338 27.459 12.324 1.00 25.30 293 ASP D CA 1
ATOM 9904 C C . ASP D 1 297 ? 13.083 25.961 12.283 1.00 24.23 293 ASP D C 1
ATOM 9905 O O . ASP D 1 297 ? 13.142 25.340 11.228 1.00 24.22 293 ASP D O 1
ATOM 9910 N N . SER D 1 298 ? 12.795 25.4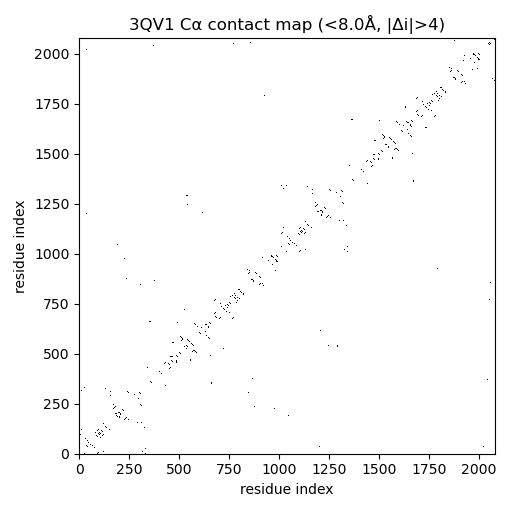07 13.452 1.00 25.30 294 SER D N 1
ATOM 9911 C CA . SER D 1 298 ? 12.789 23.943 13.653 1.00 27.16 294 SER D CA 1
ATOM 9912 C C . SER D 1 298 ? 11.760 23.246 12.759 1.00 28.16 294 SER D C 1
ATOM 9913 O O . SER D 1 298 ? 12.044 22.212 12.150 1.00 30.76 294 SER D O 1
ATOM 9916 N N . SER D 1 299 ? 10.596 23.862 12.590 1.00 29.52 295 SER D N 1
ATOM 9917 C CA . SER D 1 299 ? 9.559 23.290 11.724 1.00 29.72 295 SER D CA 1
ATOM 9918 C C . SER D 1 299 ? 10.016 23.084 10.295 1.00 29.79 295 SER D C 1
ATOM 9919 O O . SER D 1 299 ? 9.438 22.274 9.564 1.00 30.26 295 SER D O 1
ATOM 9922 N N . LEU D 1 300 ? 11.044 23.814 9.871 1.00 30.00 296 LEU D N 1
ATOM 9923 C CA . LEU D 1 300 ? 11.515 23.721 8.476 1.00 28.49 296 LEU D CA 1
ATOM 9924 C C . LEU D 1 300 ? 12.699 22.756 8.290 1.00 27.87 296 LEU D C 1
ATOM 9925 O O . LEU D 1 300 ? 13.084 22.459 7.149 1.00 24.02 296 LEU D O 1
ATOM 9930 N N . THR D 1 301 ? 13.276 22.267 9.396 1.00 28.47 297 THR D N 1
ATOM 9931 C CA . THR D 1 301 ? 14.427 21.327 9.326 1.00 29.51 297 THR D CA 1
ATOM 9932 C C . THR D 1 301 ? 13.995 20.066 8.563 1.00 31.20 297 THR D C 1
ATOM 9933 O O . THR D 1 301 ? 12.935 19.487 8.824 1.00 31.99 297 THR D O 1
ATOM 9937 N N . MET D 1 302 ? 14.806 19.694 7.583 1.00 32.68 298 MET D N 1
ATOM 9938 C CA . MET D 1 302 ? 14.569 18.539 6.706 1.00 33.89 298 MET D CA 1
ATOM 9939 C C . MET D 1 302 ? 15.831 17.694 6.613 1.00 34.73 298 MET D C 1
ATOM 9940 O O . MET D 1 302 ? 16.931 18.228 6.726 1.00 34.84 298 MET D O 1
ATOM 9945 N N . VAL D 1 303 ? 15.672 16.396 6.333 1.00 35.28 299 VAL D N 1
ATOM 9946 C CA . VAL D 1 303 ? 16.779 15.504 5.949 1.00 34.98 299 VAL D CA 1
ATOM 9947 C C . VAL D 1 303 ? 16.299 14.646 4.786 1.00 35.76 299 VAL D C 1
ATOM 9948 O O . VAL D 1 303 ? 15.276 13.987 4.887 1.00 34.50 299 VAL D O 1
ATOM 9952 N N . MET D 1 304 ? 17.000 14.688 3.661 1.00 37.62 300 MET D N 1
ATOM 9953 C CA . MET D 1 304 ? 16.700 13.792 2.537 1.00 39.24 300 MET D CA 1
ATOM 9954 C C . MET D 1 304 ? 17.793 12.739 2.482 1.00 39.14 300 MET D C 1
ATOM 9955 O O . MET D 1 304 ? 18.957 13.065 2.678 1.00 38.24 300 MET D O 1
ATOM 9960 N N . GLY D 1 305 ? 17.418 11.483 2.225 1.00 39.18 301 GLY D N 1
ATOM 9961 C CA . GLY D 1 305 ? 18.396 10.404 2.011 1.00 38.70 301 GLY D CA 1
ATOM 9962 C C . GLY D 1 305 ? 19.326 10.151 3.189 1.00 38.38 301 GLY D C 1
ATOM 9963 O O . GLY D 1 305 ? 20.466 9.737 3.018 1.00 39.84 301 GLY D O 1
ATOM 9964 N N . ASP D 1 306 ? 18.843 10.407 4.394 1.00 38.08 302 ASP D N 1
ATOM 9965 C CA . ASP D 1 306 ? 19.618 10.206 5.608 1.00 37.99 302 ASP D CA 1
ATOM 9966 C C . ASP D 1 306 ? 20.718 11.253 5.817 1.00 36.56 302 ASP D C 1
ATOM 9967 O O . ASP D 1 306 ? 21.005 11.624 6.948 1.00 34.97 302 ASP D O 1
ATOM 9972 N N . ASP D 1 307 ? 21.315 11.759 4.745 1.00 36.01 303 ASP D N 1
ATOM 9973 C CA . ASP D 1 307 ? 22.475 12.638 4.909 1.00 36.30 303 ASP D CA 1
ATOM 9974 C C . ASP D 1 307 ? 22.465 14.003 4.165 1.00 35.70 303 ASP D C 1
ATOM 9975 O O . ASP D 1 307 ? 23.479 14.672 4.132 1.00 36.65 303 ASP D O 1
ATOM 9980 N N . MET D 1 308 ? 21.351 14.420 3.568 1.00 36.40 304 MET D N 1
ATOM 9981 C CA . MET D 1 308 ? 21.246 15.789 3.044 1.00 35.64 304 MET D CA 1
ATOM 9982 C C . MET D 1 308 ? 20.344 16.612 3.952 1.00 34.76 304 MET D C 1
ATOM 9983 O O . MET D 1 308 ? 19.133 16.594 3.840 1.00 34.69 304 MET D O 1
ATOM 9988 N N . VAL D 1 309 ? 20.972 17.316 4.881 1.00 34.22 305 VAL D N 1
ATOM 9989 C CA . VAL D 1 309 ? 20.289 18.178 5.826 1.00 33.31 305 VAL D CA 1
ATOM 9990 C C . VAL D 1 309 ? 20.068 19.600 5.272 1.00 32.62 305 VAL D C 1
ATOM 9991 O O . VAL D 1 309 ? 21.027 20.270 4.887 1.00 32.37 305 VAL D O 1
ATOM 9995 N N . LYS D 1 310 ? 18.805 20.034 5.224 1.00 31.18 306 LYS D N 1
ATOM 9996 C CA . LYS D 1 310 ? 18.434 21.436 4.965 1.00 30.32 306 LYS D CA 1
ATOM 9997 C C . LYS D 1 310 ? 18.024 22.136 6.259 1.00 29.16 306 LYS D C 1
ATOM 9998 O O . LYS D 1 310 ? 17.171 21.649 7.005 1.00 28.37 306 LYS D O 1
ATOM 10004 N N . VAL D 1 311 ? 18.636 23.287 6.530 1.00 29.05 307 VAL D N 1
ATOM 10005 C CA . VAL D 1 311 ? 18.410 24.003 7.799 1.00 27.36 307 VAL D CA 1
ATOM 10006 C C . VAL D 1 311 ? 18.160 25.480 7.492 1.00 26.71 307 VAL D C 1
ATOM 10007 O O . VAL D 1 311 ? 18.840 26.049 6.645 1.00 27.10 307 VAL D O 1
ATOM 10011 N N . ILE D 1 312 ? 17.186 26.073 8.185 1.00 25.62 308 ILE D N 1
ATOM 10012 C CA . ILE D 1 312 ? 16.742 27.457 7.982 1.00 24.69 308 ILE D CA 1
ATOM 10013 C C . ILE D 1 312 ? 16.901 28.234 9.257 1.00 23.99 308 ILE D C 1
ATOM 10014 O O . ILE D 1 312 ? 16.394 27.819 10.322 1.00 21.22 308 ILE D O 1
ATOM 10019 N N . ALA D 1 313 ? 17.625 29.354 9.164 1.00 23.29 309 ALA D N 1
ATOM 10020 C CA . ALA D 1 313 ? 17.886 30.159 10.349 1.00 23.31 309 ALA D CA 1
ATOM 10021 C C . ALA D 1 313 ? 17.599 31.615 10.113 1.00 22.22 309 ALA D C 1
ATOM 10022 O O . ALA D 1 313 ? 17.842 32.129 9.024 1.00 23.09 309 ALA D O 1
ATOM 10024 N N . TRP D 1 314 ? 17.164 32.285 11.176 1.00 22.15 310 TRP D N 1
ATOM 10025 C CA . TRP D 1 314 ? 16.775 33.670 11.121 1.00 21.90 310 TRP D CA 1
ATOM 10026 C C . TRP D 1 314 ? 17.761 34.588 11.799 1.00 22.73 310 TRP D C 1
ATOM 10027 O O . TRP D 1 314 ? 18.280 34.265 12.891 1.00 25.99 310 TRP D O 1
ATOM 10038 N N . TYR D 1 315 ? 17.991 35.773 11.211 1.00 21.55 311 TYR D N 1
ATOM 10039 C CA . TYR D 1 315 ? 18.776 36.820 11.911 1.00 20.04 311 TYR D CA 1
ATOM 10040 C C . TYR D 1 315 ? 18.295 38.217 11.605 1.00 19.12 311 TYR D C 1
ATOM 10041 O O . TYR D 1 315 ? 17.955 38.551 10.460 1.00 19.41 311 TYR D O 1
ATOM 10050 N N . ASP D 1 316 ? 18.265 39.030 12.654 1.00 16.61 312 ASP D N 1
ATOM 10051 C CA . ASP D 1 316 ? 18.137 40.478 12.536 1.00 17.91 312 ASP D CA 1
ATOM 10052 C C . ASP D 1 316 ? 19.522 41.011 12.099 1.00 18.55 312 ASP D C 1
ATOM 10053 O O . ASP D 1 316 ? 20.401 41.303 12.913 1.00 18.95 312 ASP D O 1
ATOM 10058 N N . ASN D 1 317 ? 19.702 41.096 10.779 1.00 17.49 313 ASN D N 1
ATOM 10059 C CA . ASN D 1 317 ? 20.977 41.545 10.198 1.00 17.51 313 ASN D CA 1
ATOM 10060 C C . ASN D 1 317 ? 21.562 42.883 10.680 1.00 16.78 313 ASN D C 1
ATOM 10061 O O . ASN D 1 317 ? 22.776 43.024 10.751 1.00 18.52 313 ASN D O 1
ATOM 10066 N N . GLU D 1 318 ? 20.729 43.870 10.993 1.00 18.51 314 GLU D N 1
ATOM 10067 C CA . GLU D 1 318 ? 21.185 45.082 11.648 1.00 17.00 314 GLU D CA 1
ATOM 10068 C C . GLU D 1 318 ? 21.424 44.891 13.188 1.00 16.79 314 GLU D C 1
ATOM 10069 O O . GLU D 1 318 ? 22.519 45.096 13.695 1.00 18.50 314 GLU D O 1
ATOM 10075 N N . TRP D 1 319 ? 20.392 44.534 13.932 1.00 17.83 315 TRP D N 1
ATOM 10076 C CA . TRP D 1 319 ? 20.473 44.561 15.433 1.00 17.97 315 TRP D CA 1
ATOM 10077 C C . TRP D 1 319 ? 21.299 43.439 16.050 1.00 19.57 315 TRP D C 1
ATOM 10078 O O . TRP D 1 319 ? 22.017 43.628 17.077 1.00 22.62 315 TRP D O 1
ATOM 10089 N N . GLY D 1 320 ? 21.141 42.250 15.507 1.00 21.14 316 GLY D N 1
ATOM 10090 C CA . GLY D 1 320 ? 21.752 41.052 16.132 1.00 21.27 316 GLY D CA 1
ATOM 10091 C C . GLY D 1 320 ? 23.249 41.026 15.883 1.00 20.91 316 GLY D C 1
ATOM 10092 O O . GLY D 1 320 ? 24.026 40.794 16.793 1.00 19.72 316 GLY D O 1
ATOM 10093 N N . TYR D 1 321 ? 23.633 41.310 14.644 1.00 19.21 317 TYR D N 1
ATOM 10094 C CA . TYR D 1 321 ? 25.018 41.629 14.283 1.00 19.10 317 TYR D CA 1
ATOM 10095 C C . TYR D 1 321 ? 25.665 42.767 15.091 1.00 17.38 317 TYR D C 1
ATOM 10096 O O . TYR D 1 321 ? 26.831 42.688 15.420 1.00 18.06 317 TYR D O 1
ATOM 10105 N N . SER D 1 322 ? 24.939 43.825 15.384 1.00 16.22 318 SER D N 1
ATOM 10106 C CA . SER D 1 322 ? 25.509 44.926 16.152 1.00 18.74 318 SER D CA 1
ATOM 10107 C C . SER D 1 322 ? 25.728 44.516 17.624 1.00 19.68 318 SER D C 1
ATOM 10108 O O . SER D 1 322 ? 26.650 45.020 18.279 1.00 17.30 318 SER D O 1
ATOM 10111 N N . GLN D 1 323 ? 24.878 43.611 18.113 1.00 19.79 319 GLN D N 1
ATOM 10112 C CA . GLN D 1 323 ? 25.053 43.047 19.470 1.00 20.87 319 GLN D CA 1
ATOM 10113 C C . GLN D 1 323 ? 26.328 42.212 19.525 1.00 21.21 319 GLN D C 1
ATOM 10114 O O . GLN D 1 323 ? 27.051 42.290 20.479 1.00 21.77 319 GLN D O 1
ATOM 10120 N N . ARG D 1 324 ? 26.620 41.459 18.471 1.00 22.22 320 ARG D N 1
ATOM 10121 C CA . ARG D 1 324 ? 27.940 40.839 18.285 1.00 23.20 320 ARG D CA 1
ATOM 10122 C C . ARG D 1 324 ? 29.116 41.814 18.145 1.00 24.31 320 ARG D C 1
ATOM 10123 O O . ARG D 1 324 ? 30.174 41.541 18.683 1.00 26.17 320 ARG D O 1
ATOM 10131 N N . VAL D 1 325 ? 28.981 42.899 17.388 1.00 25.14 321 VAL D N 1
ATOM 10132 C CA . VAL D 1 325 ? 30.008 43.960 17.411 1.00 26.02 321 VAL D CA 1
ATOM 10133 C C . VAL D 1 325 ? 30.261 44.444 18.857 1.00 26.84 321 VAL D C 1
ATOM 10134 O O . VAL D 1 325 ? 31.401 44.582 19.300 1.00 26.02 321 VAL D O 1
ATOM 10138 N N . VAL D 1 326 ? 29.187 44.702 19.599 1.00 27.65 322 VAL D N 1
ATOM 10139 C CA . VAL D 1 326 ? 29.325 45.070 21.016 1.00 25.97 322 VAL D CA 1
ATOM 10140 C C . VAL D 1 326 ? 30.090 43.987 21.743 1.00 25.45 322 VAL D C 1
ATOM 10141 O O . VAL D 1 326 ? 31.094 44.291 22.363 1.00 26.78 322 VAL D O 1
ATOM 10145 N N . ASP D 1 327 ? 29.647 42.739 21.664 1.00 24.18 323 ASP D N 1
ATOM 10146 C CA . ASP D 1 327 ? 30.356 41.634 22.329 1.00 25.17 323 ASP D CA 1
ATOM 10147 C C . ASP D 1 327 ? 31.860 41.435 21.954 1.00 25.88 323 ASP D C 1
ATOM 10148 O O . ASP D 1 327 ? 32.665 41.071 22.807 1.00 28.39 323 ASP D O 1
ATOM 10153 N N . LEU D 1 328 ? 32.235 41.592 20.692 1.00 24.07 324 LEU D N 1
ATOM 10154 C CA . LEU D 1 328 ? 33.636 41.550 20.327 1.00 23.57 324 LEU D CA 1
ATOM 10155 C C . LEU D 1 328 ? 34.413 42.701 20.974 1.00 24.23 324 LEU D C 1
ATOM 10156 O O . LEU D 1 328 ? 35.569 42.533 21.361 1.00 24.87 324 LEU D O 1
ATOM 10161 N N . ALA D 1 329 ? 33.790 43.871 21.067 1.00 24.15 325 ALA D N 1
ATOM 10162 C CA . ALA D 1 329 ? 34.415 45.021 21.641 1.00 24.41 325 ALA D CA 1
ATOM 10163 C C . ALA D 1 329 ? 34.586 44.829 23.154 1.00 25.38 325 ALA D C 1
ATOM 10164 O O . ALA D 1 329 ? 35.463 45.452 23.763 1.00 28.01 325 ALA D O 1
ATOM 10166 N N . ASP D 1 330 ? 33.725 44.015 23.756 1.00 25.31 326 ASP D N 1
ATOM 10167 C CA . ASP D 1 330 ? 33.839 43.673 25.183 1.00 27.19 326 ASP D CA 1
ATOM 10168 C C . ASP D 1 330 ? 34.994 42.683 25.382 1.00 28.15 326 ASP D C 1
ATOM 10169 O O . ASP D 1 330 ? 35.685 42.722 26.375 1.00 29.43 326 ASP D O 1
ATOM 10174 N N . ILE D 1 331 ? 35.200 41.806 24.412 1.00 29.34 327 ILE D N 1
ATOM 10175 C CA . ILE D 1 331 ? 36.325 40.888 24.443 1.00 30.29 327 ILE D CA 1
ATOM 10176 C C . ILE D 1 331 ? 37.649 41.648 24.252 1.00 30.98 327 ILE D C 1
ATOM 10177 O O . ILE D 1 331 ? 38.626 41.368 24.939 1.00 33.49 327 ILE D O 1
ATOM 10182 N N . VAL D 1 332 ? 37.674 42.598 23.328 1.00 31.47 328 VAL D N 1
ATOM 10183 C CA . VAL D 1 332 ? 38.814 43.497 23.152 1.00 31.60 328 VAL D CA 1
ATOM 10184 C C . VAL D 1 332 ? 39.149 44.280 24.442 1.00 32.62 328 VAL D C 1
ATOM 10185 O O . VAL D 1 332 ? 40.332 44.406 24.829 1.00 30.75 328 VAL D O 1
ATOM 10189 N N . ALA D 1 333 ? 38.111 44.788 25.107 1.00 32.83 329 ALA D N 1
ATOM 10190 C CA . ALA D 1 333 ? 38.279 45.588 26.324 1.00 34.44 329 ALA D CA 1
ATOM 10191 C C . ALA D 1 333 ? 38.666 44.771 27.556 1.00 36.14 329 ALA D C 1
ATOM 10192 O O . ALA D 1 333 ? 39.381 45.242 28.453 1.00 36.38 329 ALA D O 1
ATOM 10194 N N . ASN D 1 334 ? 38.155 43.555 27.616 1.00 37.67 330 ASN D N 1
ATOM 10195 C CA . ASN D 1 334 ? 38.523 42.636 28.687 1.00 39.00 330 ASN D CA 1
ATOM 10196 C C . ASN D 1 334 ? 39.962 42.117 28.564 1.00 40.21 330 ASN D C 1
ATOM 10197 O O . ASN D 1 334 ? 40.566 41.745 29.572 1.00 41.56 330 ASN D O 1
ATOM 10202 N N . ASN D 1 335 ? 40.491 42.085 27.342 1.00 40.48 331 ASN D N 1
ATOM 10203 C CA . ASN D 1 335 ? 41.859 41.638 27.086 1.00 41.40 331 ASN D CA 1
ATOM 10204 C C . ASN D 1 335 ? 42.859 42.774 26.951 1.00 41.31 331 ASN D C 1
ATOM 10205 O O . ASN D 1 335 ? 43.947 42.582 26.437 1.00 41.38 331 ASN D O 1
ATOM 10210 N N . TRP D 1 336 ? 42.504 43.955 27.420 1.00 41.71 332 TRP D N 1
ATOM 10211 C CA . TRP D 1 336 ? 43.380 45.107 27.275 1.00 42.77 332 TRP D CA 1
ATOM 10212 C C . TRP D 1 336 ? 44.643 44.898 28.108 1.00 44.44 332 TRP D C 1
ATOM 10213 O O . TRP D 1 336 ? 44.684 44.058 29.004 1.00 43.96 332 TRP D O 1
ATOM 10224 N N . LYS D 1 337 ? 45.667 45.668 27.757 1.00 47.86 333 LYS D N 1
ATOM 10225 C CA . LYS D 1 337 ? 46.954 45.715 28.439 1.00 49.17 333 LYS D CA 1
ATOM 10226 C C . LYS D 1 337 ? 47.603 47.078 28.063 1.00 51.16 333 LYS D C 1
ATOM 10227 O O . LYS D 1 337 ? 48.020 47.855 28.932 1.00 52.81 333 LYS D O 1
ATOM 10234 N N . LYS E 1 2 ? 28.881 144.150 38.322 1.00 53.21 0 LYS E N 1
ATOM 10235 C CA . LYS E 1 2 ? 28.589 143.494 37.016 1.00 53.00 0 LYS E CA 1
ATOM 10236 C C . LYS E 1 2 ? 28.519 144.523 35.889 1.00 53.08 0 LYS E C 1
ATOM 10237 O O . LYS E 1 2 ? 27.827 145.541 35.980 1.00 54.25 0 LYS E O 1
ATOM 10243 N N . LEU E 1 3 ? 29.270 144.259 34.830 1.00 52.23 1 LEU E N 1
ATOM 10244 C CA . LEU E 1 3 ? 29.358 145.173 33.708 1.00 50.80 1 LEU E CA 1
ATOM 10245 C C . LEU E 1 3 ? 28.022 145.189 32.987 1.00 49.81 1 LEU E C 1
ATOM 10246 O O . LEU E 1 3 ? 27.379 144.157 32.834 1.00 50.32 1 LEU E O 1
ATOM 10251 N N . LYS E 1 4 ? 27.612 146.366 32.539 1.00 48.70 2 LYS E N 1
ATOM 10252 C CA . LYS E 1 4 ? 26.346 146.532 31.842 1.00 47.67 2 LYS E CA 1
ATOM 10253 C C . LYS E 1 4 ? 26.571 146.458 30.335 1.00 46.43 2 LYS E C 1
ATOM 10254 O O . LYS E 1 4 ? 27.307 147.278 29.787 1.00 46.18 2 LYS E O 1
ATOM 10260 N N . VAL E 1 5 ? 25.940 145.470 29.676 1.00 44.67 3 VAL E N 1
ATOM 10261 C CA . VAL E 1 5 ? 26.193 145.209 28.260 1.00 42.75 3 VAL E CA 1
ATOM 10262 C C . VAL E 1 5 ? 24.990 145.540 27.405 1.00 41.28 3 VAL E C 1
ATOM 10263 O O . VAL E 1 5 ? 23.859 145.312 27.803 1.00 42.16 3 VAL E O 1
ATOM 10267 N N . ALA E 1 6 ? 25.250 146.040 26.205 1.00 39.99 4 ALA E N 1
ATOM 10268 C CA . ALA E 1 6 ? 24.213 146.325 25.224 1.00 38.62 4 ALA E CA 1
ATOM 10269 C C . ALA E 1 6 ? 24.586 145.708 23.882 1.00 37.84 4 ALA E C 1
ATOM 10270 O O . ALA E 1 6 ? 25.767 145.724 23.490 1.00 36.77 4 ALA E O 1
ATOM 10272 N N . ILE E 1 7 ? 23.580 145.210 23.165 1.00 34.97 5 ILE E N 1
ATOM 10273 C CA . ILE E 1 7 ? 23.819 144.536 21.914 1.00 34.64 5 ILE E CA 1
ATOM 10274 C C . ILE E 1 7 ? 23.381 145.442 20.791 1.00 33.09 5 ILE E C 1
ATOM 10275 O O . ILE E 1 7 ? 22.190 145.680 20.584 1.00 33.84 5 ILE E O 1
ATOM 10280 N N . ASN E 1 8 ? 24.335 145.944 20.034 1.00 32.40 6 ASN E N 1
ATOM 10281 C CA . ASN E 1 8 ? 23.974 146.684 18.861 1.00 31.67 6 ASN E CA 1
ATOM 10282 C C . ASN E 1 8 ? 24.040 145.775 17.648 1.00 32.45 6 ASN E C 1
ATOM 10283 O O . ASN E 1 8 ? 25.124 145.294 17.294 1.00 32.58 6 ASN E O 1
ATOM 10288 N N . GLY E 1 9 ? 22.883 145.564 17.009 1.00 31.65 7 GLY E N 1
ATOM 10289 C CA . GLY E 1 9 ? 22.729 144.606 15.928 1.00 30.08 7 GLY E CA 1
ATOM 10290 C C . GLY E 1 9 ? 22.345 143.271 16.510 1.00 29.14 7 GLY E C 1
ATOM 10291 O O . GLY E 1 9 ? 23.202 142.485 16.937 1.00 29.03 7 GLY E O 1
ATOM 10292 N N . PHE E 1 10 ? 21.041 143.026 16.551 1.00 28.86 8 PHE E N 1
ATOM 10293 C CA . PHE E 1 10 ? 20.484 141.826 17.170 1.00 28.74 8 PHE E CA 1
ATOM 10294 C C . PHE E 1 10 ? 20.144 140.744 16.125 1.00 28.27 8 PHE E C 1
ATOM 10295 O O . PHE E 1 10 ? 19.007 140.255 16.059 1.00 28.00 8 PHE E O 1
ATOM 10303 N N . GLY E 1 11 ? 21.126 140.403 15.291 1.00 28.23 9 GLY E N 1
ATOM 10304 C CA . GLY E 1 11 ? 20.952 139.410 14.255 1.00 26.63 9 GLY E CA 1
ATOM 10305 C C . GLY E 1 11 ? 21.458 138.066 14.736 1.00 25.76 9 GLY E C 1
ATOM 10306 O O . GLY E 1 11 ? 21.362 137.697 15.941 1.00 24.20 9 GLY E O 1
ATOM 10307 N N . ARG E 1 12 ? 22.023 137.315 13.800 1.00 25.85 10 ARG E N 1
ATOM 10308 C CA . ARG E 1 12 ? 22.492 135.948 14.127 1.00 25.92 10 ARG E CA 1
ATOM 10309 C C . ARG E 1 12 ? 23.474 135.991 15.269 1.00 24.94 10 ARG E C 1
ATOM 10310 O O . ARG E 1 12 ? 23.299 135.264 16.223 1.00 25.14 10 ARG E O 1
ATOM 10318 N N . ILE E 1 13 ? 24.488 136.863 15.179 1.00 27.12 11 ILE E N 1
ATOM 10319 C CA . ILE E 1 13 ? 25.524 136.940 16.228 1.00 27.14 11 ILE E CA 1
ATOM 10320 C C . ILE E 1 13 ? 24.976 137.547 17.529 1.00 27.71 11 ILE E C 1
ATOM 10321 O O . ILE E 1 13 ? 25.244 137.041 18.651 1.00 29.99 11 ILE E O 1
ATOM 10326 N N . GLY E 1 14 ? 24.208 138.630 17.376 1.00 28.19 12 GLY E N 1
ATOM 10327 C CA . GLY E 1 14 ? 23.509 139.237 18.494 1.00 28.63 12 GLY E CA 1
ATOM 10328 C C . GLY E 1 14 ? 22.623 138.277 19.249 1.00 28.77 12 GLY E C 1
ATOM 10329 O O . GLY E 1 14 ? 22.644 138.233 20.500 1.00 28.44 12 GLY E O 1
ATOM 10330 N N . ARG E 1 15 ? 21.836 137.493 18.521 1.00 28.38 13 ARG E N 1
ATOM 10331 C CA . ARG E 1 15 ? 20.935 136.540 19.215 1.00 29.23 13 ARG E CA 1
ATOM 10332 C C . ARG E 1 15 ? 21.684 135.334 19.785 1.00 29.62 13 ARG E C 1
ATOM 10333 O O . ARG E 1 15 ? 21.487 134.982 20.967 1.00 30.73 13 ARG E O 1
ATOM 10341 N N . ASN E 1 16 ? 22.588 134.751 18.998 1.00 28.90 14 ASN E N 1
ATOM 10342 C CA . ASN E 1 16 ? 23.454 133.713 19.539 1.00 29.48 14 ASN E CA 1
ATOM 10343 C C . ASN E 1 16 ? 24.200 134.162 20.778 1.00 30.18 14 ASN E C 1
ATOM 10344 O O . ASN E 1 16 ? 24.408 133.360 21.693 1.00 31.14 14 ASN E O 1
ATOM 10349 N N . PHE E 1 17 ? 24.643 135.426 20.785 1.00 31.60 15 PHE E N 1
ATOM 10350 C CA . PHE E 1 17 ? 25.455 135.945 21.882 1.00 31.47 15 PHE E CA 1
ATOM 10351 C C . PHE E 1 17 ? 24.655 135.993 23.166 1.00 30.56 15 PHE E C 1
ATOM 10352 O O . PHE E 1 17 ? 25.163 135.643 24.199 1.00 30.44 15 PHE E O 1
ATOM 10360 N N . LEU E 1 18 ? 23.401 136.419 23.095 1.00 31.03 16 LEU E N 1
ATOM 10361 C CA . LEU E 1 18 ? 22.549 136.443 24.284 1.00 32.61 16 LEU E CA 1
ATOM 10362 C C . LEU E 1 18 ? 22.294 135.038 24.841 1.00 34.15 16 LEU E C 1
ATOM 10363 O O . LEU E 1 18 ? 22.324 134.814 26.058 1.00 35.71 16 LEU E O 1
ATOM 10368 N N . ARG E 1 19 ? 22.055 134.081 23.944 1.00 34.57 17 ARG E N 1
ATOM 10369 C CA . ARG E 1 19 ? 21.824 132.701 24.351 1.00 33.74 17 ARG E CA 1
ATOM 10370 C C . ARG E 1 19 ? 23.101 132.081 24.891 1.00 33.76 17 ARG E C 1
ATOM 10371 O O . ARG E 1 19 ? 23.058 131.324 25.862 1.00 32.72 17 ARG E O 1
ATOM 10379 N N . CYS E 1 20 ? 24.246 132.410 24.286 1.00 33.72 18 CYS E N 1
ATOM 10380 C CA . CYS E 1 20 ? 25.514 131.930 24.813 1.00 34.21 18 CYS E CA 1
ATOM 10381 C C . CYS E 1 20 ? 25.717 132.545 26.174 1.00 35.95 18 CYS E C 1
ATOM 10382 O O . CYS E 1 20 ? 26.029 131.853 27.133 1.00 35.30 18 CYS E O 1
ATOM 10385 N N . TRP E 1 21 A 25.511 133.850 26.263 1.00 38.43 18 TRP E N 1
ATOM 10386 C CA . TRP E 1 21 A 25.629 134.516 27.538 1.00 41.33 18 TRP E CA 1
ATOM 10387 C C . TRP E 1 21 A 24.644 133.926 28.537 1.00 42.06 18 TRP E C 1
ATOM 10388 O O . TRP E 1 21 A 25.022 133.593 29.665 1.00 42.00 18 TRP E O 1
ATOM 10399 N N . HIS E 1 22 B 23.384 133.783 28.133 1.00 43.00 18 HIS E N 1
ATOM 10400 C CA . HIS E 1 22 B 22.366 133.247 29.042 1.00 43.62 18 HIS E CA 1
ATOM 10401 C C . HIS E 1 22 B 22.774 131.906 29.666 1.00 43.75 18 HIS E C 1
ATOM 10402 O O . HIS E 1 22 B 22.404 131.604 30.798 1.00 44.29 18 HIS E O 1
ATOM 10409 N N . GLY E 1 23 ? 23.560 131.111 28.955 1.00 43.90 19 GLY E N 1
ATOM 10410 C CA . GLY E 1 23 ? 24.004 129.825 29.489 1.00 44.76 19 GLY E CA 1
ATOM 10411 C C . GLY E 1 23 ? 25.211 129.841 30.435 1.00 45.22 19 GLY E C 1
ATOM 10412 O O . GLY E 1 23 ? 25.519 128.830 31.073 1.00 42.82 19 GLY E O 1
ATOM 10413 N N . ARG E 1 24 ? 25.917 130.962 30.519 1.00 46.32 20 ARG E N 1
ATOM 10414 C CA . ARG E 1 24 ? 27.073 131.041 31.406 1.00 47.82 20 ARG E CA 1
ATOM 10415 C C . ARG E 1 24 ? 26.577 131.153 32.837 1.00 49.56 20 ARG E C 1
ATOM 10416 O O . ARG E 1 24 ? 25.627 131.893 33.101 1.00 50.24 20 ARG E O 1
ATOM 10424 N N . LYS E 1 25 ? 27.197 130.405 33.748 1.00 51.73 21 LYS E N 1
ATOM 10425 C CA . LYS E 1 25 ? 26.938 130.572 35.180 1.00 53.33 21 LYS E CA 1
ATOM 10426 C C . LYS E 1 25 ? 27.885 131.628 35.750 1.00 54.29 21 LYS E C 1
ATOM 10427 O O . LYS E 1 25 ? 29.051 131.711 35.350 1.00 54.77 21 LYS E O 1
ATOM 10433 N N . ASP E 1 26 ? 27.365 132.447 36.667 1.00 54.86 22 ASP E N 1
ATOM 10434 C CA . ASP E 1 26 ? 28.155 133.466 37.356 1.00 54.64 22 ASP E CA 1
ATOM 10435 C C . ASP E 1 26 ? 28.895 134.352 36.365 1.00 54.46 22 ASP E C 1
ATOM 10436 O O . ASP E 1 26 ? 30.099 134.555 36.458 1.00 54.59 22 ASP E O 1
ATOM 10441 N N . SER E 1 27 ? 28.150 134.881 35.410 1.00 54.28 23 SER E N 1
ATOM 10442 C CA . SER E 1 27 ? 28.710 135.819 34.468 1.00 54.08 23 SER E CA 1
ATOM 10443 C C . SER E 1 27 ? 29.196 137.022 35.266 1.00 54.56 23 SER E C 1
ATOM 10444 O O . SER E 1 27 ? 28.620 137.339 36.306 1.00 55.25 23 SER E O 1
ATOM 10447 N N . PRO E 1 28 ? 30.279 137.676 34.812 1.00 54.51 24 PRO E N 1
ATOM 10448 C CA . PRO E 1 28 ? 30.579 138.991 35.358 1.00 53.83 24 PRO E CA 1
ATOM 10449 C C . PRO E 1 28 ? 29.774 140.042 34.610 1.00 53.50 24 PRO E C 1
ATOM 10450 O O . PRO E 1 28 ? 30.046 141.242 34.727 1.00 54.14 24 PRO E O 1
ATOM 10454 N N . LEU E 1 29 ? 28.789 139.579 33.845 1.00 52.68 25 LEU E N 1
ATOM 10455 C CA . LEU E 1 29 ? 28.063 140.433 32.926 1.00 51.99 25 LEU E CA 1
ATOM 10456 C C . LEU E 1 29 ? 26.569 140.370 33.170 1.00 51.59 25 LEU E C 1
ATOM 10457 O O . LEU E 1 29 ? 26.044 139.432 33.775 1.00 51.87 25 LEU E O 1
ATOM 10462 N N . ASP E 1 30 ? 25.899 141.385 32.648 1.00 51.14 26 ASP E N 1
ATOM 10463 C CA . ASP E 1 30 ? 24.474 141.558 32.799 1.00 50.02 26 ASP E CA 1
ATOM 10464 C C . ASP E 1 30 ? 24.006 142.365 31.613 1.00 48.70 26 ASP E C 1
ATOM 10465 O O . ASP E 1 30 ? 24.283 143.562 31.533 1.00 49.08 26 ASP E O 1
ATOM 10470 N N . ILE E 1 31 ? 23.311 141.726 30.678 1.00 46.96 27 ILE E N 1
ATOM 10471 C CA . ILE E 1 31 ? 22.886 142.446 29.493 1.00 46.04 27 ILE E CA 1
ATOM 10472 C C . ILE E 1 31 ? 21.521 143.090 29.758 1.00 45.19 27 ILE E C 1
ATOM 10473 O O . ILE E 1 31 ? 20.579 142.429 30.198 1.00 45.07 27 ILE E O 1
ATOM 10478 N N . ILE E 1 32 ? 21.458 144.401 29.529 1.00 43.50 28 ILE E N 1
ATOM 10479 C CA . ILE E 1 32 ? 20.302 145.205 29.900 1.00 42.86 28 ILE E CA 1
ATOM 10480 C C . ILE E 1 32 ? 19.751 146.015 28.727 1.00 41.00 28 ILE E C 1
ATOM 10481 O O . ILE E 1 32 ? 18.789 146.754 28.892 1.00 38.96 28 ILE E O 1
ATOM 10486 N N . ALA E 1 33 ? 20.336 145.859 27.539 1.00 40.23 29 ALA E N 1
ATOM 10487 C CA . ALA E 1 33 ? 19.868 146.617 26.393 1.00 39.57 29 ALA E CA 1
ATOM 10488 C C . ALA E 1 33 ? 20.149 145.958 25.027 1.00 38.62 29 ALA E C 1
ATOM 10489 O O . ALA E 1 33 ? 21.166 145.311 24.835 1.00 36.48 29 ALA E O 1
ATOM 10491 N N . ILE E 1 34 ? 19.232 146.183 24.091 1.00 38.59 30 ILE E N 1
ATOM 10492 C CA . ILE E 1 34 ? 19.355 145.735 22.706 1.00 38.86 30 ILE E CA 1
ATOM 10493 C C . ILE E 1 34 ? 18.900 146.829 21.746 1.00 38.76 30 ILE E C 1
ATOM 10494 O O . ILE E 1 34 ? 17.926 147.531 22.009 1.00 37.41 30 ILE E O 1
ATOM 10499 N N . ASN E 1 35 ? 19.587 146.942 20.618 1.00 39.47 31 ASN E N 1
ATOM 10500 C CA . ASN E 1 35 ? 19.187 147.853 19.565 1.00 40.40 31 ASN E CA 1
ATOM 10501 C C . ASN E 1 35 ? 19.223 147.147 18.206 1.00 41.37 31 ASN E C 1
ATOM 10502 O O . ASN E 1 35 ? 20.178 146.429 17.857 1.00 40.05 31 ASN E O 1
ATOM 10507 N N . ASP E 1 36 ? 18.164 147.331 17.445 1.00 43.32 32 ASP E N 1
ATOM 10508 C CA . ASP E 1 36 ? 18.148 146.884 16.073 1.00 44.93 32 ASP E CA 1
ATOM 10509 C C . ASP E 1 36 ? 17.196 147.796 15.339 1.00 46.11 32 ASP E C 1
ATOM 10510 O O . ASP E 1 36 ? 16.418 148.511 15.955 1.00 46.38 32 ASP E O 1
ATOM 10515 N N . THR E 1 37 ? 17.257 147.792 14.018 1.00 48.14 33 THR E N 1
ATOM 10516 C CA . THR E 1 37 ? 16.279 148.538 13.237 1.00 49.05 33 THR E CA 1
ATOM 10517 C C . THR E 1 37 ? 14.807 148.059 13.424 1.00 50.33 33 THR E C 1
ATOM 10518 O O . THR E 1 37 ? 13.900 148.718 12.905 1.00 51.27 33 THR E O 1
ATOM 10522 N N . GLY E 1 38 ? 14.557 146.997 14.214 1.00 50.47 34 GLY E N 1
ATOM 10523 C CA . GLY E 1 38 ? 13.229 146.337 14.241 1.00 51.00 34 GLY E CA 1
ATOM 10524 C C . GLY E 1 38 ? 12.262 146.308 15.444 1.00 51.72 34 GLY E C 1
ATOM 10525 O O . GLY E 1 38 ? 11.115 145.904 15.294 1.00 52.09 34 GLY E O 1
ATOM 10526 N N . GLY E 1 39 ? 12.677 146.685 16.642 1.00 51.72 36 GLY E N 1
ATOM 10527 C CA . GLY E 1 39 ? 11.693 146.860 17.721 1.00 51.48 36 GLY E CA 1
ATOM 10528 C C . GLY E 1 39 ? 11.411 145.625 18.548 1.00 51.51 36 GLY E C 1
ATOM 10529 O O . GLY E 1 39 ? 11.891 144.543 18.223 1.00 52.32 36 GLY E O 1
ATOM 10530 N N . VAL E 1 40 ? 10.634 145.799 19.620 1.00 50.97 37 VAL E N 1
ATOM 10531 C CA . VAL E 1 40 ? 10.340 144.741 20.601 1.00 50.76 37 VAL E CA 1
ATOM 10532 C C . VAL E 1 40 ? 9.582 143.545 19.985 1.00 50.85 37 VAL E C 1
ATOM 10533 O O . VAL E 1 40 ? 9.743 142.400 20.416 1.00 50.77 37 VAL E O 1
ATOM 10537 N N . LYS E 1 41 ? 8.746 143.826 18.983 1.00 50.66 38 LYS E N 1
ATOM 10538 C CA . LYS E 1 41 ? 7.947 142.795 18.340 1.00 49.70 38 LYS E CA 1
ATOM 10539 C C . LYS E 1 41 ? 8.907 141.750 17.784 1.00 48.78 38 LYS E C 1
ATOM 10540 O O . LYS E 1 41 ? 8.848 140.579 18.181 1.00 48.78 38 LYS E O 1
ATOM 10546 N N . GLN E 1 42 ? 9.806 142.193 16.902 1.00 47.31 39 GLN E N 1
ATOM 10547 C CA . GLN E 1 42 ? 10.857 141.334 16.333 1.00 46.16 39 GLN E CA 1
ATOM 10548 C C . GLN E 1 42 ? 11.839 140.770 17.383 1.00 44.59 39 GLN E C 1
ATOM 10549 O O . GLN E 1 42 ? 12.345 139.672 17.228 1.00 44.90 39 GLN E O 1
ATOM 10555 N N . ALA E 1 43 ? 12.101 141.499 18.456 1.00 42.60 40 ALA E N 1
ATOM 10556 C CA . ALA E 1 43 ? 13.129 141.085 19.406 1.00 41.87 40 ALA E CA 1
ATOM 10557 C C . ALA E 1 43 ? 12.728 139.887 20.256 1.00 40.12 40 ALA E C 1
ATOM 10558 O O . ALA E 1 43 ? 13.505 138.942 20.426 1.00 38.90 40 ALA E O 1
ATOM 10560 N N . SER E 1 44 ? 11.519 139.946 20.801 1.00 39.38 41 SER E N 1
ATOM 10561 C CA . SER E 1 44 ? 10.930 138.840 21.563 1.00 38.89 41 SER E CA 1
ATOM 10562 C C . SER E 1 44 ? 10.840 137.546 20.746 1.00 36.69 41 SER E C 1
ATOM 10563 O O . SER E 1 44 ? 11.286 136.474 21.178 1.00 35.49 41 SER E O 1
ATOM 10566 N N . HIS E 1 45 ? 10.248 137.693 19.566 1.00 36.49 42 HIS E N 1
ATOM 10567 C CA . HIS E 1 45 ? 9.924 136.588 18.666 1.00 36.66 42 HIS E CA 1
ATOM 10568 C C . HIS E 1 45 ? 11.199 135.920 18.179 1.00 36.55 42 HIS E C 1
ATOM 10569 O O . HIS E 1 45 ? 11.372 134.708 18.376 1.00 35.77 42 HIS E O 1
ATOM 10576 N N . LEU E 1 46 ? 12.110 136.710 17.595 1.00 36.00 43 LEU E N 1
ATOM 10577 C CA . LEU E 1 46 ? 13.326 136.158 16.971 1.00 34.69 43 LEU E CA 1
ATOM 10578 C C . LEU E 1 46 ? 14.370 135.602 17.929 1.00 34.58 43 LEU E C 1
ATOM 10579 O O . LEU E 1 46 ? 15.222 134.781 17.523 1.00 34.29 43 LEU E O 1
ATOM 10584 N N . LEU E 1 47 ? 14.298 136.014 19.191 1.00 33.77 44 LEU E N 1
ATOM 10585 C CA . LEU E 1 47 ? 15.073 135.381 20.257 1.00 33.49 44 LEU E CA 1
ATOM 10586 C C . LEU E 1 47 ? 14.427 134.093 20.780 1.00 33.84 44 LEU E C 1
ATOM 10587 O O . LEU E 1 47 ? 15.114 133.184 21.236 1.00 33.50 44 LEU E O 1
ATOM 10592 N N . LYS E 1 48 ? 13.097 134.022 20.741 1.00 34.52 45 LYS E N 1
ATOM 10593 C CA . LYS E 1 48 ? 12.380 132.852 21.233 1.00 33.76 45 LYS E CA 1
ATOM 10594 C C . LYS E 1 48 ? 12.492 131.693 20.236 1.00 33.37 45 LYS E C 1
ATOM 10595 O O . LYS E 1 48 ? 12.735 130.544 20.609 1.00 33.58 45 LYS E O 1
ATOM 10601 N N . TYR E 1 49 ? 12.336 132.029 18.970 1.00 31.92 46 TYR E N 1
ATOM 10602 C CA . TYR E 1 49 ? 12.206 131.063 17.922 1.00 32.82 46 TYR E CA 1
ATOM 10603 C C . TYR E 1 49 ? 13.362 131.272 16.937 1.00 32.66 46 TYR E C 1
ATOM 10604 O O . TYR E 1 49 ? 13.592 132.392 16.497 1.00 31.06 46 TYR E O 1
ATOM 10613 N N . ASP E 1 50 ? 14.055 130.179 16.595 1.00 32.48 47 ASP E N 1
ATOM 10614 C CA . ASP E 1 50 ? 15.245 130.213 15.747 1.00 32.22 47 ASP E CA 1
ATOM 10615 C C . ASP E 1 50 ? 15.302 128.969 14.843 1.00 31.39 47 ASP E C 1
ATOM 10616 O O . ASP E 1 50 ? 15.312 127.848 15.349 1.00 33.05 47 ASP E O 1
ATOM 10621 N N . SER E 1 51 ? 15.376 129.179 13.530 1.00 29.74 48 SER E N 1
ATOM 10622 C CA . SER E 1 51 ? 15.421 128.096 12.546 1.00 28.67 48 SER E CA 1
ATOM 10623 C C . SER E 1 51 ? 16.685 127.255 12.673 1.00 28.13 48 SER E C 1
ATOM 10624 O O . SER E 1 51 ? 16.700 126.073 12.307 1.00 28.05 48 SER E O 1
ATOM 10627 N N . THR E 1 52 ? 17.750 127.868 13.196 1.00 26.71 49 THR E N 1
ATOM 10628 C CA . THR E 1 52 ? 19.039 127.208 13.317 1.00 26.86 49 THR E CA 1
ATOM 10629 C C . THR E 1 52 ? 19.225 126.688 14.726 1.00 26.82 49 THR E C 1
ATOM 10630 O O . THR E 1 52 ? 19.668 125.554 14.918 1.00 27.53 49 THR E O 1
ATOM 10634 N N . LEU E 1 53 ? 18.804 127.460 15.718 1.00 28.55 50 LEU E N 1
ATOM 10635 C CA . LEU E 1 53 ? 19.072 127.096 17.102 1.00 28.80 50 LEU E CA 1
ATOM 10636 C C . LEU E 1 53 ? 17.936 126.346 17.778 1.00 29.14 50 LEU E C 1
ATOM 10637 O O . LEU E 1 53 ? 18.103 125.791 18.860 1.00 28.43 50 LEU E O 1
ATOM 10642 N N . GLY E 1 54 ? 16.774 126.341 17.158 1.00 30.09 51 GLY E N 1
ATOM 10643 C CA . GLY E 1 54 ? 15.589 125.882 17.850 1.00 31.87 51 GLY E CA 1
ATOM 10644 C C . GLY E 1 54 ? 14.954 126.932 18.746 1.00 32.65 51 GLY E C 1
ATOM 10645 O O . GLY E 1 54 ? 15.371 128.086 18.779 1.00 32.04 51 GLY E O 1
ATOM 10646 N N . ILE E 1 55 ? 13.912 126.507 19.451 1.00 33.84 52 ILE E N 1
ATOM 10647 C CA . ILE E 1 55 ? 13.238 127.322 20.453 1.00 34.92 52 ILE E CA 1
ATOM 10648 C C . ILE E 1 55 ? 14.086 127.508 21.705 1.00 35.49 52 ILE E C 1
ATOM 10649 O O . ILE E 1 55 ? 14.676 126.559 22.201 1.00 32.40 52 ILE E O 1
ATOM 10654 N N . PHE E 1 56 ? 14.077 128.733 22.235 1.00 37.38 53 PHE E N 1
ATOM 10655 C CA . PHE E 1 56 ? 14.929 129.113 23.354 1.00 39.12 53 PHE E CA 1
ATOM 10656 C C . PHE E 1 56 ? 14.359 128.694 24.712 1.00 41.03 53 PHE E C 1
ATOM 10657 O O . PHE E 1 56 ? 13.361 129.239 25.166 1.00 42.15 53 PHE E O 1
ATOM 10665 N N . ASP E 1 57 ? 15.004 127.739 25.362 1.00 43.17 54 ASP E N 1
ATOM 10666 C CA . ASP E 1 57 ? 14.519 127.229 26.638 1.00 44.02 54 ASP E CA 1
ATOM 10667 C C . ASP E 1 57 ? 14.568 128.315 27.703 1.00 45.00 54 ASP E C 1
ATOM 10668 O O . ASP E 1 57 ? 15.428 128.312 28.579 1.00 45.57 54 ASP E O 1
ATOM 10673 N N . ALA E 1 58 ? 13.621 129.235 27.609 1.00 45.55 55 ALA E N 1
ATOM 10674 C CA . ALA E 1 58 ? 13.500 130.328 28.542 1.00 46.97 55 ALA E CA 1
ATOM 10675 C C . ALA E 1 58 ? 12.128 130.984 28.349 1.00 48.04 55 ALA E C 1
ATOM 10676 O O . ALA E 1 58 ? 11.532 130.904 27.273 1.00 47.43 55 ALA E O 1
ATOM 10678 N N . ASP E 1 59 ? 11.625 131.629 29.395 1.00 49.23 56 ASP E N 1
ATOM 10679 C CA . ASP E 1 59 ? 10.405 132.415 29.274 1.00 49.48 56 ASP E CA 1
ATOM 10680 C C . ASP E 1 59 ? 10.734 133.763 28.594 1.00 49.54 56 ASP E C 1
ATOM 10681 O O . ASP E 1 59 ? 11.314 134.655 29.203 1.00 50.07 56 ASP E O 1
ATOM 10686 N N . VAL E 1 60 ? 10.388 133.893 27.323 1.00 49.45 57 VAL E N 1
ATOM 10687 C CA . VAL E 1 60 ? 10.672 135.113 26.591 1.00 49.90 57 VAL E CA 1
ATOM 10688 C C . VAL E 1 60 ? 9.364 135.798 26.184 1.00 50.82 57 VAL E C 1
ATOM 10689 O O . VAL E 1 60 ? 8.511 135.228 25.497 1.00 51.20 57 VAL E O 1
ATOM 10693 N N . LYS E 1 61 ? 9.280 137.065 26.568 1.00 51.87 58 LYS E N 1
ATOM 10694 C CA . LYS E 1 61 ? 8.048 137.787 26.766 1.00 52.14 58 LYS E CA 1
ATOM 10695 C C . LYS E 1 61 ? 8.349 139.245 26.448 1.00 51.67 58 LYS E C 1
ATOM 10696 O O . LYS E 1 61 ? 9.432 139.713 26.762 1.00 51.46 58 LYS E O 1
ATOM 10702 N N . PRO E 1 62 ? 7.422 139.973 25.812 1.00 51.87 59 PRO E N 1
ATOM 10703 C CA . PRO E 1 62 ? 7.545 141.433 25.946 1.00 52.33 59 PRO E CA 1
ATOM 10704 C C . PRO E 1 62 ? 7.358 141.931 27.393 1.00 51.96 59 PRO E C 1
ATOM 10705 O O . PRO E 1 62 ? 6.844 141.203 28.237 1.00 50.22 59 PRO E O 1
ATOM 10709 N N . SER E 1 63 ? 7.819 143.154 27.666 1.00 53.08 60 SER E N 1
ATOM 10710 C CA . SER E 1 63 ? 7.821 143.709 29.027 1.00 53.77 60 SER E CA 1
ATOM 10711 C C . SER E 1 63 ? 7.676 145.216 28.985 1.00 54.51 60 SER E C 1
ATOM 10712 O O . SER E 1 63 ? 8.629 145.960 29.248 1.00 54.52 60 SER E O 1
ATOM 10715 N N . GLY E 1 64 A 6.459 145.660 28.698 1.00 54.75 60 GLY E N 1
ATOM 10716 C CA . GLY E 1 64 A 6.201 147.064 28.462 1.00 55.43 60 GLY E CA 1
ATOM 10717 C C . GLY E 1 64 A 6.077 147.112 26.975 1.00 55.96 60 GLY E C 1
ATOM 10718 O O . GLY E 1 64 A 5.824 146.090 26.364 1.00 56.44 60 GLY E O 1
ATOM 10719 N N . GLU E 1 65 ? 6.267 148.271 26.376 1.00 56.97 61 GLU E N 1
ATOM 10720 C CA . GLU E 1 65 ? 6.294 148.322 24.935 1.00 57.97 61 GLU E CA 1
ATOM 10721 C C . GLU E 1 65 ? 7.694 148.689 24.429 1.00 57.75 61 GLU E C 1
ATOM 10722 O O . GLU E 1 65 ? 7.931 148.838 23.218 1.00 57.14 61 GLU E O 1
ATOM 10728 N N . THR E 1 66 ? 8.622 148.813 25.373 1.00 57.18 62 THR E N 1
ATOM 10729 C CA . THR E 1 66 ? 9.951 149.320 25.086 1.00 56.68 62 THR E CA 1
ATOM 10730 C C . THR E 1 66 ? 11.040 148.339 25.515 1.00 55.67 62 THR E C 1
ATOM 10731 O O . THR E 1 66 ? 12.232 148.661 25.431 1.00 55.29 62 THR E O 1
ATOM 10735 N N . ALA E 1 67 ? 10.622 147.151 25.960 1.00 54.58 63 ALA E N 1
ATOM 10736 C CA . ALA E 1 67 ? 11.514 146.170 26.575 1.00 54.07 63 ALA E CA 1
ATOM 10737 C C . ALA E 1 67 ? 10.988 144.721 26.425 1.00 53.81 63 ALA E C 1
ATOM 10738 O O . ALA E 1 67 ? 9.904 144.486 25.865 1.00 53.49 63 ALA E O 1
ATOM 10740 N N . ILE E 1 68 ? 11.792 143.766 26.904 1.00 52.74 64 ILE E N 1
ATOM 10741 C CA . ILE E 1 68 ? 11.422 142.355 26.962 1.00 52.11 64 ILE E CA 1
ATOM 10742 C C . ILE E 1 68 ? 11.908 141.817 28.282 1.00 51.19 64 ILE E C 1
ATOM 10743 O O . ILE E 1 68 ? 12.635 142.501 29.001 1.00 50.34 64 ILE E O 1
ATOM 10748 N N . SER E 1 69 ? 11.521 140.586 28.595 1.00 50.74 65 SER E N 1
ATOM 10749 C CA . SER E 1 69 ? 12.078 139.904 29.750 1.00 51.20 65 SER E CA 1
ATOM 10750 C C . SER E 1 69 ? 12.382 138.450 29.430 1.00 51.41 65 SER E C 1
ATOM 10751 O O . SER E 1 69 ? 11.538 137.708 28.914 1.00 51.53 65 SER E O 1
ATOM 10754 N N . VAL E 1 70 ? 13.614 138.067 29.738 1.00 51.47 66 VAL E N 1
ATOM 10755 C CA . VAL E 1 70 ? 14.077 136.720 29.562 1.00 51.29 66 VAL E CA 1
ATOM 10756 C C . VAL E 1 70 ? 14.246 136.230 30.986 1.00 51.43 66 VAL E C 1
ATOM 10757 O O . VAL E 1 70 ? 15.033 136.792 31.733 1.00 51.54 66 VAL E O 1
ATOM 10761 N N . ASP E 1 71 ? 13.479 135.209 31.367 1.00 51.80 67 ASP E N 1
ATOM 10762 C CA . ASP E 1 71 ? 13.511 134.665 32.726 1.00 51.86 67 ASP E CA 1
ATOM 10763 C C . ASP E 1 71 ? 13.438 135.745 33.813 1.00 52.53 67 ASP E C 1
ATOM 10764 O O . ASP E 1 71 ? 14.132 135.666 34.832 1.00 53.06 67 ASP E O 1
ATOM 10769 N N . GLY E 1 72 ? 12.604 136.757 33.593 1.00 52.52 68 GLY E N 1
ATOM 10770 C CA . GLY E 1 72 ? 12.365 137.774 34.613 1.00 52.92 68 GLY E CA 1
ATOM 10771 C C . GLY E 1 72 ? 13.263 138.990 34.503 1.00 53.62 68 GLY E C 1
ATOM 10772 O O . GLY E 1 72 ? 12.859 140.115 34.854 1.00 54.38 68 GLY E O 1
ATOM 10773 N N . LYS E 1 73 ? 14.489 138.769 34.036 1.00 53.08 69 LYS E N 1
ATOM 10774 C CA . LYS E 1 73 ? 15.417 139.855 33.796 1.00 52.04 69 LYS E CA 1
ATOM 10775 C C . LYS E 1 73 ? 14.873 140.704 32.677 1.00 51.55 69 LYS E C 1
ATOM 10776 O O . LYS E 1 73 ? 14.607 140.198 31.590 1.00 51.95 69 LYS E O 1
ATOM 10782 N N . ILE E 1 74 ? 14.712 141.995 32.928 1.00 50.27 70 ILE E N 1
ATOM 10783 C CA . ILE E 1 74 ? 14.151 142.879 31.921 1.00 49.63 70 ILE E CA 1
ATOM 10784 C C . ILE E 1 74 ? 15.268 143.514 31.140 1.00 47.10 70 ILE E C 1
ATOM 10785 O O . ILE E 1 74 ? 16.307 143.840 31.697 1.00 46.63 70 ILE E O 1
ATOM 10790 N N . ILE E 1 75 ? 15.075 143.662 29.836 1.00 45.18 71 ILE E N 1
ATOM 10791 C CA . ILE E 1 75 ? 16.094 144.270 29.029 1.00 43.79 71 ILE E CA 1
ATOM 10792 C C . ILE E 1 75 ? 15.439 145.120 27.941 1.00 42.71 71 ILE E C 1
ATOM 10793 O O . ILE E 1 75 ? 14.481 144.692 27.273 1.00 41.33 71 ILE E O 1
ATOM 10798 N N . GLN E 1 76 ? 15.935 146.354 27.810 1.00 41.30 72 GLN E N 1
ATOM 10799 C CA . GLN E 1 76 ? 15.308 147.334 26.941 1.00 40.67 72 GLN E CA 1
ATOM 10800 C C . GLN E 1 76 ? 15.657 147.063 25.517 1.00 38.47 72 GLN E C 1
ATOM 10801 O O . GLN E 1 76 ? 16.696 146.501 25.215 1.00 39.23 72 GLN E O 1
ATOM 10807 N N . VAL E 1 77 ? 14.766 147.525 24.666 1.00 37.71 73 VAL E N 1
ATOM 10808 C CA . VAL E 1 77 ? 14.862 147.381 23.232 1.00 37.16 73 VAL E CA 1
ATOM 10809 C C . VAL E 1 77 ? 14.564 148.747 22.678 1.00 37.22 73 VAL E C 1
ATOM 10810 O O . VAL E 1 77 ? 13.424 149.211 22.701 1.00 37.02 73 VAL E O 1
ATOM 10814 N N . VAL E 1 78 ? 15.599 149.409 22.201 1.00 38.38 74 VAL E N 1
ATOM 10815 C CA . VAL E 1 78 ? 15.415 150.672 21.516 1.00 39.21 74 VAL E CA 1
ATOM 10816 C C . VAL E 1 78 ? 15.732 150.367 20.061 1.00 39.02 74 VAL E C 1
ATOM 10817 O O . VAL E 1 78 ? 16.080 149.235 19.749 1.00 38.87 74 VAL E O 1
ATOM 10821 N N . SER E 1 79 ? 15.598 151.348 19.177 1.00 40.02 75 SER E N 1
ATOM 10822 C CA . SER E 1 79 ? 15.620 151.083 17.746 1.00 40.72 75 SER E CA 1
ATOM 10823 C C . SER E 1 79 ? 16.074 152.270 16.907 1.00 41.14 75 SER E C 1
ATOM 10824 O O . SER E 1 79 ? 15.258 152.964 16.311 1.00 40.71 75 SER E O 1
ATOM 10827 N N . ASN E 1 80 ? 17.390 152.470 16.822 1.00 41.93 76 ASN E N 1
ATOM 10828 C CA . ASN E 1 80 ? 17.969 153.559 16.018 1.00 42.19 76 ASN E CA 1
ATOM 10829 C C . ASN E 1 80 ? 19.132 153.133 15.105 1.00 41.41 76 ASN E C 1
ATOM 10830 O O . ASN E 1 80 ? 20.109 152.573 15.589 1.00 40.23 76 ASN E O 1
ATOM 10835 N N . ARG E 1 81 ? 19.012 153.423 13.806 1.00 42.34 77 ARG E N 1
ATOM 10836 C CA . ARG E 1 81 ? 20.077 153.183 12.798 1.00 44.55 77 ARG E CA 1
ATOM 10837 C C . ARG E 1 81 ? 21.381 153.980 13.001 1.00 43.80 77 ARG E C 1
ATOM 10838 O O . ARG E 1 81 ? 22.372 153.723 12.316 1.00 41.98 77 ARG E O 1
ATOM 10846 N N . ASN E 1 82 ? 21.336 154.969 13.904 1.00 43.93 78 ASN E N 1
ATOM 10847 C CA . ASN E 1 82 ? 22.480 155.826 14.281 1.00 43.26 78 ASN E CA 1
ATOM 10848 C C . ASN E 1 82 ? 22.834 155.589 15.752 1.00 42.77 78 ASN E C 1
ATOM 10849 O O . ASN E 1 82 ? 22.080 155.967 16.652 1.00 40.79 78 ASN E O 1
ATOM 10854 N N . PRO E 1 83 ? 23.977 154.922 16.003 1.00 43.09 79 PRO E N 1
ATOM 10855 C CA . PRO E 1 83 ? 24.317 154.643 17.388 1.00 43.82 79 PRO E CA 1
ATOM 10856 C C . PRO E 1 83 ? 24.684 155.882 18.216 1.00 44.47 79 PRO E C 1
ATOM 10857 O O . PRO E 1 83 ? 24.766 155.771 19.441 1.00 42.58 79 PRO E O 1
ATOM 10861 N N . SER E 1 84 ? 24.917 157.029 17.553 1.00 45.99 80 SER E N 1
ATOM 10862 C CA . SER E 1 84 ? 25.171 158.305 18.267 1.00 46.90 80 SER E CA 1
ATOM 10863 C C . SER E 1 84 ? 23.996 158.563 19.200 1.00 47.57 80 SER E C 1
ATOM 10864 O O . SER E 1 84 ? 24.174 158.786 20.402 1.00 47.21 80 SER E O 1
ATOM 10867 N N . LEU E 1 85 ? 22.792 158.482 18.631 1.00 48.09 81 LEU E N 1
ATOM 10868 C CA . LEU E 1 85 ? 21.565 158.853 19.328 1.00 47.96 81 LEU E CA 1
ATOM 10869 C C . LEU E 1 85 ? 21.082 157.789 20.294 1.00 48.12 81 LEU E C 1
ATOM 10870 O O . LEU E 1 85 ? 19.882 157.667 20.456 1.00 48.69 81 LEU E O 1
ATOM 10875 N N . LEU E 1 86 ? 21.966 157.021 20.930 1.00 48.15 82 LEU E N 1
ATOM 10876 C CA . LEU E 1 86 ? 21.510 155.869 21.722 1.00 48.08 82 LEU E CA 1
ATOM 10877 C C . LEU E 1 86 ? 21.700 156.067 23.218 1.00 48.19 82 LEU E C 1
ATOM 10878 O O . LEU E 1 86 ? 22.629 156.726 23.647 1.00 47.82 82 LEU E O 1
ATOM 10883 N N . PRO E 1 87 ? 20.839 155.434 24.020 1.00 48.93 83 PRO E N 1
ATOM 10884 C CA . PRO E 1 87 ? 20.708 155.707 25.460 1.00 49.48 83 PRO E CA 1
ATOM 10885 C C . PRO E 1 87 ? 21.796 155.133 26.347 1.00 49.51 83 PRO E C 1
ATOM 10886 O O . PRO E 1 87 ? 21.531 154.847 27.526 1.00 49.38 83 PRO E O 1
ATOM 10890 N N . TRP E 1 88 ? 23.005 154.984 25.814 1.00 50.49 84 TRP E N 1
ATOM 10891 C CA . TRP E 1 88 ? 24.056 154.275 26.543 1.00 52.23 84 TRP E CA 1
ATOM 10892 C C . TRP E 1 88 ? 24.450 155.032 27.805 1.00 52.44 84 TRP E C 1
ATOM 10893 O O . TRP E 1 88 ? 24.824 154.429 28.824 1.00 52.67 84 TRP E O 1
ATOM 10904 N N . LYS E 1 89 ? 24.350 156.355 27.730 1.00 53.27 85 LYS E N 1
ATOM 10905 C CA . LYS E 1 89 ? 24.582 157.219 28.885 1.00 53.32 85 LYS E CA 1
ATOM 10906 C C . LYS E 1 89 ? 23.524 157.021 29.981 1.00 53.09 85 LYS E C 1
ATOM 10907 O O . LYS E 1 89 ? 23.861 156.629 31.109 1.00 52.93 85 LYS E O 1
ATOM 10913 N N . GLU E 1 90 ? 22.252 157.281 29.660 1.00 52.63 86 GLU E N 1
ATOM 10914 C CA . GLU E 1 90 ? 21.186 157.125 30.664 1.00 52.11 86 GLU E CA 1
ATOM 10915 C C . GLU E 1 90 ? 21.072 155.719 31.209 1.00 50.69 86 GLU E C 1
ATOM 10916 O O . GLU E 1 90 ? 20.625 155.541 32.340 1.00 50.09 86 GLU E O 1
ATOM 10922 N N . LEU E 1 91 ? 21.478 154.719 30.428 1.00 49.59 87 LEU E N 1
ATOM 10923 C CA . LEU E 1 91 ? 21.410 153.338 30.903 1.00 49.30 87 LEU E CA 1
ATOM 10924 C C . LEU E 1 91 ? 22.667 152.912 31.647 1.00 48.17 87 LEU E C 1
ATOM 10925 O O . LEU E 1 91 ? 22.621 151.999 32.465 1.00 46.58 87 LEU E O 1
ATOM 10930 N N . GLY E 1 92 ? 23.787 153.567 31.351 1.00 48.10 88 GLY E N 1
ATOM 10931 C CA . GLY E 1 92 ? 25.044 153.304 32.056 1.00 47.58 88 GLY E CA 1
ATOM 10932 C C . GLY E 1 92 ? 25.765 152.098 31.488 1.00 46.67 88 GLY E C 1
ATOM 10933 O O . GLY E 1 92 ? 26.302 151.266 32.224 1.00 45.80 88 GLY E O 1
ATOM 10934 N N . ILE E 1 93 ? 25.785 152.034 30.163 1.00 46.15 89 ILE E N 1
ATOM 10935 C CA . ILE E 1 93 ? 26.333 150.886 29.438 1.00 45.92 89 ILE E CA 1
ATOM 10936 C C . ILE E 1 93 ? 27.858 150.836 29.534 1.00 45.55 89 ILE E C 1
ATOM 10937 O O . ILE E 1 93 ? 28.549 151.780 29.131 1.00 45.59 89 ILE E O 1
ATOM 10942 N N . ASP E 1 94 ? 28.376 149.734 30.072 1.00 45.27 90 ASP E N 1
ATOM 10943 C CA . ASP E 1 94 ? 29.820 149.543 30.182 1.00 44.79 90 ASP E CA 1
ATOM 10944 C C . ASP E 1 94 ? 30.405 149.129 28.835 1.00 44.43 90 ASP E C 1
ATOM 10945 O O . ASP E 1 94 ? 31.335 149.775 28.349 1.00 44.60 90 ASP E O 1
ATOM 10950 N N . ILE E 1 95 ? 29.831 148.098 28.208 1.00 43.86 91 ILE E N 1
ATOM 10951 C CA . ILE E 1 95 ? 30.264 147.677 26.863 1.00 42.02 91 ILE E CA 1
ATOM 10952 C C . ILE E 1 95 ? 29.127 147.405 25.843 1.00 41.01 91 ILE E C 1
ATOM 10953 O O . ILE E 1 95 ? 28.054 146.907 26.171 1.00 40.67 91 ILE E O 1
ATOM 10958 N N . VAL E 1 96 ? 29.386 147.768 24.593 1.00 39.55 92 VAL E N 1
ATOM 10959 C CA . VAL E 1 96 ? 28.489 147.489 23.474 1.00 38.70 92 VAL E CA 1
ATOM 10960 C C . VAL E 1 96 ? 29.049 146.349 22.613 1.00 38.02 92 VAL E C 1
ATOM 10961 O O . VAL E 1 96 ? 30.169 146.435 22.096 1.00 38.16 92 VAL E O 1
ATOM 10965 N N . ILE E 1 97 ? 28.268 145.289 22.449 1.00 36.57 93 ILE E N 1
ATOM 10966 C CA . ILE E 1 97 ? 28.615 144.250 21.503 1.00 35.97 93 ILE E CA 1
ATOM 10967 C C . ILE E 1 97 ? 28.197 144.714 20.104 1.00 34.91 93 ILE E C 1
ATOM 10968 O O . ILE E 1 97 ? 27.025 144.737 19.788 1.00 34.93 93 ILE E O 1
ATOM 10973 N N . GLU E 1 98 ? 29.156 145.121 19.281 1.00 34.23 94 GLU E N 1
ATOM 10974 C CA . GLU E 1 98 ? 28.821 145.675 17.975 1.00 34.13 94 GLU E CA 1
ATOM 10975 C C . GLU E 1 98 ? 28.644 144.555 16.944 1.00 34.37 94 GLU E C 1
ATOM 10976 O O . GLU E 1 98 ? 29.631 144.104 16.337 1.00 33.12 94 GLU E O 1
ATOM 10982 N N . GLY E 1 99 ? 27.378 144.189 16.691 1.00 34.51 95 GLY E N 1
ATOM 10983 C CA . GLY E 1 99 ? 27.024 143.076 15.795 1.00 33.69 95 GLY E CA 1
ATOM 10984 C C . GLY E 1 99 ? 26.221 143.405 14.556 1.00 33.73 95 GLY E C 1
ATOM 10985 O O . GLY E 1 99 ? 25.574 142.523 13.977 1.00 32.46 95 GLY E O 1
ATOM 10986 N N . THR E 1 100 ? 26.279 144.656 14.111 1.00 33.50 96 THR E N 1
ATOM 10987 C CA . THR E 1 100 ? 25.490 145.083 12.965 1.00 32.95 96 THR E CA 1
ATOM 10988 C C . THR E 1 100 ? 26.166 144.763 11.647 1.00 32.88 96 THR E C 1
ATOM 10989 O O . THR E 1 100 ? 25.519 144.723 10.603 1.00 31.93 96 THR E O 1
ATOM 10993 N N . GLY E 1 101 ? 27.476 144.558 11.696 1.00 33.43 97 GLY E N 1
ATOM 10994 C CA . GLY E 1 101 ? 28.291 144.473 10.486 1.00 33.75 97 GLY E CA 1
ATOM 10995 C C . GLY E 1 101 ? 28.549 145.803 9.808 1.00 34.41 97 GLY E C 1
ATOM 10996 O O . GLY E 1 101 ? 29.141 145.851 8.715 1.00 32.78 97 GLY E O 1
ATOM 10997 N N . VAL E 1 102 ? 28.097 146.902 10.415 1.00 35.62 98 VAL E N 1
ATOM 10998 C CA . VAL E 1 102 ? 28.179 148.199 9.713 1.00 36.50 98 VAL E CA 1
ATOM 10999 C C . VAL E 1 102 ? 28.946 149.285 10.461 1.00 36.63 98 VAL E C 1
ATOM 11000 O O . VAL E 1 102 ? 29.114 150.370 9.936 1.00 38.35 98 VAL E O 1
ATOM 11004 N N . PHE E 1 103 ? 29.401 149.006 11.668 1.00 36.67 99 PHE E N 1
ATOM 11005 C CA . PHE E 1 103 ? 30.238 149.954 12.418 1.00 36.68 99 PHE E CA 1
ATOM 11006 C C . PHE E 1 103 ? 31.468 149.195 12.871 1.00 35.80 99 PHE E C 1
ATOM 11007 O O . PHE E 1 103 ? 31.636 148.834 14.042 1.00 33.32 99 PHE E O 1
ATOM 11015 N N . VAL E 1 104 ? 32.302 148.937 11.869 1.00 36.65 100 VAL E N 1
ATOM 11016 C CA . VAL E 1 104 ? 33.447 148.046 11.974 1.00 37.75 100 VAL E CA 1
ATOM 11017 C C . VAL E 1 104 ? 34.732 148.860 12.102 1.00 38.42 100 VAL E C 1
ATOM 11018 O O . VAL E 1 104 ? 35.738 148.333 12.541 1.00 37.57 100 VAL E O 1
ATOM 11022 N N . ASP E 1 105 ? 34.662 150.143 11.726 1.00 39.89 101 ASP E N 1
ATOM 11023 C CA . ASP E 1 105 ? 35.774 151.094 11.873 1.00 41.01 101 ASP E CA 1
ATOM 11024 C C . ASP E 1 105 ? 35.711 151.938 13.155 1.00 43.00 101 ASP E C 1
ATOM 11025 O O . ASP E 1 105 ? 34.846 151.738 14.014 1.00 44.24 101 ASP E O 1
ATOM 11030 N N . ARG E 1 106 ? 36.661 152.866 13.282 1.00 44.45 102 ARG E N 1
ATOM 11031 C CA . ARG E 1 106 ? 36.783 153.729 14.454 1.00 44.27 102 ARG E CA 1
ATOM 11032 C C . ARG E 1 106 ? 35.728 154.832 14.566 1.00 44.60 102 ARG E C 1
ATOM 11033 O O . ARG E 1 106 ? 35.166 155.011 15.656 1.00 44.07 102 ARG E O 1
ATOM 11041 N N . GLU E 1 107 ? 35.477 155.557 13.465 1.00 44.89 103 GLU E N 1
ATOM 11042 C CA . GLU E 1 107 ? 34.411 156.574 13.408 1.00 45.74 103 GLU E CA 1
ATOM 11043 C C . GLU E 1 107 ? 33.101 155.940 13.830 1.00 45.26 103 GLU E C 1
ATOM 11044 O O . GLU E 1 107 ? 32.508 156.305 14.858 1.00 44.85 103 GLU E O 1
ATOM 11050 N N . GLY E 1 108 ? 32.665 154.968 13.023 1.00 44.35 104 GLY E N 1
ATOM 11051 C CA . GLY E 1 108 ? 31.439 154.199 13.284 1.00 42.73 104 GLY E CA 1
ATOM 11052 C C . GLY E 1 108 ? 31.289 153.657 14.686 1.00 41.04 104 GLY E C 1
ATOM 11053 O O . GLY E 1 108 ? 30.310 153.931 15.349 1.00 41.74 104 GLY E O 1
ATOM 11054 N N . ALA E 1 109 ? 32.254 152.884 15.149 1.00 40.86 105 ALA E N 1
ATOM 11055 C CA . ALA E 1 109 ? 32.144 152.206 16.450 1.00 40.39 105 ALA E CA 1
ATOM 11056 C C . ALA E 1 109 ? 32.315 153.162 17.632 1.00 40.70 105 ALA E C 1
ATOM 11057 O O . ALA E 1 109 ? 31.863 152.883 18.762 1.00 38.42 105 ALA E O 1
ATOM 11059 N N . GLY E 1 110 ? 33.038 154.250 17.373 1.00 41.09 106 GLY E N 1
ATOM 11060 C CA . GLY E 1 110 ? 33.282 155.268 18.376 1.00 42.01 106 GLY E CA 1
ATOM 11061 C C . GLY E 1 110 ? 32.009 156.011 18.733 1.00 42.09 106 GLY E C 1
ATOM 11062 O O . GLY E 1 110 ? 31.845 156.464 19.865 1.00 42.33 106 GLY E O 1
ATOM 11063 N N . LYS E 1 111 ? 31.102 156.125 17.768 1.00 41.84 107 LYS E N 1
ATOM 11064 C CA . LYS E 1 111 ? 29.747 156.602 18.044 1.00 41.91 107 LYS E CA 1
ATOM 11065 C C . LYS E 1 111 ? 29.127 156.013 19.310 1.00 42.11 107 LYS E C 1
ATOM 11066 O O . LYS E 1 111 ? 28.348 156.684 19.997 1.00 42.32 107 LYS E O 1
ATOM 11072 N N . HIS E 1 112 ? 29.445 154.771 19.629 1.00 42.47 108 HIS E N 1
ATOM 11073 C CA . HIS E 1 112 ? 28.924 154.194 20.861 1.00 43.39 108 HIS E CA 1
ATOM 11074 C C . HIS E 1 112 ? 29.568 154.856 22.078 1.00 44.31 108 HIS E C 1
ATOM 11075 O O . HIS E 1 112 ? 28.944 154.975 23.141 1.00 44.98 108 HIS E O 1
ATOM 11082 N N . ILE E 1 113 ? 30.824 155.264 21.920 1.00 45.59 109 ILE E N 1
ATOM 11083 C CA . ILE E 1 113 ? 31.520 156.061 22.925 1.00 46.25 109 ILE E CA 1
ATOM 11084 C C . ILE E 1 113 ? 30.855 157.453 23.047 1.00 46.47 109 ILE E C 1
ATOM 11085 O O . ILE E 1 113 ? 30.465 157.862 24.140 1.00 47.56 109 ILE E O 1
ATOM 11090 N N . GLU E 1 114 ? 30.709 158.158 21.929 1.00 47.31 110 GLU E N 1
ATOM 11091 C CA . GLU E 1 114 ? 29.944 159.413 21.875 1.00 48.17 110 GLU E CA 1
ATOM 11092 C C . GLU E 1 114 ? 28.565 159.310 22.522 1.00 48.59 110 GLU E C 1
ATOM 11093 O O . GLU E 1 114 ? 28.036 160.306 22.992 1.00 49.69 110 GLU E O 1
ATOM 11099 N N . ALA E 1 115 ? 27.951 158.128 22.487 1.00 48.47 111 ALA E N 1
ATOM 11100 C CA . ALA E 1 115 ? 26.651 157.911 23.138 1.00 47.50 111 ALA E CA 1
ATOM 11101 C C . ALA E 1 115 ? 26.766 157.660 24.641 1.00 46.23 111 ALA E C 1
ATOM 11102 O O . ALA E 1 115 ? 25.778 157.767 25.345 1.00 46.34 111 ALA E O 1
ATOM 11104 N N . GLY E 1 116 ? 27.940 157.290 25.135 1.00 46.10 112 GLY E N 1
ATOM 11105 C CA . GLY E 1 116 ? 28.117 157.122 26.584 1.00 47.10 112 GLY E CA 1
ATOM 11106 C C . GLY E 1 116 ? 28.596 155.771 27.092 1.00 47.52 112 GLY E C 1
ATOM 11107 O O . GLY E 1 116 ? 28.621 155.533 28.306 1.00 48.49 112 GLY E O 1
ATOM 11108 N N . ALA E 1 117 ? 28.946 154.869 26.180 1.00 48.42 113 ALA E N 1
ATOM 11109 C CA . ALA E 1 117 ? 29.524 153.568 26.563 1.00 48.91 113 ALA E CA 1
ATOM 11110 C C . ALA E 1 117 ? 31.065 153.642 26.679 1.00 49.11 113 ALA E C 1
ATOM 11111 O O . ALA E 1 117 ? 31.713 154.489 26.050 1.00 49.38 113 ALA E O 1
ATOM 11113 N N . LYS E 1 118 ? 31.642 152.742 27.467 1.00 48.77 114 LYS E N 1
ATOM 11114 C CA . LYS E 1 118 ? 33.082 152.752 27.720 1.00 49.05 114 LYS E CA 1
ATOM 11115 C C . LYS E 1 118 ? 33.893 151.863 26.746 1.00 48.88 114 LYS E C 1
ATOM 11116 O O . LYS E 1 118 ? 35.029 152.187 26.385 1.00 48.66 114 LYS E O 1
ATOM 11122 N N . LYS E 1 119 ? 33.296 150.744 26.340 1.00 48.30 115 LYS E N 1
ATOM 11123 C CA . LYS E 1 119 ? 33.979 149.706 25.560 1.00 46.98 115 LYS E CA 1
ATOM 11124 C C . LYS E 1 119 ? 33.098 149.203 24.428 1.00 45.62 115 LYS E C 1
ATOM 11125 O O . LYS E 1 119 ? 31.885 149.119 24.551 1.00 44.82 115 LYS E O 1
ATOM 11131 N N . VAL E 1 120 ? 33.730 148.868 23.316 1.00 44.03 116 VAL E N 1
ATOM 11132 C CA . VAL E 1 120 ? 33.031 148.315 22.196 1.00 41.78 116 VAL E CA 1
ATOM 11133 C C . VAL E 1 120 ? 33.832 147.098 21.743 1.00 40.68 116 VAL E C 1
ATOM 11134 O O . VAL E 1 120 ? 35.068 147.170 21.595 1.00 40.31 116 VAL E O 1
ATOM 11138 N N . ILE E 1 121 ? 33.122 145.973 21.594 1.00 38.07 117 ILE E N 1
ATOM 11139 C CA . ILE E 1 121 ? 33.670 144.727 21.084 1.00 36.16 117 ILE E CA 1
ATOM 11140 C C . ILE E 1 121 ? 32.999 144.514 19.764 1.00 34.81 117 ILE E C 1
ATOM 11141 O O . ILE E 1 121 ? 31.828 144.192 19.747 1.00 36.37 117 ILE E O 1
ATOM 11146 N N . ILE E 1 122 ? 33.706 144.756 18.663 1.00 32.88 118 ILE E N 1
ATOM 11147 C CA . ILE E 1 122 ? 33.176 144.506 17.332 1.00 32.28 118 ILE E CA 1
ATOM 11148 C C . ILE E 1 122 ? 33.243 142.995 16.954 1.00 31.28 118 ILE E C 1
ATOM 11149 O O . ILE E 1 122 ? 34.335 142.418 16.739 1.00 29.69 118 ILE E O 1
ATOM 11154 N N . THR E 1 123 ? 32.070 142.375 16.830 1.00 30.64 119 THR E N 1
ATOM 11155 C CA . THR E 1 123 ? 31.948 140.927 16.492 1.00 30.73 119 THR E CA 1
ATOM 11156 C C . THR E 1 123 ? 32.234 140.640 14.999 1.00 30.71 119 THR E C 1
ATOM 11157 O O . THR E 1 123 ? 31.537 139.866 14.374 1.00 30.27 119 THR E O 1
ATOM 11161 N N . ALA E 1 124 ? 33.251 141.310 14.456 1.00 32.10 120 ALA E N 1
ATOM 11162 C CA . ALA E 1 124 ? 33.798 141.085 13.123 1.00 31.57 120 ALA E CA 1
ATOM 11163 C C . ALA E 1 124 ? 35.239 141.613 13.174 1.00 33.49 120 ALA E C 1
ATOM 11164 O O . ALA E 1 124 ? 35.667 142.158 14.197 1.00 32.66 120 ALA E O 1
ATOM 11166 N N . PRO E 1 125 ? 36.022 141.401 12.098 1.00 35.88 121 PRO E N 1
ATOM 11167 C CA . PRO E 1 125 ? 37.254 142.185 11.963 1.00 36.52 121 PRO E CA 1
ATOM 11168 C C . PRO E 1 125 ? 37.024 143.685 11.756 1.00 38.13 121 PRO E C 1
ATOM 11169 O O . PRO E 1 125 ? 36.197 144.097 10.915 1.00 36.70 121 PRO E O 1
ATOM 11173 N N . GLY E 1 126 ? 37.790 144.475 12.517 1.00 39.71 122 GLY E N 1
ATOM 11174 C CA . GLY E 1 126 ? 37.786 145.936 12.413 1.00 40.80 122 GLY E CA 1
ATOM 11175 C C . GLY E 1 126 ? 38.404 146.453 11.122 1.00 42.00 122 GLY E C 1
ATOM 11176 O O . GLY E 1 126 ? 39.248 145.795 10.515 1.00 42.38 122 GLY E O 1
ATOM 11177 N N . LYS E 1 127 A 37.962 147.622 10.674 1.00 43.13 122 LYS E N 1
ATOM 11178 C CA . LYS E 1 127 A 38.617 148.274 9.556 1.00 43.36 122 LYS E CA 1
ATOM 11179 C C . LYS E 1 127 A 39.688 149.157 10.178 1.00 43.98 122 LYS E C 1
ATOM 11180 O O . LYS E 1 127 A 39.414 149.851 11.152 1.00 44.42 122 LYS E O 1
ATOM 11186 N N . GLY E 1 128 ? 40.904 149.095 9.637 1.00 44.11 123 GLY E N 1
ATOM 11187 C CA . GLY E 1 128 ? 42.002 149.950 10.071 1.00 43.86 123 GLY E CA 1
ATOM 11188 C C . GLY E 1 128 ? 42.588 149.464 11.378 1.00 44.08 123 GLY E C 1
ATOM 11189 O O . GLY E 1 128 ? 42.553 148.277 11.671 1.00 43.78 123 GLY E O 1
ATOM 11190 N N . ASP E 1 129 ? 43.094 150.390 12.182 1.00 44.32 124 ASP E N 1
ATOM 11191 C CA . ASP E 1 129 ? 43.914 150.022 13.316 1.00 44.07 124 ASP E CA 1
ATOM 11192 C C . ASP E 1 129 ? 43.117 149.701 14.566 1.00 43.16 124 ASP E C 1
ATOM 11193 O O . ASP E 1 129 ? 43.296 150.348 15.595 1.00 43.22 124 ASP E O 1
ATOM 11198 N N . ILE E 1 130 ? 42.259 148.684 14.505 1.00 41.95 125 ILE E N 1
ATOM 11199 C CA . ILE E 1 130 ? 41.579 148.221 15.722 1.00 40.76 125 ILE E CA 1
ATOM 11200 C C . ILE E 1 130 ? 42.327 146.992 16.254 1.00 39.49 125 ILE E C 1
ATOM 11201 O O . ILE E 1 130 ? 42.706 146.096 15.478 1.00 37.13 125 ILE E O 1
ATOM 11206 N N . PRO E 1 131 ? 42.594 146.961 17.578 1.00 38.91 126 PRO E N 1
ATOM 11207 C CA . PRO E 1 131 ? 43.317 145.797 18.018 1.00 38.72 126 PRO E CA 1
ATOM 11208 C C . PRO E 1 131 ? 42.423 144.591 17.826 1.00 38.54 126 PRO E C 1
ATOM 11209 O O . PRO E 1 131 ? 41.210 144.691 18.013 1.00 38.81 126 PRO E O 1
ATOM 11213 N N . THR E 1 132 ? 43.025 143.469 17.456 1.00 37.11 127 THR E N 1
ATOM 11214 C CA . THR E 1 132 ? 42.298 142.249 17.251 1.00 36.86 127 THR E CA 1
ATOM 11215 C C . THR E 1 132 ? 42.741 141.190 18.225 1.00 36.77 127 THR E C 1
ATOM 11216 O O . THR E 1 132 ? 43.931 141.044 18.496 1.00 36.65 127 THR E O 1
ATOM 11220 N N . TYR E 1 133 ? 41.767 140.458 18.765 1.00 37.40 128 TYR E N 1
ATOM 11221 C CA . TYR E 1 133 ? 42.037 139.368 19.701 1.00 37.21 128 TYR E CA 1
ATOM 11222 C C . TYR E 1 133 ? 41.281 138.095 19.317 1.00 36.91 128 TYR E C 1
ATOM 11223 O O . TYR E 1 133 ? 40.116 138.132 18.899 1.00 34.69 128 TYR E O 1
ATOM 11232 N N . VAL E 1 134 ? 42.010 136.985 19.414 1.00 36.54 129 VAL E N 1
ATOM 11233 C CA . VAL E 1 134 ? 41.468 135.648 19.320 1.00 36.32 129 VAL E CA 1
ATOM 11234 C C . VAL E 1 134 ? 41.764 134.980 20.656 1.00 36.17 129 VAL E C 1
ATOM 11235 O O . VAL E 1 134 ? 42.921 134.765 21.003 1.00 37.30 129 VAL E O 1
ATOM 11239 N N . VAL E 1 135 ? 40.714 134.679 21.411 1.00 35.85 130 VAL E N 1
ATOM 11240 C CA . VAL E 1 135 ? 40.835 133.988 22.687 1.00 37.13 130 VAL E CA 1
ATOM 11241 C C . VAL E 1 135 ? 41.525 132.618 22.571 1.00 39.16 130 VAL E C 1
ATOM 11242 O O . VAL E 1 135 ? 41.111 131.755 21.783 1.00 40.55 130 VAL E O 1
ATOM 11246 N N . GLY E 1 136 ? 42.569 132.423 23.377 1.00 40.20 131 GLY E N 1
ATOM 11247 C CA . GLY E 1 136 ? 43.379 131.219 23.338 1.00 40.05 131 GLY E CA 1
ATOM 11248 C C . GLY E 1 136 ? 44.670 131.436 22.563 1.00 40.78 131 GLY E C 1
ATOM 11249 O O . GLY E 1 136 ? 45.609 130.646 22.666 1.00 40.44 131 GLY E O 1
ATOM 11250 N N . VAL E 1 137 ? 44.711 132.506 21.781 1.00 41.85 132 VAL E N 1
ATOM 11251 C CA . VAL E 1 137 ? 45.832 132.782 20.890 1.00 42.93 132 VAL E CA 1
ATOM 11252 C C . VAL E 1 137 ? 46.575 134.059 21.330 1.00 44.98 132 VAL E C 1
ATOM 11253 O O . VAL E 1 137 ? 47.757 133.987 21.706 1.00 45.94 132 VAL E O 1
ATOM 11257 N N . ASN E 1 138 ? 45.887 135.211 21.307 1.00 45.50 133 ASN E N 1
ATOM 11258 C CA . ASN E 1 138 ? 46.486 136.472 21.781 1.00 46.02 133 ASN E CA 1
ATOM 11259 C C . ASN E 1 138 ? 45.570 137.393 22.572 1.00 47.27 133 ASN E C 1
ATOM 11260 O O . ASN E 1 138 ? 45.762 138.596 22.515 1.00 48.30 133 ASN E O 1
ATOM 11265 N N . ALA E 1 139 ? 44.599 136.854 23.306 1.00 47.82 134 ALA E N 1
ATOM 11266 C CA . ALA E 1 139 ? 43.638 137.699 24.029 1.00 48.49 134 ALA E CA 1
ATOM 11267 C C . ALA E 1 139 ? 44.133 138.048 25.431 1.00 49.48 134 ALA E C 1
ATOM 11268 O O . ALA E 1 139 ? 43.558 138.911 26.100 1.00 49.11 134 ALA E O 1
ATOM 11270 N N . ASP E 1 140 ? 45.201 137.381 25.866 1.00 50.46 135 ASP E N 1
ATOM 11271 C CA . ASP E 1 140 ? 45.890 137.752 27.100 1.00 50.95 135 ASP E CA 1
ATOM 11272 C C . ASP E 1 140 ? 46.779 138.988 26.880 1.00 50.88 135 ASP E C 1
ATOM 11273 O O . ASP E 1 140 ? 47.266 139.581 27.831 1.00 51.03 135 ASP E O 1
ATOM 11278 N N . ALA E 1 141 ? 46.983 139.365 25.625 1.00 50.35 136 ALA E N 1
ATOM 11279 C CA . ALA E 1 141 ? 47.636 140.620 25.280 1.00 50.57 136 ALA E CA 1
ATOM 11280 C C . ALA E 1 141 ? 46.676 141.818 25.318 1.00 50.61 136 ALA E C 1
ATOM 11281 O O . ALA E 1 141 ? 47.042 142.927 24.935 1.00 50.86 136 ALA E O 1
ATOM 11283 N N . TYR E 1 142 ? 45.443 141.601 25.760 1.00 51.27 137 TYR E N 1
ATOM 11284 C CA . TYR E 1 142 ? 44.461 142.684 25.832 1.00 51.69 137 TYR E CA 1
ATOM 11285 C C . TYR E 1 142 ? 44.907 143.755 26.829 1.00 52.36 137 TYR E C 1
ATOM 11286 O O . TYR E 1 142 ? 45.484 143.438 27.877 1.00 51.67 137 TYR E O 1
ATOM 11295 N N . SER E 1 143 ? 44.618 145.015 26.497 1.00 53.58 138 SER E N 1
ATOM 11296 C CA . SER E 1 143 ? 44.893 146.161 27.388 1.00 54.20 138 SER E CA 1
ATOM 11297 C C . SER E 1 143 ? 43.616 146.966 27.679 1.00 54.54 138 SER E C 1
ATOM 11298 O O . SER E 1 143 ? 42.999 147.514 26.745 1.00 54.24 138 SER E O 1
ATOM 11301 N N . HIS E 1 144 ? 43.232 147.057 28.960 1.00 54.76 139 HIS E N 1
ATOM 11302 C CA . HIS E 1 144 ? 42.027 147.815 29.339 1.00 54.57 139 HIS E CA 1
ATOM 11303 C C . HIS E 1 144 ? 41.947 149.199 28.715 1.00 53.99 139 HIS E C 1
ATOM 11304 O O . HIS E 1 144 ? 40.885 149.842 28.684 1.00 53.66 139 HIS E O 1
ATOM 11311 N N . ASP E 1 145 ? 43.081 149.666 28.227 1.00 53.53 140 ASP E N 1
ATOM 11312 C CA . ASP E 1 145 ? 43.195 151.035 27.783 1.00 53.10 140 ASP E CA 1
ATOM 11313 C C . ASP E 1 145 ? 42.600 151.268 26.396 1.00 52.54 140 ASP E C 1
ATOM 11314 O O . ASP E 1 145 ? 42.351 152.413 26.005 1.00 52.19 140 ASP E O 1
ATOM 11319 N N . GLU E 1 146 ? 42.328 150.178 25.674 1.00 51.52 141 GLU E N 1
ATOM 11320 C CA . GLU E 1 146 ? 41.703 150.273 24.350 1.00 50.34 141 GLU E CA 1
ATOM 11321 C C . GLU E 1 146 ? 40.168 150.268 24.463 1.00 49.09 141 GLU E C 1
ATOM 11322 O O . GLU E 1 146 ? 39.596 149.422 25.159 1.00 49.57 141 GLU E O 1
ATOM 11328 N N . PRO E 1 147 ? 39.498 151.234 23.815 1.00 47.34 142 PRO E N 1
ATOM 11329 C CA . PRO E 1 147 ? 38.039 151.315 23.831 1.00 46.58 142 PRO E CA 1
ATOM 11330 C C . PRO E 1 147 ? 37.307 150.576 22.679 1.00 44.89 142 PRO E C 1
ATOM 11331 O O . PRO E 1 147 ? 36.150 150.207 22.826 1.00 44.78 142 PRO E O 1
ATOM 11335 N N . ILE E 1 148 ? 37.981 150.391 21.550 1.00 42.81 143 ILE E N 1
ATOM 11336 C CA . ILE E 1 148 ? 37.440 149.671 20.409 1.00 41.25 143 ILE E CA 1
ATOM 11337 C C . ILE E 1 148 ? 38.409 148.532 20.101 1.00 40.53 143 ILE E C 1
ATOM 11338 O O . ILE E 1 148 ? 39.595 148.750 19.888 1.00 39.25 143 ILE E O 1
ATOM 11343 N N . ILE E 1 149 ? 37.888 147.303 20.144 1.00 39.88 144 ILE E N 1
ATOM 11344 C CA . ILE E 1 149 ? 38.668 146.067 19.943 1.00 37.98 144 ILE E CA 1
ATOM 11345 C C . ILE E 1 149 ? 37.817 145.136 19.086 1.00 37.16 144 ILE E C 1
ATOM 11346 O O . ILE E 1 149 ? 36.578 145.241 19.071 1.00 36.31 144 ILE E O 1
ATOM 11351 N N . SER E 1 150 ? 38.472 144.230 18.375 1.00 36.24 145 SER E N 1
ATOM 11352 C CA . SER E 1 150 ? 37.787 143.379 17.415 1.00 35.02 145 SER E CA 1
ATOM 11353 C C . SER E 1 150 ? 38.037 141.919 17.741 1.00 34.02 145 SER E C 1
ATOM 11354 O O . SER E 1 150 ? 39.173 141.532 18.029 1.00 33.60 145 SER E O 1
ATOM 11357 N N . ASN E 1 151 ? 36.978 141.105 17.722 1.00 32.15 146 ASN E N 1
ATOM 11358 C CA . ASN E 1 151 ? 37.124 139.676 18.019 1.00 31.38 146 ASN E CA 1
ATOM 11359 C C . ASN E 1 151 ? 37.422 138.843 16.766 1.00 30.91 146 ASN E C 1
ATOM 11360 O O . ASN E 1 151 ? 37.351 137.609 16.808 1.00 30.55 146 ASN E O 1
ATOM 11365 N N . ALA E 1 152 ? 37.747 139.517 15.669 1.00 29.24 147 ALA E N 1
ATOM 11366 C CA . ALA E 1 152 ? 38.105 138.840 14.427 1.00 29.60 147 ALA E CA 1
ATOM 11367 C C . ALA E 1 152 ? 36.865 138.178 13.777 1.00 29.82 147 ALA E C 1
ATOM 11368 O O . ALA E 1 152 ? 35.716 138.486 14.147 1.00 30.45 147 ALA E O 1
ATOM 11370 N N . SER E 1 153 ? 37.079 137.338 12.761 1.00 29.15 148 SER E N 1
ATOM 11371 C CA . SER E 1 153 ? 35.974 136.643 12.105 1.00 27.86 148 SER E CA 1
ATOM 11372 C C . SER E 1 153 ? 35.847 135.274 12.717 1.00 27.61 148 SER E C 1
ATOM 11373 O O . SER E 1 153 ? 36.730 134.835 13.488 1.00 27.08 148 SER E O 1
ATOM 11376 N N . CYS E 1 154 ? 34.739 134.599 12.397 1.00 27.53 149 CYS E N 1
ATOM 11377 C CA . CYS E 1 154 ? 34.541 133.204 12.812 1.00 26.78 149 CYS E CA 1
ATOM 11378 C C . CYS E 1 154 ? 35.676 132.362 12.252 1.00 24.31 149 CYS E C 1
ATOM 11379 O O . CYS E 1 154 ? 36.243 131.545 12.939 1.00 22.20 149 CYS E O 1
ATOM 11382 N N . THR E 1 155 ? 36.003 132.575 10.989 1.00 22.10 150 THR E N 1
ATOM 11383 C CA . THR E 1 155 ? 37.068 131.812 10.364 1.00 24.60 150 THR E CA 1
ATOM 11384 C C . THR E 1 155 ? 38.473 132.006 10.923 1.00 23.91 150 THR E C 1
ATOM 11385 O O . THR E 1 155 ? 39.256 131.063 11.020 1.00 24.64 150 THR E O 1
ATOM 11389 N N . THR E 1 156 ? 38.822 133.247 11.204 1.00 23.98 151 THR E N 1
ATOM 11390 C CA . THR E 1 156 ? 40.111 133.536 11.806 1.00 24.33 151 THR E CA 1
ATOM 11391 C C . THR E 1 156 ? 40.178 132.866 13.177 1.00 23.59 151 THR E C 1
ATOM 11392 O O . THR E 1 156 ? 41.232 132.373 13.562 1.00 22.93 151 THR E O 1
ATOM 11396 N N . ASN E 1 157 ? 39.048 132.788 13.880 1.00 24.77 152 ASN E N 1
ATOM 11397 C CA . ASN E 1 157 ? 39.016 132.188 15.245 1.00 26.16 152 ASN E CA 1
ATOM 11398 C C . ASN E 1 157 ? 39.148 130.660 15.228 1.00 27.57 152 ASN E C 1
ATOM 11399 O O . ASN E 1 157 ? 39.561 130.047 16.217 1.00 29.18 152 ASN E O 1
ATOM 11404 N N . CYS E 1 158 ? 38.697 130.051 14.127 1.00 29.10 153 CYS E N 1
ATOM 11405 C CA . CYS E 1 158 ? 38.886 128.606 13.895 1.00 29.45 153 CYS E CA 1
ATOM 11406 C C . CYS E 1 158 ? 40.323 128.314 13.516 1.00 28.87 153 CYS E C 1
ATOM 11407 O O . CYS E 1 158 ? 40.889 127.359 13.969 1.00 28.95 153 CYS E O 1
ATOM 11410 N N . LEU E 1 159 ? 40.863 129.147 12.630 1.00 31.36 154 LEU E N 1
ATOM 11411 C CA . LEU E 1 159 ? 42.186 128.976 12.049 1.00 31.92 154 LEU E CA 1
ATOM 11412 C C . LEU E 1 159 ? 43.332 129.258 13.051 1.00 32.38 154 LEU E C 1
ATOM 11413 O O . LEU E 1 159 ? 44.153 128.380 13.345 1.00 33.22 154 LEU E O 1
ATOM 11418 N N . ALA E 1 160 ? 43.343 130.444 13.649 1.00 32.66 155 ALA E N 1
ATOM 11419 C CA . ALA E 1 160 ? 44.459 130.860 14.497 1.00 31.15 155 ALA E CA 1
ATOM 11420 C C . ALA E 1 160 ? 44.905 129.802 15.507 1.00 29.76 155 ALA E C 1
ATOM 11421 O O . ALA E 1 160 ? 46.093 129.501 15.573 1.00 27.83 155 ALA E O 1
ATOM 11423 N N . PRO E 1 161 ? 43.964 129.241 16.291 1.00 30.20 156 PRO E N 1
ATOM 11424 C CA . PRO E 1 161 ? 44.319 128.326 17.367 1.00 31.17 156 PRO E CA 1
ATOM 11425 C C . PRO E 1 161 ? 45.097 127.062 16.922 1.00 32.64 156 PRO E C 1
ATOM 11426 O O . PRO E 1 161 ? 45.950 126.569 17.690 1.00 32.23 156 PRO E O 1
ATOM 11430 N N . PHE E 1 162 ? 44.842 126.575 15.697 1.00 32.73 157 PHE E N 1
ATOM 11431 C CA . PHE E 1 162 ? 45.532 125.387 15.227 1.00 33.02 157 PHE E CA 1
ATOM 11432 C C . PHE E 1 162 ? 46.705 125.780 14.329 1.00 33.00 157 PHE E C 1
ATOM 11433 O O . PHE E 1 162 ? 47.713 125.075 14.283 1.00 31.44 157 PHE E O 1
ATOM 11441 N N . VAL E 1 163 ? 46.599 126.925 13.657 1.00 35.06 158 VAL E N 1
ATOM 11442 C CA . VAL E 1 163 ? 47.773 127.535 13.008 1.00 36.17 158 VAL E CA 1
ATOM 11443 C C . VAL E 1 163 ? 48.842 127.866 14.028 1.00 37.23 158 VAL E C 1
ATOM 11444 O O . VAL E 1 163 ? 50.041 127.662 13.798 1.00 38.51 158 VAL E O 1
ATOM 11448 N N . LYS E 1 164 ? 48.388 128.386 15.159 1.00 37.68 159 LYS E N 1
ATOM 11449 C CA . LYS E 1 164 ? 49.220 128.567 16.333 1.00 37.01 159 LYS E CA 1
ATOM 11450 C C . LYS E 1 164 ? 50.006 127.307 16.692 1.00 37.25 159 LYS E C 1
ATOM 11451 O O . LYS E 1 164 ? 51.225 127.373 16.817 1.00 37.79 159 LYS E O 1
ATOM 11457 N N . VAL E 1 165 ? 49.321 126.175 16.886 1.00 36.69 160 VAL E N 1
ATOM 11458 C CA . VAL E 1 165 ? 49.963 124.944 17.410 1.00 35.67 160 VAL E CA 1
ATOM 11459 C C . VAL E 1 165 ? 50.967 124.382 16.399 1.00 35.14 160 VAL E C 1
ATOM 11460 O O . VAL E 1 165 ? 52.050 123.898 16.749 1.00 32.55 160 VAL E O 1
ATOM 11464 N N . LEU E 1 166 ? 50.584 124.450 15.134 1.00 34.33 161 LEU E N 1
ATOM 11465 C CA . LEU E 1 166 ? 51.438 123.996 14.075 1.00 33.29 161 LEU E CA 1
ATOM 11466 C C . LEU E 1 166 ? 52.741 124.799 14.019 1.00 33.82 161 LEU E C 1
ATOM 11467 O O . LEU E 1 166 ? 53.811 124.226 13.757 1.00 31.42 161 LEU E O 1
ATOM 11472 N N . ASP E 1 167 ? 52.669 126.121 14.235 1.00 34.65 162 ASP E N 1
ATOM 11473 C CA . ASP E 1 167 ? 53.861 126.969 14.098 1.00 35.37 162 ASP E CA 1
ATOM 11474 C C . ASP E 1 167 ? 54.848 126.691 15.230 1.00 36.20 162 ASP E C 1
ATOM 11475 O O . ASP E 1 167 ? 56.029 126.529 14.990 1.00 36.56 162 ASP E O 1
ATOM 11480 N N . GLN E 1 168 ? 54.350 126.561 16.448 1.00 36.93 163 GLN E N 1
ATOM 11481 C CA . GLN E 1 168 ? 55.198 126.404 17.592 1.00 38.90 163 GLN E CA 1
ATOM 11482 C C . GLN E 1 168 ? 55.771 124.996 17.702 1.00 40.08 163 GLN E C 1
ATOM 11483 O O . GLN E 1 168 ? 56.578 124.717 18.606 1.00 40.19 163 GLN E O 1
ATOM 11489 N N . LYS E 1 169 ? 55.339 124.096 16.813 1.00 39.37 164 LYS E N 1
ATOM 11490 C CA . LYS E 1 169 ? 55.700 122.682 16.938 1.00 37.38 164 LYS E CA 1
ATOM 11491 C C . LYS E 1 169 ? 56.322 122.130 15.669 1.00 36.00 164 LYS E C 1
ATOM 11492 O O . LYS E 1 169 ? 57.057 121.151 15.720 1.00 36.51 164 LYS E O 1
ATOM 11498 N N . PHE E 1 170 ? 56.083 122.780 14.539 1.00 34.91 165 PHE E N 1
ATOM 11499 C CA . PHE E 1 170 ? 56.528 122.243 13.269 1.00 34.65 165 PHE E CA 1
ATOM 11500 C C . PHE E 1 170 ? 57.142 123.361 12.426 1.00 34.34 165 PHE E C 1
ATOM 11501 O O . PHE E 1 170 ? 58.026 123.124 11.569 1.00 31.50 165 PHE E O 1
ATOM 11509 N N . GLY E 1 171 ? 56.676 124.588 12.709 1.00 33.26 166 GLY E N 1
ATOM 11510 C CA . GLY E 1 171 ? 57.169 125.797 12.084 1.00 32.46 166 GLY E CA 1
ATOM 11511 C C . GLY E 1 171 ? 56.626 125.961 10.692 1.00 31.99 166 GLY E C 1
ATOM 11512 O O . GLY E 1 171 ? 57.071 125.290 9.780 1.00 32.99 166 GLY E O 1
ATOM 11513 N N . ILE E 1 172 ? 55.685 126.875 10.510 1.00 31.45 167 ILE E N 1
ATOM 11514 C CA . ILE E 1 172 ? 55.121 127.106 9.185 1.00 31.46 167 ILE E CA 1
ATOM 11515 C C . ILE E 1 172 ? 55.996 128.027 8.365 1.00 32.06 167 ILE E C 1
ATOM 11516 O O . ILE E 1 172 ? 56.348 129.148 8.796 1.00 34.06 167 ILE E O 1
ATOM 11521 N N . ILE E 1 173 ? 56.236 127.586 7.141 1.00 32.36 168 ILE E N 1
ATOM 11522 C CA . ILE E 1 173 ? 57.106 128.238 6.196 1.00 31.66 168 ILE E CA 1
ATOM 11523 C C . ILE E 1 173 ? 56.233 129.032 5.235 1.00 32.12 168 ILE E C 1
ATOM 11524 O O . ILE E 1 173 ? 56.500 130.212 4.913 1.00 31.52 168 ILE E O 1
ATOM 11529 N N . LYS E 1 174 ? 55.188 128.364 4.761 1.00 30.94 169 LYS E N 1
ATOM 11530 C CA . LYS E 1 174 ? 54.093 129.027 4.087 1.00 30.17 169 LYS E CA 1
ATOM 11531 C C . LYS E 1 174 ? 52.889 128.101 4.022 1.00 28.96 169 LYS E C 1
ATOM 11532 O O . LYS E 1 174 ? 52.987 126.893 4.245 1.00 28.69 169 LYS E O 1
ATOM 11538 N N . GLY E 1 175 ? 51.758 128.674 3.681 1.00 26.51 170 GLY E N 1
ATOM 11539 C CA . GLY E 1 175 ? 50.557 127.911 3.631 1.00 25.65 170 GLY E CA 1
ATOM 11540 C C . GLY E 1 175 ? 49.421 128.639 2.980 1.00 24.20 170 GLY E C 1
ATOM 11541 O O . GLY E 1 175 ? 49.499 129.820 2.614 1.00 21.73 170 GLY E O 1
ATOM 11542 N N . THR E 1 176 ? 48.342 127.907 2.843 1.00 24.23 171 THR E N 1
ATOM 11543 C CA . THR E 1 176 ? 47.215 128.382 2.102 1.00 25.29 171 THR E CA 1
ATOM 11544 C C . THR E 1 176 ? 46.013 127.672 2.604 1.00 26.30 171 THR E C 1
ATOM 11545 O O . THR E 1 176 ? 46.085 126.532 3.121 1.00 25.66 171 THR E O 1
ATOM 11549 N N . MET E 1 177 ? 44.888 128.336 2.441 1.00 28.63 172 MET E N 1
ATOM 11550 C CA . MET E 1 177 ? 43.689 127.935 3.140 1.00 31.00 172 MET E CA 1
ATOM 11551 C C . MET E 1 177 ? 42.458 128.091 2.256 1.00 30.13 172 MET E C 1
ATOM 11552 O O . MET E 1 177 ? 42.413 128.968 1.388 1.00 28.96 172 MET E O 1
ATOM 11557 N N . THR E 1 178 ? 41.498 127.178 2.415 1.00 29.86 173 THR E N 1
ATOM 11558 C CA . THR E 1 178 ? 40.170 127.322 1.812 1.00 30.28 173 THR E CA 1
ATOM 11559 C C . THR E 1 178 ? 39.127 127.024 2.863 1.00 31.04 173 THR E C 1
ATOM 11560 O O . THR E 1 178 ? 39.114 125.940 3.424 1.00 31.13 173 THR E O 1
ATOM 11564 N N . THR E 1 179 ? 38.232 127.971 3.117 1.00 32.16 174 THR E N 1
ATOM 11565 C CA . THR E 1 179 ? 37.149 127.720 4.062 1.00 32.00 174 THR E CA 1
ATOM 11566 C C . THR E 1 179 ? 35.887 127.346 3.302 1.00 31.62 174 THR E C 1
ATOM 11567 O O . THR E 1 179 ? 35.503 128.032 2.357 1.00 29.99 174 THR E O 1
ATOM 11571 N N . THR E 1 180 ? 35.289 126.216 3.687 1.00 30.40 175 THR E N 1
ATOM 11572 C CA . THR E 1 180 ? 34.050 125.774 3.064 1.00 29.74 175 THR E CA 1
ATOM 11573 C C . THR E 1 180 ? 32.954 126.172 4.041 1.00 29.26 175 THR E C 1
ATOM 11574 O O . THR E 1 180 ? 32.809 125.577 5.132 1.00 29.43 175 THR E O 1
ATOM 11578 N N . HIS E 1 181 ? 32.214 127.214 3.644 1.00 26.94 176 HIS E N 1
ATOM 11579 C CA . HIS E 1 181 ? 31.448 128.026 4.582 1.00 26.19 176 HIS E CA 1
ATOM 11580 C C . HIS E 1 181 ? 29.936 128.001 4.293 1.00 23.43 176 HIS E C 1
ATOM 11581 O O . HIS E 1 181 ? 29.501 128.103 3.163 1.00 22.10 176 HIS E O 1
ATOM 11588 N N . SER E 1 182 ? 29.158 127.851 5.349 1.00 22.17 177 SER E N 1
ATOM 11589 C CA . SER E 1 182 ? 27.718 128.004 5.294 1.00 23.09 177 SER E CA 1
ATOM 11590 C C . SER E 1 182 ? 27.357 129.389 4.781 1.00 23.30 177 SER E C 1
ATOM 11591 O O . SER E 1 182 ? 28.106 130.367 5.012 1.00 22.09 177 SER E O 1
ATOM 11594 N N . TYR E 1 183 ? 26.213 129.484 4.102 1.00 22.98 178 TYR E N 1
ATOM 11595 C CA . TYR E 1 183 ? 25.757 130.777 3.650 1.00 24.02 178 TYR E CA 1
ATOM 11596 C C . TYR E 1 183 ? 25.581 131.676 4.862 1.00 24.81 178 TYR E C 1
ATOM 11597 O O . TYR E 1 183 ? 25.405 131.205 5.984 1.00 20.63 178 TYR E O 1
ATOM 11606 N N . THR E 1 184 ? 25.748 132.971 4.619 1.00 26.57 179 THR E N 1
ATOM 11607 C CA . THR E 1 184 ? 25.481 133.995 5.636 1.00 26.12 179 THR E CA 1
ATOM 11608 C C . THR E 1 184 ? 24.514 135.006 5.050 1.00 26.16 179 THR E C 1
ATOM 11609 O O . THR E 1 184 ? 24.277 135.040 3.826 1.00 25.44 179 THR E O 1
ATOM 11613 N N . GLY E 1 185 ? 24.005 135.852 5.939 1.00 28.01 180 GLY E N 1
ATOM 11614 C CA . GLY E 1 185 ? 23.010 136.867 5.609 1.00 28.21 180 GLY E CA 1
ATOM 11615 C C . GLY E 1 185 ? 23.427 137.970 4.657 1.00 28.80 180 GLY E C 1
ATOM 11616 O O . GLY E 1 185 ? 22.571 138.698 4.190 1.00 30.52 180 GLY E O 1
ATOM 11617 N N . ASP E 1 186 ? 24.717 138.119 4.354 1.00 30.26 181 ASP E N 1
ATOM 11618 C CA . ASP E 1 186 ? 25.149 139.058 3.309 1.00 28.66 181 ASP E CA 1
ATOM 11619 C C . ASP E 1 186 ? 24.980 138.535 1.876 1.00 27.57 181 ASP E C 1
ATOM 11620 O O . ASP E 1 186 ? 25.116 139.273 0.891 1.00 27.92 181 ASP E O 1
ATOM 11625 N N . GLN E 1 187 ? 24.635 137.272 1.734 1.00 25.83 182 GLN E N 1
ATOM 11626 C CA . GLN E 1 187 ? 24.390 136.729 0.415 1.00 22.95 182 GLN E CA 1
ATOM 11627 C C . GLN E 1 187 ? 22.930 136.879 0.044 1.00 21.54 182 GLN E C 1
ATOM 11628 O O . GLN E 1 187 ? 22.071 136.874 0.893 1.00 19.07 182 GLN E O 1
ATOM 11634 N N . ARG E 1 188 ? 22.628 136.947 -1.242 1.00 18.89 183 ARG E N 1
ATOM 11635 C CA . ARG E 1 188 ? 21.254 137.079 -1.657 1.00 20.54 183 ARG E CA 1
ATOM 11636 C C . ARG E 1 188 ? 20.495 135.736 -1.672 1.00 22.36 183 ARG E C 1
ATOM 11637 O O . ARG E 1 188 ? 21.016 134.733 -2.155 1.00 22.34 183 ARG E O 1
ATOM 11645 N N . LEU E 1 189 ? 19.266 135.714 -1.126 1.00 21.85 184 LEU E N 1
ATOM 11646 C CA . LEU E 1 189 ? 18.350 134.571 -1.307 1.00 21.17 184 LEU E CA 1
ATOM 11647 C C . LEU E 1 189 ? 18.150 134.100 -2.757 1.00 20.21 184 LEU E C 1
ATOM 11648 O O . LEU E 1 189 ? 18.257 132.916 -3.054 1.00 22.19 184 LEU E O 1
ATOM 11653 N N . LEU E 1 190 ? 17.776 135.010 -3.630 1.00 21.46 185 LEU E N 1
ATOM 11654 C CA . LEU E 1 190 ? 17.830 134.774 -5.105 1.00 20.35 185 LEU E CA 1
ATOM 11655 C C . LEU E 1 190 ? 18.707 135.775 -5.829 1.00 20.52 185 LEU E C 1
ATOM 11656 O O . LEU E 1 190 ? 19.018 136.835 -5.306 1.00 21.68 185 LEU E O 1
ATOM 11661 N N . ASP E 1 191 ? 19.053 135.483 -7.092 1.00 19.74 186 ASP E N 1
ATOM 11662 C CA . ASP E 1 191 ? 19.999 136.322 -7.810 1.00 20.72 186 ASP E CA 1
ATOM 11663 C C . ASP E 1 191 ? 19.472 137.750 -7.795 1.00 21.89 186 ASP E C 1
ATOM 11664 O O . ASP E 1 191 ? 18.442 138.029 -8.407 1.00 20.15 186 ASP E O 1
ATOM 11669 N N . ALA E 1 192 ? 20.224 138.658 -7.187 1.00 24.45 187 ALA E N 1
ATOM 11670 C CA . ALA E 1 192 ? 19.818 140.065 -7.026 1.00 25.80 187 ALA E CA 1
ATOM 11671 C C . ALA E 1 192 ? 21.053 140.944 -6.789 1.00 27.30 187 ALA E C 1
ATOM 11672 O O . ALA E 1 192 ? 22.119 140.472 -6.422 1.00 28.02 187 ALA E O 1
ATOM 11674 N N . SER E 1 193 ? 20.878 142.247 -6.919 1.00 30.46 188 SER E N 1
ATOM 11675 C CA . SER E 1 193 ? 22.002 143.144 -7.018 1.00 32.30 188 SER E CA 1
ATOM 11676 C C . SER E 1 193 ? 22.832 143.117 -5.722 1.00 33.37 188 SER E C 1
ATOM 11677 O O . SER E 1 193 ? 22.297 142.963 -4.622 1.00 33.50 188 SER E O 1
ATOM 11680 N N . HIS E 1 194 ? 24.156 143.179 -5.883 1.00 33.84 190 HIS E N 1
ATOM 11681 C CA . HIS E 1 194 ? 25.099 143.161 -4.765 1.00 34.25 190 HIS E CA 1
ATOM 11682 C C . HIS E 1 194 ? 26.396 143.764 -5.314 1.00 35.27 190 HIS E C 1
ATOM 11683 O O . HIS E 1 194 ? 26.624 143.730 -6.530 1.00 35.53 190 HIS E O 1
ATOM 11690 N N . ARG E 1 195 ? 27.214 144.354 -4.442 1.00 36.34 191 ARG E N 1
ATOM 11691 C CA . ARG E 1 195 ? 28.514 144.915 -4.867 1.00 37.38 191 ARG E CA 1
ATOM 11692 C C . ARG E 1 195 ? 29.507 143.808 -5.263 1.00 37.36 191 ARG E C 1
ATOM 11693 O O . ARG E 1 195 ? 30.289 143.984 -6.202 1.00 37.53 191 ARG E O 1
ATOM 11701 N N . ASP E 1 196 ? 29.462 142.689 -4.529 1.00 35.53 192 ASP E N 1
ATOM 11702 C CA . ASP E 1 196 ? 30.172 141.462 -4.867 1.00 34.10 192 ASP E CA 1
ATOM 11703 C C . ASP E 1 196 ? 29.295 140.622 -5.767 1.00 33.20 192 ASP E C 1
ATOM 11704 O O . ASP E 1 196 ? 28.221 140.191 -5.368 1.00 32.18 192 ASP E O 1
ATOM 11709 N N . LEU E 1 197 ? 29.761 140.381 -6.988 1.00 31.17 193 LEU E N 1
ATOM 11710 C CA . LEU E 1 197 ? 28.945 139.746 -7.997 1.00 30.54 193 LEU E CA 1
ATOM 11711 C C . LEU E 1 197 ? 28.736 138.236 -7.801 1.00 28.51 193 LEU E C 1
ATOM 11712 O O . LEU E 1 197 ? 27.876 137.663 -8.416 1.00 27.08 193 LEU E O 1
ATOM 11717 N N . ARG E 1 198 ? 29.544 137.602 -6.971 1.00 28.77 194 ARG E N 1
ATOM 11718 C CA . ARG E 1 198 ? 29.327 136.202 -6.596 1.00 30.67 194 ARG E CA 1
ATOM 11719 C C . ARG E 1 198 ? 28.356 136.110 -5.412 1.00 30.53 194 ARG E C 1
ATOM 11720 O O . ARG E 1 198 ? 27.487 135.224 -5.335 1.00 30.31 194 ARG E O 1
ATOM 11728 N N . ARG E 1 199 ? 28.506 137.026 -4.466 1.00 30.90 195 ARG E N 1
ATOM 11729 C CA . ARG E 1 199 ? 27.528 137.139 -3.411 1.00 29.93 195 ARG E CA 1
ATOM 11730 C C . ARG E 1 199 ? 26.118 137.578 -3.885 1.00 27.19 195 ARG E C 1
ATOM 11731 O O . ARG E 1 199 ? 25.127 137.397 -3.169 1.00 26.16 195 ARG E O 1
ATOM 11739 N N . ALA E 1 200 ? 26.007 138.120 -5.092 1.00 25.64 196 ALA E N 1
ATOM 11740 C CA . ALA E 1 200 ? 24.693 138.442 -5.651 1.00 25.07 196 ALA E CA 1
ATOM 11741 C C . ALA E 1 200 ? 23.837 137.185 -5.935 1.00 23.69 196 ALA E C 1
ATOM 11742 O O . ALA E 1 200 ? 22.640 137.286 -6.113 1.00 20.79 196 ALA E O 1
ATOM 11744 N N . ARG E 1 201 ? 24.465 136.000 -5.954 1.00 23.48 197 ARG E N 1
ATOM 11745 C CA . ARG E 1 201 ? 23.849 134.800 -6.505 1.00 23.58 197 ARG E CA 1
ATOM 11746 C C . ARG E 1 201 ? 23.136 133.960 -5.457 1.00 22.02 197 ARG E C 1
ATOM 11747 O O . ARG E 1 201 ? 23.646 133.721 -4.404 1.00 23.60 197 ARG E O 1
ATOM 11755 N N . ALA E 1 202 ? 21.972 133.441 -5.807 1.00 22.74 198 ALA E N 1
ATOM 11756 C CA . ALA E 1 202 ? 21.189 132.613 -4.879 1.00 20.62 198 ALA E CA 1
ATOM 11757 C C . ALA E 1 202 ? 22.028 131.698 -3.954 1.00 20.16 198 ALA E C 1
ATOM 11758 O O . ALA E 1 202 ? 22.647 130.701 -4.383 1.00 21.48 198 ALA E O 1
ATOM 11760 N N . ALA E 1 203 ? 22.025 132.015 -2.652 1.00 17.30 199 ALA E N 1
ATOM 11761 C CA . ALA E 1 203 ? 22.887 131.348 -1.736 1.00 17.61 199 ALA E CA 1
ATOM 11762 C C . ALA E 1 203 ? 22.685 129.831 -1.610 1.00 17.31 199 ALA E C 1
ATOM 11763 O O . ALA E 1 203 ? 23.654 129.083 -1.457 1.00 16.38 199 ALA E O 1
ATOM 11765 N N . ALA E 1 204 ? 21.428 129.371 -1.640 1.00 20.74 200 ALA E N 1
ATOM 11766 C CA . ALA E 1 204 ? 21.083 127.966 -1.333 1.00 20.57 200 ALA E CA 1
ATOM 11767 C C . ALA E 1 204 ? 21.091 127.078 -2.575 1.00 21.33 200 ALA E C 1
ATOM 11768 O O . ALA E 1 204 ? 20.758 125.911 -2.500 1.00 22.67 200 ALA E O 1
ATOM 11770 N N . LEU E 1 205 ? 21.457 127.650 -3.701 1.00 20.22 201 LEU E N 1
ATOM 11771 C CA . LEU E 1 205 ? 21.547 126.957 -4.961 1.00 22.08 201 LEU E CA 1
ATOM 11772 C C . LEU E 1 205 ? 22.973 126.717 -5.444 1.00 22.55 201 LEU E C 1
ATOM 11773 O O . LEU E 1 205 ? 23.177 125.999 -6.419 1.00 24.79 201 LEU E O 1
ATOM 11778 N N . ASN E 1 206 ? 23.956 127.338 -4.789 1.00 23.68 202 ASN E N 1
ATOM 11779 C CA . ASN E 1 206 ? 25.282 127.514 -5.352 1.00 22.09 202 ASN E CA 1
ATOM 11780 C C . ASN E 1 206 ? 26.415 127.225 -4.413 1.00 23.35 202 ASN E C 1
ATOM 11781 O O . ASN E 1 206 ? 26.304 127.435 -3.207 1.00 24.29 202 ASN E O 1
ATOM 11786 N N . ILE E 1 207 ? 27.528 126.767 -4.987 1.00 24.17 203 ILE E N 1
ATOM 11787 C CA . ILE E 1 207 ? 28.848 126.921 -4.366 1.00 24.22 203 ILE E CA 1
ATOM 11788 C C . ILE E 1 207 ? 29.357 128.300 -4.800 1.00 22.42 203 ILE E C 1
ATOM 11789 O O . ILE E 1 207 ? 29.477 128.593 -6.020 1.00 19.05 203 ILE E O 1
ATOM 11794 N N . VAL E 1 208 ? 29.654 129.151 -3.832 1.00 21.93 204 VAL E N 1
ATOM 11795 C CA . VAL E 1 208 ? 29.984 130.545 -4.146 1.00 24.45 204 VAL E CA 1
ATOM 11796 C C . VAL E 1 208 ? 31.377 130.990 -3.654 1.00 24.94 204 VAL E C 1
ATOM 11797 O O . VAL E 1 208 ? 31.586 131.161 -2.436 1.00 25.19 204 VAL E O 1
ATOM 11801 N N . PRO E 1 209 ? 32.332 131.168 -4.595 1.00 26.17 205 PRO E N 1
ATOM 11802 C CA . PRO E 1 209 ? 33.633 131.633 -4.168 1.00 28.77 205 PRO E CA 1
ATOM 11803 C C . PRO E 1 209 ? 33.579 133.094 -3.713 1.00 29.96 205 PRO E C 1
ATOM 11804 O O . PRO E 1 209 ? 32.995 133.956 -4.397 1.00 28.64 205 PRO E O 1
ATOM 11808 N N . THR E 1 210 ? 34.205 133.335 -2.573 1.00 31.80 206 THR E N 1
ATOM 11809 C CA . THR E 1 210 ? 34.301 134.655 -2.021 1.00 34.63 206 THR E CA 1
ATOM 11810 C C . THR E 1 210 ? 35.647 134.873 -1.303 1.00 36.66 206 THR E C 1
ATOM 11811 O O . THR E 1 210 ? 36.358 133.929 -0.930 1.00 36.61 206 THR E O 1
ATOM 11815 N N . SER E 1 211 ? 36.027 136.132 -1.164 1.00 38.96 207 SER E N 1
ATOM 11816 C CA . SER E 1 211 ? 37.331 136.444 -0.602 1.00 40.10 207 SER E CA 1
ATOM 11817 C C . SER E 1 211 ? 37.247 136.554 0.902 1.00 40.44 207 SER E C 1
ATOM 11818 O O . SER E 1 211 ? 36.332 137.160 1.436 1.00 40.61 207 SER E O 1
ATOM 11821 N N . THR E 1 212 ? 38.224 135.957 1.570 1.00 40.86 208 THR E N 1
ATOM 11822 C CA . THR E 1 212 ? 38.344 136.057 3.017 1.00 40.79 208 THR E CA 1
ATOM 11823 C C . THR E 1 212 ? 39.604 136.884 3.288 1.00 40.80 208 THR E C 1
ATOM 11824 O O . THR E 1 212 ? 40.521 136.903 2.476 1.00 39.51 208 THR E O 1
ATOM 11828 N N . GLY E 1 213 ? 39.621 137.599 4.407 1.00 40.01 209 GLY E N 1
ATOM 11829 C CA . GLY E 1 213 ? 40.840 138.254 4.871 1.00 39.73 209 GLY E CA 1
ATOM 11830 C C . GLY E 1 213 ? 41.402 137.474 6.030 1.00 38.95 209 GLY E C 1
ATOM 11831 O O . GLY E 1 213 ? 42.305 137.928 6.721 1.00 38.29 209 GLY E O 1
ATOM 11832 N N . ALA E 1 214 ? 40.864 136.274 6.227 1.00 39.16 210 ALA E N 1
ATOM 11833 C CA . ALA E 1 214 ? 41.238 135.414 7.341 1.00 39.29 210 ALA E CA 1
ATOM 11834 C C . ALA E 1 214 ? 42.708 135.025 7.329 1.00 39.01 210 ALA E C 1
ATOM 11835 O O . ALA E 1 214 ? 43.305 134.817 8.387 1.00 37.13 210 ALA E O 1
ATOM 11837 N N . ALA E 1 215 ? 43.282 134.891 6.140 1.00 40.21 211 ALA E N 1
ATOM 11838 C CA . ALA E 1 215 ? 44.655 134.432 6.039 1.00 41.62 211 ALA E CA 1
ATOM 11839 C C . ALA E 1 215 ? 45.561 135.528 6.523 1.00 42.59 211 ALA E C 1
ATOM 11840 O O . ALA E 1 215 ? 46.410 135.288 7.384 1.00 42.15 211 ALA E O 1
ATOM 11842 N N . LYS E 1 216 ? 45.383 136.735 5.983 1.00 43.38 212 LYS E N 1
ATOM 11843 C CA . LYS E 1 216 ? 46.227 137.853 6.417 1.00 43.33 212 LYS E CA 1
ATOM 11844 C C . LYS E 1 216 ? 45.887 138.296 7.835 1.00 42.65 212 LYS E C 1
ATOM 11845 O O . LYS E 1 216 ? 46.718 138.892 8.517 1.00 44.13 212 LYS E O 1
ATOM 11851 N N . ALA E 1 217 ? 44.667 138.009 8.273 1.00 40.72 213 ALA E N 1
ATOM 11852 C CA . ALA E 1 217 ? 44.208 138.401 9.597 1.00 39.29 213 ALA E CA 1
ATOM 11853 C C . ALA E 1 217 ? 44.793 137.531 10.686 1.00 37.67 213 ALA E C 1
ATOM 11854 O O . ALA E 1 217 ? 44.873 137.929 11.848 1.00 36.41 213 ALA E O 1
ATOM 11856 N N . VAL E 1 218 ? 45.173 136.309 10.347 1.00 37.08 214 VAL E N 1
ATOM 11857 C CA . VAL E 1 218 ? 45.826 135.473 11.359 1.00 37.56 214 VAL E CA 1
ATOM 11858 C C . VAL E 1 218 ? 47.187 136.092 11.748 1.00 36.14 214 VAL E C 1
ATOM 11859 O O . VAL E 1 218 ? 47.576 136.053 12.896 1.00 35.26 214 VAL E O 1
ATOM 11863 N N . ALA E 1 219 ? 47.887 136.687 10.786 1.00 36.73 215 ALA E N 1
ATOM 11864 C CA . ALA E 1 219 ? 49.071 137.492 11.086 1.00 37.53 215 ALA E CA 1
ATOM 11865 C C . ALA E 1 219 ? 48.817 138.499 12.255 1.00 38.64 215 ALA E C 1
ATOM 11866 O O . ALA E 1 219 ? 49.700 138.765 13.069 1.00 39.66 215 ALA E O 1
ATOM 11868 N N . LEU E 1 220 ? 47.603 139.038 12.359 1.00 38.29 216 LEU E N 1
ATOM 11869 C CA . LEU E 1 220 ? 47.322 140.028 13.388 1.00 37.33 216 LEU E CA 1
ATOM 11870 C C . LEU E 1 220 ? 47.511 139.470 14.779 1.00 36.14 216 LEU E C 1
ATOM 11871 O O . LEU E 1 220 ? 48.082 140.129 15.629 1.00 34.84 216 LEU E O 1
ATOM 11876 N N . VAL E 1 221 ? 47.030 138.258 15.005 1.00 35.40 217 VAL E N 1
ATOM 11877 C CA . VAL E 1 221 ? 47.111 137.644 16.332 1.00 35.70 217 VAL E CA 1
ATOM 11878 C C . VAL E 1 221 ? 48.316 136.717 16.481 1.00 34.13 217 VAL E C 1
ATOM 11879 O O . VAL E 1 221 ? 48.641 136.307 17.590 1.00 31.72 217 VAL E O 1
ATOM 11883 N N . LEU E 1 222 ? 48.966 136.397 15.359 1.00 34.63 218 LEU E N 1
ATOM 11884 C CA . LEU E 1 222 ? 50.194 135.578 15.343 1.00 35.15 218 LEU E CA 1
ATOM 11885 C C . LEU E 1 222 ? 51.151 136.193 14.353 1.00 35.48 218 LEU E C 1
ATOM 11886 O O . LEU E 1 222 ? 51.165 135.817 13.180 1.00 35.11 218 LEU E O 1
ATOM 11891 N N . PRO E 1 223 ? 51.931 137.188 14.819 1.00 35.94 219 PRO E N 1
ATOM 11892 C CA . PRO E 1 223 ? 52.778 138.022 13.945 1.00 34.79 219 PRO E CA 1
ATOM 11893 C C . PRO E 1 223 ? 53.830 137.223 13.210 1.00 33.78 219 PRO E C 1
ATOM 11894 O O . PRO E 1 223 ? 54.149 137.546 12.066 1.00 31.67 219 PRO E O 1
ATOM 11898 N N . ASN E 1 224 ? 54.336 136.157 13.820 1.00 33.70 220 ASN E N 1
ATOM 11899 C CA . ASN E 1 224 ? 55.207 135.262 13.066 1.00 34.42 220 ASN E CA 1
ATOM 11900 C C . ASN E 1 224 ? 54.630 134.661 11.792 1.00 34.22 220 ASN E C 1
ATOM 11901 O O . ASN E 1 224 ? 55.400 134.103 11.020 1.00 34.61 220 ASN E O 1
ATOM 11906 N N . LEU E 1 225 ? 53.304 134.721 11.592 1.00 34.42 221 LEU E N 1
ATOM 11907 C CA . LEU E 1 225 ? 52.657 134.202 10.357 1.00 33.38 221 LEU E CA 1
ATOM 11908 C C . LEU E 1 225 ? 52.509 135.272 9.280 1.00 33.59 221 LEU E C 1
ATOM 11909 O O . LEU E 1 225 ? 51.972 135.020 8.189 1.00 31.58 221 LEU E O 1
ATOM 11914 N N . LYS E 1 226 ? 53.013 136.461 9.606 1.00 33.52 222 LYS E N 1
ATOM 11915 C CA . LYS E 1 226 ? 52.920 137.632 8.776 1.00 32.96 222 LYS E CA 1
ATOM 11916 C C . LYS E 1 226 ? 53.443 137.250 7.409 1.00 31.24 222 LYS E C 1
ATOM 11917 O O . LYS E 1 226 ? 54.539 136.771 7.314 1.00 30.85 222 LYS E O 1
ATOM 11923 N N . GLY E 1 227 ? 52.645 137.412 6.360 1.00 31.76 223 GLY E N 1
ATOM 11924 C CA . GLY E 1 227 ? 53.082 137.144 4.971 1.00 31.98 223 GLY E CA 1
ATOM 11925 C C . GLY E 1 227 ? 53.130 135.680 4.511 1.00 33.42 223 GLY E C 1
ATOM 11926 O O . GLY E 1 227 ? 53.340 135.396 3.315 1.00 32.39 223 GLY E O 1
ATOM 11927 N N . LYS E 1 228 ? 52.923 134.753 5.449 1.00 33.55 224 LYS E N 1
ATOM 11928 C CA . LYS E 1 228 ? 53.104 133.316 5.200 1.00 33.84 224 LYS E CA 1
ATOM 11929 C C . LYS E 1 228 ? 51.845 132.564 4.704 1.00 34.66 224 LYS E C 1
ATOM 11930 O O . LYS E 1 228 ? 51.968 131.514 4.067 1.00 34.37 224 LYS E O 1
ATOM 11936 N N . LEU E 1 229 ? 50.654 133.089 5.001 1.00 34.77 225 LEU E N 1
ATOM 11937 C CA . LEU E 1 229 ? 49.387 132.465 4.610 1.00 34.39 225 LEU E CA 1
ATOM 11938 C C . LEU E 1 229 ? 48.600 133.282 3.570 1.00 35.09 225 LEU E C 1
ATOM 11939 O O . LEU E 1 229 ? 48.779 134.500 3.452 1.00 35.72 225 LEU E O 1
ATOM 11944 N N . ASN E 1 230 ? 47.782 132.593 2.774 1.00 34.36 226 ASN E N 1
ATOM 11945 C CA . ASN E 1 230 ? 46.738 133.219 1.958 1.00 34.05 226 ASN E CA 1
ATOM 11946 C C . ASN E 1 230 ? 45.527 132.288 1.935 1.00 34.32 226 ASN E C 1
ATOM 11947 O O . ASN E 1 230 ? 45.575 131.190 2.514 1.00 33.54 226 ASN E O 1
ATOM 11952 N N . GLY E 1 231 ? 44.438 132.712 1.290 1.00 34.12 227 GLY E N 1
ATOM 11953 C CA . GLY E 1 231 ? 43.186 131.940 1.371 1.00 32.99 227 GLY E CA 1
ATOM 11954 C C . GLY E 1 231 ? 42.003 132.431 0.553 1.00 32.06 227 GLY E C 1
ATOM 11955 O O . GLY E 1 231 ? 41.978 133.564 0.051 1.00 29.81 227 GLY E O 1
ATOM 11956 N N . ILE E 1 232 ? 41.036 131.524 0.405 1.00 31.36 228 ILE E N 1
ATOM 11957 C CA . ILE E 1 232 ? 39.745 131.780 -0.223 1.00 30.97 228 ILE E CA 1
ATOM 11958 C C . ILE E 1 232 ? 38.658 131.127 0.613 1.00 29.25 228 ILE E C 1
ATOM 11959 O O . ILE E 1 232 ? 38.924 130.431 1.610 1.00 28.22 228 ILE E O 1
ATOM 11964 N N . ALA E 1 233 ? 37.420 131.440 0.261 1.00 28.43 229 ALA E N 1
ATOM 11965 C CA . ALA E 1 233 ? 36.287 130.873 0.920 1.00 27.72 229 ALA E CA 1
ATOM 11966 C C . ALA E 1 233 ? 35.380 130.373 -0.161 1.00 27.14 229 ALA E C 1
ATOM 11967 O O . ALA E 1 233 ? 35.399 130.866 -1.276 1.00 26.31 229 ALA E O 1
ATOM 11969 N N . LEU E 1 234 ? 34.635 129.334 0.166 1.00 26.85 230 LEU E N 1
ATOM 11970 C CA . LEU E 1 234 ? 33.606 128.841 -0.700 1.00 27.68 230 LEU E CA 1
ATOM 11971 C C . LEU E 1 234 ? 32.403 128.756 0.180 1.00 28.32 230 LEU E C 1
ATOM 11972 O O . LEU E 1 234 ? 32.412 128.035 1.204 1.00 28.33 230 LEU E O 1
ATOM 11977 N N . ARG E 1 235 ? 31.375 129.509 -0.190 1.00 27.84 231 ARG E N 1
ATOM 11978 C CA . ARG E 1 235 ? 30.109 129.469 0.542 1.00 26.75 231 ARG E CA 1
ATOM 11979 C C . ARG E 1 235 ? 29.259 128.417 -0.126 1.00 24.03 231 ARG E C 1
ATOM 11980 O O . ARG E 1 235 ? 29.148 128.375 -1.364 1.00 21.17 231 ARG E O 1
ATOM 11988 N N . VAL E 1 236 ? 28.657 127.582 0.693 1.00 22.33 232 VAL E N 1
ATOM 11989 C CA . VAL E 1 236 ? 27.842 126.494 0.176 1.00 22.16 232 VAL E CA 1
ATOM 11990 C C . VAL E 1 236 ? 26.466 126.384 0.863 1.00 21.59 232 VAL E C 1
ATOM 11991 O O . VAL E 1 236 ? 26.267 126.931 1.969 1.00 22.52 232 VAL E O 1
ATOM 11995 N N . PRO E 1 237 ? 25.502 125.704 0.189 1.00 20.38 233 PRO E N 1
ATOM 11996 C CA . PRO E 1 237 ? 24.131 125.674 0.626 1.00 20.03 233 PRO E CA 1
ATOM 11997 C C . PRO E 1 237 ? 23.773 124.940 1.918 1.00 19.27 233 PRO E C 1
ATOM 11998 O O . PRO E 1 237 ? 22.834 124.176 1.916 1.00 18.23 233 PRO E O 1
ATOM 12002 N N . THR E 1 238 ? 24.531 125.190 2.984 1.00 20.09 234 THR E N 1
ATOM 12003 C CA . THR E 1 238 ? 24.119 124.903 4.373 1.00 19.60 234 THR E CA 1
ATOM 12004 C C . THR E 1 238 ? 23.924 126.224 5.110 1.00 20.17 234 THR E C 1
ATOM 12005 O O . THR E 1 238 ? 24.620 127.192 4.789 1.00 20.01 234 THR E O 1
ATOM 12009 N N . PRO E 1 239 ? 22.979 126.267 6.103 1.00 20.70 235 PRO E N 1
ATOM 12010 C CA . PRO E 1 239 ? 22.672 127.448 6.988 1.00 21.30 235 PRO E CA 1
ATOM 12011 C C . PRO E 1 239 ? 23.600 127.718 8.174 1.00 21.57 235 PRO E C 1
ATOM 12012 O O . PRO E 1 239 ? 23.615 128.839 8.692 1.00 20.38 235 PRO E O 1
ATOM 12016 N N . ASN E 1 240 ? 24.325 126.701 8.634 1.00 22.04 236 ASN E N 1
ATOM 12017 C CA . ASN E 1 240 ? 25.345 126.912 9.624 1.00 23.14 236 ASN E CA 1
ATOM 12018 C C . ASN E 1 240 ? 26.375 125.795 9.760 1.00 24.16 236 ASN E C 1
ATOM 12019 O O . ASN E 1 240 ? 26.083 124.655 9.385 1.00 22.59 236 ASN E O 1
ATOM 12024 N N . VAL E 1 241 ? 27.483 126.131 10.462 1.00 23.30 237 VAL E N 1
ATOM 12025 C CA . VAL E 1 241 ? 28.668 125.271 10.686 1.00 21.93 237 VAL E CA 1
ATOM 12026 C C . VAL E 1 241 ? 29.539 125.373 9.436 1.00 22.07 237 VAL E C 1
ATOM 12027 O O . VAL E 1 241 ? 29.034 125.283 8.313 1.00 19.42 237 VAL E O 1
ATOM 12031 N N . SER E 1 242 ? 30.836 125.634 9.614 1.00 22.57 238 SER E N 1
ATOM 12032 C CA . SER E 1 242 ? 31.722 125.728 8.463 1.00 22.33 238 SER E CA 1
ATOM 12033 C C . SER E 1 242 ? 32.937 124.836 8.650 1.00 22.41 238 SER E C 1
ATOM 12034 O O . SER E 1 242 ? 33.081 124.197 9.657 1.00 20.53 238 SER E O 1
ATOM 12037 N N . VAL E 1 243 ? 33.797 124.760 7.652 1.00 24.64 239 VAL E N 1
ATOM 12038 C CA . VAL E 1 243 ? 35.007 123.949 7.825 1.00 26.02 239 VAL E CA 1
ATOM 12039 C C . VAL E 1 243 ? 36.222 124.627 7.208 1.00 27.02 239 VAL E C 1
ATOM 12040 O O . VAL E 1 243 ? 36.103 125.249 6.133 1.00 28.35 239 VAL E O 1
ATOM 12044 N N . VAL E 1 244 ? 37.381 124.553 7.878 1.00 26.58 240 VAL E N 1
ATOM 12045 C CA . VAL E 1 244 ? 38.634 125.088 7.249 1.00 27.64 240 VAL E CA 1
ATOM 12046 C C . VAL E 1 244 ? 39.612 124.013 6.743 1.00 26.69 240 VAL E C 1
ATOM 12047 O O . VAL E 1 244 ? 39.916 123.062 7.432 1.00 25.36 240 VAL E O 1
ATOM 12051 N N . ASP E 1 245 ? 40.044 124.184 5.498 1.00 26.55 241 ASP E N 1
ATOM 12052 C CA . ASP E 1 245 ? 41.066 123.363 4.875 1.00 27.06 241 ASP E CA 1
ATOM 12053 C C . ASP E 1 245 ? 42.426 124.112 4.802 1.00 27.08 241 ASP E C 1
ATOM 12054 O O . ASP E 1 245 ? 42.683 124.855 3.848 1.00 27.36 241 ASP E O 1
ATOM 12059 N N . LEU E 1 246 ? 43.279 123.896 5.813 1.00 26.39 242 LEU E N 1
ATOM 12060 C CA . LEU E 1 246 ? 44.683 124.367 5.835 1.00 26.06 242 LEU E CA 1
ATOM 12061 C C . LEU E 1 246 ? 45.715 123.393 5.201 1.00 26.28 242 LEU E C 1
ATOM 12062 O O . LEU E 1 246 ? 45.858 122.244 5.641 1.00 24.68 242 LEU E O 1
ATOM 12067 N N . VAL E 1 247 ? 46.427 123.859 4.175 1.00 26.20 243 VAL E N 1
ATOM 12068 C CA . VAL E 1 247 ? 47.685 123.222 3.742 1.00 26.65 243 VAL E CA 1
ATOM 12069 C C . VAL E 1 247 ? 48.907 124.116 4.099 1.00 26.92 243 VAL E C 1
ATOM 12070 O O . VAL E 1 247 ? 49.045 125.218 3.568 1.00 24.70 243 VAL E O 1
ATOM 12074 N N . VAL E 1 248 ? 49.789 123.617 4.974 1.00 28.15 244 VAL E N 1
ATOM 12075 C CA . VAL E 1 248 ? 51.055 124.307 5.333 1.00 28.15 244 VAL E CA 1
ATOM 12076 C C . VAL E 1 248 ? 52.303 123.470 4.964 1.00 28.71 244 VAL E C 1
ATOM 12077 O O . VAL E 1 248 ? 52.342 122.257 5.184 1.00 27.29 244 VAL E O 1
ATOM 12081 N N . GLN E 1 249 ? 53.306 124.117 4.369 1.00 31.41 245 GLN E N 1
ATOM 12082 C CA . GLN E 1 249 ? 54.652 123.548 4.353 1.00 32.25 245 GLN E CA 1
ATOM 12083 C C . GLN E 1 249 ? 55.351 123.889 5.658 1.00 32.71 245 GLN E C 1
ATOM 12084 O O . GLN E 1 249 ? 55.487 125.059 5.982 1.00 33.36 245 GLN E O 1
ATOM 12090 N N . VAL E 1 250 ? 55.775 122.866 6.404 1.00 33.07 246 VAL E N 1
ATOM 12091 C CA . VAL E 1 250 ? 56.453 123.056 7.663 1.00 33.44 246 VAL E CA 1
ATOM 12092 C C . VAL E 1 250 ? 57.978 122.711 7.635 1.00 34.70 246 VAL E C 1
ATOM 12093 O O . VAL E 1 250 ? 58.526 122.178 6.660 1.00 34.36 246 VAL E O 1
ATOM 12097 N N . SER E 1 251 ? 58.640 123.006 8.752 1.00 35.17 247 SER E N 1
ATOM 12098 C CA . SER E 1 251 ? 60.066 122.797 8.874 1.00 36.29 247 SER E CA 1
ATOM 12099 C C . SER E 1 251 ? 60.366 121.433 9.523 1.00 36.38 247 SER E C 1
ATOM 12100 O O . SER E 1 251 ? 61.238 120.712 9.044 1.00 36.13 247 SER E O 1
ATOM 12103 N N . LYS E 1 252 ? 59.646 121.094 10.592 1.00 36.60 248 LYS E N 1
ATOM 12104 C CA . LYS E 1 252 ? 59.730 119.760 11.201 1.00 36.76 248 LYS E CA 1
ATOM 12105 C C . LYS E 1 252 ? 59.101 118.695 10.274 1.00 37.28 248 LYS E C 1
ATOM 12106 O O . LYS E 1 252 ? 57.899 118.741 9.962 1.00 35.51 248 LYS E O 1
ATOM 12112 N N . LYS E 1 253 ? 59.930 117.747 9.827 1.00 36.85 249 LYS E N 1
ATOM 12113 C CA . LYS E 1 253 ? 59.449 116.573 9.104 1.00 34.73 249 LYS E CA 1
ATOM 12114 C C . LYS E 1 253 ? 58.637 115.724 10.073 1.00 33.47 249 LYS E C 1
ATOM 12115 O O . LYS E 1 253 ? 59.011 115.535 11.247 1.00 31.58 249 LYS E O 1
ATOM 12121 N N . THR E 1 254 ? 57.482 115.255 9.594 1.00 32.26 250 THR E N 1
ATOM 12122 C CA . THR E 1 254 ? 56.470 114.700 10.491 1.00 31.48 250 THR E CA 1
ATOM 12123 C C . THR E 1 254 ? 55.564 113.727 9.730 1.00 30.94 250 THR E C 1
ATOM 12124 O O . THR E 1 254 ? 55.776 113.426 8.531 1.00 28.67 250 THR E O 1
ATOM 12128 N N . PHE E 1 255 ? 54.579 113.204 10.450 1.00 30.62 251 PHE E N 1
ATOM 12129 C CA . PHE E 1 255 ? 53.626 112.268 9.888 1.00 30.52 251 PHE E CA 1
ATOM 12130 C C . PHE E 1 255 ? 52.310 112.700 10.493 1.00 30.75 251 PHE E C 1
ATOM 12131 O O . PHE E 1 255 ? 52.295 113.393 11.525 1.00 31.89 251 PHE E O 1
ATOM 12139 N N . ALA E 1 256 ? 51.219 112.247 9.875 1.00 31.75 252 ALA E N 1
ATOM 12140 C CA . ALA E 1 256 ? 49.856 112.615 10.261 1.00 31.05 252 ALA E CA 1
ATOM 12141 C C . ALA E 1 256 ? 49.526 112.376 11.729 1.00 30.33 252 ALA E C 1
ATOM 12142 O O . ALA E 1 256 ? 48.933 113.229 12.362 1.00 29.22 252 ALA E O 1
ATOM 12144 N N . GLU E 1 257 ? 49.893 111.238 12.294 1.00 31.56 253 GLU E N 1
ATOM 12145 C CA . GLU E 1 257 ? 49.503 111.000 13.691 1.00 31.63 253 GLU E CA 1
ATOM 12146 C C . GLU E 1 257 ? 50.186 111.887 14.720 1.00 31.79 253 GLU E C 1
ATOM 12147 O O . GLU E 1 257 ? 49.648 112.113 15.804 1.00 30.51 253 GLU E O 1
ATOM 12153 N N . GLU E 1 258 ? 51.378 112.375 14.377 1.00 31.98 254 GLU E N 1
ATOM 12154 C CA . GLU E 1 258 ? 52.126 113.295 15.225 1.00 31.07 254 GLU E CA 1
ATOM 12155 C C . GLU E 1 258 ? 51.473 114.674 15.264 1.00 30.93 254 GLU E C 1
ATOM 12156 O O . GLU E 1 258 ? 51.418 115.318 16.311 1.00 31.26 254 GLU E O 1
ATOM 12162 N N . VAL E 1 259 ? 51.043 115.133 14.096 1.00 30.07 255 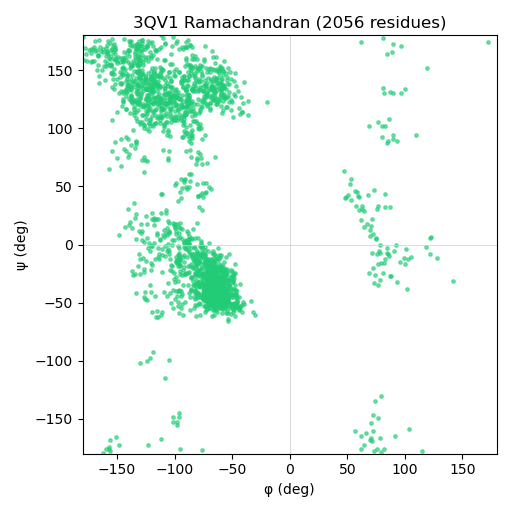VAL E N 1
ATOM 12163 C CA . VAL E 1 259 ? 50.272 116.340 13.960 1.00 30.25 255 VAL E CA 1
ATOM 12164 C C . VAL E 1 259 ? 48.981 116.231 14.798 1.00 30.84 255 VAL E C 1
ATOM 12165 O O . VAL E 1 259 ? 48.756 117.040 15.705 1.00 32.43 255 VAL E O 1
ATOM 12169 N N . ASN E 1 260 ? 48.168 115.197 14.578 1.00 30.41 256 ASN E N 1
ATOM 12170 C CA . ASN E 1 260 ? 46.946 115.047 15.369 1.00 30.57 256 ASN E CA 1
ATOM 12171 C C . ASN E 1 260 ? 47.260 114.934 16.858 1.00 30.32 256 ASN E C 1
ATOM 12172 O O . ASN E 1 260 ? 46.536 115.451 17.666 1.00 30.36 256 ASN E O 1
ATOM 12177 N N . ALA E 1 261 ? 48.328 114.226 17.219 1.00 32.04 257 ALA E N 1
ATOM 12178 C CA . ALA E 1 261 ? 48.741 114.089 18.642 1.00 30.99 257 ALA E CA 1
ATOM 12179 C C . ALA E 1 261 ? 49.119 115.445 19.270 1.00 30.98 257 ALA E C 1
ATOM 12180 O O . ALA E 1 261 ? 48.834 115.689 20.434 1.00 30.67 257 ALA E O 1
ATOM 12182 N N . ALA E 1 262 ? 49.775 116.303 18.484 1.00 30.67 258 ALA E N 1
ATOM 12183 C CA . ALA E 1 262 ? 50.101 117.687 18.879 1.00 31.10 258 ALA E CA 1
ATOM 12184 C C . ALA E 1 262 ? 48.836 118.462 19.262 1.00 31.67 258 ALA E C 1
ATOM 12185 O O . ALA E 1 262 ? 48.761 119.067 20.350 1.00 32.28 258 ALA E O 1
ATOM 12187 N N . PHE E 1 263 ? 47.844 118.429 18.379 1.00 30.83 259 PHE E N 1
ATOM 12188 C CA . PHE E 1 263 ? 46.538 119.044 18.655 1.00 31.74 259 PHE E CA 1
ATOM 12189 C C . PHE E 1 263 ? 45.840 118.513 19.925 1.00 33.00 259 PHE E C 1
ATOM 12190 O O . PHE E 1 263 ? 45.208 119.298 20.635 1.00 33.64 259 PHE E O 1
ATOM 12198 N N . ARG E 1 264 ? 45.936 117.203 20.192 1.00 34.90 260 ARG E N 1
ATOM 12199 C CA . ARG E 1 264 ? 45.303 116.605 21.373 1.00 37.13 260 ARG E CA 1
ATOM 12200 C C . ARG E 1 264 ? 46.004 117.016 22.661 1.00 38.20 260 ARG E C 1
ATOM 12201 O O . ARG E 1 264 ? 45.367 117.112 23.711 1.00 38.89 260 ARG E O 1
ATOM 12209 N N . ASP E 1 265 ? 47.318 117.219 22.582 1.00 40.73 261 ASP E N 1
ATOM 12210 C CA . ASP E 1 265 ? 48.114 117.680 23.730 1.00 41.77 261 ASP E CA 1
ATOM 12211 C C . ASP E 1 265 ? 47.671 119.094 24.100 1.00 42.21 261 ASP E C 1
ATOM 12212 O O . ASP E 1 265 ? 47.419 119.397 25.269 1.00 43.39 261 ASP E O 1
ATOM 12217 N N . SER E 1 266 ? 47.581 119.953 23.092 1.00 41.89 262 SER E N 1
ATOM 12218 C CA . SER E 1 266 ? 47.130 121.337 23.273 1.00 42.22 262 SER E CA 1
ATOM 12219 C C . SER E 1 266 ? 45.657 121.480 23.663 1.00 42.32 262 SER E C 1
ATOM 12220 O O . SER E 1 266 ? 45.276 122.499 24.224 1.00 42.16 262 SER E O 1
ATOM 12223 N N . ALA E 1 267 ? 44.824 120.489 23.340 1.00 42.42 263 ALA E N 1
ATOM 12224 C CA . ALA E 1 267 ? 43.419 120.526 23.748 1.00 42.44 263 ALA E CA 1
ATOM 12225 C C . ALA E 1 267 ? 43.290 120.180 25.230 1.00 42.52 263 ALA E C 1
ATOM 12226 O O . ALA E 1 267 ? 42.324 120.558 25.888 1.00 40.70 263 ALA E O 1
ATOM 12228 N N . GLU E 1 268 ? 44.265 119.444 25.745 1.00 43.33 264 GLU E N 1
ATOM 12229 C CA . GLU E 1 268 ? 44.247 119.079 27.139 1.00 44.85 264 GLU E CA 1
ATOM 12230 C C . GLU E 1 268 ? 44.858 120.203 27.978 1.00 44.66 264 GLU E C 1
ATOM 12231 O O . GLU E 1 268 ? 44.600 120.290 29.165 1.00 44.26 264 GLU E O 1
ATOM 12237 N N . LYS E 1 269 ? 45.628 121.079 27.338 1.00 45.20 265 LYS E N 1
ATOM 12238 C CA . LYS E 1 269 ? 46.477 122.024 28.049 1.00 45.26 265 LYS E CA 1
ATOM 12239 C C . LYS E 1 269 ? 46.219 123.489 27.673 1.00 44.54 265 LYS E C 1
ATOM 12240 O O . LYS E 1 269 ? 45.269 124.084 28.152 1.00 44.29 265 LYS E O 1
ATOM 12246 N N . GLU E 1 270 ? 47.051 124.075 26.820 1.00 43.72 266 GLU E N 1
ATOM 12247 C CA . GLU E 1 270 ? 46.988 125.526 26.625 1.00 42.79 266 GLU E CA 1
ATOM 12248 C C . GLU E 1 270 ? 45.744 125.983 25.834 1.00 42.69 266 GLU E C 1
ATOM 12249 O O . GLU E 1 270 ? 45.308 127.156 25.957 1.00 41.51 266 GLU E O 1
ATOM 12255 N N . LEU E 1 271 ? 45.175 125.073 25.029 1.00 41.42 267 LEU E N 1
ATOM 12256 C CA . LEU E 1 271 ? 44.006 125.411 24.210 1.00 39.93 267 LEU E CA 1
ATOM 12257 C C . LEU E 1 271 ? 42.753 124.669 24.688 1.00 38.94 267 LEU E C 1
ATOM 12258 O O . LEU E 1 271 ? 41.848 124.409 23.920 1.00 39.01 267 LEU E O 1
ATOM 12263 N N . LYS E 1 272 ? 42.719 124.323 25.971 1.00 38.16 268 LYS E N 1
ATOM 12264 C CA . LYS E 1 272 ? 41.555 123.682 26.585 1.00 37.98 268 LYS E CA 1
ATOM 12265 C C . LYS E 1 272 ? 40.317 124.582 26.469 1.00 37.76 268 LYS E C 1
ATOM 12266 O O . LYS E 1 272 ? 40.382 125.774 26.771 1.00 38.13 268 LYS E O 1
ATOM 12272 N N . GLY E 1 273 ? 39.193 124.016 26.040 1.00 36.78 269 GLY E N 1
ATOM 12273 C CA . GLY E 1 273 ? 37.979 124.788 25.789 1.00 36.05 269 GLY E CA 1
ATOM 12274 C C . GLY E 1 273 ? 37.983 125.464 24.428 1.00 36.47 269 GLY E C 1
ATOM 12275 O O . GLY E 1 273 ? 36.949 125.904 23.933 1.00 36.80 269 GLY E O 1
ATOM 12276 N N . ILE E 1 274 ? 39.145 125.566 23.801 1.00 35.65 270 ILE E N 1
ATOM 12277 C CA . ILE E 1 274 ? 39.226 126.312 22.548 1.00 34.83 270 ILE E CA 1
ATOM 12278 C C . ILE E 1 274 ? 39.439 125.380 21.336 1.00 34.09 270 ILE E C 1
ATOM 12279 O O . ILE E 1 274 ? 38.848 125.569 20.266 1.00 33.56 270 ILE E O 1
ATOM 12284 N N . LEU E 1 275 ? 40.288 124.378 21.513 1.00 34.01 271 LEU E N 1
ATOM 12285 C CA . LEU E 1 275 ? 40.563 123.421 20.465 1.00 33.93 271 LEU E CA 1
ATOM 12286 C C . LEU E 1 275 ? 40.144 122.035 20.932 1.00 32.93 271 LEU E C 1
ATOM 12287 O O . LEU E 1 275 ? 40.351 121.649 22.097 1.00 30.76 271 LEU E O 1
ATOM 12292 N N . ASP E 1 276 ? 39.545 121.298 20.003 1.00 32.46 272 ASP E N 1
ATOM 12293 C CA . ASP E 1 276 ? 39.170 119.920 20.228 1.00 33.07 272 ASP E CA 1
ATOM 12294 C C . ASP E 1 276 ? 39.540 119.049 19.017 1.00 33.51 272 ASP E C 1
ATOM 12295 O O . ASP E 1 276 ? 39.725 119.556 17.890 1.00 32.62 272 ASP E O 1
ATOM 12300 N N . VAL E 1 277 ? 39.675 117.742 19.262 1.00 34.00 273 VAL E N 1
ATOM 12301 C CA . VAL E 1 277 ? 39.962 116.769 18.186 1.00 33.64 273 VAL E CA 1
ATOM 12302 C C . VAL E 1 277 ? 38.873 115.679 18.147 1.00 33.18 273 VAL E C 1
ATOM 12303 O O . VAL E 1 277 ? 38.556 115.032 19.173 1.00 32.19 273 VAL E O 1
ATOM 12307 N N . CYS E 1 278 ? 38.290 115.516 16.964 1.00 32.34 274 CYS E N 1
ATOM 12308 C CA . CYS E 1 278 ? 37.216 114.579 16.761 1.00 32.45 274 CYS E CA 1
ATOM 12309 C C . CYS E 1 278 ? 37.704 113.342 16.037 1.00 31.50 274 CYS E C 1
ATOM 12310 O O . CYS E 1 278 ? 38.196 113.422 14.911 1.00 27.28 274 CYS E O 1
ATOM 12313 N N . ASP E 1 279 ? 37.515 112.186 16.672 1.00 32.39 275 ASP E N 1
ATOM 12314 C CA . ASP E 1 279 ? 37.876 110.913 16.029 1.00 33.35 275 ASP E CA 1
ATOM 12315 C C . ASP E 1 279 ? 36.709 110.087 15.445 1.00 33.72 275 ASP E C 1
ATOM 12316 O O . ASP E 1 279 ? 36.950 109.066 14.781 1.00 35.18 275 ASP E O 1
ATOM 12321 N N . GLU E 1 280 ? 35.479 110.582 15.577 1.00 32.55 276 GLU E N 1
ATOM 12322 C CA . GLU E 1 280 ? 34.332 109.934 14.957 1.00 32.02 276 GLU E CA 1
ATOM 12323 C C . GLU E 1 280 ? 34.189 110.431 13.517 1.00 30.88 276 GLU E C 1
ATOM 12324 O O . GLU E 1 280 ? 34.617 111.537 13.180 1.00 30.83 276 GLU E O 1
ATOM 12330 N N . PRO E 1 281 ? 33.596 109.613 12.655 1.00 29.17 277 PRO E N 1
ATOM 12331 C CA . PRO E 1 281 ? 33.317 110.007 11.275 1.00 29.62 277 PRO E CA 1
ATOM 12332 C C . PRO E 1 281 ? 32.025 110.859 11.121 1.00 29.94 277 PRO E C 1
ATOM 12333 O O . PRO E 1 281 ? 31.042 110.417 10.507 1.00 28.65 277 PRO E O 1
ATOM 12337 N N . LEU E 1 282 ? 32.086 112.094 11.632 1.00 28.52 278 LEU E N 1
ATOM 12338 C CA . LEU E 1 282 ? 30.940 112.999 11.681 1.00 27.70 278 LEU E CA 1
ATOM 12339 C C . LEU E 1 282 ? 30.772 113.898 10.470 1.00 25.77 278 LEU E C 1
ATOM 12340 O O . LEU E 1 282 ? 31.612 113.895 9.599 1.00 26.41 278 LEU E O 1
ATOM 12345 N N . VAL E 1 283 ? 29.661 114.649 10.426 1.00 24.75 279 VAL E N 1
ATOM 12346 C CA . VAL E 1 283 ? 29.353 115.540 9.292 1.00 26.06 279 VAL E CA 1
ATOM 12347 C C . VAL E 1 283 ? 28.940 116.921 9.833 1.00 26.16 279 VAL E C 1
ATOM 12348 O O . VAL E 1 283 ? 28.790 117.081 11.037 1.00 24.82 279 VAL E O 1
ATOM 12352 N N . SER E 1 284 ? 28.770 117.915 8.961 1.00 25.64 280 SER E N 1
ATOM 12353 C CA . SER E 1 284 ? 28.617 119.329 9.443 1.00 25.67 280 SER E CA 1
ATOM 12354 C C . SER E 1 284 ? 27.650 119.525 10.620 1.00 26.33 280 SER E C 1
ATOM 12355 O O . SER E 1 284 ? 28.034 120.028 11.695 1.00 23.60 280 SER E O 1
ATOM 12358 N N . VAL E 1 285 ? 26.417 119.046 10.456 1.00 27.54 281 VAL E N 1
ATOM 12359 C CA . VAL E 1 285 ? 25.366 119.247 11.452 1.00 27.12 281 VAL E CA 1
ATOM 12360 C C . VAL E 1 285 ? 25.725 118.764 12.858 1.00 26.80 281 VAL E C 1
ATOM 12361 O O . VAL E 1 285 ? 25.161 119.232 13.850 1.00 25.04 281 VAL E O 1
ATOM 12365 N N . ASP E 1 286 ? 26.658 117.827 12.971 1.00 28.13 282 ASP E N 1
ATOM 12366 C CA . ASP E 1 286 ? 27.006 117.267 14.299 1.00 28.19 282 ASP E CA 1
ATOM 12367 C C . ASP E 1 286 ? 27.830 118.216 15.182 1.00 28.18 282 ASP E C 1
ATOM 12368 O O . ASP E 1 286 ? 27.973 117.997 16.375 1.00 26.89 282 ASP E O 1
ATOM 12373 N N . PHE E 1 287 ? 28.421 119.226 14.548 1.00 28.87 283 PHE E N 1
ATOM 12374 C CA . PHE E 1 287 ? 29.262 120.212 15.220 1.00 29.89 283 PHE E CA 1
ATOM 12375 C C . PHE E 1 287 ? 28.468 121.471 15.541 1.00 31.09 283 PHE E C 1
ATOM 12376 O O . PHE E 1 287 ? 29.046 122.471 15.965 1.00 30.94 283 PHE E O 1
ATOM 12384 N N . ARG E 1 288 ? 27.156 121.424 15.278 1.00 32.52 284 ARG E N 1
ATOM 12385 C CA . ARG E 1 288 ? 26.225 122.449 15.721 1.00 33.59 284 ARG E CA 1
ATOM 12386 C C . ARG E 1 288 ? 26.339 122.608 17.223 1.00 32.35 284 ARG E C 1
ATOM 12387 O O . ARG E 1 288 ? 26.369 121.621 17.949 1.00 32.68 284 ARG E O 1
ATOM 12395 N N . CYS E 1 289 ? 26.413 123.857 17.676 1.00 32.11 285 CYS E N 1
ATOM 12396 C CA . CYS E 1 289 ? 26.562 124.184 19.111 1.00 32.06 285 CYS E CA 1
ATOM 12397 C C . CYS E 1 289 ? 27.867 123.731 19.781 1.00 31.64 285 CYS E C 1
ATOM 12398 O O . CYS E 1 289 ? 28.004 123.775 21.030 1.00 30.89 285 CYS E O 1
ATOM 12401 N N . SER E 1 290 ? 28.857 123.378 18.955 1.00 31.78 286 SER E N 1
ATOM 12402 C CA . SER E 1 290 ? 30.202 123.185 19.482 1.00 31.41 286 SER E CA 1
ATOM 12403 C C . SER E 1 290 ? 30.698 124.504 20.096 1.00 30.90 286 SER E C 1
ATOM 12404 O O . SER E 1 290 ? 30.723 125.549 19.429 1.00 29.92 286 SER E O 1
ATOM 12407 N N . ASP E 1 291 ? 31.104 124.429 21.363 1.00 31.15 287 ASP E N 1
ATOM 12408 C CA . ASP E 1 291 ? 31.704 125.552 22.069 1.00 31.00 287 ASP E CA 1
ATOM 12409 C C . ASP E 1 291 ? 33.160 125.815 21.711 1.00 31.58 287 ASP E C 1
ATOM 12410 O O . ASP E 1 291 ? 33.772 126.707 22.302 1.00 31.36 287 ASP E O 1
ATOM 12415 N N . PHE E 1 292 ? 33.723 125.022 20.793 1.00 30.84 288 PHE E N 1
ATOM 12416 C CA . PHE E 1 292 ? 35.150 125.064 20.482 1.00 30.21 288 PHE E CA 1
ATOM 12417 C C . PHE E 1 292 ? 35.357 125.879 19.251 1.00 29.70 288 PHE E C 1
ATOM 12418 O O . PHE E 1 292 ? 34.693 125.634 18.256 1.00 30.73 288 PHE E O 1
ATOM 12426 N N . SER E 1 293 ? 36.281 126.833 19.288 1.00 29.02 289 SER E N 1
ATOM 12427 C CA . SER E 1 293 ? 36.584 127.600 18.100 1.00 28.59 289 SER E CA 1
ATOM 12428 C C . SER E 1 293 ? 37.026 126.684 16.976 1.00 26.96 289 SER E C 1
ATOM 12429 O O . SER E 1 293 ? 36.883 127.024 15.828 1.00 26.71 289 SER E O 1
ATOM 12432 N N . THR E 1 294 ? 37.656 125.570 17.318 1.00 28.68 290 THR E N 1
ATOM 12433 C CA . THR E 1 294 ? 38.221 124.657 16.314 1.00 28.41 290 THR E CA 1
ATOM 12434 C C . THR E 1 294 ? 38.103 123.197 16.768 1.00 28.44 290 THR E C 1
ATOM 12435 O O . THR E 1 294 ? 38.369 122.842 17.937 1.00 29.21 290 THR E O 1
ATOM 12439 N N . THR E 1 295 ? 37.594 122.361 15.878 1.00 27.57 291 THR E N 1
ATOM 12440 C CA . THR E 1 295 ? 37.579 120.916 16.104 1.00 27.40 291 THR E CA 1
ATOM 12441 C C . THR E 1 295 ? 38.249 120.215 14.943 1.00 27.45 291 THR E C 1
ATOM 12442 O O . THR E 1 295 ? 37.751 120.259 13.813 1.00 26.65 291 THR E O 1
ATOM 12446 N N . ILE E 1 296 ? 39.373 119.562 15.220 1.00 27.59 292 ILE E N 1
ATOM 12447 C CA . ILE E 1 296 ? 40.104 118.870 14.162 1.00 27.46 292 ILE E CA 1
ATOM 12448 C C . ILE E 1 296 ? 39.420 117.552 13.832 1.00 26.57 292 ILE E C 1
ATOM 12449 O O . ILE E 1 296 ? 38.990 116.810 14.719 1.00 24.12 292 ILE E O 1
ATOM 12454 N N . ASP E 1 297 ? 39.264 117.321 12.536 1.00 24.89 293 ASP E N 1
ATOM 12455 C CA . ASP E 1 297 ? 38.796 116.053 12.039 1.00 25.04 293 ASP E CA 1
ATOM 12456 C C . ASP E 1 297 ? 40.046 115.229 11.800 1.00 24.27 293 ASP E C 1
ATOM 12457 O O . ASP E 1 297 ? 40.667 115.322 10.751 1.00 22.50 293 ASP E O 1
ATOM 12462 N N . SER E 1 298 ? 40.392 114.429 12.793 1.00 23.48 294 SER E N 1
ATOM 12463 C CA . SER E 1 298 ? 41.690 113.765 12.836 1.00 24.92 294 SER E CA 1
ATOM 12464 C C . SER E 1 298 ? 41.883 112.774 11.694 1.00 24.98 294 SER E C 1
ATOM 12465 O O . SER E 1 298 ? 43.006 112.586 11.207 1.00 26.93 294 SER E O 1
ATOM 12468 N N . SER E 1 299 ? 40.792 112.148 11.267 1.00 24.61 295 SER E N 1
ATOM 12469 C CA . SER E 1 299 ? 40.830 111.181 10.183 1.00 25.26 295 SER E CA 1
ATOM 12470 C C . SER E 1 299 ? 41.195 111.767 8.838 1.00 25.08 295 SER E C 1
ATOM 12471 O O . SER E 1 299 ? 41.640 111.027 7.961 1.00 24.36 295 SER E O 1
ATOM 12474 N N . LEU E 1 300 ? 41.048 113.084 8.665 1.00 25.82 296 LEU E N 1
ATOM 12475 C CA . LEU E 1 300 ? 41.374 113.707 7.376 1.00 25.20 296 LEU E CA 1
ATOM 12476 C C . LEU E 1 300 ? 42.769 114.317 7.365 1.00 23.71 296 LEU E C 1
ATOM 12477 O O . LEU E 1 300 ? 43.263 114.720 6.317 1.00 21.93 296 LEU E O 1
ATOM 12482 N N . THR E 1 301 ? 43.417 114.388 8.527 1.00 24.23 297 THR E N 1
ATOM 12483 C CA . THR E 1 301 ? 44.807 114.904 8.606 1.00 25.18 297 THR E CA 1
ATOM 12484 C C . THR E 1 301 ? 45.674 114.056 7.662 1.00 26.36 297 THR E C 1
ATOM 12485 O O . THR E 1 301 ? 45.640 112.817 7.711 1.00 24.35 297 THR E O 1
ATOM 12489 N N . MET E 1 302 ? 46.381 114.739 6.766 1.00 27.99 298 MET E N 1
ATOM 12490 C CA . MET E 1 302 ? 47.304 114.120 5.821 1.00 29.06 298 MET E CA 1
ATOM 12491 C C . MET E 1 302 ? 48.662 114.790 5.864 1.00 28.25 298 MET E C 1
ATOM 12492 O O . MET E 1 302 ? 48.753 116.025 5.929 1.00 27.55 298 MET E O 1
ATOM 12497 N N . VAL E 1 303 ? 49.728 113.998 5.771 1.00 27.46 299 VAL E N 1
ATOM 12498 C CA . VAL E 1 303 ? 51.068 114.564 5.547 1.00 27.93 299 VAL E CA 1
ATOM 12499 C C . VAL E 1 303 ? 51.687 113.990 4.304 1.00 27.21 299 VAL E C 1
ATOM 12500 O O . VAL E 1 303 ? 51.819 112.776 4.174 1.00 26.50 299 VAL E O 1
ATOM 12504 N N . MET E 1 304 ? 52.079 114.882 3.416 1.00 29.88 300 MET E N 1
ATOM 12505 C CA . MET E 1 304 ? 52.620 114.548 2.120 1.00 30.74 300 MET E CA 1
ATOM 12506 C C . MET E 1 304 ? 54.100 114.949 2.020 1.00 31.46 300 MET E C 1
ATOM 12507 O O . MET E 1 304 ? 54.451 116.124 2.151 1.00 31.05 300 MET E O 1
ATOM 12512 N N . GLY E 1 305 ? 54.974 113.964 1.785 1.00 31.77 301 GLY E N 1
ATOM 12513 C CA . GLY E 1 305 ? 56.387 114.211 1.599 1.00 30.28 301 GLY E CA 1
ATOM 12514 C C . GLY E 1 305 ? 57.006 114.804 2.838 1.00 30.91 301 GLY E C 1
ATOM 12515 O O . GLY E 1 305 ? 57.896 115.641 2.726 1.00 33.90 301 GLY E O 1
ATOM 12516 N N . ASP E 1 306 ? 56.502 114.410 4.005 1.00 28.94 302 ASP E N 1
ATOM 12517 C CA . ASP E 1 306 ? 57.128 114.707 5.285 1.00 30.11 302 ASP E CA 1
ATOM 12518 C C . ASP E 1 306 ? 56.886 116.129 5.798 1.00 29.14 302 ASP E C 1
ATOM 12519 O O . ASP E 1 306 ? 56.832 116.363 7.007 1.00 28.79 302 ASP E O 1
ATOM 12524 N N . ASP E 1 307 ? 56.736 117.072 4.887 1.00 28.23 303 ASP E N 1
ATOM 12525 C CA . ASP E 1 307 ? 56.621 118.502 5.228 1.00 29.01 303 ASP E CA 1
ATOM 12526 C C . ASP E 1 307 ? 55.409 119.267 4.631 1.00 28.16 303 ASP E C 1
ATOM 12527 O O . ASP E 1 307 ? 55.390 120.481 4.673 1.00 30.57 303 ASP E O 1
ATOM 12532 N N . MET E 1 308 ? 54.422 118.586 4.050 1.00 28.87 304 MET E N 1
ATOM 12533 C CA . MET E 1 308 ? 53.251 119.261 3.456 1.00 28.77 304 MET E CA 1
ATOM 12534 C C . MET E 1 308 ? 52.004 118.678 4.105 1.00 28.49 304 MET E C 1
ATOM 12535 O O . MET E 1 308 ? 51.569 117.597 3.755 1.00 25.70 304 MET E O 1
ATOM 12540 N N . VAL E 1 309 ? 51.490 119.425 5.092 1.00 28.52 305 VAL E N 1
ATOM 12541 C CA . VAL E 1 309 ? 50.462 119.008 6.024 1.00 27.06 305 VAL E CA 1
ATOM 12542 C C . VAL E 1 309 ? 49.138 119.645 5.619 1.00 27.32 305 VAL E C 1
ATOM 12543 O O . VAL E 1 309 ? 49.035 120.881 5.471 1.00 25.70 305 VAL E O 1
ATOM 12547 N N . LYS E 1 310 ? 48.125 118.794 5.456 1.00 27.50 306 LYS E N 1
ATOM 12548 C CA . LYS E 1 310 ? 46.736 119.216 5.262 1.00 26.61 306 LYS E CA 1
ATOM 12549 C C . LYS E 1 310 ? 45.964 118.918 6.529 1.00 25.70 306 LYS E C 1
ATOM 12550 O O . LYS E 1 310 ? 45.932 117.778 6.940 1.00 24.20 306 LYS E O 1
ATOM 12556 N N . VAL E 1 311 ? 45.373 119.945 7.141 1.00 25.00 307 VAL E N 1
ATOM 12557 C CA . VAL E 1 311 ? 44.477 119.796 8.304 1.00 25.12 307 VAL E CA 1
ATOM 12558 C C . VAL E 1 311 ? 43.032 120.323 8.035 1.00 25.59 307 VAL E C 1
ATOM 12559 O O . VAL E 1 311 ? 42.833 121.428 7.502 1.00 28.40 307 VAL E O 1
ATOM 12563 N N . ILE E 1 312 ? 42.039 119.514 8.393 1.00 25.37 308 ILE E N 1
ATOM 12564 C CA . ILE E 1 312 ? 40.617 119.890 8.302 1.00 24.78 308 ILE E CA 1
ATOM 12565 C C . ILE E 1 312 ? 40.036 120.232 9.700 1.00 24.61 308 ILE E C 1
ATOM 12566 O O . ILE E 1 312 ? 40.104 119.407 10.598 1.00 24.25 308 ILE E O 1
ATOM 12571 N N . ALA E 1 313 ? 39.465 121.433 9.874 1.00 24.17 309 ALA E N 1
ATOM 12572 C CA . ALA E 1 313 ? 38.869 121.783 11.169 1.00 24.87 309 ALA E CA 1
ATOM 12573 C C . ALA E 1 313 ? 37.453 122.355 11.034 1.00 25.05 309 ALA E C 1
ATOM 12574 O O . ALA E 1 313 ? 37.146 123.094 10.084 1.00 26.67 309 ALA E O 1
ATOM 12576 N N . TRP E 1 314 ? 36.601 122.007 11.998 1.00 25.29 310 TRP E N 1
ATOM 12577 C CA . TRP E 1 314 ? 35.173 122.359 11.979 1.00 25.27 310 TRP E CA 1
ATOM 12578 C C . TRP E 1 314 ? 34.862 123.481 12.955 1.00 25.81 310 TRP E C 1
ATOM 12579 O O . TRP E 1 314 ? 35.466 123.558 14.035 1.00 25.10 310 TRP E O 1
ATOM 12590 N N . TYR E 1 315 ? 33.872 124.307 12.603 1.00 25.30 311 TYR E N 1
ATOM 12591 C CA . TYR E 1 315 ? 33.402 125.337 13.534 1.00 24.19 311 TYR E CA 1
ATOM 12592 C C . TYR E 1 315 ? 31.943 125.693 13.292 1.00 23.46 311 TYR E C 1
ATOM 12593 O O . TYR E 1 315 ? 31.507 125.839 12.141 1.00 22.30 311 TYR E O 1
ATOM 12602 N N . ASP E 1 316 ? 31.193 125.761 14.394 1.00 22.28 312 ASP E N 1
ATOM 12603 C CA . ASP E 1 316 ? 29.889 126.416 14.400 1.00 23.12 312 ASP E CA 1
ATOM 12604 C C . ASP E 1 316 ? 30.163 127.928 14.335 1.00 24.02 312 ASP E C 1
ATOM 12605 O O . ASP E 1 316 ? 30.430 128.571 15.362 1.00 23.27 312 ASP E O 1
ATOM 12610 N N . ASN E 1 317 ? 30.147 128.463 13.110 1.00 22.55 313 ASN E N 1
ATOM 12611 C CA . ASN E 1 317 ? 30.452 129.865 12.885 1.00 24.33 313 ASN E CA 1
ATOM 12612 C C . ASN E 1 317 ? 29.549 130.896 13.602 1.00 25.38 313 ASN E C 1
ATOM 12613 O O . ASN E 1 317 ? 29.950 132.084 13.719 1.00 26.52 313 ASN E O 1
ATOM 12618 N N . GLU E 1 318 ? 28.355 130.492 14.056 1.00 25.00 314 GLU E N 1
ATOM 12619 C CA . GLU E 1 318 ? 27.486 131.425 14.770 1.00 24.64 314 GLU E CA 1
ATOM 12620 C C . GLU E 1 318 ? 27.661 131.229 16.273 1.00 25.22 314 GLU E C 1
ATOM 12621 O O . GLU E 1 318 ? 27.928 132.153 17.021 1.00 26.39 314 GLU E O 1
ATOM 12627 N N . TRP E 1 319 ? 27.514 130.006 16.717 1.00 24.67 315 TRP E N 1
ATOM 12628 C CA . TRP E 1 319 ? 27.497 129.726 18.142 1.00 26.28 315 TRP E CA 1
ATOM 12629 C C . TRP E 1 319 ? 28.921 129.671 18.701 1.00 27.91 315 TRP E C 1
ATOM 12630 O O . TRP E 1 319 ? 29.191 130.202 19.800 1.00 28.94 315 TRP E O 1
ATOM 12641 N N . GLY E 1 320 ? 29.819 129.023 17.953 1.00 26.61 316 GLY E N 1
ATOM 12642 C CA . GLY E 1 320 ? 31.209 128.901 18.350 1.00 27.58 316 GLY E CA 1
ATOM 12643 C C . GLY E 1 320 ? 31.824 130.268 18.566 1.00 28.26 316 GLY E C 1
ATOM 12644 O O . GLY E 1 320 ? 32.414 130.521 19.628 1.00 27.20 316 GLY E O 1
ATOM 12645 N N . TYR E 1 321 ? 31.670 131.132 17.555 1.00 28.46 317 TYR E N 1
ATOM 12646 C CA . TYR E 1 321 ? 32.144 132.519 17.583 1.00 29.32 317 TYR E CA 1
ATOM 12647 C C . TYR E 1 321 ? 31.578 133.377 18.695 1.00 29.67 317 TYR E C 1
ATOM 12648 O O . TYR E 1 321 ? 32.283 134.191 19.268 1.00 31.84 317 TYR E O 1
ATOM 12657 N N . SER E 1 322 ? 30.289 133.241 18.957 1.00 29.64 318 SER E N 1
ATOM 12658 C CA . SER E 1 322 ? 29.614 134.052 19.963 1.00 29.05 318 SER E CA 1
ATOM 12659 C C . SER E 1 322 ? 30.070 133.618 21.327 1.00 28.90 318 SER E C 1
ATOM 12660 O O . SER E 1 322 ? 30.047 134.388 22.257 1.00 31.57 318 SER E O 1
ATOM 12663 N N . GLN E 1 323 ? 30.450 132.355 21.440 1.00 29.71 319 GLN E N 1
ATOM 12664 C CA . GLN E 1 323 ? 31.047 131.829 22.641 1.00 30.38 319 GLN E CA 1
ATOM 12665 C C . GLN E 1 323 ? 32.390 132.527 22.878 1.00 30.10 319 GLN E C 1
ATOM 12666 O O . GLN E 1 323 ? 32.774 132.766 24.004 1.00 31.06 319 GLN E O 1
ATOM 12672 N N . ARG E 1 324 ? 33.094 132.842 21.805 1.00 30.01 320 ARG E N 1
ATOM 12673 C CA . ARG E 1 324 ? 34.349 133.570 21.904 1.00 31.61 320 ARG E CA 1
ATOM 12674 C C . ARG E 1 324 ? 34.130 135.052 22.276 1.00 32.65 320 ARG E C 1
ATOM 12675 O O . ARG E 1 324 ? 34.880 135.608 23.084 1.00 34.06 320 ARG E O 1
ATOM 12683 N N . VAL E 1 325 ? 33.116 135.679 21.678 1.00 33.01 321 VAL E N 1
ATOM 12684 C CA . VAL E 1 325 ? 32.672 137.024 22.065 1.00 33.61 321 VAL E CA 1
ATOM 12685 C C . VAL E 1 325 ? 32.313 137.138 23.555 1.00 35.59 321 VAL E C 1
ATOM 12686 O O . VAL E 1 325 ? 32.738 138.077 24.218 1.00 36.46 321 VAL E O 1
ATOM 12690 N N . VAL E 1 326 ? 31.533 136.199 24.085 1.00 36.49 322 VAL E N 1
ATOM 12691 C CA . VAL E 1 326 ? 31.260 136.202 25.523 1.00 36.93 322 VAL E CA 1
ATOM 12692 C C . VAL E 1 326 ? 32.604 136.228 26.253 1.00 38.11 322 VAL E C 1
ATOM 12693 O O . VAL E 1 326 ? 32.937 137.202 26.914 1.00 38.22 322 VAL E O 1
ATOM 12697 N N . ASP E 1 327 ? 33.357 135.144 26.101 1.00 39.12 323 ASP E N 1
ATOM 12698 C CA . ASP E 1 327 ? 34.746 135.032 26.525 1.00 39.93 323 ASP E CA 1
ATOM 12699 C C . ASP E 1 327 ? 35.633 136.299 26.437 1.00 40.19 323 ASP E C 1
ATOM 12700 O O . ASP E 1 327 ? 36.366 136.591 27.369 1.00 40.76 323 ASP E O 1
ATOM 12705 N N . LEU E 1 328 ? 35.633 136.997 25.311 1.00 40.52 324 LEU E N 1
ATOM 12706 C CA . LEU E 1 328 ? 36.430 138.214 25.169 1.00 41.36 324 LEU E CA 1
ATOM 12707 C C . LEU E 1 328 ? 35.774 139.332 25.967 1.00 42.66 324 LEU E C 1
ATOM 12708 O O . LEU E 1 328 ? 36.447 140.106 26.636 1.00 42.35 324 LEU E O 1
ATOM 12713 N N . ALA E 1 329 ? 34.452 139.401 25.921 1.00 44.46 325 ALA E N 1
ATOM 12714 C CA . ALA E 1 329 ? 33.724 140.312 26.801 1.00 45.45 325 ALA E CA 1
ATOM 12715 C C . ALA E 1 329 ? 34.114 140.069 28.258 1.00 46.31 325 ALA E C 1
ATOM 12716 O O . ALA E 1 329 ? 34.361 141.025 28.995 1.00 45.66 325 ALA E O 1
ATOM 12718 N N . ASP E 1 330 ? 34.189 138.804 28.661 1.00 47.56 326 ASP E N 1
ATOM 12719 C CA . ASP E 1 330 ? 34.546 138.440 30.053 1.00 48.87 326 ASP E CA 1
ATOM 12720 C C . ASP E 1 330 ? 35.949 138.891 30.450 1.00 49.51 326 ASP E C 1
ATOM 12721 O O . ASP E 1 330 ? 36.276 138.978 31.632 1.00 49.54 326 ASP E O 1
ATOM 12726 N N . ILE E 1 331 ? 36.794 139.118 29.455 1.00 49.96 327 ILE E N 1
ATOM 12727 C CA . ILE E 1 331 ? 38.186 139.464 29.685 1.00 50.50 327 ILE E CA 1
ATOM 12728 C C . ILE E 1 331 ? 38.301 140.989 29.862 1.00 51.07 327 ILE E C 1
ATOM 12729 O O . ILE E 1 331 ? 38.970 141.488 30.769 1.00 50.46 327 ILE E O 1
ATOM 12734 N N . VAL E 1 332 ? 37.621 141.716 28.981 1.00 52.15 328 VAL E N 1
ATOM 12735 C CA . VAL E 1 332 ? 37.416 143.148 29.138 1.00 52.45 328 VAL E CA 1
ATOM 12736 C C . VAL E 1 332 ? 36.924 143.436 30.563 1.00 53.32 328 VAL E C 1
ATOM 12737 O O . VAL E 1 332 ? 37.404 144.372 31.213 1.00 54.07 328 VAL E O 1
ATOM 12741 N N . ALA E 1 333 ? 36.003 142.597 31.037 1.00 53.60 329 ALA E N 1
ATOM 12742 C CA . ALA E 1 333 ? 35.395 142.713 32.363 1.00 53.89 329 ALA E CA 1
ATOM 12743 C C . ALA E 1 333 ? 36.369 142.540 33.515 1.00 54.54 329 ALA E C 1
ATOM 12744 O O . ALA E 1 333 ? 36.334 143.304 34.473 1.00 55.24 329 ALA E O 1
ATOM 12746 N N . ASN E 1 334 ? 37.221 141.527 33.451 1.00 55.25 330 ASN E N 1
ATOM 12747 C CA . ASN E 1 334 ? 38.064 141.207 34.605 1.00 55.54 330 ASN E CA 1
ATOM 12748 C C . ASN E 1 334 ? 39.341 142.061 34.690 1.00 55.37 330 ASN E C 1
ATOM 12749 O O . ASN E 1 334 ? 40.114 141.960 35.628 1.00 55.07 330 ASN E O 1
ATOM 12754 N N . ASN E 1 335 ? 39.533 142.921 33.705 1.00 56.26 331 ASN E N 1
ATOM 12755 C CA . ASN E 1 335 ? 40.648 143.858 33.693 1.00 57.01 331 ASN E CA 1
ATOM 12756 C C . ASN E 1 335 ? 40.111 145.299 33.668 1.00 57.43 331 ASN E C 1
ATOM 12757 O O . ASN E 1 335 ? 40.798 146.246 33.298 1.00 57.43 331 ASN E O 1
ATOM 12762 N N . TRP E 1 336 ? 38.869 145.441 34.115 1.00 57.76 332 TRP E N 1
ATOM 12763 C CA . TRP E 1 336 ? 38.159 146.706 34.091 1.00 57.80 332 TRP E CA 1
ATOM 12764 C C . TRP E 1 336 ? 38.825 147.831 34.898 1.00 58.47 332 TRP E C 1
ATOM 12765 O O . TRP E 1 336 ? 39.529 147.569 35.876 1.00 58.27 332 TRP E O 1
ATOM 12776 N N . LYS E 1 337 ? 38.551 149.075 34.487 1.00 59.61 333 LYS E N 1
ATOM 12777 C CA . LYS E 1 337 ? 39.028 150.294 35.171 1.00 60.43 333 LYS E CA 1
ATOM 12778 C C . LYS E 1 337 ? 38.390 151.573 34.575 1.00 61.16 333 LYS E C 1
ATOM 12779 O O . LYS E 1 337 ? 39.008 152.243 33.740 1.00 61.73 333 LYS E O 1
ATOM 12786 N N . LYS F 1 2 ? 8.683 96.900 32.374 1.00 55.74 0 LYS F N 1
ATOM 12787 C CA . LYS F 1 2 ? 7.767 95.739 32.644 1.00 55.81 0 LYS F CA 1
ATOM 12788 C C . LYS F 1 2 ? 7.761 94.792 31.458 1.00 55.33 0 LYS F C 1
ATOM 12789 O O . LYS F 1 2 ? 8.160 93.633 31.581 1.00 55.88 0 LYS F O 1
ATOM 12795 N N . LEU F 1 3 ? 7.316 95.305 30.312 1.00 53.50 1 LEU F N 1
ATOM 12796 C CA . LEU F 1 3 ? 7.239 94.529 29.081 1.00 51.78 1 LEU F CA 1
ATOM 12797 C C . LEU F 1 3 ? 8.444 94.732 28.177 1.00 50.28 1 LEU F C 1
ATOM 12798 O O . LEU F 1 3 ? 8.998 95.811 28.124 1.00 50.64 1 LEU F O 1
ATOM 12803 N N . LYS F 1 4 ? 8.825 93.703 27.428 1.00 48.48 2 LYS F N 1
ATOM 12804 C CA . LYS F 1 4 ? 10.049 93.757 26.644 1.00 46.24 2 LYS F CA 1
ATOM 12805 C C . LYS F 1 4 ? 9.748 94.048 25.174 1.00 43.80 2 LYS F C 1
ATOM 12806 O O . LYS F 1 4 ? 8.941 93.359 24.547 1.00 42.01 2 LYS F O 1
ATOM 12812 N N . VAL F 1 5 ? 10.428 95.062 24.634 1.00 41.19 3 VAL F N 1
ATOM 12813 C CA . VAL F 1 5 ? 10.173 95.556 23.286 1.00 39.36 3 VAL F CA 1
ATOM 12814 C C . VAL F 1 5 ? 11.377 95.330 22.387 1.00 37.67 3 VAL F C 1
ATOM 12815 O O . VAL F 1 5 ? 12.508 95.394 22.837 1.00 37.08 3 VAL F O 1
ATOM 12819 N N . ALA F 1 6 ? 11.109 95.055 21.113 1.00 35.69 4 ALA F N 1
ATOM 12820 C CA . ALA F 1 6 ? 12.141 94.958 20.105 1.00 34.65 4 ALA F CA 1
ATOM 12821 C C . ALA F 1 6 ? 11.730 95.815 18.934 1.00 34.39 4 ALA F C 1
ATOM 12822 O O . ALA F 1 6 ? 10.545 95.854 18.576 1.00 33.90 4 ALA F O 1
ATOM 12824 N N . ILE F 1 7 ? 12.715 96.457 18.308 1.00 33.17 5 ILE F N 1
ATOM 12825 C CA . ILE F 1 7 ? 12.461 97.396 17.246 1.00 31.91 5 ILE F CA 1
ATOM 12826 C C . ILE F 1 7 ? 13.002 96.780 15.996 1.00 31.72 5 ILE F C 1
ATOM 12827 O O . ILE F 1 7 ? 14.215 96.608 15.871 1.00 32.84 5 ILE F O 1
ATOM 12832 N N . ASN F 1 8 ? 12.098 96.411 15.088 1.00 30.08 6 ASN F N 1
ATOM 12833 C CA . ASN F 1 8 ? 12.474 95.886 13.798 1.00 29.51 6 ASN F CA 1
ATOM 12834 C C . ASN F 1 8 ? 12.526 96.998 12.787 1.00 28.87 6 ASN F C 1
ATOM 12835 O O . ASN F 1 8 ? 11.539 97.629 12.544 1.00 30.35 6 ASN F O 1
ATOM 12840 N N . GLY F 1 9 ? 13.688 97.235 12.203 1.00 28.93 7 GLY F N 1
ATOM 12841 C CA . GLY F 1 9 ? 13.874 98.375 11.345 1.00 29.47 7 GLY F CA 1
ATOM 12842 C C . GLY F 1 9 ? 14.209 99.622 12.144 1.00 29.86 7 GLY F C 1
ATOM 12843 O O . GLY F 1 9 ? 13.304 100.415 12.488 1.00 30.06 7 GLY F O 1
ATOM 12844 N N . PHE F 1 10 ? 15.513 99.815 12.402 1.00 28.88 8 PHE F N 1
ATOM 12845 C CA . PHE F 1 10 ? 16.002 100.974 13.149 1.00 29.86 8 PHE F CA 1
ATOM 12846 C C . PHE F 1 10 ? 16.255 102.161 12.201 1.00 30.21 8 PHE F C 1
ATOM 12847 O O . PHE F 1 10 ? 17.372 102.634 12.092 1.00 32.13 8 PHE F O 1
ATOM 12855 N N . GLY F 1 11 ? 15.211 102.620 11.517 1.00 28.58 9 GLY F N 1
ATOM 12856 C CA . GLY F 1 11 ? 15.289 103.823 10.714 1.00 27.88 9 GLY F CA 1
ATOM 12857 C C . GLY F 1 11 ? 14.794 105.048 11.443 1.00 25.65 9 GLY F C 1
ATOM 12858 O O . GLY F 1 11 ? 14.867 105.156 12.657 1.00 25.02 9 GLY F O 1
ATOM 12859 N N . ARG F 1 12 ? 14.234 105.962 10.695 1.00 26.35 10 ARG F N 1
ATOM 12860 C CA . ARG F 1 12 ? 13.821 107.240 11.249 1.00 27.12 10 ARG F CA 1
ATOM 12861 C C . ARG F 1 12 ? 12.815 107.027 12.365 1.00 27.77 10 ARG F C 1
ATOM 12862 O O . ARG F 1 12 ? 12.990 107.512 13.479 1.00 27.33 10 ARG F O 1
ATOM 12870 N N . ILE F 1 13 ? 11.791 106.220 12.097 1.00 29.15 11 ILE F N 1
ATOM 12871 C CA . ILE F 1 13 ? 10.758 105.992 13.097 1.00 28.07 11 ILE F CA 1
ATOM 12872 C C . ILE F 1 13 ? 11.279 105.108 14.199 1.00 27.85 11 ILE F C 1
ATOM 12873 O O . ILE F 1 13 ? 10.967 105.296 15.381 1.00 27.97 11 ILE F O 1
ATOM 12878 N N . GLY F 1 14 ? 12.113 104.158 13.814 1.00 27.17 12 GLY F N 1
ATOM 12879 C CA . GLY F 1 14 ? 12.683 103.247 14.760 1.00 26.87 12 GLY F CA 1
ATOM 12880 C C . GLY F 1 14 ? 13.549 103.995 15.721 1.00 26.17 12 GLY F C 1
ATOM 12881 O O . GLY F 1 14 ? 13.418 103.811 16.925 1.00 26.15 12 GLY F O 1
ATOM 12882 N N . ARG F 1 15 ? 14.437 104.844 15.190 1.00 26.21 13 ARG F N 1
ATOM 12883 C CA . ARG F 1 15 ? 15.355 105.597 16.041 1.00 28.04 13 ARG F CA 1
ATOM 12884 C C . ARG F 1 15 ? 14.639 106.702 16.856 1.00 27.75 13 ARG F C 1
ATOM 12885 O O . ARG F 1 15 ? 14.958 106.915 18.026 1.00 30.35 13 ARG F O 1
ATOM 12893 N N . ASN F 1 16 ? 13.651 107.363 16.259 1.00 29.71 14 ASN F N 1
ATOM 12894 C CA . ASN F 1 16 ? 12.825 108.329 16.984 1.00 30.03 14 ASN F CA 1
ATOM 12895 C C . ASN F 1 16 ? 12.075 107.672 18.127 1.00 29.87 14 ASN F C 1
ATOM 12896 O O . ASN F 1 16 ? 11.941 108.239 19.202 1.00 30.25 14 ASN F O 1
ATOM 12901 N N . PHE F 1 17 ? 11.577 106.468 17.888 1.00 31.31 15 PHE F N 1
ATOM 12902 C CA . PHE F 1 17 ? 10.782 105.774 18.880 1.00 31.98 15 PHE F CA 1
ATOM 12903 C C . PHE F 1 17 ? 11.579 105.566 20.172 1.00 32.00 15 PHE F C 1
ATOM 12904 O O . PHE F 1 17 ? 11.065 105.815 21.255 1.00 34.90 15 PHE F O 1
ATOM 12912 N N . LEU F 1 18 ? 12.830 105.125 20.045 1.00 33.19 16 LEU F N 1
ATOM 12913 C CA . LEU F 1 18 ? 13.711 104.845 21.186 1.00 33.97 16 LEU F CA 1
ATOM 12914 C C . LEU F 1 18 ? 13.995 106.126 21.993 1.00 34.00 16 LEU F C 1
ATOM 12915 O O . LEU F 1 18 ? 13.887 106.166 23.231 1.00 33.43 16 LEU F O 1
ATOM 12920 N N . ARG F 1 19 ? 14.338 107.181 21.268 1.00 34.99 17 ARG F N 1
ATOM 12921 C CA . ARG F 1 19 ? 14.608 108.483 21.862 1.00 36.61 17 ARG F CA 1
ATOM 12922 C C . ARG F 1 19 ? 13.343 109.086 22.485 1.00 36.38 17 ARG F C 1
ATOM 12923 O O . ARG F 1 19 ? 13.410 109.694 23.555 1.00 36.65 17 ARG F O 1
ATOM 12931 N N . CYS F 1 20 ? 12.194 108.876 21.838 1.00 36.97 18 CYS F N 1
ATOM 12932 C CA . CYS F 1 20 ? 10.896 109.228 22.437 1.00 36.76 18 CYS F CA 1
ATOM 12933 C C . CYS F 1 20 ? 10.656 108.454 23.722 1.00 37.33 18 CYS F C 1
ATOM 12934 O O . CYS F 1 20 ? 10.352 109.029 24.767 1.00 36.98 18 CYS F O 1
ATOM 12937 N N . TRP F 1 21 A 10.809 107.140 23.639 1.00 38.77 18 TRP F N 1
ATOM 12938 C CA . TRP F 1 21 A 10.676 106.298 24.814 1.00 39.11 18 TRP F CA 1
ATOM 12939 C C . TRP F 1 21 A 11.643 106.703 25.914 1.00 40.46 18 TRP F C 1
ATOM 12940 O O . TRP F 1 21 A 11.252 106.770 27.071 1.00 42.40 18 TRP F O 1
ATOM 12951 N N . HIS F 1 22 B 12.907 106.937 25.570 1.00 42.35 18 HIS F N 1
ATOM 12952 C CA . HIS F 1 22 B 13.943 107.315 26.559 1.00 42.65 18 HIS F CA 1
ATOM 12953 C C . HIS F 1 22 B 13.536 108.544 27.395 1.00 42.84 18 HIS F C 1
ATOM 12954 O O . HIS F 1 22 B 13.881 108.665 28.575 1.00 43.12 18 HIS F O 1
ATOM 12961 N N . GLY F 1 23 ? 12.784 109.439 26.764 1.00 42.91 19 GLY F N 1
ATOM 12962 C CA . GLY F 1 23 ? 12.321 110.657 27.387 1.00 42.86 19 GLY F CA 1
ATOM 12963 C C . GLY F 1 23 ? 11.210 110.486 28.401 1.00 43.21 19 GLY F C 1
ATOM 12964 O O . GLY F 1 23 ? 10.841 111.466 29.053 1.00 42.13 19 GLY F O 1
ATOM 12965 N N . ARG F 1 24 ? 10.688 109.261 28.554 1.00 43.07 20 ARG F N 1
ATOM 12966 C CA . ARG F 1 24 ? 9.489 109.038 29.351 1.00 43.82 20 ARG F CA 1
ATOM 12967 C C . ARG F 1 24 ? 9.813 108.714 30.801 1.00 45.22 20 ARG F C 1
ATOM 12968 O O . ARG F 1 24 ? 10.761 107.977 31.096 1.00 45.03 20 ARG F O 1
ATOM 12976 N N . LYS F 1 25 ? 8.986 109.253 31.693 1.00 47.55 21 LYS F N 1
ATOM 12977 C CA . LYS F 1 25 ? 9.000 108.900 33.128 1.00 48.72 21 LYS F CA 1
ATOM 12978 C C . LYS F 1 25 ? 8.107 107.690 33.406 1.00 49.46 21 LYS F C 1
ATOM 12979 O O . LYS F 1 25 ? 6.933 107.665 33.030 1.00 48.64 21 LYS F O 1
ATOM 12985 N N . ASP F 1 26 ? 8.694 106.681 34.034 1.00 50.54 22 ASP F N 1
ATOM 12986 C CA . ASP F 1 26 ? 8.023 105.408 34.308 1.00 51.49 22 ASP F CA 1
ATOM 12987 C C . ASP F 1 26 ? 7.267 104.812 33.122 1.00 51.79 22 ASP F C 1
ATOM 12988 O O . ASP F 1 26 ? 6.042 104.659 33.159 1.00 51.80 22 ASP F O 1
ATOM 12993 N N . SER F 1 27 ? 8.013 104.476 32.072 1.00 51.83 23 SER F N 1
ATOM 12994 C CA . SER F 1 27 ? 7.487 103.670 30.983 1.00 51.43 23 SER F CA 1
ATOM 12995 C C . SER F 1 27 ? 7.198 102.284 31.537 1.00 51.41 23 SER F C 1
ATOM 12996 O O . SER F 1 27 ? 7.822 101.876 32.512 1.00 51.87 23 SER F O 1
ATOM 12999 N N . PRO F 1 28 ? 6.213 101.578 30.954 1.00 51.23 24 PRO F N 1
ATOM 13000 C CA . PRO F 1 28 ? 6.062 100.153 31.227 1.00 50.66 24 PRO F CA 1
ATOM 13001 C C . PRO F 1 28 ? 6.809 99.328 30.172 1.00 50.62 24 PRO F C 1
ATOM 13002 O O . PRO F 1 28 ? 6.729 98.093 30.156 1.00 51.18 24 PRO F O 1
ATOM 13006 N N . LEU F 1 29 ? 7.525 100.022 29.291 1.00 49.48 25 LEU F N 1
ATOM 13007 C CA . LEU F 1 29 ? 8.252 99.377 28.228 1.00 48.75 25 LEU F CA 1
ATOM 13008 C C . LEU F 1 29 ? 9.713 99.280 28.604 1.00 48.48 25 LEU F C 1
ATOM 13009 O O . LEU F 1 29 ? 10.248 100.121 29.330 1.00 49.06 25 LEU F O 1
ATOM 13014 N N . ASP F 1 30 ? 10.338 98.231 28.098 1.00 47.82 26 ASP F N 1
ATOM 13015 C CA . ASP F 1 30 ? 11.741 97.973 28.273 1.00 47.45 26 ASP F CA 1
ATOM 13016 C C . ASP F 1 30 ? 12.213 97.662 26.886 1.00 47.07 26 ASP F C 1
ATOM 13017 O O . ASP F 1 30 ? 11.765 96.679 26.299 1.00 47.53 26 ASP F O 1
ATOM 13022 N N . ILE F 1 31 ? 13.095 98.497 26.351 1.00 45.64 27 ILE F N 1
ATOM 13023 C CA . ILE F 1 31 ? 13.655 98.237 25.044 1.00 45.08 27 ILE F CA 1
ATOM 13024 C C . ILE F 1 31 ? 14.906 97.399 25.246 1.00 44.57 27 ILE F C 1
ATOM 13025 O O . ILE F 1 31 ? 15.807 97.769 25.999 1.00 44.65 27 ILE F O 1
ATOM 13030 N N . ILE F 1 32 ? 14.917 96.219 24.633 1.00 44.08 28 ILE F N 1
ATOM 13031 C CA . ILE F 1 32 ? 16.002 95.268 24.866 1.00 43.22 28 ILE F CA 1
ATOM 13032 C C . ILE F 1 32 ? 16.589 94.715 23.569 1.00 41.69 28 ILE F C 1
ATOM 13033 O O . ILE F 1 32 ? 17.617 94.062 23.586 1.00 42.70 28 ILE F O 1
ATOM 13038 N N . ALA F 1 33 ? 15.980 95.006 22.434 1.00 39.63 29 ALA F N 1
ATOM 13039 C CA . ALA F 1 33 ? 16.497 94.464 21.196 1.00 38.63 29 ALA F CA 1
ATOM 13040 C C . ALA F 1 33 ? 16.270 95.402 20.044 1.00 36.26 29 ALA F C 1
ATOM 13041 O O . ALA F 1 33 ? 15.371 96.230 20.080 1.00 36.85 29 ALA F O 1
ATOM 13043 N N . ILE F 1 34 ? 17.095 95.243 19.017 1.00 34.57 30 ILE F N 1
ATOM 13044 C CA . ILE F 1 34 ? 17.026 96.053 17.838 1.00 33.65 30 ILE F CA 1
ATOM 13045 C C . ILE F 1 34 ? 17.427 95.175 16.683 1.00 32.66 30 ILE F C 1
ATOM 13046 O O . ILE F 1 34 ? 18.422 94.494 16.757 1.00 32.22 30 ILE F O 1
ATOM 13051 N N . ASN F 1 35 ? 16.658 95.176 15.609 1.00 33.37 31 ASN F N 1
ATOM 13052 C CA . ASN F 1 35 ? 17.074 94.464 14.420 1.00 33.88 31 ASN F CA 1
ATOM 13053 C C . ASN F 1 35 ? 17.038 95.452 13.333 1.00 34.78 31 ASN F C 1
ATOM 13054 O O . ASN F 1 35 ? 16.104 96.216 13.212 1.00 33.25 31 ASN F O 1
ATOM 13059 N N . ASP F 1 36 ? 18.088 95.454 12.545 1.00 38.03 32 ASP F N 1
ATOM 13060 C CA . ASP F 1 36 ? 18.055 96.148 11.294 1.00 40.11 32 ASP F CA 1
ATOM 13061 C C . ASP F 1 36 ? 19.026 95.372 10.481 1.00 41.86 32 ASP F C 1
ATOM 13062 O O . ASP F 1 36 ? 19.733 94.533 11.015 1.00 42.89 32 ASP F O 1
ATOM 13067 N N . THR F 1 37 ? 19.047 95.627 9.191 1.00 42.95 33 THR F N 1
ATOM 13068 C CA . THR F 1 37 ? 20.040 95.005 8.380 1.00 44.90 33 THR F CA 1
ATOM 13069 C C . THR F 1 37 ? 21.455 95.602 8.575 1.00 45.77 33 THR F C 1
ATOM 13070 O O . THR F 1 37 ? 22.422 94.999 8.147 1.00 46.10 33 THR F O 1
ATOM 13074 N N . GLY F 1 38 ? 21.579 96.752 9.240 1.00 47.17 34 GLY F N 1
ATOM 13075 C CA . GLY F 1 38 ? 22.847 97.502 9.279 1.00 47.95 34 GLY F CA 1
ATOM 13076 C C . GLY F 1 38 ? 23.956 97.130 10.269 1.00 49.07 34 GLY F C 1
ATOM 13077 O O . GLY F 1 38 ? 25.135 97.438 10.036 1.00 49.42 34 GLY F O 1
ATOM 13078 N N . GLY F 1 39 ? 23.620 96.510 11.394 1.00 50.17 36 GLY F N 1
ATOM 13079 C CA . GLY F 1 39 ? 24.664 96.113 12.353 1.00 50.34 36 GLY F CA 1
ATOM 13080 C C . GLY F 1 39 ? 24.895 97.083 13.507 1.00 51.38 36 GLY F C 1
ATOM 13081 O O . GLY F 1 39 ? 24.369 98.201 13.511 1.00 52.58 36 GLY F O 1
ATOM 13082 N N . VAL F 1 40 ? 25.697 96.655 14.479 1.00 50.95 37 VAL F N 1
ATOM 13083 C CA . VAL F 1 40 ? 25.884 97.399 15.730 1.00 51.75 37 VAL F CA 1
ATOM 13084 C C . VAL F 1 40 ? 26.583 98.751 15.479 1.00 51.71 37 VAL F C 1
ATOM 13085 O O . VAL F 1 40 ? 26.400 99.726 16.213 1.00 50.49 37 VAL F O 1
ATOM 13089 N N . LYS F 1 41 ? 27.395 98.770 14.430 1.00 52.13 38 LYS F N 1
ATOM 13090 C CA . LYS F 1 41 ? 28.254 99.884 14.109 1.00 52.36 38 LYS F CA 1
ATOM 13091 C C . LYS F 1 41 ? 27.378 101.045 13.670 1.00 52.11 38 LYS F C 1
ATOM 13092 O O . LYS F 1 41 ? 27.536 102.192 14.112 1.00 51.64 38 LYS F O 1
ATOM 13098 N N . GLN F 1 42 ? 26.434 100.720 12.801 1.00 51.32 39 GLN F N 1
ATOM 13099 C CA . GLN F 1 42 ? 25.439 101.680 12.331 1.00 50.13 39 GLN F CA 1
ATOM 13100 C C . GLN F 1 42 ? 24.524 102.126 13.455 1.00 48.42 39 GLN F C 1
ATOM 13101 O O . GLN F 1 42 ? 24.205 103.296 13.570 1.00 47.35 39 GLN F O 1
ATOM 13107 N N . ALA F 1 43 ? 24.102 101.179 14.280 1.00 46.20 40 ALA F N 1
ATOM 13108 C CA . ALA F 1 43 ? 23.059 101.432 15.250 1.00 44.86 40 ALA F CA 1
ATOM 13109 C C . ALA F 1 43 ? 23.497 102.454 16.284 1.00 43.12 40 ALA F C 1
ATOM 13110 O O . ALA F 1 43 ? 22.776 103.412 16.570 1.00 42.94 40 ALA F O 1
ATOM 13112 N N . SER F 1 44 ? 24.670 102.220 16.857 1.00 41.33 41 SER F N 1
ATOM 13113 C CA . SER F 1 44 ? 25.239 103.116 17.862 1.00 40.35 41 SER F CA 1
ATOM 13114 C C . SER F 1 44 ? 25.417 104.495 17.252 1.00 38.48 41 SER F C 1
ATOM 13115 O O . SER F 1 44 ? 24.980 105.485 17.800 1.00 38.78 41 SER F O 1
ATOM 13118 N N . HIS F 1 45 ? 26.039 104.529 16.081 1.00 36.31 42 HIS F N 1
ATOM 13119 C CA . HIS F 1 45 ? 26.420 105.760 15.453 1.00 35.56 42 HIS F CA 1
ATOM 13120 C C . HIS F 1 45 ? 25.222 106.608 15.007 1.00 34.08 42 HIS F C 1
ATOM 13121 O O . HIS F 1 45 ? 25.193 107.817 15.260 1.00 32.41 42 HIS F O 1
ATOM 13128 N N . LEU F 1 46 ? 24.257 105.983 14.328 1.00 32.50 43 LEU F N 1
ATOM 13129 C CA . LEU F 1 46 ? 23.119 106.711 13.803 1.00 32.68 43 LEU F CA 1
ATOM 13130 C C . LEU F 1 46 ? 22.079 106.980 14.867 1.00 31.95 43 LEU F C 1
ATOM 13131 O O . LEU F 1 46 ? 21.211 107.827 14.656 1.00 33.78 43 LEU F O 1
ATOM 13136 N N . LEU F 1 47 ? 22.152 106.284 15.997 1.00 31.51 44 LEU F N 1
ATOM 13137 C CA . LEU F 1 47 ? 21.321 106.632 17.143 1.00 32.32 44 LEU F CA 1
ATOM 13138 C C . LEU F 1 47 ? 21.862 107.910 17.830 1.00 33.38 44 LEU F C 1
ATOM 13139 O O . LEU F 1 47 ? 21.109 108.812 18.215 1.00 33.17 44 LEU F O 1
ATOM 13144 N N . LYS F 1 48 ? 23.185 107.953 17.991 1.00 34.19 45 LYS F N 1
ATOM 13145 C CA . LYS F 1 48 ? 23.883 109.079 18.628 1.00 33.50 45 LYS F CA 1
ATOM 13146 C C . LYS F 1 48 ? 23.778 110.336 17.775 1.00 33.09 45 LYS F C 1
ATOM 13147 O O . LYS F 1 48 ? 23.329 111.373 18.248 1.00 32.80 45 LYS F O 1
ATOM 13153 N N . TYR F 1 49 ? 24.156 110.222 16.504 1.00 33.65 46 TYR F N 1
ATOM 13154 C CA . TYR F 1 49 ? 24.204 111.361 15.604 1.00 33.24 46 TYR F CA 1
ATOM 13155 C C . TYR F 1 49 ? 22.979 111.402 14.694 1.00 33.95 46 TYR F C 1
ATOM 13156 O O . TYR F 1 49 ? 22.696 110.445 13.964 1.00 35.11 46 TYR F O 1
ATOM 13165 N N . ASP F 1 50 ? 22.247 112.514 14.748 1.00 32.50 47 ASP F N 1
ATOM 13166 C CA . ASP F 1 50 ? 21.048 112.706 13.930 1.00 31.34 47 ASP F CA 1
ATOM 13167 C C . ASP F 1 50 ? 21.009 114.102 13.289 1.00 30.06 47 ASP F C 1
ATOM 13168 O O . ASP F 1 50 ? 20.949 115.094 13.982 1.00 30.74 47 ASP F O 1
ATOM 13173 N N . SER F 1 51 ? 21.018 114.172 11.966 1.00 30.26 48 SER F N 1
ATOM 13174 C CA . SER F 1 51 ? 20.884 115.420 11.269 1.00 28.85 48 SER F CA 1
ATOM 13175 C C . SER F 1 51 ? 19.603 116.202 11.673 1.00 28.39 48 SER F C 1
ATOM 13176 O O . SER F 1 51 ? 19.559 117.427 11.554 1.00 27.85 48 SER F O 1
ATOM 13179 N N . THR F 1 52 ? 18.572 115.510 12.137 1.00 26.56 49 THR F N 1
ATOM 13180 C CA . THR F 1 52 ? 17.282 116.128 12.381 1.00 27.62 49 THR F CA 1
ATOM 13181 C C . THR F 1 52 ? 17.080 116.346 13.891 1.00 27.99 49 THR F C 1
ATOM 13182 O O . THR F 1 52 ? 16.629 117.405 14.315 1.00 27.98 49 THR F O 1
ATOM 13186 N N . LEU F 1 53 ? 17.458 115.370 14.700 1.00 28.91 50 LEU F N 1
ATOM 13187 C CA . LEU F 1 53 ? 17.227 115.455 16.151 1.00 31.55 50 LEU F CA 1
ATOM 13188 C C . LEU F 1 53 ? 18.386 116.043 16.947 1.00 33.15 50 LEU F C 1
ATOM 13189 O O . LEU F 1 53 ? 18.254 116.325 18.150 1.00 34.67 50 LEU F O 1
ATOM 13194 N N . GLY F 1 54 ? 19.526 116.198 16.291 1.00 34.43 51 GLY F N 1
ATOM 13195 C CA . GLY F 1 54 ? 20.750 116.482 16.980 1.00 35.66 51 GLY F CA 1
ATOM 13196 C C . GLY F 1 54 ? 21.308 115.288 17.733 1.00 37.14 51 GLY F C 1
ATOM 13197 O O . GLY F 1 54 ? 20.774 114.183 17.677 1.00 36.98 51 GLY F O 1
ATOM 13198 N N . ILE F 1 55 ? 22.415 115.538 18.427 1.00 39.33 52 ILE F N 1
ATOM 13199 C CA . ILE F 1 55 ? 23.108 114.543 19.246 1.00 40.24 52 ILE F CA 1
ATOM 13200 C C . ILE F 1 55 ? 22.233 114.060 20.385 1.00 41.42 52 ILE F C 1
ATOM 13201 O O . ILE F 1 55 ? 21.625 114.843 21.108 1.00 42.05 52 ILE F O 1
ATOM 13206 N N . PHE F 1 56 ? 22.186 112.752 20.550 1.00 42.90 53 PHE F N 1
ATOM 13207 C CA . PHE F 1 56 ? 21.359 112.154 21.572 1.00 44.30 53 PHE F CA 1
ATOM 13208 C C . PHE F 1 56 ? 22.012 112.393 22.926 1.00 46.04 53 PHE F C 1
ATOM 13209 O O . PHE F 1 56 ? 23.154 112.010 23.139 1.00 46.42 53 PHE F O 1
ATOM 13217 N N . ASP F 1 57 ? 21.290 113.041 23.831 1.00 48.21 54 ASP F N 1
ATOM 13218 C CA . ASP F 1 57 ? 21.836 113.384 25.145 1.00 48.66 54 ASP F CA 1
ATOM 13219 C C . ASP F 1 57 ? 21.877 112.170 26.062 1.00 49.09 54 ASP F C 1
ATOM 13220 O O . ASP F 1 57 ? 21.136 112.097 27.055 1.00 49.46 54 ASP F O 1
ATOM 13225 N N . ALA F 1 58 ? 22.752 111.229 25.743 1.00 48.92 55 ALA F N 1
ATOM 13226 C CA . ALA F 1 58 ? 22.930 110.036 26.572 1.00 49.35 55 ALA F CA 1
ATOM 13227 C C . ALA F 1 58 ? 24.214 109.297 26.147 1.00 49.42 55 ALA F C 1
ATOM 13228 O O . ALA F 1 58 ? 24.740 109.548 25.061 1.00 49.23 55 ALA F O 1
ATOM 13230 N N . ASP F 1 59 ? 24.729 108.409 26.998 1.00 49.96 56 ASP F N 1
ATOM 13231 C CA . ASP F 1 59 ? 25.970 107.712 26.679 1.00 50.73 56 ASP F CA 1
ATOM 13232 C C . ASP F 1 59 ? 25.667 106.478 25.824 1.00 51.19 56 ASP F C 1
ATOM 13233 O O . ASP F 1 59 ? 25.342 105.404 26.331 1.00 52.23 56 ASP F O 1
ATOM 13238 N N . VAL F 1 60 ? 25.764 106.662 24.516 1.00 51.28 57 VAL F N 1
ATOM 13239 C CA . VAL F 1 60 ? 25.575 105.594 23.559 1.00 51.74 57 VAL F CA 1
ATOM 13240 C C . VAL F 1 60 ? 26.952 105.005 23.255 1.00 52.04 57 VAL F C 1
ATOM 13241 O O . VAL F 1 60 ? 27.897 105.725 22.950 1.00 51.29 57 VAL F O 1
ATOM 13245 N N . LYS F 1 61 ? 27.074 103.694 23.354 1.00 52.02 58 LYS F N 1
ATOM 13246 C CA . LYS F 1 61 ? 28.330 103.055 23.035 1.00 52.63 58 LYS F CA 1
ATOM 13247 C C . LYS F 1 61 ? 28.135 101.554 22.872 1.00 52.36 58 LYS F C 1
ATOM 13248 O O . LYS F 1 61 ? 27.284 100.965 23.545 1.00 52.46 58 LYS F O 1
ATOM 13254 N N . PRO F 1 62 ? 28.881 100.935 21.947 1.00 52.21 59 PRO F N 1
ATOM 13255 C CA . PRO F 1 62 ? 28.965 99.492 21.865 1.00 52.05 59 PRO F CA 1
ATOM 13256 C C . PRO F 1 62 ? 29.026 98.759 23.201 1.00 52.15 59 PRO F C 1
ATOM 13257 O O . PRO F 1 62 ? 29.684 99.212 24.161 1.00 51.86 59 PRO F O 1
ATOM 13261 N N . SER F 1 63 ? 28.309 97.633 23.242 1.00 51.99 60 SER F N 1
ATOM 13262 C CA . SER F 1 63 ? 28.460 96.626 24.294 1.00 51.69 60 SER F CA 1
ATOM 13263 C C . SER F 1 63 ? 28.808 95.303 23.599 1.00 51.53 60 SER F C 1
ATOM 13264 O O . SER F 1 63 ? 27.945 94.618 23.075 1.00 51.63 60 SER F O 1
ATOM 13267 N N . GLY F 1 64 A 30.087 94.961 23.549 1.00 51.30 60 GLY F N 1
ATOM 13268 C CA . GLY F 1 64 A 30.495 93.768 22.828 1.00 51.23 60 GLY F CA 1
ATOM 13269 C C . GLY F 1 64 A 30.241 93.929 21.347 1.00 50.79 60 GLY F C 1
ATOM 13270 O O . GLY F 1 64 A 30.068 95.047 20.873 1.00 50.98 60 GLY F O 1
ATOM 13271 N N . GLU F 1 65 ? 30.210 92.813 20.619 1.00 50.90 61 GLU F N 1
ATOM 13272 C CA . GLU F 1 65 ? 30.069 92.845 19.156 1.00 51.39 61 GLU F CA 1
ATOM 13273 C C . GLU F 1 65 ? 28.613 92.770 18.669 1.00 50.60 61 GLU F C 1
ATOM 13274 O O . GLU F 1 65 ? 28.337 92.950 17.465 1.00 50.33 61 GLU F O 1
ATOM 13280 N N . THR F 1 66 ? 27.694 92.505 19.598 1.00 49.95 62 THR F N 1
ATOM 13281 C CA . THR F 1 66 ? 26.287 92.224 19.260 1.00 49.29 62 THR F CA 1
ATOM 13282 C C . THR F 1 66 ? 25.290 92.964 20.156 1.00 48.70 62 THR F C 1
ATOM 13283 O O . THR F 1 66 ? 24.225 92.435 20.473 1.00 48.40 62 THR F O 1
ATOM 13287 N N . ALA F 1 67 ? 25.630 94.187 20.555 1.00 47.99 63 ALA F N 1
ATOM 13288 C CA . ALA F 1 67 ? 24.786 94.973 21.442 1.00 47.29 63 ALA F CA 1
ATOM 13289 C C . ALA F 1 67 ? 25.334 96.400 21.531 1.00 47.47 63 ALA F C 1
ATOM 13290 O O . ALA F 1 67 ? 26.450 96.694 21.060 1.00 47.29 63 ALA F O 1
ATOM 13292 N N . ILE F 1 68 ? 24.520 97.284 22.104 1.00 46.57 64 ILE F N 1
ATOM 13293 C CA . ILE F 1 68 ? 24.935 98.642 22.411 1.00 46.50 64 ILE F CA 1
ATOM 13294 C C . ILE F 1 68 ? 24.474 98.959 23.826 1.00 46.18 64 ILE F C 1
ATOM 13295 O O . ILE F 1 68 ? 23.677 98.216 24.403 1.00 45.74 64 ILE F O 1
ATOM 13300 N N . SER F 1 69 ? 25.010 100.039 24.380 1.00 45.96 65 SER F N 1
ATOM 13301 C CA . SER F 1 69 ? 24.598 100.521 25.682 1.00 46.66 65 SER F CA 1
ATOM 13302 C C . SER F 1 69 ? 24.061 101.946 25.534 1.00 47.51 65 SER F C 1
ATOM 13303 O O . SER F 1 69 ? 24.527 102.719 24.705 1.00 47.07 65 SER F O 1
ATOM 13306 N N . VAL F 1 70 ? 23.048 102.268 26.324 1.00 48.58 66 VAL F N 1
ATOM 13307 C CA . VAL F 1 70 ? 22.441 103.573 26.333 1.00 48.84 66 VAL F CA 1
ATOM 13308 C C . VAL F 1 70 ? 22.218 103.808 27.807 1.00 50.31 66 VAL F C 1
ATOM 13309 O O . VAL F 1 70 ? 21.456 103.090 28.439 1.00 51.00 66 VAL F O 1
ATOM 13313 N N . ASP F 1 71 ? 22.934 104.771 28.379 1.00 51.80 67 ASP F N 1
ATOM 13314 C CA . ASP F 1 71 ? 22.901 104.985 29.826 1.00 51.75 67 ASP F CA 1
ATOM 13315 C C . ASP F 1 71 ? 23.102 103.684 30.622 1.00 52.26 67 ASP F C 1
ATOM 13316 O O . ASP F 1 71 ? 22.431 103.454 31.629 1.00 51.93 67 ASP F O 1
ATOM 13321 N N . GLY F 1 72 ? 24.021 102.832 30.159 1.00 52.59 68 GLY F N 1
ATOM 13322 C CA . GLY F 1 72 ? 24.364 101.593 30.877 1.00 53.08 68 GLY F CA 1
ATOM 13323 C C . GLY F 1 72 ? 23.401 100.430 30.654 1.00 53.89 68 GLY F C 1
ATOM 13324 O O . GLY F 1 72 ? 23.769 99.257 30.829 1.00 53.92 68 GLY F O 1
ATOM 13325 N N . LYS F 1 73 ? 22.161 100.770 30.288 1.00 54.49 69 LYS F N 1
ATOM 13326 C CA . LYS F 1 73 ? 21.128 99.812 29.900 1.00 52.89 69 LYS F CA 1
ATOM 13327 C C . LYS F 1 73 ? 21.562 99.200 28.563 1.00 51.09 69 LYS F C 1
ATOM 13328 O O . LYS F 1 73 ? 21.857 99.912 27.616 1.00 50.33 69 LYS F O 1
ATOM 13334 N N . ILE F 1 74 ? 21.627 97.875 28.507 1.00 49.71 70 ILE F N 1
ATOM 13335 C CA . ILE F 1 74 ? 22.056 97.183 27.299 1.00 48.53 70 ILE F CA 1
ATOM 13336 C C . ILE F 1 74 ? 20.849 96.828 26.421 1.00 46.91 70 ILE F C 1
ATOM 13337 O O . ILE F 1 74 ? 19.759 96.491 26.922 1.00 46.63 70 ILE F O 1
ATOM 13342 N N . ILE F 1 75 ? 21.055 96.958 25.114 1.00 44.08 71 ILE F N 1
ATOM 13343 C CA . ILE F 1 75 ? 20.067 96.634 24.114 1.00 43.05 71 ILE F CA 1
ATOM 13344 C C . ILE F 1 75 ? 20.798 95.766 23.125 1.00 41.79 71 ILE F C 1
ATOM 13345 O O . ILE F 1 75 ? 21.819 96.176 22.594 1.00 41.74 71 ILE F O 1
ATOM 13350 N N . GLN F 1 76 ? 20.302 94.554 22.905 1.00 41.40 72 GLN F N 1
ATOM 13351 C CA . GLN F 1 76 ? 20.915 93.638 21.942 1.00 39.99 72 GLN F CA 1
ATOM 13352 C C . GLN F 1 76 ? 20.617 94.149 20.566 1.00 38.08 72 GLN F C 1
ATOM 13353 O O . GLN F 1 76 ? 19.598 94.791 20.384 1.00 35.62 72 GLN F O 1
ATOM 13359 N N . VAL F 1 77 ? 21.511 93.846 19.622 1.00 36.87 73 VAL F N 1
ATOM 13360 C CA . VAL F 1 77 ? 21.383 94.244 18.231 1.00 37.15 73 VAL F CA 1
ATOM 13361 C C . VAL F 1 77 ? 21.573 93.011 17.338 1.00 37.30 73 VAL F C 1
ATOM 13362 O O . VAL F 1 77 ? 22.537 92.271 17.529 1.00 37.60 73 VAL F O 1
ATOM 13366 N N . VAL F 1 78 ? 20.654 92.794 16.381 1.00 36.71 74 VAL F N 1
ATOM 13367 C CA . VAL F 1 78 ? 20.680 91.636 15.471 1.00 36.47 74 VAL F CA 1
ATOM 13368 C C . VAL F 1 78 ? 20.577 92.100 14.007 1.00 35.87 74 VAL F C 1
ATOM 13369 O O . VAL F 1 78 ? 20.276 93.253 13.752 1.00 34.40 74 VAL F O 1
ATOM 13373 N N . SER F 1 79 ? 20.829 91.227 13.039 1.00 35.83 75 SER F N 1
ATOM 13374 C CA . SER F 1 79 ? 20.772 91.674 11.631 1.00 37.54 75 SER F CA 1
ATOM 13375 C C . SER F 1 79 ? 20.289 90.624 10.624 1.00 37.67 75 SER F C 1
ATOM 13376 O O . SER F 1 79 ? 21.046 90.197 9.748 1.00 37.82 75 SER F O 1
ATOM 13379 N N . ASN F 1 80 ? 19.008 90.258 10.737 1.00 38.27 76 ASN F N 1
ATOM 13380 C CA . ASN F 1 80 ? 18.315 89.416 9.740 1.00 38.24 76 ASN F CA 1
ATOM 13381 C C . ASN F 1 80 ? 17.137 90.107 9.049 1.00 37.33 76 ASN F C 1
ATOM 13382 O O . ASN F 1 80 ? 16.228 90.589 9.715 1.00 36.57 76 ASN F O 1
ATOM 13387 N N . ARG F 1 81 ? 17.181 90.137 7.716 1.00 37.53 77 ARG F N 1
ATOM 13388 C CA . ARG F 1 81 ? 16.080 90.590 6.895 1.00 38.59 77 ARG F CA 1
ATOM 13389 C C . ARG F 1 81 ? 14.791 89.781 7.148 1.00 37.04 77 ARG F C 1
ATOM 13390 O O . ARG F 1 81 ? 13.699 90.297 6.987 1.00 37.09 77 ARG F O 1
ATOM 13398 N N . ASN F 1 82 ? 14.936 88.519 7.527 1.00 35.93 78 ASN F N 1
ATOM 13399 C CA . ASN F 1 82 ? 13.810 87.578 7.719 1.00 34.94 78 ASN F CA 1
ATOM 13400 C C . ASN F 1 82 ? 13.409 87.459 9.190 1.00 32.48 78 ASN F C 1
ATOM 13401 O O . ASN F 1 82 ? 14.101 86.833 9.961 1.00 30.99 78 ASN F O 1
ATOM 13406 N N . PRO F 1 83 ? 12.262 88.041 9.577 1.00 32.33 79 PRO F N 1
ATOM 13407 C CA . PRO F 1 83 ? 11.847 88.087 10.998 1.00 32.49 79 PRO F CA 1
ATOM 13408 C C . PRO F 1 83 ? 11.592 86.738 11.686 1.00 33.24 79 PRO F C 1
ATOM 13409 O O . PRO F 1 83 ? 11.548 86.667 12.950 1.00 32.11 79 PRO F O 1
ATOM 13413 N N . SER F 1 84 ? 11.361 85.702 10.870 1.00 34.30 80 SER F N 1
ATOM 13414 C CA . SER F 1 84 ? 11.142 84.333 11.339 1.00 34.76 80 SER F CA 1
ATOM 13415 C C . SER F 1 84 ? 12.337 83.876 12.169 1.00 35.96 80 SER F C 1
ATOM 13416 O O . SER F 1 84 ? 12.196 83.163 13.196 1.00 36.49 80 SER F O 1
ATOM 13419 N N . LEU F 1 85 ? 13.510 84.351 11.741 1.00 36.12 81 LEU F N 1
ATOM 13420 C CA . LEU F 1 85 ? 14.794 83.926 12.259 1.00 36.41 81 LEU F CA 1
ATOM 13421 C C . LEU F 1 85 ? 15.288 84.726 13.455 1.00 36.54 81 LEU F C 1
ATOM 13422 O O . LEU F 1 85 ? 16.341 84.446 13.987 1.00 35.45 81 LEU F O 1
ATOM 13427 N N . LEU F 1 86 ? 14.503 85.686 13.907 1.00 36.99 82 LEU F N 1
ATOM 13428 C CA . LEU F 1 86 ? 14.925 86.565 14.979 1.00 38.26 82 LEU F CA 1
ATOM 13429 C C . LEU F 1 86 ? 14.722 85.938 16.352 1.00 38.89 82 LEU F C 1
ATOM 13430 O O . LEU F 1 86 ? 13.782 85.176 16.559 1.00 38.84 82 LEU F O 1
ATOM 13435 N N . PRO F 1 87 ? 15.606 86.269 17.300 1.00 39.79 83 PRO F N 1
ATOM 13436 C CA . PRO F 1 87 ? 15.682 85.591 18.595 1.00 40.23 83 PRO F CA 1
ATOM 13437 C C . PRO F 1 87 ? 14.648 86.058 19.573 1.00 40.68 83 PRO F C 1
ATOM 13438 O O . PRO F 1 87 ? 14.968 86.233 20.753 1.00 41.85 83 PRO F O 1
ATOM 13442 N N . TRP F 1 88 ? 13.426 86.266 19.113 1.00 41.27 84 TRP F N 1
ATOM 13443 C CA . TRP F 1 88 ? 12.457 86.933 19.953 1.00 42.55 84 TRP F CA 1
ATOM 13444 C C . TRP F 1 88 ? 12.033 86.084 21.127 1.00 43.17 84 TRP F C 1
ATOM 13445 O O . TRP F 1 88 ? 11.725 86.616 22.190 1.00 42.06 84 TRP F O 1
ATOM 13456 N N . LYS F 1 89 ? 11.999 84.767 20.917 1.00 45.13 85 LYS F N 1
ATOM 13457 C CA . LYS F 1 89 ? 11.620 83.808 21.959 1.00 45.48 85 LYS F CA 1
ATOM 13458 C C . LYS F 1 89 ? 12.726 83.742 22.997 1.00 45.77 85 LYS F C 1
ATOM 13459 O O . LYS F 1 89 ? 12.467 83.757 24.216 1.00 45.32 85 LYS F O 1
ATOM 13465 N N . GLU F 1 90 ? 13.957 83.692 22.489 1.00 46.38 86 GLU F N 1
ATOM 13466 C CA . GLU F 1 90 ? 15.158 83.655 23.308 1.00 46.98 86 GLU F CA 1
ATOM 13467 C C . GLU F 1 90 ? 15.254 84.854 24.259 1.00 47.19 86 GLU F C 1
ATOM 13468 O O . GLU F 1 90 ? 15.681 84.716 25.415 1.00 46.15 86 GLU F O 1
ATOM 13474 N N . LEU F 1 91 ? 14.823 86.022 23.783 1.00 47.33 87 LEU F N 1
ATOM 13475 C CA . LEU F 1 91 ? 14.933 87.249 24.574 1.00 47.02 87 LEU F CA 1
ATOM 13476 C C . LEU F 1 91 ? 13.718 87.594 25.456 1.00 46.77 87 LEU F C 1
ATOM 13477 O O . LEU F 1 91 ? 13.801 88.433 26.362 1.00 46.10 87 LEU F O 1
ATOM 13482 N N . GLY F 1 92 ? 12.596 86.945 25.201 1.00 46.06 88 GLY F N 1
ATOM 13483 C CA . GLY F 1 92 ? 11.405 87.153 26.016 1.00 45.21 88 GLY F CA 1
ATOM 13484 C C . GLY F 1 92 ? 10.605 88.317 25.486 1.00 44.49 88 GLY F C 1
ATOM 13485 O O . GLY F 1 92 ? 9.962 89.038 26.244 1.00 44.25 88 GLY F O 1
ATOM 13486 N N . ILE F 1 93 ? 10.646 88.499 24.173 1.00 43.96 89 ILE F N 1
ATOM 13487 C CA . ILE F 1 93 ? 10.169 89.735 23.574 1.00 43.71 89 ILE F CA 1
ATOM 13488 C C . ILE F 1 93 ? 8.647 89.721 23.366 1.00 43.50 89 ILE F C 1
ATOM 13489 O O . ILE F 1 93 ? 8.096 89.010 22.516 1.00 44.06 89 ILE F O 1
ATOM 13494 N N . ASP F 1 94 ? 7.997 90.497 24.225 1.00 41.82 90 ASP F N 1
ATOM 13495 C CA . ASP F 1 94 ? 6.562 90.706 24.232 1.00 41.28 90 ASP F CA 1
ATOM 13496 C C . ASP F 1 94 ? 6.051 91.461 23.009 1.00 40.18 90 ASP F C 1
ATOM 13497 O O . ASP F 1 94 ? 5.170 90.981 22.302 1.00 38.33 90 ASP F O 1
ATOM 13502 N N . ILE F 1 95 ? 6.580 92.656 22.765 1.00 39.53 91 ILE F N 1
ATOM 13503 C CA . ILE F 1 95 ? 6.064 93.452 21.657 1.00 38.58 91 ILE F CA 1
ATOM 13504 C C . ILE F 1 95 ? 7.131 93.886 20.665 1.00 36.65 91 ILE F C 1
ATOM 13505 O O . ILE F 1 95 ? 8.248 94.211 21.025 1.00 35.28 91 ILE F O 1
ATOM 13510 N N . VAL F 1 96 ? 6.777 93.820 19.388 1.00 36.07 92 VAL F N 1
ATOM 13511 C CA . VAL F 1 96 ? 7.659 94.270 18.336 1.00 35.42 92 VAL F CA 1
ATOM 13512 C C . VAL F 1 96 ? 7.135 95.551 17.710 1.00 34.37 92 VAL F C 1
ATOM 13513 O O . VAL F 1 96 ? 5.955 95.676 17.410 1.00 31.90 92 VAL F O 1
ATOM 13517 N N . ILE F 1 97 ? 8.041 96.510 17.511 1.00 33.14 93 ILE F N 1
ATOM 13518 C CA . ILE F 1 97 ? 7.691 97.742 16.844 1.00 31.94 93 ILE F CA 1
ATOM 13519 C C . ILE F 1 97 ? 8.094 97.563 15.388 1.00 30.84 93 ILE F C 1
ATOM 13520 O O . ILE F 1 97 ? 9.252 97.510 15.065 1.00 31.01 93 ILE F O 1
ATOM 13525 N N . GLU F 1 98 ? 7.117 97.437 14.515 1.00 31.06 94 GLU F N 1
ATOM 13526 C CA . GLU F 1 98 ? 7.420 97.129 13.135 1.00 31.39 94 GLU F CA 1
ATOM 13527 C C . GLU F 1 98 ? 7.689 98.439 12.435 1.00 31.46 94 GLU F C 1
ATOM 13528 O O . GLU F 1 98 ? 6.762 99.106 11.933 1.00 32.39 94 GLU F O 1
ATOM 13534 N N . GLY F 1 99 ? 8.968 98.813 12.415 1.00 30.50 95 GLY F N 1
ATOM 13535 C CA . GLY F 1 99 ? 9.380 100.070 11.823 1.00 30.00 95 GLY F CA 1
ATOM 13536 C C . GLY F 1 99 ? 10.087 99.930 10.494 1.00 29.86 95 GLY F C 1
ATOM 13537 O O . GLY F 1 99 ? 10.705 100.894 10.014 1.00 30.99 95 GLY F O 1
ATOM 13538 N N . THR F 1 100 ? 10.006 98.752 9.875 1.00 28.97 96 THR F N 1
ATOM 13539 C CA . THR F 1 100 ? 10.687 98.526 8.585 1.00 27.71 96 THR F CA 1
ATOM 13540 C C . THR F 1 100 ? 9.975 99.098 7.369 1.00 27.42 96 THR F C 1
ATOM 13541 O O . THR F 1 100 ? 10.597 99.348 6.322 1.00 25.34 96 THR F O 1
ATOM 13545 N N . GLY F 1 101 ? 8.668 99.263 7.469 1.00 28.55 97 GLY F N 1
ATOM 13546 C CA . GLY F 1 101 ? 7.860 99.612 6.281 1.00 29.98 97 GLY F CA 1
ATOM 13547 C C . GLY F 1 101 ? 7.524 98.472 5.314 1.00 30.18 97 GLY F C 1
ATOM 13548 O O . GLY F 1 101 ? 6.849 98.697 4.289 1.00 30.47 97 GLY F O 1
ATOM 13549 N N . VAL F 1 102 ? 7.984 97.257 5.608 1.00 30.40 98 VAL F N 1
ATOM 13550 C CA . VAL F 1 102 ? 7.735 96.126 4.706 1.00 31.35 98 VAL F CA 1
ATOM 13551 C C . VAL F 1 102 ? 6.942 94.974 5.334 1.00 31.09 98 VAL F C 1
ATOM 13552 O O . VAL F 1 102 ? 6.385 94.212 4.595 1.00 33.00 98 VAL F O 1
ATOM 13556 N N . PHE F 1 103 ? 6.826 94.850 6.655 1.00 29.68 99 PHE F N 1
ATOM 13557 C CA . PHE F 1 103 ? 5.955 93.786 7.192 1.00 29.64 99 PHE F CA 1
ATOM 13558 C C . PHE F 1 103 ? 4.651 94.340 7.736 1.00 28.56 99 PHE F C 1
ATOM 13559 O O . PHE F 1 103 ? 4.431 94.438 8.936 1.00 28.89 99 PHE F O 1
ATOM 13567 N N . VAL F 1 104 ? 3.769 94.709 6.821 1.00 28.93 100 VAL F N 1
ATOM 13568 C CA . VAL F 1 104 ? 2.547 95.427 7.197 1.00 28.56 100 VAL F CA 1
ATOM 13569 C C . VAL F 1 104 ? 1.245 94.617 7.040 1.00 28.86 100 VAL F C 1
ATOM 13570 O O . VAL F 1 104 ? 0.154 95.169 7.163 1.00 26.93 100 VAL F O 1
ATOM 13574 N N . ASP F 1 105 ? 1.365 93.317 6.757 1.00 31.09 101 ASP F N 1
ATOM 13575 C CA . ASP F 1 105 ? 0.191 92.428 6.629 1.00 32.01 101 ASP F CA 1
ATOM 13576 C C . ASP F 1 105 ? 0.330 91.333 7.675 1.00 32.83 101 ASP F C 1
ATOM 13577 O O . ASP F 1 105 ? 1.355 91.289 8.365 1.00 32.36 101 ASP F O 1
ATOM 13582 N N . ARG F 1 106 ? -0.684 90.474 7.831 1.00 33.26 102 ARG F N 1
ATOM 13583 C CA . ARG F 1 106 ? -0.654 89.441 8.895 1.00 33.54 102 ARG F CA 1
ATOM 13584 C C . ARG F 1 106 ? 0.389 88.397 8.593 1.00 33.01 102 ARG F C 1
ATOM 13585 O O . ARG F 1 106 ? 1.007 87.866 9.492 1.00 32.12 102 ARG F O 1
ATOM 13593 N N . GLU F 1 107 ? 0.555 88.074 7.319 1.00 34.13 103 GLU F N 1
ATOM 13594 C CA . GLU F 1 107 ? 1.512 87.051 6.937 1.00 35.43 103 GLU F CA 1
ATOM 13595 C C . GLU F 1 107 ? 2.922 87.488 7.287 1.00 35.36 103 GLU F C 1
ATOM 13596 O O . GLU F 1 107 ? 3.655 86.747 7.938 1.00 36.14 103 GLU F O 1
ATOM 13602 N N . GLY F 1 108 ? 3.294 88.690 6.846 1.00 35.38 104 GLY F N 1
ATOM 13603 C CA . GLY F 1 108 ? 4.613 89.265 7.134 1.00 34.48 104 GLY F CA 1
ATOM 13604 C C . GLY F 1 108 ? 4.844 89.550 8.594 1.00 33.46 104 GLY F C 1
ATOM 13605 O O . GLY F 1 108 ? 5.834 89.105 9.166 1.00 33.70 104 GLY F O 1
ATOM 13606 N N . ALA F 1 109 ? 3.933 90.311 9.196 1.00 33.56 105 ALA F N 1
ATOM 13607 C CA . ALA F 1 109 ? 4.058 90.726 10.597 1.00 32.96 105 ALA F CA 1
ATOM 13608 C C . ALA F 1 109 ? 3.870 89.585 11.584 1.00 32.81 105 ALA F C 1
ATOM 13609 O O . ALA F 1 109 ? 4.412 89.630 12.677 1.00 32.79 105 ALA F O 1
ATOM 13611 N N . GLY F 1 110 ? 3.079 88.577 11.219 1.00 33.06 106 GLY F N 1
ATOM 13612 C CA . GLY F 1 110 ? 2.937 87.374 12.043 1.00 33.18 106 GLY F CA 1
ATOM 13613 C C . GLY F 1 110 ? 4.213 86.551 12.235 1.00 32.57 106 GLY F C 1
ATOM 13614 O O . GLY F 1 110 ? 4.321 85.781 13.208 1.00 33.19 106 GLY F O 1
ATOM 13615 N N . LYS F 1 111 ? 5.166 86.698 11.313 1.00 33.05 107 LYS F N 1
ATOM 13616 C CA . LYS F 1 111 ? 6.494 86.054 11.428 1.00 33.51 107 LYS F CA 1
ATOM 13617 C C . LYS F 1 111 ? 7.255 86.397 12.702 1.00 32.87 107 LYS F C 1
ATOM 13618 O O . LYS F 1 111 ? 8.147 85.655 13.110 1.00 32.57 107 LYS F O 1
ATOM 13624 N N . HIS F 1 112 ? 6.919 87.537 13.300 1.00 32.83 108 HIS F N 1
ATOM 13625 C CA . HIS F 1 112 ? 7.568 88.020 14.530 1.00 31.88 108 HIS F CA 1
ATOM 13626 C C . HIS F 1 112 ? 7.064 87.239 15.685 1.00 32.61 108 HIS F C 1
ATOM 13627 O O . HIS F 1 112 ? 7.730 87.098 16.719 1.00 32.57 108 HIS F O 1
ATOM 13634 N N . ILE F 1 113 ? 5.814 86.809 15.515 1.00 33.91 109 ILE F N 1
ATOM 13635 C CA . ILE F 1 113 ? 5.099 86.056 16.526 1.00 34.43 109 ILE F CA 1
ATOM 13636 C C . ILE F 1 113 ? 5.527 84.595 16.429 1.00 33.91 109 ILE F C 1
ATOM 13637 O O . ILE F 1 113 ? 5.768 83.948 17.438 1.00 33.00 109 ILE F O 1
ATOM 13642 N N . GLU F 1 114 ? 5.673 84.113 15.207 1.00 33.73 110 GLU F N 1
ATOM 13643 C CA . GLU F 1 114 ? 6.317 82.827 14.943 1.00 35.42 110 GLU F CA 1
ATOM 13644 C C . GLU F 1 114 ? 7.708 82.734 15.590 1.00 36.06 110 GLU F C 1
ATOM 13645 O O . GLU F 1 114 ? 8.123 81.653 16.035 1.00 35.59 110 GLU F O 1
ATOM 13651 N N . ALA F 1 115 ? 8.423 83.865 15.634 1.00 36.55 111 ALA F N 1
ATOM 13652 C CA . ALA F 1 115 ? 9.765 83.947 16.225 1.00 35.76 111 ALA F CA 1
ATOM 13653 C C . ALA F 1 115 ? 9.732 84.059 17.748 1.00 36.31 111 ALA F C 1
ATOM 13654 O O . ALA F 1 115 ? 10.767 83.993 18.397 1.00 38.17 111 ALA F O 1
ATOM 13656 N N . GLY F 1 116 ? 8.549 84.235 18.329 1.00 36.35 112 GLY F N 1
ATOM 13657 C CA . GLY F 1 116 ? 8.404 84.179 19.769 1.00 37.23 112 GLY F CA 1
ATOM 13658 C C . GLY F 1 116 ? 7.917 85.444 20.439 1.00 38.21 112 GLY F C 1
ATOM 13659 O O . GLY F 1 116 ? 7.756 85.485 21.681 1.00 37.13 112 GLY F O 1
ATOM 13660 N N . ALA F 1 117 ? 7.705 86.494 19.643 1.00 39.33 113 ALA F N 1
ATOM 13661 C CA . ALA F 1 117 ? 7.079 87.705 20.173 1.00 40.01 113 ALA F CA 1
ATOM 13662 C C . ALA F 1 117 ? 5.555 87.515 20.243 1.00 40.26 113 ALA F C 1
ATOM 13663 O O . ALA F 1 117 ? 4.995 86.650 19.580 1.00 40.49 113 ALA F O 1
ATOM 13665 N N . LYS F 1 118 ? 4.907 88.330 21.062 1.00 40.88 114 LYS F N 1
ATOM 13666 C CA . LYS F 1 118 ? 3.502 88.167 21.372 1.00 41.19 114 LYS F CA 1
ATOM 13667 C C . LYS F 1 118 ? 2.647 89.328 20.916 1.00 40.96 114 LYS F C 1
ATOM 13668 O O . LYS F 1 118 ? 1.435 89.210 20.968 1.00 41.16 114 LYS F O 1
ATOM 13674 N N . LYS F 1 119 ? 3.257 90.457 20.525 1.00 40.94 115 LYS F N 1
ATOM 13675 C CA . LYS F 1 119 ? 2.542 91.543 19.819 1.00 40.10 115 LYS F CA 1
ATOM 13676 C C . LYS F 1 119 ? 3.417 92.244 18.781 1.00 39.70 115 LYS F C 1
ATOM 13677 O O . LYS F 1 119 ? 4.649 92.276 18.889 1.00 40.23 115 LYS F O 1
ATOM 13683 N N . VAL F 1 120 ? 2.755 92.791 17.763 1.00 38.52 116 VAL F N 1
ATOM 13684 C CA . VAL F 1 120 ? 3.412 93.562 16.706 1.00 36.67 116 VAL F CA 1
ATOM 13685 C C . VAL F 1 120 ? 2.628 94.843 16.450 1.00 35.47 116 VAL F C 1
ATOM 13686 O O . VAL F 1 120 ? 1.496 94.794 15.998 1.00 34.49 116 VAL F O 1
ATOM 13690 N N . ILE F 1 121 ? 3.231 95.984 16.752 1.00 33.50 117 ILE F N 1
ATOM 13691 C CA . ILE F 1 121 ? 2.649 97.272 16.387 1.00 32.69 117 ILE F CA 1
ATOM 13692 C C . ILE F 1 121 ? 3.313 97.710 15.098 1.00 31.22 117 ILE F C 1
ATOM 13693 O O . ILE F 1 121 ? 4.522 97.924 15.064 1.00 33.16 117 ILE F O 1
ATOM 13698 N N . ILE F 1 122 ? 2.536 97.816 14.029 1.00 29.00 118 ILE F N 1
ATOM 13699 C CA . ILE F 1 122 ? 3.041 98.309 12.761 1.00 29.44 118 ILE F CA 1
ATOM 13700 C C . ILE F 1 122 ? 3.007 99.859 12.725 1.00 29.18 118 ILE F C 1
ATOM 13701 O O . ILE F 1 122 ? 2.013 100.467 13.090 1.00 28.01 118 ILE F O 1
ATOM 13706 N N . THR F 1 123 ? 4.104 100.474 12.280 1.00 30.11 119 THR F N 1
ATOM 13707 C CA . THR F 1 123 ? 4.245 101.941 12.263 1.00 30.51 119 THR F CA 1
ATOM 13708 C C . THR F 1 123 ? 3.957 102.454 10.842 1.00 32.54 119 THR F C 1
ATOM 13709 O O . THR F 1 123 ? 4.751 103.206 10.238 1.00 31.12 119 THR F O 1
ATOM 13713 N N . ALA F 1 124 ? 2.811 102.010 10.324 1.00 32.44 120 ALA F N 1
ATOM 13714 C CA . ALA F 1 124 ? 2.353 102.326 8.994 1.00 32.93 120 ALA F CA 1
ATOM 13715 C C . ALA F 1 124 ? 0.916 101.826 8.950 1.00 33.45 120 ALA F C 1
ATOM 13716 O O . ALA F 1 124 ? 0.494 101.145 9.867 1.00 32.23 120 ALA F O 1
ATOM 13718 N N . PRO F 1 125 ? 0.163 102.174 7.890 1.00 35.76 121 PRO F N 1
ATOM 13719 C CA . PRO F 1 125 ? -1.079 101.450 7.601 1.00 36.60 121 PRO F CA 1
ATOM 13720 C C . PRO F 1 125 ? -0.789 99.989 7.246 1.00 37.65 121 PRO F C 1
ATOM 13721 O O . PRO F 1 125 ? 0.201 99.701 6.558 1.00 37.07 121 PRO F O 1
ATOM 13725 N N . GLY F 1 126 ? -1.655 99.083 7.697 1.00 39.17 122 GLY F N 1
ATOM 13726 C CA . GLY F 1 126 ? -1.505 97.660 7.387 1.00 40.23 122 GLY F CA 1
ATOM 13727 C C . GLY F 1 126 ? -2.180 97.250 6.100 1.00 41.21 122 GLY F C 1
ATOM 13728 O O . GLY F 1 126 ? -2.793 98.072 5.441 1.00 42.15 122 GLY F O 1
ATOM 13729 N N . LYS F 1 127 A -2.011 95.984 5.722 1.00 42.58 122 LYS F N 1
ATOM 13730 C CA . LYS F 1 127 A -2.825 95.338 4.702 1.00 43.72 122 LYS F CA 1
ATOM 13731 C C . LYS F 1 127 A -3.686 94.273 5.385 1.00 44.55 122 LYS F C 1
ATOM 13732 O O . LYS F 1 127 A -3.485 93.961 6.554 1.00 45.57 122 LYS F O 1
ATOM 13738 N N . GLY F 1 128 ? -4.646 93.709 4.664 1.00 44.93 123 GLY F N 1
ATOM 13739 C CA . GLY F 1 128 ? -5.648 92.852 5.285 1.00 44.83 123 GLY F CA 1
ATOM 13740 C C . GLY F 1 128 ? -6.551 93.726 6.130 1.00 45.89 123 GLY F C 1
ATOM 13741 O O . GLY F 1 128 ? -6.523 94.957 6.040 1.00 45.84 123 GLY F O 1
ATOM 13742 N N . ASP F 1 129 ? -7.356 93.138 6.992 1.00 46.44 124 ASP F N 1
ATOM 13743 C CA . ASP F 1 129 ? -8.206 94.012 7.773 1.00 45.94 124 ASP F CA 1
ATOM 13744 C C . ASP F 1 129 ? -7.538 94.461 9.077 1.00 44.48 124 ASP F C 1
ATOM 13745 O O . ASP F 1 129 ? -8.173 94.447 10.133 1.00 45.82 124 ASP F O 1
ATOM 13750 N N . ILE F 1 130 ? -6.288 94.907 9.007 1.00 41.65 125 ILE F N 1
ATOM 13751 C CA . ILE F 1 130 ? -5.502 95.081 10.232 1.00 40.13 125 ILE F CA 1
ATOM 13752 C C . ILE F 1 130 ? -6.061 96.190 11.100 1.00 38.35 125 ILE F C 1
ATOM 13753 O O . ILE F 1 130 ? -6.273 97.314 10.631 1.00 38.43 125 ILE F O 1
ATOM 13758 N N . PRO F 1 131 ? -6.358 95.864 12.368 1.00 36.71 126 PRO F N 1
ATOM 13759 C CA . PRO F 1 131 ? -6.889 96.859 13.293 1.00 36.76 126 PRO F CA 1
ATOM 13760 C C . PRO F 1 131 ? -5.925 98.034 13.480 1.00 36.73 126 PRO F C 1
ATOM 13761 O O . PRO F 1 131 ? -4.719 97.849 13.674 1.00 35.56 126 PRO F O 1
ATOM 13765 N N . THR F 1 132 ? -6.498 99.229 13.433 1.00 36.71 127 THR F N 1
ATOM 13766 C CA . THR F 1 132 ? -5.781 100.460 13.179 1.00 35.56 127 THR F CA 1
ATOM 13767 C C . THR F 1 132 ? -6.285 101.470 14.176 1.00 36.44 127 THR F C 1
ATOM 13768 O O . THR F 1 132 ? -7.448 101.840 14.156 1.00 36.68 127 THR F O 1
ATOM 13772 N N . TYR F 1 133 ? -5.395 101.888 15.070 1.00 37.25 128 TYR F N 1
ATOM 13773 C CA . TYR F 1 133 ? -5.704 102.836 16.141 1.00 36.93 128 TYR F CA 1
ATOM 13774 C C . TYR F 1 133 ? -4.953 104.178 16.028 1.00 36.39 128 TYR F C 1
ATOM 13775 O O . TYR F 1 133 ? -3.735 104.222 15.797 1.00 34.28 128 TYR F O 1
ATOM 13784 N N . VAL F 1 134 ? -5.710 105.263 16.169 1.00 36.45 129 VAL F N 1
ATOM 13785 C CA . VAL F 1 134 ? -5.160 106.608 16.331 1.00 36.70 129 VAL F CA 1
ATOM 13786 C C . VAL F 1 134 ? -5.494 107.033 17.745 1.00 36.20 129 VAL F C 1
ATOM 13787 O O . VAL F 1 134 ? -6.669 107.193 18.079 1.00 35.28 129 VAL F O 1
ATOM 13791 N N . VAL F 1 135 ? -4.437 107.208 18.546 1.00 36.83 130 VAL F N 1
ATOM 13792 C CA . VAL F 1 135 ? -4.501 107.559 19.959 1.00 37.70 130 VAL F CA 1
ATOM 13793 C C . VAL F 1 135 ? -5.170 108.917 20.174 1.00 38.51 130 VAL F C 1
ATOM 13794 O O . VAL F 1 135 ? -4.878 109.889 19.469 1.00 39.05 130 VAL F O 1
ATOM 13798 N N . GLY F 1 136 ? -6.072 108.973 21.151 1.00 39.48 131 GLY F N 1
ATOM 13799 C CA . GLY F 1 136 ? -6.906 110.142 21.372 1.00 40.14 131 GLY F CA 1
ATOM 13800 C C . GLY F 1 136 ? -8.150 110.164 20.493 1.00 41.64 131 GLY F C 1
ATOM 13801 O O . GLY F 1 136 ? -8.988 111.073 20.633 1.00 42.54 131 GLY F O 1
ATOM 13802 N N . VAL F 1 137 ? -8.281 109.168 19.601 1.00 42.27 132 VAL F N 1
ATOM 13803 C CA . VAL F 1 137 ? -9.415 109.083 18.656 1.00 42.74 132 VAL F CA 1
ATOM 13804 C C . VAL F 1 137 ? -10.189 107.742 18.710 1.00 43.41 132 VAL F C 1
ATOM 13805 O O . VAL F 1 137 ? -11.427 107.755 18.750 1.00 44.37 132 VAL F O 1
ATOM 13809 N N . ASN F 1 138 ? -9.480 106.609 18.704 1.00 43.22 133 ASN F N 1
ATOM 13810 C CA . ASN F 1 138 ? -10.114 105.288 18.922 1.00 43.82 133 ASN F CA 1
ATOM 13811 C C . ASN F 1 138 ? -9.252 104.253 19.609 1.00 44.27 133 ASN F C 1
ATOM 13812 O O . ASN F 1 138 ? -9.645 103.118 19.721 1.00 44.80 133 ASN F O 1
ATOM 13817 N N . ALA F 1 139 ? -8.095 104.652 20.101 1.00 45.38 134 ALA F N 1
ATOM 13818 C CA . ALA F 1 139 ? -7.255 103.769 20.880 1.00 46.69 134 ALA F CA 1
ATOM 13819 C C . ALA F 1 139 ? -7.965 103.123 22.079 1.00 47.85 134 ALA F C 1
ATOM 13820 O O . ALA F 1 139 ? -7.535 102.073 22.564 1.00 48.78 134 ALA F O 1
ATOM 13822 N N . ASP F 1 140 ? -9.032 103.747 22.570 1.00 48.90 135 ASP F N 1
ATOM 13823 C CA . ASP F 1 140 ? -9.813 103.177 23.668 1.00 49.10 135 ASP F CA 1
ATOM 13824 C C . ASP F 1 140 ? -10.452 101.835 23.263 1.00 49.70 135 ASP F C 1
ATOM 13825 O O . ASP F 1 140 ? -10.580 100.920 24.075 1.00 50.40 135 ASP F O 1
ATOM 13830 N N . ALA F 1 141 ? -10.807 101.705 21.990 1.00 49.70 136 ALA F N 1
ATOM 13831 C CA . ALA F 1 141 ? -11.449 100.495 21.473 1.00 49.45 136 ALA F CA 1
ATOM 13832 C C . ALA F 1 141 ? -10.501 99.290 21.251 1.00 50.01 136 ALA F C 1
ATOM 13833 O O . ALA F 1 141 ? -10.952 98.216 20.815 1.00 50.38 136 ALA F O 1
ATOM 13835 N N . TYR F 1 142 ? -9.199 99.452 21.515 1.00 49.01 137 TYR F N 1
ATOM 13836 C CA . TYR F 1 142 ? -8.239 98.349 21.297 1.00 48.27 137 TYR F CA 1
ATOM 13837 C C . TYR F 1 142 ? -8.567 97.190 22.248 1.00 47.98 137 TYR F C 1
ATOM 13838 O O . TYR F 1 142 ? -9.204 97.417 23.268 1.00 47.68 137 TYR F O 1
ATOM 13847 N N . SER F 1 143 ? -8.167 95.961 21.895 1.00 48.39 138 SER F N 1
ATOM 13848 C CA . SER F 1 143 ? -8.306 94.793 22.793 1.00 48.12 138 SER F CA 1
ATOM 13849 C C . SER F 1 143 ? -7.112 93.846 22.754 1.00 47.73 138 SER F C 1
ATOM 13850 O O . SER F 1 143 ? -6.603 93.540 21.687 1.00 48.39 138 SER F O 1
ATOM 13853 N N . HIS F 1 144 ? -6.673 93.370 23.920 1.00 48.18 139 HIS F N 1
ATOM 13854 C CA . HIS F 1 144 ? -5.542 92.442 24.004 1.00 48.12 139 HIS F CA 1
ATOM 13855 C C . HIS F 1 144 ? -5.685 91.252 23.049 1.00 47.86 139 HIS F C 1
ATOM 13856 O O . HIS F 1 144 ? -4.691 90.629 22.678 1.00 48.03 139 HIS F O 1
ATOM 13863 N N . ASP F 1 145 ? -6.912 90.946 22.647 1.00 46.58 140 ASP F N 1
ATOM 13864 C CA . ASP F 1 145 ? -7.162 89.854 21.716 1.00 46.33 140 ASP F CA 1
ATOM 13865 C C . ASP F 1 145 ? -6.408 89.994 20.405 1.00 44.93 140 ASP F C 1
ATOM 13866 O O . ASP F 1 145 ? -6.024 88.997 19.803 1.00 45.48 140 ASP F O 1
ATOM 13871 N N . GLU F 1 146 ? -6.168 91.229 19.989 1.00 43.27 141 GLU F N 1
ATOM 13872 C CA . GLU F 1 146 ? -5.586 91.503 18.675 1.00 42.56 141 GLU F CA 1
ATOM 13873 C C . GLU F 1 146 ? -4.067 91.457 18.726 1.00 40.31 141 GLU F C 1
ATOM 13874 O O . GLU F 1 146 ? -3.442 92.280 19.394 1.00 40.64 141 GLU F O 1
ATOM 13880 N N . PRO F 1 147 ? -3.463 90.486 18.015 1.00 38.99 142 PRO F N 1
ATOM 13881 C CA . PRO F 1 147 ? -2.013 90.277 18.099 1.00 37.76 142 PRO F CA 1
ATOM 13882 C C . PRO F 1 147 ? -1.188 91.283 17.291 1.00 35.70 142 PRO F C 1
ATOM 13883 O O . PRO F 1 147 ? -0.087 91.654 17.719 1.00 35.05 142 PRO F O 1
ATOM 13887 N N . ILE F 1 148 ? -1.740 91.693 16.146 1.00 34.01 143 ILE F N 1
ATOM 13888 C CA . ILE F 1 148 ? -1.125 92.582 15.165 1.00 33.23 143 ILE F CA 1
ATOM 13889 C C . ILE F 1 148 ? -2.008 93.839 14.955 1.00 33.17 143 ILE F C 1
ATOM 13890 O O . ILE F 1 148 ? -3.162 93.735 14.504 1.00 31.51 143 ILE F O 1
ATOM 13895 N N . ILE F 1 149 ? -1.470 95.018 15.290 1.00 32.91 144 ILE F N 1
ATOM 13896 C CA . ILE F 1 149 ? -2.197 96.289 15.165 1.00 33.38 144 ILE F CA 1
ATOM 13897 C C . ILE F 1 149 ? -1.391 97.364 14.422 1.00 34.24 144 ILE F C 1
ATOM 13898 O O . ILE F 1 149 ? -0.145 97.294 14.371 1.00 33.64 144 ILE F O 1
ATOM 13903 N N . SER F 1 150 ? -2.126 98.327 13.837 1.00 34.67 145 SER F N 1
ATOM 13904 C CA . SER F 1 150 ? -1.568 99.476 13.072 1.00 34.46 145 SER F CA 1
ATOM 13905 C C . SER F 1 150 ? -1.694 100.776 13.875 1.00 34.64 145 SER F C 1
ATOM 13906 O O . SER F 1 150 ? -2.634 100.946 14.655 1.00 33.55 145 SER F O 1
ATOM 13909 N N . ASN F 1 151 ? -0.715 101.676 13.738 1.00 35.24 146 ASN F N 1
ATOM 13910 C CA . ASN F 1 151 ? -0.849 103.013 14.328 1.00 34.90 146 ASN F CA 1
ATOM 13911 C C . ASN F 1 151 ? -1.156 104.031 13.239 1.00 34.98 146 ASN F C 1
ATOM 13912 O O . ASN F 1 151 ? -1.100 105.248 13.472 1.00 36.21 146 ASN F O 1
ATOM 13917 N N . ALA F 1 152 ? -1.469 103.511 12.056 1.00 33.42 147 ALA F N 1
ATOM 13918 C CA . ALA F 1 152 ? -1.828 104.310 10.925 1.00 33.46 147 ALA F CA 1
ATOM 13919 C C . ALA F 1 152 ? -0.617 105.166 10.506 1.00 33.98 147 ALA F C 1
ATOM 13920 O O . ALA F 1 152 ? 0.476 104.953 11.015 1.00 33.90 147 ALA F O 1
ATOM 13922 N N . SER F 1 153 ? -0.812 106.088 9.554 1.00 33.42 148 SER F N 1
ATOM 13923 C CA . SER F 1 153 ? 0.218 107.036 9.158 1.00 33.23 148 SER F CA 1
ATOM 13924 C C . SER F 1 153 ? 0.284 108.291 10.046 1.00 32.56 148 SER F C 1
ATOM 13925 O O . SER F 1 153 ? -0.596 108.534 10.879 1.00 31.29 148 SER F O 1
ATOM 13928 N N . CYS F 1 154 ? 1.350 109.079 9.832 1.00 32.43 149 CYS F N 1
ATOM 13929 C CA . CYS F 1 154 ? 1.560 110.373 10.493 1.00 32.29 149 CYS F CA 1
ATOM 13930 C C . CYS F 1 154 ? 0.467 111.364 10.107 1.00 32.00 149 CYS F C 1
ATOM 13931 O O . CYS F 1 154 ? -0.128 112.008 10.974 1.00 31.69 149 CYS F O 1
ATOM 13934 N N . THR F 1 155 ? 0.194 111.464 8.806 1.00 31.91 150 THR F N 1
ATOM 13935 C CA . THR F 1 155 ? -0.891 112.303 8.317 1.00 32.16 150 THR F CA 1
ATOM 13936 C C . THR F 1 155 ? -2.202 111.972 9.015 1.00 31.60 150 THR F C 1
ATOM 13937 O O . THR F 1 155 ? -2.882 112.863 9.553 1.00 29.63 150 THR F O 1
ATOM 13941 N N . THR F 1 156 ? -2.543 110.680 9.012 1.00 30.70 151 THR F N 1
ATOM 13942 C CA . THR F 1 156 ? -3.803 110.226 9.553 1.00 30.83 151 THR F CA 1
ATOM 13943 C C . THR F 1 156 ? -3.839 110.567 11.030 1.00 29.72 151 THR F C 1
ATOM 13944 O O . THR F 1 156 ? -4.886 110.915 11.551 1.00 28.58 151 THR F O 1
ATOM 13948 N N . ASN F 1 157 ? -2.691 110.510 11.691 1.00 30.01 152 ASN F N 1
ATOM 13949 C CA . ASN F 1 157 ? -2.612 110.939 13.104 1.00 30.86 152 ASN F CA 1
ATOM 13950 C C . ASN F 1 157 ? -2.741 112.461 13.313 1.00 31.00 152 ASN F C 1
ATOM 13951 O O . ASN F 1 157 ? -3.110 112.921 14.405 1.00 30.40 152 ASN F O 1
ATOM 13956 N N . CYS F 1 158 ? -2.413 113.254 12.299 1.00 31.29 153 CYS F N 1
ATOM 13957 C CA . CYS F 1 158 ? -2.595 114.705 12.430 1.00 31.38 153 CYS F CA 1
ATOM 13958 C C . CYS F 1 158 ? -4.069 115.015 12.223 1.00 32.45 153 CYS F C 1
ATOM 13959 O O . CYS F 1 158 ? -4.689 115.696 13.057 1.00 32.36 153 CYS F O 1
ATOM 13962 N N . LEU F 1 159 ? -4.603 114.479 11.117 1.00 32.65 154 LEU F N 1
ATOM 13963 C CA . LEU F 1 159 ? -5.973 114.693 10.638 1.00 33.17 154 LEU F CA 1
ATOM 13964 C C . LEU F 1 159 ? -7.087 114.161 11.553 1.00 32.85 154 LEU F C 1
ATOM 13965 O O . LEU F 1 159 ? -7.948 114.925 11.977 1.00 33.44 154 LEU F O 1
ATOM 13970 N N . ALA F 1 160 ? -7.060 112.881 11.879 1.00 32.22 155 ALA F N 1
ATOM 13971 C CA . ALA F 1 160 ? -8.146 112.262 12.647 1.00 34.21 155 ALA F CA 1
ATOM 13972 C C . ALA F 1 160 ? -8.596 113.066 13.870 1.00 35.31 155 ALA F C 1
ATOM 13973 O O . ALA F 1 160 ? -9.793 113.227 14.093 1.00 35.54 155 ALA F O 1
ATOM 13975 N N . PRO F 1 161 ? -7.649 113.557 14.681 1.00 36.54 156 PRO F N 1
ATOM 13976 C CA . PRO F 1 161 ? -8.039 114.228 15.927 1.00 36.97 156 PRO F CA 1
ATOM 13977 C C . PRO F 1 161 ? -8.753 115.584 15.768 1.00 37.95 156 PRO F C 1
ATOM 13978 O O . PRO F 1 161 ? -9.466 116.005 16.689 1.00 39.20 156 PRO F O 1
ATOM 13982 N N . PHE F 1 162 ? -8.572 116.269 14.644 1.00 37.38 157 PHE F N 1
ATOM 13983 C CA . PHE F 1 162 ? -9.252 117.531 14.483 1.00 37.79 157 PHE F CA 1
ATOM 13984 C C . PHE F 1 162 ? -10.432 117.388 13.546 1.00 38.65 157 PHE F C 1
ATOM 13985 O O . PHE F 1 162 ? -11.379 118.180 13.615 1.00 39.52 157 PHE F O 1
ATOM 13993 N N . VAL F 1 163 ? -10.404 116.358 12.706 1.00 39.17 158 VAL F N 1
ATOM 13994 C CA . VAL F 1 163 ? -11.610 115.899 12.007 1.00 40.12 158 VAL F CA 1
ATOM 13995 C C . VAL F 1 163 ? -12.667 115.396 13.015 1.00 40.31 158 VAL F C 1
ATOM 13996 O O . VAL F 1 163 ? -13.862 115.605 12.819 1.00 41.59 158 VAL F O 1
ATOM 14000 N N . LYS F 1 164 ? -12.209 114.760 14.090 1.00 40.37 159 LYS F N 1
ATOM 14001 C CA . LYS F 1 164 ? -13.073 114.294 15.170 1.00 40.61 159 LYS F CA 1
ATOM 14002 C C . LYS F 1 164 ? -13.819 115.472 15.796 1.00 40.96 159 LYS F C 1
ATOM 14003 O O . LYS F 1 164 ? -15.030 115.412 15.971 1.00 41.60 159 LYS F O 1
ATOM 14009 N N . VAL F 1 165 ? -13.088 116.540 16.124 1.00 40.74 160 VAL F N 1
ATOM 14010 C CA . VAL F 1 165 ? -13.670 117.761 16.680 1.00 40.30 160 VAL F CA 1
ATOM 14011 C C . VAL F 1 165 ? -14.560 118.497 15.684 1.00 40.11 160 VAL F C 1
ATOM 14012 O O . VAL F 1 165 ? -15.530 119.130 16.085 1.00 40.83 160 VAL F O 1
ATOM 14016 N N . LEU F 1 166 ? -14.255 118.411 14.394 1.00 39.37 161 LEU F N 1
ATOM 14017 C CA . LEU F 1 166 ? -15.059 119.100 13.396 1.00 40.12 161 LEU F CA 1
ATOM 14018 C C . LEU F 1 166 ? -16.402 118.430 13.128 1.00 41.11 161 LEU F C 1
ATOM 14019 O O . LEU F 1 166 ? -17.377 119.109 12.827 1.00 41.44 161 LEU F O 1
ATOM 14024 N N . ASP F 1 167 ? -16.446 117.102 13.203 1.00 43.14 162 ASP F N 1
ATOM 14025 C CA . ASP F 1 167 ? -17.687 116.341 13.036 1.00 43.31 162 ASP F CA 1
ATOM 14026 C C . ASP F 1 167 ? -18.512 116.510 14.310 1.00 43.82 162 ASP F C 1
ATOM 14027 O O . ASP F 1 167 ? -19.650 116.944 14.252 1.00 44.14 162 ASP F O 1
ATOM 14032 N N . GLN F 1 168 ? -17.900 116.226 15.458 1.00 44.54 163 GLN F N 1
ATOM 14033 C CA . GLN F 1 168 ? -18.527 116.388 16.780 1.00 45.15 163 GLN F CA 1
ATOM 14034 C C . GLN F 1 168 ? -19.287 117.727 17.004 1.00 45.97 163 GLN F C 1
ATOM 14035 O O . GLN F 1 168 ? -20.440 117.727 17.458 1.00 46.50 163 GLN F O 1
ATOM 14041 N N . LYS F 1 169 ? -18.641 118.855 16.707 1.00 45.28 164 LYS F N 1
ATOM 14042 C CA . LYS F 1 169 ? -19.192 120.175 16.999 1.00 44.28 164 LYS F CA 1
ATOM 14043 C C . LYS F 1 169 ? -19.971 120.788 15.832 1.00 44.05 164 LYS F C 1
ATOM 14044 O O . LYS F 1 169 ? -20.853 121.625 16.053 1.00 44.34 164 LYS F O 1
ATOM 14050 N N . PHE F 1 170 ? -19.641 120.400 14.600 1.00 42.82 165 PHE F N 1
ATOM 14051 C CA . PHE F 1 170 ? -20.174 121.079 13.398 1.00 42.50 165 PHE F CA 1
ATOM 14052 C C . PHE F 1 170 ? -20.720 120.136 12.333 1.00 41.48 165 PHE F C 1
ATOM 14053 O O . PHE F 1 170 ? -21.449 120.565 11.433 1.00 40.39 165 PHE F O 1
ATOM 14061 N N . GLY F 1 171 ? -20.330 118.869 12.407 1.00 41.32 166 GLY F N 1
ATOM 14062 C CA . GLY F 1 171 ? -20.818 117.845 11.487 1.00 41.77 166 GLY F CA 1
ATOM 14063 C C . GLY F 1 171 ? -20.321 118.010 10.070 1.00 41.88 166 GLY F C 1
ATOM 14064 O O . GLY F 1 171 ? -20.845 118.830 9.331 1.00 41.97 166 GLY F O 1
ATOM 14065 N N . ILE F 1 172 ? -19.329 117.215 9.673 1.00 42.31 167 ILE F N 1
ATOM 14066 C CA . ILE F 1 172 ? -18.776 117.295 8.320 1.00 42.59 167 ILE F CA 1
ATOM 14067 C C . ILE F 1 172 ? -19.695 116.617 7.305 1.00 42.88 167 ILE F C 1
ATOM 14068 O O . ILE F 1 172 ? -19.947 115.414 7.383 1.00 44.13 167 ILE F O 1
ATOM 14073 N N . ILE F 1 173 ? -20.177 117.378 6.334 1.00 43.37 168 ILE F N 1
ATOM 14074 C CA . ILE F 1 173 ? -20.907 116.794 5.215 1.00 43.04 168 ILE F CA 1
ATOM 14075 C C . ILE F 1 173 ? -19.911 116.063 4.324 1.00 43.11 168 ILE F C 1
ATOM 14076 O O . ILE F 1 173 ? -20.078 114.894 4.015 1.00 42.32 168 ILE F O 1
ATOM 14081 N N . LYS F 1 174 ? -18.864 116.772 3.926 1.00 43.50 169 LYS F N 1
ATOM 14082 C CA . LYS F 1 174 ? -17.809 116.222 3.073 1.00 43.51 169 LYS F CA 1
ATOM 14083 C C . LYS F 1 174 ? -16.602 117.163 3.072 1.00 43.67 169 LYS F C 1
ATOM 14084 O O . LYS F 1 174 ? -16.717 118.335 3.441 1.00 42.78 169 LYS F O 1
ATOM 14090 N N . GLY F 1 175 ? -15.459 116.643 2.632 1.00 43.24 170 GLY F N 1
ATOM 14091 C CA . GLY F 1 175 ? -14.193 117.336 2.799 1.00 42.77 170 GLY F CA 1
ATOM 14092 C C . GLY F 1 175 ? -13.126 116.883 1.823 1.00 42.18 170 GLY F C 1
ATOM 14093 O O . GLY F 1 175 ? -13.255 115.859 1.152 1.00 41.61 170 GLY F O 1
ATOM 14094 N N . THR F 1 176 ? -12.080 117.693 1.735 1.00 41.19 171 THR F N 1
ATOM 14095 C CA . THR F 1 176 ? -10.950 117.423 0.881 1.00 40.67 171 THR F CA 1
ATOM 14096 C C . THR F 1 176 ? -9.731 117.926 1.647 1.00 41.07 171 THR F C 1
ATOM 14097 O O . THR F 1 176 ? -9.844 118.634 2.673 1.00 40.41 171 THR F O 1
ATOM 14101 N N . MET F 1 177 ? -8.559 117.524 1.198 1.00 41.02 172 MET F N 1
ATOM 14102 C CA . MET F 1 177 ? -7.405 117.662 2.043 1.00 40.59 172 MET F CA 1
ATOM 14103 C C . MET F 1 177 ? -6.148 117.615 1.202 1.00 39.01 172 MET F C 1
ATOM 14104 O O . MET F 1 177 ? -6.102 116.912 0.200 1.00 39.04 172 MET F O 1
ATOM 14109 N N . THR F 1 178 ? -5.170 118.450 1.563 1.00 37.52 173 THR F N 1
ATOM 14110 C CA . THR F 1 178 ? -3.840 118.395 0.984 1.00 36.30 173 THR F CA 1
ATOM 14111 C C . THR F 1 178 ? -2.820 118.546 2.082 1.00 35.91 173 THR F C 1
ATOM 14112 O O . THR F 1 178 ? -2.838 119.541 2.822 1.00 35.16 173 THR F O 1
ATOM 14116 N N . THR F 1 179 ? -1.943 117.540 2.197 1.00 35.79 174 THR F N 1
ATOM 14117 C CA . THR F 1 179 ? -0.816 117.582 3.135 1.00 35.01 174 THR F CA 1
ATOM 14118 C C . THR F 1 179 ? 0.475 118.020 2.416 1.00 35.06 174 THR F C 1
ATOM 14119 O O . THR F 1 179 ? 0.931 117.437 1.416 1.00 32.79 174 THR F O 1
ATOM 14123 N N . THR F 1 180 ? 1.020 119.125 2.909 1.00 34.48 175 THR F N 1
ATOM 14124 C CA . THR F 1 180 ? 2.300 119.598 2.418 1.00 33.94 175 THR F CA 1
ATOM 14125 C C . THR F 1 180 ? 3.347 118.999 3.342 1.00 32.37 175 THR F C 1
ATOM 14126 O O . THR F 1 180 ? 3.421 119.305 4.561 1.00 31.23 175 THR F O 1
ATOM 14130 N N . HIS F 1 181 ? 4.120 118.085 2.753 1.00 30.66 176 HIS F N 1
ATOM 14131 C CA . HIS F 1 181 ? 4.858 117.111 3.557 1.00 29.54 176 HIS F CA 1
ATOM 14132 C C . HIS F 1 181 ? 6.358 117.233 3.355 1.00 26.67 176 HIS F C 1
ATOM 14133 O O . HIS F 1 181 ? 6.842 117.350 2.225 1.00 24.30 176 HIS F O 1
ATOM 14140 N N . SER F 1 182 ? 7.086 117.232 4.459 1.00 25.55 177 SER F N 1
ATOM 14141 C CA . SER F 1 182 ? 8.534 116.997 4.409 1.00 27.10 177 SER F CA 1
ATOM 14142 C C . SER F 1 182 ? 8.855 115.763 3.533 1.00 26.93 177 SER F C 1
ATOM 14143 O O . SER F 1 182 ? 8.049 114.788 3.464 1.00 26.53 177 SER F O 1
ATOM 14146 N N . TYR F 1 183 ? 10.013 115.788 2.856 1.00 27.21 178 TYR F N 1
ATOM 14147 C CA . TYR F 1 183 ? 10.477 114.593 2.133 1.00 26.13 178 TYR F CA 1
ATOM 14148 C C . TYR F 1 183 ? 10.741 113.462 3.115 1.00 25.88 178 TYR F C 1
ATOM 14149 O O . TYR F 1 183 ? 10.967 113.692 4.346 1.00 22.64 178 TYR F O 1
ATOM 14158 N N . THR F 1 184 ? 10.570 112.237 2.603 1.00 24.94 179 THR F N 1
ATOM 14159 C CA . THR F 1 184 ? 10.820 111.031 3.411 1.00 25.15 179 THR F CA 1
ATOM 14160 C C . THR F 1 184 ? 11.676 110.056 2.620 1.00 23.97 179 THR F C 1
ATOM 14161 O O . THR F 1 184 ? 11.834 110.192 1.392 1.00 18.05 179 THR F O 1
ATOM 14165 N N . GLY F 1 185 ? 12.267 109.099 3.330 1.00 23.43 180 GLY F N 1
ATOM 14166 C CA . GLY F 1 185 ? 13.193 108.133 2.686 1.00 26.49 180 GLY F CA 1
ATOM 14167 C C . GLY F 1 185 ? 12.718 107.352 1.439 1.00 26.81 180 GLY F C 1
ATOM 14168 O O . GLY F 1 185 ? 13.512 106.656 0.819 1.00 27.63 180 GLY F O 1
ATOM 14169 N N . ASP F 1 186 ? 11.442 107.434 1.066 1.00 27.02 181 ASP F N 1
ATOM 14170 C CA . ASP F 1 186 ? 10.955 106.743 -0.135 1.00 28.00 181 ASP F CA 1
ATOM 14171 C C . ASP F 1 186 ? 11.221 107.500 -1.416 1.00 26.91 181 ASP F C 1
ATOM 14172 O O . ASP F 1 186 ? 11.087 106.946 -2.508 1.00 25.94 181 ASP F O 1
ATOM 14177 N N . GLN F 1 187 ? 11.573 108.780 -1.295 1.00 26.22 182 GLN F N 1
ATOM 14178 C CA . GLN F 1 187 ? 11.963 109.581 -2.480 1.00 25.19 182 GLN F CA 1
ATOM 14179 C C . GLN F 1 187 ? 13.433 109.441 -2.850 1.00 22.74 182 GLN F C 1
ATOM 14180 O O . GLN F 1 187 ? 14.277 109.199 -2.003 1.00 22.32 182 GLN F O 1
ATOM 14186 N N . ARG F 1 188 ? 13.742 109.583 -4.134 1.00 22.51 183 ARG F N 1
ATOM 14187 C CA . ARG F 1 188 ? 15.120 109.549 -4.564 1.00 23.15 183 ARG F CA 1
ATOM 14188 C C . ARG F 1 188 ? 15.845 110.896 -4.305 1.00 23.91 183 ARG F C 1
ATOM 14189 O O . ARG F 1 188 ? 15.264 111.979 -4.522 1.00 20.89 183 ARG F O 1
ATOM 14197 N N . LEU F 1 189 ? 17.112 110.817 -3.861 1.00 23.29 184 LEU F N 1
ATOM 14198 C CA . LEU F 1 189 ? 17.998 111.985 -3.776 1.00 23.44 184 LEU F CA 1
ATOM 14199 C C . LEU F 1 189 ? 18.152 112.722 -5.091 1.00 22.80 184 LEU F C 1
ATOM 14200 O O . LEU F 1 189 ? 17.834 113.885 -5.140 1.00 25.44 184 LEU F O 1
ATOM 14205 N N . LEU F 1 190 ? 18.623 112.069 -6.147 1.00 22.05 185 LEU F N 1
ATOM 14206 C CA . LEU F 1 190 ? 18.503 112.604 -7.539 1.00 22.80 185 LEU F CA 1
ATOM 14207 C C . LEU F 1 190 ? 17.572 111.743 -8.420 1.00 22.77 185 LEU F C 1
ATOM 14208 O O . LEU F 1 190 ? 17.230 110.638 -8.063 1.00 22.14 185 LEU F O 1
ATOM 14213 N N . ASP F 1 191 ? 17.192 112.250 -9.593 1.00 23.76 186 ASP F N 1
ATOM 14214 C CA . ASP F 1 191 ? 16.232 111.547 -10.444 1.00 23.76 186 ASP F CA 1
ATOM 14215 C C . ASP F 1 191 ? 16.750 110.153 -10.778 1.00 24.95 186 ASP F C 1
ATOM 14216 O O . ASP F 1 191 ? 17.799 109.993 -11.403 1.00 25.28 186 ASP F O 1
ATOM 14221 N N . ALA F 1 192 ? 15.941 109.158 -10.446 1.00 27.06 187 ALA F N 1
ATOM 14222 C CA . ALA F 1 192 ? 16.356 107.766 -10.431 1.00 26.96 187 ALA F CA 1
ATOM 14223 C C . ALA F 1 192 ? 15.119 106.865 -10.361 1.00 28.49 187 ALA F C 1
ATOM 14224 O O . ALA F 1 192 ? 14.129 107.133 -9.620 1.00 27.69 187 ALA F O 1
ATOM 14226 N N . SER F 1 193 ? 15.202 105.793 -11.149 1.00 29.86 188 SER F N 1
ATOM 14227 C CA . SER F 1 193 ? 14.257 104.677 -11.113 1.00 30.35 188 SER F CA 1
ATOM 14228 C C . SER F 1 193 ? 13.465 104.586 -9.816 1.00 30.62 188 SER F C 1
ATOM 14229 O O . SER F 1 193 ? 14.050 104.472 -8.717 1.00 29.74 188 SER F O 1
ATOM 14232 N N . HIS F 1 194 ? 12.132 104.624 -9.971 1.00 30.66 190 HIS F N 1
ATOM 14233 C CA . HIS F 1 194 ? 11.166 104.306 -8.899 1.00 31.88 190 HIS F CA 1
ATOM 14234 C C . HIS F 1 194 ? 9.896 103.723 -9.555 1.00 32.74 190 HIS F C 1
ATOM 14235 O O . HIS F 1 194 ? 9.629 103.941 -10.750 1.00 32.51 190 HIS F O 1
ATOM 14242 N N . ARG F 1 195 ? 9.129 102.972 -8.780 1.00 34.51 191 ARG F N 1
ATOM 14243 C CA . ARG F 1 195 ? 7.850 102.406 -9.264 1.00 36.01 191 ARG F CA 1
ATOM 14244 C C . ARG F 1 195 ? 6.856 103.543 -9.535 1.00 35.47 191 ARG F C 1
ATOM 14245 O O . ARG F 1 195 ? 6.143 103.528 -10.543 1.00 34.95 191 ARG F O 1
ATOM 14253 N N . ASP F 1 196 ? 6.880 104.549 -8.644 1.00 35.32 192 ASP F N 1
ATOM 14254 C CA . ASP F 1 196 ? 6.222 105.846 -8.835 1.00 33.62 192 ASP F CA 1
ATOM 14255 C C . ASP F 1 196 ? 7.121 106.864 -9.527 1.00 32.08 192 ASP F C 1
ATOM 14256 O O . ASP F 1 196 ? 8.185 107.211 -9.025 1.00 30.86 192 ASP F O 1
ATOM 14261 N N . LEU F 1 197 ? 6.689 107.361 -10.676 1.00 30.36 193 LEU F N 1
ATOM 14262 C CA . LEU F 1 197 ? 7.496 108.286 -11.439 1.00 30.44 193 LEU F CA 1
ATOM 14263 C C . LEU F 1 197 ? 7.642 109.691 -10.824 1.00 29.34 193 LEU F C 1
ATOM 14264 O O . LEU F 1 197 ? 8.383 110.514 -11.352 1.00 29.00 193 LEU F O 1
ATOM 14269 N N . ARG F 1 198 ? 6.944 109.969 -9.726 1.00 28.32 194 ARG F N 1
ATOM 14270 C CA . ARG F 1 198 ? 7.055 111.280 -9.110 1.00 29.55 194 ARG F CA 1
ATOM 14271 C C . ARG F 1 198 ? 8.037 111.198 -7.971 1.00 27.98 194 ARG F C 1
ATOM 14272 O O . ARG F 1 198 ? 8.886 112.080 -7.829 1.00 26.54 194 ARG F O 1
ATOM 14280 N N . ARG F 1 199 ? 7.908 110.132 -7.180 1.00 28.30 195 ARG F N 1
ATOM 14281 C CA . ARG F 1 199 ? 8.836 109.835 -6.105 1.00 28.81 195 ARG F CA 1
ATOM 14282 C C . ARG F 1 199 ? 10.240 109.492 -6.649 1.00 27.21 195 ARG F C 1
ATOM 14283 O O . ARG F 1 199 ? 11.193 109.485 -5.898 1.00 25.24 195 ARG F O 1
ATOM 14291 N N . ALA F 1 200 ? 10.344 109.233 -7.959 1.00 26.21 196 ALA F N 1
ATOM 14292 C CA . ALA F 1 200 ? 11.611 109.048 -8.652 1.00 26.09 196 ALA F CA 1
ATOM 14293 C C . ALA F 1 200 ? 12.472 110.318 -8.726 1.00 26.23 196 ALA F C 1
ATOM 14294 O O . ALA F 1 200 ? 13.652 110.265 -9.067 1.00 23.21 196 ALA F O 1
ATOM 14296 N N . ARG F 1 201 ? 11.861 111.472 -8.451 1.00 26.55 197 ARG F N 1
ATOM 14297 C CA . ARG F 1 201 ? 12.435 112.770 -8.815 1.00 25.81 197 ARG F CA 1
ATOM 14298 C C . ARG F 1 201 ? 13.111 113.395 -7.610 1.00 24.96 197 ARG F C 1
ATOM 14299 O O . ARG F 1 201 ? 12.628 113.224 -6.481 1.00 23.27 197 ARG F O 1
ATOM 14307 N N . ALA F 1 202 ? 14.218 114.104 -7.842 1.00 23.95 198 ALA F N 1
ATOM 14308 C CA . ALA F 1 202 ? 15.040 114.634 -6.731 1.00 24.20 198 ALA F CA 1
ATOM 14309 C C . ALA F 1 202 ? 14.257 115.258 -5.557 1.00 23.65 198 ALA F C 1
ATOM 14310 O O . ALA F 1 202 ? 13.651 116.301 -5.700 1.00 25.02 198 ALA F O 1
ATOM 14312 N N . ALA F 1 203 ? 14.275 114.648 -4.373 1.00 23.69 199 ALA F N 1
ATOM 14313 C CA . ALA F 1 203 ? 13.423 115.128 -3.283 1.00 23.17 199 ALA F CA 1
ATOM 14314 C C . ALA F 1 203 ? 13.642 116.607 -2.887 1.00 24.71 199 ALA F C 1
ATOM 14315 O O . ALA F 1 203 ? 12.676 117.327 -2.539 1.00 23.34 199 ALA F O 1
ATOM 14317 N N . ALA F 1 204 ? 14.910 117.054 -2.858 1.00 24.56 200 ALA F N 1
ATOM 14318 C CA . ALA F 1 204 ? 15.215 118.381 -2.319 1.00 24.16 200 ALA F CA 1
ATOM 14319 C C . ALA F 1 204 ? 15.173 119.509 -3.360 1.00 22.96 200 ALA F C 1
ATOM 14320 O O . ALA F 1 204 ? 15.461 120.652 -3.036 1.00 21.30 200 ALA F O 1
ATOM 14322 N N . LEU F 1 205 ? 14.826 119.171 -4.605 1.00 23.70 201 LEU F N 1
ATOM 14323 C CA . LEU F 1 205 ? 14.717 120.141 -5.695 1.00 24.00 201 LEU F CA 1
ATOM 14324 C C . LEU F 1 205 ? 13.277 120.488 -6.105 1.00 24.75 201 LEU F C 1
ATOM 14325 O O . LEU F 1 205 ? 13.084 121.309 -6.990 1.00 24.06 201 LEU F O 1
ATOM 14330 N N . ASN F 1 206 ? 12.276 119.848 -5.515 1.00 25.44 202 ASN F N 1
ATOM 14331 C CA . ASN F 1 206 ? 10.981 119.749 -6.200 1.00 24.84 202 ASN F CA 1
ATOM 14332 C C . ASN F 1 206 ? 9.784 119.780 -5.292 1.00 23.58 202 ASN F C 1
ATOM 14333 O O . ASN F 1 206 ? 9.838 119.328 -4.147 1.00 22.30 202 ASN F O 1
ATOM 14338 N N . ILE F 1 207 ? 8.667 120.260 -5.831 1.00 22.68 203 ILE F N 1
ATOM 14339 C CA . ILE F 1 207 ? 7.376 119.991 -5.192 1.00 22.19 203 ILE F CA 1
ATOM 14340 C C . ILE F 1 207 ? 6.857 118.785 -5.944 1.00 22.06 203 ILE F C 1
ATOM 14341 O O . ILE F 1 207 ? 6.768 118.782 -7.215 1.00 21.68 203 ILE F O 1
ATOM 14346 N N . VAL F 1 208 ? 6.551 117.761 -5.157 1.00 21.39 204 VAL F N 1
ATOM 14347 C CA . VAL F 1 208 ? 6.278 116.423 -5.669 1.00 22.40 204 VAL F CA 1
ATOM 14348 C C . VAL F 1 208 ? 4.901 115.939 -5.258 1.00 21.73 204 VAL F C 1
ATOM 14349 O O . VAL F 1 208 ? 4.681 115.599 -4.093 1.00 20.35 204 VAL F O 1
ATOM 14353 N N . PRO F 1 209 ? 3.953 115.948 -6.201 1.00 22.95 205 PRO F N 1
ATOM 14354 C CA . PRO F 1 209 ? 2.660 115.364 -5.906 1.00 25.44 205 PRO F CA 1
ATOM 14355 C C . PRO F 1 209 ? 2.813 113.853 -5.722 1.00 29.50 205 PRO F C 1
ATOM 14356 O O . PRO F 1 209 ? 3.372 113.151 -6.587 1.00 27.33 205 PRO F O 1
ATOM 14360 N N . THR F 1 210 ? 2.370 113.379 -4.572 1.00 32.91 206 THR F N 1
ATOM 14361 C CA . THR F 1 210 ? 2.244 111.970 -4.380 1.00 37.17 206 THR F CA 1
ATOM 14362 C C . THR F 1 210 ? 0.786 111.653 -3.964 1.00 38.02 206 THR F C 1
ATOM 14363 O O . THR F 1 210 ? -0.025 112.572 -3.743 1.00 37.59 206 THR F O 1
ATOM 14367 N N . SER F 1 211 ? 0.442 110.367 -3.954 1.00 39.86 207 SER F N 1
ATOM 14368 C CA . SER F 1 211 ? -0.877 109.899 -3.539 1.00 41.28 207 SER F CA 1
ATOM 14369 C C . SER F 1 211 ? -0.805 109.639 -2.063 1.00 42.33 207 SER F C 1
ATOM 14370 O O . SER F 1 211 ? 0.281 109.442 -1.540 1.00 41.96 207 SER F O 1
ATOM 14373 N N . THR F 1 212 ? -1.964 109.588 -1.411 1.00 43.50 208 THR F N 1
ATOM 14374 C CA . THR F 1 212 ? -2.060 109.292 0.029 1.00 43.62 208 THR F CA 1
ATOM 14375 C C . THR F 1 212 ? -3.392 108.596 0.316 1.00 44.41 208 THR F C 1
ATOM 14376 O O . THR F 1 212 ? -4.346 108.738 -0.454 1.00 45.56 208 THR F O 1
ATOM 14380 N N . GLY F 1 213 ? -3.468 107.845 1.406 1.00 44.13 209 GLY F N 1
ATOM 14381 C CA . GLY F 1 213 ? -4.724 107.189 1.779 1.00 44.43 209 GLY F CA 1
ATOM 14382 C C . GLY F 1 213 ? -5.276 107.713 3.096 1.00 44.48 209 GLY F C 1
ATOM 14383 O O . GLY F 1 213 ? -6.228 107.154 3.672 1.00 43.04 209 GLY F O 1
ATOM 14384 N N . ALA F 1 214 ? -4.667 108.792 3.579 1.00 45.26 210 ALA F N 1
ATOM 14385 C CA . ALA F 1 214 ? -4.960 109.297 4.915 1.00 45.75 210 ALA F CA 1
ATOM 14386 C C . ALA F 1 214 ? -6.408 109.761 5.020 1.00 46.79 210 ALA F C 1
ATOM 14387 O O . ALA F 1 214 ? -7.005 109.721 6.104 1.00 47.79 210 ALA F O 1
ATOM 14389 N N . ALA F 1 215 ? -6.965 110.191 3.881 1.00 47.05 211 ALA F N 1
ATOM 14390 C CA . ALA F 1 215 ? -8.313 110.738 3.798 1.00 46.57 211 ALA F CA 1
ATOM 14391 C C . ALA F 1 215 ? -9.353 109.639 3.984 1.00 46.74 211 ALA F C 1
ATOM 14392 O O . ALA F 1 215 ? -10.284 109.764 4.780 1.00 47.55 211 ALA F O 1
ATOM 14394 N N . LYS F 1 216 ? -9.179 108.561 3.239 1.00 46.07 212 LYS F N 1
ATOM 14395 C CA . LYS F 1 216 ? -10.016 107.395 3.373 1.00 45.52 212 LYS F CA 1
ATOM 14396 C C . LYS F 1 216 ? -9.737 106.689 4.697 1.00 45.19 212 LYS F C 1
ATOM 14397 O O . LYS F 1 216 ? -10.658 106.234 5.366 1.00 45.33 212 LYS F O 1
ATOM 14403 N N . ALA F 1 217 ? -8.466 106.627 5.096 1.00 44.59 213 ALA F N 1
ATOM 14404 C CA . ALA F 1 217 ? -8.072 105.947 6.335 1.00 43.22 213 ALA F CA 1
ATOM 14405 C C . ALA F 1 217 ? -8.547 106.580 7.634 1.00 42.55 213 ALA F C 1
ATOM 14406 O O . ALA F 1 217 ? -8.589 105.907 8.671 1.00 40.32 213 ALA F O 1
ATOM 14408 N N . VAL F 1 218 ? -8.876 107.868 7.621 1.00 41.99 214 VAL F N 1
ATOM 14409 C CA . VAL F 1 218 ? -9.515 108.462 8.793 1.00 42.41 214 VAL F CA 1
ATOM 14410 C C . VAL F 1 218 ? -10.850 107.731 9.025 1.00 42.64 214 VAL F C 1
ATOM 14411 O O . VAL F 1 218 ? -11.260 107.487 10.165 1.00 41.64 214 VAL F O 1
ATOM 14415 N N . ALA F 1 219 ? -11.499 107.350 7.923 1.00 42.48 215 ALA F N 1
ATOM 14416 C CA . ALA F 1 219 ? -12.728 106.570 7.975 1.00 42.23 215 ALA F CA 1
ATOM 14417 C C . ALA F 1 219 ? -12.618 105.242 8.710 1.00 42.20 215 ALA F C 1
ATOM 14418 O O . ALA F 1 219 ? -13.647 104.712 9.091 1.00 43.01 215 ALA F O 1
ATOM 14420 N N . LEU F 1 220 ? -11.413 104.696 8.917 1.00 41.90 216 LEU F N 1
ATOM 14421 C CA . LEU F 1 220 ? -11.261 103.488 9.773 1.00 41.02 216 LEU F CA 1
ATOM 14422 C C . LEU F 1 220 ? -11.314 103.821 11.259 1.00 40.57 216 LEU F C 1
ATOM 14423 O O . LEU F 1 220 ? -11.765 103.002 12.077 1.00 39.92 216 LEU F O 1
ATOM 14428 N N . VAL F 1 221 ? -10.824 104.994 11.640 1.00 39.66 217 VAL F N 1
ATOM 14429 C CA . VAL F 1 221 ? -10.853 105.352 13.066 1.00 39.59 217 VAL F CA 1
ATOM 14430 C C . VAL F 1 221 ? -12.052 106.266 13.406 1.00 39.12 217 VAL F C 1
ATOM 14431 O O . VAL F 1 221 ? -12.429 106.420 14.573 1.00 37.40 217 VAL F O 1
ATOM 14435 N N . LEU F 1 222 ? -12.665 106.835 12.373 1.00 39.37 218 LEU F N 1
ATOM 14436 C CA . LEU F 1 222 ? -13.895 107.618 12.522 1.00 40.27 218 LEU F CA 1
ATOM 14437 C C . LEU F 1 222 ? -14.884 107.185 11.458 1.00 40.28 218 LEU F C 1
ATOM 14438 O O . LEU F 1 222 ? -14.959 107.797 10.374 1.00 39.01 218 LEU F O 1
ATOM 14443 N N . PRO F 1 223 ? -15.660 106.127 11.759 1.00 41.00 219 PRO F N 1
ATOM 14444 C CA . PRO F 1 223 ? -16.436 105.440 10.716 1.00 41.22 219 PRO F CA 1
ATOM 14445 C C . PRO F 1 223 ? -17.525 106.346 10.126 1.00 41.11 219 PRO F C 1
ATOM 14446 O O . PRO F 1 223 ? -17.956 106.161 8.987 1.00 39.45 219 PRO F O 1
ATOM 14450 N N . ASN F 1 224 ? -17.915 107.341 10.916 1.00 42.15 220 ASN F N 1
ATOM 14451 C CA . ASN F 1 224 ? -18.838 108.393 10.506 1.00 42.37 220 ASN F CA 1
ATOM 14452 C C . ASN F 1 224 ? -18.344 109.250 9.342 1.00 42.18 220 ASN F C 1
ATOM 14453 O O . ASN F 1 224 ? -19.133 110.031 8.798 1.00 42.60 220 ASN F O 1
ATOM 14458 N N . LEU F 1 225 ? -17.049 109.131 8.989 1.00 41.70 221 LEU F N 1
ATOM 14459 C CA . LEU F 1 225 ? -16.431 109.874 7.855 1.00 41.01 221 LEU F CA 1
ATOM 14460 C C . LEU F 1 225 ? -16.242 109.010 6.613 1.00 40.29 221 LEU F C 1
ATOM 14461 O O . LEU F 1 225 ? -15.678 109.455 5.611 1.00 38.56 221 LEU F O 1
ATOM 14466 N N . LYS F 1 226 ? -16.722 107.772 6.677 1.00 41.34 222 LYS F N 1
ATOM 14467 C CA . LYS F 1 226 ? -16.682 106.873 5.527 1.00 41.64 222 LYS F CA 1
ATOM 14468 C C . LYS F 1 226 ? -17.215 107.558 4.253 1.00 41.11 222 LYS F C 1
ATOM 14469 O O . LYS F 1 226 ? -18.289 108.142 4.258 1.00 41.43 222 LYS F O 1
ATOM 14475 N N . GLY F 1 227 ? -16.447 107.486 3.169 1.00 41.07 223 GLY F N 1
ATOM 14476 C CA . GLY F 1 227 ? -16.855 108.041 1.876 1.00 41.25 223 GLY F CA 1
ATOM 14477 C C . GLY F 1 227 ? -16.877 109.572 1.762 1.00 41.61 223 GLY F C 1
ATOM 14478 O O . GLY F 1 227 ? -17.050 110.115 0.651 1.00 39.68 223 GLY F O 1
ATOM 14479 N N . LYS F 1 228 ? -16.663 110.258 2.893 1.00 41.53 224 LYS F N 1
ATOM 14480 C CA . LYS F 1 228 ? -16.830 111.728 3.005 1.00 41.71 224 LYS F CA 1
ATOM 14481 C C . LYS F 1 228 ? -15.577 112.560 2.628 1.00 41.76 224 LYS F C 1
ATOM 14482 O O . LYS F 1 228 ? -15.708 113.586 1.966 1.00 41.32 224 LYS F O 1
ATOM 14488 N N . LEU F 1 229 ? -14.382 112.121 3.047 1.00 41.24 225 LEU F N 1
ATOM 14489 C CA . LEU F 1 229 ? -13.115 112.804 2.698 1.00 40.70 225 LEU F CA 1
ATOM 14490 C C . LEU F 1 229 ? -12.259 112.140 1.590 1.00 41.19 225 LEU F C 1
ATOM 14491 O O . LEU F 1 229 ? -12.118 110.912 1.537 1.00 42.06 225 LEU F O 1
ATOM 14496 N N . ASN F 1 230 ? -11.659 112.954 0.721 1.00 41.00 226 ASN F N 1
ATOM 14497 C CA . ASN F 1 230 ? -10.510 112.506 -0.077 1.00 40.37 226 ASN F CA 1
ATOM 14498 C C . ASN F 1 230 ? -9.309 113.451 0.180 1.00 39.57 226 ASN F C 1
ATOM 14499 O O . ASN F 1 230 ? -9.356 114.272 1.098 1.00 38.39 226 ASN F O 1
ATOM 14504 N N . GLY F 1 231 ? -8.225 113.297 -0.576 1.00 38.61 227 GLY F N 1
ATOM 14505 C CA . GLY F 1 231 ? -7.071 114.178 -0.423 1.00 37.97 227 GLY F CA 1
ATOM 14506 C C . GLY F 1 231 ? -5.845 113.767 -1.211 1.00 37.64 227 GLY F C 1
ATOM 14507 O O . GLY F 1 231 ? -5.820 112.699 -1.821 1.00 37.63 227 GLY F O 1
ATOM 14508 N N . ILE F 1 232 ? -4.820 114.627 -1.177 1.00 36.40 228 ILE F N 1
ATOM 14509 C CA . ILE F 1 232 ? -3.568 114.416 -1.901 1.00 36.28 228 ILE F CA 1
ATOM 14510 C C . ILE F 1 232 ? -2.357 114.852 -1.069 1.00 34.93 228 ILE F C 1
ATOM 14511 O O . ILE F 1 232 ? -2.523 115.477 -0.023 1.00 33.10 228 ILE F O 1
ATOM 14516 N N . ALA F 1 233 ? -1.154 114.477 -1.517 1.00 34.42 229 ALA F N 1
ATOM 14517 C CA . ALA F 1 233 ? 0.086 114.944 -0.888 1.00 34.26 229 ALA F CA 1
ATOM 14518 C C . ALA F 1 233 ? 0.974 115.731 -1.838 1.00 33.22 229 ALA F C 1
ATOM 14519 O O . ALA F 1 233 ? 0.985 115.502 -3.045 1.00 32.95 229 ALA F O 1
ATOM 14521 N N . LEU F 1 234 ? 1.654 116.733 -1.282 1.00 32.93 230 LEU F N 1
ATOM 14522 C CA . LEU F 1 234 ? 2.733 117.418 -1.992 1.00 31.82 230 LEU F CA 1
ATOM 14523 C C . LEU F 1 234 ? 3.948 117.296 -1.116 1.00 30.59 230 LEU F C 1
ATOM 14524 O O . LEU F 1 234 ? 3.950 117.768 0.025 1.00 31.95 230 LEU F O 1
ATOM 14529 N N . ARG F 1 235 ? 4.956 116.594 -1.612 1.00 28.74 231 ARG F N 1
ATOM 14530 C CA . ARG F 1 235 ? 6.250 116.532 -0.916 1.00 27.34 231 ARG F CA 1
ATOM 14531 C C . ARG F 1 235 ? 7.101 117.737 -1.292 1.00 24.81 231 ARG F C 1
ATOM 14532 O O . ARG F 1 235 ? 7.240 118.086 -2.491 1.00 20.94 231 ARG F O 1
ATOM 14540 N N . VAL F 1 236 ? 7.692 118.352 -0.270 1.00 23.61 232 VAL F N 1
ATOM 14541 C CA . VAL F 1 236 ? 8.493 119.561 -0.469 1.00 24.17 232 VAL F CA 1
ATOM 14542 C C . VAL F 1 236 ? 9.880 119.510 0.206 1.00 23.76 232 VAL F C 1
ATOM 14543 O O . VAL F 1 236 ? 10.064 118.786 1.192 1.00 24.77 232 VAL F O 1
ATOM 14547 N N . PRO F 1 237 ? 10.856 120.286 -0.333 1.00 22.34 233 PRO F N 1
ATOM 14548 C CA . PRO F 1 237 ? 12.235 120.132 0.077 1.00 22.08 233 PRO F CA 1
ATOM 14549 C C . PRO F 1 237 ? 12.595 120.588 1.461 1.00 21.74 233 PRO F C 1
ATOM 14550 O O . PRO F 1 237 ? 13.551 121.306 1.602 1.00 24.19 233 PRO F O 1
ATOM 14554 N N . THR F 1 238 ? 11.823 120.164 2.448 1.00 23.84 234 THR F N 1
ATOM 14555 C CA . THR F 1 238 ? 12.160 120.248 3.893 1.00 23.80 234 THR F CA 1
ATOM 14556 C C . THR F 1 238 ? 12.301 118.831 4.482 1.00 25.61 234 THR F C 1
ATOM 14557 O O . THR F 1 238 ? 11.570 117.940 4.087 1.00 26.05 234 THR F O 1
ATOM 14561 N N . PRO F 1 239 ? 13.224 118.620 5.444 1.00 25.65 235 PRO F N 1
ATOM 14562 C CA . PRO F 1 239 ? 13.520 117.267 5.885 1.00 26.15 235 PRO F CA 1
ATOM 14563 C C . PRO F 1 239 ? 12.682 116.681 7.034 1.00 27.75 235 PRO F C 1
ATOM 14564 O O . PRO F 1 239 ? 12.675 115.483 7.212 1.00 28.80 235 PRO F O 1
ATOM 14568 N N . ASN F 1 240 ? 12.001 117.511 7.807 1.00 27.10 236 ASN F N 1
ATOM 14569 C CA . ASN F 1 240 ? 11.040 117.019 8.768 1.00 26.92 236 ASN F CA 1
ATOM 14570 C C . ASN F 1 240 ? 10.021 118.158 9.010 1.00 26.97 236 ASN F C 1
ATOM 14571 O O . ASN F 1 240 ? 10.308 119.312 8.684 1.00 23.90 236 ASN F O 1
ATOM 14576 N N . VAL F 1 241 ? 8.862 117.781 9.569 1.00 26.85 237 VAL F N 1
ATOM 14577 C CA . VAL F 1 241 ? 7.688 118.643 9.876 1.00 26.92 237 VAL F CA 1
ATOM 14578 C C . VAL F 1 241 ? 6.769 118.754 8.692 1.00 26.88 237 VAL F C 1
ATOM 14579 O O . VAL F 1 241 ? 7.200 118.996 7.544 1.00 26.99 237 VAL F O 1
ATOM 14583 N N . SER F 1 242 ? 5.487 118.532 8.959 1.00 26.92 238 SER F N 1
ATOM 14584 C CA . SER F 1 242 ? 4.521 118.543 7.885 1.00 28.24 238 SER F CA 1
ATOM 14585 C C . SER F 1 242 ? 3.278 119.369 8.279 1.00 27.80 238 SER F C 1
ATOM 14586 O O . SER F 1 242 ? 3.144 119.778 9.416 1.00 26.30 238 SER F O 1
ATOM 14589 N N . VAL F 1 243 ? 2.419 119.660 7.311 1.00 29.45 239 VAL F N 1
ATOM 14590 C CA . VAL F 1 243 ? 1.207 120.452 7.578 1.00 30.38 239 VAL F CA 1
ATOM 14591 C C . VAL F 1 243 ? 0.044 119.878 6.758 1.00 31.70 239 VAL F C 1
ATOM 14592 O O . VAL F 1 243 ? 0.219 119.543 5.564 1.00 29.03 239 VAL F O 1
ATOM 14596 N N . VAL F 1 244 ? -1.123 119.723 7.409 1.00 32.37 240 VAL F N 1
ATOM 14597 C CA . VAL F 1 244 ? -2.365 119.332 6.705 1.00 32.32 240 VAL F CA 1
ATOM 14598 C C . VAL F 1 244 ? -3.307 120.509 6.494 1.00 32.12 240 VAL F C 1
ATOM 14599 O O . VAL F 1 244 ? -3.652 121.228 7.443 1.00 31.62 240 VAL F O 1
ATOM 14603 N N . ASP F 1 245 ? -3.692 120.675 5.225 1.00 31.61 241 ASP F N 1
ATOM 14604 C CA . ASP F 1 245 ? -4.643 121.677 4.795 1.00 32.25 241 ASP F CA 1
ATOM 14605 C C . ASP F 1 245 ? -6.016 121.044 4.456 1.00 31.81 241 ASP F C 1
ATOM 14606 O O . ASP F 1 245 ? -6.236 120.544 3.330 1.00 30.75 241 ASP F O 1
ATOM 14611 N N . LEU F 1 246 ? -6.927 121.129 5.437 1.00 32.14 242 LEU F N 1
ATOM 14612 C CA . LEU F 1 246 ? -8.297 120.560 5.386 1.00 32.79 242 LEU F CA 1
ATOM 14613 C C . LEU F 1 246 ? -9.386 121.592 5.048 1.00 32.90 242 LEU F C 1
ATOM 14614 O O . LEU F 1 246 ? -9.505 122.628 5.706 1.00 32.41 242 LEU F O 1
ATOM 14619 N N . VAL F 1 247 ? -10.192 121.259 4.041 1.00 33.80 243 VAL F N 1
ATOM 14620 C CA . VAL F 1 247 ? -11.350 122.053 3.615 1.00 34.65 243 VAL F CA 1
ATOM 14621 C C . VAL F 1 247 ? -12.617 121.174 3.779 1.00 36.06 243 VAL F C 1
ATOM 14622 O O . VAL F 1 247 ? -12.845 120.273 2.965 1.00 36.45 243 VAL F O 1
ATOM 14626 N N . VAL F 1 248 ? -13.387 121.404 4.859 1.00 36.51 244 VAL F N 1
ATOM 14627 C CA . VAL F 1 248 ? -14.705 120.752 5.076 1.00 37.40 244 VAL F CA 1
ATOM 14628 C C . VAL F 1 248 ? -15.936 121.654 4.808 1.00 38.93 244 VAL F C 1
ATOM 14629 O O . VAL F 1 248 ? -15.953 122.829 5.175 1.00 38.24 244 VAL F O 1
ATOM 14633 N N . GLN F 1 249 ? -16.950 121.095 4.132 1.00 40.64 245 GLN F N 1
ATOM 14634 C CA . GLN F 1 249 ? -18.325 121.627 4.222 1.00 40.64 245 GLN F CA 1
ATOM 14635 C C . GLN F 1 249 ? -19.041 121.043 5.449 1.00 41.00 245 GLN F C 1
ATOM 14636 O O . GLN F 1 249 ? -19.149 119.828 5.590 1.00 40.30 245 GLN F O 1
ATOM 14642 N N . VAL F 1 250 ? -19.531 121.904 6.329 1.00 40.98 246 VAL F N 1
ATOM 14643 C CA . VAL F 1 250 ? -20.211 121.431 7.529 1.00 42.04 246 VAL F CA 1
ATOM 14644 C C . VAL F 1 250 ? -21.710 121.775 7.480 1.00 43.08 246 VAL F C 1
ATOM 14645 O O . VAL F 1 250 ? -22.203 122.344 6.494 1.00 43.22 246 VAL F O 1
ATOM 14649 N N . SER F 1 251 ? -22.438 121.392 8.523 1.00 43.38 247 SER F N 1
ATOM 14650 C CA . SER F 1 251 ? -23.884 121.568 8.525 1.00 43.93 247 SER F CA 1
ATOM 14651 C C . SER F 1 251 ? -24.289 122.701 9.439 1.00 44.03 247 SER F C 1
ATOM 14652 O O . SER F 1 251 ? -25.255 123.382 9.160 1.00 43.32 247 SER F O 1
ATOM 14655 N N . LYS F 1 252 ? -23.550 122.899 10.525 1.00 44.71 248 LYS F N 1
ATOM 14656 C CA . LYS F 1 252 ? -23.725 124.080 11.349 1.00 45.79 248 LYS F CA 1
ATOM 14657 C C . LYS F 1 252 ? -22.962 125.288 10.745 1.00 47.24 248 LYS F C 1
ATOM 14658 O O . LYS F 1 252 ? -21.720 125.289 10.666 1.00 48.52 248 LYS F O 1
ATOM 14664 N N . LYS F 1 253 ? -23.700 126.301 10.294 1.00 47.31 249 LYS F N 1
ATOM 14665 C CA . LYS F 1 253 ? -23.087 127.529 9.797 1.00 47.35 249 LYS F CA 1
ATOM 14666 C C . LYS F 1 253 ? -22.198 128.117 10.889 1.00 46.84 249 LYS F C 1
ATOM 14667 O O . LYS F 1 253 ? -22.607 128.153 12.055 1.00 47.26 249 LYS F O 1
ATOM 14673 N N . THR F 1 254 ? -20.987 128.565 10.542 1.00 45.96 250 THR F N 1
ATOM 14674 C CA . THR F 1 254 ? -20.044 129.008 11.589 1.00 46.04 250 THR F CA 1
ATOM 14675 C C . THR F 1 254 ? -19.107 130.141 11.137 1.00 45.47 250 THR F C 1
ATOM 14676 O O . THR F 1 254 ? -19.269 130.708 10.039 1.00 44.88 250 THR F O 1
ATOM 14680 N N . PHE F 1 255 ? -18.147 130.457 12.011 1.00 45.53 251 PHE F N 1
ATOM 14681 C CA . PHE F 1 255 ? -17.124 131.489 11.772 1.00 45.60 251 PHE F CA 1
ATOM 14682 C C . PHE F 1 255 ? -15.769 131.084 12.404 1.00 45.66 251 PHE F C 1
ATOM 14683 O O . PHE F 1 255 ? -15.725 130.378 13.428 1.00 44.69 251 PHE F O 1
ATOM 14691 N N . ALA F 1 256 ? -14.674 131.562 11.799 1.00 45.95 252 ALA F N 1
ATOM 14692 C CA . ALA F 1 256 ? -13.295 131.213 12.208 1.00 45.77 252 ALA F CA 1
ATOM 14693 C C . ALA F 1 256 ? -13.021 131.105 13.731 1.00 45.50 252 ALA F C 1
ATOM 14694 O O . ALA F 1 256 ? -12.456 130.103 14.221 1.00 43.99 252 ALA F O 1
ATOM 14696 N N . GLU F 1 257 ? -13.413 132.136 14.471 1.00 45.24 253 GLU F N 1
ATOM 14697 C CA . GLU F 1 257 ? -13.113 132.205 15.900 1.00 45.57 253 GLU F CA 1
ATOM 14698 C C . GLU F 1 257 ? -13.811 131.106 16.685 1.00 45.43 253 GLU F C 1
ATOM 14699 O O . GLU F 1 257 ? -13.354 130.695 17.771 1.00 46.27 253 GLU F O 1
ATOM 14705 N N . GLU F 1 258 ? -14.949 130.672 16.154 1.00 44.76 254 GLU F N 1
ATOM 14706 C CA . GLU F 1 258 ? -15.779 129.672 16.815 1.00 44.17 254 GLU F CA 1
ATOM 14707 C C . GLU F 1 258 ? -15.114 128.321 16.728 1.00 42.61 254 GLU F C 1
ATOM 14708 O O . GLU F 1 258 ? -14.866 127.681 17.743 1.00 42.72 254 GLU F O 1
ATOM 14714 N N . VAL F 1 259 ? -14.833 127.902 15.501 1.00 40.68 255 VAL F N 1
ATOM 14715 C CA . VAL F 1 259 ? -13.926 126.787 15.242 1.00 40.19 255 VAL F CA 1
ATOM 14716 C C . VAL F 1 259 ? -12.664 126.764 16.153 1.00 39.37 255 VAL F C 1
ATOM 14717 O O . VAL F 1 259 ? -12.385 125.724 16.748 1.00 39.01 255 VAL F O 1
ATOM 14721 N N . ASN F 1 260 ? -11.924 127.887 16.285 1.00 38.02 256 ASN F N 1
ATOM 14722 C CA . ASN F 1 260 ? -10.625 127.870 16.988 1.00 37.43 256 ASN F CA 1
ATOM 14723 C C . ASN F 1 260 ? -10.881 127.714 18.472 1.00 36.81 256 ASN F C 1
ATOM 14724 O O . ASN F 1 260 ? -10.146 127.015 19.182 1.00 34.14 256 ASN F O 1
ATOM 14729 N N . ALA F 1 261 ? -11.940 128.385 18.935 1.00 38.08 257 ALA F N 1
ATOM 14730 C CA . ALA F 1 261 ? -12.451 128.226 20.314 1.00 38.94 257 ALA F CA 1
ATOM 14731 C C . ALA F 1 261 ? -12.799 126.763 20.591 1.00 39.04 257 ALA F C 1
ATOM 14732 O O . ALA F 1 261 ? -12.486 126.226 21.658 1.00 39.33 257 ALA F O 1
ATOM 14734 N N . ALA F 1 262 ? -13.445 126.144 19.604 1.00 39.56 258 ALA F N 1
ATOM 14735 C CA . ALA F 1 262 ? -13.758 124.718 19.607 1.00 40.64 258 ALA F CA 1
ATOM 14736 C C . ALA F 1 262 ? -12.505 123.875 19.787 1.00 41.50 258 ALA F C 1
ATOM 14737 O O . ALA F 1 262 ? -12.469 122.965 20.644 1.00 41.99 258 ALA F O 1
ATOM 14739 N N . PHE F 1 263 ? -11.475 124.188 18.994 1.00 41.44 259 PHE F N 1
ATOM 14740 C CA . PHE F 1 263 ? -10.206 123.432 19.024 1.00 40.67 259 PHE F CA 1
ATOM 14741 C C . PHE F 1 263 ? -9.468 123.635 20.341 1.00 41.19 259 PHE F C 1
ATOM 14742 O O . PHE F 1 263 ? -8.885 122.689 20.852 1.00 41.60 259 PHE F O 1
ATOM 14750 N N . ARG F 1 264 ? -9.497 124.854 20.896 1.00 42.34 260 ARG F N 1
ATOM 14751 C CA . ARG F 1 264 ? -8.839 125.138 22.206 1.00 43.63 260 ARG F CA 1
ATOM 14752 C C . ARG F 1 264 ? -9.501 124.415 23.386 1.00 43.68 260 ARG F C 1
ATOM 14753 O O . ARG F 1 264 ? -8.829 123.950 24.316 1.00 43.38 260 ARG F O 1
ATOM 14761 N N . ASP F 1 265 ? -10.831 124.391 23.357 1.00 44.77 261 ASP F N 1
ATOM 14762 C CA . ASP F 1 265 ? -11.655 123.503 24.194 1.00 45.93 261 ASP F CA 1
ATOM 14763 C C . ASP F 1 265 ? -11.206 122.044 24.207 1.00 46.14 261 ASP F C 1
ATOM 14764 O O . ASP F 1 265 ? -10.884 121.483 25.269 1.00 46.51 261 ASP F O 1
ATOM 14769 N N . SER F 1 266 ? -11.237 121.433 23.021 1.00 46.47 262 SER F N 1
ATOM 14770 C CA . SER F 1 266 ? -10.742 120.070 22.806 1.00 46.77 262 SER F CA 1
ATOM 14771 C C . SER F 1 266 ? -9.331 119.912 23.361 1.00 46.57 262 SER F C 1
ATOM 14772 O O . SER F 1 266 ? -9.042 118.931 24.050 1.00 44.97 262 SER F O 1
ATOM 14775 N N . ALA F 1 267 ? -8.479 120.907 23.074 1.00 46.99 263 ALA F N 1
ATOM 14776 C CA . ALA F 1 267 ? -7.070 120.910 23.491 1.00 47.21 263 ALA F CA 1
ATOM 14777 C C . ALA F 1 267 ? -6.851 120.830 24.994 1.00 47.34 263 ALA F C 1
ATOM 14778 O O . ALA F 1 267 ? -5.780 120.435 25.435 1.00 47.10 263 ALA F O 1
ATOM 14780 N N . GLU F 1 268 ? -7.844 121.222 25.781 1.00 48.85 264 GLU F N 1
ATOM 14781 C CA . GLU F 1 268 ? -7.721 121.166 27.242 1.00 50.24 264 GLU F CA 1
ATOM 14782 C C . GLU F 1 268 ? -8.505 120.006 27.843 1.00 49.51 264 GLU F C 1
ATOM 14783 O O . GLU F 1 268 ? -8.407 119.728 29.035 1.00 49.21 264 GLU F O 1
ATOM 14789 N N . LYS F 1 269 ? -9.295 119.332 27.025 1.00 49.91 265 LYS F N 1
ATOM 14790 C CA . LYS F 1 269 ? -10.238 118.359 27.556 1.00 50.48 265 LYS F CA 1
ATOM 14791 C C . LYS F 1 269 ? -9.983 116.935 27.051 1.00 49.71 265 LYS F C 1
ATOM 14792 O O . LYS F 1 269 ? -9.192 116.194 27.640 1.00 48.37 265 LYS F O 1
ATOM 14798 N N . GLU F 1 270 ? -10.652 116.566 25.960 1.00 49.76 266 GLU F N 1
ATOM 14799 C CA . GLU F 1 270 ? -10.634 115.185 25.466 1.00 49.16 266 GLU F CA 1
ATOM 14800 C C . GLU F 1 270 ? -9.448 114.931 24.529 1.00 48.86 266 GLU F C 1
ATOM 14801 O O . GLU F 1 270 ? -9.207 113.797 24.102 1.00 49.01 266 GLU F O 1
ATOM 14807 N N . LEU F 1 271 ? -8.708 115.989 24.209 1.00 47.53 267 LEU F N 1
ATOM 14808 C CA . LEU F 1 271 ? -7.527 115.850 23.387 1.00 45.93 267 LEU F CA 1
ATOM 14809 C C . LEU F 1 271 ? -6.296 116.442 24.081 1.00 45.76 267 LEU F C 1
ATOM 14810 O O . LEU F 1 271 ? -5.326 116.809 23.421 1.00 45.67 267 LEU F O 1
ATOM 14815 N N . LYS F 1 272 ? -6.315 116.519 25.412 1.00 45.32 268 LYS F N 1
ATOM 14816 C CA . LYS F 1 272 ? -5.176 117.068 26.112 1.00 44.82 268 LYS F CA 1
ATOM 14817 C C . LYS F 1 272 ? -3.980 116.166 25.879 1.00 44.54 268 LYS F C 1
ATOM 14818 O O . LYS F 1 272 ? -4.003 114.985 26.215 1.00 46.19 268 LYS F O 1
ATOM 14824 N N . GLY F 1 273 ? -2.923 116.728 25.305 1.00 42.95 269 GLY F N 1
ATOM 14825 C CA . GLY F 1 273 ? -1.722 115.964 25.024 1.00 41.08 269 GLY F CA 1
ATOM 14826 C C . GLY F 1 273 ? -1.598 115.569 23.569 1.00 38.95 269 GLY F C 1
ATOM 14827 O O . GLY F 1 273 ? -0.536 115.113 23.160 1.00 38.23 269 GLY F O 1
ATOM 14828 N N . ILE F 1 274 ? -2.680 115.722 22.805 1.00 38.15 270 ILE F N 1
ATOM 14829 C CA . ILE F 1 274 ? -2.749 115.251 21.397 1.00 37.76 270 ILE F CA 1
ATOM 14830 C C . ILE F 1 274 ? -3.056 116.371 20.401 1.00 37.23 270 ILE F C 1
ATOM 14831 O O . ILE F 1 274 ? -2.584 116.349 19.231 1.00 37.25 270 ILE F O 1
ATOM 14836 N N . LEU F 1 275 ? -3.875 117.331 20.839 1.00 37.00 271 LEU F N 1
ATOM 14837 C CA . LEU F 1 275 ? -4.239 118.478 20.001 1.00 37.13 271 LEU F CA 1
ATOM 14838 C C . LEU F 1 275 ? -3.824 119.760 20.737 1.00 37.42 271 LEU F C 1
ATOM 14839 O O . LEU F 1 275 ? -3.972 119.856 21.976 1.00 36.73 271 LEU F O 1
ATOM 14844 N N . ASP F 1 276 ? -3.230 120.690 19.981 1.00 37.76 272 ASP F N 1
ATOM 14845 C CA . ASP F 1 276 ? -2.835 122.006 20.486 1.00 38.22 272 ASP F CA 1
ATOM 14846 C C . ASP F 1 276 ? -3.244 123.068 19.494 1.00 37.63 272 ASP F C 1
ATOM 14847 O O . ASP F 1 276 ? -3.415 122.789 18.309 1.00 37.88 272 ASP F O 1
ATOM 14852 N N . VAL F 1 277 ? -3.412 124.292 19.982 1.00 38.32 273 VAL F N 1
ATOM 14853 C CA . VAL F 1 277 ? -3.759 125.410 19.109 1.00 37.99 273 VAL F CA 1
ATOM 14854 C C . VAL F 1 277 ? -2.657 126.465 19.170 1.00 38.21 273 VAL F C 1
ATOM 14855 O O . VAL F 1 277 ? -2.219 126.859 20.262 1.00 39.13 273 VAL F O 1
ATOM 14859 N N . CYS F 1 278 ? -2.207 126.919 18.000 1.00 37.67 274 CYS F N 1
ATOM 14860 C CA . CYS F 1 278 ? -1.092 127.887 17.922 1.00 37.58 274 CYS F CA 1
ATOM 14861 C C . CYS F 1 278 ? -1.530 129.266 17.463 1.00 36.14 274 CYS F C 1
ATOM 14862 O O . CYS F 1 278 ? -1.969 129.455 16.323 1.00 35.46 274 CYS F O 1
ATOM 14865 N N . ASP F 1 279 ? -1.358 130.243 18.342 1.00 36.51 275 ASP F N 1
ATOM 14866 C CA . ASP F 1 279 ? -1.764 131.622 18.040 1.00 36.76 275 ASP F CA 1
ATOM 14867 C C . ASP F 1 279 ? -0.577 132.560 17.729 1.00 36.30 275 ASP F C 1
ATOM 14868 O O . ASP F 1 279 ? -0.786 133.692 17.347 1.00 37.85 275 ASP F O 1
ATOM 14873 N N . GLU F 1 280 ? 0.659 132.089 17.874 1.00 35.72 276 GLU F N 1
ATOM 14874 C CA . GLU F 1 280 ? 1.818 132.846 17.388 1.00 34.45 276 GLU F CA 1
ATOM 14875 C C . GLU F 1 280 ? 2.096 132.532 15.906 1.00 32.91 276 GLU F C 1
ATOM 14876 O O . GLU F 1 280 ? 1.704 131.465 15.432 1.00 32.05 276 GLU F O 1
ATOM 14882 N N . PRO F 1 281 ? 2.746 133.472 15.162 1.00 30.44 277 PRO F N 1
ATOM 14883 C CA . PRO F 1 281 ? 2.966 133.233 13.732 1.00 28.66 277 PRO F CA 1
ATOM 14884 C C . PRO F 1 281 ? 4.255 132.473 13.493 1.00 25.89 277 PRO F C 1
ATOM 14885 O O . PRO F 1 281 ? 5.297 133.079 13.301 1.00 26.02 277 PRO F O 1
ATOM 14889 N N . LEU F 1 282 ? 4.158 131.147 13.503 1.00 24.53 278 LEU F N 1
ATOM 14890 C CA . LEU F 1 282 ? 5.287 130.247 13.339 1.00 24.57 278 LEU F CA 1
ATOM 14891 C C . LEU F 1 282 ? 5.402 129.652 11.934 1.00 24.98 278 LEU F C 1
ATOM 14892 O O . LEU F 1 282 ? 4.637 129.990 11.030 1.00 25.78 278 LEU F O 1
ATOM 14897 N N . VAL F 1 283 ? 6.444 128.849 11.747 1.00 25.56 279 VAL F N 1
ATOM 14898 C CA . VAL F 1 283 ? 6.835 128.273 10.442 1.00 25.38 279 VAL F CA 1
ATOM 14899 C C . VAL F 1 283 ? 7.296 126.832 10.747 1.00 24.11 279 VAL F C 1
ATOM 14900 O O . VAL F 1 283 ? 7.515 126.479 11.921 1.00 21.26 279 VAL F O 1
ATOM 14904 N N . SER F 1 284 ? 7.416 125.983 9.743 1.00 24.08 280 SER F N 1
ATOM 14905 C CA . SER F 1 284 ? 7.577 124.509 10.031 1.00 24.75 280 SER F CA 1
ATOM 14906 C C . SER F 1 284 ? 8.595 124.143 11.097 1.00 25.91 280 SER F C 1
ATOM 14907 O O . SER F 1 284 ? 8.284 123.443 12.036 1.00 26.41 280 SER F O 1
ATOM 14910 N N . VAL F 1 285 ? 9.820 124.625 10.969 1.00 27.87 281 VAL F N 1
ATOM 14911 C CA . VAL F 1 285 ? 10.896 124.269 11.900 1.00 27.42 281 VAL F CA 1
ATOM 14912 C C . VAL F 1 285 ? 10.520 124.466 13.380 1.00 27.51 281 VAL F C 1
ATOM 14913 O O . VAL F 1 285 ? 11.077 123.803 14.258 1.00 26.52 281 VAL F O 1
ATOM 14917 N N . ASP F 1 286 ? 9.605 125.401 13.669 1.00 28.23 282 ASP F N 1
ATOM 14918 C CA . ASP F 1 286 ? 9.168 125.692 15.055 1.00 28.52 282 ASP F CA 1
ATOM 14919 C C . ASP F 1 286 ? 8.424 124.530 15.736 1.00 29.30 282 ASP F C 1
ATOM 14920 O O . ASP F 1 286 ? 8.341 124.455 16.961 1.00 29.53 282 ASP F O 1
ATOM 14925 N N . PHE F 1 287 ? 7.900 123.625 14.920 1.00 30.07 283 PHE F N 1
ATOM 14926 C CA . PHE F 1 287 ? 7.143 122.495 15.409 1.00 30.13 283 PHE F CA 1
ATOM 14927 C C . PHE F 1 287 ? 7.971 121.215 15.469 1.00 30.35 283 PHE F C 1
ATOM 14928 O O . PHE F 1 287 ? 7.418 120.152 15.610 1.00 31.41 283 PHE F O 1
ATOM 14936 N N . ARG F 1 288 ? 9.298 121.313 15.383 1.00 30.12 284 ARG F N 1
ATOM 14937 C CA . ARG F 1 288 ? 10.130 120.163 15.571 1.00 31.49 284 ARG F CA 1
ATOM 14938 C C . ARG F 1 288 ? 10.010 119.728 17.001 1.00 31.34 284 ARG F C 1
ATOM 14939 O O . ARG F 1 288 ? 10.081 120.579 17.888 1.00 29.36 284 ARG F O 1
ATOM 14947 N N . CYS F 1 289 ? 9.848 118.414 17.213 1.00 31.05 285 CYS F N 1
ATOM 14948 C CA . CYS F 1 289 ? 9.804 117.813 18.561 1.00 32.19 285 CYS F CA 1
ATOM 14949 C C . CYS F 1 289 ? 8.532 118.151 19.359 1.00 31.64 285 CYS F C 1
ATOM 14950 O O . CYS F 1 289 ? 8.452 117.967 20.583 1.00 31.01 285 CYS F O 1
ATOM 14953 N N . SER F 1 290 ? 7.555 118.640 18.608 1.00 31.95 286 SER F N 1
ATOM 14954 C CA . SER F 1 290 ? 6.195 118.787 19.040 1.00 33.15 286 SER F CA 1
ATOM 14955 C C . SER F 1 290 ? 5.577 117.421 19.345 1.00 33.96 286 SER F C 1
ATOM 14956 O O . SER F 1 290 ? 5.514 116.520 18.478 1.00 32.46 286 SER F O 1
ATOM 14959 N N . ASP F 1 291 ? 5.117 117.302 20.589 1.00 33.80 287 ASP F N 1
ATOM 14960 C CA . ASP F 1 291 ? 4.577 116.074 21.122 1.00 33.63 287 ASP F CA 1
ATOM 14961 C C . ASP F 1 291 ? 3.111 115.945 20.746 1.00 33.65 287 ASP F C 1
ATOM 14962 O O . ASP F 1 291 ? 2.525 114.897 20.891 1.00 34.35 287 ASP F O 1
ATOM 14967 N N . PHE F 1 292 ? 2.518 117.016 20.252 1.00 34.36 288 PHE F N 1
ATOM 14968 C CA . PHE F 1 292 ? 1.127 116.976 19.841 1.00 33.23 288 PHE F CA 1
ATOM 14969 C C . PHE F 1 292 ? 1.068 116.371 18.450 1.00 32.81 288 PHE F C 1
ATOM 14970 O O . PHE F 1 292 ? 1.912 116.660 17.610 1.00 29.61 288 PHE F O 1
ATOM 14978 N N . SER F 1 293 ? 0.064 115.536 18.212 1.00 32.71 289 SER F N 1
ATOM 14979 C CA . SER F 1 293 ? -0.076 114.913 16.903 1.00 32.68 289 SER F CA 1
ATOM 14980 C C . SER F 1 293 ? -0.713 115.916 15.951 1.00 31.45 289 SER F C 1
ATOM 14981 O O . SER F 1 293 ? -0.484 115.877 14.743 1.00 32.77 289 SER F O 1
ATOM 14984 N N . THR F 1 294 ? -1.479 116.855 16.501 1.00 31.95 290 THR F N 1
ATOM 14985 C CA . THR F 1 294 ? -1.975 118.002 15.729 1.00 31.89 290 THR F CA 1
ATOM 14986 C C . THR F 1 294 ? -1.840 119.371 16.455 1.00 31.84 290 THR F C 1
ATOM 14987 O O . THR F 1 294 ? -2.061 119.502 17.680 1.00 30.47 290 THR F O 1
ATOM 14991 N N . THR F 1 295 ? -1.372 120.365 15.699 1.00 31.73 291 THR F N 1
ATOM 14992 C CA . THR F 1 295 ? -1.286 121.750 16.186 1.00 32.29 291 THR F CA 1
ATOM 14993 C C . THR F 1 295 ? -1.957 122.664 15.189 1.00 32.74 291 THR F C 1
ATOM 14994 O O . THR F 1 295 ? -1.478 122.857 14.078 1.00 33.17 291 THR F O 1
ATOM 14998 N N . ILE F 1 296 ? -3.086 123.227 15.596 1.00 33.21 292 ILE F N 1
ATOM 14999 C CA . ILE F 1 296 ? -3.840 124.099 14.714 1.00 32.87 292 ILE F CA 1
ATOM 15000 C C . ILE F 1 296 ? -3.149 125.449 14.605 1.00 32.14 292 ILE F C 1
ATOM 15001 O O . ILE F 1 296 ? -2.777 126.034 15.619 1.00 31.72 292 ILE F O 1
ATOM 15006 N N . ASP F 1 297 ? -2.988 125.936 13.383 1.00 32.04 293 ASP F N 1
ATOM 15007 C CA . ASP F 1 297 ? -2.532 127.312 13.166 1.00 32.89 293 ASP F CA 1
ATOM 15008 C C . ASP F 1 297 ? -3.741 128.239 13.084 1.00 32.11 293 ASP F C 1
ATOM 15009 O O . ASP F 1 297 ? -4.367 128.378 12.021 1.00 31.65 293 ASP F O 1
ATOM 15014 N N . SER F 1 298 ? -4.047 128.866 14.209 1.00 33.35 294 SER F N 1
ATOM 15015 C CA . SER F 1 298 ? -5.328 129.567 14.407 1.00 33.75 294 SER F CA 1
ATOM 15016 C C . SER F 1 298 ? -5.513 130.717 13.445 1.00 34.05 294 SER F C 1
ATOM 15017 O O . SER F 1 298 ? -6.600 130.901 12.894 1.00 35.84 294 SER F O 1
ATOM 15020 N N . SER F 1 299 ? -4.446 131.482 13.224 1.00 33.58 295 SER F N 1
ATOM 15021 C CA . SER F 1 299 ? -4.499 132.627 12.312 1.00 33.75 295 SER F CA 1
ATOM 15022 C C . SER F 1 299 ? -4.855 132.219 10.899 1.00 32.34 295 SER F C 1
ATOM 15023 O O . SER F 1 299 ? -5.148 133.065 10.051 1.00 31.85 295 SER F O 1
ATOM 15026 N N . LEU F 1 300 ? -4.846 130.923 10.624 1.00 32.26 296 LEU F N 1
ATOM 15027 C CA . LEU F 1 300 ? -5.045 130.464 9.230 1.00 33.04 296 LEU F CA 1
ATOM 15028 C C . LEU F 1 300 ? -6.459 129.921 8.910 1.00 32.31 296 LEU F C 1
ATOM 15029 O O . LEU F 1 300 ? -6.878 129.890 7.749 1.00 31.26 296 LEU F O 1
ATOM 15034 N N . THR F 1 301 ? -7.157 129.489 9.953 1.00 33.55 297 THR F N 1
ATOM 15035 C CA . THR F 1 301 ? -8.566 129.060 9.914 1.00 34.15 297 THR F CA 1
ATOM 15036 C C . THR F 1 301 ? -9.436 130.109 9.221 1.00 35.21 297 THR F C 1
ATOM 15037 O O . THR F 1 301 ? -9.467 131.282 9.606 1.00 35.23 297 THR F O 1
ATOM 15041 N N . MET F 1 302 ? -10.118 129.668 8.173 1.00 36.49 298 MET F N 1
ATOM 15042 C CA . MET F 1 302 ? -10.982 130.517 7.385 1.00 37.12 298 MET F CA 1
ATOM 15043 C C . MET F 1 302 ? -12.360 129.866 7.246 1.00 37.63 298 MET F C 1
ATOM 15044 O O . MET F 1 302 ? -12.462 128.638 7.206 1.00 36.78 298 MET F O 1
ATOM 15049 N N . VAL F 1 303 ? -13.405 130.694 7.128 1.00 38.19 299 VAL F N 1
ATOM 15050 C CA . VAL F 1 303 ? -14.756 130.230 6.738 1.00 37.63 299 VAL F CA 1
ATOM 15051 C C . VAL F 1 303 ? -15.322 131.013 5.562 1.00 37.09 299 VAL F C 1
ATOM 15052 O O . VAL F 1 303 ? -15.484 132.218 5.647 1.00 36.75 299 VAL F O 1
ATOM 15056 N N . MET F 1 304 ? -15.596 130.319 4.462 1.00 38.12 300 MET F N 1
ATOM 15057 C CA A MET F 1 304 ? -16.187 130.914 3.266 0.50 38.90 300 MET F CA 1
ATOM 15058 C CA B MET F 1 304 ? -16.192 130.933 3.284 0.50 37.87 300 MET F CA 1
ATOM 15059 C C . MET F 1 304 ? -17.647 130.480 3.147 1.00 38.63 300 MET F C 1
ATOM 15060 O O . MET F 1 304 ? -17.936 129.293 2.982 1.00 38.53 300 MET F O 1
ATOM 15069 N N . GLY F 1 305 ? -18.569 131.439 3.232 1.00 39.01 301 GLY F N 1
ATOM 15070 C CA . GLY F 1 305 ? -19.996 131.162 3.023 1.00 39.18 301 GLY F CA 1
ATOM 15071 C C . GLY F 1 305 ? -20.670 130.467 4.183 1.00 39.51 301 GLY F C 1
ATOM 15072 O O . GLY F 1 305 ? -21.601 129.682 3.994 1.00 39.53 301 GLY F O 1
ATOM 15073 N N . ASP F 1 306 ? -20.180 130.739 5.386 1.00 39.65 302 ASP F N 1
ATOM 15074 C CA . ASP F 1 306 ? -20.780 130.194 6.601 1.00 40.09 302 ASP F CA 1
ATOM 15075 C C . ASP F 1 306 ? -20.517 128.729 6.852 1.00 39.47 302 ASP F C 1
ATOM 15076 O O . ASP F 1 306 ? -20.542 128.305 8.003 1.00 38.67 302 ASP F O 1
ATOM 15081 N N . ASP F 1 307 ? -20.267 127.947 5.805 1.00 40.04 303 ASP F N 1
ATOM 15082 C CA . ASP F 1 307 ? -20.171 126.492 5.984 1.00 41.30 303 ASP F CA 1
ATOM 15083 C C . ASP F 1 307 ? -18.903 125.774 5.435 1.00 41.55 303 ASP F C 1
ATOM 15084 O O . ASP F 1 307 ? -18.683 124.599 5.762 1.00 41.93 303 ASP F O 1
ATOM 15089 N N . MET F 1 308 ? -18.089 126.466 4.620 1.00 41.57 304 MET F N 1
ATOM 15090 C CA . MET F 1 308 ? -16.772 125.957 4.169 1.00 40.52 304 MET F CA 1
ATOM 15091 C C . MET F 1 308 ? -15.639 126.395 5.112 1.00 40.29 304 MET F C 1
ATOM 15092 O O . MET F 1 308 ? -15.310 127.587 5.200 1.00 40.10 304 MET F O 1
ATOM 15097 N N . VAL F 1 309 ? -15.072 125.426 5.823 1.00 38.35 305 VAL F N 1
ATOM 15098 C CA . VAL F 1 309 ? -14.040 125.666 6.814 1.00 37.43 305 VAL F CA 1
ATOM 15099 C C . VAL F 1 309 ? -12.664 125.089 6.374 1.00 37.30 305 VAL F C 1
ATOM 15100 O O . VAL F 1 309 ? -12.477 123.870 6.325 1.00 37.03 305 VAL F O 1
ATOM 15104 N N . LYS F 1 310 ? -11.721 125.978 6.044 1.00 35.65 306 LYS F N 1
ATOM 15105 C CA . LYS F 1 310 ? -10.311 125.632 5.901 1.00 34.40 306 LYS F CA 1
ATOM 15106 C C . LYS F 1 310 ? -9.576 125.643 7.230 1.00 33.44 306 LYS F C 1
ATOM 15107 O O . LYS F 1 310 ? -9.723 126.548 8.032 1.00 32.40 306 LYS F O 1
ATOM 15113 N N . VAL F 1 311 ? -8.790 124.602 7.462 1.00 33.42 307 VAL F N 1
ATOM 15114 C CA . VAL F 1 311 ? -8.057 124.446 8.704 1.00 33.87 307 VAL F CA 1
ATOM 15115 C C . VAL F 1 311 ? -6.661 123.838 8.423 1.00 33.26 307 VAL F C 1
ATOM 15116 O O . VAL F 1 311 ? -6.545 122.809 7.772 1.00 32.31 307 VAL F O 1
ATOM 15120 N N . ILE F 1 312 ? -5.636 124.508 8.943 1.00 33.56 308 ILE F N 1
ATOM 15121 C CA . ILE F 1 312 ? -4.246 124.193 8.701 1.00 33.73 308 ILE F CA 1
ATOM 15122 C C . ILE F 1 312 ? -3.659 123.691 10.025 1.00 33.71 308 ILE F C 1
ATOM 15123 O O . ILE F 1 312 ? -3.776 124.373 11.051 1.00 33.63 308 ILE F O 1
ATOM 15128 N N . ALA F 1 313 ? -3.051 122.492 9.985 1.00 32.70 309 ALA F N 1
ATOM 15129 C CA . ALA F 1 313 ? -2.475 121.853 11.178 1.00 31.66 309 ALA F CA 1
ATOM 15130 C C . ALA F 1 313 ? -1.035 121.370 10.926 1.00 30.20 309 ALA F C 1
ATOM 15131 O O . ALA F 1 313 ? -0.700 120.940 9.824 1.00 28.49 309 ALA F O 1
ATOM 15133 N N . TRP F 1 314 ? -0.203 121.470 11.962 1.00 29.19 310 TRP F N 1
ATOM 15134 C CA . TRP F 1 314 ? 1.202 121.112 11.902 1.00 29.42 310 TRP F CA 1
ATOM 15135 C C . TRP F 1 314 ? 1.519 119.904 12.744 1.00 29.18 310 TRP F C 1
ATOM 15136 O O . TRP F 1 314 ? 1.024 119.736 13.875 1.00 31.49 310 TRP F O 1
ATOM 15147 N N . TYR F 1 315 ? 2.436 119.108 12.231 1.00 28.53 311 TYR F N 1
ATOM 15148 C CA . TYR F 1 315 ? 2.898 117.927 12.934 1.00 26.91 311 TYR F CA 1
ATOM 15149 C C . TYR F 1 315 ? 4.328 117.602 12.525 1.00 25.47 311 TYR F C 1
ATOM 15150 O O . TYR F 1 315 ? 4.704 117.698 11.332 1.00 23.94 311 TYR F O 1
ATOM 15159 N N . ASP F 1 316 ? 5.102 117.245 13.539 1.00 23.82 312 ASP F N 1
ATOM 15160 C CA . ASP F 1 316 ? 6.383 116.607 13.372 1.00 25.30 312 ASP F CA 1
ATOM 15161 C C . ASP F 1 316 ? 6.055 115.145 13.073 1.00 25.29 312 ASP F C 1
ATOM 15162 O O . ASP F 1 316 ? 5.761 114.348 13.976 1.00 24.79 312 ASP F O 1
ATOM 15167 N N . ASN F 1 317 ? 6.106 114.820 11.792 1.00 24.94 313 ASN F N 1
ATOM 15168 C CA . ASN F 1 317 ? 5.745 113.496 11.273 1.00 25.76 313 ASN F CA 1
ATOM 15169 C C . ASN F 1 317 ? 6.690 112.373 11.606 1.00 25.73 313 ASN F C 1
ATOM 15170 O O . ASN F 1 317 ? 6.332 111.239 11.424 1.00 27.24 313 ASN F O 1
ATOM 15175 N N . GLU F 1 318 ? 7.926 112.676 11.997 1.00 26.90 314 GLU F N 1
ATOM 15176 C CA . GLU F 1 318 ? 8.793 111.659 12.533 1.00 27.06 314 GLU F CA 1
ATOM 15177 C C . GLU F 1 318 ? 8.555 111.520 13.999 1.00 27.97 314 GLU F C 1
ATOM 15178 O O . GLU F 1 318 ? 8.300 110.430 14.495 1.00 30.20 314 GLU F O 1
ATOM 15184 N N . TRP F 1 319 ? 8.696 112.621 14.710 1.00 29.12 315 TRP F N 1
ATOM 15185 C CA . TRP F 1 319 ? 8.750 112.579 16.187 1.00 29.09 315 TRP F CA 1
ATOM 15186 C C . TRP F 1 319 ? 7.361 112.601 16.820 1.00 30.03 315 TRP F C 1
ATOM 15187 O O . TRP F 1 319 ? 7.129 111.940 17.833 1.00 30.94 315 TRP F O 1
ATOM 15198 N N . GLY F 1 320 ? 6.456 113.395 16.259 1.00 30.83 316 GLY F N 1
ATOM 15199 C CA . GLY F 1 320 ? 5.092 113.467 16.784 1.00 32.10 316 GLY F CA 1
ATOM 15200 C C . GLY F 1 320 ? 4.447 112.084 16.725 1.00 32.56 316 GLY F C 1
ATOM 15201 O O . GLY F 1 320 ? 3.933 111.585 17.719 1.00 31.30 316 GLY F O 1
ATOM 15202 N N . TYR F 1 321 ? 4.487 111.487 15.533 1.00 32.87 317 TYR F N 1
ATOM 15203 C CA . TYR F 1 321 ? 4.110 110.111 15.315 1.00 33.24 317 TYR F CA 1
ATOM 15204 C C . TYR F 1 321 ? 4.804 109.071 16.207 1.00 33.91 317 TYR F C 1
ATOM 15205 O O . TYR F 1 321 ? 4.185 108.084 16.568 1.00 33.85 317 TYR F O 1
ATOM 15214 N N . SER F 1 322 ? 6.085 109.240 16.537 1.00 34.20 318 SER F N 1
ATOM 15215 C CA . SER F 1 322 ? 6.777 108.197 17.303 1.00 34.16 318 SER F CA 1
ATOM 15216 C C . SER F 1 322 ? 6.387 108.259 18.775 1.00 35.17 318 SER F C 1
ATOM 15217 O O . SER F 1 322 ? 6.547 107.272 19.505 1.00 34.83 318 SER F O 1
ATOM 15220 N N . GLN F 1 323 ? 5.874 109.417 19.199 1.00 35.65 319 GLN F N 1
ATOM 15221 C CA . GLN F 1 323 ? 5.350 109.591 20.561 1.00 35.65 319 GLN F CA 1
ATOM 15222 C C . GLN F 1 323 ? 4.025 108.851 20.660 1.00 35.61 319 GLN F C 1
ATOM 15223 O O . GLN F 1 323 ? 3.695 108.282 21.698 1.00 35.48 319 GLN F O 1
ATOM 15229 N N . ARG F 1 324 ? 3.262 108.874 19.567 1.00 35.78 320 ARG F N 1
ATOM 15230 C CA . ARG F 1 324 ? 2.023 108.117 19.493 1.00 35.96 320 ARG F CA 1
ATOM 15231 C C . ARG F 1 324 ? 2.321 106.609 19.457 1.00 35.97 320 ARG F C 1
ATOM 15232 O O . ARG F 1 324 ? 1.657 105.835 20.108 1.00 37.46 320 ARG F O 1
ATOM 15240 N N . VAL F 1 325 ? 3.332 106.181 18.717 1.00 36.68 321 VAL F N 1
ATOM 15241 C CA . VAL F 1 325 ? 3.717 104.767 18.748 1.00 36.25 321 VAL F CA 1
ATOM 15242 C C . VAL F 1 325 ? 4.057 104.338 20.206 1.00 36.50 321 VAL F C 1
ATOM 15243 O O . VAL F 1 325 ? 3.688 103.247 20.640 1.00 35.52 321 VAL F O 1
ATOM 15247 N N . VAL F 1 326 ? 4.744 105.195 20.963 1.00 36.59 322 VAL F N 1
ATOM 15248 C CA . VAL F 1 326 ? 5.048 104.898 22.365 1.00 36.68 322 VAL F CA 1
ATOM 15249 C C . VAL F 1 326 ? 3.775 104.887 23.197 1.00 37.59 322 VAL F C 1
ATOM 15250 O O . VAL F 1 326 ? 3.654 104.117 24.154 1.00 38.81 322 VAL F O 1
ATOM 15254 N N . ASP F 1 327 ? 2.834 105.763 22.866 1.00 37.37 323 ASP F N 1
ATOM 15255 C CA . ASP F 1 327 ? 1.553 105.808 23.597 1.00 37.03 323 ASP F CA 1
ATOM 15256 C C . ASP F 1 327 ? 0.671 104.556 23.307 1.00 37.29 323 ASP F C 1
ATOM 15257 O O . ASP F 1 327 ? 0.029 104.006 24.198 1.00 36.24 323 ASP F O 1
ATOM 15262 N N . LEU F 1 328 ? 0.591 104.154 22.045 1.00 36.78 324 LEU F N 1
ATOM 15263 C CA . LEU F 1 328 ? -0.088 102.909 21.690 1.00 37.22 324 LEU F CA 1
ATOM 15264 C C . LEU F 1 328 ? 0.590 101.699 22.350 1.00 37.46 324 LEU F C 1
ATOM 15265 O O . LEU F 1 328 ? -0.061 100.907 23.037 1.00 38.92 324 LEU F O 1
ATOM 15270 N N . ALA F 1 329 ? 1.892 101.553 22.160 1.00 36.96 325 ALA F N 1
ATOM 15271 C CA . ALA F 1 329 ? 2.648 100.550 22.900 1.00 37.68 325 ALA F CA 1
ATOM 15272 C C . ALA F 1 329 ? 2.361 100.568 24.411 1.00 38.39 325 ALA F C 1
ATOM 15273 O O . ALA F 1 329 ? 2.316 99.507 25.035 1.00 39.24 325 ALA F O 1
ATOM 15275 N N . ASP F 1 330 ? 2.186 101.753 25.001 1.00 39.38 326 ASP F N 1
ATOM 15276 C CA . ASP F 1 330 ? 1.837 101.870 26.434 1.00 40.47 326 ASP F CA 1
ATOM 15277 C C . ASP F 1 330 ? 0.434 101.322 26.714 1.00 41.13 326 ASP F C 1
ATOM 15278 O O . ASP F 1 330 ? 0.214 100.631 27.706 1.00 40.62 326 ASP F O 1
ATOM 15283 N N . ILE F 1 331 ? -0.512 101.664 25.843 1.00 42.19 327 ILE F N 1
ATOM 15284 C CA . ILE F 1 331 ? -1.890 101.174 25.937 1.00 42.79 327 ILE F CA 1
ATOM 15285 C C . ILE F 1 331 ? -1.887 99.638 25.935 1.00 44.41 327 ILE F C 1
ATOM 15286 O O . ILE F 1 331 ? -2.462 99.005 26.834 1.00 44.94 327 ILE F O 1
ATOM 15291 N N . VAL F 1 332 ? -1.200 99.065 24.937 1.00 45.43 328 VAL F N 1
ATOM 15292 C CA . VAL F 1 332 ? -0.904 97.632 24.857 1.00 45.59 328 VAL F CA 1
ATOM 15293 C C . VAL F 1 332 ? -0.429 97.038 26.191 1.00 46.78 328 VAL F C 1
ATOM 15294 O O . VAL F 1 332 ? -1.039 96.093 26.684 1.00 47.24 328 VAL F O 1
ATOM 15298 N N . ALA F 1 333 ? 0.629 97.577 26.794 1.00 47.93 329 ALA F N 1
ATOM 15299 C CA . ALA F 1 333 ? 1.173 96.971 28.028 1.00 49.21 329 ALA F CA 1
ATOM 15300 C C . ALA F 1 333 ? 0.222 97.090 29.226 1.00 50.08 329 ALA F C 1
ATOM 15301 O O . ALA F 1 333 ? 0.171 96.204 30.088 1.00 49.11 329 ALA F O 1
ATOM 15303 N N . ASN F 1 334 ? -0.506 98.204 29.267 1.00 51.85 330 ASN F N 1
ATOM 15304 C CA . ASN F 1 334 ? -1.530 98.478 30.280 1.00 53.20 330 ASN F CA 1
ATOM 15305 C C . ASN F 1 334 ? -2.698 97.499 30.278 1.00 54.46 330 ASN F C 1
ATOM 15306 O O . ASN F 1 334 ? -3.318 97.261 31.312 1.00 53.68 330 ASN F O 1
ATOM 15311 N N . ASN F 1 335 ? -3.021 96.980 29.097 1.00 56.28 331 ASN F N 1
ATOM 15312 C CA . ASN F 1 335 ? -4.163 96.084 28.917 1.00 57.70 331 ASN F CA 1
ATOM 15313 C C . ASN F 1 335 ? -3.706 94.677 28.585 1.00 58.75 331 ASN F C 1
ATOM 15314 O O . ASN F 1 335 ? -4.258 94.017 27.706 1.00 59.04 331 ASN F O 1
ATOM 15319 N N . TRP F 1 336 ? -2.692 94.238 29.315 1.00 59.84 332 TRP F N 1
ATOM 15320 C CA . TRP F 1 336 ? -2.010 92.997 29.039 1.00 61.27 332 TRP F CA 1
ATOM 15321 C C . TRP F 1 336 ? -2.532 91.928 29.981 1.00 63.00 332 TRP F C 1
ATOM 15322 O O . TRP F 1 336 ? -2.258 91.949 31.182 1.00 63.60 332 TRP F O 1
ATOM 15333 N N . LYS F 1 337 ? -3.316 91.007 29.437 1.00 64.77 333 LYS F N 1
ATOM 15334 C CA . LYS F 1 337 ? -3.813 89.873 30.205 1.00 65.67 333 LYS F CA 1
ATOM 15335 C C . LYS F 1 337 ? -2.944 88.693 29.804 1.00 66.40 333 LYS F C 1
ATOM 15336 O O . LYS F 1 337 ? -2.903 88.320 28.629 1.00 66.54 333 LYS F O 1
ATOM 15343 N N . ASP G 2 62 ? 36.552 50.091 -17.817 1.00 56.35 58 ASP G N 1
ATOM 15344 C CA . ASP G 2 62 ? 35.224 50.373 -17.178 1.00 56.08 58 ASP G CA 1
ATOM 15345 C C . ASP G 2 62 ? 35.278 51.699 -16.405 1.00 55.88 58 ASP G C 1
ATOM 15346 O O . ASP G 2 62 ? 35.995 51.821 -15.395 1.00 56.00 58 ASP G O 1
ATOM 15351 N N . PRO G 2 63 ? 34.547 52.718 -16.908 1.00 55.53 59 PRO G N 1
ATOM 15352 C CA . PRO G 2 63 ? 34.452 54.028 -16.243 1.00 54.81 59 PRO G CA 1
ATOM 15353 C C . PRO G 2 63 ? 34.080 53.994 -14.752 1.00 54.11 59 PRO G C 1
ATOM 15354 O O . PRO G 2 63 ? 34.775 54.606 -13.938 1.00 53.46 59 PRO G O 1
ATOM 15358 N N . LEU G 2 64 ? 33.007 53.282 -14.399 1.00 53.41 60 LEU G N 1
ATOM 15359 C CA . LEU G 2 64 ? 32.467 53.336 -13.030 1.00 53.22 60 LEU G CA 1
ATOM 15360 C C . LEU G 2 64 ? 33.343 52.588 -12.021 1.00 53.10 60 LEU G C 1
ATOM 15361 O O . LEU G 2 64 ? 33.474 53.011 -10.875 1.00 52.43 60 LEU G O 1
ATOM 15366 N N . GLU G 2 65 ? 33.962 51.499 -12.471 1.00 53.74 61 GLU G N 1
ATOM 15367 C CA . GLU G 2 65 ? 34.851 50.686 -11.645 1.00 53.94 61 GLU G CA 1
ATOM 15368 C C . GLU G 2 65 ? 36.089 51.417 -11.138 1.00 54.31 61 GLU G C 1
ATOM 15369 O O . GLU G 2 65 ? 36.577 51.170 -10.027 1.00 54.94 61 GLU G O 1
ATOM 15375 N N . GLU G 2 66 ? 36.611 52.301 -11.970 1.00 54.20 62 GLU G N 1
ATOM 15376 C CA . GLU G 2 66 ? 37.800 53.060 -11.631 1.00 54.19 62 GLU G CA 1
ATOM 15377 C C . GLU G 2 66 ? 37.423 54.248 -10.724 1.00 52.56 62 GLU G C 1
ATOM 15378 O O . GLU G 2 66 ? 38.179 54.620 -9.817 1.00 52.09 62 GLU G O 1
ATOM 15384 N N . TYR G 2 67 ? 36.246 54.820 -10.977 1.00 50.43 63 TYR G N 1
ATOM 15385 C CA . TYR G 2 67 ? 35.693 55.891 -10.153 1.00 48.90 63 TYR G CA 1
ATOM 15386 C C . TYR G 2 67 ? 35.541 55.415 -8.713 1.00 46.87 63 TYR G C 1
ATOM 15387 O O . TYR G 2 67 ? 35.892 56.132 -7.781 1.00 45.51 63 TYR G O 1
ATOM 15396 N N . CYS G 2 68 ? 35.056 54.181 -8.571 1.00 44.47 64 CYS G N 1
ATOM 15397 C CA . CYS G 2 68 ? 34.642 53.610 -7.294 1.00 43.83 64 CYS G CA 1
ATOM 15398 C C . CYS G 2 68 ? 35.780 53.225 -6.374 1.00 44.17 64 CYS G C 1
ATOM 15399 O O . CYS G 2 68 ? 35.581 53.101 -5.160 1.00 43.14 64 CYS G O 1
ATOM 15402 N N . LYS G 2 69 ? 36.935 52.947 -6.979 1.00 45.48 65 LYS G N 1
ATOM 15403 C CA . LYS G 2 69 ? 38.212 52.824 -6.271 1.00 45.79 65 LYS G CA 1
ATOM 15404 C C . LYS G 2 69 ? 38.448 54.041 -5.364 1.00 45.77 65 LYS G C 1
ATOM 15405 O O . LYS G 2 69 ? 38.715 53.907 -4.168 1.00 45.50 65 LYS G O 1
ATOM 15411 N N . ASP G 2 70 ? 38.349 55.231 -5.947 1.00 45.88 66 ASP G N 1
ATOM 15412 C CA . ASP G 2 70 ? 38.608 56.470 -5.217 1.00 46.35 66 ASP G CA 1
ATOM 15413 C C . ASP G 2 70 ? 37.369 56.892 -4.424 1.00 45.37 66 ASP G C 1
ATOM 15414 O O . ASP G 2 70 ? 37.493 57.560 -3.413 1.00 45.04 66 ASP G O 1
ATOM 15419 N N . ASN G 2 71 ? 36.173 56.511 -4.875 1.00 44.97 67 ASN G N 1
ATOM 15420 C CA . ASN G 2 71 ? 34.921 56.903 -4.163 1.00 44.07 67 ASN G CA 1
ATOM 15421 C C . ASN G 2 71 ? 34.033 55.713 -3.798 1.00 43.01 67 ASN G C 1
ATOM 15422 O O . ASN G 2 71 ? 32.970 55.534 -4.381 1.00 42.24 67 ASN G O 1
ATOM 15427 N N . PRO G 2 72 ? 34.459 54.920 -2.802 1.00 41.95 68 PRO G N 1
ATOM 15428 C CA . PRO G 2 72 ? 33.781 53.680 -2.436 1.00 41.40 68 PRO G CA 1
ATOM 15429 C C . PRO G 2 72 ? 32.408 53.896 -1.744 1.00 40.71 68 PRO G C 1
ATOM 15430 O O . PRO G 2 72 ? 31.565 52.994 -1.717 1.00 39.85 68 PRO G O 1
ATOM 15434 N N . GLU G 2 73 ? 32.204 55.098 -1.207 1.00 39.82 69 GLU G N 1
ATOM 15435 C CA . GLU G 2 73 ? 31.025 55.404 -0.407 1.00 38.83 69 GLU G CA 1
ATOM 15436 C C . GLU G 2 73 ? 29.858 55.988 -1.230 1.00 37.68 69 GLU G C 1
ATOM 15437 O O . GLU G 2 73 ? 28.775 56.237 -0.699 1.00 35.20 69 GLU G O 1
ATOM 15443 N N . THR G 2 74 ? 30.071 56.176 -2.530 1.00 37.02 70 THR G N 1
ATOM 15444 C CA . THR G 2 74 ? 29.053 56.770 -3.380 1.00 36.56 70 THR G CA 1
ATOM 15445 C C . THR G 2 74 ? 27.898 55.809 -3.698 1.00 35.47 70 THR G C 1
ATOM 15446 O O . THR G 2 74 ? 28.042 54.598 -3.586 1.00 34.46 70 THR G O 1
ATOM 15450 N N . ASN G 2 75 ? 26.765 56.384 -4.104 1.00 35.11 71 ASN G N 1
ATOM 15451 C CA . ASN G 2 75 ? 25.547 55.652 -4.520 1.00 34.77 71 ASN G CA 1
ATOM 15452 C C . ASN G 2 75 ? 25.764 54.476 -5.504 1.00 35.47 71 ASN G C 1
ATOM 15453 O O . ASN G 2 75 ? 25.173 53.394 -5.377 1.00 35.16 71 ASN G O 1
ATOM 15458 N N . GLU G 2 76 ? 26.630 54.742 -6.477 1.00 37.08 72 GLU G N 1
ATOM 15459 C CA . GLU G 2 76 ? 26.929 53.906 -7.650 1.00 36.92 72 GLU G CA 1
ATOM 15460 C C . GLU G 2 76 ? 28.042 52.873 -7.375 1.00 37.37 72 GLU G C 1
ATOM 15461 O O . GLU G 2 76 ? 28.406 52.056 -8.244 1.00 35.95 72 GLU G O 1
ATOM 15467 N N . CYS G 2 77 ? 28.521 52.892 -6.127 1.00 36.75 73 CYS G N 1
ATOM 15468 C CA . CYS G 2 77 ? 29.710 52.171 -5.717 1.00 37.05 73 CYS G CA 1
ATOM 15469 C C . CYS G 2 77 ? 29.486 51.244 -4.525 1.00 37.09 73 CYS G C 1
ATOM 15470 O O . CYS G 2 77 ? 30.019 50.127 -4.532 1.00 36.95 73 CYS G O 1
ATOM 15473 N N . ARG G 2 78 ? 28.713 51.684 -3.523 1.00 36.91 74 ARG G N 1
ATOM 15474 C CA . ARG G 2 78 ? 28.474 50.862 -2.305 1.00 37.84 74 ARG G CA 1
ATOM 15475 C C . ARG G 2 78 ? 28.219 49.389 -2.674 1.00 37.32 74 ARG G C 1
ATOM 15476 O O . ARG G 2 78 ? 27.383 49.103 -3.508 1.00 36.72 74 ARG G O 1
ATOM 15484 N N . THR G 2 79 ? 28.963 48.471 -2.070 1.00 38.39 75 THR G N 1
ATOM 15485 C CA . THR G 2 79 ? 28.849 47.022 -2.366 1.00 38.70 75 THR G CA 1
ATOM 15486 C C . THR G 2 79 ? 28.972 46.235 -1.038 1.00 39.23 75 THR G C 1
ATOM 15487 O O . THR G 2 79 ? 30.081 45.913 -0.574 1.00 40.19 75 THR G O 1
ATOM 15491 N N . TYR G 2 80 ? 27.841 45.973 -0.390 1.00 39.08 76 TYR G N 1
ATOM 15492 C CA . TYR G 2 80 ? 27.866 45.373 0.948 1.00 39.46 76 TYR G CA 1
ATOM 15493 C C . TYR G 2 80 ? 27.821 43.863 0.810 1.00 41.59 76 TYR G C 1
ATOM 15494 O O . TYR G 2 80 ? 26.875 43.293 0.241 1.00 41.43 76 TYR G O 1
ATOM 15503 N N . ASP G 2 81 ? 28.870 43.207 1.290 1.00 44.44 77 ASP G N 1
ATOM 15504 C CA . ASP G 2 81 ? 28.962 41.754 1.157 1.00 45.90 77 ASP G CA 1
ATOM 15505 C C . ASP G 2 81 ? 28.359 41.132 2.404 1.00 47.86 77 ASP G C 1
ATOM 15506 O O . ASP G 2 81 ? 28.944 41.169 3.502 1.00 48.23 77 ASP G O 1
ATOM 15511 N N . ASN G 2 82 ? 27.153 40.612 2.203 1.00 49.48 78 ASN G N 1
ATOM 15512 C CA . ASN G 2 82 ? 26.369 39.939 3.228 1.00 50.72 78 ASN G CA 1
ATOM 15513 C C . ASN G 2 82 ? 26.182 38.513 2.704 1.00 51.69 78 ASN G C 1
ATOM 15514 O O . ASN G 2 82 ? 25.071 37.984 2.616 1.00 51.50 78 ASN G O 1
ATOM 15520 N N . ASP H 2 62 ? -24.607 44.464 -9.067 1.00 60.99 58 ASP H N 1
ATOM 15521 C CA . ASP H 2 62 ? -25.842 43.656 -8.774 1.00 61.27 58 ASP H CA 1
ATOM 15522 C C . ASP H 2 62 ? -25.550 42.197 -8.309 1.00 60.96 58 ASP H C 1
ATOM 15523 O O . ASP H 2 62 ? -25.968 41.822 -7.206 1.00 60.19 58 ASP H O 1
ATOM 15528 N N . PRO H 2 63 ? -24.821 41.377 -9.111 1.00 60.63 59 PRO H N 1
ATOM 15529 C CA . PRO H 2 63 ? -24.585 40.016 -8.584 1.00 60.78 59 PRO H CA 1
ATOM 15530 C C . PRO H 2 63 ? -23.710 39.967 -7.308 1.00 60.85 59 PRO H C 1
ATOM 15531 O O . PRO H 2 63 ? -24.059 39.258 -6.341 1.00 60.63 59 PRO H O 1
ATOM 15535 N N . LEU H 2 64 ? -22.605 40.721 -7.304 1.00 60.57 60 LEU H N 1
ATOM 15536 C CA . LEU H 2 64 ? -21.684 40.752 -6.164 1.00 60.60 60 LEU H CA 1
ATOM 15537 C C . LEU H 2 64 ? -22.276 41.489 -4.973 1.00 60.52 60 LEU H C 1
ATOM 15538 O O . LEU H 2 64 ? -21.956 41.179 -3.828 1.00 60.07 60 LEU H O 1
ATOM 15543 N N . GLU H 2 65 ? -23.131 42.472 -5.248 1.00 61.32 61 GLU H N 1
ATOM 15544 C CA . GLU H 2 65 ? -23.824 43.208 -4.185 1.00 61.59 61 GLU H CA 1
ATOM 15545 C C . GLU H 2 65 ? -24.727 42.275 -3.374 1.00 61.35 61 GLU H C 1
ATOM 15546 O O . GLU H 2 65 ? -24.775 42.366 -2.150 1.00 61.43 61 GLU H O 1
ATOM 15552 N N . GLU H 2 66 ? -25.439 41.384 -4.061 1.00 60.96 62 GLU H N 1
ATOM 15553 C CA . GLU H 2 66 ? -26.361 40.450 -3.402 1.00 60.49 62 GLU H CA 1
ATOM 15554 C C . GLU H 2 66 ? -25.606 39.455 -2.531 1.00 59.91 62 GLU H C 1
ATOM 15555 O O . GLU H 2 66 ? -25.999 39.175 -1.385 1.00 59.47 62 GLU H O 1
ATOM 15561 N N . TYR H 2 67 ? -24.522 38.918 -3.090 1.00 59.56 63 TYR H N 1
ATOM 15562 C CA . TYR H 2 67 ? -23.611 38.057 -2.343 1.00 59.00 63 TYR H CA 1
ATOM 15563 C C . TYR H 2 67 ? -23.192 38.750 -1.023 1.00 58.43 63 TYR H C 1
ATOM 15564 O O . TYR H 2 67 ? -23.117 38.098 0.034 1.00 58.48 63 TYR H O 1
ATOM 15573 N N . CYS H 2 68 ? -22.990 40.072 -1.083 1.00 57.20 64 CYS H N 1
ATOM 15574 C CA . CYS H 2 68 ? -22.398 40.843 0.022 1.00 56.56 64 CYS H CA 1
ATOM 15575 C C . CYS H 2 68 ? -23.332 41.210 1.184 1.00 56.69 64 CYS H C 1
ATOM 15576 O O . CYS H 2 68 ? -22.839 41.497 2.284 1.00 56.47 64 CYS H O 1
ATOM 15579 N N . LYS H 2 69 ? -24.651 41.225 0.960 1.00 57.17 65 LYS H N 1
ATOM 15580 C CA . LYS H 2 69 ? -25.601 41.543 2.050 1.00 57.41 65 LYS H CA 1
ATOM 15581 C C . LYS H 2 69 ? -25.603 40.357 3.007 1.00 57.54 65 LYS H C 1
ATOM 15582 O O . LYS H 2 69 ? -25.541 40.518 4.237 1.00 57.02 65 LYS H O 1
ATOM 15588 N N . ASP H 2 70 ? -25.680 39.167 2.408 1.00 57.30 66 ASP H N 1
ATOM 15589 C CA . ASP H 2 70 ? -25.573 37.904 3.138 1.00 57.07 66 ASP H CA 1
ATOM 15590 C C . ASP H 2 70 ? -24.162 37.691 3.693 1.00 56.30 66 ASP H C 1
ATOM 15591 O O . ASP H 2 70 ? -24.007 37.178 4.798 1.00 56.37 66 ASP H O 1
ATOM 15596 N N . ASN H 2 71 ? -23.144 38.086 2.928 1.00 55.25 67 ASN H N 1
ATOM 15597 C CA . ASN H 2 71 ? -21.754 37.859 3.326 1.00 54.80 67 ASN H CA 1
ATOM 15598 C C . ASN H 2 71 ? -20.933 39.163 3.363 1.00 54.43 67 ASN H C 1
ATOM 15599 O O . ASN H 2 71 ? -20.055 39.366 2.508 1.00 54.35 67 ASN H O 1
ATOM 15604 N N . PRO H 2 72 ? -21.199 40.036 4.366 1.00 53.42 68 PRO H N 1
ATOM 15605 C CA . PRO H 2 72 ? -20.517 41.327 4.406 1.00 53.08 68 PRO H CA 1
ATOM 15606 C C . PRO H 2 72 ? -19.035 41.181 4.741 1.00 52.96 68 PRO H C 1
ATOM 15607 O O . PRO H 2 72 ? -18.221 42.003 4.290 1.00 52.91 68 PRO H O 1
ATOM 15611 N N . GLU H 2 73 ? -18.707 40.123 5.499 1.00 52.46 69 GLU H N 1
ATOM 15612 C CA . GLU H 2 73 ? -17.377 39.934 6.111 1.00 51.67 69 GLU H CA 1
ATOM 15613 C C . GLU H 2 73 ? -16.307 39.365 5.150 1.00 50.97 69 GLU H C 1
ATOM 15614 O O . GLU H 2 73 ? -15.129 39.295 5.538 1.00 51.40 69 GLU H O 1
ATOM 15620 N N . THR H 2 74 ? -16.709 38.995 3.919 1.00 48.84 70 THR H N 1
ATOM 15621 C CA . THR H 2 74 ? -15.808 38.354 2.939 1.00 47.73 70 THR H CA 1
ATOM 15622 C C . THR H 2 74 ? -14.929 39.337 2.159 1.00 45.79 70 THR H C 1
ATOM 15623 O O . THR H 2 74 ? -15.197 40.535 2.109 1.00 44.49 70 THR H O 1
ATOM 15627 N N . ASN H 2 75 ? -13.882 38.770 1.559 1.00 44.64 71 ASN H N 1
ATOM 15628 C CA . ASN H 2 75 ? -12.848 39.478 0.783 1.00 44.23 71 ASN H CA 1
ATOM 15629 C C . ASN H 2 75 ? -13.441 40.467 -0.243 1.00 44.46 71 ASN H C 1
ATOM 15630 O O . ASN H 2 75 ? -12.983 41.611 -0.395 1.00 44.19 71 ASN H O 1
ATOM 15635 N N . GLU H 2 76 ? -14.483 40.011 -0.930 1.00 44.86 72 GLU H N 1
ATOM 15636 C CA . GLU H 2 76 ? -15.117 40.754 -2.009 1.00 45.09 72 GLU H CA 1
ATOM 15637 C C . GLU H 2 76 ? -16.083 41.862 -1.527 1.00 45.14 72 GLU H C 1
ATOM 15638 O O . GLU H 2 76 ? -16.746 42.505 -2.326 1.00 44.67 72 GLU H O 1
ATOM 15644 N N . CYS H 2 77 ? -16.148 42.095 -0.220 1.00 46.54 73 CYS H N 1
ATOM 15645 C CA . CYS H 2 77 ? -17.226 42.906 0.370 1.00 47.22 73 CYS H CA 1
ATOM 15646 C C . CYS H 2 77 ? -16.741 43.949 1.367 1.00 47.29 73 CYS H C 1
ATOM 15647 O O . CYS H 2 77 ? -17.248 45.075 1.376 1.00 47.07 73 CYS H O 1
ATOM 15650 N N . ARG H 2 78 ? -15.784 43.566 2.215 1.00 46.54 74 ARG H N 1
ATOM 15651 C CA . ARG H 2 78 ? -15.278 44.447 3.260 1.00 45.53 74 ARG H CA 1
ATOM 15652 C C . ARG H 2 78 ? -15.141 45.874 2.712 1.00 44.65 74 ARG H C 1
ATOM 15653 O O . ARG H 2 78 ? -14.454 46.080 1.729 1.00 45.22 74 ARG H O 1
ATOM 15661 N N . THR H 2 79 ? -15.827 46.836 3.335 1.00 43.93 75 THR H N 1
ATOM 15662 C CA . THR H 2 79 ? -15.755 48.261 2.951 1.00 43.48 75 THR H CA 1
ATOM 15663 C C . THR H 2 79 ? -15.647 49.136 4.230 1.00 43.14 75 THR H C 1
ATOM 15664 O O . THR H 2 79 ? -16.662 49.396 4.909 1.00 43.49 75 THR H O 1
ATOM 15668 N N . TYR H 2 80 ? -14.424 49.557 4.578 1.00 41.86 76 TYR H N 1
ATOM 15669 C CA . TYR H 2 80 ? -14.192 50.314 5.824 1.00 42.44 76 TYR H CA 1
ATOM 15670 C C . TYR H 2 80 ? -14.207 51.834 5.613 1.00 43.17 76 TYR H C 1
ATOM 15671 O O . TYR H 2 80 ? -13.292 52.379 5.007 1.00 44.00 76 TYR H O 1
ATOM 15680 N N . ASP H 2 81 ? -15.284 52.478 6.079 1.00 44.46 77 ASP H N 1
ATOM 15681 C CA . ASP H 2 81 ? -15.350 53.929 6.413 1.00 45.60 77 ASP H CA 1
ATOM 15682 C C . ASP H 2 81 ? -16.793 54.445 6.447 1.00 45.12 77 ASP H C 1
ATOM 15683 O O . ASP H 2 81 ? -17.036 55.656 6.377 1.00 45.07 77 ASP H O 1
ATOM 15688 N N . ASP I 2 62 ? 5.877 97.496 -15.041 1.00 68.34 58 ASP I N 1
ATOM 15689 C CA . ASP I 2 62 ? 5.897 96.043 -15.425 1.00 68.20 58 ASP I CA 1
ATOM 15690 C C . ASP I 2 62 ? 7.073 95.321 -14.753 1.00 67.78 58 ASP I C 1
ATOM 15691 O O . ASP I 2 62 ? 6.871 94.650 -13.741 1.00 67.53 58 ASP I O 1
ATOM 15696 N N . PRO I 2 63 ? 8.304 95.453 -15.304 1.00 67.62 59 PRO I N 1
ATOM 15697 C CA . PRO I 2 63 ? 9.444 94.839 -14.612 1.00 67.30 59 PRO I CA 1
ATOM 15698 C C . PRO I 2 63 ? 9.600 95.307 -13.171 1.00 66.81 59 PRO I C 1
ATOM 15699 O O . PRO I 2 63 ? 9.842 94.485 -12.283 1.00 66.50 59 PRO I O 1
ATOM 15703 N N . LEU I 2 64 ? 9.452 96.613 -12.948 1.00 66.57 60 LEU I N 1
ATOM 15704 C CA . LEU I 2 64 ? 9.735 97.223 -11.642 1.00 66.67 60 LEU I CA 1
ATOM 15705 C C . LEU I 2 64 ? 8.605 96.983 -10.627 1.00 66.44 60 LEU I C 1
ATOM 15706 O O . LEU I 2 64 ? 8.860 96.867 -9.426 1.00 65.43 60 LEU I O 1
ATOM 15711 N N . GLU I 2 65 ? 7.364 96.893 -11.105 1.00 66.65 61 GLU I N 1
ATOM 15712 C CA . GLU I 2 65 ? 6.271 96.468 -10.226 1.00 66.98 61 GLU I CA 1
ATOM 15713 C C . GLU I 2 65 ? 6.430 95.006 -9.835 1.00 66.88 61 GLU I C 1
ATOM 15714 O O . GLU I 2 65 ? 6.259 94.655 -8.664 1.00 66.53 61 GLU I O 1
ATOM 15720 N N . GLU I 2 66 ? 6.772 94.170 -10.814 1.00 66.69 62 GLU I N 1
ATOM 15721 C CA . GLU I 2 66 ? 7.196 92.791 -10.556 1.00 66.83 62 GLU I CA 1
ATOM 15722 C C . GLU I 2 66 ? 8.364 92.745 -9.549 1.00 66.62 62 GLU I C 1
ATOM 15723 O O . GLU I 2 66 ? 8.250 92.109 -8.497 1.00 66.51 62 GLU I O 1
ATOM 15729 N N . TYR I 2 67 ? 9.463 93.437 -9.869 1.00 66.55 63 TYR I N 1
ATOM 15730 C CA . TYR I 2 67 ? 10.671 93.480 -9.025 1.00 66.17 63 TYR I CA 1
ATOM 15731 C C . TYR I 2 67 ? 10.360 93.921 -7.586 1.00 65.64 63 TYR I C 1
ATOM 15732 O O . TYR I 2 67 ? 10.777 93.278 -6.608 1.00 65.09 63 TYR I O 1
ATOM 15741 N N . CYS I 2 68 ? 9.609 95.012 -7.463 1.00 65.03 64 CYS I N 1
ATOM 15742 C CA . CYS I 2 68 ? 9.330 95.610 -6.152 1.00 64.82 64 CYS I CA 1
ATOM 15743 C C . CYS I 2 68 ? 8.427 94.737 -5.278 1.00 65.37 64 CYS I C 1
ATOM 15744 O O . CYS I 2 68 ? 8.461 94.848 -4.049 1.00 65.53 64 CYS I O 1
ATOM 15747 N N . LYS I 2 69 ? 7.628 93.872 -5.909 1.00 66.01 65 LYS I N 1
ATOM 15748 C CA . LYS I 2 69 ? 6.830 92.889 -5.171 1.00 66.22 65 LYS I CA 1
ATOM 15749 C C . LYS I 2 69 ? 7.737 92.034 -4.264 1.00 66.01 65 LYS I C 1
ATOM 15750 O O . LYS I 2 69 ? 7.418 91.799 -3.089 1.00 65.81 65 LYS I O 1
ATOM 15756 N N . ASP I 2 70 ? 8.885 91.613 -4.800 1.00 65.50 66 ASP I N 1
ATOM 15757 C CA . ASP I 2 70 ? 9.827 90.771 -4.053 1.00 64.98 66 ASP I CA 1
ATOM 15758 C C . ASP I 2 70 ? 10.820 91.555 -3.176 1.00 64.72 66 ASP I C 1
ATOM 15759 O O . ASP I 2 70 ? 11.265 91.052 -2.137 1.00 64.33 66 ASP I O 1
ATOM 15764 N N . ASN I 2 71 ? 11.151 92.784 -3.586 1.00 64.07 67 ASN I N 1
ATOM 15765 C CA . ASN I 2 71 ? 12.074 93.634 -2.827 1.00 63.44 67 ASN I CA 1
ATOM 15766 C C . ASN I 2 71 ? 11.487 95.021 -2.522 1.00 62.94 67 ASN I C 1
ATOM 15767 O O . ASN I 2 71 ? 11.896 96.007 -3.141 1.00 62.73 67 ASN I O 1
ATOM 15772 N N . PRO I 2 72 ? 10.543 95.110 -1.555 1.00 62.14 68 PRO I N 1
ATOM 15773 C CA . PRO I 2 72 ? 9.927 96.415 -1.234 1.00 61.52 68 PRO I CA 1
ATOM 15774 C C . PRO I 2 72 ? 10.855 97.462 -0.540 1.00 60.52 68 PRO I C 1
ATOM 15775 O O . PRO I 2 72 ? 10.568 98.660 -0.591 1.00 59.07 68 PRO I O 1
ATOM 15779 N N . GLU I 2 73 ? 11.952 97.012 0.080 1.00 59.72 69 GLU I N 1
ATOM 15780 C CA . GLU I 2 73 ? 12.849 97.905 0.827 1.00 59.14 69 GLU I CA 1
ATOM 15781 C C . GLU I 2 73 ? 13.858 98.657 -0.042 1.00 58.12 69 GLU I C 1
ATOM 15782 O O . GLU I 2 73 ? 14.617 99.474 0.476 1.00 57.92 69 GLU I O 1
ATOM 15788 N N . THR I 2 74 ? 13.874 98.394 -1.344 1.00 57.01 70 THR I N 1
ATOM 15789 C CA . THR I 2 74 ? 14.905 98.966 -2.209 1.00 56.49 70 THR I CA 1
ATOM 15790 C C . THR I 2 74 ? 14.595 100.397 -2.680 1.00 55.88 70 THR I C 1
ATOM 15791 O O . THR I 2 74 ? 13.453 100.853 -2.655 1.00 55.31 70 THR I O 1
ATOM 15795 N N . ASN I 2 75 ? 15.662 101.080 -3.086 1.00 55.62 71 ASN I N 1
ATOM 15796 C CA . ASN I 2 75 ? 15.644 102.462 -3.555 1.00 55.24 71 ASN I CA 1
ATOM 15797 C C . ASN I 2 75 ? 14.534 102.768 -4.573 1.00 55.19 71 ASN I C 1
ATOM 15798 O O . ASN I 2 75 ? 13.882 103.820 -4.511 1.00 55.18 71 ASN I O 1
ATOM 15803 N N . GLU I 2 76 ? 14.313 101.817 -5.478 1.00 55.43 72 GLU I N 1
ATOM 15804 C CA . GLU I 2 76 ? 13.364 101.953 -6.593 1.00 55.43 72 GLU I CA 1
ATOM 15805 C C . GLU I 2 76 ? 11.910 101.531 -6.238 1.00 55.22 72 GLU I C 1
ATOM 15806 O O . GLU I 2 76 ? 11.015 101.564 -7.080 1.00 54.18 72 GLU I O 1
ATOM 15812 N N . CYS I 2 77 ? 11.677 101.193 -4.973 1.00 55.42 73 CYS I N 1
ATOM 15813 C CA . CYS I 2 77 ? 10.445 100.527 -4.568 1.00 56.03 73 CYS I CA 1
ATOM 15814 C C . CYS I 2 77 ? 9.721 101.239 -3.445 1.00 55.48 73 CYS I C 1
ATOM 15815 O O . CYS I 2 77 ? 8.503 101.391 -3.501 1.00 55.26 73 CYS I O 1
ATOM 15818 N N . ARG I 2 78 ? 10.482 101.648 -2.431 1.00 55.59 74 ARG I N 1
ATOM 15819 C CA . ARG I 2 78 ? 9.958 102.363 -1.252 1.00 55.68 74 ARG I CA 1
ATOM 15820 C C . ARG I 2 78 ? 8.821 103.339 -1.576 1.00 55.28 74 ARG I C 1
ATOM 15821 O O . ARG I 2 78 ? 8.985 104.260 -2.383 1.00 54.71 74 ARG I O 1
ATOM 15829 N N . THR I 2 79 ? 7.685 103.136 -0.914 1.00 55.36 75 THR I N 1
ATOM 15830 C CA . THR I 2 79 ? 6.466 103.916 -1.149 1.00 55.07 75 THR I CA 1
ATOM 15831 C C . THR I 2 79 ? 5.740 104.156 0.201 1.00 54.76 75 THR I C 1
ATOM 15832 O O . THR I 2 79 ? 4.947 103.322 0.662 1.00 53.34 75 THR I O 1
ATOM 15836 N N . TYR I 2 80 ? 6.047 105.285 0.844 1.00 54.51 76 TYR I N 1
ATOM 15837 C CA . TYR I 2 80 ? 5.426 105.639 2.126 1.00 54.59 76 TYR I CA 1
ATOM 15838 C C . TYR I 2 80 ? 4.278 106.631 1.887 1.00 53.78 76 TYR I C 1
ATOM 15839 O O . TYR I 2 80 ? 4.145 107.185 0.790 1.00 51.88 76 TYR I O 1
#

Foldseek 3Di:
DQAEEEEEACPLQVLLLVLLVVPDPPASHDYAEYEEQDFDVCNQVCNQADPQPGGRPWDWADDPRFWIATNRRIHGYYYDPQLLQDQCLVVVHAEYEAPRVPQQECVSQCSVVNNPHQAYEYLAHHDDDAAEDAPLFALVVDDLVRRYYYPHALLLNAPLNLVVLCCVPFNFDAKEKEKAFEDDPQADCDQADDPDNQSSHRQQPDFGKDADCSQCVSCSRVVVSHPRYGYIYTYYNHHWKMKMKMKTFTRHFAWLVVSLVSQVVCCVPSCPQAEAEDADDDDRSVCRLPLYSWYWDSVPWGDDPRGITITMTMHGRRNNSSNRVSVSVSSSSVNPD/DAEEEEEACDLLVLLLVLLVVPDDPFLYDYAEYEHQDFPVCNQVCNQAPPQPGGRPFDWDDDDRAWIDTNNHIHGYDYDPQLLPDQCQVVVHAEYEAENVPQQECVRQVSVVNNPYQAYEYLEHHPDPAAEDAVLQALVVDDLVHRYYYPHALLLNAPLNLVVLCCVPFNFPAKEKEKAFEDDDLADCDQDDDPPNQSSHRQQPDWGKDADCSFCVSCSSVVSCHPGYYYIYIYYNDHWKMKMKMKTFTPHFDFLVGSLVSQCVCCVPRCPQAEAEDDDPDDGSVCRLPLYSWYWDSVPWGDPPRGIIITMTMHGSRNNSSNRSSVSVSVSSVNDD/DAEEEEEACPLQNLLLVLLVVVDDPALYDYAEYEEQDFLVCNQVCSQAPPQPGGDPWDWADDPGQWIDTNNRIHGYYYDPQLLQDQCQVVVHAEYEYHNVPQQECVRQCSNVNNHYQAYEYAEHHPPDAQEDAPLFALVVDALVHRYHYPYALVLNAPLNLVSLCCVVFNFPAKEKEKAFEDDVQADCDQDDDPDNQSSHRQQPDFGKDDDCSQCVSCSRVVSCHPGYDYIYTYYNDNWKMKMKMKTFTHAFDFLVVSLVSQCVCCVPSQPQAEAEDADPDDRSVCRLPQHSWYWPSVVWGDDPRGITITMIMHGRRNNSSNRVSVSVSSSSVNHD/DAAEEEEEACPLLVLLLVLLVVPDPDASYDYAEYEAQPAPVCNQVCNQAPPQPGGRPWDWADDPRFWIATNNRIHGYYYDPQLLPDQCQVVVHAEYEAPNPPQQECVRQVSNVNNPYQAYEYLAHHPPDAQEDAVLQALVVDALPHRYHYPHALLLNAPLNLVNLCCVPFNFPAKEKEKAFEQDPQADCDQDDDPDNQSNHRLQPDFGKDDDCSFCCSCSRVVVHHPGYYYIYTRYRDHWKMKMKMKTFTDHFDFLVRSQVSLVVCCVPSQPQAEEEDDDPDDRSVQPLRLHSWYWDSVPWGDDPRGTTITMIMDGRSNNSSSRVSVSVRSSRVNHD/DAEEEEEACPLQNLLLVLLVVPDPPALYDYAEYEEQPAPVCVQVPSQADPQPGGRPWDWACDPRQWIDTNNRIHGYDYDPQLLPDQCQVVVHAEYEYDNVPQQEDVSQCSPVNNPYQAYEDLAHHDPPAQEDAPLQALVVDDLVGRYHYPHALLLNACLNLVVLCCVPFNFPAKEKEKEFEDDPQADCDQADDPDNQSSHRQQPDFGKDADCSFCVSCSRVVSCHPRYGYIYTYYNDHWKMKMKMKTFTRQQDFLVVSLVSQCVCCVPSCPQAEEEDDDPDDRSVCRLPLYSWYWDSVVWGDDPRGITITMIMDGRRNNSSSRVSVSVSVSSVNHD/DAEEEEEACPLQNLLLVLLVVPDDDFPYDYAEYEEQPAPVCNLVCSQDDPQPGGRPFDWADDPRFWIATNNRIHGYYHDPQLLPDQCQVVRHAEYEHPNVPQQECVSQVSNVNNPYQAYEYLAHHPDPAAEDQPLQALVVDALVHRYHYPHALLLNAPLNLVVLCCVPFNFQAKEKEKAFEDDPQADCDQADDPDNQSSHRQQPDFGKDADCSFCVSCSRVVSCHPGYGYTYTYYNDHWKMKMKMKTFTDQQAFLVVSLVSQCVCCVPSQPQAEAEDDDDDDGSVCRLPLHSWYWDSVVWGDDPRGITITMIMHGRSNNSSNSVSVSVSSNVVNHD/DVLVVVCVVVCPDPSHPDDDD/DVLVVVCVVPCPDPSHPDDD/DVLVVVCVVPCPDPSHPDD

B-factor: mean 32.14, std 10.61, range [4.0, 75.68]

Secondary structure (DSSP, 8-state):
-PEEEEEES-SHHHHHHHHHHHT-SS-SEEEEEEE-TT-HHHHHHHHH--TTT---SS-EEESSSSEEEETTEEEEEE--S-GGGS-HHHHT--EEEE-SSS--SHHHHHHHHHTT-SEEEESSPPSSS--B--TTTTGGG--TT-SEEE---HHHHHHHHHHHHHHHHH-EEEEEEEEEEE--TTS-SSS---SSTTTTS-GGG--EEE---HHHHHHHHSGGGTTTEEEEEEEES-SS-EEEEEEEEESS---HHHHHHHHHHHHHTTTTTTEEEE-S---GGGGTT---SEEEEGGG-EEETTTEEEEEEEE-TTHHHHHHHHHHHHHHHHT--/-EEEEEE--SHHHHHHHHHHHTSSS-SEEEEEEE-SS-HHHHHHHHH--TTT---SS-EEE-SSSEEEETTEEEEEE--S-GGGS-HHHHT--EEEE-SSS--SHHHHHHHHHTT-SEEEESS--SSS--B--TTTTGGG--TT-SEEE---HHHHHHHHHHHHHHHHT-EEEEEEEEEEE--TTS-SSS---SSTTTTS-GGG--EEE---HHHHHHHHSGGGTTTEEEEEEEES-SS-EEEEEEEEESS---HHHHHHHHHHHHHTTTTTTEEEE-S---GGGGTT---SEEEETTT-EEETTTEEEEEEEE-TTHHHHHHHHHHHHHHHHT--/-EEEEEES-SHHHHHHHHHHHT-SS-SEEEEEEE-SS-HHHHHHHHH--TTT---SS-EEE-SSSEEEETTEEEEEE--S-GGGSTHHHHT--EEEE-SSS--SHHHHTHHHHHT-SEEEESSPPSSS--B--TTTT-TT--TT--EEE---HHHHHHHHHHHHHHHHH-EEEEEEEEEEE--TTS-SSS---SSTTTTS-GGG--EEE---HHHHHHHH-GGGTTTEEEEEEEES-SS-EEEEEEEEESS---HHHHHHHHHHHHTTTTTTTEEEE-S---GGGGTT---SEEEEGGG-EEETTTEEEEEEEE-TTHHHHHHHHHHHHHHHHS--/-PEEEEEE--SHHHHHHHHHHHH-SS-SEEEEEEE-TTHHHHHHHHHHEETTTEE-SS-EEE-SSSEEEETTEEEEEE--S-GGGS-HHHHT--EEEE-SSS--SHHHHTHHHHTT-SEEEESSPPSSS--B--TTTTGGG--TT-SEEE---HHHHHHHHHHHHHHHHH-EEEEEEEEEEE--TTS-SSS---SSTTTTS-TTT--EEE---HHHHHHHH-GGGTTTEEEEEEEES-SS-EEEEEEEEESS---HHHHHHHHHHHHHTTTBTTEEEE-S---GGGGTT---SEEEEGGG-EEETTTEEEEEEEE-TTHHHHHHHHHHHHHHHHT--/-EEEEEES-SHHHHHHHHHHHH-SS-SEEEEEEE-TTHHHHHHHHHH--TTT-S-SS-EEE-SSSEEEETTEEEEEE--S-GGG-THHHHT-SEEEE-SSS--SHHHHHHHHHHT-SEEEESSPPSSS--B--TTTTGGG--TT-SEEE---HHHHHHHHHHHHHHHHT-EEEEEEEEEEE--TTS-SSS---SSTTTTS-GGG--EEE---HHHHHHHH-GGGTTTEEEEEEEES-SS-EEEEEEEEESS---HHHHHHHHHHHHHTTTTTTEEEE-S---GGGGTT---SEEEEGGG-EEETTTEEEEEEEE-TTHHHHHHHHHHHHHHHHT--/-EEEEEES-SHHHHHHHHHHHT-SS-SEEEEEEE-SS-HHHHHHHHH--TTT-S-SS-EEE-TTSEEEETTEEEEEE--S-GGGS-HHHHT--EEEE-SSS--SHHHHHHHHHTT-SEEEESS--SSS--B--TTTTGGG--TT-SEEE---HHHHHHHHHHHHHHHHH-EEEEEEEEEEE--TTS-SSS---SSTTTTS-GGG--EEE---HHHHHHHH-GGGTTTB--EEEEES-SS-EEEEEEEEESS---HHHHHHHHHHHHHTTTTTTEEEE-S---GGGGTT---SEEEEGGG-EEETTTEEEEEEEE-TTHHHHHHHHHHHHHHHHT--/-HHHHHHHH-TTSTTT-----/-HHHHHHHH-TTSTTT----/-HHHHHHHH-TTSTTT---

GO terms:
  GO:0003729 mRNA binding (F, IDA)
  GO:0010319 stromule (C, IDA)
  GO:0009409 response to cold (P, IEP)
  GO:0009416 response to light stimulus (P, IEP)
  GO:0009744 response to sucrose (P, IEP)
  GO:0048046 apoplast (C, HDA)
  GO:0005829 cytosol (C, HDA)
  GO:0009507 chloroplast (C, HDA)
  GO:0009535 chloroplast thylakoid membrane (C, HDA)
  GO:0009570 chloroplast stroma (C, HDA)
  GO:0009941 chloroplast envelope (C, HDA)
  GO:1901149 salicylic acid binding (F, HDA)
  GO:0005515 protein binding (F, IPI)
  GO:0050661 NADP binding (F, IDA)
  GO:0051287 NAD binding (F, IDA)
  GO:0042802 identical protein binding (F, IDA)
  GO:0042803 protein homodimerization activity (F, IDA)
  GO:0004365 glyceraldehyde-3-phosphate dehydrogenase (NAD+) (phosphorylating) activity (F, IDA)
  GO:0051289 protein homotetramerization (P, IDA)
  GO:0097718 disordered domain specific binding (F, IPI)